Protein 2K54 (pdb70)

CATH classification: 3.10.450.50

Radius of gyration: 14.25 Å; Cα contacts (8 Å, |Δi|>4): 256; chains: 1; bounding box: 27×41×42 Å

Secondary structure (DSSP, 8-state):
--HHHHHHHHHHHHHHHHT-HHHHHHTEEEEEEEEETTTEEEEESHHHHHHHHHHHTT-TT-EEEEEEEEEETTEEEEEEEEE--BTTB--EEEEEEEEEEETTEEEEEEEEEEEEE-GGG--

Sequence (123 aa):
MNSEIELPVQKQLEAYNARDIDAFMAWWADDCQYYAFPATLLAGNAAEIRVRHIERFKEPDLYGELLTRVIVGNVVIDHETVTRNFPEGKGEVDVACIYEVENGRIAKAWFKIGEPRIVSQKSMNSEIELPVQKQLEAYNARDIDAFMAWWADDCQYYAFPATLLAGNAAEIRVRHIERFKEPDLYGELLTRVIVGNVVIDHETVTRNFPEGKGEVDVACIYEVENGRIAKAWFKIGEPRIVSQKSMNSEIELPVQKQLEAYNARDIDAFMAWWADDCQYYAFPATLLAGNAAEIRVRHIERFKEPDLYGELLTRVIVGNVVIDHETVTRNFPEGKGEVDVACIYEVENGRIAKAWFKIGEPRIVSQKSMNSEIELPVQKQLEAYNARDIDAFMAWWADDCQYYAFPATLLAGNAAEIRVRHIERFKEPDLYGELLTRVIVGNVVIDHETVTRNFPEGKGEVDVACIYEVENGRIAKAWFKIGEPRIVSQKSMNSEIELPVQKQLEAYNARDIDAFMAWWADDCQYYAFPATLLAGNAAEIRVRHIERFKEPDLYGELLTRVIVGNVVIDHETVTRNFPEGKGEVDVACIYEVENGRIAKAWFKIGEPRIVSQKSMNSEIELPVQKQLEAYNARDIDAFMAWWADDCQYYAFPATLLAGNAAEIRVRHIERFKEPDLYGELLTRVIVGNVVIDHETVTRNFPEGKGEVDVACIYEVENGRIAKAWFKIGEPRIVSQKSMNSEIELPVQKQLEAYNARDIDAFMAWWADDCQYYAFPATLLAGNAAEIRVRHIERFKEPDLYGELLTRVIVGNVVIDHETVTRNFPEGKGEVDVACIYEVENGRIAKAWFKIGEPRIVSQKSMNSEIELPVQKQLEAYNARDIDAFMAWWADDCQYYAFPATLLAGNAAEIRVRHIERFKEPDLYGELLTRVIVGNVVIDHETVTRNFPEGKGEVDVACIYEVENGRIAKAWFKIGEPRIVSQKSMNSEIELPVQKQLEAYNARDIDAFMAWWADDCQYYAFPATLLAGNAAEIRVRHIERFKEPDLYGELLTRVIVGNVVIDHETVTRNFPEGKGEVDVACIYEVENGRIAKAWFKIGEPRIVSQKSMNSEIELPVQKQLEAYNARDIDAFMAWWADDCQYYAFPATLLAGNAAEIRVRHIERFKEPDLYGELLTRVIVGNVVIDHETVTRNFPEGKGEVDVACIYEVENGRIAKAWFKIGEPRIVSQKSMNSEIELPVQKQLEAYNARDIDAFMAWWADDCQYYAFPATLLAGNAAEIRVRHIERFKEPDLYGELLTRVIVGNVVIDHETVTRNFPEGKGEVDVACIYEVENGRIAKAWFKIGEPRIVSQKSMNSEIELPVQKQLEAYNARDIDAFMAWWADDCQYYAFPATLLAGNAAEIRVRHIERFKEPDLYGELLTRVIVGNVVIDHETVTRNFPEGKGEVDVACIYEVENGRIAKAWFKIGEPRIVSQKSMNSEIELPVQKQLEAYNARDIDAFMAWWADDCQYYAFPATLLAGNAAEIRVRHIERFKEPDLYGELLTRVIVGNVVIDHETVTRNFPEGKGEVDVACIYEVENGRIAKAWFKIGEPRIVSQKSMNSEIELPVQKQLEAYNARDIDAFMAWWADDCQYYAFPATLLAGNAAEIRVRHIERFKEPDLYGELLTRVIVGNVVIDHETVTRNFPEGKGEVDVACIYEVENGRIAKAWFKIGEPRIVSQKSMNSEIELPVQKQLEAYNARDIDAFMAWWADDCQYYAFPATLLAGNAAEIRVRHIERFKEPDLYGELLTRVIVGNVVIDHETVTRNFPEGKGEVDVACIYEVENGRIAKAWFKIGEPRIVSQKSMNSEIELPVQKQLEAYNARDIDAFMAWWADDCQYYAFPATLLAGNAAEIRVRHIERFKEPDLYGELLTRVIVGNVVIDHETVTRNFPEGKGEVDVACIYEVENGRIAKAWFKIGEPRIVSQKSMNSEIELPVQKQLEAYNARDIDAFMAWWADDCQYYAFPATLLAGNAAEIRVRHIERFKEPDLYGELLTRVIVGNVVIDHETVTRNFPEGKGEVDVACIYEVENGRIAKAWFKIGEPRIVSQKSMNSEIELPVQKQLEAYNARDIDAFMAWWADDCQYYAFPATLLAGNAAEIRVRHIERFKEPDLYGELLTRVIVGNVVIDHETVTRNFPEGKGEVDVACIYEVENGRIAKAWFKIGEPRIVSQKSMNSEIELPVQKQLEAYNARDIDAFMAWWADDCQYYAFPATLLAGNAAEIRVRHIERFKEPDLYGELLTRVIVGNVVIDHETVTRNFPEGKGEVDVACIYEVENGRIAKAWFK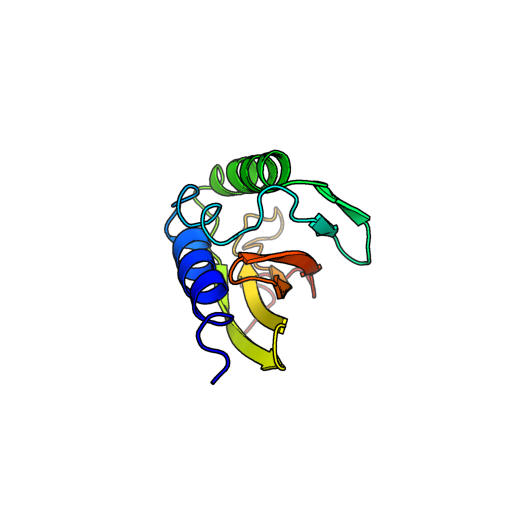IGEPRIVSQKSMNSEIELPVQKQLEAYNARDIDAFMAWWADDCQYYAFPATLLAGNAAEIRVRHIERFKEPDLYGELLTRVIVGNVVIDHETVTRNFPEGKGEVDVACIYEVENGRIAKAWFKIGEPRIVSQKS

Structure (mmCIF, N/CA/C/O backbone):
data_2K54
#
_entry.id   2K54
#
loop_
_atom_site.group_PDB
_atom_site.id
_atom_site.type_symbol
_atom_site.label_atom_id
_atom_site.label_alt_id
_atom_site.label_comp_id
_atom_site.label_asym_id
_atom_site.label_entity_id
_atom_site.label_seq_id
_atom_site.pdbx_PDB_ins_code
_atom_site.Cartn_x
_atom_site.Cartn_y
_atom_site.Cartn_z
_atom_site.occupancy
_atom_site.B_iso_or_equiv
_atom_site.auth_seq_id
_atom_site.auth_comp_id
_atom_site.auth_asym_id
_atom_site.auth_atom_id
_atom_site.pdbx_PDB_model_num
ATOM 1 N N . MET A 1 1 ? 2.436 1.033 -0.711 1.00 0.00 1 MET A N 1
ATOM 2 C CA . MET A 1 1 ? 1.393 0.009 -0.468 1.00 0.00 1 MET A CA 1
ATOM 3 C C . MET A 1 1 ? 1.726 -1.265 -1.244 1.00 0.00 1 MET A C 1
ATOM 4 O O . MET A 1 1 ? 1.885 -1.226 -2.468 1.00 0.00 1 MET A O 1
ATOM 20 N N . ASN A 1 2 ? 1.831 -2.392 -0.522 1.00 0.00 2 ASN A N 1
ATOM 21 C CA . ASN A 1 2 ? 2.075 -3.725 -1.109 1.00 0.00 2 ASN A CA 1
ATOM 22 C C . ASN A 1 2 ? 0.785 -4.553 -0.964 1.00 0.00 2 ASN A C 1
ATOM 23 O O . ASN A 1 2 ? 0.810 -5.738 -0.618 1.00 0.00 2 ASN A O 1
ATOM 34 N N . SER A 1 3 ? -0.341 -3.891 -1.292 1.00 0.00 3 SER A N 1
ATOM 35 C CA . SER A 1 3 ? -1.702 -4.409 -1.095 1.00 0.00 3 SER A CA 1
ATOM 36 C C . SER A 1 3 ? -1.979 -5.633 -1.981 1.00 0.00 3 SER A C 1
ATOM 37 O O . SER A 1 3 ? -2.523 -6.626 -1.511 1.00 0.00 3 SER A O 1
ATOM 45 N N . GLU A 1 4 ? -1.554 -5.549 -3.257 1.00 0.00 4 GLU A N 1
ATOM 46 C CA . GLU A 1 4 ? -1.720 -6.638 -4.252 1.00 0.00 4 GLU A CA 1
ATOM 47 C C . GLU A 1 4 ? -0.837 -7.869 -3.943 1.00 0.00 4 GLU A C 1
ATOM 48 O O . GLU A 1 4 ? -0.931 -8.886 -4.637 1.00 0.00 4 GLU A O 1
ATOM 60 N N . ILE A 1 5 ? 0.041 -7.744 -2.937 1.00 0.00 5 ILE A N 1
ATOM 61 C CA . ILE A 1 5 ? 0.867 -8.854 -2.432 1.00 0.00 5 ILE A CA 1
ATOM 62 C C . ILE A 1 5 ? 0.167 -9.486 -1.207 1.00 0.00 5 ILE A C 1
ATOM 63 O O . ILE A 1 5 ? 0.309 -10.683 -0.936 1.00 0.00 5 ILE A O 1
ATOM 79 N N . GLU A 1 6 ? -0.598 -8.649 -0.477 1.00 0.00 6 GLU A N 1
ATOM 80 C CA . GLU A 1 6 ? -1.393 -9.075 0.691 1.00 0.00 6 GLU A CA 1
ATOM 81 C C . GLU A 1 6 ? -2.691 -9.790 0.261 1.00 0.00 6 GLU A C 1
ATOM 82 O O . GLU A 1 6 ? -3.153 -10.698 0.961 1.00 0.00 6 GLU A O 1
ATOM 94 N N . LEU A 1 7 ? -3.271 -9.367 -0.887 1.00 0.00 7 LEU A N 1
ATOM 95 C CA . LEU A 1 7 ? -4.562 -9.911 -1.391 1.00 0.00 7 LEU A CA 1
ATOM 96 C C . LEU A 1 7 ? -4.504 -11.450 -1.632 1.00 0.00 7 LEU A C 1
ATOM 97 O O . LEU A 1 7 ? -5.411 -12.157 -1.175 1.00 0.00 7 LEU A O 1
ATOM 113 N N . PRO A 1 8 ? -3.462 -12.011 -2.364 1.00 0.00 8 PRO A N 1
ATOM 114 C CA . PRO A 1 8 ? -3.309 -13.478 -2.527 1.00 0.00 8 PRO A CA 1
ATOM 115 C C . PRO A 1 8 ? -3.231 -14.208 -1.181 1.00 0.00 8 PRO A C 1
ATOM 116 O O . PRO A 1 8 ? -4.115 -14.994 -0.842 1.00 0.00 8 PRO A O 1
ATOM 127 N N . VAL A 1 9 ? -2.209 -13.860 -0.401 1.00 0.00 9 VAL A N 1
ATOM 128 C CA . VAL A 1 9 ? -1.812 -14.612 0.800 1.00 0.00 9 VAL A CA 1
ATOM 129 C C . VAL A 1 9 ? -2.901 -14.601 1.905 1.00 0.00 9 VAL A C 1
ATOM 130 O O . VAL A 1 9 ? -3.020 -15.564 2.666 1.00 0.00 9 VAL A O 1
ATOM 143 N N . GLN A 1 10 ? -3.705 -13.515 1.950 1.00 0.00 10 GLN A N 1
ATOM 144 C CA . GLN A 1 10 ? -4.839 -13.376 2.888 1.00 0.00 10 GLN A CA 1
ATOM 145 C C . GLN A 1 10 ? -5.951 -14.368 2.514 1.00 0.00 10 GLN A C 1
ATOM 146 O O . GLN A 1 10 ? -6.354 -15.200 3.335 1.00 0.00 10 GLN A O 1
ATOM 160 N N . LYS A 1 11 ? -6.395 -14.286 1.244 1.00 0.00 11 LYS A N 1
ATOM 161 C CA . LYS A 1 11 ? -7.508 -15.103 0.710 1.00 0.00 11 LYS A CA 1
ATOM 162 C C . LYS A 1 11 ? -7.180 -16.603 0.734 1.00 0.00 11 LYS A C 1
ATOM 163 O O . LYS A 1 11 ? -8.057 -17.429 0.977 1.00 0.00 11 LYS A O 1
ATOM 182 N N . GLN A 1 12 ? -5.904 -16.925 0.497 1.00 0.00 12 GLN A N 1
ATOM 183 C CA . GLN A 1 12 ? -5.412 -18.308 0.438 1.00 0.00 12 GLN A CA 1
ATOM 184 C C . GLN A 1 12 ? -5.310 -18.928 1.840 1.00 0.00 12 GLN A C 1
ATOM 185 O O . GLN A 1 12 ? -5.658 -20.085 2.024 1.00 0.00 12 GLN A O 1
ATOM 199 N N . LEU A 1 13 ? -4.802 -18.148 2.810 1.00 0.00 13 LEU A N 1
ATOM 200 C CA . LEU A 1 13 ? -4.660 -18.600 4.211 1.00 0.00 13 LEU A CA 1
ATOM 201 C C . LEU A 1 13 ? -6.039 -18.958 4.803 1.00 0.00 13 LEU A C 1
ATOM 202 O O . LEU A 1 13 ? -6.199 -20.004 5.451 1.00 0.00 13 LEU A O 1
ATOM 218 N N . GLU A 1 14 ? -7.012 -18.054 4.579 1.00 0.00 14 GLU A N 1
ATOM 219 C CA . GLU A 1 14 ? -8.427 -18.274 4.938 1.00 0.00 14 GLU A CA 1
ATOM 220 C C . GLU A 1 14 ? -8.950 -19.548 4.253 1.00 0.00 14 GLU A C 1
ATOM 221 O O . GLU A 1 14 ? -9.468 -20.433 4.916 1.00 0.00 14 GLU A O 1
ATOM 233 N N . ALA A 1 15 ? -8.711 -19.634 2.933 1.00 0.00 15 ALA A N 1
ATOM 234 C CA . ALA A 1 15 ? -9.156 -20.758 2.076 1.00 0.00 15 ALA A CA 1
ATOM 235 C C . ALA A 1 15 ? -8.495 -22.102 2.478 1.00 0.00 15 ALA A C 1
ATOM 236 O O . ALA A 1 15 ? -9.058 -23.168 2.217 1.00 0.00 15 ALA A O 1
ATOM 243 N N . TYR A 1 16 ? -7.294 -22.028 3.098 1.00 0.00 16 TYR A N 1
ATOM 244 C CA . TYR A 1 16 ? -6.514 -23.215 3.518 1.00 0.00 16 TYR A CA 1
ATOM 245 C C . TYR A 1 16 ? -7.276 -24.016 4.589 1.00 0.00 16 TYR A C 1
ATOM 246 O O . TYR A 1 16 ? -7.355 -25.252 4.525 1.00 0.00 16 TYR A O 1
ATOM 264 N N . ASN A 1 17 ? -7.845 -23.289 5.560 1.00 0.00 17 ASN A N 1
ATOM 265 C CA . ASN A 1 17 ? -8.637 -23.887 6.651 1.00 0.00 17 ASN A CA 1
ATOM 266 C C . ASN A 1 17 ? -10.139 -23.952 6.270 1.00 0.00 17 ASN A C 1
ATOM 267 O O . ASN A 1 17 ? -10.847 -24.858 6.711 1.00 0.00 17 ASN A O 1
ATOM 278 N N . ALA A 1 18 ? -10.592 -23.015 5.405 1.00 0.00 18 ALA A N 1
ATOM 279 C CA . ALA A 1 18 ? -12.017 -22.899 4.977 1.00 0.00 18 ALA A CA 1
ATOM 280 C C . ALA A 1 18 ? -12.372 -23.904 3.864 1.00 0.00 18 ALA A C 1
ATOM 281 O O . ALA A 1 18 ? -13.549 -24.058 3.525 1.00 0.00 18 ALA A O 1
ATOM 288 N N . ARG A 1 19 ? -11.335 -24.564 3.304 1.00 0.00 19 ARG A N 1
ATOM 289 C CA . ARG A 1 19 ? -11.463 -25.664 2.322 1.00 0.00 19 ARG A CA 1
ATOM 290 C C . ARG A 1 19 ? -11.996 -25.167 0.958 1.00 0.00 19 ARG A C 1
ATOM 291 O O . ARG A 1 19 ? -12.864 -25.800 0.338 1.00 0.00 19 ARG A O 1
ATOM 312 N N . ASP A 1 20 ? -11.443 -24.037 0.485 1.00 0.00 20 ASP A N 1
ATOM 313 C CA . ASP A 1 20 ? -11.769 -23.468 -0.838 1.00 0.00 20 ASP A CA 1
ATOM 314 C C . ASP A 1 20 ? -10.514 -23.492 -1.734 1.00 0.00 20 ASP A C 1
ATOM 315 O O . ASP A 1 20 ? -9.717 -22.558 -1.696 1.00 0.00 20 ASP A O 1
ATOM 324 N N . ILE A 1 21 ? -10.357 -24.561 -2.547 1.00 0.00 21 ILE A N 1
ATOM 325 C CA . ILE A 1 21 ? -9.181 -24.730 -3.438 1.00 0.00 21 ILE A CA 1
ATOM 326 C C . ILE A 1 21 ? -9.226 -23.742 -4.620 1.00 0.00 21 ILE A C 1
ATOM 327 O O . ILE A 1 21 ? -8.175 -23.315 -5.100 1.00 0.00 21 ILE A O 1
ATOM 343 N N . ASP A 1 22 ? -10.438 -23.351 -5.061 1.00 0.00 22 ASP A N 1
ATOM 344 C CA . ASP A 1 22 ? -10.607 -22.411 -6.196 1.00 0.00 22 ASP A CA 1
ATOM 345 C C . ASP A 1 22 ? -9.928 -21.047 -5.907 1.00 0.00 22 ASP A C 1
ATOM 346 O O . ASP A 1 22 ? -9.220 -20.518 -6.762 1.00 0.00 22 ASP A O 1
ATOM 355 N N . ALA A 1 23 ? -10.136 -20.511 -4.691 1.00 0.00 23 ALA A N 1
ATOM 356 C CA . ALA A 1 23 ? -9.486 -19.252 -4.239 1.00 0.00 23 ALA A CA 1
ATOM 357 C C . ALA A 1 23 ? -8.040 -19.511 -3.791 1.00 0.00 23 ALA A C 1
ATOM 358 O O . ALA A 1 23 ? -7.160 -18.659 -3.967 1.00 0.00 23 ALA A O 1
ATOM 365 N N . PHE A 1 24 ? -7.810 -20.712 -3.236 1.00 0.00 24 PHE A N 1
ATOM 366 C CA . PHE A 1 24 ? -6.473 -21.176 -2.830 1.00 0.00 24 PHE A CA 1
ATOM 367 C C . PHE A 1 24 ? -5.585 -21.459 -4.071 1.00 0.00 24 PHE A C 1
ATOM 368 O O . PHE A 1 24 ? -4.392 -21.704 -3.933 1.00 0.00 24 PHE A O 1
ATOM 385 N N . MET A 1 25 ? -6.184 -21.461 -5.282 1.00 0.00 25 MET A N 1
ATOM 386 C CA . MET A 1 25 ? -5.445 -21.605 -6.559 1.00 0.00 25 MET A CA 1
ATOM 387 C C . MET A 1 25 ? -5.483 -20.303 -7.374 1.00 0.00 25 MET A C 1
ATOM 388 O O . MET A 1 25 ? -4.536 -20.015 -8.120 1.00 0.00 25 MET A O 1
ATOM 402 N N . ALA A 1 26 ? -6.576 -19.524 -7.206 1.00 0.00 26 ALA A N 1
ATOM 403 C CA . ALA A 1 26 ? -6.870 -18.324 -8.030 1.00 0.00 26 ALA A CA 1
ATOM 404 C C . ALA A 1 26 ? -5.690 -17.354 -8.081 1.00 0.00 26 ALA A C 1
ATOM 405 O O . ALA A 1 26 ? -5.165 -17.037 -9.147 1.00 0.00 26 ALA A O 1
ATOM 412 N N . TRP A 1 27 ? -5.237 -16.978 -6.894 1.00 0.00 27 TRP A N 1
ATOM 413 C CA . TRP A 1 27 ? -4.272 -15.899 -6.699 1.00 0.00 27 TRP A CA 1
ATOM 414 C C . TRP A 1 27 ? -2.813 -16.314 -7.008 1.00 0.00 27 TRP A C 1
ATOM 415 O O . TRP A 1 27 ? -1.888 -15.520 -6.805 1.00 0.00 27 TRP A O 1
ATOM 436 N N . TRP A 1 28 ? -2.618 -17.549 -7.499 1.00 0.00 28 TRP A N 1
ATOM 437 C CA . TRP A 1 28 ? -1.309 -18.047 -7.951 1.00 0.00 28 TRP A CA 1
ATOM 438 C C . TRP A 1 28 ? -1.162 -17.807 -9.463 1.00 0.00 28 TRP A C 1
ATOM 439 O O . TRP A 1 28 ? -2.148 -17.552 -10.168 1.00 0.00 28 TRP A O 1
ATOM 460 N N . ALA A 1 29 ? 0.084 -17.865 -9.940 1.00 0.00 29 ALA A N 1
ATOM 461 C CA . ALA A 1 29 ? 0.402 -17.858 -11.384 1.00 0.00 29 ALA A CA 1
ATOM 462 C C . ALA A 1 29 ? 0.186 -19.261 -11.971 1.00 0.00 29 ALA A C 1
ATOM 463 O O . ALA A 1 29 ? 0.322 -20.257 -11.255 1.00 0.00 29 ALA A O 1
ATOM 470 N N . ASP A 1 30 ? -0.136 -19.337 -13.276 1.00 0.00 30 ASP A N 1
ATOM 471 C CA . ASP A 1 30 ? -0.360 -20.632 -13.968 1.00 0.00 30 ASP A CA 1
ATOM 472 C C . ASP A 1 30 ? 0.946 -21.444 -14.073 1.00 0.00 30 ASP A C 1
ATOM 473 O O . ASP A 1 30 ? 0.921 -22.672 -14.123 1.00 0.00 30 ASP A O 1
ATOM 482 N N . ASP A 1 31 ? 2.086 -20.743 -14.091 1.00 0.00 31 ASP A N 1
ATOM 483 C CA . ASP A 1 31 ? 3.425 -21.361 -14.163 1.00 0.00 31 ASP A CA 1
ATOM 484 C C . ASP A 1 31 ? 4.145 -21.271 -12.798 1.00 0.00 31 ASP A C 1
ATOM 485 O O . ASP A 1 31 ? 5.368 -21.436 -12.735 1.00 0.00 31 ASP A O 1
ATOM 494 N N . CYS A 1 32 ? 3.372 -21.042 -11.708 1.00 0.00 32 CYS A N 1
ATOM 495 C CA . CYS A 1 32 ? 3.929 -20.815 -10.357 1.00 0.00 32 CYS A CA 1
ATOM 496 C C . CYS A 1 32 ? 4.746 -22.018 -9.858 1.00 0.00 32 CYS A C 1
ATOM 497 O O . CYS A 1 32 ? 4.315 -23.164 -9.982 1.00 0.00 32 CYS A O 1
ATOM 505 N N . GLN A 1 33 ? 5.931 -21.735 -9.310 1.00 0.00 33 GLN A N 1
ATOM 506 C CA . GLN A 1 33 ? 6.820 -22.757 -8.747 1.00 0.00 33 GLN A CA 1
ATOM 507 C C . GLN A 1 33 ? 6.458 -22.984 -7.273 1.00 0.00 33 GLN A C 1
ATOM 508 O O . GLN A 1 33 ? 6.003 -22.058 -6.590 1.00 0.00 33 GLN A O 1
ATOM 522 N N . TYR A 1 34 ? 6.660 -24.215 -6.795 1.00 0.00 34 TYR A N 1
ATOM 523 C CA . TYR A 1 34 ? 6.366 -24.598 -5.412 1.00 0.00 34 TYR A CA 1
ATOM 524 C C . TYR A 1 34 ? 7.470 -25.531 -4.911 1.00 0.00 34 TYR A C 1
ATOM 525 O O . TYR A 1 34 ? 7.623 -26.639 -5.427 1.00 0.00 34 TYR A O 1
ATOM 543 N N . TYR A 1 35 ? 8.258 -25.050 -3.939 1.00 0.00 35 TYR A N 1
ATOM 544 C CA . TYR A 1 35 ? 9.360 -25.806 -3.322 1.00 0.00 35 TYR A CA 1
ATOM 545 C C . TYR A 1 35 ? 9.000 -26.224 -1.887 1.00 0.00 35 TYR A C 1
ATOM 546 O O . TYR A 1 35 ? 8.172 -25.588 -1.222 1.00 0.00 35 TYR A O 1
ATOM 564 N N . ALA A 1 36 ? 9.647 -27.307 -1.441 1.00 0.00 36 ALA A N 1
ATOM 565 C CA . ALA A 1 36 ? 9.560 -27.833 -0.072 1.00 0.00 36 ALA A CA 1
ATOM 566 C C . ALA A 1 36 ? 10.919 -27.677 0.619 1.00 0.00 36 ALA A C 1
ATOM 567 O O . ALA A 1 36 ? 11.950 -27.634 -0.064 1.00 0.00 36 ALA A O 1
ATOM 574 N N . PHE A 1 37 ? 10.898 -27.616 1.965 1.00 0.00 37 PHE A N 1
ATOM 575 C CA . PHE A 1 37 ? 12.100 -27.441 2.814 1.00 0.00 37 PHE A CA 1
ATOM 576 C C . PHE A 1 37 ? 13.194 -28.502 2.500 1.00 0.00 37 PHE A C 1
ATOM 577 O O . PHE A 1 37 ? 12.892 -29.697 2.556 1.00 0.00 37 PHE A O 1
ATOM 594 N N . PRO A 1 38 ? 14.479 -28.106 2.177 1.00 0.00 38 PRO A N 1
ATOM 595 C CA . PRO A 1 38 ? 14.924 -26.691 2.008 1.00 0.00 38 PRO A CA 1
ATOM 596 C C . PRO A 1 38 ? 14.491 -26.046 0.650 1.00 0.00 38 PRO A C 1
ATOM 597 O O . PRO A 1 38 ? 13.769 -25.041 0.647 1.00 0.00 38 PRO A O 1
ATOM 608 N N . ALA A 1 39 ? 14.901 -26.646 -0.492 1.00 0.00 39 ALA A N 1
ATOM 609 C CA . ALA A 1 39 ? 14.593 -26.127 -1.842 1.00 0.00 39 ALA A CA 1
ATOM 610 C C . ALA A 1 39 ? 14.388 -27.300 -2.818 1.00 0.00 39 ALA A C 1
ATOM 611 O O . ALA A 1 39 ? 15.294 -27.665 -3.577 1.00 0.00 39 ALA A O 1
ATOM 618 N N . THR A 1 40 ? 13.197 -27.913 -2.761 1.00 0.00 40 THR A N 1
ATOM 619 C CA . THR A 1 40 ? 12.851 -29.096 -3.572 1.00 0.00 40 THR A CA 1
ATOM 620 C C . THR A 1 40 ? 11.555 -28.827 -4.355 1.00 0.00 40 THR A C 1
ATOM 621 O O . THR A 1 40 ? 10.466 -28.807 -3.771 1.00 0.00 40 THR A O 1
ATOM 632 N N . LEU A 1 41 ? 11.690 -28.604 -5.676 1.00 0.00 41 LEU A N 1
ATOM 633 C CA . LEU A 1 41 ? 10.568 -28.232 -6.559 1.00 0.00 41 LEU A CA 1
ATOM 634 C C . LEU A 1 41 ? 9.549 -29.387 -6.673 1.00 0.00 41 LEU A C 1
ATOM 635 O O . LEU A 1 41 ? 9.794 -30.377 -7.366 1.00 0.00 41 LEU A O 1
ATOM 651 N N . LEU A 1 42 ? 8.424 -29.257 -5.947 1.00 0.00 42 LEU A N 1
ATOM 652 C CA . LEU A 1 42 ? 7.306 -30.217 -6.004 1.00 0.00 42 LEU A CA 1
ATOM 653 C C . LEU A 1 42 ? 6.434 -29.958 -7.246 1.00 0.00 42 LEU A C 1
ATOM 654 O O . LEU A 1 42 ? 5.915 -30.902 -7.860 1.00 0.00 42 LEU A O 1
ATOM 670 N N . ALA A 1 43 ? 6.281 -28.670 -7.605 1.00 0.00 43 ALA A N 1
ATOM 671 C CA . ALA A 1 43 ? 5.338 -28.239 -8.656 1.00 0.00 43 ALA A CA 1
ATOM 672 C C . ALA A 1 43 ? 5.919 -27.088 -9.495 1.00 0.00 43 ALA A C 1
ATOM 673 O O . ALA A 1 43 ? 6.235 -26.030 -8.953 1.00 0.00 43 ALA A O 1
ATOM 680 N N . GLY A 1 44 ? 6.037 -27.307 -10.819 1.00 0.00 44 GLY A N 1
ATOM 681 C CA . GLY A 1 44 ? 6.553 -26.303 -11.758 1.00 0.00 44 GLY A CA 1
ATOM 682 C C . GLY A 1 44 ? 5.441 -25.590 -12.533 1.00 0.00 44 GLY A C 1
ATOM 683 O O . GLY A 1 44 ? 5.641 -25.190 -13.688 1.00 0.00 44 GLY A O 1
ATOM 687 N N . ASN A 1 45 ? 4.307 -25.374 -11.842 1.00 0.00 45 ASN A N 1
ATOM 688 C CA . ASN A 1 45 ? 3.029 -24.853 -12.409 1.00 0.00 45 ASN A CA 1
ATOM 689 C C . ASN A 1 45 ? 1.893 -25.018 -11.376 1.00 0.00 45 ASN A C 1
ATOM 690 O O . ASN A 1 45 ? 1.989 -25.849 -10.466 1.00 0.00 45 ASN A O 1
ATOM 701 N N . ALA A 1 46 ? 0.798 -24.256 -11.582 1.00 0.00 46 ALA A N 1
ATOM 702 C CA . ALA A 1 46 ? -0.338 -24.151 -10.638 1.00 0.00 46 ALA A CA 1
ATOM 703 C C . ALA A 1 46 ? -1.103 -25.482 -10.467 1.00 0.00 46 ALA A C 1
ATOM 704 O O . ALA A 1 46 ? -1.540 -25.816 -9.361 1.00 0.00 46 ALA A O 1
ATOM 711 N N . ALA A 1 47 ? -1.235 -26.238 -11.569 1.00 0.00 47 ALA A N 1
ATOM 712 C CA . ALA A 1 47 ? -2.052 -27.468 -11.611 1.00 0.00 47 ALA A CA 1
ATOM 713 C C . ALA A 1 47 ? -1.556 -28.516 -10.610 1.00 0.00 47 ALA A C 1
ATOM 714 O O . ALA A 1 47 ? -2.352 -29.223 -9.997 1.00 0.00 47 ALA A O 1
ATOM 721 N N . GLU A 1 48 ? -0.233 -28.614 -10.469 1.00 0.00 48 GLU A N 1
ATOM 722 C CA . GLU A 1 48 ? 0.402 -29.568 -9.545 1.00 0.00 48 GLU A CA 1
ATOM 723 C C . GLU A 1 48 ? 0.311 -29.068 -8.083 1.00 0.00 48 GLU A C 1
ATOM 724 O O . GLU A 1 48 ? 0.176 -29.872 -7.152 1.00 0.00 48 GLU A O 1
ATOM 736 N N . ILE A 1 49 ? 0.366 -27.724 -7.907 1.00 0.00 49 ILE A N 1
ATOM 737 C CA . ILE A 1 49 ? 0.289 -27.064 -6.580 1.00 0.00 49 ILE A CA 1
ATOM 738 C C . ILE A 1 49 ? -1.055 -27.367 -5.898 1.00 0.00 49 ILE A C 1
ATOM 739 O O . ILE A 1 49 ? -1.088 -27.781 -4.727 1.00 0.00 49 ILE A O 1
ATOM 755 N N . ARG A 1 50 ? -2.158 -27.149 -6.646 1.00 0.00 50 ARG A N 1
ATOM 756 C CA . ARG A 1 50 ? -3.520 -27.338 -6.116 1.00 0.00 50 ARG A CA 1
ATOM 757 C C . ARG A 1 50 ? -3.740 -28.803 -5.705 1.00 0.00 50 ARG A C 1
ATOM 758 O O . ARG A 1 50 ? -4.128 -29.045 -4.574 1.00 0.00 50 ARG A O 1
ATOM 779 N N . VAL A 1 51 ? -3.408 -29.760 -6.610 1.00 0.00 51 VAL A N 1
ATOM 780 C CA . VAL A 1 51 ? -3.637 -31.211 -6.391 1.00 0.00 51 VAL A CA 1
ATOM 781 C C . VAL A 1 51 ? -2.891 -31.695 -5.136 1.00 0.00 51 VAL A C 1
ATOM 782 O O . VAL A 1 51 ? -3.461 -32.419 -4.314 1.00 0.00 51 VAL A O 1
ATOM 795 N N . ARG A 1 52 ? -1.635 -31.228 -4.987 1.00 0.00 52 ARG A N 1
ATOM 796 C CA . ARG A 1 52 ? -0.787 -31.528 -3.816 1.00 0.00 52 ARG A CA 1
ATOM 797 C C . ARG A 1 52 ? -1.503 -31.133 -2.509 1.00 0.00 52 ARG A C 1
ATOM 798 O O . ARG A 1 52 ? -1.497 -31.883 -1.526 1.00 0.00 52 ARG A O 1
ATOM 819 N N . HIS A 1 53 ? -2.128 -29.944 -2.525 1.00 0.00 53 HIS A N 1
ATOM 820 C CA . HIS A 1 53 ? -2.855 -29.406 -1.362 1.00 0.00 53 HIS A CA 1
ATOM 821 C C . HIS A 1 53 ? -4.242 -30.048 -1.190 1.00 0.00 53 HIS A C 1
ATOM 822 O O . HIS A 1 53 ? -4.702 -30.155 -0.073 1.00 0.00 53 HIS A O 1
ATOM 837 N N . ILE A 1 54 ? -4.888 -30.480 -2.288 1.00 0.00 54 ILE A N 1
ATOM 838 C CA . ILE A 1 54 ? -6.223 -31.128 -2.237 1.00 0.00 54 ILE A CA 1
ATOM 839 C C . ILE A 1 54 ? -6.139 -32.425 -1.408 1.00 0.00 54 ILE A C 1
ATOM 840 O O . ILE A 1 54 ? -7.042 -32.737 -0.627 1.00 0.00 54 ILE A O 1
ATOM 856 N N . GLU A 1 55 ? -5.011 -33.137 -1.584 1.00 0.00 55 GLU A N 1
ATOM 857 C CA . GLU A 1 55 ? -4.661 -34.337 -0.799 1.00 0.00 55 GLU A CA 1
ATOM 858 C C . GLU A 1 55 ? -4.589 -34.001 0.707 1.00 0.00 55 GLU A C 1
ATOM 859 O O . GLU A 1 55 ? -5.053 -34.776 1.547 1.00 0.00 55 GLU A O 1
ATOM 871 N N . ARG A 1 56 ? -4.022 -32.822 1.019 1.00 0.00 56 ARG A N 1
ATOM 872 C CA . ARG A 1 56 ? -3.933 -32.309 2.403 1.00 0.00 56 ARG A CA 1
ATOM 873 C C . ARG A 1 56 ? -5.334 -31.891 2.936 1.00 0.00 56 ARG A C 1
ATOM 874 O O . ARG A 1 56 ? -5.620 -32.033 4.128 1.00 0.00 56 ARG A O 1
ATOM 895 N N . PHE A 1 57 ? -6.204 -31.392 2.029 1.00 0.00 57 PHE A N 1
ATOM 896 C CA . PHE A 1 57 ? -7.585 -30.948 2.363 1.00 0.00 57 PHE A CA 1
ATOM 897 C C . PHE A 1 57 ? -8.536 -32.152 2.606 1.00 0.00 57 PHE A C 1
ATOM 898 O O . PHE A 1 57 ? -9.682 -31.953 3.023 1.00 0.00 57 PHE A O 1
ATOM 915 N N . LYS A 1 58 ? -8.074 -33.393 2.318 1.00 0.00 58 LYS A N 1
ATOM 916 C CA . LYS A 1 58 ? -8.839 -34.627 2.627 1.00 0.00 58 LYS A CA 1
ATOM 917 C C . LYS A 1 58 ? -8.880 -34.902 4.139 1.00 0.00 58 LYS A C 1
ATOM 918 O O . LYS A 1 58 ? -9.810 -35.558 4.624 1.00 0.00 58 LYS A O 1
ATOM 937 N N . GLU A 1 59 ? -7.848 -34.424 4.866 1.00 0.00 59 GLU A N 1
ATOM 938 C CA . GLU A 1 59 ? -7.802 -34.505 6.334 1.00 0.00 59 GLU A CA 1
ATOM 939 C C . GLU A 1 59 ? -8.893 -33.597 6.933 1.00 0.00 59 GLU A C 1
ATOM 940 O O . GLU A 1 59 ? -8.849 -32.384 6.724 1.00 0.00 59 GLU A O 1
ATOM 952 N N . PRO A 1 60 ? -9.906 -34.161 7.674 1.00 0.00 60 PRO A N 1
ATOM 953 C CA . PRO A 1 60 ? -10.942 -33.342 8.356 1.00 0.00 60 PRO A CA 1
ATOM 954 C C . PRO A 1 60 ? -10.324 -32.526 9.518 1.00 0.00 60 PRO A C 1
ATOM 955 O O . PRO A 1 60 ? -10.854 -31.489 9.933 1.00 0.00 60 PRO A O 1
ATOM 966 N N . ASP A 1 61 ? -9.169 -33.022 9.991 1.00 0.00 61 ASP A N 1
ATOM 967 C CA . ASP A 1 61 ? -8.383 -32.455 11.093 1.00 0.00 61 ASP A CA 1
ATOM 968 C C . ASP A 1 61 ? -7.413 -31.352 10.623 1.00 0.00 61 ASP A C 1
ATOM 969 O O . ASP A 1 61 ? -6.754 -30.720 11.462 1.00 0.00 61 ASP A O 1
ATOM 978 N N . LEU A 1 62 ? -7.318 -31.129 9.291 1.00 0.00 62 LEU A N 1
ATOM 979 C CA . LEU A 1 62 ? -6.494 -30.040 8.727 1.00 0.00 62 LEU A CA 1
ATOM 980 C C . LEU A 1 62 ? -7.024 -28.673 9.193 1.00 0.00 62 LEU A C 1
ATOM 981 O O . LEU A 1 62 ? -8.181 -28.332 8.930 1.00 0.00 62 LEU A O 1
ATOM 997 N N . TYR A 1 63 ? -6.169 -27.902 9.876 1.00 0.00 63 TYR A N 1
ATOM 998 C CA . TYR A 1 63 ? -6.484 -26.522 10.257 1.00 0.00 63 TYR A CA 1
ATOM 999 C C . TYR A 1 63 ? -5.186 -25.702 10.342 1.00 0.00 63 TYR A C 1
ATOM 1000 O O . TYR A 1 63 ? -4.316 -26.004 11.162 1.00 0.00 63 TYR A O 1
ATOM 1018 N N . GLY A 1 64 ? -5.066 -24.667 9.493 1.00 0.00 64 GLY A N 1
ATOM 1019 C CA . GLY A 1 64 ? -3.939 -23.738 9.559 1.00 0.00 64 GLY A CA 1
ATOM 1020 C C . GLY A 1 64 ? -4.286 -22.551 10.439 1.00 0.00 64 GLY A C 1
ATOM 1021 O O . GLY A 1 64 ? -5.040 -21.668 10.015 1.00 0.00 64 GLY A O 1
ATOM 1025 N N . GLU A 1 65 ? -3.767 -22.554 11.678 1.00 0.00 65 GLU A N 1
ATOM 1026 C CA . GLU A 1 65 ? -3.981 -21.460 12.641 1.00 0.00 65 GLU A CA 1
ATOM 1027 C C . GLU A 1 65 ? -2.805 -20.484 12.573 1.00 0.00 65 GLU A C 1
ATOM 1028 O O . GLU A 1 65 ? -1.716 -20.782 13.081 1.00 0.00 65 GLU A O 1
ATOM 1040 N N . LEU A 1 66 ? -3.025 -19.335 11.914 1.00 0.00 66 LEU A N 1
ATOM 1041 C CA . LEU A 1 66 ? -1.977 -18.329 11.725 1.00 0.00 66 LEU A CA 1
ATOM 1042 C C . LEU A 1 66 ? -1.596 -17.678 13.066 1.00 0.00 66 LEU A C 1
ATOM 1043 O O . LEU A 1 66 ? -2.457 -17.389 13.903 1.00 0.00 66 LEU A O 1
ATOM 1059 N N . LEU A 1 67 ? -0.296 -17.458 13.229 1.00 0.00 67 LEU A N 1
ATOM 1060 C CA . LEU A 1 67 ? 0.300 -16.857 14.426 1.00 0.00 67 LEU A CA 1
ATOM 1061 C C . LEU A 1 67 ? 0.747 -15.437 14.081 1.00 0.00 67 LEU A C 1
ATOM 1062 O O . LEU A 1 67 ? 0.355 -14.454 14.717 1.00 0.00 67 LEU A O 1
ATOM 1078 N N . THR A 1 68 ? 1.537 -15.371 13.005 1.00 0.00 68 THR A N 1
ATOM 1079 C CA . THR A 1 68 ? 2.230 -14.158 12.560 1.00 0.00 68 THR A CA 1
ATOM 1080 C C . THR A 1 68 ? 2.355 -14.164 11.029 1.00 0.00 68 THR A C 1
ATOM 1081 O O . THR A 1 68 ? 2.523 -15.218 10.420 1.00 0.00 68 THR A O 1
ATOM 1092 N N . ARG A 1 69 ? 2.257 -12.973 10.430 1.00 0.00 69 ARG A N 1
ATOM 1093 C CA . ARG A 1 69 ? 2.482 -12.752 9.001 1.00 0.00 69 ARG A CA 1
ATOM 1094 C C . ARG A 1 69 ? 3.235 -11.423 8.819 1.00 0.00 69 ARG A C 1
ATOM 1095 O O . ARG A 1 69 ? 2.846 -10.392 9.386 1.00 0.00 69 ARG A O 1
ATOM 1116 N N . VAL A 1 70 ? 4.342 -11.464 8.066 1.00 0.00 70 VAL A N 1
ATOM 1117 C CA . VAL A 1 70 ? 5.139 -10.268 7.727 1.00 0.00 70 VAL A CA 1
ATOM 1118 C C . VAL A 1 70 ? 5.254 -10.159 6.205 1.00 0.00 70 VAL A C 1
ATOM 1119 O O . VAL A 1 70 ? 5.202 -11.171 5.510 1.00 0.00 70 VAL A O 1
ATOM 1132 N N . ILE A 1 71 ? 5.408 -8.934 5.688 1.00 0.00 71 ILE A N 1
ATOM 1133 C CA . ILE A 1 71 ? 5.504 -8.694 4.237 1.00 0.00 71 ILE A CA 1
ATOM 1134 C C . ILE A 1 71 ? 6.677 -7.743 3.926 1.00 0.00 71 ILE A C 1
ATOM 1135 O O . ILE A 1 71 ? 6.729 -6.606 4.414 1.00 0.00 71 ILE A O 1
ATOM 1151 N N . VAL A 1 72 ? 7.647 -8.257 3.143 1.00 0.00 72 VAL A N 1
ATOM 1152 C CA . VAL A 1 72 ? 8.823 -7.508 2.680 1.00 0.00 72 VAL A CA 1
ATOM 1153 C C . VAL A 1 72 ? 8.709 -7.316 1.152 1.00 0.00 72 VAL A C 1
ATOM 1154 O O . VAL A 1 72 ? 9.061 -8.215 0.377 1.00 0.00 72 VAL A O 1
ATOM 1167 N N . GLY A 1 73 ? 8.172 -6.154 0.742 1.00 0.00 73 GLY A N 1
ATOM 1168 C CA . GLY A 1 73 ? 7.972 -5.828 -0.676 1.00 0.00 73 GLY A CA 1
ATOM 1169 C C . GLY A 1 73 ? 6.996 -6.771 -1.386 1.00 0.00 73 GLY A C 1
ATOM 1170 O O . GLY A 1 73 ? 5.793 -6.767 -1.097 1.00 0.00 73 GLY A O 1
ATOM 1174 N N . ASN A 1 74 ? 7.526 -7.594 -2.308 1.00 0.00 74 ASN A N 1
ATOM 1175 C CA . ASN A 1 74 ? 6.729 -8.548 -3.117 1.00 0.00 74 ASN A CA 1
ATOM 1176 C C . ASN A 1 74 ? 6.680 -9.946 -2.463 1.00 0.00 74 ASN A C 1
ATOM 1177 O O . ASN A 1 74 ? 6.224 -10.908 -3.082 1.00 0.00 74 ASN A O 1
ATOM 1188 N N . VAL A 1 75 ? 7.108 -10.034 -1.201 1.00 0.00 75 VAL A N 1
ATOM 1189 C CA . VAL A 1 75 ? 7.309 -11.315 -0.489 1.00 0.00 75 VAL A CA 1
ATOM 1190 C C . VAL A 1 75 ? 6.515 -11.301 0.828 1.00 0.00 75 VAL A C 1
ATOM 1191 O O . VAL A 1 75 ? 6.544 -10.301 1.540 1.00 0.00 75 VAL A O 1
ATOM 1204 N N . VAL A 1 76 ? 5.783 -12.395 1.139 1.00 0.00 76 VAL A N 1
ATOM 1205 C CA . VAL A 1 76 ? 5.064 -12.541 2.428 1.00 0.00 76 VAL A CA 1
ATOM 1206 C C . VAL A 1 76 ? 5.475 -13.854 3.126 1.00 0.00 76 VAL A C 1
ATOM 1207 O O . VAL A 1 76 ? 5.559 -14.898 2.492 1.00 0.00 76 VAL A O 1
ATOM 1220 N N . ILE A 1 77 ? 5.734 -13.766 4.433 1.00 0.00 77 ILE A N 1
ATOM 1221 C CA . ILE A 1 77 ? 5.916 -14.910 5.337 1.00 0.00 77 ILE A CA 1
ATOM 1222 C C . ILE A 1 77 ? 4.599 -15.127 6.100 1.00 0.00 77 ILE A C 1
ATOM 1223 O O . ILE A 1 77 ? 4.265 -14.325 6.974 1.00 0.00 77 ILE A O 1
ATOM 1239 N N . ASP A 1 78 ? 3.831 -16.161 5.735 1.00 0.00 78 ASP A N 1
ATOM 1240 C CA . ASP A 1 78 ? 2.693 -16.628 6.545 1.00 0.00 78 ASP A CA 1
ATOM 1241 C C . ASP A 1 78 ? 3.178 -17.755 7.453 1.00 0.00 78 ASP A C 1
ATOM 1242 O O . ASP A 1 78 ? 3.447 -18.863 6.993 1.00 0.00 78 ASP A O 1
ATOM 1251 N N . HIS A 1 79 ? 3.324 -17.435 8.743 1.00 0.00 79 HIS A N 1
ATOM 1252 C CA . HIS A 1 79 ? 3.748 -18.381 9.770 1.00 0.00 79 HIS A CA 1
ATOM 1253 C C . HIS A 1 79 ? 2.505 -18.858 10.529 1.00 0.00 79 HIS A C 1
ATOM 1254 O O . HIS A 1 79 ? 1.921 -18.112 11.330 1.00 0.00 79 HIS A O 1
ATOM 1269 N N . GLU A 1 80 ? 2.124 -20.108 10.258 1.00 0.00 80 GLU A N 1
ATOM 1270 C CA . GLU A 1 80 ? 0.924 -20.760 10.804 1.00 0.00 80 GLU A CA 1
ATOM 1271 C C . GLU A 1 80 ? 1.303 -22.088 11.480 1.00 0.00 80 GLU A C 1
ATOM 1272 O O . GLU A 1 80 ? 2.444 -22.541 11.390 1.00 0.00 80 GLU A O 1
ATOM 1284 N N . THR A 1 81 ? 0.341 -22.666 12.209 1.00 0.00 81 THR A N 1
ATOM 1285 C CA . THR A 1 81 ? 0.474 -23.983 12.842 1.00 0.00 81 THR A CA 1
ATOM 1286 C C . THR A 1 81 ? -0.563 -24.926 12.218 1.00 0.00 81 THR A C 1
ATOM 1287 O O . THR A 1 81 ? -1.772 -24.750 12.420 1.00 0.00 81 THR A O 1
ATOM 1298 N N . VAL A 1 82 ? -0.083 -25.896 11.437 1.00 0.00 82 VAL A N 1
ATOM 1299 C CA . VAL A 1 82 ? -0.929 -26.888 10.775 1.00 0.00 82 VAL A CA 1
ATOM 1300 C C . VAL A 1 82 ? -1.296 -28.010 11.758 1.00 0.00 82 VAL A C 1
ATOM 1301 O O . VAL A 1 82 ? -0.461 -28.864 12.069 1.00 0.00 82 VAL A O 1
ATOM 1314 N N . THR A 1 83 ? -2.536 -27.975 12.262 1.00 0.00 83 THR A N 1
ATOM 1315 C CA . THR A 1 83 ? -3.105 -29.082 13.035 1.00 0.00 83 THR A CA 1
ATOM 1316 C C . THR A 1 83 ? -3.273 -30.305 12.114 1.00 0.00 83 THR A C 1
ATOM 1317 O O . THR A 1 83 ? -3.958 -30.228 11.087 1.00 0.00 83 THR A O 1
ATOM 1328 N N . ARG A 1 84 ? -2.578 -31.394 12.467 1.00 0.00 84 ARG A N 1
ATOM 1329 C CA . ARG A 1 84 ? -2.657 -32.694 11.781 1.00 0.00 84 ARG A CA 1
ATOM 1330 C C . ARG A 1 84 ? -3.039 -33.762 12.825 1.00 0.00 84 ARG A C 1
ATOM 1331 O O . ARG A 1 84 ? -3.453 -33.417 13.938 1.00 0.00 84 ARG A O 1
ATOM 1352 N N . ASN A 1 85 ? -2.949 -35.050 12.453 1.00 0.00 85 ASN A N 1
ATOM 1353 C CA . ASN A 1 85 ? -3.068 -36.183 13.401 1.00 0.00 85 ASN A CA 1
ATOM 1354 C C . ASN A 1 85 ? -1.755 -36.982 13.410 1.00 0.00 85 ASN A C 1
ATOM 1355 O O . ASN A 1 85 ? -1.404 -37.632 12.418 1.00 0.00 85 ASN A O 1
ATOM 1366 N N . PHE A 1 86 ? -1.007 -36.881 14.523 1.00 0.00 86 PHE A N 1
ATOM 1367 C CA . PHE A 1 86 ? 0.217 -37.682 14.766 1.00 0.00 86 PHE A CA 1
ATOM 1368 C C . PHE A 1 86 ? -0.083 -38.813 15.772 1.00 0.00 86 PHE A C 1
ATOM 1369 O O . PHE A 1 86 ? -0.908 -38.631 16.671 1.00 0.00 86 PHE A O 1
ATOM 1386 N N . PRO A 1 87 ? 0.586 -40.007 15.644 1.00 0.00 87 PRO A N 1
ATOM 1387 C CA . PRO A 1 87 ? 0.304 -41.188 16.506 1.00 0.00 87 PRO A CA 1
ATOM 1388 C C . PRO A 1 87 ? 0.735 -41.013 17.986 1.00 0.00 87 PRO A C 1
ATOM 1389 O O . PRO A 1 87 ? 0.406 -41.861 18.826 1.00 0.00 87 PRO A O 1
ATOM 1400 N N . GLU A 1 88 ? 1.487 -39.932 18.296 1.00 0.00 88 GLU A N 1
ATOM 1401 C CA . GLU A 1 88 ? 1.846 -39.587 19.694 1.00 0.00 88 GLU A CA 1
ATOM 1402 C C . GLU A 1 88 ? 0.823 -38.610 20.322 1.00 0.00 88 GLU A C 1
ATOM 1403 O O . GLU A 1 88 ? 0.815 -38.439 21.545 1.00 0.00 88 GLU A O 1
ATOM 1415 N N . GLY A 1 89 ? -0.036 -37.962 19.498 1.00 0.00 89 GLY A N 1
ATOM 1416 C CA . GLY A 1 89 ? -1.120 -37.115 20.036 1.00 0.00 89 GLY A CA 1
ATOM 1417 C C . GLY A 1 89 ? -1.738 -36.173 19.008 1.00 0.00 89 GLY A C 1
ATOM 1418 O O . GLY A 1 89 ? -2.265 -36.634 17.995 1.00 0.00 89 GLY A O 1
ATOM 1422 N N . LYS A 1 90 ? -1.688 -34.849 19.296 1.00 0.00 90 LYS A N 1
ATOM 1423 C CA . LYS A 1 90 ? -2.228 -33.784 18.429 1.00 0.00 90 LYS A CA 1
ATOM 1424 C C . LYS A 1 90 ? -1.669 -33.871 16.986 1.00 0.00 90 LYS A C 1
ATOM 1425 O O . LYS A 1 90 ? -2.296 -34.497 16.132 1.00 0.00 90 LYS A O 1
ATOM 1444 N N . GLY A 1 91 ? -0.478 -33.289 16.736 1.00 0.00 91 GLY A N 1
ATOM 1445 C CA . GLY A 1 91 ? 0.113 -33.291 15.396 1.00 0.00 91 GLY A CA 1
ATOM 1446 C C . GLY A 1 91 ? 0.249 -31.907 14.791 1.00 0.00 91 GLY A C 1
ATOM 1447 O O . GLY A 1 91 ? 0.259 -31.760 13.567 1.00 0.00 91 GLY A O 1
ATOM 1451 N N . GLU A 1 92 ? 0.402 -30.891 15.643 1.00 0.00 92 GLU A N 1
ATOM 1452 C CA . GLU A 1 92 ? 0.411 -29.488 15.201 1.00 0.00 92 GLU A CA 1
ATOM 1453 C C . GLU A 1 92 ? 1.855 -29.069 14.862 1.00 0.00 92 GLU A C 1
ATOM 1454 O O . GLU A 1 92 ? 2.758 -29.163 15.701 1.00 0.00 92 GLU A O 1
ATOM 1466 N N . VAL A 1 93 ? 2.091 -28.670 13.592 1.00 0.00 93 VAL A N 1
ATOM 1467 C CA . VAL A 1 93 ? 3.437 -28.330 13.109 1.00 0.00 93 VAL A CA 1
ATOM 1468 C C . VAL A 1 93 ? 3.493 -26.853 12.707 1.00 0.00 93 VAL A C 1
ATOM 1469 O O . VAL A 1 93 ? 2.693 -26.383 11.896 1.00 0.00 93 VAL A O 1
ATOM 1482 N N . ASP A 1 94 ? 4.421 -26.119 13.325 1.00 0.00 94 ASP A N 1
ATOM 1483 C CA . ASP A 1 94 ? 4.590 -24.676 13.099 1.00 0.00 94 ASP A CA 1
ATOM 1484 C C . ASP A 1 94 ? 5.467 -24.462 11.857 1.00 0.00 94 ASP A C 1
ATOM 1485 O O . ASP A 1 94 ? 6.667 -24.705 11.899 1.00 0.00 94 ASP A O 1
ATOM 1494 N N . VAL A 1 95 ? 4.844 -24.006 10.764 1.00 0.00 95 VAL A N 1
ATOM 1495 C CA . VAL A 1 95 ? 5.474 -23.850 9.440 1.00 0.00 95 VAL A CA 1
ATOM 1496 C C . VAL A 1 95 ? 5.557 -22.353 9.085 1.00 0.00 95 VAL A C 1
ATOM 1497 O O . VAL A 1 95 ? 4.736 -21.559 9.544 1.00 0.00 95 VAL A O 1
ATOM 1510 N N . ALA A 1 96 ? 6.583 -21.973 8.314 1.00 0.00 96 ALA A N 1
ATOM 1511 C CA . ALA A 1 96 ? 6.671 -20.654 7.672 1.00 0.00 96 ALA A CA 1
ATOM 1512 C C . ALA A 1 96 ? 6.565 -20.844 6.153 1.00 0.00 96 ALA A C 1
ATOM 1513 O O . ALA A 1 96 ? 7.519 -21.300 5.508 1.00 0.00 96 ALA A O 1
ATOM 1520 N N . CYS A 1 97 ? 5.387 -20.537 5.597 1.00 0.00 97 CYS A N 1
ATOM 1521 C CA . CYS A 1 97 ? 5.136 -20.600 4.158 1.00 0.00 97 CYS A CA 1
ATOM 1522 C C . CYS A 1 97 ? 5.387 -19.209 3.562 1.00 0.00 97 CYS A C 1
ATOM 1523 O O . CYS A 1 97 ? 4.641 -18.262 3.822 1.00 0.00 97 CYS A O 1
ATOM 1531 N N . ILE A 1 98 ? 6.480 -19.101 2.804 1.00 0.00 98 ILE A N 1
ATOM 1532 C CA . ILE A 1 98 ? 6.934 -17.849 2.180 1.00 0.00 98 ILE A CA 1
ATOM 1533 C C . ILE A 1 98 ? 6.500 -17.817 0.702 1.00 0.00 98 ILE A C 1
ATOM 1534 O O . ILE A 1 98 ? 6.639 -18.801 -0.012 1.00 0.00 98 ILE A O 1
ATOM 1550 N N . TYR A 1 99 ? 5.959 -16.675 0.255 1.00 0.00 99 TYR A N 1
ATOM 1551 C CA . TYR A 1 99 ? 5.429 -16.498 -1.110 1.00 0.00 99 TYR A CA 1
ATOM 1552 C C . TYR A 1 99 ? 6.133 -15.323 -1.793 1.00 0.00 99 TYR A C 1
ATOM 1553 O O . TYR A 1 99 ? 6.636 -14.416 -1.131 1.00 0.00 99 TYR A O 1
ATOM 1571 N N . GLU A 1 100 ? 6.140 -15.362 -3.120 1.00 0.00 100 GLU A N 1
ATOM 1572 C CA . GLU A 1 100 ? 6.635 -14.292 -3.986 1.00 0.00 100 GLU A CA 1
ATOM 1573 C C . GLU A 1 100 ? 5.548 -13.992 -5.020 1.00 0.00 100 GLU A C 1
ATOM 1574 O O . GLU A 1 100 ? 5.161 -14.879 -5.779 1.00 0.00 100 GLU A O 1
ATOM 1586 N N . VAL A 1 101 ? 5.052 -12.755 -5.023 1.00 0.00 101 VAL A N 1
ATOM 1587 C CA . VAL A 1 101 ? 3.972 -12.303 -5.902 1.00 0.00 101 VAL A CA 1
ATOM 1588 C C . VAL A 1 101 ? 4.542 -11.376 -6.989 1.00 0.00 101 VAL A C 1
ATOM 1589 O O . VAL A 1 101 ? 5.094 -10.313 -6.680 1.00 0.00 101 VAL A O 1
ATOM 1602 N N . GLU A 1 102 ? 4.414 -11.797 -8.255 1.00 0.00 102 GLU A N 1
ATOM 1603 C CA . GLU A 1 102 ? 4.833 -11.014 -9.426 1.00 0.00 102 GLU A CA 1
ATOM 1604 C C . GLU A 1 102 ? 3.654 -10.904 -10.411 1.00 0.00 102 GLU A C 1
ATOM 1605 O O . GLU A 1 102 ? 2.986 -11.901 -10.698 1.00 0.00 102 GLU A O 1
ATOM 1617 N N . ASN A 1 103 ? 3.415 -9.671 -10.900 1.00 0.00 103 ASN A N 1
ATOM 1618 C CA . ASN A 1 103 ? 2.282 -9.312 -11.789 1.00 0.00 103 ASN A CA 1
ATOM 1619 C C . ASN A 1 103 ? 0.907 -9.560 -11.102 1.00 0.00 103 ASN A C 1
ATOM 1620 O O . ASN A 1 103 ? -0.110 -9.771 -11.776 1.00 0.00 103 ASN A O 1
ATOM 1631 N N . GLY A 1 104 ? 0.884 -9.459 -9.754 1.00 0.00 104 GLY A N 1
ATOM 1632 C CA . GLY A 1 104 ? -0.350 -9.611 -8.961 1.00 0.00 104 GLY A CA 1
ATOM 1633 C C . GLY A 1 104 ? -0.682 -11.057 -8.573 1.00 0.00 104 GLY A C 1
ATOM 1634 O O . GLY A 1 104 ? -1.597 -11.294 -7.775 1.00 0.00 104 GLY A O 1
ATOM 1638 N N . ARG A 1 105 ? 0.078 -12.022 -9.117 1.00 0.00 105 ARG A N 1
ATOM 1639 C CA . ARG A 1 105 ? -0.132 -13.466 -8.876 1.00 0.00 105 ARG A CA 1
ATOM 1640 C C . ARG A 1 105 ? 1.146 -14.039 -8.272 1.00 0.00 105 ARG A C 1
ATOM 1641 O O . ARG A 1 105 ? 2.232 -13.543 -8.565 1.00 0.00 105 ARG A O 1
ATOM 1662 N N . ILE A 1 106 ? 1.022 -15.070 -7.430 1.00 0.00 106 ILE A N 1
ATOM 1663 C CA . ILE A 1 106 ? 2.186 -15.718 -6.820 1.00 0.00 106 ILE A CA 1
ATOM 1664 C C . ILE A 1 106 ? 3.015 -16.423 -7.904 1.00 0.00 106 ILE A C 1
ATOM 1665 O O . ILE A 1 106 ? 2.582 -17.414 -8.479 1.00 0.00 106 ILE A O 1
ATOM 1681 N N . ALA A 1 107 ? 4.199 -15.862 -8.177 1.00 0.00 107 ALA A N 1
ATOM 1682 C CA . ALA A 1 107 ? 5.130 -16.371 -9.187 1.00 0.00 107 ALA A CA 1
ATOM 1683 C C . ALA A 1 107 ? 5.851 -17.624 -8.674 1.00 0.00 107 ALA A C 1
ATOM 1684 O O . ALA A 1 107 ? 6.074 -18.580 -9.430 1.00 0.00 107 ALA A O 1
ATOM 1691 N N . LYS A 1 108 ? 6.194 -17.607 -7.375 1.00 0.00 108 LYS A N 1
ATOM 1692 C CA . LYS A 1 108 ? 6.942 -18.685 -6.701 1.00 0.00 108 LYS A CA 1
ATOM 1693 C C . LYS A 1 108 ? 6.513 -18.750 -5.239 1.00 0.00 108 LYS A C 1
ATOM 1694 O O . LYS A 1 108 ? 6.220 -17.721 -4.642 1.00 0.00 108 LYS A O 1
ATOM 1713 N N . ALA A 1 109 ? 6.502 -19.953 -4.665 1.00 0.00 109 ALA A N 1
ATOM 1714 C CA . ALA A 1 109 ? 6.172 -20.164 -3.255 1.00 0.00 109 ALA A CA 1
ATOM 1715 C C . ALA A 1 109 ? 6.998 -21.320 -2.707 1.00 0.00 109 ALA A C 1
ATOM 1716 O O . ALA A 1 109 ? 7.227 -22.318 -3.385 1.00 0.00 109 ALA A O 1
ATOM 1723 N N . TRP A 1 110 ? 7.465 -21.142 -1.486 1.00 0.00 110 TRP A N 1
ATOM 1724 C CA . TRP A 1 110 ? 8.314 -22.088 -0.766 1.00 0.00 110 TRP A CA 1
ATOM 1725 C C . TRP A 1 110 ? 7.708 -22.259 0.635 1.00 0.00 110 TRP A C 1
ATOM 1726 O O . TRP A 1 110 ? 6.983 -21.371 1.105 1.00 0.00 110 TRP A O 1
ATOM 1747 N N . PHE A 1 111 ? 7.969 -23.381 1.302 1.00 0.00 111 PHE A N 1
ATOM 1748 C CA . PHE A 1 111 ? 7.574 -23.541 2.713 1.00 0.00 111 PHE A CA 1
ATOM 1749 C C . PHE A 1 111 ? 8.658 -24.311 3.463 1.00 0.00 111 PHE A C 1
ATOM 1750 O O . PHE A 1 111 ? 9.311 -25.203 2.897 1.00 0.00 111 PHE A O 1
ATOM 1767 N N . LYS A 1 112 ? 8.853 -23.944 4.733 1.00 0.00 112 LYS A N 1
ATOM 1768 C CA . LYS A 1 112 ? 9.775 -24.624 5.639 1.00 0.00 112 LYS A CA 1
ATOM 1769 C C . LYS A 1 112 ? 9.041 -24.961 6.939 1.00 0.00 112 LYS A C 1
ATOM 1770 O O . LYS A 1 112 ? 8.473 -24.080 7.585 1.00 0.00 112 LYS A O 1
ATOM 1789 N N . ILE A 1 113 ? 9.040 -26.250 7.322 1.00 0.00 113 ILE A N 1
ATOM 1790 C CA . ILE A 1 113 ? 8.370 -26.703 8.547 1.00 0.00 113 ILE A CA 1
ATOM 1791 C C . ILE A 1 113 ? 9.363 -26.597 9.707 1.00 0.00 113 ILE A C 1
ATOM 1792 O O . ILE A 1 113 ? 10.473 -27.147 9.642 1.00 0.00 113 ILE A O 1
ATOM 1808 N N . GLY A 1 114 ? 8.949 -25.855 10.735 1.00 0.00 114 GLY A N 1
ATOM 1809 C CA . GLY A 1 114 ? 9.788 -25.579 11.902 1.00 0.00 114 GLY A CA 1
ATOM 1810 C C . GLY A 1 114 ? 10.096 -26.827 12.718 1.00 0.00 114 GLY A C 1
ATOM 1811 O O . GLY A 1 114 ? 11.252 -27.278 12.764 1.00 0.00 114 GLY A O 1
ATOM 1815 N N . GLU A 1 115 ? 9.053 -27.397 13.343 1.00 0.00 115 GLU A N 1
ATOM 1816 C CA . GLU A 1 115 ? 9.172 -28.619 14.151 1.00 0.00 115 GLU A CA 1
ATOM 1817 C C . GLU A 1 115 ? 7.789 -29.299 14.272 1.00 0.00 115 GLU A C 1
ATOM 1818 O O . GLU A 1 115 ? 6.761 -28.666 13.976 1.00 0.00 115 GLU A O 1
ATOM 1830 N N . PRO A 1 116 ? 7.741 -30.602 14.687 1.00 0.00 116 PRO A N 1
ATOM 1831 C CA . PRO A 1 116 ? 6.494 -31.239 15.173 1.00 0.00 116 PRO A CA 1
ATOM 1832 C C . PRO A 1 116 ? 6.206 -30.918 16.661 1.00 0.00 116 PRO A C 1
ATOM 1833 O O . PRO A 1 116 ? 7.129 -30.919 17.488 1.00 0.00 116 PRO A O 1
ATOM 1844 N N . ARG A 1 117 ? 4.924 -30.616 16.993 1.00 0.00 117 ARG A N 1
ATOM 1845 C CA . ARG A 1 117 ? 4.478 -30.391 18.393 1.00 0.00 117 ARG A CA 1
ATOM 1846 C C . ARG A 1 117 ? 3.185 -31.163 18.716 1.00 0.00 117 ARG A C 1
ATOM 1847 O O . ARG A 1 117 ? 2.409 -31.535 17.826 1.00 0.00 117 ARG A O 1
ATOM 1868 N N . ILE A 1 118 ? 2.974 -31.375 20.032 1.00 0.00 118 ILE A N 1
ATOM 1869 C CA . ILE A 1 118 ? 1.835 -32.123 20.603 1.00 0.00 118 ILE A CA 1
ATOM 1870 C C . ILE A 1 118 ? 1.334 -31.368 21.850 1.00 0.00 118 ILE A C 1
ATOM 1871 O O . ILE A 1 118 ? 2.152 -30.899 22.641 1.00 0.00 118 ILE A O 1
ATOM 1887 N N . VAL A 1 119 ? -0.002 -31.298 22.026 1.00 0.00 119 VAL A N 1
ATOM 1888 C CA . VAL A 1 119 ? -0.658 -30.596 23.169 1.00 0.00 119 VAL A CA 1
ATOM 1889 C C . VAL A 1 119 ? -0.235 -31.195 24.531 1.00 0.00 119 VAL A C 1
ATOM 1890 O O . VAL A 1 119 ? -0.005 -30.458 25.495 1.00 0.00 119 VAL A O 1
ATOM 1903 N N . SER A 1 120 ? -0.106 -32.532 24.583 1.00 0.00 120 SER A N 1
ATOM 1904 C CA . SER A 1 120 ? 0.294 -33.261 25.810 1.00 0.00 120 SER A CA 1
ATOM 1905 C C . SER A 1 120 ? 1.750 -32.940 26.231 1.00 0.00 120 SER A C 1
ATOM 1906 O O . SER A 1 120 ? 2.107 -33.088 27.405 1.00 0.00 120 SER A O 1
ATOM 1914 N N . GLN A 1 121 ? 2.582 -32.504 25.261 1.00 0.00 121 GLN A N 1
ATOM 1915 C CA . GLN A 1 121 ? 4.018 -32.207 25.481 1.00 0.00 121 GLN A CA 1
ATOM 1916 C C . GLN A 1 121 ? 4.291 -30.682 25.433 1.00 0.00 121 GLN A C 1
ATOM 1917 O O . GLN A 1 121 ? 5.448 -30.256 25.484 1.00 0.00 121 GLN A O 1
ATOM 1931 N N . LYS A 1 122 ? 3.212 -29.873 25.360 1.00 0.00 122 LYS A N 1
ATOM 1932 C CA . LYS A 1 122 ? 3.287 -28.402 25.205 1.00 0.00 122 LYS A CA 1
ATOM 1933 C C . LYS A 1 122 ? 2.366 -27.727 26.246 1.00 0.00 122 LYS A C 1
ATOM 1934 O O . LYS A 1 122 ? 1.341 -28.300 26.624 1.00 0.00 122 LYS A O 1
ATOM 1953 N N . SER A 1 123 ? 2.733 -26.517 26.709 1.00 0.00 123 SER A N 1
ATOM 1954 C CA . SER A 1 123 ? 1.876 -25.705 27.594 1.00 0.00 123 SER A CA 1
ATOM 1955 C C . SER A 1 123 ? 0.757 -25.017 26.757 1.00 0.00 123 SER A C 1
ATOM 1956 O O . SER A 1 123 ? -0.438 -25.288 26.992 1.00 0.00 123 SER A O 1
ATOM 1965 N N . MET A 1 1 ? 2.833 0.706 0.666 1.00 0.00 1 MET A N 2
ATOM 1966 C CA . MET A 1 1 ? 2.319 -0.602 1.133 1.00 0.00 1 MET A CA 2
ATOM 1967 C C . MET A 1 1 ? 2.042 -1.504 -0.078 1.00 0.00 1 MET A C 2
ATOM 1968 O O . MET A 1 1 ? 1.289 -1.127 -0.983 1.00 0.00 1 MET A O 2
ATOM 1984 N N . ASN A 1 2 ? 2.667 -2.691 -0.095 1.00 0.00 2 ASN A N 2
ATOM 1985 C CA . ASN A 1 2 ? 2.525 -3.672 -1.186 1.00 0.00 2 ASN A CA 2
ATOM 1986 C C . ASN A 1 2 ? 1.249 -4.507 -0.956 1.00 0.00 2 ASN A C 2
ATOM 1987 O O . ASN A 1 2 ? 1.303 -5.681 -0.566 1.00 0.00 2 ASN A O 2
ATOM 1998 N N . SER A 1 3 ? 0.096 -3.853 -1.182 1.00 0.00 3 SER A N 2
ATOM 1999 C CA . SER A 1 3 ? -1.237 -4.422 -0.924 1.00 0.00 3 SER A CA 2
ATOM 2000 C C . SER A 1 3 ? -1.548 -5.587 -1.878 1.00 0.00 3 SER A C 2
ATOM 2001 O O . SER A 1 3 ? -2.189 -6.556 -1.479 1.00 0.00 3 SER A O 2
ATOM 2009 N N . GLU A 1 4 ? -1.032 -5.499 -3.119 1.00 0.00 4 GLU A N 2
ATOM 2010 C CA . GLU A 1 4 ? -1.193 -6.555 -4.155 1.00 0.00 4 GLU A CA 2
ATOM 2011 C C . GLU A 1 4 ? -0.502 -7.887 -3.755 1.00 0.00 4 GLU A C 2
ATOM 2012 O O . GLU A 1 4 ? -0.685 -8.909 -4.425 1.00 0.00 4 GLU A O 2
ATOM 2024 N N . ILE A 1 5 ? 0.320 -7.848 -2.690 1.00 0.00 5 ILE A N 2
ATOM 2025 C CA . ILE A 1 5 ? 1.010 -9.034 -2.142 1.00 0.00 5 ILE A CA 2
ATOM 2026 C C . ILE A 1 5 ? 0.224 -9.585 -0.934 1.00 0.00 5 ILE A C 2
ATOM 2027 O O . ILE A 1 5 ? 0.201 -10.792 -0.686 1.00 0.00 5 ILE A O 2
ATOM 2043 N N . GLU A 1 6 ? -0.421 -8.670 -0.197 1.00 0.00 6 GLU A N 2
ATOM 2044 C CA . GLU A 1 6 ? -1.268 -9.004 0.962 1.00 0.00 6 GLU A CA 2
ATOM 2045 C C . GLU A 1 6 ? -2.564 -9.729 0.544 1.00 0.00 6 GLU A C 2
ATOM 2046 O O . GLU A 1 6 ? -3.049 -10.597 1.274 1.00 0.00 6 GLU A O 2
ATOM 2058 N N . LEU A 1 7 ? -3.104 -9.368 -0.638 1.00 0.00 7 LEU A N 2
ATOM 2059 C CA . LEU A 1 7 ? -4.418 -9.870 -1.116 1.00 0.00 7 LEU A CA 2
ATOM 2060 C C . LEU A 1 7 ? -4.389 -11.396 -1.419 1.00 0.00 7 LEU A C 2
ATOM 2061 O O . LEU A 1 7 ? -5.283 -12.106 -0.936 1.00 0.00 7 LEU A O 2
ATOM 2077 N N . PRO A 1 8 ? -3.388 -11.945 -2.225 1.00 0.00 8 PRO A N 2
ATOM 2078 C CA . PRO A 1 8 ? -3.273 -13.405 -2.455 1.00 0.00 8 PRO A CA 2
ATOM 2079 C C . PRO A 1 8 ? -3.186 -14.179 -1.131 1.00 0.00 8 PRO A C 2
ATOM 2080 O O . PRO A 1 8 ? -4.002 -15.050 -0.872 1.00 0.00 8 PRO A O 2
ATOM 2091 N N . VAL A 1 9 ? -2.246 -13.751 -0.282 1.00 0.00 9 VAL A N 2
ATOM 2092 C CA . VAL A 1 9 ? -1.939 -14.377 1.021 1.00 0.00 9 VAL A CA 2
ATOM 2093 C C . VAL A 1 9 ? -3.174 -14.424 1.964 1.00 0.00 9 VAL A C 2
ATOM 2094 O O . VAL A 1 9 ? -3.451 -15.458 2.593 1.00 0.00 9 VAL A O 2
ATOM 2107 N N . GLN A 1 10 ? -3.920 -13.308 2.018 1.00 0.00 10 GLN A N 2
ATOM 2108 C CA . GLN A 1 10 ? -5.094 -13.154 2.908 1.00 0.00 10 GLN A CA 2
ATOM 2109 C C . GLN A 1 10 ? -6.237 -14.108 2.505 1.00 0.00 10 GLN A C 2
ATOM 2110 O O . GLN A 1 10 ? -6.690 -14.918 3.319 1.00 0.00 10 GLN A O 2
ATOM 2124 N N . LYS A 1 11 ? -6.664 -14.013 1.237 1.00 0.00 11 LYS A N 2
ATOM 2125 C CA . LYS A 1 11 ? -7.810 -14.786 0.704 1.00 0.00 11 LYS A CA 2
ATOM 2126 C C . LYS A 1 11 ? -7.498 -16.294 0.699 1.00 0.00 11 LYS A C 2
ATOM 2127 O O . LYS A 1 11 ? -8.360 -17.124 0.993 1.00 0.00 11 LYS A O 2
ATOM 2146 N N . GLN A 1 12 ? -6.233 -16.607 0.365 1.00 0.00 12 GLN A N 2
ATOM 2147 C CA . GLN A 1 12 ? -5.710 -17.985 0.265 1.00 0.00 12 GLN A CA 2
ATOM 2148 C C . GLN A 1 12 ? -5.764 -18.707 1.629 1.00 0.00 12 GLN A C 2
ATOM 2149 O O . GLN A 1 12 ? -6.065 -19.902 1.690 1.00 0.00 12 GLN A O 2
ATOM 2163 N N . LEU A 1 13 ? -5.444 -17.957 2.706 1.00 0.00 13 LEU A N 2
ATOM 2164 C CA . LEU A 1 13 ? -5.515 -18.455 4.098 1.00 0.00 13 LEU A CA 2
ATOM 2165 C C . LEU A 1 13 ? -6.946 -18.875 4.401 1.00 0.00 13 LEU A C 2
ATOM 2166 O O . LEU A 1 13 ? -7.194 -19.988 4.883 1.00 0.00 13 LEU A O 2
ATOM 2182 N N . GLU A 1 14 ? -7.882 -17.951 4.147 1.00 0.00 14 GLU A N 2
ATOM 2183 C CA . GLU A 1 14 ? -9.294 -18.155 4.488 1.00 0.00 14 GLU A CA 2
ATOM 2184 C C . GLU A 1 14 ? -9.847 -19.371 3.718 1.00 0.00 14 GLU A C 2
ATOM 2185 O O . GLU A 1 14 ? -10.672 -20.125 4.229 1.00 0.00 14 GLU A O 2
ATOM 2197 N N . ALA A 1 15 ? -9.293 -19.560 2.510 1.00 0.00 15 ALA A N 2
ATOM 2198 C CA . ALA A 1 15 ? -9.636 -20.661 1.592 1.00 0.00 15 ALA A CA 2
ATOM 2199 C C . ALA A 1 15 ? -8.996 -21.994 2.039 1.00 0.00 15 ALA A C 2
ATOM 2200 O O . ALA A 1 15 ? -9.519 -23.070 1.737 1.00 0.00 15 ALA A O 2
ATOM 2207 N N . TYR A 1 16 ? -7.852 -21.898 2.743 1.00 0.00 16 TYR A N 2
ATOM 2208 C CA . TYR A 1 16 ? -7.083 -23.058 3.242 1.00 0.00 16 TYR A CA 2
ATOM 2209 C C . TYR A 1 16 ? -7.906 -23.860 4.267 1.00 0.00 16 TYR A C 2
ATOM 2210 O O . TYR A 1 16 ? -8.010 -25.094 4.180 1.00 0.00 16 TYR A O 2
ATOM 2228 N N . ASN A 1 17 ? -8.507 -23.131 5.220 1.00 0.00 17 ASN A N 2
ATOM 2229 C CA . ASN A 1 17 ? -9.329 -23.727 6.289 1.00 0.00 17 ASN A CA 2
ATOM 2230 C C . ASN A 1 17 ? -10.786 -23.951 5.815 1.00 0.00 17 ASN A C 2
ATOM 2231 O O . ASN A 1 17 ? -11.486 -24.808 6.355 1.00 0.00 17 ASN A O 2
ATOM 2242 N N . ALA A 1 18 ? -11.229 -23.185 4.790 1.00 0.00 18 ALA A N 2
ATOM 2243 C CA . ALA A 1 18 ? -12.594 -23.323 4.197 1.00 0.00 18 ALA A CA 2
ATOM 2244 C C . ALA A 1 18 ? -12.646 -24.396 3.086 1.00 0.00 18 ALA A C 2
ATOM 2245 O O . ALA A 1 18 ? -13.728 -24.693 2.562 1.00 0.00 18 ALA A O 2
ATOM 2252 N N . ARG A 1 19 ? -11.459 -24.934 2.720 1.00 0.00 19 ARG A N 2
ATOM 2253 C CA . ARG A 1 19 ? -11.280 -26.013 1.716 1.00 0.00 19 ARG A CA 2
ATOM 2254 C C . ARG A 1 19 ? -11.528 -25.535 0.259 1.00 0.00 19 ARG A C 2
ATOM 2255 O O . ARG A 1 19 ? -11.610 -26.369 -0.658 1.00 0.00 19 ARG A O 2
ATOM 2276 N N . ASP A 1 20 ? -11.609 -24.205 0.036 1.00 0.00 20 ASP A N 2
ATOM 2277 C CA . ASP A 1 20 ? -11.790 -23.635 -1.315 1.00 0.00 20 ASP A CA 2
ATOM 2278 C C . ASP A 1 20 ? -10.462 -23.691 -2.091 1.00 0.00 20 ASP A C 2
ATOM 2279 O O . ASP A 1 20 ? -9.615 -22.807 -1.950 1.00 0.00 20 ASP A O 2
ATOM 2288 N N . ILE A 1 21 ? -10.286 -24.763 -2.884 1.00 0.00 21 ILE A N 2
ATOM 2289 C CA . ILE A 1 21 ? -9.148 -24.920 -3.807 1.00 0.00 21 ILE A CA 2
ATOM 2290 C C . ILE A 1 21 ? -9.217 -23.883 -4.946 1.00 0.00 21 ILE A C 2
ATOM 2291 O O . ILE A 1 21 ? -8.180 -23.463 -5.456 1.00 0.00 21 ILE A O 2
ATOM 2307 N N . ASP A 1 22 ? -10.444 -23.447 -5.305 1.00 0.00 22 ASP A N 2
ATOM 2308 C CA . ASP A 1 22 ? -10.657 -22.417 -6.345 1.00 0.00 22 ASP A CA 2
ATOM 2309 C C . ASP A 1 22 ? -9.936 -21.105 -5.982 1.00 0.00 22 ASP A C 2
ATOM 2310 O O . ASP A 1 22 ? -9.237 -20.530 -6.814 1.00 0.00 22 ASP A O 2
ATOM 2319 N N . ALA A 1 23 ? -10.100 -20.672 -4.722 1.00 0.00 23 ALA A N 2
ATOM 2320 C CA . ALA A 1 23 ? -9.448 -19.455 -4.188 1.00 0.00 23 ALA A CA 2
ATOM 2321 C C . ALA A 1 23 ? -7.984 -19.736 -3.809 1.00 0.00 23 ALA A C 2
ATOM 2322 O O . ALA A 1 23 ? -7.119 -18.858 -3.921 1.00 0.00 23 ALA A O 2
ATOM 2329 N N . PHE A 1 24 ? -7.714 -20.988 -3.393 1.00 0.00 24 PHE A N 2
ATOM 2330 C CA . PHE A 1 24 ? -6.354 -21.463 -3.067 1.00 0.00 24 PHE A CA 2
ATOM 2331 C C . PHE A 1 24 ? -5.518 -21.652 -4.363 1.00 0.00 24 PHE A C 2
ATOM 2332 O O . PHE A 1 24 ? -4.333 -21.969 -4.300 1.00 0.00 24 PHE A O 2
ATOM 2349 N N . MET A 1 25 ? -6.168 -21.524 -5.542 1.00 0.00 25 MET A N 2
ATOM 2350 C CA . MET A 1 25 ? -5.487 -21.571 -6.860 1.00 0.00 25 MET A CA 2
ATOM 2351 C C . MET A 1 25 ? -5.608 -20.231 -7.624 1.00 0.00 25 MET A C 2
ATOM 2352 O O . MET A 1 25 ? -4.746 -19.911 -8.453 1.00 0.00 25 MET A O 2
ATOM 2366 N N . ALA A 1 26 ? -6.664 -19.453 -7.317 1.00 0.00 26 ALA A N 2
ATOM 2367 C CA . ALA A 1 26 ? -7.038 -18.230 -8.073 1.00 0.00 26 ALA A CA 2
ATOM 2368 C C . ALA A 1 26 ? -5.912 -17.187 -8.128 1.00 0.00 26 ALA A C 2
ATOM 2369 O O . ALA A 1 26 ? -5.674 -16.558 -9.165 1.00 0.00 26 ALA A O 2
ATOM 2376 N N . TRP A 1 27 ? -5.224 -17.026 -6.999 1.00 0.00 27 TRP A N 2
ATOM 2377 C CA . TRP A 1 27 ? -4.210 -15.985 -6.815 1.00 0.00 27 TRP A CA 2
ATOM 2378 C C . TRP A 1 27 ? -2.813 -16.452 -7.229 1.00 0.00 27 TRP A C 2
ATOM 2379 O O . TRP A 1 27 ? -1.860 -15.696 -7.102 1.00 0.00 27 TRP A O 2
ATOM 2400 N N . TRP A 1 28 ? -2.705 -17.690 -7.721 1.00 0.00 28 TRP A N 2
ATOM 2401 C CA . TRP A 1 28 ? -1.424 -18.304 -8.106 1.00 0.00 28 TRP A CA 2
ATOM 2402 C C . TRP A 1 28 ? -1.248 -18.190 -9.628 1.00 0.00 28 TRP A C 2
ATOM 2403 O O . TRP A 1 28 ? -2.208 -18.386 -10.380 1.00 0.00 28 TRP A O 2
ATOM 2424 N N . ALA A 1 29 ? -0.021 -17.867 -10.064 1.00 0.00 29 ALA A N 2
ATOM 2425 C CA . ALA A 1 29 ? 0.321 -17.711 -11.495 1.00 0.00 29 ALA A CA 2
ATOM 2426 C C . ALA A 1 29 ? 0.343 -19.078 -12.216 1.00 0.00 29 ALA A C 2
ATOM 2427 O O . ALA A 1 29 ? 0.470 -20.118 -11.572 1.00 0.00 29 ALA A O 2
ATOM 2434 N N . ASP A 1 30 ? 0.240 -19.051 -13.557 1.00 0.00 30 ASP A N 2
ATOM 2435 C CA . ASP A 1 30 ? 0.200 -20.276 -14.400 1.00 0.00 30 ASP A CA 2
ATOM 2436 C C . ASP A 1 30 ? 1.487 -21.107 -14.251 1.00 0.00 30 ASP A C 2
ATOM 2437 O O . ASP A 1 30 ? 1.447 -22.338 -14.183 1.00 0.00 30 ASP A O 2
ATOM 2446 N N . ASP A 1 31 ? 2.616 -20.396 -14.180 1.00 0.00 31 ASP A N 2
ATOM 2447 C CA . ASP A 1 31 ? 3.964 -20.980 -14.099 1.00 0.00 31 ASP A CA 2
ATOM 2448 C C . ASP A 1 31 ? 4.470 -20.992 -12.644 1.00 0.00 31 ASP A C 2
ATOM 2449 O O . ASP A 1 31 ? 5.685 -21.084 -12.412 1.00 0.00 31 ASP A O 2
ATOM 2458 N N . CYS A 1 32 ? 3.532 -20.892 -11.670 1.00 0.00 32 CYS A N 2
ATOM 2459 C CA . CYS A 1 32 ? 3.862 -20.818 -10.236 1.00 0.00 32 CYS A CA 2
ATOM 2460 C C . CYS A 1 32 ? 4.673 -22.038 -9.776 1.00 0.00 32 CYS A C 2
ATOM 2461 O O . CYS A 1 32 ? 4.187 -23.167 -9.808 1.00 0.00 32 CYS A O 2
ATOM 2469 N N . GLN A 1 33 ? 5.919 -21.786 -9.368 1.00 0.00 33 GLN A N 2
ATOM 2470 C CA . GLN A 1 33 ? 6.805 -22.818 -8.809 1.00 0.00 33 GLN A CA 2
ATOM 2471 C C . GLN A 1 33 ? 6.360 -23.122 -7.370 1.00 0.00 33 GLN A C 2
ATOM 2472 O O . GLN A 1 33 ? 5.759 -22.268 -6.709 1.00 0.00 33 GLN A O 2
ATOM 2486 N N . TYR A 1 34 ? 6.635 -24.338 -6.898 1.00 0.00 34 TYR A N 2
ATOM 2487 C CA . TYR A 1 34 ? 6.265 -24.771 -5.548 1.00 0.00 34 TYR A CA 2
ATOM 2488 C C . TYR A 1 34 ? 7.382 -25.639 -4.986 1.00 0.00 34 TYR A C 2
ATOM 2489 O O . TYR A 1 34 ? 7.702 -26.674 -5.559 1.00 0.00 34 TYR A O 2
ATOM 2507 N N . TYR A 1 35 ? 7.977 -25.182 -3.878 1.00 0.00 35 TYR A N 2
ATOM 2508 C CA . TYR A 1 35 ? 9.056 -25.878 -3.167 1.00 0.00 35 TYR A CA 2
ATOM 2509 C C . TYR A 1 35 ? 8.578 -26.277 -1.768 1.00 0.00 35 TYR A C 2
ATOM 2510 O O . TYR A 1 35 ? 7.693 -25.636 -1.184 1.00 0.00 35 TYR A O 2
ATOM 2528 N N . ALA A 1 36 ? 9.187 -27.345 -1.249 1.00 0.00 36 ALA A N 2
ATOM 2529 C CA . ALA A 1 36 ? 8.912 -27.881 0.088 1.00 0.00 36 ALA A CA 2
ATOM 2530 C C . ALA A 1 36 ? 10.192 -27.911 0.918 1.00 0.00 36 ALA A C 2
ATOM 2531 O O . ALA A 1 36 ? 11.296 -27.848 0.364 1.00 0.00 36 ALA A O 2
ATOM 2538 N N . PHE A 1 37 ? 10.015 -28.001 2.248 1.00 0.00 37 PHE A N 2
ATOM 2539 C CA . PHE A 1 37 ? 11.117 -28.104 3.220 1.00 0.00 37 PHE A CA 2
ATOM 2540 C C . PHE A 1 37 ? 12.007 -29.351 2.918 1.00 0.00 37 PHE A C 2
ATOM 2541 O O . PHE A 1 37 ? 11.462 -30.451 2.769 1.00 0.00 37 PHE A O 2
ATOM 2558 N N . PRO A 1 38 ? 13.381 -29.217 2.815 1.00 0.00 38 PRO A N 2
ATOM 2559 C CA . PRO A 1 38 ? 14.133 -27.933 2.953 1.00 0.00 38 PRO A CA 2
ATOM 2560 C C . PRO A 1 38 ? 14.031 -26.998 1.704 1.00 0.00 38 PRO A C 2
ATOM 2561 O O . PRO A 1 38 ? 13.678 -25.815 1.835 1.00 0.00 38 PRO A O 2
ATOM 2572 N N . ALA A 1 39 ? 14.315 -27.552 0.509 1.00 0.00 39 ALA A N 2
ATOM 2573 C CA . ALA A 1 39 ? 14.277 -26.820 -0.771 1.00 0.00 39 ALA A CA 2
ATOM 2574 C C . ALA A 1 39 ? 14.208 -27.845 -1.916 1.00 0.00 39 ALA A C 2
ATOM 2575 O O . ALA A 1 39 ? 15.242 -28.297 -2.422 1.00 0.00 39 ALA A O 2
ATOM 2582 N N . THR A 1 40 ? 12.977 -28.270 -2.255 1.00 0.00 40 THR A N 2
ATOM 2583 C CA . THR A 1 40 ? 12.724 -29.261 -3.322 1.00 0.00 40 THR A CA 2
ATOM 2584 C C . THR A 1 40 ? 11.452 -28.881 -4.102 1.00 0.00 40 THR A C 2
ATOM 2585 O O . THR A 1 40 ? 10.359 -28.828 -3.525 1.00 0.00 40 THR A O 2
ATOM 2596 N N . LEU A 1 41 ? 11.621 -28.607 -5.405 1.00 0.00 41 LEU A N 2
ATOM 2597 C CA . LEU A 1 41 ? 10.537 -28.208 -6.314 1.00 0.00 41 LEU A CA 2
ATOM 2598 C C . LEU A 1 41 ? 9.581 -29.399 -6.547 1.00 0.00 41 LEU A C 2
ATOM 2599 O O . LEU A 1 41 ? 9.934 -30.360 -7.231 1.00 0.00 41 LEU A O 2
ATOM 2615 N N . LEU A 1 42 ? 8.381 -29.326 -5.941 1.00 0.00 42 LEU A N 2
ATOM 2616 C CA . LEU A 1 42 ? 7.323 -30.328 -6.120 1.00 0.00 42 LEU A CA 2
ATOM 2617 C C . LEU A 1 42 ? 6.520 -30.072 -7.412 1.00 0.00 42 LEU A C 2
ATOM 2618 O O . LEU A 1 42 ? 6.208 -31.014 -8.148 1.00 0.00 42 LEU A O 2
ATOM 2634 N N . ALA A 1 43 ? 6.195 -28.793 -7.677 1.00 0.00 43 ALA A N 2
ATOM 2635 C CA . ALA A 1 43 ? 5.256 -28.410 -8.753 1.00 0.00 43 ALA A CA 2
ATOM 2636 C C . ALA A 1 43 ? 5.725 -27.127 -9.469 1.00 0.00 43 ALA A C 2
ATOM 2637 O O . ALA A 1 43 ? 5.808 -26.075 -8.843 1.00 0.00 43 ALA A O 2
ATOM 2644 N N . GLY A 1 44 ? 6.029 -27.231 -10.781 1.00 0.00 44 GLY A N 2
ATOM 2645 C CA . GLY A 1 44 ? 6.587 -26.109 -11.564 1.00 0.00 44 GLY A CA 2
ATOM 2646 C C . GLY A 1 44 ? 5.540 -25.395 -12.412 1.00 0.00 44 GLY A C 2
ATOM 2647 O O . GLY A 1 44 ? 5.813 -25.009 -13.554 1.00 0.00 44 GLY A O 2
ATOM 2651 N N . ASN A 1 45 ? 4.373 -25.177 -11.797 1.00 0.00 45 ASN A N 2
ATOM 2652 C CA . ASN A 1 45 ? 3.135 -24.663 -12.443 1.00 0.00 45 ASN A CA 2
ATOM 2653 C C . ASN A 1 45 ? 1.955 -24.848 -11.477 1.00 0.00 45 ASN A C 2
ATOM 2654 O O . ASN A 1 45 ? 1.988 -25.733 -10.613 1.00 0.00 45 ASN A O 2
ATOM 2665 N N . ALA A 1 46 ? 0.903 -24.032 -11.668 1.00 0.00 46 ALA A N 2
ATOM 2666 C CA . ALA A 1 46 ? -0.288 -24.008 -10.793 1.00 0.00 46 ALA A CA 2
ATOM 2667 C C . ALA A 1 46 ? -1.072 -25.343 -10.811 1.00 0.00 46 ALA A C 2
ATOM 2668 O O . ALA A 1 46 ? -1.633 -25.743 -9.790 1.00 0.00 46 ALA A O 2
ATOM 2675 N N . ALA A 1 47 ? -1.074 -26.033 -11.969 1.00 0.00 47 ALA A N 2
ATOM 2676 C CA . ALA A 1 47 ? -1.888 -27.258 -12.184 1.00 0.00 47 ALA A CA 2
ATOM 2677 C C . ALA A 1 47 ? -1.531 -28.378 -11.186 1.00 0.00 47 ALA A C 2
ATOM 2678 O O . ALA A 1 47 ? -2.420 -29.004 -10.595 1.00 0.00 47 ALA A O 2
ATOM 2685 N N . GLU A 1 48 ? -0.221 -28.606 -11.001 1.00 0.00 48 GLU A N 2
ATOM 2686 C CA . GLU A 1 48 ? 0.289 -29.674 -10.114 1.00 0.00 48 GLU A CA 2
ATOM 2687 C C . GLU A 1 48 ? 0.110 -29.281 -8.631 1.00 0.00 48 GLU A C 2
ATOM 2688 O O . GLU A 1 48 ? -0.152 -30.138 -7.776 1.00 0.00 48 GLU A O 2
ATOM 2700 N N . ILE A 1 49 ? 0.260 -27.968 -8.355 1.00 0.00 49 ILE A N 2
ATOM 2701 C CA . ILE A 1 49 ? 0.062 -27.374 -7.010 1.00 0.00 49 ILE A CA 2
ATOM 2702 C C . ILE A 1 49 ? -1.363 -27.647 -6.508 1.00 0.00 49 ILE A C 2
ATOM 2703 O O . ILE A 1 49 ? -1.570 -28.025 -5.342 1.00 0.00 49 ILE A O 2
ATOM 2719 N N . ARG A 1 50 ? -2.321 -27.428 -7.419 1.00 0.00 50 ARG A N 2
ATOM 2720 C CA . ARG A 1 50 ? -3.752 -27.636 -7.180 1.00 0.00 50 ARG A CA 2
ATOM 2721 C C . ARG A 1 50 ? -4.009 -29.061 -6.679 1.00 0.00 50 ARG A C 2
ATOM 2722 O O . ARG A 1 50 ? -4.497 -29.249 -5.563 1.00 0.00 50 ARG A O 2
ATOM 2743 N N . VAL A 1 51 ? -3.561 -30.035 -7.494 1.00 0.00 51 VAL A N 2
ATOM 2744 C CA . VAL A 1 51 ? -3.724 -31.483 -7.237 1.00 0.00 51 VAL A CA 2
ATOM 2745 C C . VAL A 1 51 ? -3.162 -31.881 -5.855 1.00 0.00 51 VAL A C 2
ATOM 2746 O O . VAL A 1 51 ? -3.858 -32.511 -5.048 1.00 0.00 51 VAL A O 2
ATOM 2759 N N . ARG A 1 52 ? -1.921 -31.440 -5.590 1.00 0.00 52 ARG A N 2
ATOM 2760 C CA . ARG A 1 52 ? -1.165 -31.811 -4.378 1.00 0.00 52 ARG A CA 2
ATOM 2761 C C . ARG A 1 52 ? -1.880 -31.325 -3.099 1.00 0.00 52 ARG A C 2
ATOM 2762 O O . ARG A 1 52 ? -1.876 -32.010 -2.072 1.00 0.00 52 ARG A O 2
ATOM 2783 N N . HIS A 1 53 ? -2.496 -30.133 -3.179 1.00 0.00 53 HIS A N 2
ATOM 2784 C CA . HIS A 1 53 ? -3.195 -29.521 -2.031 1.00 0.00 53 HIS A CA 2
ATOM 2785 C C . HIS A 1 53 ? -4.566 -30.159 -1.793 1.00 0.00 53 HIS A C 2
ATOM 2786 O O . HIS A 1 53 ? -4.967 -30.289 -0.642 1.00 0.00 53 HIS A O 2
ATOM 2801 N N . ILE A 1 54 ? -5.269 -30.572 -2.870 1.00 0.00 54 ILE A N 2
ATOM 2802 C CA . ILE A 1 54 ? -6.578 -31.265 -2.748 1.00 0.00 54 ILE A CA 2
ATOM 2803 C C . ILE A 1 54 ? -6.425 -32.526 -1.865 1.00 0.00 54 ILE A C 2
ATOM 2804 O O . ILE A 1 54 ? -7.271 -32.813 -1.012 1.00 0.00 54 ILE A O 2
ATOM 2820 N N . GLU A 1 55 ? -5.295 -33.228 -2.075 1.00 0.00 55 GLU A N 2
ATOM 2821 C CA . GLU A 1 55 ? -4.900 -34.419 -1.295 1.00 0.00 55 GLU A CA 2
ATOM 2822 C C . GLU A 1 55 ? -4.810 -34.103 0.215 1.00 0.00 55 GLU A C 2
ATOM 2823 O O . GLU A 1 55 ? -5.278 -34.879 1.045 1.00 0.00 55 GLU A O 2
ATOM 2835 N N . ARG A 1 56 ? -4.219 -32.946 0.553 1.00 0.00 56 ARG A N 2
ATOM 2836 C CA . ARG A 1 56 ? -4.052 -32.519 1.964 1.00 0.00 56 ARG A CA 2
ATOM 2837 C C . ARG A 1 56 ? -5.388 -31.995 2.556 1.00 0.00 56 ARG A C 2
ATOM 2838 O O . ARG A 1 56 ? -5.581 -31.992 3.775 1.00 0.00 56 ARG A O 2
ATOM 2859 N N . PHE A 1 57 ? -6.311 -31.566 1.673 1.00 0.00 57 PHE A N 2
ATOM 2860 C CA . PHE A 1 57 ? -7.634 -31.030 2.068 1.00 0.00 57 PHE A CA 2
ATOM 2861 C C . PHE A 1 57 ? -8.644 -32.162 2.408 1.00 0.00 57 PHE A C 2
ATOM 2862 O O . PHE A 1 57 ? -9.792 -31.875 2.770 1.00 0.00 57 PHE A O 2
ATOM 2879 N N . LYS A 1 58 ? -8.210 -33.439 2.295 1.00 0.00 58 LYS A N 2
ATOM 2880 C CA . LYS A 1 58 ? -9.019 -34.609 2.713 1.00 0.00 58 LYS A CA 2
ATOM 2881 C C . LYS A 1 58 ? -9.079 -34.728 4.251 1.00 0.00 58 LYS A C 2
ATOM 2882 O O . LYS A 1 58 ? -10.070 -35.230 4.801 1.00 0.00 58 LYS A O 2
ATOM 2901 N N . GLU A 1 59 ? -8.002 -34.276 4.931 1.00 0.00 59 GLU A N 2
ATOM 2902 C CA . GLU A 1 59 ? -7.903 -34.305 6.406 1.00 0.00 59 GLU A CA 2
ATOM 2903 C C . GLU A 1 59 ? -8.990 -33.413 7.049 1.00 0.00 59 GLU A C 2
ATOM 2904 O O . GLU A 1 59 ? -9.042 -32.213 6.759 1.00 0.00 59 GLU A O 2
ATOM 2916 N N . PRO A 1 60 ? -9.892 -33.983 7.918 1.00 0.00 60 PRO A N 2
ATOM 2917 C CA . PRO A 1 60 ? -10.846 -33.170 8.718 1.00 0.00 60 PRO A CA 2
ATOM 2918 C C . PRO A 1 60 ? -10.104 -32.387 9.827 1.00 0.00 60 PRO A C 2
ATOM 2919 O O . PRO A 1 60 ? -10.565 -31.343 10.295 1.00 0.00 60 PRO A O 2
ATOM 2930 N N . ASP A 1 61 ? -8.924 -32.918 10.200 1.00 0.00 61 ASP A N 2
ATOM 2931 C CA . ASP A 1 61 ? -8.019 -32.340 11.201 1.00 0.00 61 ASP A CA 2
ATOM 2932 C C . ASP A 1 61 ? -7.189 -31.181 10.610 1.00 0.00 61 ASP A C 2
ATOM 2933 O O . ASP A 1 61 ? -6.504 -30.477 11.360 1.00 0.00 61 ASP A O 2
ATOM 2942 N N . LEU A 1 62 ? -7.234 -31.010 9.262 1.00 0.00 62 LEU A N 2
ATOM 2943 C CA . LEU A 1 62 ? -6.570 -29.883 8.574 1.00 0.00 62 LEU A CA 2
ATOM 2944 C C . LEU A 1 62 ? -7.129 -28.549 9.106 1.00 0.00 62 LEU A C 2
ATOM 2945 O O . LEU A 1 62 ? -8.305 -28.229 8.905 1.00 0.00 62 LEU A O 2
ATOM 2961 N N . TYR A 1 63 ? -6.264 -27.812 9.801 1.00 0.00 63 TYR A N 2
ATOM 2962 C CA . TYR A 1 63 ? -6.604 -26.557 10.472 1.00 0.00 63 TYR A CA 2
ATOM 2963 C C . TYR A 1 63 ? -5.369 -25.658 10.464 1.00 0.00 63 TYR A C 2
ATOM 2964 O O . TYR A 1 63 ? -4.281 -26.113 10.805 1.00 0.00 63 TYR A O 2
ATOM 2982 N N . GLY A 1 64 ? -5.548 -24.405 10.040 1.00 0.00 64 GLY A N 2
ATOM 2983 C CA . GLY A 1 64 ? -4.510 -23.384 10.130 1.00 0.00 64 GLY A CA 2
ATOM 2984 C C . GLY A 1 64 ? -4.888 -22.347 11.168 1.00 0.00 64 GLY A C 2
ATOM 2985 O O . GLY A 1 64 ? -6.011 -21.826 11.132 1.00 0.00 64 GLY A O 2
ATOM 2989 N N . GLU A 1 65 ? -3.987 -22.081 12.123 1.00 0.00 65 GLU A N 2
ATOM 2990 C CA . GLU A 1 65 ? -4.164 -21.008 13.115 1.00 0.00 65 GLU A CA 2
ATOM 2991 C C . GLU A 1 65 ? -2.969 -20.054 13.011 1.00 0.00 65 GLU A C 2
ATOM 2992 O O . GLU A 1 65 ? -1.865 -20.399 13.466 1.00 0.00 65 GLU A O 2
ATOM 3004 N N . LEU A 1 66 ? -3.170 -18.883 12.375 1.00 0.00 66 LEU A N 2
ATOM 3005 C CA . LEU A 1 66 ? -2.078 -17.934 12.128 1.00 0.00 66 LEU A CA 2
ATOM 3006 C C . LEU A 1 66 ? -1.596 -17.284 13.441 1.00 0.00 66 LEU A C 2
ATOM 3007 O O . LEU A 1 66 ? -2.398 -16.899 14.303 1.00 0.00 66 LEU A O 2
ATOM 3023 N N . LEU A 1 67 ? -0.271 -17.167 13.550 1.00 0.00 67 LEU A N 2
ATOM 3024 C CA . LEU A 1 67 ? 0.429 -16.600 14.712 1.00 0.00 67 LEU A CA 2
ATOM 3025 C C . LEU A 1 67 ? 0.942 -15.210 14.331 1.00 0.00 67 LEU A C 2
ATOM 3026 O O . LEU A 1 67 ? 0.710 -14.210 15.026 1.00 0.00 67 LEU A O 2
ATOM 3042 N N . THR A 1 68 ? 1.634 -15.198 13.184 1.00 0.00 68 THR A N 2
ATOM 3043 C CA . THR A 1 68 ? 2.358 -14.037 12.653 1.00 0.00 68 THR A CA 2
ATOM 3044 C C . THR A 1 68 ? 2.382 -14.095 11.110 1.00 0.00 68 THR A C 2
ATOM 3045 O O . THR A 1 68 ? 2.507 -15.178 10.538 1.00 0.00 68 THR A O 2
ATOM 3056 N N . ARG A 1 69 ? 2.239 -12.929 10.449 1.00 0.00 69 ARG A N 2
ATOM 3057 C CA . ARG A 1 69 ? 2.539 -12.767 9.011 1.00 0.00 69 ARG A CA 2
ATOM 3058 C C . ARG A 1 69 ? 3.425 -11.512 8.824 1.00 0.00 69 ARG A C 2
ATOM 3059 O O . ARG A 1 69 ? 3.135 -10.441 9.375 1.00 0.00 69 ARG A O 2
ATOM 3080 N N . VAL A 1 70 ? 4.528 -11.683 8.079 1.00 0.00 70 VAL A N 2
ATOM 3081 C CA . VAL A 1 70 ? 5.520 -10.629 7.784 1.00 0.00 70 VAL A CA 2
ATOM 3082 C C . VAL A 1 70 ? 5.632 -10.411 6.258 1.00 0.00 70 VAL A C 2
ATOM 3083 O O . VAL A 1 70 ? 5.812 -11.363 5.494 1.00 0.00 70 VAL A O 2
ATOM 3096 N N . ILE A 1 71 ? 5.494 -9.146 5.821 1.00 0.00 71 ILE A N 2
ATOM 3097 C CA . ILE A 1 71 ? 5.607 -8.765 4.393 1.00 0.00 71 ILE A CA 2
ATOM 3098 C C . ILE A 1 71 ? 6.981 -8.113 4.136 1.00 0.00 71 ILE A C 2
ATOM 3099 O O . ILE A 1 71 ? 7.349 -7.126 4.788 1.00 0.00 71 ILE A O 2
ATOM 3115 N N . VAL A 1 72 ? 7.762 -8.723 3.226 1.00 0.00 72 VAL A N 2
ATOM 3116 C CA . VAL A 1 72 ? 9.092 -8.237 2.817 1.00 0.00 72 VAL A CA 2
ATOM 3117 C C . VAL A 1 72 ? 9.067 -7.962 1.295 1.00 0.00 72 VAL A C 2
ATOM 3118 O O . VAL A 1 72 ? 9.272 -8.882 0.490 1.00 0.00 72 VAL A O 2
ATOM 3131 N N . GLY A 1 73 ? 8.800 -6.697 0.920 1.00 0.00 73 GLY A N 2
ATOM 3132 C CA . GLY A 1 73 ? 8.704 -6.294 -0.491 1.00 0.00 73 GLY A CA 2
ATOM 3133 C C . GLY A 1 73 ? 7.538 -6.966 -1.218 1.00 0.00 73 GLY A C 2
ATOM 3134 O O . GLY A 1 73 ? 6.377 -6.779 -0.835 1.00 0.00 73 GLY A O 2
ATOM 3138 N N . ASN A 1 74 ? 7.857 -7.768 -2.257 1.00 0.00 74 ASN A N 2
ATOM 3139 C CA . ASN A 1 74 ? 6.851 -8.511 -3.050 1.00 0.00 74 ASN A CA 2
ATOM 3140 C C . ASN A 1 74 ? 6.671 -9.960 -2.533 1.00 0.00 74 ASN A C 2
ATOM 3141 O O . ASN A 1 74 ? 5.980 -10.775 -3.156 1.00 0.00 74 ASN A O 2
ATOM 3152 N N . VAL A 1 75 ? 7.295 -10.257 -1.394 1.00 0.00 75 VAL A N 2
ATOM 3153 C CA . VAL A 1 75 ? 7.286 -11.588 -0.756 1.00 0.00 75 VAL A CA 2
ATOM 3154 C C . VAL A 1 75 ? 6.580 -11.473 0.612 1.00 0.00 75 VAL A C 2
ATOM 3155 O O . VAL A 1 75 ? 6.721 -10.458 1.284 1.00 0.00 75 VAL A O 2
ATOM 3168 N N . VAL A 1 76 ? 5.779 -12.486 0.997 1.00 0.00 76 VAL A N 2
ATOM 3169 C CA . VAL A 1 76 ? 5.212 -12.593 2.363 1.00 0.00 76 VAL A CA 2
ATOM 3170 C C . VAL A 1 76 ? 5.554 -13.964 2.956 1.00 0.00 76 VAL A C 2
ATOM 3171 O O . VAL A 1 76 ? 5.411 -14.984 2.284 1.00 0.00 76 VAL A O 2
ATOM 3184 N N . ILE A 1 77 ? 6.023 -13.969 4.215 1.00 0.00 77 ILE A N 2
ATOM 3185 C CA . ILE A 1 77 ? 6.082 -15.173 5.039 1.00 0.00 77 ILE A CA 2
ATOM 3186 C C . ILE A 1 77 ? 4.890 -15.142 5.995 1.00 0.00 77 ILE A C 2
ATOM 3187 O O . ILE A 1 77 ? 4.805 -14.250 6.836 1.00 0.00 77 ILE A O 2
ATOM 3203 N N . ASP A 1 78 ? 3.961 -16.081 5.857 1.00 0.00 78 ASP A N 2
ATOM 3204 C CA . ASP A 1 78 ? 2.947 -16.321 6.893 1.00 0.00 78 ASP A CA 2
ATOM 3205 C C . ASP A 1 78 ? 3.440 -17.479 7.757 1.00 0.00 78 ASP A C 2
ATOM 3206 O O . ASP A 1 78 ? 4.190 -18.337 7.290 1.00 0.00 78 ASP A O 2
ATOM 3215 N N . HIS A 1 79 ? 3.047 -17.486 9.020 1.00 0.00 79 HIS A N 2
ATOM 3216 C CA . HIS A 1 79 ? 3.486 -18.497 9.977 1.00 0.00 79 HIS A CA 2
ATOM 3217 C C . HIS A 1 79 ? 2.288 -18.916 10.827 1.00 0.00 79 HIS A C 2
ATOM 3218 O O . HIS A 1 79 ? 1.823 -18.147 11.678 1.00 0.00 79 HIS A O 2
ATOM 3233 N N . GLU A 1 80 ? 1.771 -20.130 10.561 1.00 0.00 80 GLU A N 2
ATOM 3234 C CA . GLU A 1 80 ? 0.668 -20.727 11.333 1.00 0.00 80 GLU A CA 2
ATOM 3235 C C . GLU A 1 80 ? 1.165 -21.988 12.046 1.00 0.00 80 GLU A C 2
ATOM 3236 O O . GLU A 1 80 ? 2.177 -22.578 11.653 1.00 0.00 80 GLU A O 2
ATOM 3248 N N . THR A 1 81 ? 0.445 -22.390 13.102 1.00 0.00 81 THR A N 2
ATOM 3249 C CA . THR A 1 81 ? 0.558 -23.736 13.670 1.00 0.00 81 THR A CA 2
ATOM 3250 C C . THR A 1 81 ? -0.584 -24.578 13.075 1.00 0.00 81 THR A C 2
ATOM 3251 O O . THR A 1 81 ? -1.754 -24.407 13.454 1.00 0.00 81 THR A O 2
ATOM 3262 N N . VAL A 1 82 ? -0.249 -25.441 12.097 1.00 0.00 82 VAL A N 2
ATOM 3263 C CA . VAL A 1 82 ? -1.235 -26.247 11.366 1.00 0.00 82 VAL A CA 2
ATOM 3264 C C . VAL A 1 82 ? -1.374 -27.656 11.980 1.00 0.00 82 VAL A C 2
ATOM 3265 O O . VAL A 1 82 ? -0.398 -28.389 12.132 1.00 0.00 82 VAL A O 2
ATOM 3278 N N . THR A 1 83 ? -2.613 -28.012 12.325 1.00 0.00 83 THR A N 2
ATOM 3279 C CA . THR A 1 83 ? -2.948 -29.263 13.013 1.00 0.00 83 THR A CA 2
ATOM 3280 C C . THR A 1 83 ? -2.910 -30.475 12.049 1.00 0.00 83 THR A C 2
ATOM 3281 O O . THR A 1 83 ? -3.577 -30.470 11.007 1.00 0.00 83 THR A O 2
ATOM 3292 N N . ARG A 1 84 ? -2.080 -31.482 12.395 1.00 0.00 84 ARG A N 2
ATOM 3293 C CA . ARG A 1 84 ? -2.015 -32.793 11.708 1.00 0.00 84 ARG A CA 2
ATOM 3294 C C . ARG A 1 84 ? -2.351 -33.917 12.722 1.00 0.00 84 ARG A C 2
ATOM 3295 O O . ARG A 1 84 ? -2.842 -33.635 13.823 1.00 0.00 84 ARG A O 2
ATOM 3316 N N . ASN A 1 85 ? -2.104 -35.187 12.335 1.00 0.00 85 ASN A N 2
ATOM 3317 C CA . ASN A 1 85 ? -2.303 -36.382 13.202 1.00 0.00 85 ASN A CA 2
ATOM 3318 C C . ASN A 1 85 ? -0.984 -37.174 13.299 1.00 0.00 85 ASN A C 2
ATOM 3319 O O . ASN A 1 85 ? -0.579 -37.835 12.336 1.00 0.00 85 ASN A O 2
ATOM 3330 N N . PHE A 1 86 ? -0.302 -37.065 14.456 1.00 0.00 86 PHE A N 2
ATOM 3331 C CA . PHE A 1 86 ? 0.998 -37.739 14.710 1.00 0.00 86 PHE A CA 2
ATOM 3332 C C . PHE A 1 86 ? 0.853 -38.838 15.792 1.00 0.00 86 PHE A C 2
ATOM 3333 O O . PHE A 1 86 ? 0.005 -38.719 16.682 1.00 0.00 86 PHE A O 2
ATOM 3350 N N . PRO A 1 87 ? 1.680 -39.941 15.723 1.00 0.00 87 PRO A N 2
ATOM 3351 C CA . PRO A 1 87 ? 1.705 -41.001 16.768 1.00 0.00 87 PRO A CA 2
ATOM 3352 C C . PRO A 1 87 ? 2.200 -40.499 18.151 1.00 0.00 87 PRO A C 2
ATOM 3353 O O . PRO A 1 87 ? 1.955 -41.155 19.174 1.00 0.00 87 PRO A O 2
ATOM 3364 N N . GLU A 1 88 ? 2.900 -39.344 18.182 1.00 0.00 88 GLU A N 2
ATOM 3365 C CA . GLU A 1 88 ? 3.408 -38.739 19.443 1.00 0.00 88 GLU A CA 2
ATOM 3366 C C . GLU A 1 88 ? 2.361 -37.821 20.120 1.00 0.00 88 GLU A C 2
ATOM 3367 O O . GLU A 1 88 ? 2.609 -37.301 21.217 1.00 0.00 88 GLU A O 2
ATOM 3379 N N . GLY A 1 89 ? 1.200 -37.612 19.470 1.00 0.00 89 GLY A N 2
ATOM 3380 C CA . GLY A 1 89 ? 0.094 -36.858 20.080 1.00 0.00 89 GLY A CA 2
ATOM 3381 C C . GLY A 1 89 ? -0.744 -36.118 19.048 1.00 0.00 89 GLY A C 2
ATOM 3382 O O . GLY A 1 89 ? -1.298 -36.745 18.140 1.00 0.00 89 GLY A O 2
ATOM 3386 N N . LYS A 1 90 ? -0.852 -34.786 19.208 1.00 0.00 90 LYS A N 2
ATOM 3387 C CA . LYS A 1 90 ? -1.574 -33.906 18.285 1.00 0.00 90 LYS A CA 2
ATOM 3388 C C . LYS A 1 90 ? -0.972 -33.961 16.862 1.00 0.00 90 LYS A C 2
ATOM 3389 O O . LYS A 1 90 ? -1.461 -34.715 16.015 1.00 0.00 90 LYS A O 2
ATOM 3408 N N . GLY A 1 91 ? 0.110 -33.201 16.626 1.00 0.00 91 GLY A N 2
ATOM 3409 C CA . GLY A 1 91 ? 0.712 -33.100 15.297 1.00 0.00 91 GLY A CA 2
ATOM 3410 C C . GLY A 1 91 ? 0.627 -31.711 14.709 1.00 0.00 91 GLY A C 2
ATOM 3411 O O . GLY A 1 91 ? 0.675 -31.537 13.491 1.00 0.00 91 GLY A O 2
ATOM 3415 N N . GLU A 1 92 ? 0.567 -30.706 15.579 1.00 0.00 92 GLU A N 2
ATOM 3416 C CA . GLU A 1 92 ? 0.357 -29.317 15.165 1.00 0.00 92 GLU A CA 2
ATOM 3417 C C . GLU A 1 92 ? 1.732 -28.678 14.895 1.00 0.00 92 GLU A C 2
ATOM 3418 O O . GLU A 1 92 ? 2.486 -28.403 15.797 1.00 0.00 92 GLU A O 2
ATOM 3430 N N . VAL A 1 93 ? 2.083 -28.501 13.617 1.00 0.00 93 VAL A N 2
ATOM 3431 C CA . VAL A 1 93 ? 3.438 -28.072 13.221 1.00 0.00 93 VAL A CA 2
ATOM 3432 C C . VAL A 1 93 ? 3.417 -26.602 12.793 1.00 0.00 93 VAL A C 2
ATOM 3433 O O . VAL A 1 93 ? 2.544 -26.178 12.030 1.00 0.00 93 VAL A O 2
ATOM 3446 N N . ASP A 1 94 ? 4.354 -25.813 13.334 1.00 0.00 94 ASP A N 2
ATOM 3447 C CA . ASP A 1 94 ? 4.533 -24.416 12.934 1.00 0.00 94 ASP A CA 2
ATOM 3448 C C . ASP A 1 94 ? 5.296 -24.418 11.602 1.00 0.00 94 ASP A C 2
ATOM 3449 O O . ASP A 1 94 ? 6.297 -25.120 11.466 1.00 0.00 94 ASP A O 2
ATOM 3458 N N . VAL A 1 95 ? 4.776 -23.720 10.584 1.00 0.00 95 VAL A N 2
ATOM 3459 C CA . VAL A 1 95 ? 5.405 -23.669 9.249 1.00 0.00 95 VAL A CA 2
ATOM 3460 C C . VAL A 1 95 ? 5.488 -22.210 8.783 1.00 0.00 95 VAL A C 2
ATOM 3461 O O . VAL A 1 95 ? 4.484 -21.486 8.808 1.00 0.00 95 VAL A O 2
ATOM 3474 N N . ALA A 1 96 ? 6.702 -21.779 8.413 1.00 0.00 96 ALA A N 2
ATOM 3475 C CA . ALA A 1 96 ? 6.944 -20.468 7.798 1.00 0.00 96 ALA A CA 2
ATOM 3476 C C . ALA A 1 96 ? 6.832 -20.613 6.272 1.00 0.00 96 ALA A C 2
ATOM 3477 O O . ALA A 1 96 ? 7.758 -21.095 5.605 1.00 0.00 96 ALA A O 2
ATOM 3484 N N . CYS A 1 97 ? 5.666 -20.231 5.743 1.00 0.00 97 CYS A N 2
ATOM 3485 C CA . CYS A 1 97 ? 5.321 -20.371 4.329 1.00 0.00 97 CYS A CA 2
ATOM 3486 C C . CYS A 1 97 ? 5.646 -19.052 3.605 1.00 0.00 97 CYS A C 2
ATOM 3487 O O . CYS A 1 97 ? 4.978 -18.035 3.806 1.00 0.00 97 CYS A O 2
ATOM 3495 N N . ILE A 1 98 ? 6.706 -19.093 2.781 1.00 0.00 98 ILE A N 2
ATOM 3496 C CA . ILE A 1 98 ? 7.282 -17.917 2.107 1.00 0.00 98 ILE A CA 2
ATOM 3497 C C . ILE A 1 98 ? 6.917 -17.915 0.596 1.00 0.00 98 ILE A C 2
ATOM 3498 O O . ILE A 1 98 ? 7.415 -18.723 -0.188 1.00 0.00 98 ILE A O 2
ATOM 3514 N N . TYR A 1 99 ? 6.000 -17.003 0.215 1.00 0.00 99 TYR A N 2
ATOM 3515 C CA . TYR A 1 99 ? 5.487 -16.860 -1.169 1.00 0.00 99 TYR A CA 2
ATOM 3516 C C . TYR A 1 99 ? 6.118 -15.641 -1.837 1.00 0.00 99 TYR A C 2
ATOM 3517 O O . TYR A 1 99 ? 6.103 -14.554 -1.259 1.00 0.00 99 TYR A O 2
ATOM 3535 N N . GLU A 1 100 ? 6.635 -15.814 -3.061 1.00 0.00 100 GLU A N 2
ATOM 3536 C CA . GLU A 1 100 ? 7.041 -14.688 -3.907 1.00 0.00 100 GLU A CA 2
ATOM 3537 C C . GLU A 1 100 ? 5.903 -14.395 -4.893 1.00 0.00 100 GLU A C 2
ATOM 3538 O O . GLU A 1 100 ? 5.594 -15.206 -5.777 1.00 0.00 100 GLU A O 2
ATOM 3550 N N . VAL A 1 101 ? 5.273 -13.236 -4.704 1.00 0.00 101 VAL A N 2
ATOM 3551 C CA . VAL A 1 101 ? 4.156 -12.765 -5.527 1.00 0.00 101 VAL A CA 2
ATOM 3552 C C . VAL A 1 101 ? 4.682 -11.754 -6.561 1.00 0.00 101 VAL A C 2
ATOM 3553 O O . VAL A 1 101 ? 5.351 -10.783 -6.197 1.00 0.00 101 VAL A O 2
ATOM 3566 N N . GLU A 1 102 ? 4.408 -12.013 -7.851 1.00 0.00 102 GLU A N 2
ATOM 3567 C CA . GLU A 1 102 ? 4.783 -11.117 -8.956 1.00 0.00 102 GLU A CA 2
ATOM 3568 C C . GLU A 1 102 ? 3.536 -10.772 -9.803 1.00 0.00 102 GLU A C 2
ATOM 3569 O O . GLU A 1 102 ? 2.803 -11.668 -10.239 1.00 0.00 102 GLU A O 2
ATOM 3581 N N . ASN A 1 103 ? 3.323 -9.454 -10.009 1.00 0.00 103 ASN A N 2
ATOM 3582 C CA . ASN A 1 103 ? 2.153 -8.870 -10.715 1.00 0.00 103 ASN A CA 2
ATOM 3583 C C . ASN A 1 103 ? 0.813 -9.201 -10.000 1.00 0.00 103 ASN A C 2
ATOM 3584 O O . ASN A 1 103 ? -0.247 -9.254 -10.639 1.00 0.00 103 ASN A O 2
ATOM 3595 N N . GLY A 1 104 ? 0.858 -9.353 -8.662 1.00 0.00 104 GLY A N 2
ATOM 3596 C CA . GLY A 1 104 ? -0.346 -9.634 -7.860 1.00 0.00 104 GLY A CA 2
ATOM 3597 C C . GLY A 1 104 ? -0.742 -11.116 -7.837 1.00 0.00 104 GLY A C 2
ATOM 3598 O O . GLY A 1 104 ? -1.752 -11.489 -7.224 1.00 0.00 104 GLY A O 2
ATOM 3602 N N . ARG A 1 105 ? 0.066 -11.964 -8.504 1.00 0.00 105 ARG A N 2
ATOM 3603 C CA . ARG A 1 105 ? -0.139 -13.422 -8.566 1.00 0.00 105 ARG A CA 2
ATOM 3604 C C . ARG A 1 105 ? 1.129 -14.124 -8.081 1.00 0.00 105 ARG A C 2
ATOM 3605 O O . ARG A 1 105 ? 2.226 -13.732 -8.459 1.00 0.00 105 ARG A O 2
ATOM 3626 N N . ILE A 1 106 ? 0.957 -15.151 -7.249 1.00 0.00 106 ILE A N 2
ATOM 3627 C CA . ILE A 1 106 ? 2.053 -15.927 -6.657 1.00 0.00 106 ILE A CA 2
ATOM 3628 C C . ILE A 1 106 ? 2.858 -16.624 -7.768 1.00 0.00 106 ILE A C 2
ATOM 3629 O O . ILE A 1 106 ? 2.401 -17.603 -8.355 1.00 0.00 106 ILE A O 2
ATOM 3645 N N . ALA A 1 107 ? 4.035 -16.058 -8.084 1.00 0.00 107 ALA A N 2
ATOM 3646 C CA . ALA A 1 107 ? 4.913 -16.561 -9.157 1.00 0.00 107 ALA A CA 2
ATOM 3647 C C . ALA A 1 107 ? 5.697 -17.789 -8.686 1.00 0.00 107 ALA A C 2
ATOM 3648 O O . ALA A 1 107 ? 6.065 -18.658 -9.486 1.00 0.00 107 ALA A O 2
ATOM 3655 N N . LYS A 1 108 ? 5.966 -17.819 -7.375 1.00 0.00 108 LYS A N 2
ATOM 3656 C CA . LYS A 1 108 ? 6.694 -18.903 -6.693 1.00 0.00 108 LYS A CA 2
ATOM 3657 C C . LYS A 1 108 ? 6.145 -19.006 -5.269 1.00 0.00 108 LYS A C 2
ATOM 3658 O O . LYS A 1 108 ? 5.822 -17.987 -4.657 1.00 0.00 108 LYS A O 2
ATOM 3677 N N . ALA A 1 109 ? 6.042 -20.226 -4.746 1.00 0.00 109 ALA A N 2
ATOM 3678 C CA . ALA A 1 109 ? 5.567 -20.480 -3.381 1.00 0.00 109 ALA A CA 2
ATOM 3679 C C . ALA A 1 109 ? 6.454 -21.533 -2.744 1.00 0.00 109 ALA A C 2
ATOM 3680 O O . ALA A 1 109 ? 6.707 -22.576 -3.339 1.00 0.00 109 ALA A O 2
ATOM 3687 N N . TRP A 1 110 ? 6.922 -21.261 -1.532 1.00 0.00 110 TRP A N 2
ATOM 3688 C CA . TRP A 1 110 ? 7.854 -22.132 -0.806 1.00 0.00 110 TRP A CA 2
ATOM 3689 C C . TRP A 1 110 ? 7.345 -22.232 0.638 1.00 0.00 110 TRP A C 2
ATOM 3690 O O . TRP A 1 110 ? 6.663 -21.317 1.112 1.00 0.00 110 TRP A O 2
ATOM 3711 N N . PHE A 1 111 ? 7.643 -23.331 1.337 1.00 0.00 111 PHE A N 2
ATOM 3712 C CA . PHE A 1 111 ? 7.334 -23.442 2.773 1.00 0.00 111 PHE A CA 2
ATOM 3713 C C . PHE A 1 111 ? 8.451 -24.204 3.479 1.00 0.00 111 PHE A C 2
ATOM 3714 O O . PHE A 1 111 ? 9.052 -25.128 2.908 1.00 0.00 111 PHE A O 2
ATOM 3731 N N . LYS A 1 112 ? 8.732 -23.800 4.722 1.00 0.00 112 LYS A N 2
ATOM 3732 C CA . LYS A 1 112 ? 9.751 -24.418 5.570 1.00 0.00 112 LYS A CA 2
ATOM 3733 C C . LYS A 1 112 ? 9.129 -24.703 6.941 1.00 0.00 112 LYS A C 2
ATOM 3734 O O . LYS A 1 112 ? 8.629 -23.783 7.597 1.00 0.00 112 LYS A O 2
ATOM 3753 N N . ILE A 1 113 ? 9.180 -25.972 7.369 1.00 0.00 113 ILE A N 2
ATOM 3754 C CA . ILE A 1 113 ? 8.530 -26.430 8.603 1.00 0.00 113 ILE A CA 2
ATOM 3755 C C . ILE A 1 113 ? 9.495 -26.246 9.780 1.00 0.00 113 ILE A C 2
ATOM 3756 O O . ILE A 1 113 ? 10.651 -26.685 9.720 1.00 0.00 113 ILE A O 2
ATOM 3772 N N . GLY A 1 114 ? 8.999 -25.568 10.820 1.00 0.00 114 GLY A N 2
ATOM 3773 C CA . GLY A 1 114 ? 9.763 -25.329 12.051 1.00 0.00 114 GLY A CA 2
ATOM 3774 C C . GLY A 1 114 ? 10.121 -26.619 12.780 1.00 0.00 114 GLY A C 2
ATOM 3775 O O . GLY A 1 114 ? 11.250 -27.106 12.672 1.00 0.00 114 GLY A O 2
ATOM 3779 N N . GLU A 1 115 ? 9.144 -27.174 13.508 1.00 0.00 115 GLU A N 2
ATOM 3780 C CA . GLU A 1 115 ? 9.281 -28.478 14.183 1.00 0.00 115 GLU A CA 2
ATOM 3781 C C . GLU A 1 115 ? 7.873 -29.055 14.461 1.00 0.00 115 GLU A C 2
ATOM 3782 O O . GLU A 1 115 ? 6.879 -28.312 14.387 1.00 0.00 115 GLU A O 2
ATOM 3794 N N . PRO A 1 116 ? 7.756 -30.383 14.785 1.00 0.00 116 PRO A N 2
ATOM 3795 C CA . PRO A 1 116 ? 6.497 -30.967 15.293 1.00 0.00 116 PRO A CA 2
ATOM 3796 C C . PRO A 1 116 ? 6.184 -30.533 16.747 1.00 0.00 116 PRO A C 2
ATOM 3797 O O . PRO A 1 116 ? 6.957 -30.809 17.678 1.00 0.00 116 PRO A O 2
ATOM 3808 N N . ARG A 1 117 ? 5.049 -29.825 16.924 1.00 0.00 117 ARG A N 2
ATOM 3809 C CA . ARG A 1 117 ? 4.560 -29.407 18.256 1.00 0.00 117 ARG A CA 2
ATOM 3810 C C . ARG A 1 117 ? 3.422 -30.354 18.658 1.00 0.00 117 ARG A C 2
ATOM 3811 O O . ARG A 1 117 ? 2.641 -30.808 17.807 1.00 0.00 117 ARG A O 2
ATOM 3832 N N . ILE A 1 118 ? 3.349 -30.661 19.948 1.00 0.00 118 ILE A N 2
ATOM 3833 C CA . ILE A 1 118 ? 2.255 -31.446 20.543 1.00 0.00 118 ILE A CA 2
ATOM 3834 C C . ILE A 1 118 ? 1.633 -30.583 21.653 1.00 0.00 118 ILE A C 2
ATOM 3835 O O . ILE A 1 118 ? 2.324 -29.725 22.206 1.00 0.00 118 ILE A O 2
ATOM 3851 N N . VAL A 1 119 ? 0.332 -30.786 21.954 1.00 0.00 119 VAL A N 2
ATOM 3852 C CA . VAL A 1 119 ? -0.388 -29.991 22.993 1.00 0.00 119 VAL A CA 2
ATOM 3853 C C . VAL A 1 119 ? 0.282 -30.139 24.384 1.00 0.00 119 VAL A C 2
ATOM 3854 O O . VAL A 1 119 ? 0.211 -29.230 25.216 1.00 0.00 119 VAL A O 2
ATOM 3867 N N . SER A 1 120 ? 0.963 -31.280 24.603 1.00 0.00 120 SER A N 2
ATOM 3868 C CA . SER A 1 120 ? 1.778 -31.521 25.810 1.00 0.00 120 SER A CA 2
ATOM 3869 C C . SER A 1 120 ? 2.970 -30.531 25.874 1.00 0.00 120 SER A C 2
ATOM 3870 O O . SER A 1 120 ? 3.290 -29.986 26.936 1.00 0.00 120 SER A O 2
ATOM 3878 N N . GLN A 1 121 ? 3.596 -30.296 24.702 1.00 0.00 121 GLN A N 2
ATOM 3879 C CA . GLN A 1 121 ? 4.792 -29.436 24.549 1.00 0.00 121 GLN A CA 2
ATOM 3880 C C . GLN A 1 121 ? 4.418 -28.001 24.096 1.00 0.00 121 GLN A C 2
ATOM 3881 O O . GLN A 1 121 ? 5.303 -27.173 23.847 1.00 0.00 121 GLN A O 2
ATOM 3895 N N . LYS A 1 122 ? 3.108 -27.731 23.973 1.00 0.00 122 LYS A N 2
ATOM 3896 C CA . LYS A 1 122 ? 2.573 -26.401 23.615 1.00 0.00 122 LYS A CA 2
ATOM 3897 C C . LYS A 1 122 ? 1.441 -26.063 24.608 1.00 0.00 122 LYS A C 2
ATOM 3898 O O . LYS A 1 122 ? 1.329 -26.710 25.658 1.00 0.00 122 LYS A O 2
ATOM 3917 N N . SER A 1 123 ? 0.639 -25.029 24.304 1.00 0.00 123 SER A N 2
ATOM 3918 C CA . SER A 1 123 ? -0.578 -24.710 25.066 1.00 0.00 123 SER A CA 2
ATOM 3919 C C . SER A 1 123 ? -1.570 -23.972 24.129 1.00 0.00 123 SER A C 2
ATOM 3920 O O . SER A 1 123 ? -1.588 -22.723 24.104 1.00 0.00 123 SER A O 2
ATOM 3929 N N . MET A 1 1 ? 3.964 0.132 -1.373 1.00 0.00 1 MET A N 3
ATOM 3930 C CA . MET A 1 1 ? 3.111 -0.676 -2.273 1.00 0.00 1 MET A CA 3
ATOM 3931 C C . MET A 1 1 ? 3.371 -2.167 -2.009 1.00 0.00 1 MET A C 3
ATOM 3932 O O . MET A 1 1 ? 4.385 -2.714 -2.450 1.00 0.00 1 MET A O 3
ATOM 3948 N N . ASN A 1 2 ? 2.460 -2.805 -1.252 1.00 0.00 2 ASN A N 3
ATOM 3949 C CA . ASN A 1 2 ? 2.575 -4.227 -0.868 1.00 0.00 2 ASN A CA 3
ATOM 3950 C C . ASN A 1 2 ? 1.193 -4.842 -0.561 1.00 0.00 2 ASN A C 3
ATOM 3951 O O . ASN A 1 2 ? 1.105 -6.041 -0.278 1.00 0.00 2 ASN A O 3
ATOM 3962 N N . SER A 1 3 ? 0.120 -4.025 -0.632 1.00 0.00 3 SER A N 3
ATOM 3963 C CA . SER A 1 3 ? -1.264 -4.501 -0.420 1.00 0.00 3 SER A CA 3
ATOM 3964 C C . SER A 1 3 ? -1.640 -5.511 -1.513 1.00 0.00 3 SER A C 3
ATOM 3965 O O . SER A 1 3 ? -2.278 -6.522 -1.236 1.00 0.00 3 SER A O 3
ATOM 3973 N N . GLU A 1 4 ? -1.161 -5.225 -2.741 1.00 0.00 4 GLU A N 3
ATOM 3974 C CA . GLU A 1 4 ? -1.295 -6.106 -3.926 1.00 0.00 4 GLU A CA 3
ATOM 3975 C C . GLU A 1 4 ? -0.724 -7.528 -3.683 1.00 0.00 4 GLU A C 3
ATOM 3976 O O . GLU A 1 4 ? -1.152 -8.494 -4.313 1.00 0.00 4 GLU A O 3
ATOM 3988 N N . ILE A 1 5 ? 0.273 -7.614 -2.786 1.00 0.00 5 ILE A N 3
ATOM 3989 C CA . ILE A 1 5 ? 0.987 -8.859 -2.448 1.00 0.00 5 ILE A CA 3
ATOM 3990 C C . ILE A 1 5 ? 0.271 -9.573 -1.282 1.00 0.00 5 ILE A C 3
ATOM 3991 O O . ILE A 1 5 ? 0.328 -10.802 -1.153 1.00 0.00 5 ILE A O 3
ATOM 4007 N N . GLU A 1 6 ? -0.409 -8.774 -0.441 1.00 0.00 6 GLU A N 3
ATOM 4008 C CA . GLU A 1 6 ? -1.265 -9.284 0.642 1.00 0.00 6 GLU A CA 3
ATOM 4009 C C . GLU A 1 6 ? -2.570 -9.874 0.085 1.00 0.00 6 GLU A C 3
ATOM 4010 O O . GLU A 1 6 ? -3.163 -10.720 0.730 1.00 0.00 6 GLU A O 3
ATOM 4022 N N . LEU A 1 7 ? -2.995 -9.437 -1.118 1.00 0.00 7 LEU A N 3
ATOM 4023 C CA . LEU A 1 7 ? -4.289 -9.864 -1.707 1.00 0.00 7 LEU A CA 3
ATOM 4024 C C . LEU A 1 7 ? -4.316 -11.397 -1.991 1.00 0.00 7 LEU A C 3
ATOM 4025 O O . LEU A 1 7 ? -5.273 -12.051 -1.567 1.00 0.00 7 LEU A O 3
ATOM 4041 N N . PRO A 1 8 ? -3.284 -12.008 -2.701 1.00 0.00 8 PRO A N 3
ATOM 4042 C CA . PRO A 1 8 ? -3.203 -13.473 -2.851 1.00 0.00 8 PRO A CA 3
ATOM 4043 C C . PRO A 1 8 ? -3.198 -14.188 -1.498 1.00 0.00 8 PRO A C 3
ATOM 4044 O O . PRO A 1 8 ? -4.144 -14.907 -1.179 1.00 0.00 8 PRO A O 3
ATOM 4055 N N . VAL A 1 9 ? -2.182 -13.874 -0.687 1.00 0.00 9 VAL A N 3
ATOM 4056 C CA . VAL A 1 9 ? -1.929 -14.507 0.610 1.00 0.00 9 VAL A CA 3
ATOM 4057 C C . VAL A 1 9 ? -3.176 -14.530 1.538 1.00 0.00 9 VAL A C 3
ATOM 4058 O O . VAL A 1 9 ? -3.534 -15.581 2.066 1.00 0.00 9 VAL A O 3
ATOM 4071 N N . GLN A 1 10 ? -3.830 -13.371 1.678 1.00 0.00 10 GLN A N 3
ATOM 4072 C CA . GLN A 1 10 ? -4.999 -13.175 2.575 1.00 0.00 10 GLN A CA 3
ATOM 4073 C C . GLN A 1 10 ? -6.182 -14.054 2.136 1.00 0.00 10 GLN A C 3
ATOM 4074 O O . GLN A 1 10 ? -6.734 -14.807 2.941 1.00 0.00 10 GLN A O 3
ATOM 4088 N N . LYS A 1 11 ? -6.550 -13.958 0.844 1.00 0.00 11 LYS A N 3
ATOM 4089 C CA . LYS A 1 11 ? -7.698 -14.701 0.274 1.00 0.00 11 LYS A CA 3
ATOM 4090 C C . LYS A 1 11 ? -7.466 -16.220 0.336 1.00 0.00 11 LYS A C 3
ATOM 4091 O O . LYS A 1 11 ? -8.389 -16.995 0.600 1.00 0.00 11 LYS A O 3
ATOM 4110 N N . GLN A 1 12 ? -6.210 -16.616 0.113 1.00 0.00 12 GLN A N 3
ATOM 4111 C CA . GLN A 1 12 ? -5.774 -18.015 0.189 1.00 0.00 12 GLN A CA 3
ATOM 4112 C C . GLN A 1 12 ? -5.825 -18.532 1.632 1.00 0.00 12 GLN A C 3
ATOM 4113 O O . GLN A 1 12 ? -6.196 -19.676 1.866 1.00 0.00 12 GLN A O 3
ATOM 4127 N N . LEU A 1 13 ? -5.458 -17.661 2.581 1.00 0.00 13 LEU A N 3
ATOM 4128 C CA . LEU A 1 13 ? -5.364 -18.006 4.008 1.00 0.00 13 LEU A CA 3
ATOM 4129 C C . LEU A 1 13 ? -6.733 -18.416 4.562 1.00 0.00 13 LEU A C 3
ATOM 4130 O O . LEU A 1 13 ? -6.869 -19.480 5.184 1.00 0.00 13 LEU A O 3
ATOM 4146 N N . GLU A 1 14 ? -7.738 -17.551 4.304 1.00 0.00 14 GLU A N 3
ATOM 4147 C CA . GLU A 1 14 ? -9.152 -17.806 4.668 1.00 0.00 14 GLU A CA 3
ATOM 4148 C C . GLU A 1 14 ? -9.604 -19.139 4.060 1.00 0.00 14 GLU A C 3
ATOM 4149 O O . GLU A 1 14 ? -10.146 -20.006 4.747 1.00 0.00 14 GLU A O 3
ATOM 4161 N N . ALA A 1 15 ? -9.281 -19.292 2.768 1.00 0.00 15 ALA A N 3
ATOM 4162 C CA . ALA A 1 15 ? -9.651 -20.455 1.952 1.00 0.00 15 ALA A CA 3
ATOM 4163 C C . ALA A 1 15 ? -8.955 -21.754 2.429 1.00 0.00 15 ALA A C 3
ATOM 4164 O O . ALA A 1 15 ? -9.505 -22.839 2.292 1.00 0.00 15 ALA A O 3
ATOM 4171 N N . TYR A 1 16 ? -7.759 -21.617 3.026 1.00 0.00 16 TYR A N 3
ATOM 4172 C CA . TYR A 1 16 ? -6.923 -22.769 3.442 1.00 0.00 16 TYR A CA 3
ATOM 4173 C C . TYR A 1 16 ? -7.599 -23.538 4.594 1.00 0.00 16 TYR A C 3
ATOM 4174 O O . TYR A 1 16 ? -7.737 -24.767 4.544 1.00 0.00 16 TYR A O 3
ATOM 4192 N N . ASN A 1 17 ? -8.046 -22.783 5.612 1.00 0.00 17 ASN A N 3
ATOM 4193 C CA . ASN A 1 17 ? -8.736 -23.346 6.795 1.00 0.00 17 ASN A CA 3
ATOM 4194 C C . ASN A 1 17 ? -10.244 -23.555 6.518 1.00 0.00 17 ASN A C 3
ATOM 4195 O O . ASN A 1 17 ? -10.927 -24.240 7.283 1.00 0.00 17 ASN A O 3
ATOM 4206 N N . ALA A 1 18 ? -10.756 -22.941 5.429 1.00 0.00 18 ALA A N 3
ATOM 4207 C CA . ALA A 1 18 ? -12.167 -23.098 4.988 1.00 0.00 18 ALA A CA 3
ATOM 4208 C C . ALA A 1 18 ? -12.347 -24.306 4.050 1.00 0.00 18 ALA A C 3
ATOM 4209 O O . ALA A 1 18 ? -13.463 -24.553 3.576 1.00 0.00 18 ALA A O 3
ATOM 4216 N N . ARG A 1 19 ? -11.235 -25.034 3.776 1.00 0.00 19 ARG A N 3
ATOM 4217 C CA . ARG A 1 19 ? -11.206 -26.221 2.882 1.00 0.00 19 ARG A CA 3
ATOM 4218 C C . ARG A 1 19 ? -11.591 -25.856 1.426 1.00 0.00 19 ARG A C 3
ATOM 4219 O O . ARG A 1 19 ? -12.036 -26.705 0.647 1.00 0.00 19 ARG A O 3
ATOM 4240 N N . ASP A 1 20 ? -11.355 -24.592 1.076 1.00 0.00 20 ASP A N 3
ATOM 4241 C CA . ASP A 1 20 ? -11.645 -24.021 -0.243 1.00 0.00 20 ASP A CA 3
ATOM 4242 C C . ASP A 1 20 ? -10.369 -24.049 -1.101 1.00 0.00 20 ASP A C 3
ATOM 4243 O O . ASP A 1 20 ? -9.420 -23.332 -0.800 1.00 0.00 20 ASP A O 3
ATOM 4252 N N . ILE A 1 21 ? -10.342 -24.893 -2.135 1.00 0.00 21 ILE A N 3
ATOM 4253 C CA . ILE A 1 21 ? -9.238 -24.930 -3.119 1.00 0.00 21 ILE A CA 3
ATOM 4254 C C . ILE A 1 21 ? -9.345 -23.761 -4.111 1.00 0.00 21 ILE A C 3
ATOM 4255 O O . ILE A 1 21 ? -8.325 -23.216 -4.537 1.00 0.00 21 ILE A O 3
ATOM 4271 N N . ASP A 1 22 ? -10.588 -23.360 -4.418 1.00 0.00 22 ASP A N 3
ATOM 4272 C CA . ASP A 1 22 ? -10.891 -22.438 -5.531 1.00 0.00 22 ASP A CA 3
ATOM 4273 C C . ASP A 1 22 ? -10.157 -21.088 -5.385 1.00 0.00 22 ASP A C 3
ATOM 4274 O O . ASP A 1 22 ? -9.498 -20.642 -6.317 1.00 0.00 22 ASP A O 3
ATOM 4283 N N . ALA A 1 23 ? -10.247 -20.481 -4.194 1.00 0.00 23 ALA A N 3
ATOM 4284 C CA . ALA A 1 23 ? -9.551 -19.220 -3.848 1.00 0.00 23 ALA A CA 3
ATOM 4285 C C . ALA A 1 23 ? -8.122 -19.484 -3.373 1.00 0.00 23 ALA A C 3
ATOM 4286 O O . ALA A 1 23 ? -7.220 -18.684 -3.658 1.00 0.00 23 ALA A O 3
ATOM 4293 N N . PHE A 1 24 ? -7.916 -20.610 -2.646 1.00 0.00 24 PHE A N 3
ATOM 4294 C CA . PHE A 1 24 ? -6.557 -21.006 -2.198 1.00 0.00 24 PHE A CA 3
ATOM 4295 C C . PHE A 1 24 ? -5.616 -21.300 -3.391 1.00 0.00 24 PHE A C 3
ATOM 4296 O O . PHE A 1 24 ? -4.414 -21.389 -3.206 1.00 0.00 24 PHE A O 3
ATOM 4313 N N . MET A 1 25 ? -6.169 -21.457 -4.613 1.00 0.00 25 MET A N 3
ATOM 4314 C CA . MET A 1 25 ? -5.363 -21.678 -5.836 1.00 0.00 25 MET A CA 3
ATOM 4315 C C . MET A 1 25 ? -5.587 -20.591 -6.906 1.00 0.00 25 MET A C 3
ATOM 4316 O O . MET A 1 25 ? -4.780 -20.482 -7.842 1.00 0.00 25 MET A O 3
ATOM 4330 N N . ALA A 1 26 ? -6.655 -19.778 -6.758 1.00 0.00 26 ALA A N 3
ATOM 4331 C CA . ALA A 1 26 ? -7.018 -18.719 -7.747 1.00 0.00 26 ALA A CA 3
ATOM 4332 C C . ALA A 1 26 ? -5.913 -17.672 -7.909 1.00 0.00 26 ALA A C 3
ATOM 4333 O O . ALA A 1 26 ? -5.659 -17.165 -9.006 1.00 0.00 26 ALA A O 3
ATOM 4340 N N . TRP A 1 27 ? -5.261 -17.370 -6.791 1.00 0.00 27 TRP A N 3
ATOM 4341 C CA . TRP A 1 27 ? -4.309 -16.257 -6.680 1.00 0.00 27 TRP A CA 3
ATOM 4342 C C . TRP A 1 27 ? -2.850 -16.693 -6.933 1.00 0.00 27 TRP A C 3
ATOM 4343 O O . TRP A 1 27 ? -1.912 -15.941 -6.652 1.00 0.00 27 TRP A O 3
ATOM 4364 N N . TRP A 1 28 ? -2.675 -17.896 -7.488 1.00 0.00 28 TRP A N 3
ATOM 4365 C CA . TRP A 1 28 ? -1.360 -18.427 -7.899 1.00 0.00 28 TRP A CA 3
ATOM 4366 C C . TRP A 1 28 ? -1.184 -18.229 -9.409 1.00 0.00 28 TRP A C 3
ATOM 4367 O O . TRP A 1 28 ? -2.173 -18.161 -10.155 1.00 0.00 28 TRP A O 3
ATOM 4388 N N . ALA A 1 29 ? 0.075 -18.109 -9.846 1.00 0.00 29 ALA A N 3
ATOM 4389 C CA . ALA A 1 29 ? 0.416 -18.010 -11.277 1.00 0.00 29 ALA A CA 3
ATOM 4390 C C . ALA A 1 29 ? 0.380 -19.396 -11.928 1.00 0.00 29 ALA A C 3
ATOM 4391 O O . ALA A 1 29 ? 0.572 -20.406 -11.251 1.00 0.00 29 ALA A O 3
ATOM 4398 N N . ASP A 1 30 ? 0.144 -19.427 -13.245 1.00 0.00 30 ASP A N 3
ATOM 4399 C CA . ASP A 1 30 ? 0.139 -20.677 -14.036 1.00 0.00 30 ASP A CA 3
ATOM 4400 C C . ASP A 1 30 ? 1.527 -21.360 -14.011 1.00 0.00 30 ASP A C 3
ATOM 4401 O O . ASP A 1 30 ? 1.624 -22.586 -14.037 1.00 0.00 30 ASP A O 3
ATOM 4410 N N . ASP A 1 31 ? 2.585 -20.537 -13.930 1.00 0.00 31 ASP A N 3
ATOM 4411 C CA . ASP A 1 31 ? 3.990 -21.000 -13.900 1.00 0.00 31 ASP A CA 3
ATOM 4412 C C . ASP A 1 31 ? 4.542 -21.023 -12.462 1.00 0.00 31 ASP A C 3
ATOM 4413 O O . ASP A 1 31 ? 5.767 -21.080 -12.269 1.00 0.00 31 ASP A O 3
ATOM 4422 N N . CYS A 1 32 ? 3.632 -21.003 -11.457 1.00 0.00 32 CYS A N 3
ATOM 4423 C CA . CYS A 1 32 ? 4.026 -20.909 -10.036 1.00 0.00 32 CYS A CA 3
ATOM 4424 C C . CYS A 1 32 ? 4.815 -22.141 -9.589 1.00 0.00 32 CYS A C 3
ATOM 4425 O O . CYS A 1 32 ? 4.301 -23.258 -9.616 1.00 0.00 32 CYS A O 3
ATOM 4433 N N . GLN A 1 33 ? 6.069 -21.923 -9.183 1.00 0.00 33 GLN A N 3
ATOM 4434 C CA . GLN A 1 33 ? 6.915 -22.978 -8.609 1.00 0.00 33 GLN A CA 3
ATOM 4435 C C . GLN A 1 33 ? 6.500 -23.222 -7.149 1.00 0.00 33 GLN A C 3
ATOM 4436 O O . GLN A 1 33 ? 5.942 -22.327 -6.509 1.00 0.00 33 GLN A O 3
ATOM 4450 N N . TYR A 1 34 ? 6.747 -24.431 -6.639 1.00 0.00 34 TYR A N 3
ATOM 4451 C CA . TYR A 1 34 ? 6.429 -24.801 -5.256 1.00 0.00 34 TYR A CA 3
ATOM 4452 C C . TYR A 1 34 ? 7.579 -25.643 -4.702 1.00 0.00 34 TYR A C 3
ATOM 4453 O O . TYR A 1 34 ? 7.783 -26.790 -5.125 1.00 0.00 34 TYR A O 3
ATOM 4471 N N . TYR A 1 35 ? 8.323 -25.057 -3.755 1.00 0.00 35 TYR A N 3
ATOM 4472 C CA . TYR A 1 35 ? 9.484 -25.686 -3.127 1.00 0.00 35 TYR A CA 3
ATOM 4473 C C . TYR A 1 35 ? 9.209 -25.966 -1.644 1.00 0.00 35 TYR A C 3
ATOM 4474 O O . TYR A 1 35 ? 8.603 -25.152 -0.941 1.00 0.00 35 TYR A O 3
ATOM 4492 N N . ALA A 1 36 ? 9.645 -27.144 -1.209 1.00 0.00 36 ALA A N 3
ATOM 4493 C CA . ALA A 1 36 ? 9.751 -27.500 0.206 1.00 0.00 36 ALA A CA 3
ATOM 4494 C C . ALA A 1 36 ? 11.163 -27.156 0.688 1.00 0.00 36 ALA A C 3
ATOM 4495 O O . ALA A 1 36 ? 12.094 -27.111 -0.120 1.00 0.00 36 ALA A O 3
ATOM 4502 N N . PHE A 1 37 ? 11.295 -26.919 1.996 1.00 0.00 37 PHE A N 3
ATOM 4503 C CA . PHE A 1 37 ? 12.577 -26.590 2.658 1.00 0.00 37 PHE A CA 3
ATOM 4504 C C . PHE A 1 37 ? 13.720 -27.595 2.285 1.00 0.00 37 PHE A C 3
ATOM 4505 O O . PHE A 1 37 ? 13.496 -28.811 2.313 1.00 0.00 37 PHE A O 3
ATOM 4522 N N . PRO A 1 38 ? 14.946 -27.119 1.857 1.00 0.00 38 PRO A N 3
ATOM 4523 C CA . PRO A 1 38 ? 15.261 -25.687 1.614 1.00 0.00 38 PRO A CA 3
ATOM 4524 C C . PRO A 1 38 ? 14.744 -25.200 0.231 1.00 0.00 38 PRO A C 3
ATOM 4525 O O . PRO A 1 38 ? 14.278 -24.065 0.096 1.00 0.00 38 PRO A O 3
ATOM 4536 N N . ALA A 1 39 ? 14.820 -26.098 -0.768 1.00 0.00 39 ALA A N 3
ATOM 4537 C CA . ALA A 1 39 ? 14.345 -25.871 -2.134 1.00 0.00 39 ALA A CA 3
ATOM 4538 C C . ALA A 1 39 ? 14.139 -27.243 -2.792 1.00 0.00 39 ALA A C 3
ATOM 4539 O O . ALA A 1 39 ? 15.095 -27.850 -3.283 1.00 0.00 39 ALA A O 3
ATOM 4546 N N . THR A 1 40 ? 12.897 -27.750 -2.737 1.00 0.00 40 THR A N 3
ATOM 4547 C CA . THR A 1 40 ? 12.523 -29.066 -3.286 1.00 0.00 40 THR A CA 3
ATOM 4548 C C . THR A 1 40 ? 11.281 -28.893 -4.161 1.00 0.00 40 THR A C 3
ATOM 4549 O O . THR A 1 40 ? 10.188 -28.739 -3.630 1.00 0.00 40 THR A O 3
ATOM 4560 N N . LEU A 1 41 ? 11.446 -28.879 -5.489 1.00 0.00 41 LEU A N 3
ATOM 4561 C CA . LEU A 1 41 ? 10.328 -28.615 -6.403 1.00 0.00 41 LEU A CA 3
ATOM 4562 C C . LEU A 1 41 ? 9.381 -29.828 -6.459 1.00 0.00 41 LEU A C 3
ATOM 4563 O O . LEU A 1 41 ? 9.682 -30.824 -7.123 1.00 0.00 41 LEU A O 3
ATOM 4579 N N . LEU A 1 42 ? 8.250 -29.742 -5.731 1.00 0.00 42 LEU A N 3
ATOM 4580 C CA . LEU A 1 42 ? 7.189 -30.772 -5.789 1.00 0.00 42 LEU A CA 3
ATOM 4581 C C . LEU A 1 42 ? 6.287 -30.490 -6.991 1.00 0.00 42 LEU A C 3
ATOM 4582 O O . LEU A 1 42 ? 5.759 -31.414 -7.624 1.00 0.00 42 LEU A O 3
ATOM 4598 N N . ALA A 1 43 ? 6.111 -29.185 -7.270 1.00 0.00 43 ALA A N 3
ATOM 4599 C CA . ALA A 1 43 ? 5.172 -28.701 -8.284 1.00 0.00 43 ALA A CA 3
ATOM 4600 C C . ALA A 1 43 ? 5.712 -27.430 -8.968 1.00 0.00 43 ALA A C 3
ATOM 4601 O O . ALA A 1 43 ? 5.889 -26.407 -8.318 1.00 0.00 43 ALA A O 3
ATOM 4608 N N . GLY A 1 44 ? 5.966 -27.511 -10.288 1.00 0.00 44 GLY A N 3
ATOM 4609 C CA . GLY A 1 44 ? 6.575 -26.413 -11.057 1.00 0.00 44 GLY A CA 3
ATOM 4610 C C . GLY A 1 44 ? 5.590 -25.716 -11.980 1.00 0.00 44 GLY A C 3
ATOM 4611 O O . GLY A 1 44 ? 5.922 -25.425 -13.136 1.00 0.00 44 GLY A O 3
ATOM 4615 N N . ASN A 1 45 ? 4.407 -25.399 -11.424 1.00 0.00 45 ASN A N 3
ATOM 4616 C CA . ASN A 1 45 ? 3.207 -24.869 -12.144 1.00 0.00 45 ASN A CA 3
ATOM 4617 C C . ASN A 1 45 ? 1.958 -25.062 -11.260 1.00 0.00 45 ASN A C 3
ATOM 4618 O O . ASN A 1 45 ? 1.914 -25.998 -10.451 1.00 0.00 45 ASN A O 3
ATOM 4629 N N . ALA A 1 46 ? 0.927 -24.217 -11.476 1.00 0.00 46 ALA A N 3
ATOM 4630 C CA . ALA A 1 46 ? -0.307 -24.196 -10.644 1.00 0.00 46 ALA A CA 3
ATOM 4631 C C . ALA A 1 46 ? -1.111 -25.507 -10.724 1.00 0.00 46 ALA A C 3
ATOM 4632 O O . ALA A 1 46 ? -1.838 -25.831 -9.779 1.00 0.00 46 ALA A O 3
ATOM 4639 N N . ALA A 1 47 ? -0.978 -26.248 -11.847 1.00 0.00 47 ALA A N 3
ATOM 4640 C CA . ALA A 1 47 ? -1.726 -27.508 -12.071 1.00 0.00 47 ALA A CA 3
ATOM 4641 C C . ALA A 1 47 ? -1.359 -28.559 -11.017 1.00 0.00 47 ALA A C 3
ATOM 4642 O O . ALA A 1 47 ? -2.235 -29.113 -10.351 1.00 0.00 47 ALA A O 3
ATOM 4649 N N . GLU A 1 48 ? -0.046 -28.785 -10.851 1.00 0.00 48 GLU A N 3
ATOM 4650 C CA . GLU A 1 48 ? 0.479 -29.787 -9.907 1.00 0.00 48 GLU A CA 3
ATOM 4651 C C . GLU A 1 48 ? 0.220 -29.363 -8.445 1.00 0.00 48 GLU A C 3
ATOM 4652 O O . GLU A 1 48 ? -0.012 -30.213 -7.576 1.00 0.00 48 GLU A O 3
ATOM 4664 N N . ILE A 1 49 ? 0.255 -28.041 -8.196 1.00 0.00 49 ILE A N 3
ATOM 4665 C CA . ILE A 1 49 ? 0.031 -27.472 -6.857 1.00 0.00 49 ILE A CA 3
ATOM 4666 C C . ILE A 1 49 ? -1.444 -27.655 -6.438 1.00 0.00 49 ILE A C 3
ATOM 4667 O O . ILE A 1 49 ? -1.725 -28.044 -5.299 1.00 0.00 49 ILE A O 3
ATOM 4683 N N . ARG A 1 50 ? -2.379 -27.398 -7.387 1.00 0.00 50 ARG A N 3
ATOM 4684 C CA . ARG A 1 50 ? -3.825 -27.395 -7.093 1.00 0.00 50 ARG A CA 3
ATOM 4685 C C . ARG A 1 50 ? -4.320 -28.816 -6.808 1.00 0.00 50 ARG A C 3
ATOM 4686 O O . ARG A 1 50 ? -4.994 -29.041 -5.807 1.00 0.00 50 ARG A O 3
ATOM 4707 N N . VAL A 1 51 ? -3.897 -29.780 -7.649 1.00 0.00 51 VAL A N 3
ATOM 4708 C CA . VAL A 1 51 ? -4.381 -31.170 -7.580 1.00 0.00 51 VAL A CA 3
ATOM 4709 C C . VAL A 1 51 ? -3.882 -31.890 -6.312 1.00 0.00 51 VAL A C 3
ATOM 4710 O O . VAL A 1 51 ? -4.608 -32.703 -5.724 1.00 0.00 51 VAL A O 3
ATOM 4723 N N . ARG A 1 52 ? -2.649 -31.558 -5.894 1.00 0.00 52 ARG A N 3
ATOM 4724 C CA . ARG A 1 52 ? -2.035 -32.106 -4.676 1.00 0.00 52 ARG A CA 3
ATOM 4725 C C . ARG A 1 52 ? -2.717 -31.521 -3.421 1.00 0.00 52 ARG A C 3
ATOM 4726 O O . ARG A 1 52 ? -2.965 -32.237 -2.443 1.00 0.00 52 ARG A O 3
ATOM 4747 N N . HIS A 1 53 ? -3.029 -30.208 -3.477 1.00 0.00 53 HIS A N 3
ATOM 4748 C CA . HIS A 1 53 ? -3.714 -29.495 -2.378 1.00 0.00 53 HIS A CA 3
ATOM 4749 C C . HIS A 1 53 ? -5.133 -30.034 -2.154 1.00 0.00 53 HIS A C 3
ATOM 4750 O O . HIS A 1 53 ? -5.593 -30.064 -1.020 1.00 0.00 53 HIS A O 3
ATOM 4765 N N . ILE A 1 54 ? -5.814 -30.473 -3.234 1.00 0.00 54 ILE A N 3
ATOM 4766 C CA . ILE A 1 54 ? -7.155 -31.090 -3.133 1.00 0.00 54 ILE A CA 3
ATOM 4767 C C . ILE A 1 54 ? -7.103 -32.332 -2.213 1.00 0.00 54 ILE A C 3
ATOM 4768 O O . ILE A 1 54 ? -7.910 -32.460 -1.288 1.00 0.00 54 ILE A O 3
ATOM 4784 N N . GLU A 1 55 ? -6.094 -33.190 -2.446 1.00 0.00 55 GLU A N 3
ATOM 4785 C CA . GLU A 1 55 ? -5.870 -34.419 -1.655 1.00 0.00 55 GLU A CA 3
ATOM 4786 C C . GLU A 1 55 ? -5.458 -34.090 -0.201 1.00 0.00 55 GLU A C 3
ATOM 4787 O O . GLU A 1 55 ? -5.819 -34.811 0.734 1.00 0.00 55 GLU A O 3
ATOM 4799 N N . ARG A 1 56 ? -4.722 -32.980 -0.031 1.00 0.00 56 ARG A N 3
ATOM 4800 C CA . ARG A 1 56 ? -4.329 -32.464 1.301 1.00 0.00 56 ARG A CA 3
ATOM 4801 C C . ARG A 1 56 ? -5.564 -31.976 2.091 1.00 0.00 56 ARG A C 3
ATOM 4802 O O . ARG A 1 56 ? -5.637 -32.150 3.308 1.00 0.00 56 ARG A O 3
ATOM 4823 N N . PHE A 1 57 ? -6.544 -31.405 1.381 1.00 0.00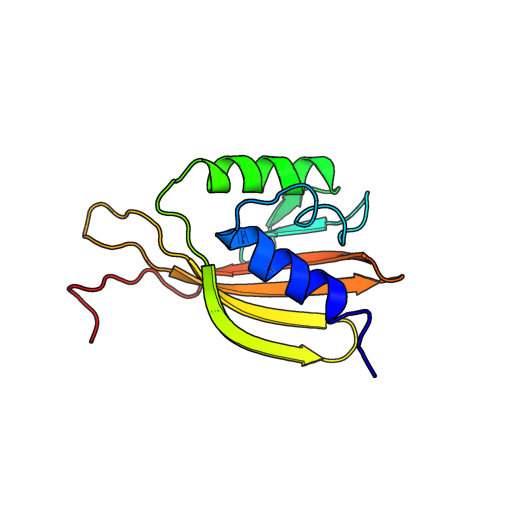 57 PHE A N 3
ATOM 4824 C CA . PHE A 1 57 ? -7.779 -30.859 1.994 1.00 0.00 57 PHE A CA 3
ATOM 4825 C C . PHE A 1 57 ? -8.795 -31.973 2.343 1.00 0.00 57 PHE A C 3
ATOM 4826 O O . PHE A 1 57 ? -9.862 -31.686 2.892 1.00 0.00 57 PHE A O 3
ATOM 4843 N N . LYS A 1 58 ? -8.464 -33.239 2.011 1.00 0.00 58 LYS A N 3
ATOM 4844 C CA . LYS A 1 58 ? -9.249 -34.415 2.443 1.00 0.00 58 LYS A CA 3
ATOM 4845 C C . LYS A 1 58 ? -8.822 -34.869 3.855 1.00 0.00 58 LYS A C 3
ATOM 4846 O O . LYS A 1 58 ? -9.571 -35.590 4.523 1.00 0.00 58 LYS A O 3
ATOM 4865 N N . GLU A 1 59 ? -7.606 -34.449 4.279 1.00 0.00 59 GLU A N 3
ATOM 4866 C CA . GLU A 1 59 ? -7.059 -34.743 5.619 1.00 0.00 59 GLU A CA 3
ATOM 4867 C C . GLU A 1 59 ? -7.976 -34.133 6.705 1.00 0.00 59 GLU A C 3
ATOM 4868 O O . GLU A 1 59 ? -8.073 -32.912 6.787 1.00 0.00 59 GLU A O 3
ATOM 4880 N N . PRO A 1 60 ? -8.662 -34.974 7.547 1.00 0.00 60 PRO A N 3
ATOM 4881 C CA . PRO A 1 60 ? -9.731 -34.503 8.477 1.00 0.00 60 PRO A CA 3
ATOM 4882 C C . PRO A 1 60 ? -9.233 -33.484 9.523 1.00 0.00 60 PRO A C 3
ATOM 4883 O O . PRO A 1 60 ? -9.966 -32.572 9.920 1.00 0.00 60 PRO A O 3
ATOM 4894 N N . ASP A 1 61 ? -7.969 -33.636 9.930 1.00 0.00 61 ASP A N 3
ATOM 4895 C CA . ASP A 1 61 ? -7.355 -32.816 10.989 1.00 0.00 61 ASP A CA 3
ATOM 4896 C C . ASP A 1 61 ? -6.615 -31.591 10.436 1.00 0.00 61 ASP A C 3
ATOM 4897 O O . ASP A 1 61 ? -6.091 -30.806 11.231 1.00 0.00 61 ASP A O 3
ATOM 4906 N N . LEU A 1 62 ? -6.594 -31.408 9.096 1.00 0.00 62 LEU A N 3
ATOM 4907 C CA . LEU A 1 62 ? -5.927 -30.249 8.462 1.00 0.00 62 LEU A CA 3
ATOM 4908 C C . LEU A 1 62 ? -6.587 -28.917 8.888 1.00 0.00 62 LEU A C 3
ATOM 4909 O O . LEU A 1 62 ? -7.777 -28.696 8.644 1.00 0.00 62 LEU A O 3
ATOM 4925 N N . TYR A 1 63 ? -5.806 -28.046 9.537 1.00 0.00 63 TYR A N 3
ATOM 4926 C CA . TYR A 1 63 ? -6.244 -26.694 9.898 1.00 0.00 63 TYR A CA 3
ATOM 4927 C C . TYR A 1 63 ? -5.025 -25.772 9.937 1.00 0.00 63 TYR A C 3
ATOM 4928 O O . TYR A 1 63 ? -4.039 -26.086 10.596 1.00 0.00 63 TYR A O 3
ATOM 4946 N N . GLY A 1 64 ? -5.097 -24.645 9.220 1.00 0.00 64 GLY A N 3
ATOM 4947 C CA . GLY A 1 64 ? -4.030 -23.648 9.230 1.00 0.00 64 GLY A CA 3
ATOM 4948 C C . GLY A 1 64 ? -4.398 -22.461 10.094 1.00 0.00 64 GLY A C 3
ATOM 4949 O O . GLY A 1 64 ? -5.232 -21.641 9.694 1.00 0.00 64 GLY A O 3
ATOM 4953 N N . GLU A 1 65 ? -3.804 -22.390 11.295 1.00 0.00 65 GLU A N 3
ATOM 4954 C CA . GLU A 1 65 ? -3.994 -21.270 12.217 1.00 0.00 65 GLU A CA 3
ATOM 4955 C C . GLU A 1 65 ? -2.827 -20.290 12.078 1.00 0.00 65 GLU A C 3
ATOM 4956 O O . GLU A 1 65 ? -1.741 -20.533 12.612 1.00 0.00 65 GLU A O 3
ATOM 4968 N N . LEU A 1 66 ? -3.051 -19.183 11.347 1.00 0.00 66 LEU A N 3
ATOM 4969 C CA . LEU A 1 66 ? -2.056 -18.111 11.226 1.00 0.00 66 LEU A CA 3
ATOM 4970 C C . LEU A 1 66 ? -2.106 -17.244 12.474 1.00 0.00 66 LEU A C 3
ATOM 4971 O O . LEU A 1 66 ? -3.176 -16.795 12.898 1.00 0.00 66 LEU A O 3
ATOM 4987 N N . LEU A 1 67 ? -0.932 -17.025 13.050 1.00 0.00 67 LEU A N 3
ATOM 4988 C CA . LEU A 1 67 ? -0.763 -16.298 14.308 1.00 0.00 67 LEU A CA 3
ATOM 4989 C C . LEU A 1 67 ? 0.039 -15.002 14.078 1.00 0.00 67 LEU A C 3
ATOM 4990 O O . LEU A 1 67 ? -0.160 -14.012 14.785 1.00 0.00 67 LEU A O 3
ATOM 5006 N N . THR A 1 68 ? 0.936 -15.026 13.070 1.00 0.00 68 THR A N 3
ATOM 5007 C CA . THR A 1 68 ? 1.803 -13.886 12.710 1.00 0.00 68 THR A CA 3
ATOM 5008 C C . THR A 1 68 ? 2.121 -13.936 11.208 1.00 0.00 68 THR A C 3
ATOM 5009 O O . THR A 1 68 ? 2.254 -15.020 10.640 1.00 0.00 68 THR A O 3
ATOM 5020 N N . ARG A 1 69 ? 2.203 -12.756 10.574 1.00 0.00 69 ARG A N 3
ATOM 5021 C CA . ARG A 1 69 ? 2.678 -12.608 9.191 1.00 0.00 69 ARG A CA 3
ATOM 5022 C C . ARG A 1 69 ? 3.485 -11.301 9.066 1.00 0.00 69 ARG A C 3
ATOM 5023 O O . ARG A 1 69 ? 3.109 -10.270 9.646 1.00 0.00 69 ARG A O 3
ATOM 5044 N N . VAL A 1 70 ? 4.625 -11.369 8.359 1.00 0.00 70 VAL A N 3
ATOM 5045 C CA . VAL A 1 70 ? 5.468 -10.202 8.048 1.00 0.00 70 VAL A CA 3
ATOM 5046 C C . VAL A 1 70 ? 5.663 -10.130 6.521 1.00 0.00 70 VAL A C 3
ATOM 5047 O O . VAL A 1 70 ? 5.960 -11.138 5.888 1.00 0.00 70 VAL A O 3
ATOM 5060 N N . ILE A 1 71 ? 5.444 -8.955 5.925 1.00 0.00 71 ILE A N 3
ATOM 5061 C CA . ILE A 1 71 ? 5.557 -8.759 4.464 1.00 0.00 71 ILE A CA 3
ATOM 5062 C C . ILE A 1 71 ? 6.596 -7.663 4.151 1.00 0.00 71 ILE A C 3
ATOM 5063 O O . ILE A 1 71 ? 6.630 -6.614 4.806 1.00 0.00 71 ILE A O 3
ATOM 5079 N N . VAL A 1 72 ? 7.438 -7.940 3.141 1.00 0.00 72 VAL A N 3
ATOM 5080 C CA . VAL A 1 72 ? 8.552 -7.084 2.726 1.00 0.00 72 VAL A CA 3
ATOM 5081 C C . VAL A 1 72 ? 8.688 -7.137 1.178 1.00 0.00 72 VAL A C 3
ATOM 5082 O O . VAL A 1 72 ? 9.043 -8.174 0.599 1.00 0.00 72 VAL A O 3
ATOM 5095 N N . GLY A 1 73 ? 8.347 -6.009 0.523 1.00 0.00 73 GLY A N 3
ATOM 5096 C CA . GLY A 1 73 ? 8.361 -5.902 -0.939 1.00 0.00 73 GLY A CA 3
ATOM 5097 C C . GLY A 1 73 ? 7.254 -6.730 -1.589 1.00 0.00 73 GLY A C 3
ATOM 5098 O O . GLY A 1 73 ? 6.066 -6.518 -1.301 1.00 0.00 73 GLY A O 3
ATOM 5102 N N . ASN A 1 74 ? 7.646 -7.699 -2.439 1.00 0.00 74 ASN A N 3
ATOM 5103 C CA . ASN A 1 74 ? 6.702 -8.615 -3.117 1.00 0.00 74 ASN A CA 3
ATOM 5104 C C . ASN A 1 74 ? 6.800 -10.040 -2.538 1.00 0.00 74 ASN A C 3
ATOM 5105 O O . ASN A 1 74 ? 6.346 -11.009 -3.151 1.00 0.00 74 ASN A O 3
ATOM 5116 N N . VAL A 1 75 ? 7.353 -10.141 -1.319 1.00 0.00 75 VAL A N 3
ATOM 5117 C CA . VAL A 1 75 ? 7.625 -11.424 -0.636 1.00 0.00 75 VAL A CA 3
ATOM 5118 C C . VAL A 1 75 ? 6.999 -11.393 0.771 1.00 0.00 75 VAL A C 3
ATOM 5119 O O . VAL A 1 75 ? 7.152 -10.403 1.489 1.00 0.00 75 VAL A O 3
ATOM 5132 N N . VAL A 1 76 ? 6.289 -12.473 1.157 1.00 0.00 76 VAL A N 3
ATOM 5133 C CA . VAL A 1 76 ? 5.606 -12.567 2.465 1.00 0.00 76 VAL A CA 3
ATOM 5134 C C . VAL A 1 76 ? 6.110 -13.799 3.243 1.00 0.00 76 VAL A C 3
ATOM 5135 O O . VAL A 1 76 ? 6.324 -14.846 2.651 1.00 0.00 76 VAL A O 3
ATOM 5148 N N . ILE A 1 77 ? 6.317 -13.632 4.557 1.00 0.00 77 ILE A N 3
ATOM 5149 C CA . ILE A 1 77 ? 6.530 -14.719 5.523 1.00 0.00 77 ILE A CA 3
ATOM 5150 C C . ILE A 1 77 ? 5.238 -14.881 6.336 1.00 0.00 77 ILE A C 3
ATOM 5151 O O . ILE A 1 77 ? 4.874 -13.979 7.099 1.00 0.00 77 ILE A O 3
ATOM 5167 N N . ASP A 1 78 ? 4.537 -15.993 6.159 1.00 0.00 78 ASP A N 3
ATOM 5168 C CA . ASP A 1 78 ? 3.346 -16.326 6.954 1.00 0.00 78 ASP A CA 3
ATOM 5169 C C . ASP A 1 78 ? 3.707 -17.430 7.931 1.00 0.00 78 ASP A C 3
ATOM 5170 O O . ASP A 1 78 ? 4.079 -18.519 7.517 1.00 0.00 78 ASP A O 3
ATOM 5179 N N . HIS A 1 79 ? 3.638 -17.123 9.228 1.00 0.00 79 HIS A N 3
ATOM 5180 C CA . HIS A 1 79 ? 3.893 -18.097 10.291 1.00 0.00 79 HIS A CA 3
ATOM 5181 C C . HIS A 1 79 ? 2.544 -18.598 10.824 1.00 0.00 79 HIS A C 3
ATOM 5182 O O . HIS A 1 79 ? 1.803 -17.861 11.489 1.00 0.00 79 HIS A O 3
ATOM 5197 N N . GLU A 1 80 ? 2.249 -19.861 10.498 1.00 0.00 80 GLU A N 3
ATOM 5198 C CA . GLU A 1 80 ? 1.004 -20.557 10.862 1.00 0.00 80 GLU A CA 3
ATOM 5199 C C . GLU A 1 80 ? 1.315 -21.912 11.535 1.00 0.00 80 GLU A C 3
ATOM 5200 O O . GLU A 1 80 ? 2.260 -22.610 11.153 1.00 0.00 80 GLU A O 3
ATOM 5212 N N . THR A 1 81 ? 0.530 -22.233 12.576 1.00 0.00 81 THR A N 3
ATOM 5213 C CA . THR A 1 81 ? 0.514 -23.550 13.206 1.00 0.00 81 THR A CA 3
ATOM 5214 C C . THR A 1 81 ? -0.466 -24.464 12.442 1.00 0.00 81 THR A C 3
ATOM 5215 O O . THR A 1 81 ? -1.693 -24.285 12.515 1.00 0.00 81 THR A O 3
ATOM 5226 N N . VAL A 1 82 ? 0.087 -25.407 11.676 1.00 0.00 82 VAL A N 3
ATOM 5227 C CA . VAL A 1 82 ? -0.685 -26.404 10.925 1.00 0.00 82 VAL A CA 3
ATOM 5228 C C . VAL A 1 82 ? -1.073 -27.582 11.837 1.00 0.00 82 VAL A C 3
ATOM 5229 O O . VAL A 1 82 ? -0.229 -28.421 12.172 1.00 0.00 82 VAL A O 3
ATOM 5242 N N . THR A 1 83 ? -2.346 -27.614 12.250 1.00 0.00 83 THR A N 3
ATOM 5243 C CA . THR A 1 83 ? -2.928 -28.755 12.955 1.00 0.00 83 THR A CA 3
ATOM 5244 C C . THR A 1 83 ? -3.036 -29.969 12.015 1.00 0.00 83 THR A C 3
ATOM 5245 O O . THR A 1 83 ? -3.538 -29.842 10.893 1.00 0.00 83 THR A O 3
ATOM 5256 N N . ARG A 1 84 ? -2.505 -31.118 12.465 1.00 0.00 84 ARG A N 3
ATOM 5257 C CA . ARG A 1 84 ? -2.612 -32.411 11.750 1.00 0.00 84 ARG A CA 3
ATOM 5258 C C . ARG A 1 84 ? -2.881 -33.530 12.771 1.00 0.00 84 ARG A C 3
ATOM 5259 O O . ARG A 1 84 ? -3.167 -33.249 13.942 1.00 0.00 84 ARG A O 3
ATOM 5280 N N . ASN A 1 85 ? -2.807 -34.805 12.324 1.00 0.00 85 ASN A N 3
ATOM 5281 C CA . ASN A 1 85 ? -3.020 -35.977 13.201 1.00 0.00 85 ASN A CA 3
ATOM 5282 C C . ASN A 1 85 ? -1.762 -36.858 13.243 1.00 0.00 85 ASN A C 3
ATOM 5283 O O . ASN A 1 85 ? -1.499 -37.620 12.307 1.00 0.00 85 ASN A O 3
ATOM 5294 N N . PHE A 1 86 ? -0.975 -36.723 14.315 1.00 0.00 86 PHE A N 3
ATOM 5295 C CA . PHE A 1 86 ? 0.215 -37.555 14.566 1.00 0.00 86 PHE A CA 3
ATOM 5296 C C . PHE A 1 86 ? -0.130 -38.659 15.584 1.00 0.00 86 PHE A C 3
ATOM 5297 O O . PHE A 1 86 ? -0.887 -38.397 16.517 1.00 0.00 86 PHE A O 3
ATOM 5314 N N . PRO A 1 87 ? 0.419 -39.909 15.429 1.00 0.00 87 PRO A N 3
ATOM 5315 C CA . PRO A 1 87 ? 0.203 -41.013 16.399 1.00 0.00 87 PRO A CA 3
ATOM 5316 C C . PRO A 1 87 ? 0.679 -40.688 17.846 1.00 0.00 87 PRO A C 3
ATOM 5317 O O . PRO A 1 87 ? 0.176 -41.282 18.801 1.00 0.00 87 PRO A O 3
ATOM 5328 N N . GLU A 1 88 ? 1.623 -39.727 17.998 1.00 0.00 88 GLU A N 3
ATOM 5329 C CA . GLU A 1 88 ? 2.203 -39.353 19.322 1.00 0.00 88 GLU A CA 3
ATOM 5330 C C . GLU A 1 88 ? 1.370 -38.288 20.066 1.00 0.00 88 GLU A C 3
ATOM 5331 O O . GLU A 1 88 ? 1.697 -37.946 21.209 1.00 0.00 88 GLU A O 3
ATOM 5343 N N . GLY A 1 89 ? 0.315 -37.757 19.426 1.00 0.00 89 GLY A N 3
ATOM 5344 C CA . GLY A 1 89 ? -0.602 -36.818 20.096 1.00 0.00 89 GLY A CA 3
ATOM 5345 C C . GLY A 1 89 ? -1.432 -36.032 19.099 1.00 0.00 89 GLY A C 3
ATOM 5346 O O . GLY A 1 89 ? -2.000 -36.622 18.186 1.00 0.00 89 GLY A O 3
ATOM 5350 N N . LYS A 1 90 ? -1.538 -34.700 19.305 1.00 0.00 90 LYS A N 3
ATOM 5351 C CA . LYS A 1 90 ? -2.169 -33.780 18.357 1.00 0.00 90 LYS A CA 3
ATOM 5352 C C . LYS A 1 90 ? -1.586 -33.898 16.928 1.00 0.00 90 LYS A C 3
ATOM 5353 O O . LYS A 1 90 ? -2.101 -34.662 16.114 1.00 0.00 90 LYS A O 3
ATOM 5372 N N . GLY A 1 91 ? -0.501 -33.152 16.645 1.00 0.00 91 GLY A N 3
ATOM 5373 C CA . GLY A 1 91 ? 0.079 -33.091 15.304 1.00 0.00 91 GLY A CA 3
ATOM 5374 C C . GLY A 1 91 ? 0.195 -31.679 14.750 1.00 0.00 91 GLY A C 3
ATOM 5375 O O . GLY A 1 91 ? 0.223 -31.492 13.531 1.00 0.00 91 GLY A O 3
ATOM 5379 N N . GLU A 1 92 ? 0.305 -30.680 15.640 1.00 0.00 92 GLU A N 3
ATOM 5380 C CA . GLU A 1 92 ? 0.406 -29.267 15.229 1.00 0.00 92 GLU A CA 3
ATOM 5381 C C . GLU A 1 92 ? 1.877 -28.885 15.027 1.00 0.00 92 GLU A C 3
ATOM 5382 O O . GLU A 1 92 ? 2.664 -28.906 15.970 1.00 0.00 92 GLU A O 3
ATOM 5394 N N . VAL A 1 93 ? 2.236 -28.555 13.779 1.00 0.00 93 VAL A N 3
ATOM 5395 C CA . VAL A 1 93 ? 3.599 -28.151 13.409 1.00 0.00 93 VAL A CA 3
ATOM 5396 C C . VAL A 1 93 ? 3.622 -26.652 13.087 1.00 0.00 93 VAL A C 3
ATOM 5397 O O . VAL A 1 93 ? 2.777 -26.155 12.337 1.00 0.00 93 VAL A O 3
ATOM 5410 N N . ASP A 1 94 ? 4.570 -25.927 13.691 1.00 0.00 94 ASP A N 3
ATOM 5411 C CA . ASP A 1 94 ? 4.744 -24.487 13.454 1.00 0.00 94 ASP A CA 3
ATOM 5412 C C . ASP A 1 94 ? 5.626 -24.277 12.216 1.00 0.00 94 ASP A C 3
ATOM 5413 O O . ASP A 1 94 ? 6.829 -24.532 12.243 1.00 0.00 94 ASP A O 3
ATOM 5422 N N . VAL A 1 95 ? 4.992 -23.808 11.132 1.00 0.00 95 VAL A N 3
ATOM 5423 C CA . VAL A 1 95 ? 5.586 -23.686 9.790 1.00 0.00 95 VAL A CA 3
ATOM 5424 C C . VAL A 1 95 ? 5.707 -22.186 9.427 1.00 0.00 95 VAL A C 3
ATOM 5425 O O . VAL A 1 95 ? 5.101 -21.323 10.083 1.00 0.00 95 VAL A O 3
ATOM 5438 N N . ALA A 1 96 ? 6.540 -21.886 8.423 1.00 0.00 96 ALA A N 3
ATOM 5439 C CA . ALA A 1 96 ? 6.691 -20.555 7.841 1.00 0.00 96 ALA A CA 3
ATOM 5440 C C . ALA A 1 96 ? 6.580 -20.688 6.316 1.00 0.00 96 ALA A C 3
ATOM 5441 O O . ALA A 1 96 ? 7.523 -21.149 5.662 1.00 0.00 96 ALA A O 3
ATOM 5448 N N . CYS A 1 97 ? 5.420 -20.320 5.762 1.00 0.00 97 CYS A N 3
ATOM 5449 C CA . CYS A 1 97 ? 5.166 -20.377 4.321 1.00 0.00 97 CYS A CA 3
ATOM 5450 C C . CYS A 1 97 ? 5.505 -19.016 3.710 1.00 0.00 97 CYS A C 3
ATOM 5451 O O . CYS A 1 97 ? 4.808 -18.023 3.929 1.00 0.00 97 CYS A O 3
ATOM 5459 N N . ILE A 1 98 ? 6.620 -18.994 2.970 1.00 0.00 98 ILE A N 3
ATOM 5460 C CA . ILE A 1 98 ? 7.178 -17.785 2.357 1.00 0.00 98 ILE A CA 3
ATOM 5461 C C . ILE A 1 98 ? 6.849 -17.753 0.849 1.00 0.00 98 ILE A C 3
ATOM 5462 O O . ILE A 1 98 ? 7.343 -18.568 0.068 1.00 0.00 98 ILE A O 3
ATOM 5478 N N . TYR A 1 99 ? 5.977 -16.809 0.461 1.00 0.00 99 TYR A N 3
ATOM 5479 C CA . TYR A 1 99 ? 5.513 -16.649 -0.927 1.00 0.00 99 TYR A CA 3
ATOM 5480 C C . TYR A 1 99 ? 6.265 -15.505 -1.619 1.00 0.00 99 TYR A C 3
ATOM 5481 O O . TYR A 1 99 ? 6.751 -14.582 -0.967 1.00 0.00 99 TYR A O 3
ATOM 5499 N N . GLU A 1 100 ? 6.353 -15.599 -2.946 1.00 0.00 100 GLU A N 3
ATOM 5500 C CA . GLU A 1 100 ? 6.865 -14.555 -3.835 1.00 0.00 100 GLU A CA 3
ATOM 5501 C C . GLU A 1 100 ? 5.800 -14.300 -4.906 1.00 0.00 100 GLU A C 3
ATOM 5502 O O . GLU A 1 100 ? 5.461 -15.202 -5.675 1.00 0.00 100 GLU A O 3
ATOM 5514 N N . VAL A 1 101 ? 5.271 -13.077 -4.931 1.00 0.00 101 VAL A N 3
ATOM 5515 C CA . VAL A 1 101 ? 4.140 -12.682 -5.782 1.00 0.00 101 VAL A CA 3
ATOM 5516 C C . VAL A 1 101 ? 4.621 -11.745 -6.908 1.00 0.00 101 VAL A C 3
ATOM 5517 O O . VAL A 1 101 ? 5.240 -10.712 -6.647 1.00 0.00 101 VAL A O 3
ATOM 5530 N N . GLU A 1 102 ? 4.335 -12.132 -8.157 1.00 0.00 102 GLU A N 3
ATOM 5531 C CA . GLU A 1 102 ? 4.622 -11.329 -9.352 1.00 0.00 102 GLU A CA 3
ATOM 5532 C C . GLU A 1 102 ? 3.364 -11.274 -10.248 1.00 0.00 102 GLU A C 3
ATOM 5533 O O . GLU A 1 102 ? 2.716 -12.304 -10.468 1.00 0.00 102 GLU A O 3
ATOM 5545 N N . ASN A 1 103 ? 3.043 -10.064 -10.758 1.00 0.00 103 ASN A N 3
ATOM 5546 C CA . ASN A 1 103 ? 1.836 -9.785 -11.587 1.00 0.00 103 ASN A CA 3
ATOM 5547 C C . ASN A 1 103 ? 0.513 -10.041 -10.815 1.00 0.00 103 ASN A C 3
ATOM 5548 O O . ASN A 1 103 ? -0.523 -10.351 -11.420 1.00 0.00 103 ASN A O 3
ATOM 5559 N N . GLY A 1 104 ? 0.556 -9.848 -9.477 1.00 0.00 104 GLY A N 3
ATOM 5560 C CA . GLY A 1 104 ? -0.618 -10.053 -8.602 1.00 0.00 104 GLY A CA 3
ATOM 5561 C C . GLY A 1 104 ? -0.960 -11.528 -8.359 1.00 0.00 104 GLY A C 3
ATOM 5562 O O . GLY A 1 104 ? -1.999 -11.851 -7.764 1.00 0.00 104 GLY A O 3
ATOM 5566 N N . ARG A 1 105 ? -0.075 -12.418 -8.823 1.00 0.00 105 ARG A N 3
ATOM 5567 C CA . ARG A 1 105 ? -0.194 -13.879 -8.683 1.00 0.00 105 ARG A CA 3
ATOM 5568 C C . ARG A 1 105 ? 1.101 -14.405 -8.067 1.00 0.00 105 ARG A C 3
ATOM 5569 O O . ARG A 1 105 ? 2.152 -13.831 -8.302 1.00 0.00 105 ARG A O 3
ATOM 5590 N N . ILE A 1 106 ? 1.034 -15.479 -7.276 1.00 0.00 106 ILE A N 3
ATOM 5591 C CA . ILE A 1 106 ? 2.239 -16.078 -6.677 1.00 0.00 106 ILE A CA 3
ATOM 5592 C C . ILE A 1 106 ? 3.089 -16.737 -7.773 1.00 0.00 106 ILE A C 3
ATOM 5593 O O . ILE A 1 106 ? 2.649 -17.689 -8.407 1.00 0.00 106 ILE A O 3
ATOM 5609 N N . ALA A 1 107 ? 4.283 -16.177 -8.007 1.00 0.00 107 ALA A N 3
ATOM 5610 C CA . ALA A 1 107 ? 5.239 -16.679 -9.009 1.00 0.00 107 ALA A CA 3
ATOM 5611 C C . ALA A 1 107 ? 5.987 -17.914 -8.489 1.00 0.00 107 ALA A C 3
ATOM 5612 O O . ALA A 1 107 ? 6.299 -18.831 -9.255 1.00 0.00 107 ALA A O 3
ATOM 5619 N N . LYS A 1 108 ? 6.294 -17.907 -7.180 1.00 0.00 108 LYS A N 3
ATOM 5620 C CA . LYS A 1 108 ? 7.021 -18.997 -6.494 1.00 0.00 108 LYS A CA 3
ATOM 5621 C C . LYS A 1 108 ? 6.572 -19.041 -5.034 1.00 0.00 108 LYS A C 3
ATOM 5622 O O . LYS A 1 108 ? 6.536 -18.011 -4.377 1.00 0.00 108 LYS A O 3
ATOM 5641 N N . ALA A 1 109 ? 6.251 -20.231 -4.532 1.00 0.00 109 ALA A N 3
ATOM 5642 C CA . ALA A 1 109 ? 5.814 -20.431 -3.144 1.00 0.00 109 ALA A CA 3
ATOM 5643 C C . ALA A 1 109 ? 6.713 -21.464 -2.486 1.00 0.00 109 ALA A C 3
ATOM 5644 O O . ALA A 1 109 ? 6.971 -22.524 -3.052 1.00 0.00 109 ALA A O 3
ATOM 5651 N N . TRP A 1 110 ? 7.179 -21.144 -1.285 1.00 0.00 110 TRP A N 3
ATOM 5652 C CA . TRP A 1 110 ? 8.124 -21.966 -0.526 1.00 0.00 110 TRP A CA 3
ATOM 5653 C C . TRP A 1 110 ? 7.563 -22.121 0.892 1.00 0.00 110 TRP A C 3
ATOM 5654 O O . TRP A 1 110 ? 6.805 -21.261 1.347 1.00 0.00 110 TRP A O 3
ATOM 5675 N N . PHE A 1 111 ? 7.896 -23.219 1.581 1.00 0.00 111 PHE A N 3
ATOM 5676 C CA . PHE A 1 111 ? 7.500 -23.403 2.988 1.00 0.00 111 PHE A CA 3
ATOM 5677 C C . PHE A 1 111 ? 8.606 -24.134 3.758 1.00 0.00 111 PHE A C 3
ATOM 5678 O O . PHE A 1 111 ? 9.317 -24.980 3.197 1.00 0.00 111 PHE A O 3
ATOM 5695 N N . LYS A 1 112 ? 8.739 -23.790 5.044 1.00 0.00 112 LYS A N 3
ATOM 5696 C CA . LYS A 1 112 ? 9.689 -24.418 5.965 1.00 0.00 112 LYS A CA 3
ATOM 5697 C C . LYS A 1 112 ? 8.946 -24.849 7.233 1.00 0.00 112 LYS A C 3
ATOM 5698 O O . LYS A 1 112 ? 8.437 -23.999 7.960 1.00 0.00 112 LYS A O 3
ATOM 5717 N N . ILE A 1 113 ? 8.923 -26.158 7.523 1.00 0.00 113 ILE A N 3
ATOM 5718 C CA . ILE A 1 113 ? 8.291 -26.683 8.742 1.00 0.00 113 ILE A CA 3
ATOM 5719 C C . ILE A 1 113 ? 9.322 -26.642 9.867 1.00 0.00 113 ILE A C 3
ATOM 5720 O O . ILE A 1 113 ? 10.478 -27.031 9.670 1.00 0.00 113 ILE A O 3
ATOM 5736 N N . GLY A 1 114 ? 8.900 -26.124 11.027 1.00 0.00 114 GLY A N 3
ATOM 5737 C CA . GLY A 1 114 ? 9.756 -26.078 12.214 1.00 0.00 114 GLY A CA 3
ATOM 5738 C C . GLY A 1 114 ? 10.104 -27.474 12.724 1.00 0.00 114 GLY A C 3
ATOM 5739 O O . GLY A 1 114 ? 11.152 -28.029 12.376 1.00 0.00 114 GLY A O 3
ATOM 5743 N N . GLU A 1 115 ? 9.196 -28.055 13.509 1.00 0.00 115 GLU A N 3
ATOM 5744 C CA . GLU A 1 115 ? 9.324 -29.431 14.020 1.00 0.00 115 GLU A CA 3
ATOM 5745 C C . GLU A 1 115 ? 7.926 -29.970 14.405 1.00 0.00 115 GLU A C 3
ATOM 5746 O O . GLU A 1 115 ? 6.968 -29.183 14.496 1.00 0.00 115 GLU A O 3
ATOM 5758 N N . PRO A 1 116 ? 7.781 -31.315 14.631 1.00 0.00 116 PRO A N 3
ATOM 5759 C CA . PRO A 1 116 ? 6.558 -31.895 15.244 1.00 0.00 116 PRO A CA 3
ATOM 5760 C C . PRO A 1 116 ? 6.349 -31.457 16.717 1.00 0.00 116 PRO A C 3
ATOM 5761 O O . PRO A 1 116 ? 7.125 -31.832 17.611 1.00 0.00 116 PRO A O 3
ATOM 5772 N N . ARG A 1 117 ? 5.313 -30.623 16.947 1.00 0.00 117 ARG A N 3
ATOM 5773 C CA . ARG A 1 117 ? 4.879 -30.203 18.295 1.00 0.00 117 ARG A CA 3
ATOM 5774 C C . ARG A 1 117 ? 3.526 -30.849 18.644 1.00 0.00 117 ARG A C 3
ATOM 5775 O O . ARG A 1 117 ? 2.702 -31.130 17.762 1.00 0.00 117 ARG A O 3
ATOM 5796 N N . ILE A 1 118 ? 3.322 -31.088 19.946 1.00 0.00 118 ILE A N 3
ATOM 5797 C CA . ILE A 1 118 ? 2.080 -31.649 20.506 1.00 0.00 118 ILE A CA 3
ATOM 5798 C C . ILE A 1 118 ? 1.565 -30.678 21.589 1.00 0.00 118 ILE A C 3
ATOM 5799 O O . ILE A 1 118 ? 2.353 -29.911 22.151 1.00 0.00 118 ILE A O 3
ATOM 5815 N N . VAL A 1 119 ? 0.250 -30.688 21.866 1.00 0.00 119 VAL A N 3
ATOM 5816 C CA . VAL A 1 119 ? -0.351 -29.802 22.898 1.00 0.00 119 VAL A CA 3
ATOM 5817 C C . VAL A 1 119 ? 0.067 -30.268 24.307 1.00 0.00 119 VAL A C 3
ATOM 5818 O O . VAL A 1 119 ? 0.541 -29.463 25.112 1.00 0.00 119 VAL A O 3
ATOM 5831 N N . SER A 1 120 ? -0.049 -31.588 24.555 1.00 0.00 120 SER A N 3
ATOM 5832 C CA . SER A 1 120 ? 0.295 -32.206 25.859 1.00 0.00 120 SER A CA 3
ATOM 5833 C C . SER A 1 120 ? 1.822 -32.156 26.135 1.00 0.00 120 SER A C 3
ATOM 5834 O O . SER A 1 120 ? 2.261 -32.367 27.272 1.00 0.00 120 SER A O 3
ATOM 5842 N N . GLN A 1 121 ? 2.612 -31.901 25.067 1.00 0.00 121 GLN A N 3
ATOM 5843 C CA . GLN A 1 121 ? 4.059 -31.610 25.162 1.00 0.00 121 GLN A CA 3
ATOM 5844 C C . GLN A 1 121 ? 4.298 -30.359 26.033 1.00 0.00 121 GLN A C 3
ATOM 5845 O O . GLN A 1 121 ? 5.214 -30.321 26.863 1.00 0.00 121 GLN A O 3
ATOM 5859 N N . LYS A 1 122 ? 3.444 -29.337 25.835 1.00 0.00 122 LYS A N 3
ATOM 5860 C CA . LYS A 1 122 ? 3.421 -28.132 26.681 1.00 0.00 122 LYS A CA 3
ATOM 5861 C C . LYS A 1 122 ? 2.268 -28.275 27.694 1.00 0.00 122 LYS A C 3
ATOM 5862 O O . LYS A 1 122 ? 1.162 -27.765 27.483 1.00 0.00 122 LYS A O 3
ATOM 5881 N N . SER A 1 123 ? 2.545 -29.041 28.763 1.00 0.00 123 SER A N 3
ATOM 5882 C CA . SER A 1 123 ? 1.580 -29.339 29.824 1.00 0.00 123 SER A CA 3
ATOM 5883 C C . SER A 1 123 ? 1.319 -28.065 30.670 1.00 0.00 123 SER A C 3
ATOM 5884 O O . SER A 1 123 ? 0.213 -27.483 30.570 1.00 0.00 123 SER A O 3
ATOM 5893 N N . MET A 1 1 ? 1.168 0.090 0.904 1.00 0.00 1 MET A N 4
ATOM 5894 C CA . MET A 1 1 ? 2.370 -0.779 0.903 1.00 0.00 1 MET A CA 4
ATOM 5895 C C . MET A 1 1 ? 2.001 -2.196 0.425 1.00 0.00 1 MET A C 4
ATOM 5896 O O . MET A 1 1 ? 1.346 -2.949 1.155 1.00 0.00 1 MET A O 4
ATOM 5912 N N . ASN A 1 2 ? 2.383 -2.504 -0.838 1.00 0.00 2 ASN A N 4
ATOM 5913 C CA . ASN A 1 2 ? 2.372 -3.868 -1.412 1.00 0.00 2 ASN A CA 4
ATOM 5914 C C . ASN A 1 2 ? 0.966 -4.510 -1.367 1.00 0.00 2 ASN A C 4
ATOM 5915 O O . ASN A 1 2 ? 0.785 -5.624 -0.865 1.00 0.00 2 ASN A O 4
ATOM 5926 N N . SER A 1 3 ? -0.023 -3.787 -1.923 1.00 0.00 3 SER A N 4
ATOM 5927 C CA . SER A 1 3 ? -1.442 -4.196 -1.914 1.00 0.00 3 SER A CA 4
ATOM 5928 C C . SER A 1 3 ? -1.665 -5.463 -2.758 1.00 0.00 3 SER A C 4
ATOM 5929 O O . SER A 1 3 ? -2.414 -6.357 -2.355 1.00 0.00 3 SER A O 4
ATOM 5937 N N . GLU A 1 4 ? -0.962 -5.543 -3.908 1.00 0.00 4 GLU A N 4
ATOM 5938 C CA . GLU A 1 4 ? -1.060 -6.693 -4.839 1.00 0.00 4 GLU A CA 4
ATOM 5939 C C . GLU A 1 4 ? -0.461 -7.980 -4.227 1.00 0.00 4 GLU A C 4
ATOM 5940 O O . GLU A 1 4 ? -0.633 -9.066 -4.783 1.00 0.00 4 GLU A O 4
ATOM 5952 N N . ILE A 1 5 ? 0.269 -7.828 -3.105 1.00 0.00 5 ILE A N 4
ATOM 5953 C CA . ILE A 1 5 ? 0.898 -8.946 -2.373 1.00 0.00 5 ILE A CA 4
ATOM 5954 C C . ILE A 1 5 ? -0.003 -9.353 -1.185 1.00 0.00 5 ILE A C 4
ATOM 5955 O O . ILE A 1 5 ? -0.162 -10.539 -0.885 1.00 0.00 5 ILE A O 4
ATOM 5971 N N . GLU A 1 6 ? -0.593 -8.335 -0.529 1.00 0.00 6 GLU A N 4
ATOM 5972 C CA . GLU A 1 6 ? -1.537 -8.499 0.605 1.00 0.00 6 GLU A CA 4
ATOM 5973 C C . GLU A 1 6 ? -2.777 -9.333 0.220 1.00 0.00 6 GLU A C 4
ATOM 5974 O O . GLU A 1 6 ? -3.190 -10.225 0.971 1.00 0.00 6 GLU A O 4
ATOM 5986 N N . LEU A 1 7 ? -3.344 -9.026 -0.964 1.00 0.00 7 LEU A N 4
ATOM 5987 C CA . LEU A 1 7 ? -4.637 -9.594 -1.418 1.00 0.00 7 LEU A CA 4
ATOM 5988 C C . LEU A 1 7 ? -4.566 -11.145 -1.581 1.00 0.00 7 LEU A C 4
ATOM 5989 O O . LEU A 1 7 ? -5.336 -11.837 -0.912 1.00 0.00 7 LEU A O 4
ATOM 6005 N N . PRO A 1 8 ? -3.623 -11.730 -2.427 1.00 0.00 8 PRO A N 4
ATOM 6006 C CA . PRO A 1 8 ? -3.534 -13.202 -2.625 1.00 0.00 8 PRO A CA 4
ATOM 6007 C C . PRO A 1 8 ? -3.290 -13.954 -1.306 1.00 0.00 8 PRO A C 4
ATOM 6008 O O . PRO A 1 8 ? -4.023 -14.883 -0.977 1.00 0.00 8 PRO A O 4
ATOM 6019 N N . VAL A 1 9 ? -2.299 -13.464 -0.551 1.00 0.00 9 VAL A N 4
ATOM 6020 C CA . VAL A 1 9 ? -1.818 -14.066 0.695 1.00 0.00 9 VAL A CA 4
ATOM 6021 C C . VAL A 1 9 ? -2.926 -14.180 1.766 1.00 0.00 9 VAL A C 4
ATOM 6022 O O . VAL A 1 9 ? -3.082 -15.239 2.406 1.00 0.00 9 VAL A O 4
ATOM 6035 N N . GLN A 1 10 ? -3.719 -13.114 1.926 1.00 0.00 10 GLN A N 4
ATOM 6036 C CA . GLN A 1 10 ? -4.816 -13.085 2.913 1.00 0.00 10 GLN A CA 4
ATOM 6037 C C . GLN A 1 10 ? -5.942 -14.047 2.460 1.00 0.00 10 GLN A C 4
ATOM 6038 O O . GLN A 1 10 ? -6.427 -14.867 3.246 1.00 0.00 10 GLN A O 4
ATOM 6052 N N . LYS A 1 11 ? -6.300 -13.961 1.164 1.00 0.00 11 LYS A N 4
ATOM 6053 C CA . LYS A 1 11 ? -7.358 -14.792 0.545 1.00 0.00 11 LYS A CA 4
ATOM 6054 C C . LYS A 1 11 ? -7.000 -16.289 0.568 1.00 0.00 11 LYS A C 4
ATOM 6055 O O . LYS A 1 11 ? -7.897 -17.137 0.590 1.00 0.00 11 LYS A O 4
ATOM 6074 N N . GLN A 1 12 ? -5.688 -16.590 0.565 1.00 0.00 12 GLN A N 4
ATOM 6075 C CA . GLN A 1 12 ? -5.177 -17.968 0.675 1.00 0.00 12 GLN A CA 4
ATOM 6076 C C . GLN A 1 12 ? -5.571 -18.571 2.021 1.00 0.00 12 GLN A C 4
ATOM 6077 O O . GLN A 1 12 ? -6.025 -19.708 2.074 1.00 0.00 12 GLN A O 4
ATOM 6091 N N . LEU A 1 13 ? -5.371 -17.784 3.099 1.00 0.00 13 LEU A N 4
ATOM 6092 C CA . LEU A 1 13 ? -5.703 -18.211 4.468 1.00 0.00 13 LEU A CA 4
ATOM 6093 C C . LEU A 1 13 ? -7.190 -18.489 4.557 1.00 0.00 13 LEU A C 4
ATOM 6094 O O . LEU A 1 13 ? -7.599 -19.572 5.004 1.00 0.00 13 LEU A O 4
ATOM 6110 N N . GLU A 1 14 ? -7.984 -17.480 4.148 1.00 0.00 14 GLU A N 4
ATOM 6111 C CA . GLU A 1 14 ? -9.449 -17.549 4.180 1.00 0.00 14 GLU A CA 4
ATOM 6112 C C . GLU A 1 14 ? -9.961 -18.822 3.471 1.00 0.00 14 GLU A C 4
ATOM 6113 O O . GLU A 1 14 ? -10.932 -19.436 3.895 1.00 0.00 14 GLU A O 4
ATOM 6125 N N . ALA A 1 15 ? -9.257 -19.189 2.393 1.00 0.00 15 ALA A N 4
ATOM 6126 C CA . ALA A 1 15 ? -9.557 -20.356 1.560 1.00 0.00 15 ALA A CA 4
ATOM 6127 C C . ALA A 1 15 ? -9.002 -21.662 2.165 1.00 0.00 15 ALA A C 4
ATOM 6128 O O . ALA A 1 15 ? -9.560 -22.735 1.926 1.00 0.00 15 ALA A O 4
ATOM 6135 N N . TYR A 1 16 ? -7.905 -21.564 2.950 1.00 0.00 16 TYR A N 4
ATOM 6136 C CA . TYR A 1 16 ? -7.177 -22.748 3.459 1.00 0.00 16 TYR A CA 4
ATOM 6137 C C . TYR A 1 16 ? -8.027 -23.486 4.508 1.00 0.00 16 TYR A C 4
ATOM 6138 O O . TYR A 1 16 ? -8.216 -24.708 4.426 1.00 0.00 16 TYR A O 4
ATOM 6156 N N . ASN A 1 17 ? -8.566 -22.711 5.467 1.00 0.00 17 ASN A N 4
ATOM 6157 C CA . ASN A 1 17 ? -9.406 -23.244 6.561 1.00 0.00 17 ASN A CA 4
ATOM 6158 C C . ASN A 1 17 ? -10.824 -23.582 6.053 1.00 0.00 17 ASN A C 4
ATOM 6159 O O . ASN A 1 17 ? -11.487 -24.487 6.575 1.00 0.00 17 ASN A O 4
ATOM 6170 N N . ALA A 1 18 ? -11.270 -22.845 5.014 1.00 0.00 18 ALA A N 4
ATOM 6171 C CA . ALA A 1 18 ? -12.623 -22.983 4.436 1.00 0.00 18 ALA A CA 4
ATOM 6172 C C . ALA A 1 18 ? -12.661 -24.013 3.295 1.00 0.00 18 ALA A C 4
ATOM 6173 O O . ALA A 1 18 ? -13.713 -24.212 2.681 1.00 0.00 18 ALA A O 4
ATOM 6180 N N . ARG A 1 19 ? -11.495 -24.638 3.015 1.00 0.00 19 ARG A N 4
ATOM 6181 C CA . ARG A 1 19 ? -11.354 -25.772 2.071 1.00 0.00 19 ARG A CA 4
ATOM 6182 C C . ARG A 1 19 ? -11.613 -25.362 0.594 1.00 0.00 19 ARG A C 4
ATOM 6183 O O . ARG A 1 19 ? -11.825 -26.222 -0.271 1.00 0.00 19 ARG A O 4
ATOM 6204 N N . ASP A 1 20 ? -11.533 -24.047 0.317 1.00 0.00 20 ASP A N 4
ATOM 6205 C CA . ASP A 1 20 ? -11.773 -23.496 -1.025 1.00 0.00 20 ASP A CA 4
ATOM 6206 C C . ASP A 1 20 ? -10.469 -23.478 -1.840 1.00 0.00 20 ASP A C 4
ATOM 6207 O O . ASP A 1 20 ? -9.672 -22.550 -1.728 1.00 0.00 20 ASP A O 4
ATOM 6216 N N . ILE A 1 21 ? -10.254 -24.523 -2.651 1.00 0.00 21 ILE A N 4
ATOM 6217 C CA . ILE A 1 21 ? -9.142 -24.574 -3.619 1.00 0.00 21 ILE A CA 4
ATOM 6218 C C . ILE A 1 21 ? -9.352 -23.533 -4.748 1.00 0.00 21 ILE A C 4
ATOM 6219 O O . ILE A 1 21 ? -8.381 -23.051 -5.332 1.00 0.00 21 ILE A O 4
ATOM 6235 N N . ASP A 1 22 ? -10.630 -23.184 -5.024 1.00 0.00 22 ASP A N 4
ATOM 6236 C CA . ASP A 1 22 ? -11.000 -22.163 -6.037 1.00 0.00 22 ASP A CA 4
ATOM 6237 C C . ASP A 1 22 ? -10.246 -20.835 -5.807 1.00 0.00 22 ASP A C 4
ATOM 6238 O O . ASP A 1 22 ? -9.637 -20.301 -6.733 1.00 0.00 22 ASP A O 4
ATOM 6247 N N . ALA A 1 23 ? -10.247 -20.347 -4.557 1.00 0.00 23 ALA A N 4
ATOM 6248 C CA . ALA A 1 23 ? -9.508 -19.122 -4.171 1.00 0.00 23 ALA A CA 4
ATOM 6249 C C . ALA A 1 23 ? -8.024 -19.431 -3.923 1.00 0.00 23 ALA A C 4
ATOM 6250 O O . ALA A 1 23 ? -7.145 -18.625 -4.248 1.00 0.00 23 ALA A O 4
ATOM 6257 N N . PHE A 1 24 ? -7.763 -20.634 -3.374 1.00 0.00 24 PHE A N 4
ATOM 6258 C CA . PHE A 1 24 ? -6.402 -21.101 -3.035 1.00 0.00 24 PHE A CA 4
ATOM 6259 C C . PHE A 1 24 ? -5.580 -21.418 -4.314 1.00 0.00 24 PHE A C 4
ATOM 6260 O O . PHE A 1 24 ? -4.415 -21.803 -4.220 1.00 0.00 24 PHE A O 4
ATOM 6277 N N . MET A 1 25 ? -6.222 -21.351 -5.501 1.00 0.00 25 MET A N 4
ATOM 6278 C CA . MET A 1 25 ? -5.532 -21.478 -6.802 1.00 0.00 25 MET A CA 4
ATOM 6279 C C . MET A 1 25 ? -5.725 -20.232 -7.697 1.00 0.00 25 MET A C 4
ATOM 6280 O O . MET A 1 25 ? -4.857 -19.935 -8.526 1.00 0.00 25 MET A O 4
ATOM 6294 N N . ALA A 1 26 ? -6.828 -19.483 -7.493 1.00 0.00 26 ALA A N 4
ATOM 6295 C CA . ALA A 1 26 ? -7.190 -18.312 -8.347 1.00 0.00 26 ALA A CA 4
ATOM 6296 C C . ALA A 1 26 ? -6.067 -17.262 -8.437 1.00 0.00 26 ALA A C 4
ATOM 6297 O O . ALA A 1 26 ? -5.753 -16.762 -9.518 1.00 0.00 26 ALA A O 4
ATOM 6304 N N . TRP A 1 27 ? -5.464 -16.959 -7.283 1.00 0.00 27 TRP A N 4
ATOM 6305 C CA . TRP A 1 27 ? -4.476 -15.873 -7.140 1.00 0.00 27 TRP A CA 4
ATOM 6306 C C . TRP A 1 27 ? -3.052 -16.292 -7.561 1.00 0.00 27 TRP A C 4
ATOM 6307 O O . TRP A 1 27 ? -2.134 -15.460 -7.562 1.00 0.00 27 TRP A O 4
ATOM 6328 N N . TRP A 1 28 ? -2.876 -17.569 -7.916 1.00 0.00 28 TRP A N 4
ATOM 6329 C CA . TRP A 1 28 ? -1.562 -18.144 -8.247 1.00 0.00 28 TRP A CA 4
ATOM 6330 C C . TRP A 1 28 ? -1.305 -18.019 -9.753 1.00 0.00 28 TRP A C 4
ATOM 6331 O O . TRP A 1 28 ? -2.246 -18.033 -10.558 1.00 0.00 28 TRP A O 4
ATOM 6352 N N . ALA A 1 29 ? -0.023 -17.880 -10.119 1.00 0.00 29 ALA A N 4
ATOM 6353 C CA . ALA A 1 29 ? 0.415 -17.811 -11.523 1.00 0.00 29 ALA A CA 4
ATOM 6354 C C . ALA A 1 29 ? 0.338 -19.205 -12.168 1.00 0.00 29 ALA A C 4
ATOM 6355 O O . ALA A 1 29 ? 0.475 -20.213 -11.474 1.00 0.00 29 ALA A O 4
ATOM 6362 N N . ASP A 1 30 ? 0.138 -19.257 -13.496 1.00 0.00 30 ASP A N 4
ATOM 6363 C CA . ASP A 1 30 ? 0.080 -20.544 -14.238 1.00 0.00 30 ASP A CA 4
ATOM 6364 C C . ASP A 1 30 ? 1.464 -21.237 -14.252 1.00 0.00 30 ASP A C 4
ATOM 6365 O O . ASP A 1 30 ? 1.564 -22.461 -14.392 1.00 0.00 30 ASP A O 4
ATOM 6374 N N . ASP A 1 31 ? 2.519 -20.425 -14.086 1.00 0.00 31 ASP A N 4
ATOM 6375 C CA . ASP A 1 31 ? 3.921 -20.873 -14.032 1.00 0.00 31 ASP A CA 4
ATOM 6376 C C . ASP A 1 31 ? 4.439 -20.905 -12.578 1.00 0.00 31 ASP A C 4
ATOM 6377 O O . ASP A 1 31 ? 5.661 -20.925 -12.360 1.00 0.00 31 ASP A O 4
ATOM 6386 N N . CYS A 1 32 ? 3.513 -20.919 -11.593 1.00 0.00 32 CYS A N 4
ATOM 6387 C CA . CYS A 1 32 ? 3.875 -20.824 -10.166 1.00 0.00 32 CYS A CA 4
ATOM 6388 C C . CYS A 1 32 ? 4.695 -22.038 -9.700 1.00 0.00 32 CYS A C 4
ATOM 6389 O O . CYS A 1 32 ? 4.259 -23.183 -9.827 1.00 0.00 32 CYS A O 4
ATOM 6397 N N . GLN A 1 33 ? 5.890 -21.764 -9.169 1.00 0.00 33 GLN A N 4
ATOM 6398 C CA . GLN A 1 33 ? 6.778 -22.786 -8.602 1.00 0.00 33 GLN A CA 4
ATOM 6399 C C . GLN A 1 33 ? 6.358 -23.084 -7.157 1.00 0.00 33 GLN A C 4
ATOM 6400 O O . GLN A 1 33 ? 5.751 -22.235 -6.493 1.00 0.00 33 GLN A O 4
ATOM 6414 N N . TYR A 1 34 ? 6.673 -24.292 -6.684 1.00 0.00 34 TYR A N 4
ATOM 6415 C CA . TYR A 1 34 ? 6.340 -24.730 -5.328 1.00 0.00 34 TYR A CA 4
ATOM 6416 C C . TYR A 1 34 ? 7.453 -25.644 -4.815 1.00 0.00 34 TYR A C 4
ATOM 6417 O O . TYR A 1 34 ? 7.753 -26.665 -5.439 1.00 0.00 34 TYR A O 4
ATOM 6435 N N . TYR A 1 35 ? 8.078 -25.241 -3.696 1.00 0.00 35 TYR A N 4
ATOM 6436 C CA . TYR A 1 35 ? 9.177 -25.977 -3.049 1.00 0.00 35 TYR A CA 4
ATOM 6437 C C . TYR A 1 35 ? 8.802 -26.343 -1.605 1.00 0.00 35 TYR A C 4
ATOM 6438 O O . TYR A 1 35 ? 7.981 -25.670 -0.967 1.00 0.00 35 TYR A O 4
ATOM 6456 N N . ALA A 1 36 ? 9.424 -27.423 -1.116 1.00 0.00 36 ALA A N 4
ATOM 6457 C CA . ALA A 1 36 ? 9.254 -27.930 0.253 1.00 0.00 36 ALA A CA 4
ATOM 6458 C C . ALA A 1 36 ? 10.591 -27.944 0.994 1.00 0.00 36 ALA A C 4
ATOM 6459 O O . ALA A 1 36 ? 11.651 -27.926 0.363 1.00 0.00 36 ALA A O 4
ATOM 6466 N N . PHE A 1 37 ? 10.511 -27.976 2.338 1.00 0.00 37 PHE A N 4
ATOM 6467 C CA . PHE A 1 37 ? 11.680 -28.115 3.228 1.00 0.00 37 PHE A CA 4
ATOM 6468 C C . PHE A 1 37 ? 12.395 -29.479 2.977 1.00 0.00 37 PHE A C 4
ATOM 6469 O O . PHE A 1 37 ? 11.716 -30.510 2.951 1.00 0.00 37 PHE A O 4
ATOM 6486 N N . PRO A 1 38 ? 13.766 -29.534 2.784 1.00 0.00 38 PRO A N 4
ATOM 6487 C CA . PRO A 1 38 ? 14.684 -28.353 2.766 1.00 0.00 38 PRO A CA 4
ATOM 6488 C C . PRO A 1 38 ? 14.602 -27.525 1.451 1.00 0.00 38 PRO A C 4
ATOM 6489 O O . PRO A 1 38 ? 14.474 -26.294 1.492 1.00 0.00 38 PRO A O 4
ATOM 6500 N N . ALA A 1 39 ? 14.646 -28.225 0.307 1.00 0.00 39 ALA A N 4
ATOM 6501 C CA . ALA A 1 39 ? 14.604 -27.626 -1.033 1.00 0.00 39 ALA A CA 4
ATOM 6502 C C . ALA A 1 39 ? 14.239 -28.736 -2.028 1.00 0.00 39 ALA A C 4
ATOM 6503 O O . ALA A 1 39 ? 15.110 -29.498 -2.460 1.00 0.00 39 ALA A O 4
ATOM 6510 N N . THR A 1 40 ? 12.937 -28.870 -2.318 1.00 0.00 40 THR A N 4
ATOM 6511 C CA . THR A 1 40 ? 12.420 -29.884 -3.254 1.00 0.00 40 THR A CA 4
ATOM 6512 C C . THR A 1 40 ? 11.283 -29.283 -4.086 1.00 0.00 40 THR A C 4
ATOM 6513 O O . THR A 1 40 ? 10.245 -28.917 -3.530 1.00 0.00 40 THR A O 4
ATOM 6524 N N . LEU A 1 41 ? 11.495 -29.179 -5.410 1.00 0.00 41 LEU A N 4
ATOM 6525 C CA . LEU A 1 41 ? 10.487 -28.648 -6.339 1.00 0.00 41 LEU A CA 4
ATOM 6526 C C . LEU A 1 41 ? 9.345 -29.689 -6.454 1.00 0.00 41 LEU A C 4
ATOM 6527 O O . LEU A 1 41 ? 9.493 -30.710 -7.127 1.00 0.00 41 LEU A O 4
ATOM 6543 N N . LEU A 1 42 ? 8.231 -29.423 -5.751 1.00 0.00 42 LEU A N 4
ATOM 6544 C CA . LEU A 1 42 ? 7.041 -30.285 -5.758 1.00 0.00 42 LEU A CA 4
ATOM 6545 C C . LEU A 1 42 ? 6.186 -30.026 -7.005 1.00 0.00 42 LEU A C 4
ATOM 6546 O O . LEU A 1 42 ? 5.615 -30.963 -7.569 1.00 0.00 42 LEU A O 4
ATOM 6562 N N . ALA A 1 43 ? 6.096 -28.748 -7.416 1.00 0.00 43 ALA A N 4
ATOM 6563 C CA . ALA A 1 43 ? 5.167 -28.320 -8.483 1.00 0.00 43 ALA A CA 4
ATOM 6564 C C . ALA A 1 43 ? 5.745 -27.138 -9.283 1.00 0.00 43 ALA A C 4
ATOM 6565 O O . ALA A 1 43 ? 6.053 -26.098 -8.708 1.00 0.00 43 ALA A O 4
ATOM 6572 N N . GLY A 1 44 ? 5.906 -27.326 -10.610 1.00 0.00 44 GLY A N 4
ATOM 6573 C CA . GLY A 1 44 ? 6.532 -26.328 -11.494 1.00 0.00 44 GLY A CA 4
ATOM 6574 C C . GLY A 1 44 ? 5.529 -25.588 -12.372 1.00 0.00 44 GLY A C 4
ATOM 6575 O O . GLY A 1 44 ? 5.832 -25.266 -13.527 1.00 0.00 44 GLY A O 4
ATOM 6579 N N . ASN A 1 45 ? 4.372 -25.268 -11.771 1.00 0.00 45 ASN A N 4
ATOM 6580 C CA . ASN A 1 45 ? 3.165 -24.704 -12.443 1.00 0.00 45 ASN A CA 4
ATOM 6581 C C . ASN A 1 45 ? 1.957 -24.808 -11.486 1.00 0.00 45 ASN A C 4
ATOM 6582 O O . ASN A 1 45 ? 2.002 -25.564 -10.509 1.00 0.00 45 ASN A O 4
ATOM 6593 N N . ALA A 1 46 ? 0.868 -24.085 -11.819 1.00 0.00 46 ALA A N 4
ATOM 6594 C CA . ALA A 1 46 ? -0.344 -23.982 -10.970 1.00 0.00 46 ALA A CA 4
ATOM 6595 C C . ALA A 1 46 ? -1.100 -25.323 -10.843 1.00 0.00 46 ALA A C 4
ATOM 6596 O O . ALA A 1 46 ? -1.631 -25.631 -9.772 1.00 0.00 46 ALA A O 4
ATOM 6603 N N . ALA A 1 47 ? -1.133 -26.106 -11.941 1.00 0.00 47 ALA A N 4
ATOM 6604 C CA . ALA A 1 47 ? -1.910 -27.372 -12.014 1.00 0.00 47 ALA A CA 4
ATOM 6605 C C . ALA A 1 47 ? -1.480 -28.369 -10.922 1.00 0.00 47 ALA A C 4
ATOM 6606 O O . ALA A 1 47 ? -2.324 -28.935 -10.213 1.00 0.00 47 ALA A O 4
ATOM 6613 N N . GLU A 1 48 ? -0.155 -28.539 -10.781 1.00 0.00 48 GLU A N 4
ATOM 6614 C CA . GLU A 1 48 ? 0.441 -29.508 -9.840 1.00 0.00 48 GLU A CA 4
ATOM 6615 C C . GLU A 1 48 ? 0.301 -29.035 -8.377 1.00 0.00 48 GLU A C 4
ATOM 6616 O O . GLU A 1 48 ? 0.215 -29.857 -7.457 1.00 0.00 48 GLU A O 4
ATOM 6628 N N . ILE A 1 49 ? 0.286 -27.704 -8.180 1.00 0.00 49 ILE A N 4
ATOM 6629 C CA . ILE A 1 49 ? 0.064 -27.088 -6.853 1.00 0.00 49 ILE A CA 4
ATOM 6630 C C . ILE A 1 49 ? -1.376 -27.358 -6.391 1.00 0.00 49 ILE A C 4
ATOM 6631 O O . ILE A 1 49 ? -1.613 -27.731 -5.233 1.00 0.00 49 ILE A O 4
ATOM 6647 N N . ARG A 1 50 ? -2.312 -27.176 -7.334 1.00 0.00 50 ARG A N 4
ATOM 6648 C CA . ARG A 1 50 ? -3.752 -27.322 -7.102 1.00 0.00 50 ARG A CA 4
ATOM 6649 C C . ARG A 1 50 ? -4.079 -28.740 -6.632 1.00 0.00 50 ARG A C 4
ATOM 6650 O O . ARG A 1 50 ? -4.597 -28.917 -5.531 1.00 0.00 50 ARG A O 4
ATOM 6671 N N . VAL A 1 51 ? -3.671 -29.729 -7.449 1.00 0.00 51 VAL A N 4
ATOM 6672 C CA . VAL A 1 51 ? -4.009 -31.153 -7.235 1.00 0.00 51 VAL A CA 4
ATOM 6673 C C . VAL A 1 51 ? -3.457 -31.698 -5.904 1.00 0.00 51 VAL A C 4
ATOM 6674 O O . VAL A 1 51 ? -4.155 -32.416 -5.188 1.00 0.00 51 VAL A O 4
ATOM 6687 N N . ARG A 1 52 ? -2.213 -31.317 -5.579 1.00 0.00 52 ARG A N 4
ATOM 6688 C CA . ARG A 1 52 ? -1.508 -31.808 -4.387 1.00 0.00 52 ARG A CA 4
ATOM 6689 C C . ARG A 1 52 ? -2.104 -31.196 -3.102 1.00 0.00 52 ARG A C 4
ATOM 6690 O O . ARG A 1 52 ? -2.061 -31.809 -2.027 1.00 0.00 52 ARG A O 4
ATOM 6711 N N . HIS A 1 53 ? -2.656 -29.970 -3.222 1.00 0.00 53 HIS A N 4
ATOM 6712 C CA . HIS A 1 53 ? -3.373 -29.311 -2.112 1.00 0.00 53 HIS A CA 4
ATOM 6713 C C . HIS A 1 53 ? -4.789 -29.882 -1.949 1.00 0.00 53 HIS A C 4
ATOM 6714 O O . HIS A 1 53 ? -5.287 -29.916 -0.836 1.00 0.00 53 HIS A O 4
ATOM 6729 N N . ILE A 1 54 ? -5.424 -30.336 -3.051 1.00 0.00 54 ILE A N 4
ATOM 6730 C CA . ILE A 1 54 ? -6.735 -31.028 -2.983 1.00 0.00 54 ILE A CA 4
ATOM 6731 C C . ILE A 1 54 ? -6.601 -32.299 -2.111 1.00 0.00 54 ILE A C 4
ATOM 6732 O O . ILE A 1 54 ? -7.459 -32.575 -1.266 1.00 0.00 54 ILE A O 4
ATOM 6748 N N . GLU A 1 55 ? -5.472 -33.015 -2.301 1.00 0.00 55 GLU A N 4
ATOM 6749 C CA . GLU A 1 55 ? -5.102 -34.204 -1.498 1.00 0.00 55 GLU A CA 4
ATOM 6750 C C . GLU A 1 55 ? -4.918 -33.843 -0.008 1.00 0.00 55 GLU A C 4
ATOM 6751 O O . GLU A 1 55 ? -5.304 -34.605 0.880 1.00 0.00 55 GLU A O 4
ATOM 6763 N N . ARG A 1 56 ? -4.333 -32.662 0.246 1.00 0.00 56 ARG A N 4
ATOM 6764 C CA . ARG A 1 56 ? -4.044 -32.189 1.615 1.00 0.00 56 ARG A CA 4
ATOM 6765 C C . ARG A 1 56 ? -5.316 -31.627 2.291 1.00 0.00 56 ARG A C 4
ATOM 6766 O O . ARG A 1 56 ? -5.412 -31.595 3.517 1.00 0.00 56 ARG A O 4
ATOM 6787 N N . PHE A 1 57 ? -6.296 -31.198 1.473 1.00 0.00 57 PHE A N 4
ATOM 6788 C CA . PHE A 1 57 ? -7.604 -30.703 1.961 1.00 0.00 57 PHE A CA 4
ATOM 6789 C C . PHE A 1 57 ? -8.582 -31.881 2.218 1.00 0.00 57 PHE A C 4
ATOM 6790 O O . PHE A 1 57 ? -9.732 -31.657 2.609 1.00 0.00 57 PHE A O 4
ATOM 6807 N N . LYS A 1 58 ? -8.115 -33.130 1.983 1.00 0.00 58 LYS A N 4
ATOM 6808 C CA . LYS A 1 58 ? -8.853 -34.355 2.370 1.00 0.00 58 LYS A CA 4
ATOM 6809 C C . LYS A 1 58 ? -8.678 -34.675 3.861 1.00 0.00 58 LYS A C 4
ATOM 6810 O O . LYS A 1 58 ? -9.489 -35.420 4.424 1.00 0.00 58 LYS A O 4
ATOM 6829 N N . GLU A 1 59 ? -7.614 -34.121 4.478 1.00 0.00 59 GLU A N 4
ATOM 6830 C CA . GLU A 1 59 ? -7.334 -34.308 5.913 1.00 0.00 59 GLU A CA 4
ATOM 6831 C C . GLU A 1 59 ? -8.463 -33.668 6.755 1.00 0.00 59 GLU A C 4
ATOM 6832 O O . GLU A 1 59 ? -8.605 -32.447 6.740 1.00 0.00 59 GLU A O 4
ATOM 6844 N N . PRO A 1 60 ? -9.294 -34.475 7.497 1.00 0.00 60 PRO A N 4
ATOM 6845 C CA . PRO A 1 60 ? -10.385 -33.925 8.352 1.00 0.00 60 PRO A CA 4
ATOM 6846 C C . PRO A 1 60 ? -9.838 -33.086 9.532 1.00 0.00 60 PRO A C 4
ATOM 6847 O O . PRO A 1 60 ? -10.557 -32.272 10.123 1.00 0.00 60 PRO A O 4
ATOM 6858 N N . ASP A 1 61 ? -8.544 -33.289 9.837 1.00 0.00 61 ASP A N 4
ATOM 6859 C CA . ASP A 1 61 ? -7.835 -32.620 10.941 1.00 0.00 61 ASP A CA 4
ATOM 6860 C C . ASP A 1 61 ? -7.003 -31.424 10.442 1.00 0.00 61 ASP A C 4
ATOM 6861 O O . ASP A 1 61 ? -6.307 -30.788 11.240 1.00 0.00 61 ASP A O 4
ATOM 6870 N N . LEU A 1 62 ? -7.080 -31.123 9.124 1.00 0.00 62 LEU A N 4
ATOM 6871 C CA . LEU A 1 62 ? -6.360 -29.983 8.525 1.00 0.00 62 LEU A CA 4
ATOM 6872 C C . LEU A 1 62 ? -6.919 -28.659 9.069 1.00 0.00 62 LEU A C 4
ATOM 6873 O O . LEU A 1 62 ? -8.094 -28.338 8.844 1.00 0.00 62 LEU A O 4
ATOM 6889 N N . TYR A 1 63 ? -6.075 -27.911 9.785 1.00 0.00 63 TYR A N 4
ATOM 6890 C CA . TYR A 1 63 ? -6.425 -26.595 10.324 1.00 0.00 63 TYR A CA 4
ATOM 6891 C C . TYR A 1 63 ? -5.187 -25.696 10.284 1.00 0.00 63 TYR A C 4
ATOM 6892 O O . TYR A 1 63 ? -4.178 -26.002 10.924 1.00 0.00 63 TYR A O 4
ATOM 6910 N N . GLY A 1 64 ? -5.271 -24.599 9.519 1.00 0.00 64 GLY A N 4
ATOM 6911 C CA . GLY A 1 64 ? -4.203 -23.606 9.459 1.00 0.00 64 GLY A CA 4
ATOM 6912 C C . GLY A 1 64 ? -4.451 -22.499 10.451 1.00 0.00 64 GLY A C 4
ATOM 6913 O O . GLY A 1 64 ? -5.327 -21.650 10.232 1.00 0.00 64 GLY A O 4
ATOM 6917 N N . GLU A 1 65 ? -3.719 -22.527 11.569 1.00 0.00 65 GLU A N 4
ATOM 6918 C CA . GLU A 1 65 ? -3.820 -21.496 12.603 1.00 0.00 65 GLU A CA 4
ATOM 6919 C C . GLU A 1 65 ? -2.713 -20.471 12.382 1.00 0.00 65 GLU A C 4
ATOM 6920 O O . GLU A 1 65 ? -1.566 -20.693 12.787 1.00 0.00 65 GLU A O 4
ATOM 6932 N N . LEU A 1 66 ? -3.047 -19.346 11.731 1.00 0.00 66 LEU A N 4
ATOM 6933 C CA . LEU A 1 66 ? -2.070 -18.284 11.490 1.00 0.00 66 LEU A CA 4
ATOM 6934 C C . LEU A 1 66 ? -2.046 -17.354 12.701 1.00 0.00 66 LEU A C 4
ATOM 6935 O O . LEU A 1 66 ? -3.080 -16.836 13.129 1.00 0.00 66 LEU A O 4
ATOM 6951 N N . LEU A 1 67 ? -0.847 -17.157 13.231 1.00 0.00 67 LEU A N 4
ATOM 6952 C CA . LEU A 1 67 ? -0.608 -16.448 14.491 1.00 0.00 67 LEU A CA 4
ATOM 6953 C C . LEU A 1 67 ? 0.168 -15.144 14.235 1.00 0.00 67 LEU A C 4
ATOM 6954 O O . LEU A 1 67 ? 0.001 -14.158 14.962 1.00 0.00 67 LEU A O 4
ATOM 6970 N N . THR A 1 68 ? 1.005 -15.156 13.179 1.00 0.00 68 THR A N 4
ATOM 6971 C CA . THR A 1 68 ? 1.827 -14.010 12.755 1.00 0.00 68 THR A CA 4
ATOM 6972 C C . THR A 1 68 ? 2.143 -14.146 11.255 1.00 0.00 68 THR A C 4
ATOM 6973 O O . THR A 1 68 ? 2.504 -15.229 10.799 1.00 0.00 68 THR A O 4
ATOM 6984 N N . ARG A 1 69 ? 1.962 -13.049 10.491 1.00 0.00 69 ARG A N 4
ATOM 6985 C CA . ARG A 1 69 ? 2.468 -12.923 9.110 1.00 0.00 69 ARG A CA 4
ATOM 6986 C C . ARG A 1 69 ? 3.175 -11.572 8.951 1.00 0.00 69 ARG A C 4
ATOM 6987 O O . ARG A 1 69 ? 2.673 -10.546 9.422 1.00 0.00 69 ARG A O 4
ATOM 7008 N N . VAL A 1 70 ? 4.367 -11.590 8.315 1.00 0.00 70 VAL A N 4
ATOM 7009 C CA . VAL A 1 70 ? 5.170 -10.378 8.050 1.00 0.00 70 VAL A CA 4
ATOM 7010 C C . VAL A 1 70 ? 5.351 -10.193 6.529 1.00 0.00 70 VAL A C 4
ATOM 7011 O O . VAL A 1 70 ? 5.889 -11.062 5.842 1.00 0.00 70 VAL A O 4
ATOM 7024 N N . ILE A 1 71 ? 4.867 -9.055 6.009 1.00 0.00 71 ILE A N 4
ATOM 7025 C CA . ILE A 1 71 ? 4.999 -8.707 4.579 1.00 0.00 71 ILE A CA 4
ATOM 7026 C C . ILE A 1 71 ? 6.235 -7.811 4.380 1.00 0.00 71 ILE A C 4
ATOM 7027 O O . ILE A 1 71 ? 6.428 -6.815 5.088 1.00 0.00 71 ILE A O 4
ATOM 7043 N N . VAL A 1 72 ? 7.072 -8.202 3.422 1.00 0.00 72 VAL A N 4
ATOM 7044 C CA . VAL A 1 72 ? 8.314 -7.514 3.076 1.00 0.00 72 VAL A CA 4
ATOM 7045 C C . VAL A 1 72 ? 8.481 -7.538 1.538 1.00 0.00 72 VAL A C 4
ATOM 7046 O O . VAL A 1 72 ? 8.926 -8.536 0.943 1.00 0.00 72 VAL A O 4
ATOM 7059 N N . GLY A 1 73 ? 8.055 -6.428 0.903 1.00 0.00 73 GLY A N 4
ATOM 7060 C CA . GLY A 1 73 ? 8.060 -6.293 -0.549 1.00 0.00 73 GLY A CA 4
ATOM 7061 C C . GLY A 1 73 ? 7.087 -7.262 -1.227 1.00 0.00 73 GLY A C 4
ATOM 7062 O O . GLY A 1 73 ? 5.915 -7.349 -0.840 1.00 0.00 73 GLY A O 4
ATOM 7066 N N . ASN A 1 74 ? 7.597 -8.018 -2.211 1.00 0.00 74 ASN A N 4
ATOM 7067 C CA . ASN A 1 74 ? 6.800 -8.981 -3.004 1.00 0.00 74 ASN A CA 4
ATOM 7068 C C . ASN A 1 74 ? 6.646 -10.347 -2.298 1.00 0.00 74 ASN A C 4
ATOM 7069 O O . ASN A 1 74 ? 6.046 -11.268 -2.852 1.00 0.00 74 ASN A O 4
ATOM 7080 N N . VAL A 1 75 ? 7.172 -10.453 -1.072 1.00 0.00 75 VAL A N 4
ATOM 7081 C CA . VAL A 1 75 ? 7.279 -11.729 -0.329 1.00 0.00 75 VAL A CA 4
ATOM 7082 C C . VAL A 1 75 ? 6.630 -11.579 1.060 1.00 0.00 75 VAL A C 4
ATOM 7083 O O . VAL A 1 75 ? 6.853 -10.577 1.732 1.00 0.00 75 VAL A O 4
ATOM 7096 N N . VAL A 1 76 ? 5.816 -12.575 1.477 1.00 0.00 76 VAL A N 4
ATOM 7097 C CA . VAL A 1 76 ? 5.212 -12.611 2.832 1.00 0.00 76 VAL A CA 4
ATOM 7098 C C . VAL A 1 76 ? 5.584 -13.935 3.530 1.00 0.00 76 VAL A C 4
ATOM 7099 O O . VAL A 1 76 ? 5.612 -14.991 2.893 1.00 0.00 76 VAL A O 4
ATOM 7112 N N . ILE A 1 77 ? 5.871 -13.848 4.839 1.00 0.00 77 ILE A N 4
ATOM 7113 C CA . ILE A 1 77 ? 6.103 -15.000 5.721 1.00 0.00 77 ILE A CA 4
ATOM 7114 C C . ILE A 1 77 ? 4.802 -15.260 6.491 1.00 0.00 77 ILE A C 4
ATOM 7115 O O . ILE A 1 77 ? 4.477 -14.510 7.413 1.00 0.00 77 ILE A O 4
ATOM 7131 N N . ASP A 1 78 ? 4.049 -16.285 6.088 1.00 0.00 78 ASP A N 4
ATOM 7132 C CA . ASP A 1 78 ? 2.859 -16.743 6.817 1.00 0.00 78 ASP A CA 4
ATOM 7133 C C . ASP A 1 78 ? 3.280 -17.803 7.820 1.00 0.00 78 ASP A C 4
ATOM 7134 O O . ASP A 1 78 ? 3.549 -18.939 7.449 1.00 0.00 78 ASP A O 4
ATOM 7143 N N . HIS A 1 79 ? 3.332 -17.434 9.099 1.00 0.00 79 HIS A N 4
ATOM 7144 C CA . HIS A 1 79 ? 3.729 -18.366 10.153 1.00 0.00 79 HIS A CA 4
ATOM 7145 C C . HIS A 1 79 ? 2.462 -18.917 10.806 1.00 0.00 79 HIS A C 4
ATOM 7146 O O . HIS A 1 79 ? 1.739 -18.206 11.515 1.00 0.00 79 HIS A O 4
ATOM 7161 N N . GLU A 1 80 ? 2.205 -20.199 10.515 1.00 0.00 80 GLU A N 4
ATOM 7162 C CA . GLU A 1 80 ? 1.053 -20.949 11.015 1.00 0.00 80 GLU A CA 4
ATOM 7163 C C . GLU A 1 80 ? 1.537 -22.120 11.880 1.00 0.00 80 GLU A C 4
ATOM 7164 O O . GLU A 1 80 ? 2.662 -22.610 11.707 1.00 0.00 80 GLU A O 4
ATOM 7176 N N . THR A 1 81 ? 0.697 -22.528 12.833 1.00 0.00 81 THR A N 4
ATOM 7177 C CA . THR A 1 81 ? 0.774 -23.851 13.450 1.00 0.00 81 THR A CA 4
ATOM 7178 C C . THR A 1 81 ? -0.350 -24.695 12.830 1.00 0.00 81 THR A C 4
ATOM 7179 O O . THR A 1 81 ? -1.526 -24.520 13.176 1.00 0.00 81 THR A O 4
ATOM 7190 N N . VAL A 1 82 ? 0.000 -25.578 11.873 1.00 0.00 82 VAL A N 4
ATOM 7191 C CA . VAL A 1 82 ? -0.991 -26.406 11.170 1.00 0.00 82 VAL A CA 4
ATOM 7192 C C . VAL A 1 82 ? -1.168 -27.754 11.888 1.00 0.00 82 VAL A C 4
ATOM 7193 O O . VAL A 1 82 ? -0.190 -28.453 12.185 1.00 0.00 82 VAL A O 4
ATOM 7206 N N . THR A 1 83 ? -2.428 -28.082 12.184 1.00 0.00 83 THR A N 4
ATOM 7207 C CA . THR A 1 83 ? -2.804 -29.321 12.858 1.00 0.00 83 THR A CA 4
ATOM 7208 C C . THR A 1 83 ? -2.723 -30.506 11.875 1.00 0.00 83 THR A C 4
ATOM 7209 O O . THR A 1 83 ? -3.366 -30.495 10.817 1.00 0.00 83 THR A O 4
ATOM 7220 N N . ARG A 1 84 ? -1.878 -31.491 12.218 1.00 0.00 84 ARG A N 4
ATOM 7221 C CA . ARG A 1 84 ? -1.785 -32.791 11.523 1.00 0.00 84 ARG A CA 4
ATOM 7222 C C . ARG A 1 84 ? -1.981 -33.909 12.586 1.00 0.00 84 ARG A C 4
ATOM 7223 O O . ARG A 1 84 ? -2.465 -33.628 13.695 1.00 0.00 84 ARG A O 4
ATOM 7244 N N . ASN A 1 85 ? -1.608 -35.166 12.268 1.00 0.00 85 ASN A N 4
ATOM 7245 C CA . ASN A 1 85 ? -1.761 -36.310 13.208 1.00 0.00 85 ASN A CA 4
ATOM 7246 C C . ASN A 1 85 ? -0.434 -37.074 13.371 1.00 0.00 85 ASN A C 4
ATOM 7247 O O . ASN A 1 85 ? 0.028 -37.736 12.438 1.00 0.00 85 ASN A O 4
ATOM 7258 N N . PHE A 1 86 ? 0.187 -36.942 14.561 1.00 0.00 86 PHE A N 4
ATOM 7259 C CA . PHE A 1 86 ? 1.350 -37.761 14.973 1.00 0.00 86 PHE A CA 4
ATOM 7260 C C . PHE A 1 86 ? 0.881 -38.749 16.066 1.00 0.00 86 PHE A C 4
ATOM 7261 O O . PHE A 1 86 ? 0.046 -38.376 16.900 1.00 0.00 86 PHE A O 4
ATOM 7278 N N . PRO A 1 87 ? 1.428 -40.013 16.111 1.00 0.00 87 PRO A N 4
ATOM 7279 C CA . PRO A 1 87 ? 0.973 -41.058 17.078 1.00 0.00 87 PRO A CA 4
ATOM 7280 C C . PRO A 1 87 ? 1.430 -40.771 18.533 1.00 0.00 87 PRO A C 4
ATOM 7281 O O . PRO A 1 87 ? 1.031 -41.468 19.470 1.00 0.00 87 PRO A O 4
ATOM 7292 N N . GLU A 1 88 ? 2.279 -39.743 18.687 1.00 0.00 88 GLU A N 4
ATOM 7293 C CA . GLU A 1 88 ? 2.823 -39.308 19.988 1.00 0.00 88 GLU A CA 4
ATOM 7294 C C . GLU A 1 88 ? 1.853 -38.355 20.727 1.00 0.00 88 GLU A C 4
ATOM 7295 O O . GLU A 1 88 ? 1.964 -38.179 21.944 1.00 0.00 88 GLU A O 4
ATOM 7307 N N . GLY A 1 89 ? 0.926 -37.725 19.977 1.00 0.00 89 GLY A N 4
ATOM 7308 C CA . GLY A 1 89 ? -0.070 -36.820 20.568 1.00 0.00 89 GLY A CA 4
ATOM 7309 C C . GLY A 1 89 ? -0.909 -36.123 19.504 1.00 0.00 89 GLY A C 4
ATOM 7310 O O . GLY A 1 89 ? -1.520 -36.797 18.675 1.00 0.00 89 GLY A O 4
ATOM 7314 N N . LYS A 1 90 ? -0.945 -34.773 19.544 1.00 0.00 90 LYS A N 4
ATOM 7315 C CA . LYS A 1 90 ? -1.668 -33.934 18.570 1.00 0.00 90 LYS A CA 4
ATOM 7316 C C . LYS A 1 90 ? -1.156 -34.154 17.124 1.00 0.00 90 LYS A C 4
ATOM 7317 O O . LYS A 1 90 ? -1.761 -34.906 16.351 1.00 0.00 90 LYS A O 4
ATOM 7336 N N . GLY A 1 91 ? -0.030 -33.507 16.787 1.00 0.00 91 GLY A N 4
ATOM 7337 C CA . GLY A 1 91 ? 0.537 -33.570 15.445 1.00 0.00 91 GLY A CA 4
ATOM 7338 C C . GLY A 1 91 ? 0.605 -32.218 14.766 1.00 0.00 91 GLY A C 4
ATOM 7339 O O . GLY A 1 91 ? 0.723 -32.140 13.549 1.00 0.00 91 GLY A O 4
ATOM 7343 N N . GLU A 1 92 ? 0.638 -31.154 15.560 1.00 0.00 92 GLU A N 4
ATOM 7344 C CA . GLU A 1 92 ? 0.643 -29.774 15.038 1.00 0.00 92 GLU A CA 4
ATOM 7345 C C . GLU A 1 92 ? 2.098 -29.376 14.778 1.00 0.00 92 GLU A C 4
ATOM 7346 O O . GLU A 1 92 ? 2.995 -29.900 15.425 1.00 0.00 92 GLU A O 4
ATOM 7358 N N . VAL A 1 93 ? 2.352 -28.534 13.761 1.00 0.00 93 VAL A N 4
ATOM 7359 C CA . VAL A 1 93 ? 3.729 -28.114 13.415 1.00 0.00 93 VAL A CA 4
ATOM 7360 C C . VAL A 1 93 ? 3.789 -26.622 13.075 1.00 0.00 93 VAL A C 4
ATOM 7361 O O . VAL A 1 93 ? 2.936 -26.100 12.350 1.00 0.00 93 VAL A O 4
ATOM 7374 N N . ASP A 1 94 ? 4.808 -25.954 13.635 1.00 0.00 94 ASP A N 4
ATOM 7375 C CA . ASP A 1 94 ? 5.146 -24.562 13.312 1.00 0.00 94 ASP A CA 4
ATOM 7376 C C . ASP A 1 94 ? 5.885 -24.518 11.974 1.00 0.00 94 ASP A C 4
ATOM 7377 O O . ASP A 1 94 ? 6.997 -25.019 11.866 1.00 0.00 94 ASP A O 4
ATOM 7386 N N . VAL A 1 95 ? 5.225 -23.959 10.955 1.00 0.00 95 VAL A N 4
ATOM 7387 C CA . VAL A 1 95 ? 5.760 -23.841 9.589 1.00 0.00 95 VAL A CA 4
ATOM 7388 C C . VAL A 1 95 ? 5.717 -22.362 9.161 1.00 0.00 95 VAL A C 4
ATOM 7389 O O . VAL A 1 95 ? 4.811 -21.615 9.566 1.00 0.00 95 VAL A O 4
ATOM 7402 N N . ALA A 1 96 ? 6.725 -21.942 8.380 1.00 0.00 96 ALA A N 4
ATOM 7403 C CA . ALA A 1 96 ? 6.739 -20.630 7.719 1.00 0.00 96 ALA A CA 4
ATOM 7404 C C . ALA A 1 96 ? 6.480 -20.842 6.222 1.00 0.00 96 ALA A C 4
ATOM 7405 O O . ALA A 1 96 ? 7.338 -21.363 5.503 1.00 0.00 96 ALA A O 4
ATOM 7412 N N . CYS A 1 97 ? 5.277 -20.468 5.776 1.00 0.00 97 CYS A N 4
ATOM 7413 C CA . CYS A 1 97 ? 4.876 -20.556 4.378 1.00 0.00 97 CYS A CA 4
ATOM 7414 C C . CYS A 1 97 ? 5.185 -19.203 3.732 1.00 0.00 97 CYS A C 4
ATOM 7415 O O . CYS A 1 97 ? 4.486 -18.214 3.940 1.00 0.00 97 CYS A O 4
ATOM 7423 N N . ILE A 1 98 ? 6.262 -19.191 2.953 1.00 0.00 98 ILE A N 4
ATOM 7424 C CA . ILE A 1 98 ? 6.846 -17.980 2.376 1.00 0.00 98 ILE A CA 4
ATOM 7425 C C . ILE A 1 98 ? 6.518 -17.926 0.871 1.00 0.00 98 ILE A C 4
ATOM 7426 O O . ILE A 1 98 ? 6.994 -18.745 0.085 1.00 0.00 98 ILE A O 4
ATOM 7442 N N . TYR A 1 99 ? 5.641 -16.982 0.495 1.00 0.00 99 TYR A N 4
ATOM 7443 C CA . TYR A 1 99 ? 5.147 -16.831 -0.892 1.00 0.00 99 TYR A CA 4
ATOM 7444 C C . TYR A 1 99 ? 5.823 -15.638 -1.577 1.00 0.00 99 TYR A C 4
ATOM 7445 O O . TYR A 1 99 ? 6.208 -14.675 -0.916 1.00 0.00 99 TYR A O 4
ATOM 7463 N N . GLU A 1 100 ? 5.947 -15.726 -2.908 1.00 0.00 100 GLU A N 4
ATOM 7464 C CA . GLU A 1 100 ? 6.419 -14.633 -3.765 1.00 0.00 100 GLU A CA 4
ATOM 7465 C C . GLU A 1 100 ? 5.329 -14.313 -4.796 1.00 0.00 100 GLU A C 4
ATOM 7466 O O . GLU A 1 100 ? 5.002 -15.150 -5.648 1.00 0.00 100 GLU A O 4
ATOM 7478 N N . VAL A 1 101 ? 4.767 -13.111 -4.690 1.00 0.00 101 VAL A N 4
ATOM 7479 C CA . VAL A 1 101 ? 3.753 -12.597 -5.609 1.00 0.00 101 VAL A CA 4
ATOM 7480 C C . VAL A 1 101 ? 4.414 -11.615 -6.595 1.00 0.00 101 VAL A C 4
ATOM 7481 O O . VAL A 1 101 ? 4.932 -10.574 -6.191 1.00 0.00 101 VAL A O 4
ATOM 7494 N N . GLU A 1 102 ? 4.419 -11.979 -7.880 1.00 0.00 102 GLU A N 4
ATOM 7495 C CA . GLU A 1 102 ? 4.945 -11.147 -8.971 1.00 0.00 102 GLU A CA 4
ATOM 7496 C C . GLU A 1 102 ? 3.798 -10.795 -9.929 1.00 0.00 102 GLU A C 4
ATOM 7497 O O . GLU A 1 102 ? 3.063 -11.690 -10.358 1.00 0.00 102 GLU A O 4
ATOM 7509 N N . ASN A 1 103 ? 3.640 -9.491 -10.238 1.00 0.00 103 ASN A N 4
ATOM 7510 C CA . ASN A 1 103 ? 2.625 -8.982 -11.199 1.00 0.00 103 ASN A CA 4
ATOM 7511 C C . ASN A 1 103 ? 1.178 -9.293 -10.717 1.00 0.00 103 ASN A C 4
ATOM 7512 O O . ASN A 1 103 ? 0.266 -9.508 -11.530 1.00 0.00 103 ASN A O 4
ATOM 7523 N N . GLY A 1 104 ? 0.992 -9.301 -9.381 1.00 0.00 104 GLY A N 4
ATOM 7524 C CA . GLY A 1 104 ? -0.312 -9.576 -8.759 1.00 0.00 104 GLY A CA 4
ATOM 7525 C C . GLY A 1 104 ? -0.728 -11.053 -8.774 1.00 0.00 104 GLY A C 4
ATOM 7526 O O . GLY A 1 104 ? -1.883 -11.381 -8.476 1.00 0.00 104 GLY A O 4
ATOM 7530 N N . ARG A 1 105 ? 0.221 -11.937 -9.118 1.00 0.00 105 ARG A N 4
ATOM 7531 C CA . ARG A 1 105 ? 0.023 -13.402 -9.166 1.00 0.00 105 ARG A CA 4
ATOM 7532 C C . ARG A 1 105 ? 1.193 -14.077 -8.455 1.00 0.00 105 ARG A C 4
ATOM 7533 O O . ARG A 1 105 ? 2.337 -13.689 -8.655 1.00 0.00 105 ARG A O 4
ATOM 7554 N N . ILE A 1 106 ? 0.895 -15.089 -7.635 1.00 0.00 106 ILE A N 4
ATOM 7555 C CA . ILE A 1 106 ? 1.911 -15.835 -6.878 1.00 0.00 106 ILE A CA 4
ATOM 7556 C C . ILE A 1 106 ? 2.792 -16.614 -7.861 1.00 0.00 106 ILE A C 4
ATOM 7557 O O . ILE A 1 106 ? 2.380 -17.640 -8.388 1.00 0.00 106 ILE A O 4
ATOM 7573 N N . ALA A 1 107 ? 3.984 -16.064 -8.143 1.00 0.00 107 ALA A N 4
ATOM 7574 C CA . ALA A 1 107 ? 4.914 -16.622 -9.135 1.00 0.00 107 ALA A CA 4
ATOM 7575 C C . ALA A 1 107 ? 5.664 -17.827 -8.565 1.00 0.00 107 ALA A C 4
ATOM 7576 O O . ALA A 1 107 ? 6.082 -18.717 -9.314 1.00 0.00 107 ALA A O 4
ATOM 7583 N N . LYS A 1 108 ? 5.840 -17.834 -7.235 1.00 0.00 108 LYS A N 4
ATOM 7584 C CA . LYS A 1 108 ? 6.585 -18.878 -6.505 1.00 0.00 108 LYS A CA 4
ATOM 7585 C C . LYS A 1 108 ? 5.986 -19.018 -5.113 1.00 0.00 108 LYS A C 4
ATOM 7586 O O . LYS A 1 108 ? 5.422 -18.064 -4.576 1.00 0.00 108 LYS A O 4
ATOM 7605 N N . ALA A 1 109 ? 6.134 -20.204 -4.531 1.00 0.00 109 ALA A N 4
ATOM 7606 C CA . ALA A 1 109 ? 5.677 -20.502 -3.177 1.00 0.00 109 ALA A CA 4
ATOM 7607 C C . ALA A 1 109 ? 6.610 -21.537 -2.566 1.00 0.00 109 ALA A C 4
ATOM 7608 O O . ALA A 1 109 ? 6.976 -22.513 -3.217 1.00 0.00 109 ALA A O 4
ATOM 7615 N N . TRP A 1 110 ? 7.014 -21.304 -1.323 1.00 0.00 110 TRP A N 4
ATOM 7616 C CA . TRP A 1 110 ? 7.929 -22.180 -0.584 1.00 0.00 110 TRP A CA 4
ATOM 7617 C C . TRP A 1 110 ? 7.365 -22.350 0.833 1.00 0.00 110 TRP A C 4
ATOM 7618 O O . TRP A 1 110 ? 6.608 -21.493 1.302 1.00 0.00 110 TRP A O 4
ATOM 7639 N N . PHE A 1 111 ? 7.699 -23.455 1.510 1.00 0.00 111 PHE A N 4
ATOM 7640 C CA . PHE A 1 111 ? 7.394 -23.612 2.942 1.00 0.00 111 PHE A CA 4
ATOM 7641 C C . PHE A 1 111 ? 8.539 -24.355 3.631 1.00 0.00 111 PHE A C 4
ATOM 7642 O O . PHE A 1 111 ? 9.184 -25.230 3.030 1.00 0.00 111 PHE A O 4
ATOM 7659 N N . LYS A 1 112 ? 8.781 -23.991 4.893 1.00 0.00 112 LYS A N 4
ATOM 7660 C CA . LYS A 1 112 ? 9.814 -24.601 5.737 1.00 0.00 112 LYS A CA 4
ATOM 7661 C C . LYS A 1 112 ? 9.192 -25.010 7.079 1.00 0.00 112 LYS A C 4
ATOM 7662 O O . LYS A 1 112 ? 8.597 -24.178 7.776 1.00 0.00 112 LYS A O 4
ATOM 7681 N N . ILE A 1 113 ? 9.330 -26.295 7.441 1.00 0.00 113 ILE A N 4
ATOM 7682 C CA . ILE A 1 113 ? 8.799 -26.828 8.700 1.00 0.00 113 ILE A CA 4
ATOM 7683 C C . ILE A 1 113 ? 9.866 -26.636 9.782 1.00 0.00 113 ILE A C 4
ATOM 7684 O O . ILE A 1 113 ? 10.996 -27.133 9.666 1.00 0.00 113 ILE A O 4
ATOM 7700 N N . GLY A 1 114 ? 9.485 -25.867 10.800 1.00 0.00 114 GLY A N 4
ATOM 7701 C CA . GLY A 1 114 ? 10.374 -25.520 11.912 1.00 0.00 114 GLY A CA 4
ATOM 7702 C C . GLY A 1 114 ? 10.673 -26.707 12.817 1.00 0.00 114 GLY A C 4
ATOM 7703 O O . GLY A 1 114 ? 11.822 -27.159 12.906 1.00 0.00 114 GLY A O 4
ATOM 7707 N N . GLU A 1 115 ? 9.617 -27.229 13.462 1.00 0.00 115 GLU A N 4
ATOM 7708 C CA . GLU A 1 115 ? 9.733 -28.366 14.393 1.00 0.00 115 GLU A CA 4
ATOM 7709 C C . GLU A 1 115 ? 8.376 -29.092 14.526 1.00 0.00 115 GLU A C 4
ATOM 7710 O O . GLU A 1 115 ? 7.337 -28.557 14.105 1.00 0.00 115 GLU A O 4
ATOM 7722 N N . PRO A 1 116 ? 8.366 -30.330 15.121 1.00 0.00 116 PRO A N 4
ATOM 7723 C CA . PRO A 1 116 ? 7.130 -30.963 15.622 1.00 0.00 116 PRO A CA 4
ATOM 7724 C C . PRO A 1 116 ? 6.653 -30.334 16.957 1.00 0.00 116 PRO A C 4
ATOM 7725 O O . PRO A 1 116 ? 7.442 -30.115 17.885 1.00 0.00 116 PRO A O 4
ATOM 7736 N N . ARG A 1 117 ? 5.355 -30.023 17.018 1.00 0.00 117 ARG A N 4
ATOM 7737 C CA . ARG A 1 117 ? 4.678 -29.510 18.222 1.00 0.00 117 ARG A CA 4
ATOM 7738 C C . ARG A 1 117 ? 3.627 -30.541 18.670 1.00 0.00 117 ARG A C 4
ATOM 7739 O O . ARG A 1 117 ? 2.953 -31.161 17.839 1.00 0.00 117 ARG A O 4
ATOM 7760 N N . ILE A 1 118 ? 3.503 -30.726 19.979 1.00 0.00 118 ILE A N 4
ATOM 7761 C CA . ILE A 1 118 ? 2.413 -31.494 20.615 1.00 0.00 118 ILE A CA 4
ATOM 7762 C C . ILE A 1 118 ? 1.877 -30.626 21.763 1.00 0.00 118 ILE A C 4
ATOM 7763 O O . ILE A 1 118 ? 2.633 -29.829 22.326 1.00 0.00 118 ILE A O 4
ATOM 7779 N N . VAL A 1 119 ? 0.580 -30.755 22.087 1.00 0.00 119 VAL A N 4
ATOM 7780 C CA . VAL A 1 119 ? -0.046 -29.980 23.190 1.00 0.00 119 VAL A CA 4
ATOM 7781 C C . VAL A 1 119 ? 0.641 -30.308 24.541 1.00 0.00 119 VAL A C 4
ATOM 7782 O O . VAL A 1 119 ? 0.928 -29.406 25.341 1.00 0.00 119 VAL A O 4
ATOM 7795 N N . SER A 1 120 ? 0.907 -31.609 24.763 1.00 0.00 120 SER A N 4
ATOM 7796 C CA . SER A 1 120 ? 1.648 -32.094 25.939 1.00 0.00 120 SER A CA 4
ATOM 7797 C C . SER A 1 120 ? 3.160 -31.825 25.753 1.00 0.00 120 SER A C 4
ATOM 7798 O O . SER A 1 120 ? 3.759 -31.052 26.511 1.00 0.00 120 SER A O 4
ATOM 7806 N N . GLN A 1 121 ? 3.762 -32.454 24.717 1.00 0.00 121 GLN A N 4
ATOM 7807 C CA . GLN A 1 121 ? 5.193 -32.272 24.388 1.00 0.00 121 GLN A CA 4
ATOM 7808 C C . GLN A 1 121 ? 5.365 -30.962 23.588 1.00 0.00 121 GLN A C 4
ATOM 7809 O O . GLN A 1 121 ? 5.399 -30.970 22.351 1.00 0.00 121 GLN A O 4
ATOM 7823 N N . LYS A 1 122 ? 5.405 -29.836 24.313 1.00 0.00 122 LYS A N 4
ATOM 7824 C CA . LYS A 1 122 ? 5.472 -28.489 23.729 1.00 0.00 122 LYS A CA 4
ATOM 7825 C C . LYS A 1 122 ? 6.768 -27.795 24.180 1.00 0.00 122 LYS A C 4
ATOM 7826 O O . LYS A 1 122 ? 6.949 -27.527 25.374 1.00 0.00 122 LYS A O 4
ATOM 7845 N N . SER A 1 123 ? 7.674 -27.537 23.223 1.00 0.00 123 SER A N 4
ATOM 7846 C CA . SER A 1 123 ? 8.907 -26.780 23.477 1.00 0.00 123 SER A CA 4
ATOM 7847 C C . SER A 1 123 ? 8.573 -25.270 23.614 1.00 0.00 123 SER A C 4
ATOM 7848 O O . SER A 1 123 ? 8.180 -24.648 22.605 1.00 0.00 123 SER A O 4
ATOM 7857 N N . MET A 1 1 ? 2.592 -0.278 -1.916 1.00 0.00 1 MET A N 5
ATOM 7858 C CA . MET A 1 1 ? 3.132 -1.316 -2.823 1.00 0.00 1 MET A CA 5
ATOM 7859 C C . MET A 1 1 ? 3.449 -2.610 -2.041 1.00 0.00 1 MET A C 5
ATOM 7860 O O . MET A 1 1 ? 4.619 -2.989 -1.872 1.00 0.00 1 MET A O 5
ATOM 7876 N N . ASN A 1 2 ? 2.382 -3.288 -1.560 1.00 0.00 2 ASN A N 5
ATOM 7877 C CA . ASN A 1 2 ? 2.511 -4.543 -0.782 1.00 0.00 2 ASN A CA 5
ATOM 7878 C C . ASN A 1 2 ? 1.147 -5.209 -0.512 1.00 0.00 2 ASN A C 5
ATOM 7879 O O . ASN A 1 2 ? 1.103 -6.408 -0.221 1.00 0.00 2 ASN A O 5
ATOM 7890 N N . SER A 1 3 ? 0.052 -4.418 -0.549 1.00 0.00 3 SER A N 5
ATOM 7891 C CA . SER A 1 3 ? -1.310 -4.915 -0.259 1.00 0.00 3 SER A CA 5
ATOM 7892 C C . SER A 1 3 ? -1.708 -5.984 -1.280 1.00 0.00 3 SER A C 5
ATOM 7893 O O . SER A 1 3 ? -2.217 -7.036 -0.912 1.00 0.00 3 SER A O 5
ATOM 7901 N N . GLU A 1 4 ? -1.407 -5.698 -2.563 1.00 0.00 4 GLU A N 5
ATOM 7902 C CA . GLU A 1 4 ? -1.644 -6.608 -3.707 1.00 0.00 4 GLU A CA 5
ATOM 7903 C C . GLU A 1 4 ? -0.805 -7.903 -3.622 1.00 0.00 4 GLU A C 5
ATOM 7904 O O . GLU A 1 4 ? -1.047 -8.860 -4.366 1.00 0.00 4 GLU A O 5
ATOM 7916 N N . ILE A 1 5 ? 0.212 -7.900 -2.741 1.00 0.00 5 ILE A N 5
ATOM 7917 C CA . ILE A 1 5 ? 1.046 -9.078 -2.446 1.00 0.00 5 ILE A CA 5
ATOM 7918 C C . ILE A 1 5 ? 0.429 -9.883 -1.288 1.00 0.00 5 ILE A C 5
ATOM 7919 O O . ILE A 1 5 ? 0.507 -11.116 -1.253 1.00 0.00 5 ILE A O 5
ATOM 7935 N N . GLU A 1 6 ? -0.195 -9.162 -0.340 1.00 0.00 6 GLU A N 5
ATOM 7936 C CA . GLU A 1 6 ? -0.903 -9.769 0.803 1.00 0.00 6 GLU A CA 5
ATOM 7937 C C . GLU A 1 6 ? -2.350 -10.154 0.438 1.00 0.00 6 GLU A C 5
ATOM 7938 O O . GLU A 1 6 ? -3.003 -10.840 1.223 1.00 0.00 6 GLU A O 5
ATOM 7950 N N . LEU A 1 7 ? -2.854 -9.724 -0.743 1.00 0.00 7 LEU A N 5
ATOM 7951 C CA . LEU A 1 7 ? -4.195 -10.143 -1.213 1.00 0.00 7 LEU A CA 5
ATOM 7952 C C . LEU A 1 7 ? -4.206 -11.668 -1.503 1.00 0.00 7 LEU A C 5
ATOM 7953 O O . LEU A 1 7 ? -5.034 -12.367 -0.925 1.00 0.00 7 LEU A O 5
ATOM 7969 N N . PRO A 1 8 ? -3.275 -12.232 -2.367 1.00 0.00 8 PRO A N 5
ATOM 7970 C CA . PRO A 1 8 ? -3.190 -13.690 -2.572 1.00 0.00 8 PRO A CA 5
ATOM 7971 C C . PRO A 1 8 ? -2.972 -14.461 -1.255 1.00 0.00 8 PRO A C 5
ATOM 7972 O O . PRO A 1 8 ? -3.692 -15.415 -0.962 1.00 0.00 8 PRO A O 5
ATOM 7983 N N . VAL A 1 9 ? -2.024 -13.968 -0.453 1.00 0.00 9 VAL A N 5
ATOM 7984 C CA . VAL A 1 9 ? -1.570 -14.622 0.786 1.00 0.00 9 VAL A CA 5
ATOM 7985 C C . VAL A 1 9 ? -2.679 -14.712 1.874 1.00 0.00 9 VAL A C 5
ATOM 7986 O O . VAL A 1 9 ? -2.886 -15.777 2.470 1.00 0.00 9 VAL A O 5
ATOM 7999 N N . GLN A 1 10 ? -3.406 -13.608 2.105 1.00 0.00 10 GLN A N 5
ATOM 8000 C CA . GLN A 1 10 ? -4.445 -13.548 3.172 1.00 0.00 10 GLN A CA 5
ATOM 8001 C C . GLN A 1 10 ? -5.678 -14.383 2.742 1.00 0.00 10 GLN A C 5
ATOM 8002 O O . GLN A 1 10 ? -6.238 -15.131 3.544 1.00 0.00 10 GLN A O 5
ATOM 8016 N N . LYS A 1 11 ? -6.060 -14.275 1.453 1.00 0.00 11 LYS A N 5
ATOM 8017 C CA . LYS A 1 11 ? -7.196 -15.036 0.884 1.00 0.00 11 LYS A CA 5
ATOM 8018 C C . LYS A 1 11 ? -6.897 -16.551 0.851 1.00 0.00 11 LYS A C 5
ATOM 8019 O O . LYS A 1 11 ? -7.830 -17.363 0.878 1.00 0.00 11 LYS A O 5
ATOM 8038 N N . GLN A 1 12 ? -5.591 -16.921 0.784 1.00 0.00 12 GLN A N 5
ATOM 8039 C CA . GLN A 1 12 ? -5.160 -18.330 0.932 1.00 0.00 12 GLN A CA 5
ATOM 8040 C C . GLN A 1 12 ? -5.562 -18.865 2.310 1.00 0.00 12 GLN A C 5
ATOM 8041 O O . GLN A 1 12 ? -6.056 -19.978 2.413 1.00 0.00 12 GLN A O 5
ATOM 8055 N N . LEU A 1 13 ? -5.290 -18.068 3.368 1.00 0.00 13 LEU A N 5
ATOM 8056 C CA . LEU A 1 13 ? -5.621 -18.442 4.759 1.00 0.00 13 LEU A CA 5
ATOM 8057 C C . LEU A 1 13 ? -7.111 -18.702 4.878 1.00 0.00 13 LEU A C 5
ATOM 8058 O O . LEU A 1 13 ? -7.528 -19.750 5.391 1.00 0.00 13 LEU A O 5
ATOM 8074 N N . GLU A 1 14 ? -7.895 -17.716 4.406 1.00 0.00 14 GLU A N 5
ATOM 8075 C CA . GLU A 1 14 ? -9.364 -17.765 4.468 1.00 0.00 14 GLU A CA 5
ATOM 8076 C C . GLU A 1 14 ? -9.882 -19.054 3.794 1.00 0.00 14 GLU A C 5
ATOM 8077 O O . GLU A 1 14 ? -10.875 -19.645 4.215 1.00 0.00 14 GLU A O 5
ATOM 8089 N N . ALA A 1 15 ? -9.157 -19.455 2.745 1.00 0.00 15 ALA A N 5
ATOM 8090 C CA . ALA A 1 15 ? -9.427 -20.651 1.949 1.00 0.00 15 ALA A CA 5
ATOM 8091 C C . ALA A 1 15 ? -8.861 -21.937 2.591 1.00 0.00 15 ALA A C 5
ATOM 8092 O O . ALA A 1 15 ? -9.398 -23.019 2.370 1.00 0.00 15 ALA A O 5
ATOM 8099 N N . TYR A 1 16 ? -7.778 -21.812 3.389 1.00 0.00 16 TYR A N 5
ATOM 8100 C CA . TYR A 1 16 ? -7.031 -22.978 3.921 1.00 0.00 16 TYR A CA 5
ATOM 8101 C C . TYR A 1 16 ? -7.867 -23.705 4.992 1.00 0.00 16 TYR A C 5
ATOM 8102 O O . TYR A 1 16 ? -7.985 -24.936 4.982 1.00 0.00 16 TYR A O 5
ATOM 8120 N N . ASN A 1 17 ? -8.485 -22.907 5.883 1.00 0.00 17 ASN A N 5
ATOM 8121 C CA . ASN A 1 17 ? -9.350 -23.428 6.962 1.00 0.00 17 ASN A CA 5
ATOM 8122 C C . ASN A 1 17 ? -10.758 -23.784 6.422 1.00 0.00 17 ASN A C 5
ATOM 8123 O O . ASN A 1 17 ? -11.423 -24.679 6.951 1.00 0.00 17 ASN A O 5
ATOM 8134 N N . ALA A 1 18 ? -11.189 -23.078 5.355 1.00 0.00 18 ALA A N 5
ATOM 8135 C CA . ALA A 1 18 ? -12.532 -23.255 4.739 1.00 0.00 18 ALA A CA 5
ATOM 8136 C C . ALA A 1 18 ? -12.501 -24.228 3.536 1.00 0.00 18 ALA A C 5
ATOM 8137 O O . ALA A 1 18 ? -13.513 -24.391 2.842 1.00 0.00 18 ALA A O 5
ATOM 8144 N N . ARG A 1 19 ? -11.322 -24.840 3.293 1.00 0.00 19 ARG A N 5
ATOM 8145 C CA . ARG A 1 19 ? -11.105 -25.901 2.274 1.00 0.00 19 ARG A CA 5
ATOM 8146 C C . ARG A 1 19 ? -11.310 -25.422 0.809 1.00 0.00 19 ARG A C 5
ATOM 8147 O O . ARG A 1 19 ? -11.360 -26.254 -0.108 1.00 0.00 19 ARG A O 5
ATOM 8168 N N . ASP A 1 20 ? -11.382 -24.098 0.584 1.00 0.00 20 ASP A N 5
ATOM 8169 C CA . ASP A 1 20 ? -11.584 -23.534 -0.763 1.00 0.00 20 ASP A CA 5
ATOM 8170 C C . ASP A 1 20 ? -10.285 -23.574 -1.596 1.00 0.00 20 ASP A C 5
ATOM 8171 O O . ASP A 1 20 ? -9.442 -22.683 -1.508 1.00 0.00 20 ASP A O 5
ATOM 8180 N N . ILE A 1 21 ? -10.141 -24.629 -2.404 1.00 0.00 21 ILE A N 5
ATOM 8181 C CA . ILE A 1 21 ? -9.102 -24.708 -3.453 1.00 0.00 21 ILE A CA 5
ATOM 8182 C C . ILE A 1 21 ? -9.340 -23.623 -4.529 1.00 0.00 21 ILE A C 5
ATOM 8183 O O . ILE A 1 21 ? -8.395 -23.186 -5.200 1.00 0.00 21 ILE A O 5
ATOM 8199 N N . ASP A 1 22 ? -10.617 -23.193 -4.664 1.00 0.00 22 ASP A N 5
ATOM 8200 C CA . ASP A 1 22 ? -11.031 -22.107 -5.577 1.00 0.00 22 ASP A CA 5
ATOM 8201 C C . ASP A 1 22 ? -10.153 -20.851 -5.385 1.00 0.00 22 ASP A C 5
ATOM 8202 O O . ASP A 1 22 ? -9.578 -20.354 -6.347 1.00 0.00 22 ASP A O 5
ATOM 8211 N N . ALA A 1 23 ? -10.000 -20.402 -4.125 1.00 0.00 23 ALA A N 5
ATOM 8212 C CA . ALA A 1 23 ? -9.151 -19.238 -3.776 1.00 0.00 23 ALA A CA 5
ATOM 8213 C C . ALA A 1 23 ? -7.679 -19.656 -3.651 1.00 0.00 23 ALA A C 5
ATOM 8214 O O . ALA A 1 23 ? -6.771 -18.931 -4.082 1.00 0.00 23 ALA A O 5
ATOM 8221 N N . PHE A 1 24 ? -7.453 -20.861 -3.095 1.00 0.00 24 PHE A N 5
ATOM 8222 C CA . PHE A 1 24 ? -6.094 -21.398 -2.845 1.00 0.00 24 PHE A CA 5
ATOM 8223 C C . PHE A 1 24 ? -5.340 -21.688 -4.175 1.00 0.00 24 PHE A C 5
ATOM 8224 O O . PHE A 1 24 ? -4.175 -22.087 -4.155 1.00 0.00 24 PHE A O 5
ATOM 8241 N N . MET A 1 25 ? -6.038 -21.556 -5.330 1.00 0.00 25 MET A N 5
ATOM 8242 C CA . MET A 1 25 ? -5.400 -21.618 -6.663 1.00 0.00 25 MET A CA 5
ATOM 8243 C C . MET A 1 25 ? -5.610 -20.320 -7.485 1.00 0.00 25 MET A C 5
ATOM 8244 O O . MET A 1 25 ? -4.738 -19.956 -8.288 1.00 0.00 25 MET A O 5
ATOM 8258 N N . ALA A 1 26 ? -6.751 -19.618 -7.274 1.00 0.00 26 ALA A N 5
ATOM 8259 C CA . ALA A 1 26 ? -7.124 -18.408 -8.076 1.00 0.00 26 ALA A CA 5
ATOM 8260 C C . ALA A 1 26 ? -6.075 -17.293 -7.970 1.00 0.00 26 ALA A C 5
ATOM 8261 O O . ALA A 1 26 ? -5.827 -16.559 -8.926 1.00 0.00 26 ALA A O 5
ATOM 8268 N N . TRP A 1 27 ? -5.474 -17.186 -6.786 1.00 0.00 27 TRP A N 5
ATOM 8269 C CA . TRP A 1 27 ? -4.522 -16.122 -6.448 1.00 0.00 27 TRP A CA 5
ATOM 8270 C C . TRP A 1 27 ? -3.068 -16.481 -6.813 1.00 0.00 27 TRP A C 5
ATOM 8271 O O . TRP A 1 27 ? -2.150 -15.713 -6.523 1.00 0.00 27 TRP A O 5
ATOM 8292 N N . TRP A 1 28 ? -2.873 -17.642 -7.448 1.00 0.00 28 TRP A N 5
ATOM 8293 C CA . TRP A 1 28 ? -1.547 -18.120 -7.891 1.00 0.00 28 TRP A CA 5
ATOM 8294 C C . TRP A 1 28 ? -1.395 -17.911 -9.404 1.00 0.00 28 TRP A C 5
ATOM 8295 O O . TRP A 1 28 ? -2.390 -17.793 -10.125 1.00 0.00 28 TRP A O 5
ATOM 8316 N N . ALA A 1 29 ? -0.142 -17.846 -9.862 1.00 0.00 29 ALA A N 5
ATOM 8317 C CA . ALA A 1 29 ? 0.209 -17.837 -11.294 1.00 0.00 29 ALA A CA 5
ATOM 8318 C C . ALA A 1 29 ? 0.208 -19.275 -11.828 1.00 0.00 29 ALA A C 5
ATOM 8319 O O . ALA A 1 29 ? 0.519 -20.197 -11.078 1.00 0.00 29 ALA A O 5
ATOM 8326 N N . ASP A 1 30 ? -0.131 -19.471 -13.118 1.00 0.00 30 ASP A N 5
ATOM 8327 C CA . ASP A 1 30 ? -0.117 -20.819 -13.753 1.00 0.00 30 ASP A CA 5
ATOM 8328 C C . ASP A 1 30 ? 1.328 -21.373 -13.851 1.00 0.00 30 ASP A C 5
ATOM 8329 O O . ASP A 1 30 ? 1.549 -22.586 -13.885 1.00 0.00 30 ASP A O 5
ATOM 8338 N N . ASP A 1 31 ? 2.291 -20.449 -13.854 1.00 0.00 31 ASP A N 5
ATOM 8339 C CA . ASP A 1 31 ? 3.738 -20.730 -13.934 1.00 0.00 31 ASP A CA 5
ATOM 8340 C C . ASP A 1 31 ? 4.355 -20.992 -12.523 1.00 0.00 31 ASP A C 5
ATOM 8341 O O . ASP A 1 31 ? 5.541 -21.338 -12.413 1.00 0.00 31 ASP A O 5
ATOM 8350 N N . CYS A 1 32 ? 3.519 -20.881 -11.457 1.00 0.00 32 CYS A N 5
ATOM 8351 C CA . CYS A 1 32 ? 3.991 -20.821 -10.052 1.00 0.00 32 CYS A CA 5
ATOM 8352 C C . CYS A 1 32 ? 4.791 -22.056 -9.605 1.00 0.00 32 CYS A C 5
ATOM 8353 O O . CYS A 1 32 ? 4.368 -23.184 -9.801 1.00 0.00 32 CYS A O 5
ATOM 8361 N N . GLN A 1 33 ? 5.936 -21.806 -8.959 1.00 0.00 33 GLN A N 5
ATOM 8362 C CA . GLN A 1 33 ? 6.792 -22.859 -8.387 1.00 0.00 33 GLN A CA 5
ATOM 8363 C C . GLN A 1 33 ? 6.343 -23.178 -6.950 1.00 0.00 33 GLN A C 5
ATOM 8364 O O . GLN A 1 33 ? 5.740 -22.333 -6.293 1.00 0.00 33 GLN A O 5
ATOM 8378 N N . TYR A 1 34 ? 6.632 -24.404 -6.485 1.00 0.00 34 TYR A N 5
ATOM 8379 C CA . TYR A 1 34 ? 6.286 -24.855 -5.125 1.00 0.00 34 TYR A CA 5
ATOM 8380 C C . TYR A 1 34 ? 7.389 -25.793 -4.614 1.00 0.00 34 TYR A C 5
ATOM 8381 O O . TYR A 1 34 ? 7.545 -26.913 -5.119 1.00 0.00 34 TYR A O 5
ATOM 8399 N N . TYR A 1 35 ? 8.161 -25.315 -3.627 1.00 0.00 35 TYR A N 5
ATOM 8400 C CA . TYR A 1 35 ? 9.240 -26.082 -2.982 1.00 0.00 35 TYR A CA 5
ATOM 8401 C C . TYR A 1 35 ? 8.869 -26.424 -1.533 1.00 0.00 35 TYR A C 5
ATOM 8402 O O . TYR A 1 35 ? 8.061 -25.734 -0.893 1.00 0.00 35 TYR A O 5
ATOM 8420 N N . ALA A 1 36 ? 9.482 -27.503 -1.039 1.00 0.00 36 ALA A N 5
ATOM 8421 C CA . ALA A 1 36 ? 9.398 -27.937 0.364 1.00 0.00 36 ALA A CA 5
ATOM 8422 C C . ALA A 1 36 ? 10.781 -27.816 1.015 1.00 0.00 36 ALA A C 5
ATOM 8423 O O . ALA A 1 36 ? 11.786 -27.769 0.302 1.00 0.00 36 ALA A O 5
ATOM 8430 N N . PHE A 1 37 ? 10.815 -27.757 2.360 1.00 0.00 37 PHE A N 5
ATOM 8431 C CA . PHE A 1 37 ? 12.068 -27.707 3.157 1.00 0.00 37 PHE A CA 5
ATOM 8432 C C . PHE A 1 37 ? 13.037 -28.861 2.755 1.00 0.00 37 PHE A C 5
ATOM 8433 O O . PHE A 1 37 ? 12.611 -30.018 2.745 1.00 0.00 37 PHE A O 5
ATOM 8450 N N . PRO A 1 38 ? 14.351 -28.590 2.405 1.00 0.00 38 PRO A N 5
ATOM 8451 C CA . PRO A 1 38 ? 14.971 -27.231 2.337 1.00 0.00 38 PRO A CA 5
ATOM 8452 C C . PRO A 1 38 ? 14.571 -26.424 1.067 1.00 0.00 38 PRO A C 5
ATOM 8453 O O . PRO A 1 38 ? 14.185 -25.253 1.162 1.00 0.00 38 PRO A O 5
ATOM 8464 N N . ALA A 1 39 ? 14.657 -27.082 -0.103 1.00 0.00 39 ALA A N 5
ATOM 8465 C CA . ALA A 1 39 ? 14.330 -26.505 -1.412 1.00 0.00 39 ALA A CA 5
ATOM 8466 C C . ALA A 1 39 ? 14.157 -27.666 -2.402 1.00 0.00 39 ALA A C 5
ATOM 8467 O O . ALA A 1 39 ? 15.086 -28.029 -3.129 1.00 0.00 39 ALA A O 5
ATOM 8474 N N . THR A 1 40 ? 12.982 -28.305 -2.347 1.00 0.00 40 THR A N 5
ATOM 8475 C CA . THR A 1 40 ? 12.653 -29.484 -3.168 1.00 0.00 40 THR A CA 5
ATOM 8476 C C . THR A 1 40 ? 11.385 -29.197 -3.981 1.00 0.00 40 THR A C 5
ATOM 8477 O O . THR A 1 40 ? 10.288 -29.138 -3.413 1.00 0.00 40 THR A O 5
ATOM 8488 N N . LEU A 1 41 ? 11.550 -28.987 -5.302 1.00 0.00 41 LEU A N 5
ATOM 8489 C CA . LEU A 1 41 ? 10.443 -28.627 -6.201 1.00 0.00 41 LEU A CA 5
ATOM 8490 C C . LEU A 1 41 ? 9.454 -29.802 -6.324 1.00 0.00 41 LEU A C 5
ATOM 8491 O O . LEU A 1 41 ? 9.731 -30.798 -7.007 1.00 0.00 41 LEU A O 5
ATOM 8507 N N . LEU A 1 42 ? 8.324 -29.685 -5.610 1.00 0.00 42 LEU A N 5
ATOM 8508 C CA . LEU A 1 42 ? 7.238 -30.674 -5.649 1.00 0.00 42 LEU A CA 5
ATOM 8509 C C . LEU A 1 42 ? 6.348 -30.428 -6.877 1.00 0.00 42 LEU A C 5
ATOM 8510 O O . LEU A 1 42 ? 5.846 -31.374 -7.499 1.00 0.00 42 LEU A O 5
ATOM 8526 N N . ALA A 1 43 ? 6.159 -29.134 -7.198 1.00 0.00 43 ALA A N 5
ATOM 8527 C CA . ALA A 1 43 ? 5.250 -28.690 -8.264 1.00 0.00 43 ALA A CA 5
ATOM 8528 C C . ALA A 1 43 ? 5.814 -27.440 -8.963 1.00 0.00 43 ALA A C 5
ATOM 8529 O O . ALA A 1 43 ? 5.951 -26.388 -8.335 1.00 0.00 43 ALA A O 5
ATOM 8536 N N . GLY A 1 44 ? 6.126 -27.566 -10.267 1.00 0.00 44 GLY A N 5
ATOM 8537 C CA . GLY A 1 44 ? 6.760 -26.489 -11.048 1.00 0.00 44 GLY A CA 5
ATOM 8538 C C . GLY A 1 44 ? 5.785 -25.744 -11.956 1.00 0.00 44 GLY A C 5
ATOM 8539 O O . GLY A 1 44 ? 6.149 -25.362 -13.073 1.00 0.00 44 GLY A O 5
ATOM 8543 N N . ASN A 1 45 ? 4.582 -25.482 -11.417 1.00 0.00 45 ASN A N 5
ATOM 8544 C CA . ASN A 1 45 ? 3.403 -24.893 -12.128 1.00 0.00 45 ASN A CA 5
ATOM 8545 C C . ASN A 1 45 ? 2.138 -25.114 -11.266 1.00 0.00 45 ASN A C 5
ATOM 8546 O O . ASN A 1 45 ? 2.057 -26.104 -10.520 1.00 0.00 45 ASN A O 5
ATOM 8557 N N . ALA A 1 46 ? 1.145 -24.211 -11.411 1.00 0.00 46 ALA A N 5
ATOM 8558 C CA . ALA A 1 46 ? -0.096 -24.201 -10.590 1.00 0.00 46 ALA A CA 5
ATOM 8559 C C . ALA A 1 46 ? -0.942 -25.477 -10.756 1.00 0.00 46 ALA A C 5
ATOM 8560 O O . ALA A 1 46 ? -1.677 -25.853 -9.835 1.00 0.00 46 ALA A O 5
ATOM 8567 N N . ALA A 1 47 ? -0.826 -26.139 -11.922 1.00 0.00 47 ALA A N 5
ATOM 8568 C CA . ALA A 1 47 ? -1.621 -27.344 -12.231 1.00 0.00 47 ALA A CA 5
ATOM 8569 C C . ALA A 1 47 ? -1.289 -28.496 -11.279 1.00 0.00 47 ALA A C 5
ATOM 8570 O O . ALA A 1 47 ? -2.167 -29.260 -10.891 1.00 0.00 47 ALA A O 5
ATOM 8577 N N . GLU A 1 48 ? -0.005 -28.624 -10.936 1.00 0.00 48 GLU A N 5
ATOM 8578 C CA . GLU A 1 48 ? 0.469 -29.652 -9.996 1.00 0.00 48 GLU A CA 5
ATOM 8579 C C . GLU A 1 48 ? 0.163 -29.250 -8.535 1.00 0.00 48 GLU A C 5
ATOM 8580 O O . GLU A 1 48 ? -0.080 -30.109 -7.678 1.00 0.00 48 GLU A O 5
ATOM 8592 N N . ILE A 1 49 ? 0.168 -27.925 -8.283 1.00 0.00 49 ILE A N 5
ATOM 8593 C CA . ILE A 1 49 ? -0.048 -27.343 -6.941 1.00 0.00 49 ILE A CA 5
ATOM 8594 C C . ILE A 1 49 ? -1.502 -27.555 -6.466 1.00 0.00 49 ILE A C 5
ATOM 8595 O O . ILE A 1 49 ? -1.732 -27.872 -5.286 1.00 0.00 49 ILE A O 5
ATOM 8611 N N . ARG A 1 50 ? -2.476 -27.376 -7.390 1.00 0.00 50 ARG A N 5
ATOM 8612 C CA . ARG A 1 50 ? -3.909 -27.584 -7.082 1.00 0.00 50 ARG A CA 5
ATOM 8613 C C . ARG A 1 50 ? -4.159 -29.053 -6.700 1.00 0.00 50 ARG A C 5
ATOM 8614 O O . ARG A 1 50 ? -4.780 -29.307 -5.678 1.00 0.00 50 ARG A O 5
ATOM 8635 N N . VAL A 1 51 ? -3.593 -30.000 -7.491 1.00 0.00 51 VAL A N 5
ATOM 8636 C CA . VAL A 1 51 ? -3.710 -31.465 -7.240 1.00 0.00 51 VAL A CA 5
ATOM 8637 C C . VAL A 1 51 ? -3.233 -31.803 -5.812 1.00 0.00 51 VAL A C 5
ATOM 8638 O O . VAL A 1 51 ? -3.997 -32.336 -5.005 1.00 0.00 51 VAL A O 5
ATOM 8651 N N . ARG A 1 52 ? -1.987 -31.386 -5.525 1.00 0.00 52 ARG A N 5
ATOM 8652 C CA . ARG A 1 52 ? -1.293 -31.611 -4.235 1.00 0.00 52 ARG A CA 5
ATOM 8653 C C . ARG A 1 52 ? -2.147 -31.151 -3.031 1.00 0.00 52 ARG A C 5
ATOM 8654 O O . ARG A 1 52 ? -2.251 -31.854 -2.018 1.00 0.00 52 ARG A O 5
ATOM 8675 N N . HIS A 1 53 ? -2.758 -29.963 -3.172 1.00 0.00 53 HIS A N 5
ATOM 8676 C CA . HIS A 1 53 ? -3.543 -29.334 -2.100 1.00 0.00 53 HIS A CA 5
ATOM 8677 C C . HIS A 1 53 ? -4.947 -29.958 -1.969 1.00 0.00 53 HIS A C 5
ATOM 8678 O O . HIS A 1 53 ? -5.434 -30.072 -0.862 1.00 0.00 53 HIS A O 5
ATOM 8693 N N . ILE A 1 54 ? -5.582 -30.383 -3.085 1.00 0.00 54 ILE A N 5
ATOM 8694 C CA . ILE A 1 54 ? -6.909 -31.057 -3.043 1.00 0.00 54 ILE A CA 5
ATOM 8695 C C . ILE A 1 54 ? -6.800 -32.354 -2.221 1.00 0.00 54 ILE A C 5
ATOM 8696 O O . ILE A 1 54 ? -7.618 -32.612 -1.332 1.00 0.00 54 ILE A O 5
ATOM 8712 N N . GLU A 1 55 ? -5.730 -33.117 -2.498 1.00 0.00 55 GLU A N 5
ATOM 8713 C CA . GLU A 1 55 ? -5.427 -34.390 -1.810 1.00 0.00 55 GLU A CA 5
ATOM 8714 C C . GLU A 1 55 ? -5.148 -34.165 -0.309 1.00 0.00 55 GLU A C 5
ATOM 8715 O O . GLU A 1 55 ? -5.457 -35.019 0.526 1.00 0.00 55 GLU A O 5
ATOM 8727 N N . ARG A 1 56 ? -4.557 -33.005 0.019 1.00 0.00 56 ARG A N 5
ATOM 8728 C CA . ARG A 1 56 ? -4.211 -32.659 1.408 1.00 0.00 56 ARG A CA 5
ATOM 8729 C C . ARG A 1 56 ? -5.376 -31.954 2.140 1.00 0.00 56 ARG A C 5
ATOM 8730 O O . ARG A 1 56 ? -5.374 -31.872 3.367 1.00 0.00 56 ARG A O 5
ATOM 8751 N N . PHE A 1 57 ? -6.369 -31.460 1.385 1.00 0.00 57 PHE A N 5
ATOM 8752 C CA . PHE A 1 57 ? -7.608 -30.882 1.955 1.00 0.00 57 PHE A CA 5
ATOM 8753 C C . PHE A 1 57 ? -8.652 -31.993 2.225 1.00 0.00 57 PHE A C 5
ATOM 8754 O O . PHE A 1 57 ? -9.723 -31.722 2.777 1.00 0.00 57 PHE A O 5
ATOM 8771 N N . LYS A 1 58 ? -8.327 -33.246 1.827 1.00 0.00 58 LYS A N 5
ATOM 8772 C CA . LYS A 1 58 ? -9.115 -34.444 2.193 1.00 0.00 58 LYS A CA 5
ATOM 8773 C C . LYS A 1 58 ? -8.982 -34.772 3.693 1.00 0.00 58 LYS A C 5
ATOM 8774 O O . LYS A 1 58 ? -9.823 -35.497 4.248 1.00 0.00 58 LYS A O 5
ATOM 8793 N N . GLU A 1 59 ? -7.913 -34.250 4.327 1.00 0.00 59 GLU A N 5
ATOM 8794 C CA . GLU A 1 59 ? -7.638 -34.457 5.759 1.00 0.00 59 GLU A CA 5
ATOM 8795 C C . GLU A 1 59 ? -8.730 -33.776 6.620 1.00 0.00 59 GLU A C 5
ATOM 8796 O O . GLU A 1 59 ? -8.922 -32.558 6.506 1.00 0.00 59 GLU A O 5
ATOM 8808 N N . PRO A 1 60 ? -9.482 -34.544 7.474 1.00 0.00 60 PRO A N 5
ATOM 8809 C CA . PRO A 1 60 ? -10.459 -33.951 8.417 1.00 0.00 60 PRO A CA 5
ATOM 8810 C C . PRO A 1 60 ? -9.771 -33.281 9.628 1.00 0.00 60 PRO A C 5
ATOM 8811 O O . PRO A 1 60 ? -10.376 -32.445 10.309 1.00 0.00 60 PRO A O 5
ATOM 8822 N N . ASP A 1 61 ? -8.496 -33.650 9.871 1.00 0.00 61 ASP A N 5
ATOM 8823 C CA . ASP A 1 61 ? -7.694 -33.102 10.978 1.00 0.00 61 ASP A CA 5
ATOM 8824 C C . ASP A 1 61 ? -7.094 -31.735 10.594 1.00 0.00 61 ASP A C 5
ATOM 8825 O O . ASP A 1 61 ? -6.805 -30.926 11.471 1.00 0.00 61 ASP A O 5
ATOM 8834 N N . LEU A 1 62 ? -6.960 -31.481 9.268 1.00 0.00 62 LEU A N 5
ATOM 8835 C CA . LEU A 1 62 ? -6.332 -30.258 8.724 1.00 0.00 62 LEU A CA 5
ATOM 8836 C C . LEU A 1 62 ? -7.015 -28.974 9.247 1.00 0.00 62 LEU A C 5
ATOM 8837 O O . LEU A 1 62 ? -8.244 -28.856 9.211 1.00 0.00 62 LEU A O 5
ATOM 8853 N N . TYR A 1 63 ? -6.204 -28.034 9.749 1.00 0.00 63 TYR A N 5
ATOM 8854 C CA . TYR A 1 63 ? -6.669 -26.712 10.196 1.00 0.00 63 TYR A CA 5
ATOM 8855 C C . TYR A 1 63 ? -5.539 -25.683 10.027 1.00 0.00 63 TYR A C 5
ATOM 8856 O O . TYR A 1 63 ? -4.362 -26.009 10.203 1.00 0.00 63 TYR A O 5
ATOM 8874 N N . GLY A 1 64 ? -5.922 -24.448 9.666 1.00 0.00 64 GLY A N 5
ATOM 8875 C CA . GLY A 1 64 ? -4.989 -23.337 9.515 1.00 0.00 64 GLY A CA 5
ATOM 8876 C C . GLY A 1 64 ? -5.175 -22.294 10.597 1.00 0.00 64 GLY A C 5
ATOM 8877 O O . GLY A 1 64 ? -6.261 -21.715 10.718 1.00 0.00 64 GLY A O 5
ATOM 8881 N N . GLU A 1 65 ? -4.124 -22.070 11.401 1.00 0.00 65 GLU A N 5
ATOM 8882 C CA . GLU A 1 65 ? -4.133 -21.068 12.476 1.00 0.00 65 GLU A CA 5
ATOM 8883 C C . GLU A 1 65 ? -2.932 -20.143 12.292 1.00 0.00 65 GLU A C 5
ATOM 8884 O O . GLU A 1 65 ? -1.820 -20.497 12.672 1.00 0.00 65 GLU A O 5
ATOM 8896 N N . LEU A 1 66 ? -3.156 -18.955 11.713 1.00 0.00 66 LEU A N 5
ATOM 8897 C CA . LEU A 1 66 ? -2.065 -18.014 11.443 1.00 0.00 66 LEU A CA 5
ATOM 8898 C C . LEU A 1 66 ? -1.705 -17.242 12.718 1.00 0.00 66 LEU A C 5
ATOM 8899 O O . LEU A 1 66 ? -2.581 -16.860 13.505 1.00 0.00 66 LEU A O 5
ATOM 8915 N N . LEU A 1 67 ? -0.399 -17.037 12.907 1.00 0.00 67 LEU A N 5
ATOM 8916 C CA . LEU A 1 67 ? 0.173 -16.442 14.129 1.00 0.00 67 LEU A CA 5
ATOM 8917 C C . LEU A 1 67 ? 0.696 -15.038 13.811 1.00 0.00 67 LEU A C 5
ATOM 8918 O O . LEU A 1 67 ? 0.353 -14.052 14.467 1.00 0.00 67 LEU A O 5
ATOM 8934 N N . THR A 1 68 ? 1.521 -14.996 12.756 1.00 0.00 68 THR A N 5
ATOM 8935 C CA . THR A 1 68 ? 2.283 -13.812 12.344 1.00 0.00 68 THR A CA 5
ATOM 8936 C C . THR A 1 68 ? 2.451 -13.803 10.813 1.00 0.00 68 THR A C 5
ATOM 8937 O O . THR A 1 68 ? 2.670 -14.855 10.218 1.00 0.00 68 THR A O 5
ATOM 8948 N N . ARG A 1 69 ? 2.323 -12.619 10.189 1.00 0.00 69 ARG A N 5
ATOM 8949 C CA . ARG A 1 69 ? 2.692 -12.403 8.777 1.00 0.00 69 ARG A CA 5
ATOM 8950 C C . ARG A 1 69 ? 3.561 -11.134 8.655 1.00 0.00 69 ARG A C 5
ATOM 8951 O O . ARG A 1 69 ? 3.140 -10.042 9.052 1.00 0.00 69 ARG A O 5
ATOM 8972 N N . VAL A 1 70 ? 4.805 -11.304 8.153 1.00 0.00 70 VAL A N 5
ATOM 8973 C CA . VAL A 1 70 ? 5.748 -10.200 7.892 1.00 0.00 70 VAL A CA 5
ATOM 8974 C C . VAL A 1 70 ? 6.025 -10.123 6.380 1.00 0.00 70 VAL A C 5
ATOM 8975 O O . VAL A 1 70 ? 6.359 -11.128 5.758 1.00 0.00 70 VAL A O 5
ATOM 8988 N N . ILE A 1 71 ? 5.850 -8.939 5.776 1.00 0.00 71 ILE A N 5
ATOM 8989 C CA . ILE A 1 71 ? 6.021 -8.762 4.314 1.00 0.00 71 ILE A CA 5
ATOM 8990 C C . ILE A 1 71 ? 7.208 -7.828 3.991 1.00 0.00 71 ILE A C 5
ATOM 8991 O O . ILE A 1 71 ? 7.375 -6.767 4.599 1.00 0.00 71 ILE A O 5
ATOM 9007 N N . VAL A 1 72 ? 8.036 -8.285 3.041 1.00 0.00 72 VAL A N 5
ATOM 9008 C CA . VAL A 1 72 ? 9.145 -7.535 2.450 1.00 0.00 72 VAL A CA 5
ATOM 9009 C C . VAL A 1 72 ? 8.854 -7.369 0.942 1.00 0.00 72 VAL A C 5
ATOM 9010 O O . VAL A 1 72 ? 8.978 -8.331 0.190 1.00 0.00 72 VAL A O 5
ATOM 9023 N N . GLY A 1 73 ? 8.415 -6.165 0.527 1.00 0.00 73 GLY A N 5
ATOM 9024 C CA . GLY A 1 73 ? 8.196 -5.848 -0.898 1.00 0.00 73 GLY A CA 5
ATOM 9025 C C . GLY A 1 73 ? 7.150 -6.739 -1.582 1.00 0.00 73 GLY A C 5
ATOM 9026 O O . GLY A 1 73 ? 5.941 -6.556 -1.371 1.00 0.00 73 GLY A O 5
ATOM 9030 N N . ASN A 1 74 ? 7.624 -7.727 -2.386 1.00 0.00 74 ASN A N 5
ATOM 9031 C CA . ASN A 1 74 ? 6.740 -8.645 -3.153 1.00 0.00 74 ASN A CA 5
ATOM 9032 C C . ASN A 1 74 ? 6.801 -10.097 -2.623 1.00 0.00 74 ASN A C 5
ATOM 9033 O O . ASN A 1 74 ? 6.414 -11.035 -3.325 1.00 0.00 74 ASN A O 5
ATOM 9044 N N . VAL A 1 75 ? 7.234 -10.270 -1.365 1.00 0.00 75 VAL A N 5
ATOM 9045 C CA . VAL A 1 75 ? 7.299 -11.598 -0.708 1.00 0.00 75 VAL A CA 5
ATOM 9046 C C . VAL A 1 75 ? 6.745 -11.504 0.728 1.00 0.00 75 VAL A C 5
ATOM 9047 O O . VAL A 1 75 ? 7.053 -10.553 1.451 1.00 0.00 75 VAL A O 5
ATOM 9060 N N . VAL A 1 76 ? 5.897 -12.475 1.127 1.00 0.00 76 VAL A N 5
ATOM 9061 C CA . VAL A 1 76 ? 5.310 -12.533 2.485 1.00 0.00 76 VAL A CA 5
ATOM 9062 C C . VAL A 1 76 ? 5.768 -13.822 3.193 1.00 0.00 76 VAL A C 5
ATOM 9063 O O . VAL A 1 76 ? 5.818 -14.884 2.578 1.00 0.00 76 VAL A O 5
ATOM 9076 N N . ILE A 1 77 ? 6.122 -13.684 4.478 1.00 0.00 77 ILE A N 5
ATOM 9077 C CA . ILE A 1 77 ? 6.282 -14.797 5.413 1.00 0.00 77 ILE A CA 5
ATOM 9078 C C . ILE A 1 77 ? 4.984 -14.859 6.223 1.00 0.00 77 ILE A C 5
ATOM 9079 O O . ILE A 1 77 ? 4.756 -14.016 7.086 1.00 0.00 77 ILE A O 5
ATOM 9095 N N . ASP A 1 78 ? 4.114 -15.802 5.899 1.00 0.00 78 ASP A N 5
ATOM 9096 C CA . ASP A 1 78 ? 2.930 -16.119 6.705 1.00 0.00 78 ASP A CA 5
ATOM 9097 C C . ASP A 1 78 ? 3.234 -17.397 7.490 1.00 0.00 78 ASP A C 5
ATOM 9098 O O . ASP A 1 78 ? 3.305 -18.501 6.944 1.00 0.00 78 ASP A O 5
ATOM 9107 N N . HIS A 1 79 ? 3.473 -17.212 8.790 1.00 0.00 79 HIS A N 5
ATOM 9108 C CA . HIS A 1 79 ? 3.868 -18.272 9.707 1.00 0.00 79 HIS A CA 5
ATOM 9109 C C . HIS A 1 79 ? 2.618 -18.744 10.461 1.00 0.00 79 HIS A C 5
ATOM 9110 O O . HIS A 1 79 ? 2.074 -18.024 11.317 1.00 0.00 79 HIS A O 5
ATOM 9125 N N . GLU A 1 80 ? 2.155 -19.946 10.088 1.00 0.00 80 GLU A N 5
ATOM 9126 C CA . GLU A 1 80 ? 0.978 -20.601 10.669 1.00 0.00 80 GLU A CA 5
ATOM 9127 C C . GLU A 1 80 ? 1.392 -21.720 11.629 1.00 0.00 80 GLU A C 5
ATOM 9128 O O . GLU A 1 80 ? 2.575 -22.011 11.803 1.00 0.00 80 GLU A O 5
ATOM 9140 N N . THR A 1 81 ? 0.384 -22.260 12.310 1.00 0.00 81 THR A N 5
ATOM 9141 C CA . THR A 1 81 ? 0.423 -23.560 12.960 1.00 0.00 81 THR A CA 5
ATOM 9142 C C . THR A 1 81 ? -0.619 -24.438 12.253 1.00 0.00 81 THR A C 5
ATOM 9143 O O . THR A 1 81 ? -1.830 -24.255 12.441 1.00 0.00 81 THR A O 5
ATOM 9154 N N . VAL A 1 82 ? -0.137 -25.334 11.378 1.00 0.00 82 VAL A N 5
ATOM 9155 C CA . VAL A 1 82 ? -0.994 -26.240 10.609 1.00 0.00 82 VAL A CA 5
ATOM 9156 C C . VAL A 1 82 ? -1.235 -27.523 11.408 1.00 0.00 82 VAL A C 5
ATOM 9157 O O . VAL A 1 82 ? -0.308 -28.094 11.980 1.00 0.00 82 VAL A O 5
ATOM 9170 N N . THR A 1 83 ? -2.485 -27.955 11.471 1.00 0.00 83 THR A N 5
ATOM 9171 C CA . THR A 1 83 ? -2.859 -29.183 12.158 1.00 0.00 83 THR A CA 5
ATOM 9172 C C . THR A 1 83 ? -2.750 -30.372 11.186 1.00 0.00 83 THR A C 5
ATOM 9173 O O . THR A 1 83 ? -3.286 -30.319 10.071 1.00 0.00 83 THR A O 5
ATOM 9184 N N . ARG A 1 84 ? -2.033 -31.417 11.616 1.00 0.00 84 ARG A N 5
ATOM 9185 C CA . ARG A 1 84 ? -1.773 -32.620 10.819 1.00 0.00 84 ARG A CA 5
ATOM 9186 C C . ARG A 1 84 ? -1.499 -33.773 11.795 1.00 0.00 84 ARG A C 5
ATOM 9187 O O . ARG A 1 84 ? -0.950 -33.551 12.879 1.00 0.00 84 ARG A O 5
ATOM 9208 N N . ASN A 1 85 ? -1.891 -34.993 11.426 1.00 0.00 85 ASN A N 5
ATOM 9209 C CA . ASN A 1 85 ? -1.952 -36.119 12.373 1.00 0.00 85 ASN A CA 5
ATOM 9210 C C . ASN A 1 85 ? -0.556 -36.725 12.664 1.00 0.00 85 ASN A C 5
ATOM 9211 O O . ASN A 1 85 ? 0.017 -37.425 11.823 1.00 0.00 85 ASN A O 5
ATOM 9222 N N . PHE A 1 86 ? -0.008 -36.401 13.847 1.00 0.00 86 PHE A N 5
ATOM 9223 C CA . PHE A 1 86 ? 1.145 -37.100 14.437 1.00 0.00 86 PHE A CA 5
ATOM 9224 C C . PHE A 1 86 ? 0.604 -38.219 15.352 1.00 0.00 86 PHE A C 5
ATOM 9225 O O . PHE A 1 86 ? -0.221 -37.934 16.223 1.00 0.00 86 PHE A O 5
ATOM 9242 N N . PRO A 1 87 ? 1.066 -39.499 15.180 1.00 0.00 87 PRO A N 5
ATOM 9243 C CA . PRO A 1 87 ? 0.541 -40.672 15.938 1.00 0.00 87 PRO A CA 5
ATOM 9244 C C . PRO A 1 87 ? 0.761 -40.589 17.473 1.00 0.00 87 PRO A C 5
ATOM 9245 O O . PRO A 1 87 ? 0.122 -41.334 18.228 1.00 0.00 87 PRO A O 5
ATOM 9256 N N . GLU A 1 88 ? 1.659 -39.686 17.930 1.00 0.00 88 GLU A N 5
ATOM 9257 C CA . GLU A 1 88 ? 1.977 -39.540 19.374 1.00 0.00 88 GLU A CA 5
ATOM 9258 C C . GLU A 1 88 ? 0.958 -38.636 20.091 1.00 0.00 88 GLU A C 5
ATOM 9259 O O . GLU A 1 88 ? 0.668 -38.849 21.276 1.00 0.00 88 GLU A O 5
ATOM 9271 N N . GLY A 1 89 ? 0.417 -37.642 19.368 1.00 0.00 89 GLY A N 5
ATOM 9272 C CA . GLY A 1 89 ? -0.533 -36.678 19.938 1.00 0.00 89 GLY A CA 5
ATOM 9273 C C . GLY A 1 89 ? -1.401 -36.047 18.866 1.00 0.00 89 GLY A C 5
ATOM 9274 O O . GLY A 1 89 ? -1.919 -36.764 18.004 1.00 0.00 89 GLY A O 5
ATOM 9278 N N . LYS A 1 90 ? -1.605 -34.717 18.939 1.00 0.00 90 LYS A N 5
ATOM 9279 C CA . LYS A 1 90 ? -2.269 -33.957 17.877 1.00 0.00 90 LYS A CA 5
ATOM 9280 C C . LYS A 1 90 ? -1.342 -33.821 16.650 1.00 0.00 90 LYS A C 5
ATOM 9281 O O . LYS A 1 90 ? -1.496 -34.578 15.687 1.00 0.00 90 LYS A O 5
ATOM 9300 N N . GLY A 1 91 ? -0.372 -32.889 16.685 1.00 0.00 91 GLY A N 5
ATOM 9301 C CA . GLY A 1 91 ? 0.572 -32.735 15.569 1.00 0.00 91 GLY A CA 5
ATOM 9302 C C . GLY A 1 91 ? 0.456 -31.408 14.853 1.00 0.00 91 GLY A C 5
ATOM 9303 O O . GLY A 1 91 ? 0.748 -31.307 13.655 1.00 0.00 91 GLY A O 5
ATOM 9307 N N . GLU A 1 92 ? 0.063 -30.381 15.591 1.00 0.00 92 GLU A N 5
ATOM 9308 C CA . GLU A 1 92 ? -0.214 -29.054 15.035 1.00 0.00 92 GLU A CA 5
ATOM 9309 C C . GLU A 1 92 ? 1.106 -28.242 15.038 1.00 0.00 92 GLU A C 5
ATOM 9310 O O . GLU A 1 92 ? 1.516 -27.663 16.030 1.00 0.00 92 GLU A O 5
ATOM 9322 N N . VAL A 1 93 ? 1.779 -28.198 13.872 1.00 0.00 93 VAL A N 5
ATOM 9323 C CA . VAL A 1 93 ? 3.182 -27.742 13.776 1.00 0.00 93 VAL A CA 5
ATOM 9324 C C . VAL A 1 93 ? 3.265 -26.338 13.185 1.00 0.00 93 VAL A C 5
ATOM 9325 O O . VAL A 1 93 ? 2.471 -25.975 12.314 1.00 0.00 93 VAL A O 5
ATOM 9338 N N . ASP A 1 94 ? 4.242 -25.560 13.662 1.00 0.00 94 ASP A N 5
ATOM 9339 C CA . ASP A 1 94 ? 4.503 -24.217 13.152 1.00 0.00 94 ASP A CA 5
ATOM 9340 C C . ASP A 1 94 ? 5.268 -24.341 11.818 1.00 0.00 94 ASP A C 5
ATOM 9341 O O . ASP A 1 94 ? 6.190 -25.151 11.705 1.00 0.00 94 ASP A O 5
ATOM 9350 N N . VAL A 1 95 ? 4.822 -23.604 10.790 1.00 0.00 95 VAL A N 5
ATOM 9351 C CA . VAL A 1 95 ? 5.407 -23.642 9.441 1.00 0.00 95 VAL A CA 5
ATOM 9352 C C . VAL A 1 95 ? 5.536 -22.205 8.920 1.00 0.00 95 VAL A C 5
ATOM 9353 O O . VAL A 1 95 ? 4.551 -21.459 8.915 1.00 0.00 95 VAL A O 5
ATOM 9366 N N . ALA A 1 96 ? 6.754 -21.811 8.529 1.00 0.00 96 ALA A N 5
ATOM 9367 C CA . ALA A 1 96 ? 6.998 -20.544 7.831 1.00 0.00 96 ALA A CA 5
ATOM 9368 C C . ALA A 1 96 ? 6.741 -20.736 6.327 1.00 0.00 96 ALA A C 5
ATOM 9369 O O . ALA A 1 96 ? 7.579 -21.308 5.616 1.00 0.00 96 ALA A O 5
ATOM 9376 N N . CYS A 1 97 ? 5.563 -20.297 5.866 1.00 0.00 97 CYS A N 5
ATOM 9377 C CA . CYS A 1 97 ? 5.185 -20.353 4.453 1.00 0.00 97 CYS A CA 5
ATOM 9378 C C . CYS A 1 97 ? 5.545 -19.006 3.816 1.00 0.00 97 CYS A C 5
ATOM 9379 O O . CYS A 1 97 ? 5.132 -17.957 4.302 1.00 0.00 97 CYS A O 5
ATOM 9387 N N . ILE A 1 98 ? 6.372 -19.050 2.770 1.00 0.00 98 ILE A N 5
ATOM 9388 C CA . ILE A 1 98 ? 6.943 -17.859 2.125 1.00 0.00 98 ILE A CA 5
ATOM 9389 C C . ILE A 1 98 ? 6.595 -17.861 0.620 1.00 0.00 98 ILE A C 5
ATOM 9390 O O . ILE A 1 98 ? 6.994 -18.761 -0.122 1.00 0.00 98 ILE A O 5
ATOM 9406 N N . TYR A 1 99 ? 5.799 -16.861 0.189 1.00 0.00 99 TYR A N 5
ATOM 9407 C CA . TYR A 1 99 ? 5.298 -16.746 -1.199 1.00 0.00 99 TYR A CA 5
ATOM 9408 C C . TYR A 1 99 ? 5.835 -15.478 -1.855 1.00 0.00 99 TYR A C 5
ATOM 9409 O O . TYR A 1 99 ? 5.679 -14.384 -1.306 1.00 0.00 99 TYR A O 5
ATOM 9427 N N . GLU A 1 100 ? 6.449 -15.627 -3.036 1.00 0.00 100 GLU A N 5
ATOM 9428 C CA . GLU A 1 100 ? 6.881 -14.498 -3.861 1.00 0.00 100 GLU A CA 5
ATOM 9429 C C . GLU A 1 100 ? 5.824 -14.262 -4.944 1.00 0.00 100 GLU A C 5
ATOM 9430 O O . GLU A 1 100 ? 5.634 -15.085 -5.853 1.00 0.00 100 GLU A O 5
ATOM 9442 N N . VAL A 1 101 ? 5.131 -13.138 -4.809 1.00 0.00 101 VAL A N 5
ATOM 9443 C CA . VAL A 1 101 ? 4.000 -12.754 -5.647 1.00 0.00 101 VAL A CA 5
ATOM 9444 C C . VAL A 1 101 ? 4.465 -11.777 -6.743 1.00 0.00 101 VAL A C 5
ATOM 9445 O O . VAL A 1 101 ? 5.161 -10.792 -6.462 1.00 0.00 101 VAL A O 5
ATOM 9458 N N . GLU A 1 102 ? 4.083 -12.077 -7.987 1.00 0.00 102 GLU A N 5
ATOM 9459 C CA . GLU A 1 102 ? 4.364 -11.242 -9.161 1.00 0.00 102 GLU A CA 5
ATOM 9460 C C . GLU A 1 102 ? 3.050 -11.006 -9.948 1.00 0.00 102 GLU A C 5
ATOM 9461 O O . GLU A 1 102 ? 2.371 -11.970 -10.322 1.00 0.00 102 GLU A O 5
ATOM 9473 N N . ASN A 1 103 ? 2.709 -9.715 -10.174 1.00 0.00 103 ASN A N 5
ATOM 9474 C CA . ASN A 1 103 ? 1.469 -9.270 -10.876 1.00 0.00 103 ASN A CA 5
ATOM 9475 C C . ASN A 1 103 ? 0.181 -9.690 -10.125 1.00 0.00 103 ASN A C 5
ATOM 9476 O O . ASN A 1 103 ? -0.839 -10.018 -10.748 1.00 0.00 103 ASN A O 5
ATOM 9487 N N . GLY A 1 104 ? 0.225 -9.644 -8.777 1.00 0.00 104 GLY A N 5
ATOM 9488 C CA . GLY A 1 104 ? -0.934 -10.002 -7.931 1.00 0.00 104 GLY A CA 5
ATOM 9489 C C . GLY A 1 104 ? -1.224 -11.506 -7.880 1.00 0.00 104 GLY A C 5
ATOM 9490 O O . GLY A 1 104 ? -2.218 -11.941 -7.284 1.00 0.00 104 GLY A O 5
ATOM 9494 N N . ARG A 1 105 ? -0.339 -12.294 -8.507 1.00 0.00 105 ARG A N 5
ATOM 9495 C CA . ARG A 1 105 ? -0.426 -13.757 -8.573 1.00 0.00 105 ARG A CA 5
ATOM 9496 C C . ARG A 1 105 ? 0.861 -14.341 -7.989 1.00 0.00 105 ARG A C 5
ATOM 9497 O O . ARG A 1 105 ? 1.939 -13.860 -8.308 1.00 0.00 105 ARG A O 5
ATOM 9518 N N . ILE A 1 106 ? 0.744 -15.364 -7.142 1.00 0.00 106 ILE A N 5
ATOM 9519 C CA . ILE A 1 106 ? 1.907 -16.042 -6.540 1.00 0.00 106 ILE A CA 5
ATOM 9520 C C . ILE A 1 106 ? 2.706 -16.747 -7.640 1.00 0.00 106 ILE A C 5
ATOM 9521 O O . ILE A 1 106 ? 2.252 -17.746 -8.178 1.00 0.00 106 ILE A O 5
ATOM 9537 N N . ALA A 1 107 ? 3.861 -16.178 -8.003 1.00 0.00 107 ALA A N 5
ATOM 9538 C CA . ALA A 1 107 ? 4.709 -16.712 -9.089 1.00 0.00 107 ALA A CA 5
ATOM 9539 C C . ALA A 1 107 ? 5.664 -17.790 -8.567 1.00 0.00 107 ALA A C 5
ATOM 9540 O O . ALA A 1 107 ? 6.135 -18.632 -9.335 1.00 0.00 107 ALA A O 5
ATOM 9547 N N . LYS A 1 108 ? 5.954 -17.754 -7.258 1.00 0.00 108 LYS A N 5
ATOM 9548 C CA . LYS A 1 108 ? 6.813 -18.745 -6.579 1.00 0.00 108 LYS A CA 5
ATOM 9549 C C . LYS A 1 108 ? 6.330 -18.949 -5.147 1.00 0.00 108 LYS A C 5
ATOM 9550 O O . LYS A 1 108 ? 5.825 -18.018 -4.516 1.00 0.00 108 LYS A O 5
ATOM 9569 N N . ALA A 1 109 ? 6.532 -20.166 -4.637 1.00 0.00 109 ALA A N 5
ATOM 9570 C CA . ALA A 1 109 ? 6.068 -20.579 -3.315 1.00 0.00 109 ALA A CA 5
ATOM 9571 C C . ALA A 1 109 ? 7.075 -21.551 -2.715 1.00 0.00 109 ALA A C 5
ATOM 9572 O O . ALA A 1 109 ? 7.613 -22.415 -3.413 1.00 0.00 109 ALA A O 5
ATOM 9579 N N . TRP A 1 110 ? 7.354 -21.363 -1.431 1.00 0.00 110 TRP A N 5
ATOM 9580 C CA . TRP A 1 110 ? 8.221 -22.232 -0.638 1.00 0.00 110 TRP A CA 5
ATOM 9581 C C . TRP A 1 110 ? 7.555 -22.391 0.734 1.00 0.00 110 TRP A C 5
ATOM 9582 O O . TRP A 1 110 ? 6.803 -21.507 1.159 1.00 0.00 110 TRP A O 5
ATOM 9603 N N . PHE A 1 111 ? 7.802 -23.507 1.423 1.00 0.00 111 PHE A N 5
ATOM 9604 C CA . PHE A 1 111 ? 7.407 -23.645 2.832 1.00 0.00 111 PHE A CA 5
ATOM 9605 C C . PHE A 1 111 ? 8.492 -24.421 3.582 1.00 0.00 111 PHE A C 5
ATOM 9606 O O . PHE A 1 111 ? 9.045 -25.404 3.064 1.00 0.00 111 PHE A O 5
ATOM 9623 N N . LYS A 1 112 ? 8.816 -23.943 4.786 1.00 0.00 112 LYS A N 5
ATOM 9624 C CA . LYS A 1 112 ? 9.732 -24.612 5.708 1.00 0.00 112 LYS A CA 5
ATOM 9625 C C . LYS A 1 112 ? 9.026 -24.782 7.049 1.00 0.00 112 LYS A C 5
ATOM 9626 O O . LYS A 1 112 ? 8.492 -23.810 7.593 1.00 0.00 112 LYS A O 5
ATOM 9645 N N . ILE A 1 113 ? 9.044 -26.002 7.591 1.00 0.00 113 ILE A N 5
ATOM 9646 C CA . ILE A 1 113 ? 8.399 -26.307 8.870 1.00 0.00 113 ILE A CA 5
ATOM 9647 C C . ILE A 1 113 ? 9.399 -26.041 9.994 1.00 0.00 113 ILE A C 5
ATOM 9648 O O . ILE A 1 113 ? 10.563 -26.453 9.899 1.00 0.00 113 ILE A O 5
ATOM 9664 N N . GLY A 1 114 ? 8.940 -25.316 11.023 1.00 0.00 114 GLY A N 5
ATOM 9665 C CA . GLY A 1 114 ? 9.762 -24.998 12.192 1.00 0.00 114 GLY A CA 5
ATOM 9666 C C . GLY A 1 114 ? 10.265 -26.250 12.906 1.00 0.00 114 GLY A C 5
ATOM 9667 O O . GLY A 1 114 ? 11.433 -26.629 12.754 1.00 0.00 114 GLY A O 5
ATOM 9671 N N . GLU A 1 115 ? 9.366 -26.916 13.649 1.00 0.00 115 GLU A N 5
ATOM 9672 C CA . GLU A 1 115 ? 9.662 -28.202 14.307 1.00 0.00 115 GLU A CA 5
ATOM 9673 C C . GLU A 1 115 ? 8.330 -28.941 14.612 1.00 0.00 115 GLU A C 5
ATOM 9674 O O . GLU A 1 115 ? 7.260 -28.320 14.522 1.00 0.00 115 GLU A O 5
ATOM 9686 N N . PRO A 1 116 ? 8.363 -30.274 14.965 1.00 0.00 116 PRO A N 5
ATOM 9687 C CA . PRO A 1 116 ? 7.152 -31.006 15.415 1.00 0.00 116 PRO A CA 5
ATOM 9688 C C . PRO A 1 116 ? 6.604 -30.465 16.761 1.00 0.00 116 PRO A C 5
ATOM 9689 O O . PRO A 1 116 ? 7.367 -30.174 17.692 1.00 0.00 116 PRO A O 5
ATOM 9700 N N . ARG A 1 117 ? 5.270 -30.334 16.842 1.00 0.00 117 ARG A N 5
ATOM 9701 C CA . ARG A 1 117 ? 4.562 -29.733 17.990 1.00 0.00 117 ARG A CA 5
ATOM 9702 C C . ARG A 1 117 ? 3.348 -30.615 18.352 1.00 0.00 117 ARG A C 5
ATOM 9703 O O . ARG A 1 117 ? 2.649 -31.104 17.460 1.00 0.00 117 ARG A O 5
ATOM 9724 N N . ILE A 1 118 ? 3.110 -30.809 19.656 1.00 0.00 118 ILE A N 5
ATOM 9725 C CA . ILE A 1 118 ? 1.913 -31.506 20.188 1.00 0.00 118 ILE A CA 5
ATOM 9726 C C . ILE A 1 118 ? 1.237 -30.582 21.225 1.00 0.00 118 ILE A C 5
ATOM 9727 O O . ILE A 1 118 ? 1.935 -29.860 21.941 1.00 0.00 118 ILE A O 5
ATOM 9743 N N . VAL A 1 119 ? -0.113 -30.578 21.288 1.00 0.00 119 VAL A N 5
ATOM 9744 C CA . VAL A 1 119 ? -0.863 -29.777 22.301 1.00 0.00 119 VAL A CA 5
ATOM 9745 C C . VAL A 1 119 ? -0.425 -30.163 23.738 1.00 0.00 119 VAL A C 5
ATOM 9746 O O . VAL A 1 119 ? -0.181 -29.299 24.589 1.00 0.00 119 VAL A O 5
ATOM 9759 N N . SER A 1 120 ? -0.305 -31.478 23.968 1.00 0.00 120 SER A N 5
ATOM 9760 C CA . SER A 1 120 ? 0.085 -32.062 25.267 1.00 0.00 120 SER A CA 5
ATOM 9761 C C . SER A 1 120 ? 1.624 -32.198 25.432 1.00 0.00 120 SER A C 5
ATOM 9762 O O . SER A 1 120 ? 2.091 -32.832 26.389 1.00 0.00 120 SER A O 5
ATOM 9770 N N . GLN A 1 121 ? 2.408 -31.596 24.506 1.00 0.00 121 GLN A N 5
ATOM 9771 C CA . GLN A 1 121 ? 3.896 -31.571 24.587 1.00 0.00 121 GLN A CA 5
ATOM 9772 C C . GLN A 1 121 ? 4.343 -30.741 25.814 1.00 0.00 121 GLN A C 5
ATOM 9773 O O . GLN A 1 121 ? 5.290 -31.106 26.525 1.00 0.00 121 GLN A O 5
ATOM 9787 N N . LYS A 1 122 ? 3.636 -29.623 26.039 1.00 0.00 122 LYS A N 5
ATOM 9788 C CA . LYS A 1 122 ? 3.766 -28.784 27.250 1.00 0.00 122 LYS A CA 5
ATOM 9789 C C . LYS A 1 122 ? 2.530 -28.993 28.152 1.00 0.00 122 LYS A C 5
ATOM 9790 O O . LYS A 1 122 ? 1.457 -29.382 27.672 1.00 0.00 122 LYS A O 5
ATOM 9809 N N . SER A 1 123 ? 2.695 -28.759 29.464 1.00 0.00 123 SER A N 5
ATOM 9810 C CA . SER A 1 123 ? 1.582 -28.698 30.428 1.00 0.00 123 SER A CA 5
ATOM 9811 C C . SER A 1 123 ? 1.872 -27.550 31.432 1.00 0.00 123 SER A C 5
ATOM 9812 O O . SER A 1 123 ? 2.370 -27.817 32.548 1.00 0.00 123 SER A O 5
ATOM 9821 N N . MET A 1 1 ? 1.715 0.334 0.951 1.00 0.00 1 MET A N 6
ATOM 9822 C CA . MET A 1 1 ? 1.892 0.386 -0.523 1.00 0.00 1 MET A CA 6
ATOM 9823 C C . MET A 1 1 ? 2.172 -1.011 -1.123 1.00 0.00 1 MET A C 6
ATOM 9824 O O . MET A 1 1 ? 2.423 -1.131 -2.330 1.00 0.00 1 MET A O 6
ATOM 9840 N N . ASN A 1 2 ? 2.102 -2.071 -0.278 1.00 0.00 2 ASN A N 6
ATOM 9841 C CA . ASN A 1 2 ? 2.262 -3.483 -0.712 1.00 0.00 2 ASN A CA 6
ATOM 9842 C C . ASN A 1 2 ? 0.951 -4.262 -0.447 1.00 0.00 2 ASN A C 6
ATOM 9843 O O . ASN A 1 2 ? 0.961 -5.454 -0.113 1.00 0.00 2 ASN A O 6
ATOM 9854 N N . SER A 1 3 ? -0.177 -3.560 -0.653 1.00 0.00 3 SER A N 6
ATOM 9855 C CA . SER A 1 3 ? -1.536 -4.079 -0.394 1.00 0.00 3 SER A CA 6
ATOM 9856 C C . SER A 1 3 ? -1.875 -5.284 -1.293 1.00 0.00 3 SER A C 6
ATOM 9857 O O . SER A 1 3 ? -2.420 -6.289 -0.817 1.00 0.00 3 SER A O 6
ATOM 9865 N N . GLU A 1 4 ? -1.498 -5.184 -2.585 1.00 0.00 4 GLU A N 6
ATOM 9866 C CA . GLU A 1 4 ? -1.795 -6.218 -3.604 1.00 0.00 4 GLU A CA 6
ATOM 9867 C C . GLU A 1 4 ? -0.999 -7.513 -3.373 1.00 0.00 4 GLU A C 6
ATOM 9868 O O . GLU A 1 4 ? -1.293 -8.539 -3.989 1.00 0.00 4 GLU A O 6
ATOM 9880 N N . ILE A 1 5 ? 0.023 -7.445 -2.507 1.00 0.00 5 ILE A N 6
ATOM 9881 C CA . ILE A 1 5 ? 0.873 -8.602 -2.179 1.00 0.00 5 ILE A CA 6
ATOM 9882 C C . ILE A 1 5 ? 0.221 -9.434 -1.062 1.00 0.00 5 ILE A C 6
ATOM 9883 O O . ILE A 1 5 ? 0.364 -10.651 -1.036 1.00 0.00 5 ILE A O 6
ATOM 9899 N N . GLU A 1 6 ? -0.514 -8.767 -0.154 1.00 0.00 6 GLU A N 6
ATOM 9900 C CA . GLU A 1 6 ? -1.264 -9.450 0.931 1.00 0.00 6 GLU A CA 6
ATOM 9901 C C . GLU A 1 6 ? -2.683 -9.870 0.494 1.00 0.00 6 GLU A C 6
ATOM 9902 O O . GLU A 1 6 ? -3.356 -10.602 1.233 1.00 0.00 6 GLU A O 6
ATOM 9914 N N . LEU A 1 7 ? -3.137 -9.404 -0.687 1.00 0.00 7 LEU A N 6
ATOM 9915 C CA . LEU A 1 7 ? -4.436 -9.827 -1.254 1.00 0.00 7 LEU A CA 6
ATOM 9916 C C . LEU A 1 7 ? -4.463 -11.359 -1.520 1.00 0.00 7 LEU A C 6
ATOM 9917 O O . LEU A 1 7 ? -5.413 -12.012 -1.085 1.00 0.00 7 LEU A O 6
ATOM 9933 N N . PRO A 1 8 ? -3.439 -11.979 -2.225 1.00 0.00 8 PRO A N 6
ATOM 9934 C CA . PRO A 1 8 ? -3.363 -13.449 -2.334 1.00 0.00 8 PRO A CA 6
ATOM 9935 C C . PRO A 1 8 ? -3.264 -14.108 -0.946 1.00 0.00 8 PRO A C 6
ATOM 9936 O O . PRO A 1 8 ? -4.078 -14.960 -0.617 1.00 0.00 8 PRO A O 6
ATOM 9947 N N . VAL A 1 9 ? -2.309 -13.616 -0.133 1.00 0.00 9 VAL A N 6
ATOM 9948 C CA . VAL A 1 9 ? -1.948 -14.190 1.197 1.00 0.00 9 VAL A CA 6
ATOM 9949 C C . VAL A 1 9 ? -3.171 -14.415 2.109 1.00 0.00 9 VAL A C 6
ATOM 9950 O O . VAL A 1 9 ? -3.398 -15.527 2.620 1.00 0.00 9 VAL A O 6
ATOM 9963 N N . GLN A 1 10 ? -3.950 -13.347 2.282 1.00 0.00 10 GLN A N 6
ATOM 9964 C CA . GLN A 1 10 ? -5.137 -13.339 3.152 1.00 0.00 10 GLN A CA 6
ATOM 9965 C C . GLN A 1 10 ? -6.191 -14.355 2.662 1.00 0.00 10 GLN A C 6
ATOM 9966 O O . GLN A 1 10 ? -6.692 -15.166 3.447 1.00 0.00 10 GLN A O 6
ATOM 9980 N N . LYS A 1 11 ? -6.468 -14.328 1.349 1.00 0.00 11 LYS A N 6
ATOM 9981 C CA . LYS A 1 11 ? -7.508 -15.174 0.722 1.00 0.00 11 LYS A CA 6
ATOM 9982 C C . LYS A 1 11 ? -7.090 -16.657 0.677 1.00 0.00 11 LYS A C 6
ATOM 9983 O O . LYS A 1 11 ? -7.947 -17.540 0.722 1.00 0.00 11 LYS A O 6
ATOM 10002 N N . GLN A 1 12 ? -5.768 -16.903 0.592 1.00 0.00 12 GLN A N 6
ATOM 10003 C CA . GLN A 1 12 ? -5.186 -18.261 0.622 1.00 0.00 12 GLN A CA 6
ATOM 10004 C C . GLN A 1 12 ? -5.499 -18.929 1.963 1.00 0.00 12 GLN A C 6
ATOM 10005 O O . GLN A 1 12 ? -5.958 -20.064 2.008 1.00 0.00 12 GLN A O 6
ATOM 10019 N N . LEU A 1 13 ? -5.218 -18.179 3.041 1.00 0.00 13 LEU A N 6
ATOM 10020 C CA . LEU A 1 13 ? -5.401 -18.621 4.434 1.00 0.00 13 LEU A CA 6
ATOM 10021 C C . LEU A 1 13 ? -6.859 -19.031 4.708 1.00 0.00 13 LEU A C 6
ATOM 10022 O O . LEU A 1 13 ? -7.121 -20.128 5.225 1.00 0.00 13 LEU A O 6
ATOM 10038 N N . GLU A 1 14 ? -7.788 -18.126 4.364 1.00 0.00 14 GLU A N 6
ATOM 10039 C CA . GLU A 1 14 ? -9.236 -18.349 4.550 1.00 0.00 14 GLU A CA 6
ATOM 10040 C C . GLU A 1 14 ? -9.686 -19.608 3.789 1.00 0.00 14 GLU A C 6
ATOM 10041 O O . GLU A 1 14 ? -10.423 -20.439 4.317 1.00 0.00 14 GLU A O 6
ATOM 10053 N N . ALA A 1 15 ? -9.156 -19.745 2.568 1.00 0.00 15 ALA A N 6
ATOM 10054 C CA . ALA A 1 15 ? -9.442 -20.868 1.666 1.00 0.00 15 ALA A CA 6
ATOM 10055 C C . ALA A 1 15 ? -8.798 -22.187 2.151 1.00 0.00 15 ALA A C 6
ATOM 10056 O O . ALA A 1 15 ? -9.315 -23.274 1.878 1.00 0.00 15 ALA A O 6
ATOM 10063 N N . TYR A 1 16 ? -7.673 -22.064 2.880 1.00 0.00 16 TYR A N 6
ATOM 10064 C CA . TYR A 1 16 ? -6.857 -23.209 3.341 1.00 0.00 16 TYR A CA 6
ATOM 10065 C C . TYR A 1 16 ? -7.621 -24.025 4.403 1.00 0.00 16 TYR A C 6
ATOM 10066 O O . TYR A 1 16 ? -7.614 -25.264 4.383 1.00 0.00 16 TYR A O 6
ATOM 10084 N N . ASN A 1 17 ? -8.295 -23.302 5.311 1.00 0.00 17 ASN A N 6
ATOM 10085 C CA . ASN A 1 17 ? -9.115 -23.909 6.380 1.00 0.00 17 ASN A CA 6
ATOM 10086 C C . ASN A 1 17 ? -10.517 -24.257 5.857 1.00 0.00 17 ASN A C 6
ATOM 10087 O O . ASN A 1 17 ? -11.137 -25.220 6.315 1.00 0.00 17 ASN A O 6
ATOM 10098 N N . ALA A 1 18 ? -10.994 -23.479 4.865 1.00 0.00 18 ALA A N 6
ATOM 10099 C CA . ALA A 1 18 ? -12.367 -23.616 4.315 1.00 0.00 18 ALA A CA 6
ATOM 10100 C C . ALA A 1 18 ? -12.437 -24.624 3.148 1.00 0.00 18 ALA A C 6
ATOM 10101 O O . ALA A 1 18 ? -13.497 -24.799 2.535 1.00 0.00 18 ALA A O 6
ATOM 10108 N N . ARG A 1 19 ? -11.283 -25.254 2.845 1.00 0.00 19 ARG A N 6
ATOM 10109 C CA . ARG A 1 19 ? -11.133 -26.309 1.817 1.00 0.00 19 ARG A CA 6
ATOM 10110 C C . ARG A 1 19 ? -11.282 -25.781 0.369 1.00 0.00 19 ARG A C 6
ATOM 10111 O O . ARG A 1 19 ? -11.269 -26.576 -0.584 1.00 0.00 19 ARG A O 6
ATOM 10132 N N . ASP A 1 20 ? -11.355 -24.448 0.205 1.00 0.00 20 ASP A N 6
ATOM 10133 C CA . ASP A 1 20 ? -11.480 -23.819 -1.116 1.00 0.00 20 ASP A CA 6
ATOM 10134 C C . ASP A 1 20 ? -10.125 -23.812 -1.835 1.00 0.00 20 ASP A C 6
ATOM 10135 O O . ASP A 1 20 ? -9.305 -22.922 -1.637 1.00 0.00 20 ASP A O 6
ATOM 10144 N N . ILE A 1 21 ? -9.902 -24.829 -2.665 1.00 0.00 21 ILE A N 6
ATOM 10145 C CA . ILE A 1 21 ? -8.790 -24.856 -3.622 1.00 0.00 21 ILE A CA 6
ATOM 10146 C C . ILE A 1 21 ? -9.017 -23.782 -4.718 1.00 0.00 21 ILE A C 6
ATOM 10147 O O . ILE A 1 21 ? -8.062 -23.289 -5.318 1.00 0.00 21 ILE A O 6
ATOM 10163 N N . ASP A 1 22 ? -10.298 -23.404 -4.916 1.00 0.00 22 ASP A N 6
ATOM 10164 C CA . ASP A 1 22 ? -10.714 -22.356 -5.873 1.00 0.00 22 ASP A CA 6
ATOM 10165 C C . ASP A 1 22 ? -9.978 -21.021 -5.632 1.00 0.00 22 ASP A C 6
ATOM 10166 O O . ASP A 1 22 ? -9.393 -20.467 -6.558 1.00 0.00 22 ASP A O 6
ATOM 10175 N N . ALA A 1 23 ? -9.982 -20.548 -4.375 1.00 0.00 23 ALA A N 6
ATOM 10176 C CA . ALA A 1 23 ? -9.269 -19.308 -3.980 1.00 0.00 23 ALA A CA 6
ATOM 10177 C C . ALA A 1 23 ? -7.787 -19.600 -3.723 1.00 0.00 23 ALA A C 6
ATOM 10178 O O . ALA A 1 23 ? -6.909 -18.813 -4.089 1.00 0.00 23 ALA A O 6
ATOM 10185 N N . PHE A 1 24 ? -7.516 -20.782 -3.138 1.00 0.00 24 PHE A N 6
ATOM 10186 C CA . PHE A 1 24 ? -6.147 -21.227 -2.809 1.00 0.00 24 PHE A CA 6
ATOM 10187 C C . PHE A 1 24 ? -5.300 -21.461 -4.089 1.00 0.00 24 PHE A C 6
ATOM 10188 O O . PHE A 1 24 ? -4.107 -21.747 -4.003 1.00 0.00 24 PHE A O 6
ATOM 10205 N N . MET A 1 25 ? -5.935 -21.394 -5.279 1.00 0.00 25 MET A N 6
ATOM 10206 C CA . MET A 1 25 ? -5.219 -21.436 -6.570 1.00 0.00 25 MET A CA 6
ATOM 10207 C C . MET A 1 25 ? -5.418 -20.142 -7.391 1.00 0.00 25 MET A C 6
ATOM 10208 O O . MET A 1 25 ? -4.517 -19.749 -8.144 1.00 0.00 25 MET A O 6
ATOM 10222 N N . ALA A 1 26 ? -6.589 -19.482 -7.241 1.00 0.00 26 ALA A N 6
ATOM 10223 C CA . ALA A 1 26 ? -6.956 -18.285 -8.048 1.00 0.00 26 ALA A CA 6
ATOM 10224 C C . ALA A 1 26 ? -5.961 -17.129 -7.864 1.00 0.00 26 ALA A C 6
ATOM 10225 O O . ALA A 1 26 ? -5.732 -16.334 -8.778 1.00 0.00 26 ALA A O 6
ATOM 10232 N N . TRP A 1 27 ? -5.375 -17.058 -6.666 1.00 0.00 27 TRP A N 6
ATOM 10233 C CA . TRP A 1 27 ? -4.460 -15.984 -6.274 1.00 0.00 27 TRP A CA 6
ATOM 10234 C C . TRP A 1 27 ? -2.977 -16.334 -6.546 1.00 0.00 27 TRP A C 6
ATOM 10235 O O . TRP A 1 27 ? -2.065 -15.602 -6.131 1.00 0.00 27 TRP A O 6
ATOM 10256 N N . TRP A 1 28 ? -2.752 -17.441 -7.261 1.00 0.00 28 TRP A N 6
ATOM 10257 C CA . TRP A 1 28 ? -1.413 -17.903 -7.677 1.00 0.00 28 TRP A CA 6
ATOM 10258 C C . TRP A 1 28 ? -1.280 -17.739 -9.207 1.00 0.00 28 TRP A C 6
ATOM 10259 O O . TRP A 1 28 ? -2.284 -17.548 -9.907 1.00 0.00 28 TRP A O 6
ATOM 10280 N N . ALA A 1 29 ? -0.037 -17.805 -9.719 1.00 0.00 29 ALA A N 6
ATOM 10281 C CA . ALA A 1 29 ? 0.236 -17.753 -11.173 1.00 0.00 29 ALA A CA 6
ATOM 10282 C C . ALA A 1 29 ? 0.051 -19.145 -11.796 1.00 0.00 29 ALA A C 6
ATOM 10283 O O . ALA A 1 29 ? 0.216 -20.151 -11.108 1.00 0.00 29 ALA A O 6
ATOM 10290 N N . ASP A 1 30 ? -0.274 -19.191 -13.101 1.00 0.00 30 ASP A N 6
ATOM 10291 C CA . ASP A 1 30 ? -0.466 -20.464 -13.842 1.00 0.00 30 ASP A CA 6
ATOM 10292 C C . ASP A 1 30 ? 0.853 -21.270 -13.932 1.00 0.00 30 ASP A C 6
ATOM 10293 O O . ASP A 1 30 ? 0.839 -22.500 -14.011 1.00 0.00 30 ASP A O 6
ATOM 10302 N N . ASP A 1 31 ? 1.987 -20.552 -13.898 1.00 0.00 31 ASP A N 6
ATOM 10303 C CA . ASP A 1 31 ? 3.340 -21.145 -13.954 1.00 0.00 31 ASP A CA 6
ATOM 10304 C C . ASP A 1 31 ? 4.018 -21.097 -12.559 1.00 0.00 31 ASP A C 6
ATOM 10305 O O . ASP A 1 31 ? 5.247 -21.190 -12.444 1.00 0.00 31 ASP A O 6
ATOM 10314 N N . CYS A 1 32 ? 3.202 -20.959 -11.490 1.00 0.00 32 CYS A N 6
ATOM 10315 C CA . CYS A 1 32 ? 3.715 -20.861 -10.110 1.00 0.00 32 CYS A CA 6
ATOM 10316 C C . CYS A 1 32 ? 4.568 -22.089 -9.733 1.00 0.00 32 CYS A C 6
ATOM 10317 O O . CYS A 1 32 ? 4.067 -23.214 -9.677 1.00 0.00 32 CYS A O 6
ATOM 10325 N N . GLN A 1 33 ? 5.872 -21.852 -9.535 1.00 0.00 33 GLN A N 6
ATOM 10326 C CA . GLN A 1 33 ? 6.819 -22.873 -9.065 1.00 0.00 33 GLN A CA 6
ATOM 10327 C C . GLN A 1 33 ? 6.571 -23.115 -7.566 1.00 0.00 33 GLN A C 6
ATOM 10328 O O . GLN A 1 33 ? 6.111 -22.210 -6.863 1.00 0.00 33 GLN A O 6
ATOM 10342 N N . TYR A 1 34 ? 6.861 -24.328 -7.088 1.00 0.00 34 TYR A N 6
ATOM 10343 C CA . TYR A 1 34 ? 6.557 -24.727 -5.707 1.00 0.00 34 TYR A CA 6
ATOM 10344 C C . TYR A 1 34 ? 7.645 -25.672 -5.186 1.00 0.00 34 TYR A C 6
ATOM 10345 O O . TYR A 1 34 ? 7.820 -26.766 -5.714 1.00 0.00 34 TYR A O 6
ATOM 10363 N N . TYR A 1 35 ? 8.372 -25.212 -4.157 1.00 0.00 35 TYR A N 6
ATOM 10364 C CA . TYR A 1 35 ? 9.477 -25.938 -3.516 1.00 0.00 35 TYR A CA 6
ATOM 10365 C C . TYR A 1 35 ? 9.130 -26.281 -2.066 1.00 0.00 35 TYR A C 6
ATOM 10366 O O . TYR A 1 35 ? 8.289 -25.627 -1.435 1.00 0.00 35 TYR A O 6
ATOM 10384 N N . ALA A 1 36 ? 9.800 -27.321 -1.563 1.00 0.00 36 ALA A N 6
ATOM 10385 C CA . ALA A 1 36 ? 9.741 -27.741 -0.157 1.00 0.00 36 ALA A CA 6
ATOM 10386 C C . ALA A 1 36 ? 11.147 -27.673 0.459 1.00 0.00 36 ALA A C 6
ATOM 10387 O O . ALA A 1 36 ? 12.145 -27.761 -0.266 1.00 0.00 36 ALA A O 6
ATOM 10394 N N . PHE A 1 37 ? 11.207 -27.515 1.796 1.00 0.00 37 PHE A N 6
ATOM 10395 C CA . PHE A 1 37 ? 12.474 -27.394 2.553 1.00 0.00 37 PHE A CA 6
ATOM 10396 C C . PHE A 1 37 ? 13.320 -28.697 2.460 1.00 0.00 37 PHE A C 6
ATOM 10397 O O . PHE A 1 37 ? 12.768 -29.777 2.687 1.00 0.00 37 PHE A O 6
ATOM 10414 N N . PRO A 1 38 ? 14.670 -28.641 2.153 1.00 0.00 38 PRO A N 6
ATOM 10415 C CA . PRO A 1 38 ? 15.432 -27.392 1.849 1.00 0.00 38 PRO A CA 6
ATOM 10416 C C . PRO A 1 38 ? 15.092 -26.765 0.465 1.00 0.00 38 PRO A C 6
ATOM 10417 O O . PRO A 1 38 ? 14.664 -25.603 0.403 1.00 0.00 38 PRO A O 6
ATOM 10428 N N . ALA A 1 39 ? 15.247 -27.539 -0.625 1.00 0.00 39 ALA A N 6
ATOM 10429 C CA . ALA A 1 39 ? 14.956 -27.068 -1.991 1.00 0.00 39 ALA A CA 6
ATOM 10430 C C . ALA A 1 39 ? 14.609 -28.266 -2.888 1.00 0.00 39 ALA A C 6
ATOM 10431 O O . ALA A 1 39 ? 15.503 -28.932 -3.424 1.00 0.00 39 ALA A O 6
ATOM 10438 N N . THR A 1 40 ? 13.305 -28.568 -2.989 1.00 0.00 40 THR A N 6
ATOM 10439 C CA . THR A 1 40 ? 12.777 -29.608 -3.887 1.00 0.00 40 THR A CA 6
ATOM 10440 C C . THR A 1 40 ? 11.533 -29.079 -4.606 1.00 0.00 40 THR A C 6
ATOM 10441 O O . THR A 1 40 ? 10.488 -28.899 -3.971 1.00 0.00 40 THR A O 6
ATOM 10452 N N . LEU A 1 41 ? 11.658 -28.820 -5.919 1.00 0.00 41 LEU A N 6
ATOM 10453 C CA . LEU A 1 41 ? 10.534 -28.373 -6.750 1.00 0.00 41 LEU A CA 6
ATOM 10454 C C . LEU A 1 41 ? 9.538 -29.543 -6.897 1.00 0.00 41 LEU A C 6
ATOM 10455 O O . LEU A 1 41 ? 9.789 -30.503 -7.631 1.00 0.00 41 LEU A O 6
ATOM 10471 N N . LEU A 1 42 ? 8.433 -29.458 -6.140 1.00 0.00 42 LEU A N 6
ATOM 10472 C CA . LEU A 1 42 ? 7.348 -30.442 -6.161 1.00 0.00 42 LEU A CA 6
ATOM 10473 C C . LEU A 1 42 ? 6.455 -30.212 -7.391 1.00 0.00 42 LEU A C 6
ATOM 10474 O O . LEU A 1 42 ? 6.106 -31.151 -8.113 1.00 0.00 42 LEU A O 6
ATOM 10490 N N . ALA A 1 43 ? 6.111 -28.933 -7.616 1.00 0.00 43 ALA A N 6
ATOM 10491 C CA . ALA A 1 43 ? 5.129 -28.524 -8.634 1.00 0.00 43 ALA A CA 6
ATOM 10492 C C . ALA A 1 43 ? 5.652 -27.318 -9.432 1.00 0.00 43 ALA A C 6
ATOM 10493 O O . ALA A 1 43 ? 6.015 -26.302 -8.844 1.00 0.00 43 ALA A O 6
ATOM 10500 N N . GLY A 1 44 ? 5.700 -27.449 -10.774 1.00 0.00 44 GLY A N 6
ATOM 10501 C CA . GLY A 1 44 ? 6.283 -26.419 -11.655 1.00 0.00 44 GLY A CA 6
ATOM 10502 C C . GLY A 1 44 ? 5.237 -25.613 -12.412 1.00 0.00 44 GLY A C 6
ATOM 10503 O O . GLY A 1 44 ? 5.482 -25.182 -13.541 1.00 0.00 44 GLY A O 6
ATOM 10507 N N . ASN A 1 45 ? 4.115 -25.361 -11.734 1.00 0.00 45 ASN A N 6
ATOM 10508 C CA . ASN A 1 45 ? 2.888 -24.748 -12.297 1.00 0.00 45 ASN A CA 6
ATOM 10509 C C . ASN A 1 45 ? 1.746 -24.910 -11.283 1.00 0.00 45 ASN A C 6
ATOM 10510 O O . ASN A 1 45 ? 1.791 -25.806 -10.429 1.00 0.00 45 ASN A O 6
ATOM 10521 N N . ALA A 1 46 ? 0.718 -24.052 -11.418 1.00 0.00 46 ALA A N 6
ATOM 10522 C CA . ALA A 1 46 ? -0.434 -23.998 -10.495 1.00 0.00 46 ALA A CA 6
ATOM 10523 C C . ALA A 1 46 ? -1.180 -25.347 -10.400 1.00 0.00 46 ALA A C 6
ATOM 10524 O O . ALA A 1 46 ? -1.501 -25.810 -9.303 1.00 0.00 46 ALA A O 6
ATOM 10531 N N . ALA A 1 47 ? -1.397 -25.988 -11.556 1.00 0.00 47 ALA A N 6
ATOM 10532 C CA . ALA A 1 47 ? -2.258 -27.183 -11.662 1.00 0.00 47 ALA A CA 6
ATOM 10533 C C . ALA A 1 47 ? -1.716 -28.363 -10.833 1.00 0.00 47 ALA A C 6
ATOM 10534 O O . ALA A 1 47 ? -2.494 -29.134 -10.267 1.00 0.00 47 ALA A O 6
ATOM 10541 N N . GLU A 1 48 ? -0.379 -28.472 -10.748 1.00 0.00 48 GLU A N 6
ATOM 10542 C CA . GLU A 1 48 ? 0.290 -29.501 -9.926 1.00 0.00 48 GLU A CA 6
ATOM 10543 C C . GLU A 1 48 ? 0.253 -29.139 -8.419 1.00 0.00 48 GLU A C 6
ATOM 10544 O O . GLU A 1 48 ? 0.208 -30.034 -7.567 1.00 0.00 48 GLU A O 6
ATOM 10556 N N . ILE A 1 49 ? 0.274 -27.823 -8.104 1.00 0.00 49 ILE A N 6
ATOM 10557 C CA . ILE A 1 49 ? 0.218 -27.323 -6.707 1.00 0.00 49 ILE A CA 6
ATOM 10558 C C . ILE A 1 49 ? -1.136 -27.679 -6.067 1.00 0.00 49 ILE A C 6
ATOM 10559 O O . ILE A 1 49 ? -1.183 -28.266 -4.975 1.00 0.00 49 ILE A O 6
ATOM 10575 N N . ARG A 1 50 ? -2.222 -27.319 -6.774 1.00 0.00 50 ARG A N 6
ATOM 10576 C CA . ARG A 1 50 ? -3.590 -27.442 -6.252 1.00 0.00 50 ARG A CA 6
ATOM 10577 C C . ARG A 1 50 ? -3.977 -28.905 -6.014 1.00 0.00 50 ARG A C 6
ATOM 10578 O O . ARG A 1 50 ? -4.520 -29.206 -4.964 1.00 0.00 50 ARG A O 6
ATOM 10599 N N . VAL A 1 51 ? -3.642 -29.809 -6.964 1.00 0.00 51 VAL A N 6
ATOM 10600 C CA . VAL A 1 51 ? -4.024 -31.241 -6.870 1.00 0.00 51 VAL A CA 6
ATOM 10601 C C . VAL A 1 51 ? -3.318 -31.942 -5.697 1.00 0.00 51 VAL A C 6
ATOM 10602 O O . VAL A 1 51 ? -3.885 -32.842 -5.068 1.00 0.00 51 VAL A O 6
ATOM 10615 N N . ARG A 1 52 ? -2.085 -31.503 -5.414 1.00 0.00 52 ARG A N 6
ATOM 10616 C CA . ARG A 1 52 ? -1.285 -32.021 -4.297 1.00 0.00 52 ARG A CA 6
ATOM 10617 C C . ARG A 1 52 ? -1.861 -31.532 -2.957 1.00 0.00 52 ARG A C 6
ATOM 10618 O O . ARG A 1 52 ? -1.855 -32.263 -1.960 1.00 0.00 52 ARG A O 6
ATOM 10639 N N . HIS A 1 53 ? -2.375 -30.286 -2.954 1.00 0.00 53 HIS A N 6
ATOM 10640 C CA . HIS A 1 53 ? -3.036 -29.706 -1.772 1.00 0.00 53 HIS A CA 6
ATOM 10641 C C . HIS A 1 53 ? -4.444 -30.285 -1.576 1.00 0.00 53 HIS A C 6
ATOM 10642 O O . HIS A 1 53 ? -4.881 -30.378 -0.447 1.00 0.00 53 HIS A O 6
ATOM 10657 N N . ILE A 1 54 ? -5.133 -30.696 -2.668 1.00 0.00 54 ILE A N 6
ATOM 10658 C CA . ILE A 1 54 ? -6.476 -31.322 -2.586 1.00 0.00 54 ILE A CA 6
ATOM 10659 C C . ILE A 1 54 ? -6.430 -32.546 -1.651 1.00 0.00 54 ILE A C 6
ATOM 10660 O O . ILE A 1 54 ? -7.294 -32.708 -0.795 1.00 0.00 54 ILE A O 6
ATOM 10676 N N . GLU A 1 55 ? -5.363 -33.343 -1.800 1.00 0.00 55 GLU A N 6
ATOM 10677 C CA . GLU A 1 55 ? -5.107 -34.545 -0.975 1.00 0.00 55 GLU A CA 6
ATOM 10678 C C . GLU A 1 55 ? -4.983 -34.182 0.527 1.00 0.00 55 GLU A C 6
ATOM 10679 O O . GLU A 1 55 ? -5.499 -34.892 1.398 1.00 0.00 55 GLU A O 6
ATOM 10691 N N . ARG A 1 56 ? -4.313 -33.050 0.801 1.00 0.00 56 ARG A N 6
ATOM 10692 C CA . ARG A 1 56 ? -4.143 -32.506 2.167 1.00 0.00 56 ARG A CA 6
ATOM 10693 C C . ARG A 1 56 ? -5.464 -31.890 2.690 1.00 0.00 56 ARG A C 6
ATOM 10694 O O . ARG A 1 56 ? -5.723 -31.878 3.895 1.00 0.00 56 ARG A O 6
ATOM 10715 N N . PHE A 1 57 ? -6.293 -31.400 1.761 1.00 0.00 57 PHE A N 6
ATOM 10716 C CA . PHE A 1 57 ? -7.608 -30.802 2.066 1.00 0.00 57 PHE A CA 6
ATOM 10717 C C . PHE A 1 57 ? -8.691 -31.901 2.245 1.00 0.00 57 PHE A C 6
ATOM 10718 O O . PHE A 1 57 ? -9.811 -31.598 2.657 1.00 0.00 57 PHE A O 6
ATOM 10735 N N . LYS A 1 58 ? -8.353 -33.177 1.922 1.00 0.00 58 LYS A N 6
ATOM 10736 C CA . LYS A 1 58 ? -9.278 -34.317 2.113 1.00 0.00 58 LYS A CA 6
ATOM 10737 C C . LYS A 1 58 ? -9.351 -34.737 3.586 1.00 0.00 58 LYS A C 6
ATOM 10738 O O . LYS A 1 58 ? -10.415 -35.155 4.058 1.00 0.00 58 LYS A O 6
ATOM 10757 N N . GLU A 1 59 ? -8.228 -34.621 4.305 1.00 0.00 59 GLU A N 6
ATOM 10758 C CA . GLU A 1 59 ? -8.160 -35.005 5.717 1.00 0.00 59 GLU A CA 6
ATOM 10759 C C . GLU A 1 59 ? -8.672 -33.825 6.587 1.00 0.00 59 GLU A C 6
ATOM 10760 O O . GLU A 1 59 ? -8.108 -32.725 6.553 1.00 0.00 59 GLU A O 6
ATOM 10772 N N . PRO A 1 60 ? -9.786 -34.040 7.363 1.00 0.00 60 PRO A N 6
ATOM 10773 C CA . PRO A 1 60 ? -10.562 -32.942 8.009 1.00 0.00 60 PRO A CA 6
ATOM 10774 C C . PRO A 1 60 ? -9.865 -32.310 9.233 1.00 0.00 60 PRO A C 6
ATOM 10775 O O . PRO A 1 60 ? -10.305 -31.270 9.741 1.00 0.00 60 PRO A O 6
ATOM 10786 N N . ASP A 1 61 ? -8.768 -32.935 9.673 1.00 0.00 61 ASP A N 6
ATOM 10787 C CA . ASP A 1 61 ? -7.966 -32.471 10.817 1.00 0.00 61 ASP A CA 6
ATOM 10788 C C . ASP A 1 61 ? -7.061 -31.286 10.417 1.00 0.00 61 ASP A C 6
ATOM 10789 O O . ASP A 1 61 ? -6.475 -30.631 11.286 1.00 0.00 61 ASP A O 6
ATOM 10798 N N . LEU A 1 62 ? -6.926 -31.058 9.094 1.00 0.00 62 LEU A N 6
ATOM 10799 C CA . LEU A 1 62 ? -6.188 -29.915 8.547 1.00 0.00 62 LEU A CA 6
ATOM 10800 C C . LEU A 1 62 ? -6.792 -28.587 9.051 1.00 0.00 62 LEU A C 6
ATOM 10801 O O . LEU A 1 62 ? -7.916 -28.236 8.694 1.00 0.00 62 LEU A O 6
ATOM 10817 N N . TYR A 1 63 ? -6.047 -27.868 9.894 1.00 0.00 63 TYR A N 6
ATOM 10818 C CA . TYR A 1 63 ? -6.457 -26.547 10.375 1.00 0.00 63 TYR A CA 6
ATOM 10819 C C . TYR A 1 63 ? -5.206 -25.714 10.649 1.00 0.00 63 TYR A C 6
ATOM 10820 O O . TYR A 1 63 ? -4.439 -26.041 11.551 1.00 0.00 63 TYR A O 6
ATOM 10838 N N . GLY A 1 64 ? -5.033 -24.629 9.883 1.00 0.00 64 GLY A N 6
ATOM 10839 C CA . GLY A 1 64 ? -3.921 -23.704 10.067 1.00 0.00 64 GLY A CA 6
ATOM 10840 C C . GLY A 1 64 ? -4.387 -22.434 10.747 1.00 0.00 64 GLY A C 6
ATOM 10841 O O . GLY A 1 64 ? -5.002 -21.568 10.105 1.00 0.00 64 GLY A O 6
ATOM 10845 N N . GLU A 1 65 ? -4.111 -22.328 12.056 1.00 0.00 65 GLU A N 6
ATOM 10846 C CA . GLU A 1 65 ? -4.401 -21.119 12.830 1.00 0.00 65 GLU A CA 6
ATOM 10847 C C . GLU A 1 65 ? -3.236 -20.145 12.650 1.00 0.00 65 GLU A C 6
ATOM 10848 O O . GLU A 1 65 ? -2.162 -20.325 13.247 1.00 0.00 65 GLU A O 6
ATOM 10860 N N . LEU A 1 66 ? -3.443 -19.142 11.784 1.00 0.00 66 LEU A N 6
ATOM 10861 C CA . LEU A 1 66 ? -2.408 -18.166 11.438 1.00 0.00 66 LEU A CA 6
ATOM 10862 C C . LEU A 1 66 ? -2.407 -17.058 12.476 1.00 0.00 66 LEU A C 6
ATOM 10863 O O . LEU A 1 66 ? -3.443 -16.456 12.779 1.00 0.00 66 LEU A O 6
ATOM 10879 N N . LEU A 1 67 ? -1.222 -16.809 12.997 1.00 0.00 67 LEU A N 6
ATOM 10880 C CA . LEU A 1 67 ? -0.996 -15.985 14.183 1.00 0.00 67 LEU A CA 6
ATOM 10881 C C . LEU A 1 67 ? -0.165 -14.740 13.834 1.00 0.00 67 LEU A C 6
ATOM 10882 O O . LEU A 1 67 ? -0.351 -13.674 14.430 1.00 0.00 67 LEU A O 6
ATOM 10898 N N . THR A 1 68 ? 0.750 -14.886 12.856 1.00 0.00 68 THR A N 6
ATOM 10899 C CA . THR A 1 68 ? 1.638 -13.806 12.387 1.00 0.00 68 THR A CA 6
ATOM 10900 C C . THR A 1 68 ? 1.929 -13.993 10.884 1.00 0.00 68 THR A C 6
ATOM 10901 O O . THR A 1 68 ? 2.122 -15.121 10.431 1.00 0.00 68 THR A O 6
ATOM 10912 N N . ARG A 1 69 ? 1.925 -12.885 10.117 1.00 0.00 69 ARG A N 6
ATOM 10913 C CA . ARG A 1 69 ? 2.452 -12.859 8.738 1.00 0.00 69 ARG A CA 6
ATOM 10914 C C . ARG A 1 69 ? 3.355 -11.614 8.579 1.00 0.00 69 ARG A C 6
ATOM 10915 O O . ARG A 1 69 ? 2.977 -10.500 8.975 1.00 0.00 69 ARG A O 6
ATOM 10936 N N . VAL A 1 70 ? 4.573 -11.830 8.062 1.00 0.00 70 VAL A N 6
ATOM 10937 C CA . VAL A 1 70 ? 5.540 -10.760 7.777 1.00 0.00 70 VAL A CA 6
ATOM 10938 C C . VAL A 1 70 ? 5.642 -10.548 6.255 1.00 0.00 70 VAL A C 6
ATOM 10939 O O . VAL A 1 70 ? 5.811 -11.502 5.488 1.00 0.00 70 VAL A O 6
ATOM 10952 N N . ILE A 1 71 ? 5.515 -9.290 5.819 1.00 0.00 71 ILE A N 6
ATOM 10953 C CA . ILE A 1 71 ? 5.589 -8.928 4.393 1.00 0.00 71 ILE A CA 6
ATOM 10954 C C . ILE A 1 71 ? 6.845 -8.080 4.126 1.00 0.00 71 ILE A C 6
ATOM 10955 O O . ILE A 1 71 ? 7.056 -7.037 4.752 1.00 0.00 71 ILE A O 6
ATOM 10971 N N . VAL A 1 72 ? 7.682 -8.571 3.205 1.00 0.00 72 VAL A N 6
ATOM 10972 C CA . VAL A 1 72 ? 8.879 -7.882 2.720 1.00 0.00 72 VAL A CA 6
ATOM 10973 C C . VAL A 1 72 ? 8.648 -7.525 1.238 1.00 0.00 72 VAL A C 6
ATOM 10974 O O . VAL A 1 72 ? 8.873 -8.359 0.357 1.00 0.00 72 VAL A O 6
ATOM 10987 N N . GLY A 1 73 ? 8.164 -6.299 0.984 1.00 0.00 73 GLY A N 6
ATOM 10988 C CA . GLY A 1 73 ? 7.866 -5.834 -0.377 1.00 0.00 73 GLY A CA 6
ATOM 10989 C C . GLY A 1 73 ? 6.876 -6.732 -1.132 1.00 0.00 73 GLY A C 6
ATOM 10990 O O . GLY A 1 73 ? 5.706 -6.829 -0.745 1.00 0.00 73 GLY A O 6
ATOM 10994 N N . ASN A 1 74 ? 7.367 -7.424 -2.188 1.00 0.00 74 ASN A N 6
ATOM 10995 C CA . ASN A 1 74 ? 6.530 -8.278 -3.067 1.00 0.00 74 ASN A CA 6
ATOM 10996 C C . ASN A 1 74 ? 6.630 -9.777 -2.697 1.00 0.00 74 ASN A C 6
ATOM 10997 O O . ASN A 1 74 ? 6.212 -10.639 -3.469 1.00 0.00 74 ASN A O 6
ATOM 11008 N N . VAL A 1 75 ? 7.149 -10.073 -1.500 1.00 0.00 75 VAL A N 6
ATOM 11009 C CA . VAL A 1 75 ? 7.293 -11.460 -0.993 1.00 0.00 75 VAL A CA 6
ATOM 11010 C C . VAL A 1 75 ? 6.817 -11.516 0.469 1.00 0.00 75 VAL A C 6
ATOM 11011 O O . VAL A 1 75 ? 7.148 -10.632 1.262 1.00 0.00 75 VAL A O 6
ATOM 11024 N N . VAL A 1 76 ? 5.996 -12.529 0.819 1.00 0.00 76 VAL A N 6
ATOM 11025 C CA . VAL A 1 76 ? 5.429 -12.673 2.177 1.00 0.00 76 VAL A CA 6
ATOM 11026 C C . VAL A 1 76 ? 5.801 -14.037 2.782 1.00 0.00 76 VAL A C 6
ATOM 11027 O O . VAL A 1 76 ? 5.756 -15.059 2.096 1.00 0.00 76 VAL A O 6
ATOM 11040 N N . ILE A 1 77 ? 6.203 -14.017 4.065 1.00 0.00 77 ILE A N 6
ATOM 11041 C CA . ILE A 1 77 ? 6.272 -15.211 4.911 1.00 0.00 77 ILE A CA 6
ATOM 11042 C C . ILE A 1 77 ? 5.063 -15.186 5.846 1.00 0.00 77 ILE A C 6
ATOM 11043 O O . ILE A 1 77 ? 4.898 -14.233 6.602 1.00 0.00 77 ILE A O 6
ATOM 11059 N N . ASP A 1 78 ? 4.213 -16.201 5.771 1.00 0.00 78 ASP A N 6
ATOM 11060 C CA . ASP A 1 78 ? 3.153 -16.413 6.772 1.00 0.00 78 ASP A CA 6
ATOM 11061 C C . ASP A 1 78 ? 3.632 -17.444 7.797 1.00 0.00 78 ASP A C 6
ATOM 11062 O O . ASP A 1 78 ? 4.506 -18.269 7.503 1.00 0.00 78 ASP A O 6
ATOM 11071 N N . HIS A 1 79 ? 3.064 -17.381 9.002 1.00 0.00 79 HIS A N 6
ATOM 11072 C CA . HIS A 1 79 ? 3.396 -18.300 10.088 1.00 0.00 79 HIS A CA 6
ATOM 11073 C C . HIS A 1 79 ? 2.100 -18.716 10.783 1.00 0.00 79 HIS A C 6
ATOM 11074 O O . HIS A 1 79 ? 1.449 -17.910 11.471 1.00 0.00 79 HIS A O 6
ATOM 11089 N N . GLU A 1 80 ? 1.731 -19.969 10.557 1.00 0.00 80 GLU A N 6
ATOM 11090 C CA . GLU A 1 80 ? 0.550 -20.615 11.132 1.00 0.00 80 GLU A CA 6
ATOM 11091 C C . GLU A 1 80 ? 0.972 -21.863 11.911 1.00 0.00 80 GLU A C 6
ATOM 11092 O O . GLU A 1 80 ? 2.135 -22.283 11.870 1.00 0.00 80 GLU A O 6
ATOM 11104 N N . THR A 1 81 ? 0.022 -22.402 12.671 1.00 0.00 81 THR A N 6
ATOM 11105 C CA . THR A 1 81 ? 0.136 -23.716 13.306 1.00 0.00 81 THR A CA 6
ATOM 11106 C C . THR A 1 81 ? -0.930 -24.656 12.714 1.00 0.00 81 THR A C 6
ATOM 11107 O O . THR A 1 81 ? -2.128 -24.500 12.994 1.00 0.00 81 THR A O 6
ATOM 11118 N N . VAL A 1 82 ? -0.492 -25.595 11.852 1.00 0.00 82 VAL A N 6
ATOM 11119 C CA . VAL A 1 82 ? -1.371 -26.632 11.289 1.00 0.00 82 VAL A CA 6
ATOM 11120 C C . VAL A 1 82 ? -1.455 -27.843 12.221 1.00 0.00 82 VAL A C 6
ATOM 11121 O O . VAL A 1 82 ? -0.435 -28.420 12.614 1.00 0.00 82 VAL A O 6
ATOM 11134 N N . THR A 1 83 ? -2.694 -28.203 12.579 1.00 0.00 83 THR A N 6
ATOM 11135 C CA . THR A 1 83 ? -2.986 -29.441 13.290 1.00 0.00 83 THR A CA 6
ATOM 11136 C C . THR A 1 83 ? -2.813 -30.615 12.316 1.00 0.00 83 THR A C 6
ATOM 11137 O O . THR A 1 83 ? -3.494 -30.678 11.280 1.00 0.00 83 THR A O 6
ATOM 11148 N N . ARG A 1 84 ? -1.862 -31.502 12.627 1.00 0.00 84 ARG A N 6
ATOM 11149 C CA . ARG A 1 84 ? -1.605 -32.725 11.857 1.00 0.00 84 ARG A CA 6
ATOM 11150 C C . ARG A 1 84 ? -1.678 -33.892 12.847 1.00 0.00 84 ARG A C 6
ATOM 11151 O O . ARG A 1 84 ? -0.912 -33.921 13.799 1.00 0.00 84 ARG A O 6
ATOM 11172 N N . ASN A 1 85 ? -2.581 -34.855 12.621 1.00 0.00 85 ASN A N 6
ATOM 11173 C CA . ASN A 1 85 ? -2.839 -35.942 13.590 1.00 0.00 85 ASN A CA 6
ATOM 11174 C C . ASN A 1 85 ? -1.701 -36.963 13.582 1.00 0.00 85 ASN A C 6
ATOM 11175 O O . ASN A 1 85 ? -1.707 -37.918 12.806 1.00 0.00 85 ASN A O 6
ATOM 11186 N N . PHE A 1 86 ? -0.701 -36.697 14.432 1.00 0.00 86 PHE A N 6
ATOM 11187 C CA . PHE A 1 86 ? 0.441 -37.583 14.645 1.00 0.00 86 PHE A CA 6
ATOM 11188 C C . PHE A 1 86 ? 0.055 -38.690 15.654 1.00 0.00 86 PHE A C 6
ATOM 11189 O O . PHE A 1 86 ? -0.713 -38.423 16.583 1.00 0.00 86 PHE A O 6
ATOM 11206 N N . PRO A 1 87 ? 0.581 -39.947 15.488 1.00 0.00 87 PRO A N 6
ATOM 11207 C CA . PRO A 1 87 ? 0.227 -41.104 16.366 1.00 0.00 87 PRO A CA 6
ATOM 11208 C C . PRO A 1 87 ? 0.567 -40.883 17.864 1.00 0.00 87 PRO A C 6
ATOM 11209 O O . PRO A 1 87 ? 0.001 -41.555 18.739 1.00 0.00 87 PRO A O 6
ATOM 11220 N N . GLU A 1 88 ? 1.477 -39.935 18.147 1.00 0.00 88 GLU A N 6
ATOM 11221 C CA . GLU A 1 88 ? 1.927 -39.631 19.525 1.00 0.00 88 GLU A CA 6
ATOM 11222 C C . GLU A 1 88 ? 0.956 -38.692 20.270 1.00 0.00 88 GLU A C 6
ATOM 11223 O O . GLU A 1 88 ? 0.896 -38.733 21.506 1.00 0.00 88 GLU A O 6
ATOM 11235 N N . GLY A 1 89 ? 0.211 -37.839 19.535 1.00 0.00 89 GLY A N 6
ATOM 11236 C CA . GLY A 1 89 ? -0.720 -36.899 20.176 1.00 0.00 89 GLY A CA 6
ATOM 11237 C C . GLY A 1 89 ? -1.357 -35.913 19.212 1.00 0.00 89 GLY A C 6
ATOM 11238 O O . GLY A 1 89 ? -1.837 -36.314 18.148 1.00 0.00 89 GLY A O 6
ATOM 11242 N N . LYS A 1 90 ? -1.389 -34.621 19.614 1.00 0.00 90 LYS A N 6
ATOM 11243 C CA . LYS A 1 90 ? -1.937 -33.520 18.810 1.00 0.00 90 LYS A CA 6
ATOM 11244 C C . LYS A 1 90 ? -1.259 -33.445 17.429 1.00 0.00 90 LYS A C 6
ATOM 11245 O O . LYS A 1 90 ? -1.882 -33.770 16.412 1.00 0.00 90 LYS A O 6
ATOM 11264 N N . GLY A 1 91 ? 0.013 -33.017 17.411 1.00 0.00 91 GLY A N 6
ATOM 11265 C CA . GLY A 1 91 ? 0.794 -32.992 16.181 1.00 0.00 91 GLY A CA 6
ATOM 11266 C C . GLY A 1 91 ? 0.753 -31.650 15.479 1.00 0.00 91 GLY A C 6
ATOM 11267 O O . GLY A 1 91 ? 0.821 -31.577 14.245 1.00 0.00 91 GLY A O 6
ATOM 11271 N N . GLU A 1 92 ? 0.651 -30.583 16.273 1.00 0.00 92 GLU A N 6
ATOM 11272 C CA . GLU A 1 92 ? 0.463 -29.228 15.748 1.00 0.00 92 GLU A CA 6
ATOM 11273 C C . GLU A 1 92 ? 1.844 -28.613 15.439 1.00 0.00 92 GLU A C 6
ATOM 11274 O O . GLU A 1 92 ? 2.640 -28.318 16.337 1.00 0.00 92 GLU A O 6
ATOM 11286 N N . VAL A 1 93 ? 2.149 -28.490 14.141 1.00 0.00 93 VAL A N 6
ATOM 11287 C CA . VAL A 1 93 ? 3.449 -27.990 13.676 1.00 0.00 93 VAL A CA 6
ATOM 11288 C C . VAL A 1 93 ? 3.286 -26.562 13.149 1.00 0.00 93 VAL A C 6
ATOM 11289 O O . VAL A 1 93 ? 2.239 -26.214 12.589 1.00 0.00 93 VAL A O 6
ATOM 11302 N N . ASP A 1 94 ? 4.299 -25.735 13.386 1.00 0.00 94 ASP A N 6
ATOM 11303 C CA . ASP A 1 94 ? 4.371 -24.383 12.829 1.00 0.00 94 ASP A CA 6
ATOM 11304 C C . ASP A 1 94 ? 5.126 -24.459 11.497 1.00 0.00 94 ASP A C 6
ATOM 11305 O O . ASP A 1 94 ? 6.045 -25.265 11.365 1.00 0.00 94 ASP A O 6
ATOM 11314 N N . VAL A 1 95 ? 4.704 -23.676 10.491 1.00 0.00 95 VAL A N 6
ATOM 11315 C CA . VAL A 1 95 ? 5.386 -23.605 9.176 1.00 0.00 95 VAL A CA 6
ATOM 11316 C C . VAL A 1 95 ? 5.609 -22.114 8.821 1.00 0.00 95 VAL A C 6
ATOM 11317 O O . VAL A 1 95 ? 4.859 -21.245 9.272 1.00 0.00 95 VAL A O 6
ATOM 11330 N N . ALA A 1 96 ? 6.685 -21.822 8.076 1.00 0.00 96 ALA A N 6
ATOM 11331 C CA . ALA A 1 96 ? 6.942 -20.496 7.501 1.00 0.00 96 ALA A CA 6
ATOM 11332 C C . ALA A 1 96 ? 6.956 -20.631 5.976 1.00 0.00 96 ALA A C 6
ATOM 11333 O O . ALA A 1 96 ? 7.937 -21.128 5.396 1.00 0.00 96 ALA A O 6
ATOM 11340 N N . CYS A 1 97 ? 5.850 -20.233 5.332 1.00 0.00 97 CYS A N 6
ATOM 11341 C CA . CYS A 1 97 ? 5.678 -20.373 3.883 1.00 0.00 97 CYS A CA 6
ATOM 11342 C C . CYS A 1 97 ? 6.014 -19.036 3.210 1.00 0.00 97 CYS A C 6
ATOM 11343 O O . CYS A 1 97 ? 5.279 -18.053 3.330 1.00 0.00 97 CYS A O 6
ATOM 11351 N N . ILE A 1 98 ? 7.163 -19.015 2.526 1.00 0.00 98 ILE A N 6
ATOM 11352 C CA . ILE A 1 98 ? 7.682 -17.836 1.831 1.00 0.00 98 ILE A CA 6
ATOM 11353 C C . ILE A 1 98 ? 7.336 -17.942 0.336 1.00 0.00 98 ILE A C 6
ATOM 11354 O O . ILE A 1 98 ? 7.818 -18.830 -0.355 1.00 0.00 98 ILE A O 6
ATOM 11370 N N . TYR A 1 99 ? 6.456 -17.062 -0.153 1.00 0.00 99 TYR A N 6
ATOM 11371 C CA . TYR A 1 99 ? 6.053 -17.038 -1.575 1.00 0.00 99 TYR A CA 6
ATOM 11372 C C . TYR A 1 99 ? 6.200 -15.628 -2.163 1.00 0.00 99 TYR A C 6
ATOM 11373 O O . TYR A 1 99 ? 5.864 -14.627 -1.518 1.00 0.00 99 TYR A O 6
ATOM 11391 N N . GLU A 1 100 ? 6.710 -15.577 -3.400 1.00 0.00 100 GLU A N 6
ATOM 11392 C CA . GLU A 1 100 ? 7.018 -14.339 -4.115 1.00 0.00 100 GLU A CA 6
ATOM 11393 C C . GLU A 1 100 ? 5.874 -14.009 -5.080 1.00 0.00 100 GLU A C 6
ATOM 11394 O O . GLU A 1 100 ? 5.613 -14.744 -6.046 1.00 0.00 100 GLU A O 6
ATOM 11406 N N . VAL A 1 101 ? 5.194 -12.912 -4.769 1.00 0.00 101 VAL A N 6
ATOM 11407 C CA . VAL A 1 101 ? 4.085 -12.370 -5.547 1.00 0.00 101 VAL A CA 6
ATOM 11408 C C . VAL A 1 101 ? 4.619 -11.398 -6.623 1.00 0.00 101 VAL A C 6
ATOM 11409 O O . VAL A 1 101 ? 5.212 -10.363 -6.300 1.00 0.00 101 VAL A O 6
ATOM 11422 N N . GLU A 1 102 ? 4.417 -11.758 -7.901 1.00 0.00 102 GLU A N 6
ATOM 11423 C CA . GLU A 1 102 ? 4.801 -10.936 -9.063 1.00 0.00 102 GLU A CA 6
ATOM 11424 C C . GLU A 1 102 ? 3.563 -10.695 -9.956 1.00 0.00 102 GLU A C 6
ATOM 11425 O O . GLU A 1 102 ? 2.868 -11.647 -10.329 1.00 0.00 102 GLU A O 6
ATOM 11437 N N . ASN A 1 103 ? 3.310 -9.409 -10.288 1.00 0.00 103 ASN A N 6
ATOM 11438 C CA . ASN A 1 103 ? 2.107 -8.945 -11.029 1.00 0.00 103 ASN A CA 6
ATOM 11439 C C . ASN A 1 103 ? 0.797 -9.300 -10.282 1.00 0.00 103 ASN A C 6
ATOM 11440 O O . ASN A 1 103 ? -0.263 -9.487 -10.892 1.00 0.00 103 ASN A O 6
ATOM 11451 N N . GLY A 1 104 ? 0.884 -9.331 -8.941 1.00 0.00 104 GLY A N 6
ATOM 11452 C CA . GLY A 1 104 ? -0.258 -9.661 -8.076 1.00 0.00 104 GLY A CA 6
ATOM 11453 C C . GLY A 1 104 ? -0.414 -11.161 -7.806 1.00 0.00 104 GLY A C 6
ATOM 11454 O O . GLY A 1 104 ? -0.996 -11.551 -6.795 1.00 0.00 104 GLY A O 6
ATOM 11458 N N . ARG A 1 105 ? 0.188 -11.994 -8.668 1.00 0.00 105 ARG A N 6
ATOM 11459 C CA . ARG A 1 105 ? 0.024 -13.461 -8.660 1.00 0.00 105 ARG A CA 6
ATOM 11460 C C . ARG A 1 105 ? 1.307 -14.098 -8.127 1.00 0.00 105 ARG A C 6
ATOM 11461 O O . ARG A 1 105 ? 2.393 -13.644 -8.466 1.00 0.00 105 ARG A O 6
ATOM 11482 N N . ILE A 1 106 ? 1.186 -15.152 -7.312 1.00 0.00 106 ILE A N 6
ATOM 11483 C CA . ILE A 1 106 ? 2.359 -15.863 -6.777 1.00 0.00 106 ILE A CA 6
ATOM 11484 C C . ILE A 1 106 ? 3.105 -16.585 -7.914 1.00 0.00 106 ILE A C 6
ATOM 11485 O O . ILE A 1 106 ? 2.623 -17.584 -8.435 1.00 0.00 106 ILE A O 6
ATOM 11501 N N . ALA A 1 107 ? 4.269 -16.039 -8.306 1.00 0.00 107 ALA A N 6
ATOM 11502 C CA . ALA A 1 107 ? 5.087 -16.581 -9.407 1.00 0.00 107 ALA A CA 6
ATOM 11503 C C . ALA A 1 107 ? 5.902 -17.802 -8.947 1.00 0.00 107 ALA A C 6
ATOM 11504 O O . ALA A 1 107 ? 6.144 -18.734 -9.724 1.00 0.00 107 ALA A O 6
ATOM 11511 N N . LYS A 1 108 ? 6.329 -17.767 -7.677 1.00 0.00 108 LYS A N 6
ATOM 11512 C CA . LYS A 1 108 ? 7.130 -18.833 -7.044 1.00 0.00 108 LYS A CA 6
ATOM 11513 C C . LYS A 1 108 ? 6.707 -18.960 -5.581 1.00 0.00 108 LYS A C 6
ATOM 11514 O O . LYS A 1 108 ? 6.367 -17.964 -4.948 1.00 0.00 108 LYS A O 6
ATOM 11533 N N . ALA A 1 109 ? 6.754 -20.184 -5.050 1.00 0.00 109 ALA A N 6
ATOM 11534 C CA . ALA A 1 109 ? 6.326 -20.494 -3.681 1.00 0.00 109 ALA A CA 6
ATOM 11535 C C . ALA A 1 109 ? 7.297 -21.494 -3.057 1.00 0.00 109 ALA A C 6
ATOM 11536 O O . ALA A 1 109 ? 7.741 -22.423 -3.721 1.00 0.00 109 ALA A O 6
ATOM 11543 N N . TRP A 1 110 ? 7.642 -21.265 -1.790 1.00 0.00 110 TRP A N 6
ATOM 11544 C CA . TRP A 1 110 ? 8.595 -22.085 -1.016 1.00 0.00 110 TRP A CA 6
ATOM 11545 C C . TRP A 1 110 ? 8.028 -22.210 0.417 1.00 0.00 110 TRP A C 6
ATOM 11546 O O . TRP A 1 110 ? 7.338 -21.295 0.877 1.00 0.00 110 TRP A O 6
ATOM 11567 N N . PHE A 1 111 ? 8.273 -23.328 1.121 1.00 0.00 111 PHE A N 6
ATOM 11568 C CA . PHE A 1 111 ? 7.852 -23.450 2.540 1.00 0.00 111 PHE A CA 6
ATOM 11569 C C . PHE A 1 111 ? 8.873 -24.255 3.351 1.00 0.00 111 PHE A C 6
ATOM 11570 O O . PHE A 1 111 ? 9.514 -25.174 2.820 1.00 0.00 111 PHE A O 6
ATOM 11587 N N . LYS A 1 112 ? 9.018 -23.895 4.640 1.00 0.00 112 LYS A N 6
ATOM 11588 C CA . LYS A 1 112 ? 9.836 -24.648 5.603 1.00 0.00 112 LYS A CA 6
ATOM 11589 C C . LYS A 1 112 ? 8.995 -24.972 6.847 1.00 0.00 112 LYS A C 6
ATOM 11590 O O . LYS A 1 112 ? 8.393 -24.079 7.438 1.00 0.00 112 LYS A O 6
ATOM 11609 N N . ILE A 1 113 ? 8.957 -26.255 7.247 1.00 0.00 113 ILE A N 6
ATOM 11610 C CA . ILE A 1 113 ? 8.199 -26.693 8.433 1.00 0.00 113 ILE A CA 6
ATOM 11611 C C . ILE A 1 113 ? 9.117 -26.599 9.660 1.00 0.00 113 ILE A C 6
ATOM 11612 O O . ILE A 1 113 ? 10.206 -27.187 9.679 1.00 0.00 113 ILE A O 6
ATOM 11628 N N . GLY A 1 114 ? 8.665 -25.806 10.639 1.00 0.00 114 GLY A N 6
ATOM 11629 C CA . GLY A 1 114 ? 9.432 -25.487 11.847 1.00 0.00 114 GLY A CA 6
ATOM 11630 C C . GLY A 1 114 ? 9.743 -26.691 12.737 1.00 0.00 114 GLY A C 6
ATOM 11631 O O . GLY A 1 114 ? 10.737 -27.398 12.506 1.00 0.00 114 GLY A O 6
ATOM 11635 N N . GLU A 1 115 ? 8.895 -26.927 13.750 1.00 0.00 115 GLU A N 6
ATOM 11636 C CA . GLU A 1 115 ? 9.095 -28.009 14.726 1.00 0.00 115 GLU A CA 6
ATOM 11637 C C . GLU A 1 115 ? 7.759 -28.758 14.940 1.00 0.00 115 GLU A C 6
ATOM 11638 O O . GLU A 1 115 ? 6.683 -28.186 14.710 1.00 0.00 115 GLU A O 6
ATOM 11650 N N . PRO A 1 116 ? 7.801 -30.053 15.367 1.00 0.00 116 PRO A N 6
ATOM 11651 C CA . PRO A 1 116 ? 6.593 -30.819 15.720 1.00 0.00 116 PRO A CA 6
ATOM 11652 C C . PRO A 1 116 ? 6.199 -30.692 17.210 1.00 0.00 116 PRO A C 6
ATOM 11653 O O . PRO A 1 116 ? 6.933 -31.139 18.104 1.00 0.00 116 PRO A O 6
ATOM 11664 N N . ARG A 1 117 ? 5.030 -30.077 17.481 1.00 0.00 117 ARG A N 6
ATOM 11665 C CA . ARG A 1 117 ? 4.588 -29.795 18.864 1.00 0.00 117 ARG A CA 6
ATOM 11666 C C . ARG A 1 117 ? 3.368 -30.647 19.239 1.00 0.00 117 ARG A C 6
ATOM 11667 O O . ARG A 1 117 ? 2.572 -31.044 18.382 1.00 0.00 117 ARG A O 6
ATOM 11688 N N . ILE A 1 118 ? 3.233 -30.897 20.545 1.00 0.00 118 ILE A N 6
ATOM 11689 C CA . ILE A 1 118 ? 2.141 -31.691 21.136 1.00 0.00 118 ILE A CA 6
ATOM 11690 C C . ILE A 1 118 ? 1.550 -30.891 22.325 1.00 0.00 118 ILE A C 6
ATOM 11691 O O . ILE A 1 118 ? 2.227 -30.022 22.886 1.00 0.00 118 ILE A O 6
ATOM 11707 N N . VAL A 1 119 ? 0.283 -31.166 22.683 1.00 0.00 119 VAL A N 6
ATOM 11708 C CA . VAL A 1 119 ? -0.357 -30.573 23.886 1.00 0.00 119 VAL A CA 6
ATOM 11709 C C . VAL A 1 119 ? 0.261 -31.163 25.178 1.00 0.00 119 VAL A C 6
ATOM 11710 O O . VAL A 1 119 ? 0.572 -30.428 26.119 1.00 0.00 119 VAL A O 6
ATOM 11723 N N . SER A 1 120 ? 0.455 -32.492 25.194 1.00 0.00 120 SER A N 6
ATOM 11724 C CA . SER A 1 120 ? 1.093 -33.210 26.325 1.00 0.00 120 SER A CA 6
ATOM 11725 C C . SER A 1 120 ? 2.626 -32.944 26.398 1.00 0.00 120 SER A C 6
ATOM 11726 O O . SER A 1 120 ? 3.285 -33.355 27.359 1.00 0.00 120 SER A O 6
ATOM 11734 N N . GLN A 1 121 ? 3.181 -32.264 25.370 1.00 0.00 121 GLN A N 6
ATOM 11735 C CA . GLN A 1 121 ? 4.589 -31.793 25.359 1.00 0.00 121 GLN A CA 6
ATOM 11736 C C . GLN A 1 121 ? 4.788 -30.672 26.403 1.00 0.00 121 GLN A C 6
ATOM 11737 O O . GLN A 1 121 ? 5.865 -30.551 27.011 1.00 0.00 121 GLN A O 6
ATOM 11751 N N . LYS A 1 122 ? 3.734 -29.858 26.584 1.00 0.00 122 LYS A N 6
ATOM 11752 C CA . LYS A 1 122 ? 3.665 -28.807 27.620 1.00 0.00 122 LYS A CA 6
ATOM 11753 C C . LYS A 1 122 ? 2.677 -29.248 28.729 1.00 0.00 122 LYS A C 6
ATOM 11754 O O . LYS A 1 122 ? 2.197 -30.391 28.722 1.00 0.00 122 LYS A O 6
ATOM 11773 N N . SER A 1 123 ? 2.372 -28.334 29.671 1.00 0.00 123 SER A N 6
ATOM 11774 C CA . SER A 1 123 ? 1.353 -28.558 30.711 1.00 0.00 123 SER A CA 6
ATOM 11775 C C . SER A 1 123 ? 0.878 -27.182 31.258 1.00 0.00 123 SER A C 6
ATOM 11776 O O . SER A 1 123 ? -0.140 -26.653 30.759 1.00 0.00 123 SER A O 6
ATOM 11785 N N . MET A 1 1 ? 0.628 0.069 -1.247 1.00 0.00 1 MET A N 7
ATOM 11786 C CA . MET A 1 1 ? 2.070 -0.062 -1.598 1.00 0.00 1 MET A CA 7
ATOM 11787 C C . MET A 1 1 ? 2.440 -1.544 -1.820 1.00 0.00 1 MET A C 7
ATOM 11788 O O . MET A 1 1 ? 3.207 -1.866 -2.731 1.00 0.00 1 MET A O 7
ATOM 11804 N N . ASN A 1 2 ? 1.870 -2.436 -0.984 1.00 0.00 2 ASN A N 7
ATOM 11805 C CA . ASN A 1 2 ? 2.093 -3.897 -1.050 1.00 0.00 2 ASN A CA 7
ATOM 11806 C C . ASN A 1 2 ? 0.737 -4.619 -0.929 1.00 0.00 2 ASN A C 7
ATOM 11807 O O . ASN A 1 2 ? 0.674 -5.788 -0.536 1.00 0.00 2 ASN A O 7
ATOM 11818 N N . SER A 1 3 ? -0.341 -3.905 -1.319 1.00 0.00 3 SER A N 7
ATOM 11819 C CA . SER A 1 3 ? -1.730 -4.373 -1.184 1.00 0.00 3 SER A CA 7
ATOM 11820 C C . SER A 1 3 ? -1.955 -5.658 -2.006 1.00 0.00 3 SER A C 7
ATOM 11821 O O . SER A 1 3 ? -2.434 -6.656 -1.479 1.00 0.00 3 SER A O 7
ATOM 11829 N N . GLU A 1 4 ? -1.519 -5.624 -3.285 1.00 0.00 4 GLU A N 7
ATOM 11830 C CA . GLU A 1 4 ? -1.647 -6.764 -4.238 1.00 0.00 4 GLU A CA 7
ATOM 11831 C C . GLU A 1 4 ? -0.773 -7.980 -3.848 1.00 0.00 4 GLU A C 7
ATOM 11832 O O . GLU A 1 4 ? -0.847 -9.031 -4.495 1.00 0.00 4 GLU A O 7
ATOM 11844 N N . ILE A 1 5 ? 0.086 -7.813 -2.830 1.00 0.00 5 ILE A N 7
ATOM 11845 C CA . ILE A 1 5 ? 0.922 -8.900 -2.277 1.00 0.00 5 ILE A CA 7
ATOM 11846 C C . ILE A 1 5 ? 0.209 -9.541 -1.068 1.00 0.00 5 ILE A C 7
ATOM 11847 O O . ILE A 1 5 ? 0.356 -10.739 -0.795 1.00 0.00 5 ILE A O 7
ATOM 11863 N N . GLU A 1 6 ? -0.569 -8.714 -0.352 1.00 0.00 6 GLU A N 7
ATOM 11864 C CA . GLU A 1 6 ? -1.343 -9.144 0.823 1.00 0.00 6 GLU A CA 7
ATOM 11865 C C . GLU A 1 6 ? -2.660 -9.818 0.407 1.00 0.00 6 GLU A C 7
ATOM 11866 O O . GLU A 1 6 ? -3.106 -10.746 1.075 1.00 0.00 6 GLU A O 7
ATOM 11878 N N . LEU A 1 7 ? -3.253 -9.361 -0.721 1.00 0.00 7 LEU A N 7
ATOM 11879 C CA . LEU A 1 7 ? -4.553 -9.878 -1.211 1.00 0.00 7 LEU A CA 7
ATOM 11880 C C . LEU A 1 7 ? -4.514 -11.418 -1.475 1.00 0.00 7 LEU A C 7
ATOM 11881 O O . LEU A 1 7 ? -5.428 -12.113 -1.027 1.00 0.00 7 LEU A O 7
ATOM 11897 N N . PRO A 1 8 ? -3.469 -11.985 -2.196 1.00 0.00 8 PRO A N 7
ATOM 11898 C CA . PRO A 1 8 ? -3.314 -13.447 -2.325 1.00 0.00 8 PRO A CA 7
ATOM 11899 C C . PRO A 1 8 ? -3.236 -14.149 -0.962 1.00 0.00 8 PRO A C 7
ATOM 11900 O O . PRO A 1 8 ? -4.156 -14.884 -0.592 1.00 0.00 8 PRO A O 7
ATOM 11911 N N . VAL A 1 9 ? -2.189 -13.826 -0.186 1.00 0.00 9 VAL A N 7
ATOM 11912 C CA . VAL A 1 9 ? -1.828 -14.582 1.031 1.00 0.00 9 VAL A CA 7
ATOM 11913 C C . VAL A 1 9 ? -2.936 -14.542 2.113 1.00 0.00 9 VAL A C 7
ATOM 11914 O O . VAL A 1 9 ? -3.069 -15.473 2.911 1.00 0.00 9 VAL A O 7
ATOM 11927 N N . GLN A 1 10 ? -3.744 -13.464 2.097 1.00 0.00 10 GLN A N 7
ATOM 11928 C CA . GLN A 1 10 ? -4.859 -13.271 3.040 1.00 0.00 10 GLN A CA 7
ATOM 11929 C C . GLN A 1 10 ? -6.018 -14.223 2.678 1.00 0.00 10 GLN A C 7
ATOM 11930 O O . GLN A 1 10 ? -6.434 -15.040 3.502 1.00 0.00 10 GLN A O 7
ATOM 11944 N N . LYS A 1 11 ? -6.486 -14.144 1.414 1.00 0.00 11 LYS A N 7
ATOM 11945 C CA . LYS A 1 11 ? -7.673 -14.903 0.942 1.00 0.00 11 LYS A CA 7
ATOM 11946 C C . LYS A 1 11 ? -7.389 -16.417 0.877 1.00 0.00 11 LYS A C 7
ATOM 11947 O O . LYS A 1 11 ? -8.296 -17.234 1.060 1.00 0.00 11 LYS A O 7
ATOM 11966 N N . GLN A 1 12 ? -6.120 -16.761 0.626 1.00 0.00 12 GLN A N 7
ATOM 11967 C CA . GLN A 1 12 ? -5.651 -18.157 0.529 1.00 0.00 12 GLN A CA 7
ATOM 11968 C C . GLN A 1 12 ? -5.554 -18.812 1.904 1.00 0.00 12 GLN A C 7
ATOM 11969 O O . GLN A 1 12 ? -5.816 -20.003 2.033 1.00 0.00 12 GLN A O 7
ATOM 11983 N N . LEU A 1 13 ? -5.139 -18.037 2.919 1.00 0.00 13 LEU A N 7
ATOM 11984 C CA . LEU A 1 13 ? -5.097 -18.517 4.310 1.00 0.00 13 LEU A CA 7
ATOM 11985 C C . LEU A 1 13 ? -6.499 -18.904 4.737 1.00 0.00 13 LEU A C 7
ATOM 11986 O O . LEU A 1 13 ? -6.713 -19.993 5.295 1.00 0.00 13 LEU A O 7
ATOM 12002 N N . GLU A 1 14 ? -7.442 -17.987 4.470 1.00 0.00 14 GLU A N 7
ATOM 12003 C CA . GLU A 1 14 ? -8.846 -18.190 4.806 1.00 0.00 14 GLU A CA 7
ATOM 12004 C C . GLU A 1 14 ? -9.354 -19.468 4.118 1.00 0.00 14 GLU A C 7
ATOM 12005 O O . GLU A 1 14 ? -9.967 -20.325 4.743 1.00 0.00 14 GLU A O 7
ATOM 12017 N N . ALA A 1 15 ? -8.989 -19.578 2.831 1.00 0.00 15 ALA A N 7
ATOM 12018 C CA . ALA A 1 15 ? -9.321 -20.707 1.953 1.00 0.00 15 ALA A CA 7
ATOM 12019 C C . ALA A 1 15 ? -8.630 -22.021 2.383 1.00 0.00 15 ALA A C 7
ATOM 12020 O O . ALA A 1 15 ? -9.120 -23.104 2.051 1.00 0.00 15 ALA A O 7
ATOM 12027 N N . TYR A 1 16 ? -7.478 -21.920 3.102 1.00 0.00 16 TYR A N 7
ATOM 12028 C CA . TYR A 1 16 ? -6.684 -23.105 3.509 1.00 0.00 16 TYR A CA 7
ATOM 12029 C C . TYR A 1 16 ? -7.465 -23.944 4.547 1.00 0.00 16 TYR A C 7
ATOM 12030 O O . TYR A 1 16 ? -7.483 -25.180 4.478 1.00 0.00 16 TYR A O 7
ATOM 12048 N N . ASN A 1 17 ? -8.132 -23.243 5.483 1.00 0.00 17 ASN A N 7
ATOM 12049 C CA . ASN A 1 17 ? -8.979 -23.872 6.526 1.00 0.00 17 ASN A CA 7
ATOM 12050 C C . ASN A 1 17 ? -10.450 -23.983 6.052 1.00 0.00 17 ASN A C 7
ATOM 12051 O O . ASN A 1 17 ? -11.187 -24.862 6.510 1.00 0.00 17 ASN A O 7
ATOM 12062 N N . ALA A 1 18 ? -10.861 -23.090 5.122 1.00 0.00 18 ALA A N 7
ATOM 12063 C CA . ALA A 1 18 ? -12.236 -23.076 4.546 1.00 0.00 18 ALA A CA 7
ATOM 12064 C C . ALA A 1 18 ? -12.384 -24.083 3.395 1.00 0.00 18 ALA A C 7
ATOM 12065 O O . ALA A 1 18 ? -13.484 -24.256 2.854 1.00 0.00 18 ALA A O 7
ATOM 12072 N N . ARG A 1 19 ? -11.251 -24.700 3.009 1.00 0.00 19 ARG A N 7
ATOM 12073 C CA . ARG A 1 19 ? -11.180 -25.829 2.055 1.00 0.00 19 ARG A CA 7
ATOM 12074 C C . ARG A 1 19 ? -11.525 -25.415 0.604 1.00 0.00 19 ARG A C 7
ATOM 12075 O O . ARG A 1 19 ? -11.731 -26.281 -0.263 1.00 0.00 19 ARG A O 7
ATOM 12096 N N . ASP A 1 20 ? -11.532 -24.096 0.339 1.00 0.00 20 ASP A N 7
ATOM 12097 C CA . ASP A 1 20 ? -11.789 -23.553 -1.002 1.00 0.00 20 ASP A CA 7
ATOM 12098 C C . ASP A 1 20 ? -10.488 -23.558 -1.819 1.00 0.00 20 ASP A C 7
ATOM 12099 O O . ASP A 1 20 ? -9.676 -22.644 -1.704 1.00 0.00 20 ASP A O 7
ATOM 12108 N N . ILE A 1 21 ? -10.295 -24.620 -2.619 1.00 0.00 21 ILE A N 7
ATOM 12109 C CA . ILE A 1 21 ? -9.167 -24.730 -3.569 1.00 0.00 21 ILE A CA 7
ATOM 12110 C C . ILE A 1 21 ? -9.279 -23.647 -4.668 1.00 0.00 21 ILE A C 7
ATOM 12111 O O . ILE A 1 21 ? -8.260 -23.178 -5.177 1.00 0.00 21 ILE A O 7
ATOM 12127 N N . ASP A 1 22 ? -10.530 -23.243 -4.995 1.00 0.00 22 ASP A N 7
ATOM 12128 C CA . ASP A 1 22 ? -10.797 -22.162 -5.973 1.00 0.00 22 ASP A CA 7
ATOM 12129 C C . ASP A 1 22 ? -10.079 -20.857 -5.578 1.00 0.00 22 ASP A C 7
ATOM 12130 O O . ASP A 1 22 ? -9.407 -20.249 -6.405 1.00 0.00 22 ASP A O 7
ATOM 12139 N N . ALA A 1 23 ? -10.192 -20.466 -4.297 1.00 0.00 23 ALA A N 7
ATOM 12140 C CA . ALA A 1 23 ? -9.535 -19.251 -3.755 1.00 0.00 23 ALA A CA 7
ATOM 12141 C C . ALA A 1 23 ? -8.068 -19.524 -3.384 1.00 0.00 23 ALA A C 7
ATOM 12142 O O . ALA A 1 23 ? -7.208 -18.645 -3.528 1.00 0.00 23 ALA A O 7
ATOM 12149 N N . PHE A 1 24 ? -7.789 -20.762 -2.937 1.00 0.00 24 PHE A N 7
ATOM 12150 C CA . PHE A 1 24 ? -6.429 -21.193 -2.549 1.00 0.00 24 PHE A CA 7
ATOM 12151 C C . PHE A 1 24 ? -5.533 -21.383 -3.800 1.00 0.00 24 PHE A C 7
ATOM 12152 O O . PHE A 1 24 ? -4.337 -21.634 -3.671 1.00 0.00 24 PHE A O 7
ATOM 12169 N N . MET A 1 25 ? -6.135 -21.320 -5.006 1.00 0.00 25 MET A N 7
ATOM 12170 C CA . MET A 1 25 ? -5.384 -21.339 -6.282 1.00 0.00 25 MET A CA 7
ATOM 12171 C C . MET A 1 25 ? -5.644 -20.074 -7.135 1.00 0.00 25 MET A C 7
ATOM 12172 O O . MET A 1 25 ? -4.850 -19.769 -8.028 1.00 0.00 25 MET A O 7
ATOM 12186 N N . ALA A 1 26 ? -6.710 -19.311 -6.811 1.00 0.00 26 ALA A N 7
ATOM 12187 C CA . ALA A 1 26 ? -7.150 -18.126 -7.610 1.00 0.00 26 ALA A CA 7
ATOM 12188 C C . ALA A 1 26 ? -6.007 -17.132 -7.868 1.00 0.00 26 ALA A C 7
ATOM 12189 O O . ALA A 1 26 ? -5.718 -16.763 -9.010 1.00 0.00 26 ALA A O 7
ATOM 12196 N N . TRP A 1 27 ? -5.329 -16.778 -6.783 1.00 0.00 27 TRP A N 7
ATOM 12197 C CA . TRP A 1 27 ? -4.363 -15.674 -6.750 1.00 0.00 27 TRP A CA 7
ATOM 12198 C C . TRP A 1 27 ? -2.937 -16.107 -7.161 1.00 0.00 27 TRP A C 7
ATOM 12199 O O . TRP A 1 27 ? -1.998 -15.312 -7.060 1.00 0.00 27 TRP A O 7
ATOM 12220 N N . TRP A 1 28 ? -2.784 -17.357 -7.624 1.00 0.00 28 TRP A N 7
ATOM 12221 C CA . TRP A 1 28 ? -1.481 -17.914 -8.052 1.00 0.00 28 TRP A CA 7
ATOM 12222 C C . TRP A 1 28 ? -1.316 -17.725 -9.567 1.00 0.00 28 TRP A C 7
ATOM 12223 O O . TRP A 1 28 ? -2.301 -17.691 -10.306 1.00 0.00 28 TRP A O 7
ATOM 12244 N N . ALA A 1 29 ? -0.064 -17.575 -10.016 1.00 0.00 29 ALA A N 7
ATOM 12245 C CA . ALA A 1 29 ? 0.285 -17.573 -11.453 1.00 0.00 29 ALA A CA 7
ATOM 12246 C C . ALA A 1 29 ? 0.245 -19.012 -12.007 1.00 0.00 29 ALA A C 7
ATOM 12247 O O . ALA A 1 29 ? 0.478 -19.960 -11.261 1.00 0.00 29 ALA A O 7
ATOM 12254 N N . ASP A 1 30 ? -0.035 -19.164 -13.313 1.00 0.00 30 ASP A N 7
ATOM 12255 C CA . ASP A 1 30 ? -0.116 -20.497 -13.973 1.00 0.00 30 ASP A CA 7
ATOM 12256 C C . ASP A 1 30 ? 1.252 -21.216 -13.953 1.00 0.00 30 ASP A C 7
ATOM 12257 O O . ASP A 1 30 ? 1.316 -22.446 -13.910 1.00 0.00 30 ASP A O 7
ATOM 12266 N N . ASP A 1 31 ? 2.333 -20.421 -13.968 1.00 0.00 31 ASP A N 7
ATOM 12267 C CA . ASP A 1 31 ? 3.724 -20.923 -13.959 1.00 0.00 31 ASP A CA 7
ATOM 12268 C C . ASP A 1 31 ? 4.312 -20.925 -12.533 1.00 0.00 31 ASP A C 7
ATOM 12269 O O . ASP A 1 31 ? 5.540 -20.948 -12.372 1.00 0.00 31 ASP A O 7
ATOM 12278 N N . CYS A 1 32 ? 3.432 -20.905 -11.503 1.00 0.00 32 CYS A N 7
ATOM 12279 C CA . CYS A 1 32 ? 3.862 -20.799 -10.095 1.00 0.00 32 CYS A CA 7
ATOM 12280 C C . CYS A 1 32 ? 4.732 -21.990 -9.666 1.00 0.00 32 CYS A C 7
ATOM 12281 O O . CYS A 1 32 ? 4.270 -23.132 -9.638 1.00 0.00 32 CYS A O 7
ATOM 12289 N N . GLN A 1 33 ? 5.997 -21.701 -9.338 1.00 0.00 33 GLN A N 7
ATOM 12290 C CA . GLN A 1 33 ? 6.932 -22.694 -8.799 1.00 0.00 33 GLN A CA 7
ATOM 12291 C C . GLN A 1 33 ? 6.534 -23.050 -7.361 1.00 0.00 33 GLN A C 7
ATOM 12292 O O . GLN A 1 33 ? 5.974 -22.216 -6.646 1.00 0.00 33 GLN A O 7
ATOM 12306 N N . TYR A 1 34 ? 6.800 -24.294 -6.959 1.00 0.00 34 TYR A N 7
ATOM 12307 C CA . TYR A 1 34 ? 6.486 -24.778 -5.615 1.00 0.00 34 TYR A CA 7
ATOM 12308 C C . TYR A 1 34 ? 7.611 -25.689 -5.148 1.00 0.00 34 TYR A C 7
ATOM 12309 O O . TYR A 1 34 ? 7.888 -26.712 -5.780 1.00 0.00 34 TYR A O 7
ATOM 12327 N N . TYR A 1 35 ? 8.274 -25.285 -4.060 1.00 0.00 35 TYR A N 7
ATOM 12328 C CA . TYR A 1 35 ? 9.372 -26.044 -3.446 1.00 0.00 35 TYR A CA 7
ATOM 12329 C C . TYR A 1 35 ? 8.991 -26.461 -2.020 1.00 0.00 35 TYR A C 7
ATOM 12330 O O . TYR A 1 35 ? 8.232 -25.766 -1.326 1.00 0.00 35 TYR A O 7
ATOM 12348 N N . ALA A 1 36 ? 9.528 -27.612 -1.619 1.00 0.00 36 ALA A N 7
ATOM 12349 C CA . ALA A 1 36 ? 9.451 -28.130 -0.248 1.00 0.00 36 ALA A CA 7
ATOM 12350 C C . ALA A 1 36 ? 10.797 -27.896 0.438 1.00 0.00 36 ALA A C 7
ATOM 12351 O O . ALA A 1 36 ? 11.818 -27.828 -0.244 1.00 0.00 36 ALA A O 7
ATOM 12358 N N . PHE A 1 37 ? 10.794 -27.779 1.773 1.00 0.00 37 PHE A N 7
ATOM 12359 C CA . PHE A 1 37 ? 12.028 -27.604 2.567 1.00 0.00 37 PHE A CA 7
ATOM 12360 C C . PHE A 1 37 ? 13.029 -28.765 2.299 1.00 0.00 37 PHE A C 7
ATOM 12361 O O . PHE A 1 37 ? 12.628 -29.932 2.398 1.00 0.00 37 PHE A O 7
ATOM 12378 N N . PRO A 1 38 ? 14.345 -28.497 1.964 1.00 0.00 38 PRO A N 7
ATOM 12379 C CA . PRO A 1 38 ? 14.958 -27.138 1.832 1.00 0.00 38 PRO A CA 7
ATOM 12380 C C . PRO A 1 38 ? 14.460 -26.355 0.596 1.00 0.00 38 PRO A C 7
ATOM 12381 O O . PRO A 1 38 ? 13.864 -25.275 0.725 1.00 0.00 38 PRO A O 7
ATOM 12392 N N . ALA A 1 39 ? 14.704 -26.927 -0.595 1.00 0.00 39 ALA A N 7
ATOM 12393 C CA . ALA A 1 39 ? 14.241 -26.375 -1.871 1.00 0.00 39 ALA A CA 7
ATOM 12394 C C . ALA A 1 39 ? 14.208 -27.498 -2.919 1.00 0.00 39 ALA A C 7
ATOM 12395 O O . ALA A 1 39 ? 15.089 -27.607 -3.777 1.00 0.00 39 ALA A O 7
ATOM 12402 N N . THR A 1 40 ? 13.205 -28.372 -2.785 1.00 0.00 40 THR A N 7
ATOM 12403 C CA . THR A 1 40 ? 12.930 -29.463 -3.729 1.00 0.00 40 THR A CA 7
ATOM 12404 C C . THR A 1 40 ? 11.697 -29.099 -4.569 1.00 0.00 40 THR A C 7
ATOM 12405 O O . THR A 1 40 ? 10.588 -29.026 -4.030 1.00 0.00 40 THR A O 7
ATOM 12416 N N . LEU A 1 41 ? 11.909 -28.853 -5.874 1.00 0.00 41 LEU A N 7
ATOM 12417 C CA . LEU A 1 41 ? 10.846 -28.412 -6.795 1.00 0.00 41 LEU A CA 7
ATOM 12418 C C . LEU A 1 41 ? 9.807 -29.549 -6.962 1.00 0.00 41 LEU A C 7
ATOM 12419 O O . LEU A 1 41 ? 10.059 -30.542 -7.657 1.00 0.00 41 LEU A O 7
ATOM 12435 N N . LEU A 1 42 ? 8.657 -29.395 -6.284 1.00 0.00 42 LEU A N 7
ATOM 12436 C CA . LEU A 1 42 ? 7.530 -30.332 -6.370 1.00 0.00 42 LEU A CA 7
ATOM 12437 C C . LEU A 1 42 ? 6.667 -30.031 -7.609 1.00 0.00 42 LEU A C 7
ATOM 12438 O O . LEU A 1 42 ? 6.258 -30.946 -8.323 1.00 0.00 42 LEU A O 7
ATOM 12454 N N . ALA A 1 43 ? 6.399 -28.734 -7.851 1.00 0.00 43 ALA A N 7
ATOM 12455 C CA . ALA A 1 43 ? 5.441 -28.294 -8.889 1.00 0.00 43 ALA A CA 7
ATOM 12456 C C . ALA A 1 43 ? 5.966 -27.061 -9.638 1.00 0.00 43 ALA A C 7
ATOM 12457 O O . ALA A 1 43 ? 6.148 -26.006 -9.035 1.00 0.00 43 ALA A O 7
ATOM 12464 N N . GLY A 1 44 ? 6.213 -27.206 -10.957 1.00 0.00 44 GLY A N 7
ATOM 12465 C CA . GLY A 1 44 ? 6.774 -26.119 -11.793 1.00 0.00 44 GLY A CA 7
ATOM 12466 C C . GLY A 1 44 ? 5.704 -25.268 -12.461 1.00 0.00 44 GLY A C 7
ATOM 12467 O O . GLY A 1 44 ? 5.930 -24.701 -13.539 1.00 0.00 44 GLY A O 7
ATOM 12471 N N . ASN A 1 45 ? 4.571 -25.121 -11.757 1.00 0.00 45 ASN A N 7
ATOM 12472 C CA . ASN A 1 45 ? 3.292 -24.615 -12.302 1.00 0.00 45 ASN A CA 7
ATOM 12473 C C . ASN A 1 45 ? 2.167 -24.836 -11.273 1.00 0.00 45 ASN A C 7
ATOM 12474 O O . ASN A 1 45 ? 2.232 -25.772 -10.464 1.00 0.00 45 ASN A O 7
ATOM 12485 N N . ALA A 1 46 ? 1.128 -23.987 -11.345 1.00 0.00 46 ALA A N 7
ATOM 12486 C CA . ALA A 1 46 ? -0.013 -23.990 -10.401 1.00 0.00 46 ALA A CA 7
ATOM 12487 C C . ALA A 1 46 ? -0.898 -25.250 -10.531 1.00 0.00 46 ALA A C 7
ATOM 12488 O O . ALA A 1 46 ? -1.579 -25.630 -9.566 1.00 0.00 46 ALA A O 7
ATOM 12495 N N . ALA A 1 47 ? -0.876 -25.886 -11.725 1.00 0.00 47 ALA A N 7
ATOM 12496 C CA . ALA A 1 47 ? -1.685 -27.094 -12.025 1.00 0.00 47 ALA A CA 7
ATOM 12497 C C . ALA A 1 47 ? -1.413 -28.231 -11.036 1.00 0.00 47 ALA A C 7
ATOM 12498 O O . ALA A 1 47 ? -2.341 -28.854 -10.512 1.00 0.00 47 ALA A O 7
ATOM 12505 N N . GLU A 1 48 ? -0.121 -28.494 -10.801 1.00 0.00 48 GLU A N 7
ATOM 12506 C CA . GLU A 1 48 ? 0.314 -29.563 -9.897 1.00 0.00 48 GLU A CA 7
ATOM 12507 C C . GLU A 1 48 ? 0.088 -29.154 -8.431 1.00 0.00 48 GLU A C 7
ATOM 12508 O O . GLU A 1 48 ? -0.190 -30.006 -7.596 1.00 0.00 48 GLU A O 7
ATOM 12520 N N . ILE A 1 49 ? 0.191 -27.836 -8.145 1.00 0.00 49 ILE A N 7
ATOM 12521 C CA . ILE A 1 49 ? 0.038 -27.290 -6.776 1.00 0.00 49 ILE A CA 7
ATOM 12522 C C . ILE A 1 49 ? -1.398 -27.507 -6.245 1.00 0.00 49 ILE A C 7
ATOM 12523 O O . ILE A 1 49 ? -1.579 -27.990 -5.121 1.00 0.00 49 ILE A O 7
ATOM 12539 N N . ARG A 1 50 ? -2.404 -27.137 -7.069 1.00 0.00 50 ARG A N 7
ATOM 12540 C CA . ARG A 1 50 ? -3.834 -27.220 -6.682 1.00 0.00 50 ARG A CA 7
ATOM 12541 C C . ARG A 1 50 ? -4.242 -28.678 -6.417 1.00 0.00 50 ARG A C 7
ATOM 12542 O O . ARG A 1 50 ? -4.769 -28.978 -5.351 1.00 0.00 50 ARG A O 7
ATOM 12563 N N . VAL A 1 51 ? -3.899 -29.577 -7.363 1.00 0.00 51 VAL A N 7
ATOM 12564 C CA . VAL A 1 51 ? -4.248 -31.013 -7.298 1.00 0.00 51 VAL A CA 7
ATOM 12565 C C . VAL A 1 51 ? -3.578 -31.703 -6.084 1.00 0.00 51 VAL A C 7
ATOM 12566 O O . VAL A 1 51 ? -4.222 -32.471 -5.355 1.00 0.00 51 VAL A O 7
ATOM 12579 N N . ARG A 1 52 ? -2.298 -31.366 -5.859 1.00 0.00 52 ARG A N 7
ATOM 12580 C CA . ARG A 1 52 ? -1.485 -31.927 -4.755 1.00 0.00 52 ARG A CA 7
ATOM 12581 C C . ARG A 1 52 ? -2.000 -31.435 -3.389 1.00 0.00 52 ARG A C 7
ATOM 12582 O O . ARG A 1 52 ? -1.908 -32.147 -2.385 1.00 0.00 52 ARG A O 7
ATOM 12603 N N . HIS A 1 53 ? -2.547 -30.201 -3.365 1.00 0.00 53 HIS A N 7
ATOM 12604 C CA . HIS A 1 53 ? -3.152 -29.624 -2.153 1.00 0.00 53 HIS A CA 7
ATOM 12605 C C . HIS A 1 53 ? -4.550 -30.189 -1.894 1.00 0.00 53 HIS A C 7
ATOM 12606 O O . HIS A 1 53 ? -4.943 -30.268 -0.747 1.00 0.00 53 HIS A O 7
ATOM 12621 N N . ILE A 1 54 ? -5.290 -30.597 -2.947 1.00 0.00 54 ILE A N 7
ATOM 12622 C CA . ILE A 1 54 ? -6.604 -31.265 -2.776 1.00 0.00 54 ILE A CA 7
ATOM 12623 C C . ILE A 1 54 ? -6.434 -32.538 -1.918 1.00 0.00 54 ILE A C 7
ATOM 12624 O O . ILE A 1 54 ? -7.248 -32.818 -1.033 1.00 0.00 54 ILE A O 7
ATOM 12640 N N . GLU A 1 55 ? -5.317 -33.242 -2.164 1.00 0.00 55 GLU A N 7
ATOM 12641 C CA . GLU A 1 55 ? -4.906 -34.443 -1.408 1.00 0.00 55 GLU A CA 7
ATOM 12642 C C . GLU A 1 55 ? -4.601 -34.101 0.076 1.00 0.00 55 GLU A C 7
ATOM 12643 O O . GLU A 1 55 ? -4.873 -34.899 0.979 1.00 0.00 55 GLU A O 7
ATOM 12655 N N . ARG A 1 56 ? -4.052 -32.894 0.301 1.00 0.00 56 ARG A N 7
ATOM 12656 C CA . ARG A 1 56 ? -3.767 -32.372 1.662 1.00 0.00 56 ARG A CA 7
ATOM 12657 C C . ARG A 1 56 ? -5.060 -31.837 2.332 1.00 0.00 56 ARG A C 7
ATOM 12658 O O . ARG A 1 56 ? -5.155 -31.791 3.556 1.00 0.00 56 ARG A O 7
ATOM 12679 N N . PHE A 1 57 ? -6.048 -31.445 1.515 1.00 0.00 57 PHE A N 7
ATOM 12680 C CA . PHE A 1 57 ? -7.368 -30.974 1.999 1.00 0.00 57 PHE A CA 7
ATOM 12681 C C . PHE A 1 57 ? -8.303 -32.173 2.286 1.00 0.00 57 PHE A C 7
ATOM 12682 O O . PHE A 1 57 ? -9.422 -31.986 2.767 1.00 0.00 57 PHE A O 7
ATOM 12699 N N . LYS A 1 58 ? -7.842 -33.405 1.963 1.00 0.00 58 LYS A N 7
ATOM 12700 C CA . LYS A 1 58 ? -8.517 -34.653 2.376 1.00 0.00 58 LYS A CA 7
ATOM 12701 C C . LYS A 1 58 ? -8.228 -35.002 3.847 1.00 0.00 58 LYS A C 7
ATOM 12702 O O . LYS A 1 58 ? -8.849 -35.923 4.398 1.00 0.00 58 LYS A O 7
ATOM 12721 N N . GLU A 1 59 ? -7.275 -34.280 4.466 1.00 0.00 59 GLU A N 7
ATOM 12722 C CA . GLU A 1 59 ? -7.027 -34.349 5.918 1.00 0.00 59 GLU A CA 7
ATOM 12723 C C . GLU A 1 59 ? -8.192 -33.646 6.653 1.00 0.00 59 GLU A C 7
ATOM 12724 O O . GLU A 1 59 ? -8.316 -32.424 6.534 1.00 0.00 59 GLU A O 7
ATOM 12736 N N . PRO A 1 60 ? -9.081 -34.380 7.406 1.00 0.00 60 PRO A N 7
ATOM 12737 C CA . PRO A 1 60 ? -10.210 -33.748 8.145 1.00 0.00 60 PRO A CA 7
ATOM 12738 C C . PRO A 1 60 ? -9.719 -32.772 9.241 1.00 0.00 60 PRO A C 7
ATOM 12739 O O . PRO A 1 60 ? -10.390 -31.786 9.555 1.00 0.00 60 PRO A O 7
ATOM 12750 N N . ASP A 1 61 ? -8.512 -33.044 9.772 1.00 0.00 61 ASP A N 7
ATOM 12751 C CA . ASP A 1 61 ? -7.901 -32.263 10.865 1.00 0.00 61 ASP A CA 7
ATOM 12752 C C . ASP A 1 61 ? -7.001 -31.128 10.333 1.00 0.00 61 ASP A C 7
ATOM 12753 O O . ASP A 1 61 ? -6.349 -30.447 11.129 1.00 0.00 61 ASP A O 7
ATOM 12762 N N . LEU A 1 62 ? -6.966 -30.930 8.992 1.00 0.00 62 LEU A N 7
ATOM 12763 C CA . LEU A 1 62 ? -6.173 -29.850 8.377 1.00 0.00 62 LEU A CA 7
ATOM 12764 C C . LEU A 1 62 ? -6.722 -28.476 8.806 1.00 0.00 62 LEU A C 7
ATOM 12765 O O . LEU A 1 62 ? -7.834 -28.090 8.421 1.00 0.00 62 LEU A O 7
ATOM 12781 N N . TYR A 1 63 ? -5.933 -27.756 9.603 1.00 0.00 63 TYR A N 7
ATOM 12782 C CA . TYR A 1 63 ? -6.278 -26.411 10.065 1.00 0.00 63 TYR A CA 7
ATOM 12783 C C . TYR A 1 63 ? -4.984 -25.610 10.228 1.00 0.00 63 TYR A C 7
ATOM 12784 O O . TYR A 1 63 ? -4.142 -25.958 11.057 1.00 0.00 63 TYR A O 7
ATOM 12802 N N . GLY A 1 64 ? -4.828 -24.544 9.430 1.00 0.00 64 GLY A N 7
ATOM 12803 C CA . GLY A 1 64 ? -3.692 -23.641 9.572 1.00 0.00 64 GLY A CA 7
ATOM 12804 C C . GLY A 1 64 ? -4.064 -22.474 10.459 1.00 0.00 64 GLY A C 7
ATOM 12805 O O . GLY A 1 64 ? -4.757 -21.550 10.010 1.00 0.00 64 GLY A O 7
ATOM 12809 N N . GLU A 1 65 ? -3.637 -22.527 11.730 1.00 0.00 65 GLU A N 7
ATOM 12810 C CA . GLU A 1 65 ? -3.837 -21.427 12.677 1.00 0.00 65 GLU A CA 7
ATOM 12811 C C . GLU A 1 65 ? -2.746 -20.383 12.436 1.00 0.00 65 GLU A C 7
ATOM 12812 O O . GLU A 1 65 ? -1.605 -20.563 12.884 1.00 0.00 65 GLU A O 7
ATOM 12824 N N . LEU A 1 66 ? -3.083 -19.304 11.711 1.00 0.00 66 LEU A N 7
ATOM 12825 C CA . LEU A 1 66 ? -2.123 -18.226 11.465 1.00 0.00 66 LEU A CA 7
ATOM 12826 C C . LEU A 1 66 ? -1.997 -17.386 12.734 1.00 0.00 66 LEU A C 7
ATOM 12827 O O . LEU A 1 66 ? -3.001 -16.930 13.296 1.00 0.00 66 LEU A O 7
ATOM 12843 N N . LEU A 1 67 ? -0.765 -17.219 13.181 1.00 0.00 67 LEU A N 7
ATOM 12844 C CA . LEU A 1 67 ? -0.429 -16.481 14.410 1.00 0.00 67 LEU A CA 7
ATOM 12845 C C . LEU A 1 67 ? 0.335 -15.197 14.049 1.00 0.00 67 LEU A C 7
ATOM 12846 O O . LEU A 1 67 ? 0.179 -14.163 14.701 1.00 0.00 67 LEU A O 7
ATOM 12862 N N . THR A 1 68 ? 1.147 -15.282 12.978 1.00 0.00 68 THR A N 7
ATOM 12863 C CA . THR A 1 68 ? 2.022 -14.197 12.513 1.00 0.00 68 THR A CA 7
ATOM 12864 C C . THR A 1 68 ? 2.252 -14.353 11.001 1.00 0.00 68 THR A C 7
ATOM 12865 O O . THR A 1 68 ? 2.399 -15.477 10.523 1.00 0.00 68 THR A O 7
ATOM 12876 N N . ARG A 1 69 ? 2.253 -13.234 10.256 1.00 0.00 69 ARG A N 7
ATOM 12877 C CA . ARG A 1 69 ? 2.807 -13.196 8.895 1.00 0.00 69 ARG A CA 7
ATOM 12878 C C . ARG A 1 69 ? 3.521 -11.863 8.658 1.00 0.00 69 ARG A C 7
ATOM 12879 O O . ARG A 1 69 ? 2.949 -10.787 8.881 1.00 0.00 69 ARG A O 7
ATOM 12900 N N . VAL A 1 70 ? 4.801 -11.953 8.242 1.00 0.00 70 VAL A N 7
ATOM 12901 C CA . VAL A 1 70 ? 5.664 -10.785 8.022 1.00 0.00 70 VAL A CA 7
ATOM 12902 C C . VAL A 1 70 ? 5.861 -10.554 6.510 1.00 0.00 70 VAL A C 7
ATOM 12903 O O . VAL A 1 70 ? 6.345 -11.426 5.784 1.00 0.00 70 VAL A O 7
ATOM 12916 N N . ILE A 1 71 ? 5.428 -9.381 6.033 1.00 0.00 71 ILE A N 7
ATOM 12917 C CA . ILE A 1 71 ? 5.577 -8.992 4.621 1.00 0.00 71 ILE A CA 7
ATOM 12918 C C . ILE A 1 71 ? 6.841 -8.126 4.442 1.00 0.00 71 ILE A C 7
ATOM 12919 O O . ILE A 1 71 ? 7.202 -7.325 5.315 1.00 0.00 71 ILE A O 7
ATOM 12935 N N . VAL A 1 72 ? 7.501 -8.331 3.308 1.00 0.00 72 VAL A N 7
ATOM 12936 C CA . VAL A 1 72 ? 8.735 -7.659 2.919 1.00 0.00 72 VAL A CA 7
ATOM 12937 C C . VAL A 1 72 ? 8.737 -7.527 1.376 1.00 0.00 72 VAL A C 7
ATOM 12938 O O . VAL A 1 72 ? 9.018 -8.491 0.650 1.00 0.00 72 VAL A O 7
ATOM 12951 N N . GLY A 1 73 ? 8.325 -6.335 0.893 1.00 0.00 73 GLY A N 7
ATOM 12952 C CA . GLY A 1 73 ? 8.247 -6.040 -0.541 1.00 0.00 73 GLY A CA 7
ATOM 12953 C C . GLY A 1 73 ? 7.148 -6.834 -1.247 1.00 0.00 73 GLY A C 7
ATOM 12954 O O . GLY A 1 73 ? 5.961 -6.677 -0.924 1.00 0.00 73 GLY A O 7
ATOM 12958 N N . ASN A 1 74 ? 7.549 -7.714 -2.192 1.00 0.00 74 ASN A N 7
ATOM 12959 C CA . ASN A 1 74 ? 6.604 -8.549 -2.974 1.00 0.00 74 ASN A CA 7
ATOM 12960 C C . ASN A 1 74 ? 6.552 -10.001 -2.445 1.00 0.00 74 ASN A C 7
ATOM 12961 O O . ASN A 1 74 ? 6.056 -10.902 -3.124 1.00 0.00 74 ASN A O 7
ATOM 12972 N N . VAL A 1 75 ? 7.012 -10.197 -1.201 1.00 0.00 75 VAL A N 7
ATOM 12973 C CA . VAL A 1 75 ? 7.160 -11.532 -0.568 1.00 0.00 75 VAL A CA 7
ATOM 12974 C C . VAL A 1 75 ? 6.538 -11.504 0.847 1.00 0.00 75 VAL A C 7
ATOM 12975 O O . VAL A 1 75 ? 6.745 -10.542 1.577 1.00 0.00 75 VAL A O 7
ATOM 12988 N N . VAL A 1 76 ? 5.764 -12.550 1.222 1.00 0.00 76 VAL A N 7
ATOM 12989 C CA . VAL A 1 76 ? 5.186 -12.689 2.584 1.00 0.00 76 VAL A CA 7
ATOM 12990 C C . VAL A 1 76 ? 5.588 -14.053 3.193 1.00 0.00 76 VAL A C 7
ATOM 12991 O O . VAL A 1 76 ? 5.554 -15.070 2.501 1.00 0.00 76 VAL A O 7
ATOM 13004 N N . ILE A 1 77 ? 5.969 -14.043 4.484 1.00 0.00 77 ILE A N 7
ATOM 13005 C CA . ILE A 1 77 ? 6.177 -15.247 5.305 1.00 0.00 77 ILE A CA 7
ATOM 13006 C C . ILE A 1 77 ? 4.906 -15.469 6.136 1.00 0.00 77 ILE A C 7
ATOM 13007 O O . ILE A 1 77 ? 4.677 -14.740 7.094 1.00 0.00 77 ILE A O 7
ATOM 13023 N N . ASP A 1 78 ? 4.069 -16.440 5.752 1.00 0.00 78 ASP A N 7
ATOM 13024 C CA . ASP A 1 78 ? 2.888 -16.841 6.542 1.00 0.00 78 ASP A CA 7
ATOM 13025 C C . ASP A 1 78 ? 3.301 -17.929 7.533 1.00 0.00 78 ASP A C 7
ATOM 13026 O O . ASP A 1 78 ? 3.574 -19.049 7.131 1.00 0.00 78 ASP A O 7
ATOM 13035 N N . HIS A 1 79 ? 3.364 -17.589 8.834 1.00 0.00 79 HIS A N 7
ATOM 13036 C CA . HIS A 1 79 ? 3.663 -18.566 9.890 1.00 0.00 79 HIS A CA 7
ATOM 13037 C C . HIS A 1 79 ? 2.334 -19.007 10.516 1.00 0.00 79 HIS A C 7
ATOM 13038 O O . HIS A 1 79 ? 1.693 -18.255 11.264 1.00 0.00 79 HIS A O 7
ATOM 13053 N N . GLU A 1 80 ? 1.957 -20.249 10.194 1.00 0.00 80 GLU A N 7
ATOM 13054 C CA . GLU A 1 80 ? 0.731 -20.898 10.659 1.00 0.00 80 GLU A CA 7
ATOM 13055 C C . GLU A 1 80 ? 1.077 -22.269 11.278 1.00 0.00 80 GLU A C 7
ATOM 13056 O O . GLU A 1 80 ? 1.891 -23.027 10.736 1.00 0.00 80 GLU A O 7
ATOM 13068 N N . THR A 1 81 ? 0.495 -22.539 12.455 1.00 0.00 81 THR A N 7
ATOM 13069 C CA . THR A 1 81 ? 0.571 -23.840 13.105 1.00 0.00 81 THR A CA 7
ATOM 13070 C C . THR A 1 81 ? -0.458 -24.782 12.452 1.00 0.00 81 THR A C 7
ATOM 13071 O O . THR A 1 81 ? -1.672 -24.663 12.671 1.00 0.00 81 THR A O 7
ATOM 13082 N N . VAL A 1 82 ? 0.053 -25.685 11.613 1.00 0.00 82 VAL A N 7
ATOM 13083 C CA . VAL A 1 82 ? -0.745 -26.678 10.897 1.00 0.00 82 VAL A CA 7
ATOM 13084 C C . VAL A 1 82 ? -1.063 -27.871 11.810 1.00 0.00 82 VAL A C 7
ATOM 13085 O O . VAL A 1 82 ? -0.163 -28.587 12.250 1.00 0.00 82 VAL A O 7
ATOM 13098 N N . THR A 1 83 ? -2.357 -28.059 12.083 1.00 0.00 83 THR A N 7
ATOM 13099 C CA . THR A 1 83 ? -2.862 -29.202 12.832 1.00 0.00 83 THR A CA 7
ATOM 13100 C C . THR A 1 83 ? -2.745 -30.478 11.962 1.00 0.00 83 THR A C 7
ATOM 13101 O O . THR A 1 83 ? -3.308 -30.542 10.859 1.00 0.00 83 THR A O 7
ATOM 13112 N N . ARG A 1 84 ? -1.951 -31.447 12.448 1.00 0.00 84 ARG A N 7
ATOM 13113 C CA . ARG A 1 84 ? -1.803 -32.794 11.845 1.00 0.00 84 ARG A CA 7
ATOM 13114 C C . ARG A 1 84 ? -2.263 -33.831 12.890 1.00 0.00 84 ARG A C 7
ATOM 13115 O O . ARG A 1 84 ? -2.819 -33.464 13.936 1.00 0.00 84 ARG A O 7
ATOM 13136 N N . ASN A 1 85 ? -2.039 -35.124 12.610 1.00 0.00 85 ASN A N 7
ATOM 13137 C CA . ASN A 1 85 ? -2.320 -36.214 13.567 1.00 0.00 85 ASN A CA 7
ATOM 13138 C C . ASN A 1 85 ? -1.047 -37.013 13.827 1.00 0.00 85 ASN A C 7
ATOM 13139 O O . ASN A 1 85 ? -0.524 -37.665 12.917 1.00 0.00 85 ASN A O 7
ATOM 13150 N N . PHE A 1 86 ? -0.531 -36.928 15.060 1.00 0.00 86 PHE A N 7
ATOM 13151 C CA . PHE A 1 86 ? 0.616 -37.723 15.530 1.00 0.00 86 PHE A CA 7
ATOM 13152 C C . PHE A 1 86 ? 0.126 -38.698 16.629 1.00 0.00 86 PHE A C 7
ATOM 13153 O O . PHE A 1 86 ? -0.672 -38.293 17.481 1.00 0.00 86 PHE A O 7
ATOM 13170 N N . PRO A 1 87 ? 0.580 -40.003 16.623 1.00 0.00 87 PRO A N 7
ATOM 13171 C CA . PRO A 1 87 ? 0.134 -41.030 17.614 1.00 0.00 87 PRO A CA 7
ATOM 13172 C C . PRO A 1 87 ? 0.449 -40.670 19.096 1.00 0.00 87 PRO A C 7
ATOM 13173 O O . PRO A 1 87 ? -0.159 -41.237 20.015 1.00 0.00 87 PRO A O 7
ATOM 13184 N N . GLU A 1 88 ? 1.393 -39.733 19.315 1.00 0.00 88 GLU A N 7
ATOM 13185 C CA . GLU A 1 88 ? 1.769 -39.263 20.675 1.00 0.00 88 GLU A CA 7
ATOM 13186 C C . GLU A 1 88 ? 0.759 -38.241 21.242 1.00 0.00 88 GLU A C 7
ATOM 13187 O O . GLU A 1 88 ? 0.634 -38.121 22.462 1.00 0.00 88 GLU A O 7
ATOM 13199 N N . GLY A 1 89 ? 0.043 -37.511 20.363 1.00 0.00 89 GLY A N 7
ATOM 13200 C CA . GLY A 1 89 ? -0.984 -36.558 20.816 1.00 0.00 89 GLY A CA 7
ATOM 13201 C C . GLY A 1 89 ? -1.628 -35.792 19.670 1.00 0.00 89 GLY A C 7
ATOM 13202 O O . GLY A 1 89 ? -2.267 -36.399 18.817 1.00 0.00 89 GLY A O 7
ATOM 13206 N N . LYS A 1 90 ? -1.465 -34.452 19.655 1.00 0.00 90 LYS A N 7
ATOM 13207 C CA . LYS A 1 90 ? -2.037 -33.576 18.619 1.00 0.00 90 LYS A CA 7
ATOM 13208 C C . LYS A 1 90 ? -1.360 -33.789 17.247 1.00 0.00 90 LYS A C 7
ATOM 13209 O O . LYS A 1 90 ? -1.849 -34.568 16.429 1.00 0.00 90 LYS A O 7
ATOM 13228 N N . GLY A 1 91 ? -0.217 -33.119 17.027 1.00 0.00 91 GLY A N 7
ATOM 13229 C CA . GLY A 1 91 ? 0.460 -33.106 15.729 1.00 0.00 91 GLY A CA 7
ATOM 13230 C C . GLY A 1 91 ? 0.520 -31.713 15.132 1.00 0.00 91 GLY A C 7
ATOM 13231 O O . GLY A 1 91 ? 0.661 -31.558 13.921 1.00 0.00 91 GLY A O 7
ATOM 13235 N N . GLU A 1 92 ? 0.498 -30.683 15.988 1.00 0.00 92 GLU A N 7
ATOM 13236 C CA . GLU A 1 92 ? 0.388 -29.291 15.530 1.00 0.00 92 GLU A CA 7
ATOM 13237 C C . GLU A 1 92 ? 1.801 -28.747 15.273 1.00 0.00 92 GLU A C 7
ATOM 13238 O O . GLU A 1 92 ? 2.565 -28.462 16.191 1.00 0.00 92 GLU A O 7
ATOM 13250 N N . VAL A 1 93 ? 2.159 -28.652 13.988 1.00 0.00 93 VAL A N 7
ATOM 13251 C CA . VAL A 1 93 ? 3.515 -28.307 13.569 1.00 0.00 93 VAL A CA 7
ATOM 13252 C C . VAL A 1 93 ? 3.550 -26.849 13.099 1.00 0.00 93 VAL A C 7
ATOM 13253 O O . VAL A 1 93 ? 2.638 -26.387 12.412 1.00 0.00 93 VAL A O 7
ATOM 13266 N N . ASP A 1 94 ? 4.591 -26.114 13.514 1.00 0.00 94 ASP A N 7
ATOM 13267 C CA . ASP A 1 94 ? 4.818 -24.748 13.029 1.00 0.00 94 ASP A CA 7
ATOM 13268 C C . ASP A 1 94 ? 5.372 -24.829 11.616 1.00 0.00 94 ASP A C 7
ATOM 13269 O O . ASP A 1 94 ? 6.241 -25.656 11.351 1.00 0.00 94 ASP A O 7
ATOM 13278 N N . VAL A 1 95 ? 4.816 -24.024 10.705 1.00 0.00 95 VAL A N 7
ATOM 13279 C CA . VAL A 1 95 ? 5.297 -23.905 9.320 1.00 0.00 95 VAL A CA 7
ATOM 13280 C C . VAL A 1 95 ? 5.399 -22.407 8.976 1.00 0.00 95 VAL A C 7
ATOM 13281 O O . VAL A 1 95 ? 4.650 -21.595 9.525 1.00 0.00 95 VAL A O 7
ATOM 13294 N N . ALA A 1 96 ? 6.370 -22.043 8.133 1.00 0.00 96 ALA A N 7
ATOM 13295 C CA . ALA A 1 96 ? 6.442 -20.731 7.490 1.00 0.00 96 ALA A CA 7
ATOM 13296 C C . ALA A 1 96 ? 6.350 -20.941 5.975 1.00 0.00 96 ALA A C 7
ATOM 13297 O O . ALA A 1 96 ? 7.315 -21.396 5.342 1.00 0.00 96 ALA A O 7
ATOM 13304 N N . CYS A 1 97 ? 5.176 -20.664 5.409 1.00 0.00 97 CYS A N 7
ATOM 13305 C CA . CYS A 1 97 ? 4.918 -20.762 3.979 1.00 0.00 97 CYS A CA 7
ATOM 13306 C C . CYS A 1 97 ? 5.152 -19.384 3.355 1.00 0.00 97 CYS A C 7
ATOM 13307 O O . CYS A 1 97 ? 4.392 -18.444 3.581 1.00 0.00 97 CYS A O 7
ATOM 13315 N N . ILE A 1 98 ? 6.246 -19.282 2.602 1.00 0.00 98 ILE A N 7
ATOM 13316 C CA . ILE A 1 98 ? 6.748 -18.031 2.028 1.00 0.00 98 ILE A CA 7
ATOM 13317 C C . ILE A 1 98 ? 6.385 -17.942 0.529 1.00 0.00 98 ILE A C 7
ATOM 13318 O O . ILE A 1 98 ? 6.879 -18.721 -0.294 1.00 0.00 98 ILE A O 7
ATOM 13334 N N . TYR A 1 99 ? 5.488 -16.998 0.202 1.00 0.00 99 TYR A N 7
ATOM 13335 C CA . TYR A 1 99 ? 4.988 -16.778 -1.167 1.00 0.00 99 TYR A CA 7
ATOM 13336 C C . TYR A 1 99 ? 5.660 -15.541 -1.775 1.00 0.00 99 TYR A C 7
ATOM 13337 O O . TYR A 1 99 ? 5.689 -14.479 -1.145 1.00 0.00 99 TYR A O 7
ATOM 13355 N N . GLU A 1 100 ? 6.198 -15.684 -2.992 1.00 0.00 100 GLU A N 7
ATOM 13356 C CA . GLU A 1 100 ? 6.653 -14.551 -3.803 1.00 0.00 100 GLU A CA 7
ATOM 13357 C C . GLU A 1 100 ? 5.583 -14.221 -4.855 1.00 0.00 100 GLU A C 7
ATOM 13358 O O . GLU A 1 100 ? 5.322 -15.009 -5.779 1.00 0.00 100 GLU A O 7
ATOM 13370 N N . VAL A 1 101 ? 4.963 -13.055 -4.677 1.00 0.00 101 VAL A N 7
ATOM 13371 C CA . VAL A 1 101 ? 3.918 -12.529 -5.557 1.00 0.00 101 VAL A CA 7
ATOM 13372 C C . VAL A 1 101 ? 4.553 -11.591 -6.602 1.00 0.00 101 VAL A C 7
ATOM 13373 O O . VAL A 1 101 ? 5.083 -10.532 -6.257 1.00 0.00 101 VAL A O 7
ATOM 13386 N N . GLU A 1 102 ? 4.505 -11.998 -7.876 1.00 0.00 102 GLU A N 7
ATOM 13387 C CA . GLU A 1 102 ? 5.029 -11.215 -9.012 1.00 0.00 102 GLU A CA 7
ATOM 13388 C C . GLU A 1 102 ? 3.888 -10.941 -10.006 1.00 0.00 102 GLU A C 7
ATOM 13389 O O . GLU A 1 102 ? 3.129 -11.852 -10.344 1.00 0.00 102 GLU A O 7
ATOM 13401 N N . ASN A 1 103 ? 3.774 -9.674 -10.460 1.00 0.00 103 ASN A N 7
ATOM 13402 C CA . ASN A 1 103 ? 2.729 -9.218 -11.416 1.00 0.00 103 ASN A CA 7
ATOM 13403 C C . ASN A 1 103 ? 1.300 -9.376 -10.820 1.00 0.00 103 ASN A C 7
ATOM 13404 O O . ASN A 1 103 ? 0.316 -9.560 -11.551 1.00 0.00 103 ASN A O 7
ATOM 13415 N N . GLY A 1 104 ? 1.210 -9.254 -9.477 1.00 0.00 104 GLY A N 7
ATOM 13416 C CA . GLY A 1 104 ? -0.066 -9.351 -8.748 1.00 0.00 104 GLY A CA 7
ATOM 13417 C C . GLY A 1 104 ? -0.475 -10.784 -8.380 1.00 0.00 104 GLY A C 7
ATOM 13418 O O . GLY A 1 104 ? -1.430 -10.985 -7.626 1.00 0.00 104 GLY A O 7
ATOM 13422 N N . ARG A 1 105 ? 0.272 -11.788 -8.875 1.00 0.00 105 ARG A N 7
ATOM 13423 C CA . ARG A 1 105 ? -0.064 -13.225 -8.720 1.00 0.00 105 ARG A CA 7
ATOM 13424 C C . ARG A 1 105 ? 1.173 -13.984 -8.218 1.00 0.00 105 ARG A C 7
ATOM 13425 O O . ARG A 1 105 ? 2.293 -13.619 -8.552 1.00 0.00 105 ARG A O 7
ATOM 13446 N N . ILE A 1 106 ? 0.962 -15.036 -7.417 1.00 0.00 106 ILE A N 7
ATOM 13447 C CA . ILE A 1 106 ? 2.058 -15.817 -6.817 1.00 0.00 106 ILE A CA 7
ATOM 13448 C C . ILE A 1 106 ? 2.825 -16.595 -7.898 1.00 0.00 106 ILE A C 7
ATOM 13449 O O . ILE A 1 106 ? 2.346 -17.604 -8.400 1.00 0.00 106 ILE A O 7
ATOM 13465 N N . ALA A 1 107 ? 4.004 -16.076 -8.273 1.00 0.00 107 ALA A N 7
ATOM 13466 C CA . ALA A 1 107 ? 4.872 -16.695 -9.297 1.00 0.00 107 ALA A CA 7
ATOM 13467 C C . ALA A 1 107 ? 5.701 -17.840 -8.700 1.00 0.00 107 ALA A C 7
ATOM 13468 O O . ALA A 1 107 ? 6.178 -18.718 -9.428 1.00 0.00 107 ALA A O 7
ATOM 13475 N N . LYS A 1 108 ? 5.888 -17.805 -7.369 1.00 0.00 108 LYS A N 7
ATOM 13476 C CA . LYS A 1 108 ? 6.670 -18.807 -6.613 1.00 0.00 108 LYS A CA 7
ATOM 13477 C C . LYS A 1 108 ? 6.081 -18.933 -5.208 1.00 0.00 108 LYS A C 7
ATOM 13478 O O . LYS A 1 108 ? 5.677 -17.930 -4.624 1.00 0.00 108 LYS A O 7
ATOM 13497 N N . ALA A 1 109 ? 6.064 -20.150 -4.667 1.00 0.00 109 ALA A N 7
ATOM 13498 C CA . ALA A 1 109 ? 5.619 -20.416 -3.295 1.00 0.00 109 ALA A CA 7
ATOM 13499 C C . ALA A 1 109 ? 6.430 -21.572 -2.728 1.00 0.00 109 ALA A C 7
ATOM 13500 O O . ALA A 1 109 ? 6.626 -22.588 -3.387 1.00 0.00 109 ALA A O 7
ATOM 13507 N N . TRP A 1 110 ? 6.899 -21.400 -1.502 1.00 0.00 110 TRP A N 7
ATOM 13508 C CA . TRP A 1 110 ? 7.782 -22.346 -0.822 1.00 0.00 110 TRP A CA 7
ATOM 13509 C C . TRP A 1 110 ? 7.220 -22.562 0.588 1.00 0.00 110 TRP A C 7
ATOM 13510 O O . TRP A 1 110 ? 6.590 -21.655 1.134 1.00 0.00 110 TRP A O 7
ATOM 13531 N N . PHE A 1 111 ? 7.415 -23.750 1.172 1.00 0.00 111 PHE A N 7
ATOM 13532 C CA . PHE A 1 111 ? 7.011 -24.001 2.569 1.00 0.00 111 PHE A CA 7
ATOM 13533 C C . PHE A 1 111 ? 8.156 -24.704 3.301 1.00 0.00 111 PHE A C 7
ATOM 13534 O O . PHE A 1 111 ? 8.904 -25.494 2.698 1.00 0.00 111 PHE A O 7
ATOM 13551 N N . LYS A 1 112 ? 8.286 -24.401 4.590 1.00 0.00 112 LYS A N 7
ATOM 13552 C CA . LYS A 1 112 ? 9.305 -24.992 5.460 1.00 0.00 112 LYS A CA 7
ATOM 13553 C C . LYS A 1 112 ? 8.712 -25.167 6.862 1.00 0.00 112 LYS A C 7
ATOM 13554 O O . LYS A 1 112 ? 8.134 -24.229 7.410 1.00 0.00 112 LYS A O 7
ATOM 13573 N N . ILE A 1 113 ? 8.835 -26.368 7.443 1.00 0.00 113 ILE A N 7
ATOM 13574 C CA . ILE A 1 113 ? 8.245 -26.672 8.756 1.00 0.00 113 ILE A CA 7
ATOM 13575 C C . ILE A 1 113 ? 9.254 -26.336 9.859 1.00 0.00 113 ILE A C 7
ATOM 13576 O O . ILE A 1 113 ? 10.378 -26.853 9.867 1.00 0.00 113 ILE A O 7
ATOM 13592 N N . GLY A 1 114 ? 8.832 -25.419 10.747 1.00 0.00 114 GLY A N 7
ATOM 13593 C CA . GLY A 1 114 ? 9.616 -24.997 11.911 1.00 0.00 114 GLY A CA 7
ATOM 13594 C C . GLY A 1 114 ? 9.961 -26.146 12.858 1.00 0.00 114 GLY A C 7
ATOM 13595 O O . GLY A 1 114 ? 11.127 -26.537 12.956 1.00 0.00 114 GLY A O 7
ATOM 13599 N N . GLU A 1 115 ? 8.943 -26.698 13.544 1.00 0.00 115 GLU A N 7
ATOM 13600 C CA . GLU A 1 115 ? 9.118 -27.858 14.434 1.00 0.00 115 GLU A CA 7
ATOM 13601 C C . GLU A 1 115 ? 7.756 -28.556 14.637 1.00 0.00 115 GLU A C 7
ATOM 13602 O O . GLU A 1 115 ? 6.715 -27.957 14.344 1.00 0.00 115 GLU A O 7
ATOM 13614 N N . PRO A 1 116 ? 7.735 -29.824 15.137 1.00 0.00 116 PRO A N 7
ATOM 13615 C CA . PRO A 1 116 ? 6.499 -30.437 15.657 1.00 0.00 116 PRO A CA 7
ATOM 13616 C C . PRO A 1 116 ? 6.186 -29.971 17.090 1.00 0.00 116 PRO A C 7
ATOM 13617 O O . PRO A 1 116 ? 7.102 -29.725 17.885 1.00 0.00 116 PRO A O 7
ATOM 13628 N N . ARG A 1 117 ? 4.889 -29.822 17.408 1.00 0.00 117 ARG A N 7
ATOM 13629 C CA . ARG A 1 117 ? 4.420 -29.604 18.789 1.00 0.00 117 ARG A CA 7
ATOM 13630 C C . ARG A 1 117 ? 3.237 -30.532 19.113 1.00 0.00 117 ARG A C 7
ATOM 13631 O O . ARG A 1 117 ? 2.389 -30.822 18.258 1.00 0.00 117 ARG A O 7
ATOM 13652 N N . ILE A 1 118 ? 3.218 -31.015 20.363 1.00 0.00 118 ILE A N 7
ATOM 13653 C CA . ILE A 1 118 ? 2.172 -31.889 20.904 1.00 0.00 118 ILE A CA 7
ATOM 13654 C C . ILE A 1 118 ? 1.674 -31.278 22.219 1.00 0.00 118 ILE A C 7
ATOM 13655 O O . ILE A 1 118 ? 2.475 -31.027 23.128 1.00 0.00 118 ILE A O 7
ATOM 13671 N N . VAL A 1 119 ? 0.353 -31.049 22.310 1.00 0.00 119 VAL A N 7
ATOM 13672 C CA . VAL A 1 119 ? -0.280 -30.475 23.523 1.00 0.00 119 VAL A CA 7
ATOM 13673 C C . VAL A 1 119 ? -0.220 -31.496 24.681 1.00 0.00 119 VAL A C 7
ATOM 13674 O O . VAL A 1 119 ? -0.056 -31.127 25.841 1.00 0.00 119 VAL A O 7
ATOM 13687 N N . SER A 1 120 ? -0.323 -32.785 24.313 1.00 0.00 120 SER A N 7
ATOM 13688 C CA . SER A 1 120 ? -0.312 -33.924 25.253 1.00 0.00 120 SER A CA 7
ATOM 13689 C C . SER A 1 120 ? 1.104 -34.208 25.826 1.00 0.00 120 SER A C 7
ATOM 13690 O O . SER A 1 120 ? 1.233 -34.877 26.858 1.00 0.00 120 SER A O 7
ATOM 13698 N N . GLN A 1 121 ? 2.157 -33.699 25.134 1.00 0.00 121 GLN A N 7
ATOM 13699 C CA . GLN A 1 121 ? 3.579 -33.876 25.547 1.00 0.00 121 GLN A CA 7
ATOM 13700 C C . GLN A 1 121 ? 3.885 -33.011 26.789 1.00 0.00 121 GLN A C 7
ATOM 13701 O O . GLN A 1 121 ? 4.820 -33.287 27.551 1.00 0.00 121 GLN A O 7
ATOM 13715 N N . LYS A 1 122 ? 3.076 -31.960 26.967 1.00 0.00 122 LYS A N 7
ATOM 13716 C CA . LYS A 1 122 ? 3.101 -31.079 28.138 1.00 0.00 122 LYS A CA 7
ATOM 13717 C C . LYS A 1 122 ? 1.834 -31.337 28.972 1.00 0.00 122 LYS A C 7
ATOM 13718 O O . LYS A 1 122 ? 0.734 -31.428 28.424 1.00 0.00 122 LYS A O 7
ATOM 13737 N N . SER A 1 123 ? 1.992 -31.453 30.297 1.00 0.00 123 SER A N 7
ATOM 13738 C CA . SER A 1 123 ? 0.870 -31.690 31.221 1.00 0.00 123 SER A CA 7
ATOM 13739 C C . SER A 1 123 ? 1.099 -30.865 32.512 1.00 0.00 123 SER A C 7
ATOM 13740 O O . SER A 1 123 ? 2.003 -31.222 33.304 1.00 0.00 123 SER A O 7
ATOM 13749 N N . MET A 1 1 ? 2.093 -1.515 -5.107 1.00 0.00 1 MET A N 8
ATOM 13750 C CA . MET A 1 1 ? 2.433 -0.889 -3.805 1.00 0.00 1 MET A CA 8
ATOM 13751 C C . MET A 1 1 ? 2.932 -1.968 -2.818 1.00 0.00 1 MET A C 8
ATOM 13752 O O . MET A 1 1 ? 4.133 -2.059 -2.540 1.00 0.00 1 MET A O 8
ATOM 13768 N N . ASN A 1 2 ? 1.984 -2.795 -2.344 1.00 0.00 2 ASN A N 8
ATOM 13769 C CA . ASN A 1 2 ? 2.200 -3.906 -1.377 1.00 0.00 2 ASN A CA 8
ATOM 13770 C C . ASN A 1 2 ? 0.846 -4.580 -1.052 1.00 0.00 2 ASN A C 8
ATOM 13771 O O . ASN A 1 2 ? 0.804 -5.712 -0.563 1.00 0.00 2 ASN A O 8
ATOM 13782 N N . SER A 1 3 ? -0.253 -3.852 -1.321 1.00 0.00 3 SER A N 8
ATOM 13783 C CA . SER A 1 3 ? -1.624 -4.304 -1.060 1.00 0.00 3 SER A CA 8
ATOM 13784 C C . SER A 1 3 ? -1.978 -5.555 -1.895 1.00 0.00 3 SER A C 8
ATOM 13785 O O . SER A 1 3 ? -2.539 -6.515 -1.365 1.00 0.00 3 SER A O 8
ATOM 13793 N N . GLU A 1 4 ? -1.591 -5.539 -3.190 1.00 0.00 4 GLU A N 8
ATOM 13794 C CA . GLU A 1 4 ? -1.798 -6.677 -4.125 1.00 0.00 4 GLU A CA 8
ATOM 13795 C C . GLU A 1 4 ? -0.861 -7.866 -3.825 1.00 0.00 4 GLU A C 8
ATOM 13796 O O . GLU A 1 4 ? -0.913 -8.889 -4.518 1.00 0.00 4 GLU A O 8
ATOM 13808 N N . ILE A 1 5 ? 0.018 -7.702 -2.828 1.00 0.00 5 ILE A N 8
ATOM 13809 C CA . ILE A 1 5 ? 0.905 -8.766 -2.334 1.00 0.00 5 ILE A CA 8
ATOM 13810 C C . ILE A 1 5 ? 0.249 -9.453 -1.128 1.00 0.00 5 ILE A C 8
ATOM 13811 O O . ILE A 1 5 ? 0.412 -10.660 -0.902 1.00 0.00 5 ILE A O 8
ATOM 13827 N N . GLU A 1 6 ? -0.506 -8.656 -0.365 1.00 0.00 6 GLU A N 8
ATOM 13828 C CA . GLU A 1 6 ? -1.254 -9.128 0.805 1.00 0.00 6 GLU A CA 8
ATOM 13829 C C . GLU A 1 6 ? -2.569 -9.809 0.383 1.00 0.00 6 GLU A C 8
ATOM 13830 O O . GLU A 1 6 ? -3.008 -10.741 1.047 1.00 0.00 6 GLU A O 8
ATOM 13842 N N . LEU A 1 7 ? -3.183 -9.343 -0.734 1.00 0.00 7 LEU A N 8
ATOM 13843 C CA . LEU A 1 7 ? -4.479 -9.885 -1.217 1.00 0.00 7 LEU A CA 8
ATOM 13844 C C . LEU A 1 7 ? -4.420 -11.422 -1.498 1.00 0.00 7 LEU A C 8
ATOM 13845 O O . LEU A 1 7 ? -5.306 -12.132 -1.022 1.00 0.00 7 LEU A O 8
ATOM 13861 N N . PRO A 1 8 ? -3.399 -11.966 -2.263 1.00 0.00 8 PRO A N 8
ATOM 13862 C CA . PRO A 1 8 ? -3.252 -13.426 -2.459 1.00 0.00 8 PRO A CA 8
ATOM 13863 C C . PRO A 1 8 ? -3.197 -14.171 -1.126 1.00 0.00 8 PRO A C 8
ATOM 13864 O O . PRO A 1 8 ? -4.111 -14.932 -0.800 1.00 0.00 8 PRO A O 8
ATOM 13875 N N . VAL A 1 9 ? -2.177 -13.857 -0.330 1.00 0.00 9 VAL A N 8
ATOM 13876 C CA . VAL A 1 9 ? -1.873 -14.600 0.901 1.00 0.00 9 VAL A CA 8
ATOM 13877 C C . VAL A 1 9 ? -3.003 -14.487 1.964 1.00 0.00 9 VAL A C 8
ATOM 13878 O O . VAL A 1 9 ? -3.132 -15.359 2.822 1.00 0.00 9 VAL A O 8
ATOM 13891 N N . GLN A 1 10 ? -3.830 -13.424 1.865 1.00 0.00 10 GLN A N 8
ATOM 13892 C CA . GLN A 1 10 ? -4.971 -13.189 2.775 1.00 0.00 10 GLN A CA 8
ATOM 13893 C C . GLN A 1 10 ? -6.098 -14.188 2.458 1.00 0.00 10 GLN A C 8
ATOM 13894 O O . GLN A 1 10 ? -6.524 -14.948 3.333 1.00 0.00 10 GLN A O 8
ATOM 13908 N N . LYS A 1 11 ? -6.537 -14.197 1.184 1.00 0.00 11 LYS A N 8
ATOM 13909 C CA . LYS A 1 11 ? -7.710 -14.989 0.735 1.00 0.00 11 LYS A CA 8
ATOM 13910 C C . LYS A 1 11 ? -7.395 -16.496 0.748 1.00 0.00 11 LYS A C 8
ATOM 13911 O O . LYS A 1 11 ? -8.250 -17.312 1.083 1.00 0.00 11 LYS A O 8
ATOM 13930 N N . GLN A 1 12 ? -6.151 -16.820 0.375 1.00 0.00 12 GLN A N 8
ATOM 13931 C CA . GLN A 1 12 ? -5.634 -18.197 0.339 1.00 0.00 12 GLN A CA 8
ATOM 13932 C C . GLN A 1 12 ? -5.566 -18.796 1.746 1.00 0.00 12 GLN A C 8
ATOM 13933 O O . GLN A 1 12 ? -5.847 -19.975 1.926 1.00 0.00 12 GLN A O 8
ATOM 13947 N N . LEU A 1 13 ? -5.163 -17.964 2.718 1.00 0.00 13 LEU A N 8
ATOM 13948 C CA . LEU A 1 13 ? -5.076 -18.353 4.135 1.00 0.00 13 LEU A CA 8
ATOM 13949 C C . LEU A 1 13 ? -6.444 -18.835 4.634 1.00 0.00 13 LEU A C 8
ATOM 13950 O O . LEU A 1 13 ? -6.554 -19.924 5.213 1.00 0.00 13 LEU A O 8
ATOM 13966 N N . GLU A 1 14 ? -7.472 -17.998 4.376 1.00 0.00 14 GLU A N 8
ATOM 13967 C CA . GLU A 1 14 ? -8.879 -18.308 4.707 1.00 0.00 14 GLU A CA 8
ATOM 13968 C C . GLU A 1 14 ? -9.280 -19.625 4.042 1.00 0.00 14 GLU A C 8
ATOM 13969 O O . GLU A 1 14 ? -9.697 -20.557 4.705 1.00 0.00 14 GLU A O 8
ATOM 13981 N N . ALA A 1 15 ? -9.035 -19.682 2.727 1.00 0.00 15 ALA A N 8
ATOM 13982 C CA . ALA A 1 15 ? -9.392 -20.810 1.856 1.00 0.00 15 ALA A CA 8
ATOM 13983 C C . ALA A 1 15 ? -8.695 -22.124 2.286 1.00 0.00 15 ALA A C 8
ATOM 13984 O O . ALA A 1 15 ? -9.229 -23.213 2.078 1.00 0.00 15 ALA A O 8
ATOM 13991 N N . TYR A 1 16 ? -7.515 -21.989 2.919 1.00 0.00 16 TYR A N 8
ATOM 13992 C CA . TYR A 1 16 ? -6.682 -23.126 3.350 1.00 0.00 16 TYR A CA 8
ATOM 13993 C C . TYR A 1 16 ? -7.335 -23.865 4.539 1.00 0.00 16 TYR A C 8
ATOM 13994 O O . TYR A 1 16 ? -7.322 -25.102 4.593 1.00 0.00 16 TYR A O 8
ATOM 14012 N N . ASN A 1 17 ? -7.925 -23.092 5.475 1.00 0.00 17 ASN A N 8
ATOM 14013 C CA . ASN A 1 17 ? -8.633 -23.649 6.653 1.00 0.00 17 ASN A CA 8
ATOM 14014 C C . ASN A 1 17 ? -10.149 -23.792 6.378 1.00 0.00 17 ASN A C 8
ATOM 14015 O O . ASN A 1 17 ? -10.839 -24.521 7.089 1.00 0.00 17 ASN A O 8
ATOM 14026 N N . ALA A 1 18 ? -10.655 -23.093 5.345 1.00 0.00 18 ALA A N 8
ATOM 14027 C CA . ALA A 1 18 ? -12.095 -23.101 4.981 1.00 0.00 18 ALA A CA 8
ATOM 14028 C C . ALA A 1 18 ? -12.414 -24.175 3.925 1.00 0.00 18 ALA A C 8
ATOM 14029 O O . ALA A 1 18 ? -13.583 -24.348 3.556 1.00 0.00 18 ALA A O 8
ATOM 14036 N N . ARG A 1 19 ? -11.355 -24.876 3.445 1.00 0.00 19 ARG A N 8
ATOM 14037 C CA . ARG A 1 19 ? -11.453 -26.028 2.515 1.00 0.00 19 ARG A CA 8
ATOM 14038 C C . ARG A 1 19 ? -11.878 -25.599 1.085 1.00 0.00 19 ARG A C 8
ATOM 14039 O O . ARG A 1 19 ? -12.452 -26.394 0.327 1.00 0.00 19 ARG A O 8
ATOM 14060 N N . ASP A 1 20 ? -11.535 -24.359 0.710 1.00 0.00 20 ASP A N 8
ATOM 14061 C CA . ASP A 1 20 ? -11.760 -23.827 -0.646 1.00 0.00 20 ASP A CA 8
ATOM 14062 C C . ASP A 1 20 ? -10.446 -23.870 -1.457 1.00 0.00 20 ASP A C 8
ATOM 14063 O O . ASP A 1 20 ? -9.500 -23.165 -1.126 1.00 0.00 20 ASP A O 8
ATOM 14072 N N . ILE A 1 21 ? -10.383 -24.716 -2.506 1.00 0.00 21 ILE A N 8
ATOM 14073 C CA . ILE A 1 21 ? -9.236 -24.740 -3.451 1.00 0.00 21 ILE A CA 8
ATOM 14074 C C . ILE A 1 21 ? -9.332 -23.560 -4.441 1.00 0.00 21 ILE A C 8
ATOM 14075 O O . ILE A 1 21 ? -8.300 -23.030 -4.863 1.00 0.00 21 ILE A O 8
ATOM 14091 N N . ASP A 1 22 ? -10.577 -23.138 -4.779 1.00 0.00 22 ASP A N 8
ATOM 14092 C CA . ASP A 1 22 ? -10.821 -22.059 -5.774 1.00 0.00 22 ASP A CA 8
ATOM 14093 C C . ASP A 1 22 ? -10.077 -20.760 -5.407 1.00 0.00 22 ASP A C 8
ATOM 14094 O O . ASP A 1 22 ? -9.371 -20.208 -6.240 1.00 0.00 22 ASP A O 8
ATOM 14103 N N . ALA A 1 23 ? -10.194 -20.320 -4.145 1.00 0.00 23 ALA A N 8
ATOM 14104 C CA . ALA A 1 23 ? -9.513 -19.093 -3.658 1.00 0.00 23 ALA A CA 8
ATOM 14105 C C . ALA A 1 23 ? -8.049 -19.376 -3.292 1.00 0.00 23 ALA A C 8
ATOM 14106 O O . ALA A 1 23 ? -7.189 -18.494 -3.415 1.00 0.00 23 ALA A O 8
ATOM 14113 N N . PHE A 1 24 ? -7.773 -20.622 -2.863 1.00 0.00 24 PHE A N 8
ATOM 14114 C CA . PHE A 1 24 ? -6.408 -21.080 -2.540 1.00 0.00 24 PHE A CA 8
ATOM 14115 C C . PHE A 1 24 ? -5.568 -21.286 -3.830 1.00 0.00 24 PHE A C 8
ATOM 14116 O O . PHE A 1 24 ? -4.380 -21.584 -3.746 1.00 0.00 24 PHE A O 8
ATOM 14133 N N . MET A 1 25 ? -6.205 -21.198 -5.019 1.00 0.00 25 MET A N 8
ATOM 14134 C CA . MET A 1 25 ? -5.498 -21.239 -6.322 1.00 0.00 25 MET A CA 8
ATOM 14135 C C . MET A 1 25 ? -5.759 -19.973 -7.182 1.00 0.00 25 MET A C 8
ATOM 14136 O O . MET A 1 25 ? -4.995 -19.685 -8.109 1.00 0.00 25 MET A O 8
ATOM 14150 N N . ALA A 1 26 ? -6.792 -19.188 -6.826 1.00 0.00 26 ALA A N 8
ATOM 14151 C CA . ALA A 1 26 ? -7.246 -18.011 -7.627 1.00 0.00 26 ALA A CA 8
ATOM 14152 C C . ALA A 1 26 ? -6.143 -16.956 -7.830 1.00 0.00 26 ALA A C 8
ATOM 14153 O O . ALA A 1 26 ? -6.081 -16.297 -8.869 1.00 0.00 26 ALA A O 8
ATOM 14160 N N . TRP A 1 27 ? -5.270 -16.829 -6.829 1.00 0.00 27 TRP A N 8
ATOM 14161 C CA . TRP A 1 27 ? -4.284 -15.744 -6.748 1.00 0.00 27 TRP A CA 8
ATOM 14162 C C . TRP A 1 27 ? -2.854 -16.197 -7.111 1.00 0.00 27 TRP A C 8
ATOM 14163 O O . TRP A 1 27 ? -1.894 -15.437 -6.920 1.00 0.00 27 TRP A O 8
ATOM 14184 N N . TRP A 1 28 ? -2.713 -17.419 -7.636 1.00 0.00 28 TRP A N 8
ATOM 14185 C CA . TRP A 1 28 ? -1.402 -17.974 -8.037 1.00 0.00 28 TRP A CA 8
ATOM 14186 C C . TRP A 1 28 ? -1.168 -17.744 -9.538 1.00 0.00 28 TRP A C 8
ATOM 14187 O O . TRP A 1 28 ? -2.123 -17.623 -10.314 1.00 0.00 28 TRP A O 8
ATOM 14208 N N . ALA A 1 29 ? 0.113 -17.668 -9.924 1.00 0.00 29 ALA A N 8
ATOM 14209 C CA . ALA A 1 29 ? 0.532 -17.593 -11.340 1.00 0.00 29 ALA A CA 8
ATOM 14210 C C . ALA A 1 29 ? 0.508 -18.995 -11.969 1.00 0.00 29 ALA A C 8
ATOM 14211 O O . ALA A 1 29 ? 0.714 -19.986 -11.272 1.00 0.00 29 ALA A O 8
ATOM 14218 N N . ASP A 1 30 ? 0.271 -19.062 -13.291 1.00 0.00 30 ASP A N 8
ATOM 14219 C CA . ASP A 1 30 ? 0.149 -20.342 -14.038 1.00 0.00 30 ASP A CA 8
ATOM 14220 C C . ASP A 1 30 ? 1.445 -21.183 -13.984 1.00 0.00 30 ASP A C 8
ATOM 14221 O O . ASP A 1 30 ? 1.393 -22.415 -13.991 1.00 0.00 30 ASP A O 8
ATOM 14230 N N . ASP A 1 31 ? 2.595 -20.504 -13.904 1.00 0.00 31 ASP A N 8
ATOM 14231 C CA . ASP A 1 31 ? 3.925 -21.151 -13.895 1.00 0.00 31 ASP A CA 8
ATOM 14232 C C . ASP A 1 31 ? 4.516 -21.195 -12.474 1.00 0.00 31 ASP A C 8
ATOM 14233 O O . ASP A 1 31 ? 5.734 -21.366 -12.316 1.00 0.00 31 ASP A O 8
ATOM 14242 N N . CYS A 1 32 ? 3.644 -21.052 -11.446 1.00 0.00 32 CYS A N 8
ATOM 14243 C CA . CYS A 1 32 ? 4.076 -20.946 -10.043 1.00 0.00 32 CYS A CA 8
ATOM 14244 C C . CYS A 1 32 ? 4.847 -22.189 -9.577 1.00 0.00 32 CYS A C 8
ATOM 14245 O O . CYS A 1 32 ? 4.320 -23.302 -9.580 1.00 0.00 32 CYS A O 8
ATOM 14253 N N . GLN A 1 33 ? 6.101 -21.971 -9.181 1.00 0.00 33 GLN A N 8
ATOM 14254 C CA . GLN A 1 33 ? 6.969 -23.015 -8.630 1.00 0.00 33 GLN A CA 8
ATOM 14255 C C . GLN A 1 33 ? 6.635 -23.217 -7.145 1.00 0.00 33 GLN A C 8
ATOM 14256 O O . GLN A 1 33 ? 6.295 -22.259 -6.451 1.00 0.00 33 GLN A O 8
ATOM 14270 N N . TYR A 1 34 ? 6.709 -24.466 -6.676 1.00 0.00 34 TYR A N 8
ATOM 14271 C CA . TYR A 1 34 ? 6.314 -24.840 -5.309 1.00 0.00 34 TYR A CA 8
ATOM 14272 C C . TYR A 1 34 ? 7.382 -25.759 -4.710 1.00 0.00 34 TYR A C 8
ATOM 14273 O O . TYR A 1 34 ? 7.592 -26.880 -5.198 1.00 0.00 34 TYR A O 8
ATOM 14291 N N . TYR A 1 35 ? 8.070 -25.255 -3.676 1.00 0.00 35 TYR A N 8
ATOM 14292 C CA . TYR A 1 35 ? 9.141 -25.973 -2.978 1.00 0.00 35 TYR A CA 8
ATOM 14293 C C . TYR A 1 35 ? 8.773 -26.255 -1.521 1.00 0.00 35 TYR A C 8
ATOM 14294 O O . TYR A 1 35 ? 7.949 -25.564 -0.913 1.00 0.00 35 TYR A O 8
ATOM 14312 N N . ALA A 1 36 ? 9.408 -27.302 -1.000 1.00 0.00 36 ALA A N 8
ATOM 14313 C CA . ALA A 1 36 ? 9.417 -27.652 0.415 1.00 0.00 36 ALA A CA 8
ATOM 14314 C C . ALA A 1 36 ? 10.861 -27.587 0.928 1.00 0.00 36 ALA A C 8
ATOM 14315 O O . ALA A 1 36 ? 11.813 -27.616 0.133 1.00 0.00 36 ALA A O 8
ATOM 14322 N N . PHE A 1 37 ? 11.003 -27.469 2.250 1.00 0.00 37 PHE A N 8
ATOM 14323 C CA . PHE A 1 37 ? 12.306 -27.467 2.943 1.00 0.00 37 PHE A CA 8
ATOM 14324 C C . PHE A 1 37 ? 13.149 -28.738 2.604 1.00 0.00 37 PHE A C 8
ATOM 14325 O O . PHE A 1 37 ? 12.591 -29.845 2.551 1.00 0.00 37 PHE A O 8
ATOM 14342 N N . PRO A 1 38 ? 14.495 -28.616 2.330 1.00 0.00 38 PRO A N 8
ATOM 14343 C CA . PRO A 1 38 ? 15.214 -27.324 2.169 1.00 0.00 38 PRO A CA 8
ATOM 14344 C C . PRO A 1 38 ? 14.965 -26.667 0.779 1.00 0.00 38 PRO A C 8
ATOM 14345 O O . PRO A 1 38 ? 14.760 -25.452 0.687 1.00 0.00 38 PRO A O 8
ATOM 14356 N N . ALA A 1 39 ? 14.942 -27.496 -0.279 1.00 0.00 39 ALA A N 8
ATOM 14357 C CA . ALA A 1 39 ? 14.815 -27.041 -1.676 1.00 0.00 39 ALA A CA 8
ATOM 14358 C C . ALA A 1 39 ? 14.393 -28.226 -2.562 1.00 0.00 39 ALA A C 8
ATOM 14359 O O . ALA A 1 39 ? 15.173 -28.734 -3.374 1.00 0.00 39 ALA A O 8
ATOM 14366 N N . THR A 1 40 ? 13.164 -28.708 -2.331 1.00 0.00 40 THR A N 8
ATOM 14367 C CA . THR A 1 40 ? 12.557 -29.796 -3.116 1.00 0.00 40 THR A CA 8
ATOM 14368 C C . THR A 1 40 ? 11.463 -29.216 -4.015 1.00 0.00 40 THR A C 8
ATOM 14369 O O . THR A 1 40 ? 10.512 -28.648 -3.500 1.00 0.00 40 THR A O 8
ATOM 14380 N N . LEU A 1 41 ? 11.599 -29.354 -5.340 1.00 0.00 41 LEU A N 8
ATOM 14381 C CA . LEU A 1 41 ? 10.590 -28.856 -6.291 1.00 0.00 41 LEU A CA 8
ATOM 14382 C C . LEU A 1 41 ? 9.464 -29.912 -6.397 1.00 0.00 41 LEU A C 8
ATOM 14383 O O . LEU A 1 41 ? 9.643 -30.947 -7.047 1.00 0.00 41 LEU A O 8
ATOM 14399 N N . LEU A 1 42 ? 8.318 -29.654 -5.731 1.00 0.00 42 LEU A N 8
ATOM 14400 C CA . LEU A 1 42 ? 7.131 -30.534 -5.806 1.00 0.00 42 LEU A CA 8
ATOM 14401 C C . LEU A 1 42 ? 6.329 -30.238 -7.083 1.00 0.00 42 LEU A C 8
ATOM 14402 O O . LEU A 1 42 ? 5.915 -31.167 -7.785 1.00 0.00 42 LEU A O 8
ATOM 14418 N N . ALA A 1 43 ? 6.115 -28.946 -7.380 1.00 0.00 43 ALA A N 8
ATOM 14419 C CA . ALA A 1 43 ? 5.199 -28.529 -8.473 1.00 0.00 43 ALA A CA 8
ATOM 14420 C C . ALA A 1 43 ? 5.739 -27.307 -9.239 1.00 0.00 43 ALA A C 8
ATOM 14421 O O . ALA A 1 43 ? 5.944 -26.251 -8.651 1.00 0.00 43 ALA A O 8
ATOM 14428 N N . GLY A 1 44 ? 5.963 -27.475 -10.562 1.00 0.00 44 GLY A N 8
ATOM 14429 C CA . GLY A 1 44 ? 6.586 -26.437 -11.409 1.00 0.00 44 GLY A CA 8
ATOM 14430 C C . GLY A 1 44 ? 5.580 -25.577 -12.176 1.00 0.00 44 GLY A C 8
ATOM 14431 O O . GLY A 1 44 ? 5.907 -25.026 -13.240 1.00 0.00 44 GLY A O 8
ATOM 14435 N N . ASN A 1 45 ? 4.379 -25.444 -11.591 1.00 0.00 45 ASN A N 8
ATOM 14436 C CA . ASN A 1 45 ? 3.204 -24.770 -12.193 1.00 0.00 45 ASN A CA 8
ATOM 14437 C C . ASN A 1 45 ? 1.983 -24.906 -11.254 1.00 0.00 45 ASN A C 8
ATOM 14438 O O . ASN A 1 45 ? 1.914 -25.843 -10.447 1.00 0.00 45 ASN A O 8
ATOM 14449 N N . ALA A 1 46 ? 1.009 -23.986 -11.420 1.00 0.00 46 ALA A N 8
ATOM 14450 C CA . ALA A 1 46 ? -0.186 -23.859 -10.546 1.00 0.00 46 ALA A CA 8
ATOM 14451 C C . ALA A 1 46 ? -1.068 -25.125 -10.527 1.00 0.00 46 ALA A C 8
ATOM 14452 O O . ALA A 1 46 ? -1.696 -25.434 -9.499 1.00 0.00 46 ALA A O 8
ATOM 14459 N N . ALA A 1 47 ? -1.106 -25.846 -11.663 1.00 0.00 47 ALA A N 8
ATOM 14460 C CA . ALA A 1 47 ? -1.959 -27.039 -11.829 1.00 0.00 47 ALA A CA 8
ATOM 14461 C C . ALA A 1 47 ? -1.595 -28.125 -10.809 1.00 0.00 47 ALA A C 8
ATOM 14462 O O . ALA A 1 47 ? -2.445 -28.592 -10.060 1.00 0.00 47 ALA A O 8
ATOM 14469 N N . GLU A 1 48 ? -0.301 -28.460 -10.748 1.00 0.00 48 GLU A N 8
ATOM 14470 C CA . GLU A 1 48 ? 0.205 -29.546 -9.884 1.00 0.00 48 GLU A CA 8
ATOM 14471 C C . GLU A 1 48 ? 0.099 -29.155 -8.391 1.00 0.00 48 GLU A C 8
ATOM 14472 O O . GLU A 1 48 ? -0.074 -30.026 -7.524 1.00 0.00 48 GLU A O 8
ATOM 14484 N N . ILE A 1 49 ? 0.183 -27.831 -8.113 1.00 0.00 49 ILE A N 8
ATOM 14485 C CA . ILE A 1 49 ? 0.060 -27.279 -6.749 1.00 0.00 49 ILE A CA 8
ATOM 14486 C C . ILE A 1 49 ? -1.346 -27.549 -6.186 1.00 0.00 49 ILE A C 8
ATOM 14487 O O . ILE A 1 49 ? -1.482 -28.101 -5.085 1.00 0.00 49 ILE A O 8
ATOM 14503 N N . ARG A 1 50 ? -2.383 -27.169 -6.963 1.00 0.00 50 ARG A N 8
ATOM 14504 C CA . ARG A 1 50 ? -3.781 -27.278 -6.510 1.00 0.00 50 ARG A CA 8
ATOM 14505 C C . ARG A 1 50 ? -4.190 -28.753 -6.364 1.00 0.00 50 ARG A C 8
ATOM 14506 O O . ARG A 1 50 ? -4.843 -29.091 -5.391 1.00 0.00 50 ARG A O 8
ATOM 14527 N N . VAL A 1 51 ? -3.729 -29.622 -7.299 1.00 0.00 51 VAL A N 8
ATOM 14528 C CA . VAL A 1 51 ? -4.069 -31.076 -7.311 1.00 0.00 51 VAL A CA 8
ATOM 14529 C C . VAL A 1 51 ? -3.617 -31.776 -6.012 1.00 0.00 51 VAL A C 8
ATOM 14530 O O . VAL A 1 51 ? -4.406 -32.473 -5.362 1.00 0.00 51 VAL A O 8
ATOM 14543 N N . ARG A 1 52 ? -2.351 -31.547 -5.632 1.00 0.00 52 ARG A N 8
ATOM 14544 C CA . ARG A 1 52 ? -1.746 -32.194 -4.449 1.00 0.00 52 ARG A CA 8
ATOM 14545 C C . ARG A 1 52 ? -2.383 -31.660 -3.147 1.00 0.00 52 ARG A C 8
ATOM 14546 O O . ARG A 1 52 ? -2.459 -32.371 -2.137 1.00 0.00 52 ARG A O 8
ATOM 14567 N N . HIS A 1 53 ? -2.841 -30.397 -3.192 1.00 0.00 53 HIS A N 8
ATOM 14568 C CA . HIS A 1 53 ? -3.557 -29.765 -2.072 1.00 0.00 53 HIS A CA 8
ATOM 14569 C C . HIS A 1 53 ? -5.024 -30.237 -2.001 1.00 0.00 53 HIS A C 8
ATOM 14570 O O . HIS A 1 53 ? -5.565 -30.295 -0.910 1.00 0.00 53 HIS A O 8
ATOM 14585 N N . ILE A 1 54 ? -5.651 -30.592 -3.154 1.00 0.00 54 ILE A N 8
ATOM 14586 C CA . ILE A 1 54 ? -7.047 -31.115 -3.185 1.00 0.00 54 ILE A CA 8
ATOM 14587 C C . ILE A 1 54 ? -7.160 -32.340 -2.260 1.00 0.00 54 ILE A C 8
ATOM 14588 O O . ILE A 1 54 ? -8.057 -32.408 -1.420 1.00 0.00 54 ILE A O 8
ATOM 14604 N N . GLU A 1 55 ? -6.180 -33.249 -2.400 1.00 0.00 55 GLU A N 8
ATOM 14605 C CA . GLU A 1 55 ? -6.057 -34.476 -1.582 1.00 0.00 55 GLU A CA 8
ATOM 14606 C C . GLU A 1 55 ? -5.999 -34.145 -0.072 1.00 0.00 55 GLU A C 8
ATOM 14607 O O . GLU A 1 55 ? -6.661 -34.794 0.746 1.00 0.00 55 GLU A O 8
ATOM 14619 N N . ARG A 1 56 ? -5.231 -33.098 0.267 1.00 0.00 56 ARG A N 8
ATOM 14620 C CA . ARG A 1 56 ? -5.061 -32.629 1.661 1.00 0.00 56 ARG A CA 8
ATOM 14621 C C . ARG A 1 56 ? -6.363 -31.971 2.185 1.00 0.00 56 ARG A C 8
ATOM 14622 O O . ARG A 1 56 ? -6.680 -32.061 3.376 1.00 0.00 56 ARG A O 8
ATOM 14643 N N . PHE A 1 57 ? -7.121 -31.342 1.274 1.00 0.00 57 PHE A N 8
ATOM 14644 C CA . PHE A 1 57 ? -8.424 -30.716 1.587 1.00 0.00 57 PHE A CA 8
ATOM 14645 C C . PHE A 1 57 ? -9.529 -31.794 1.754 1.00 0.00 57 PHE A C 8
ATOM 14646 O O . PHE A 1 57 ? -10.606 -31.500 2.283 1.00 0.00 57 PHE A O 8
ATOM 14663 N N . LYS A 1 58 ? -9.247 -33.041 1.314 1.00 0.00 58 LYS A N 8
ATOM 14664 C CA . LYS A 1 58 ? -10.116 -34.215 1.578 1.00 0.00 58 LYS A CA 8
ATOM 14665 C C . LYS A 1 58 ? -9.697 -34.954 2.875 1.00 0.00 58 LYS A C 8
ATOM 14666 O O . LYS A 1 58 ? -10.368 -35.909 3.288 1.00 0.00 58 LYS A O 8
ATOM 14685 N N . GLU A 1 59 ? -8.588 -34.521 3.503 1.00 0.00 59 GLU A N 8
ATOM 14686 C CA . GLU A 1 59 ? -8.025 -35.190 4.696 1.00 0.00 59 GLU A CA 8
ATOM 14687 C C . GLU A 1 59 ? -8.326 -34.348 5.968 1.00 0.00 59 GLU A C 8
ATOM 14688 O O . GLU A 1 59 ? -7.925 -33.182 6.041 1.00 0.00 59 GLU A O 8
ATOM 14700 N N . PRO A 1 60 ? -9.028 -34.940 6.995 1.00 0.00 60 PRO A N 8
ATOM 14701 C CA . PRO A 1 60 ? -9.667 -34.175 8.113 1.00 0.00 60 PRO A CA 8
ATOM 14702 C C . PRO A 1 60 ? -8.679 -33.476 9.083 1.00 0.00 60 PRO A C 8
ATOM 14703 O O . PRO A 1 60 ? -9.079 -32.542 9.793 1.00 0.00 60 PRO A O 8
ATOM 14714 N N . ASP A 1 61 ? -7.402 -33.910 9.100 1.00 0.00 61 ASP A N 8
ATOM 14715 C CA . ASP A 1 61 ? -6.390 -33.387 10.056 1.00 0.00 61 ASP A CA 8
ATOM 14716 C C . ASP A 1 61 ? -5.968 -31.952 9.694 1.00 0.00 61 ASP A C 8
ATOM 14717 O O . ASP A 1 61 ? -5.523 -31.199 10.568 1.00 0.00 61 ASP A O 8
ATOM 14726 N N . LEU A 1 62 ? -6.127 -31.596 8.402 1.00 0.00 62 LEU A N 8
ATOM 14727 C CA . LEU A 1 62 ? -5.769 -30.271 7.871 1.00 0.00 62 LEU A CA 8
ATOM 14728 C C . LEU A 1 62 ? -6.479 -29.123 8.626 1.00 0.00 62 LEU A C 8
ATOM 14729 O O . LEU A 1 62 ? -7.712 -29.062 8.688 1.00 0.00 62 LEU A O 8
ATOM 14745 N N . TYR A 1 63 ? -5.660 -28.241 9.204 1.00 0.00 63 TYR A N 8
ATOM 14746 C CA . TYR A 1 63 ? -6.100 -26.991 9.830 1.00 0.00 63 TYR A CA 8
ATOM 14747 C C . TYR A 1 63 ? -4.948 -25.981 9.732 1.00 0.00 63 TYR A C 8
ATOM 14748 O O . TYR A 1 63 ? -3.789 -26.376 9.827 1.00 0.00 63 TYR A O 8
ATOM 14766 N N . GLY A 1 64 ? -5.269 -24.691 9.534 1.00 0.00 64 GLY A N 8
ATOM 14767 C CA . GLY A 1 64 ? -4.254 -23.633 9.444 1.00 0.00 64 GLY A CA 8
ATOM 14768 C C . GLY A 1 64 ? -4.579 -22.472 10.374 1.00 0.00 64 GLY A C 8
ATOM 14769 O O . GLY A 1 64 ? -5.503 -21.703 10.094 1.00 0.00 64 GLY A O 8
ATOM 14773 N N . GLU A 1 65 ? -3.842 -22.371 11.499 1.00 0.00 65 GLU A N 8
ATOM 14774 C CA . GLU A 1 65 ? -3.955 -21.249 12.454 1.00 0.00 65 GLU A CA 8
ATOM 14775 C C . GLU A 1 65 ? -2.799 -20.267 12.230 1.00 0.00 65 GLU A C 8
ATOM 14776 O O . GLU A 1 65 ? -1.660 -20.577 12.574 1.00 0.00 65 GLU A O 8
ATOM 14788 N N . LEU A 1 66 ? -3.080 -19.089 11.649 1.00 0.00 66 LEU A N 8
ATOM 14789 C CA . LEU A 1 66 ? -2.050 -18.052 11.478 1.00 0.00 66 LEU A CA 8
ATOM 14790 C C . LEU A 1 66 ? -1.834 -17.317 12.806 1.00 0.00 66 LEU A C 8
ATOM 14791 O O . LEU A 1 66 ? -2.795 -16.900 13.452 1.00 0.00 66 LEU A O 8
ATOM 14807 N N . LEU A 1 67 ? -0.573 -17.163 13.199 1.00 0.00 67 LEU A N 8
ATOM 14808 C CA . LEU A 1 67 ? -0.188 -16.487 14.456 1.00 0.00 67 LEU A CA 8
ATOM 14809 C C . LEU A 1 67 ? 0.531 -15.161 14.148 1.00 0.00 67 LEU A C 8
ATOM 14810 O O . LEU A 1 67 ? 0.484 -14.223 14.950 1.00 0.00 67 LEU A O 8
ATOM 14826 N N . THR A 1 68 ? 1.207 -15.112 12.978 1.00 0.00 68 THR A N 8
ATOM 14827 C CA . THR A 1 68 ? 1.944 -13.925 12.490 1.00 0.00 68 THR A CA 8
ATOM 14828 C C . THR A 1 68 ? 2.094 -14.013 10.961 1.00 0.00 68 THR A C 8
ATOM 14829 O O . THR A 1 68 ? 2.260 -15.107 10.427 1.00 0.00 68 THR A O 8
ATOM 14840 N N . ARG A 1 69 ? 2.019 -12.868 10.259 1.00 0.00 69 ARG A N 8
ATOM 14841 C CA . ARG A 1 69 ? 2.520 -12.763 8.877 1.00 0.00 69 ARG A CA 8
ATOM 14842 C C . ARG A 1 69 ? 3.178 -11.394 8.651 1.00 0.00 69 ARG A C 8
ATOM 14843 O O . ARG A 1 69 ? 2.698 -10.362 9.140 1.00 0.00 69 ARG A O 8
ATOM 14864 N N . VAL A 1 70 ? 4.301 -11.425 7.922 1.00 0.00 70 VAL A N 8
ATOM 14865 C CA . VAL A 1 70 ? 5.159 -10.263 7.652 1.00 0.00 70 VAL A CA 8
ATOM 14866 C C . VAL A 1 70 ? 5.324 -10.087 6.135 1.00 0.00 70 VAL A C 8
ATOM 14867 O O . VAL A 1 70 ? 5.397 -11.074 5.401 1.00 0.00 70 VAL A O 8
ATOM 14880 N N . ILE A 1 71 ? 5.380 -8.832 5.661 1.00 0.00 71 ILE A N 8
ATOM 14881 C CA . ILE A 1 71 ? 5.535 -8.535 4.220 1.00 0.00 71 ILE A CA 8
ATOM 14882 C C . ILE A 1 71 ? 6.874 -7.814 3.952 1.00 0.00 71 ILE A C 8
ATOM 14883 O O . ILE A 1 71 ? 7.260 -6.887 4.673 1.00 0.00 71 ILE A O 8
ATOM 14899 N N . VAL A 1 72 ? 7.577 -8.290 2.909 1.00 0.00 72 VAL A N 8
ATOM 14900 C CA . VAL A 1 72 ? 8.842 -7.733 2.413 1.00 0.00 72 VAL A CA 8
ATOM 14901 C C . VAL A 1 72 ? 8.677 -7.458 0.904 1.00 0.00 72 VAL A C 8
ATOM 14902 O O . VAL A 1 72 ? 8.820 -8.377 0.081 1.00 0.00 72 VAL A O 8
ATOM 14915 N N . GLY A 1 73 ? 8.332 -6.204 0.565 1.00 0.00 73 GLY A N 8
ATOM 14916 C CA . GLY A 1 73 ? 8.172 -5.771 -0.826 1.00 0.00 73 GLY A CA 8
ATOM 14917 C C . GLY A 1 73 ? 7.076 -6.531 -1.576 1.00 0.00 73 GLY A C 8
ATOM 14918 O O . GLY A 1 73 ? 5.879 -6.276 -1.370 1.00 0.00 73 GLY A O 8
ATOM 14922 N N . ASN A 1 74 ? 7.494 -7.483 -2.438 1.00 0.00 74 ASN A N 8
ATOM 14923 C CA . ASN A 1 74 ? 6.577 -8.278 -3.286 1.00 0.00 74 ASN A CA 8
ATOM 14924 C C . ASN A 1 74 ? 6.446 -9.726 -2.769 1.00 0.00 74 ASN A C 8
ATOM 14925 O O . ASN A 1 74 ? 5.967 -10.608 -3.482 1.00 0.00 74 ASN A O 8
ATOM 14936 N N . VAL A 1 75 ? 6.827 -9.946 -1.503 1.00 0.00 75 VAL A N 8
ATOM 14937 C CA . VAL A 1 75 ? 6.872 -11.288 -0.872 1.00 0.00 75 VAL A CA 8
ATOM 14938 C C . VAL A 1 75 ? 6.203 -11.214 0.523 1.00 0.00 75 VAL A C 8
ATOM 14939 O O . VAL A 1 75 ? 6.361 -10.216 1.211 1.00 0.00 75 VAL A O 8
ATOM 14952 N N . VAL A 1 76 ? 5.425 -12.245 0.921 1.00 0.00 76 VAL A N 8
ATOM 14953 C CA . VAL A 1 76 ? 4.870 -12.349 2.300 1.00 0.00 76 VAL A CA 8
ATOM 14954 C C . VAL A 1 76 ? 5.254 -13.711 2.921 1.00 0.00 76 VAL A C 8
ATOM 14955 O O . VAL A 1 76 ? 5.210 -14.735 2.242 1.00 0.00 76 VAL A O 8
ATOM 14968 N N . ILE A 1 77 ? 5.647 -13.697 4.208 1.00 0.00 77 ILE A N 8
ATOM 14969 C CA . ILE A 1 77 ? 5.782 -14.906 5.032 1.00 0.00 77 ILE A CA 8
ATOM 14970 C C . ILE A 1 77 ? 4.539 -15.037 5.911 1.00 0.00 77 ILE A C 8
ATOM 14971 O O . ILE A 1 77 ? 4.334 -14.220 6.807 1.00 0.00 77 ILE A O 8
ATOM 14987 N N . ASP A 1 78 ? 3.700 -16.032 5.618 1.00 0.00 78 ASP A N 8
ATOM 14988 C CA . ASP A 1 78 ? 2.621 -16.456 6.516 1.00 0.00 78 ASP A CA 8
ATOM 14989 C C . ASP A 1 78 ? 3.184 -17.516 7.463 1.00 0.00 78 ASP A C 8
ATOM 14990 O O . ASP A 1 78 ? 3.488 -18.632 7.048 1.00 0.00 78 ASP A O 8
ATOM 14999 N N . HIS A 1 79 ? 3.365 -17.138 8.735 1.00 0.00 79 HIS A N 8
ATOM 15000 C CA . HIS A 1 79 ? 3.842 -18.053 9.776 1.00 0.00 79 HIS A CA 8
ATOM 15001 C C . HIS A 1 79 ? 2.625 -18.553 10.557 1.00 0.00 79 HIS A C 8
ATOM 15002 O O . HIS A 1 79 ? 1.990 -17.802 11.308 1.00 0.00 79 HIS A O 8
ATOM 15017 N N . GLU A 1 80 ? 2.310 -19.829 10.341 1.00 0.00 80 GLU A N 8
ATOM 15018 C CA . GLU A 1 80 ? 1.141 -20.504 10.912 1.00 0.00 80 GLU A CA 8
ATOM 15019 C C . GLU A 1 80 ? 1.566 -21.770 11.678 1.00 0.00 80 GLU A C 8
ATOM 15020 O O . GLU A 1 80 ? 2.707 -22.220 11.581 1.00 0.00 80 GLU A O 8
ATOM 15032 N N . THR A 1 81 ? 0.650 -22.263 12.507 1.00 0.00 81 THR A N 8
ATOM 15033 C CA . THR A 1 81 ? 0.705 -23.596 13.098 1.00 0.00 81 THR A CA 8
ATOM 15034 C C . THR A 1 81 ? -0.374 -24.473 12.433 1.00 0.00 81 THR A C 8
ATOM 15035 O O . THR A 1 81 ? -1.574 -24.271 12.671 1.00 0.00 81 THR A O 8
ATOM 15046 N N . VAL A 1 82 ? 0.047 -25.404 11.557 1.00 0.00 82 VAL A N 8
ATOM 15047 C CA . VAL A 1 82 ? -0.872 -26.361 10.917 1.00 0.00 82 VAL A CA 8
ATOM 15048 C C . VAL A 1 82 ? -0.999 -27.641 11.745 1.00 0.00 82 VAL A C 8
ATOM 15049 O O . VAL A 1 82 ? -0.001 -28.194 12.198 1.00 0.00 82 VAL A O 8
ATOM 15062 N N . THR A 1 83 ? -2.237 -28.103 11.936 1.00 0.00 83 THR A N 8
ATOM 15063 C CA . THR A 1 83 ? -2.512 -29.369 12.614 1.00 0.00 83 THR A CA 8
ATOM 15064 C C . THR A 1 83 ? -2.220 -30.550 11.665 1.00 0.00 83 THR A C 8
ATOM 15065 O O . THR A 1 83 ? -2.686 -30.568 10.519 1.00 0.00 83 THR A O 8
ATOM 15076 N N . ARG A 1 84 ? -1.410 -31.502 12.148 1.00 0.00 84 ARG A N 8
ATOM 15077 C CA . ARG A 1 84 ? -1.121 -32.760 11.459 1.00 0.00 84 ARG A CA 8
ATOM 15078 C C . ARG A 1 84 ? -1.423 -33.899 12.444 1.00 0.00 84 ARG A C 8
ATOM 15079 O O . ARG A 1 84 ? -1.510 -33.664 13.653 1.00 0.00 84 ARG A O 8
ATOM 15100 N N . ASN A 1 85 ? -1.599 -35.124 11.942 1.00 0.00 85 ASN A N 8
ATOM 15101 C CA . ASN A 1 85 ? -1.943 -36.266 12.804 1.00 0.00 85 ASN A CA 8
ATOM 15102 C C . ASN A 1 85 ? -0.679 -36.983 13.319 1.00 0.00 85 ASN A C 8
ATOM 15103 O O . ASN A 1 85 ? -0.064 -37.779 12.599 1.00 0.00 85 ASN A O 8
ATOM 15114 N N . PHE A 1 86 ? -0.288 -36.673 14.564 1.00 0.00 86 PHE A N 8
ATOM 15115 C CA . PHE A 1 86 ? 0.794 -37.373 15.274 1.00 0.00 86 PHE A CA 8
ATOM 15116 C C . PHE A 1 86 ? 0.166 -38.333 16.308 1.00 0.00 86 PHE A C 8
ATOM 15117 O O . PHE A 1 86 ? -0.637 -37.888 17.130 1.00 0.00 86 PHE A O 8
ATOM 15134 N N . PRO A 1 87 ? 0.508 -39.666 16.275 1.00 0.00 87 PRO A N 8
ATOM 15135 C CA . PRO A 1 87 ? -0.051 -40.675 17.224 1.00 0.00 87 PRO A CA 8
ATOM 15136 C C . PRO A 1 87 ? 0.341 -40.428 18.708 1.00 0.00 87 PRO A C 8
ATOM 15137 O O . PRO A 1 87 ? -0.283 -40.991 19.616 1.00 0.00 87 PRO A O 8
ATOM 15148 N N . GLU A 1 88 ? 1.369 -39.587 18.943 1.00 0.00 88 GLU A N 8
ATOM 15149 C CA . GLU A 1 88 ? 1.877 -39.293 20.311 1.00 0.00 88 GLU A CA 8
ATOM 15150 C C . GLU A 1 88 ? 1.074 -38.160 20.989 1.00 0.00 88 GLU A C 8
ATOM 15151 O O . GLU A 1 88 ? 1.268 -37.888 22.182 1.00 0.00 88 GLU A O 8
ATOM 15163 N N . GLY A 1 89 ? 0.193 -37.488 20.222 1.00 0.00 89 GLY A N 8
ATOM 15164 C CA . GLY A 1 89 ? -0.736 -36.497 20.782 1.00 0.00 89 GLY A CA 8
ATOM 15165 C C . GLY A 1 89 ? -1.567 -35.829 19.697 1.00 0.00 89 GLY A C 8
ATOM 15166 O O . GLY A 1 89 ? -2.223 -36.525 18.919 1.00 0.00 89 GLY A O 8
ATOM 15170 N N . LYS A 1 90 ? -1.573 -34.482 19.665 1.00 0.00 90 LYS A N 8
ATOM 15171 C CA . LYS A 1 90 ? -2.213 -33.712 18.597 1.00 0.00 90 LYS A CA 8
ATOM 15172 C C . LYS A 1 90 ? -1.359 -33.726 17.305 1.00 0.00 90 LYS A C 8
ATOM 15173 O O . LYS A 1 90 ? -1.608 -34.554 16.419 1.00 0.00 90 LYS A O 8
ATOM 15192 N N . GLY A 1 91 ? -0.346 -32.834 17.201 1.00 0.00 91 GLY A N 8
ATOM 15193 C CA . GLY A 1 91 ? 0.523 -32.794 16.018 1.00 0.00 91 GLY A CA 8
ATOM 15194 C C . GLY A 1 91 ? 0.525 -31.465 15.287 1.00 0.00 91 GLY A C 8
ATOM 15195 O O . GLY A 1 91 ? 0.776 -31.407 14.078 1.00 0.00 91 GLY A O 8
ATOM 15199 N N . GLU A 1 92 ? 0.291 -30.392 16.030 1.00 0.00 92 GLU A N 8
ATOM 15200 C CA . GLU A 1 92 ? 0.100 -29.047 15.472 1.00 0.00 92 GLU A CA 8
ATOM 15201 C C . GLU A 1 92 ? 1.470 -28.315 15.364 1.00 0.00 92 GLU A C 8
ATOM 15202 O O . GLU A 1 92 ? 1.969 -27.721 16.314 1.00 0.00 92 GLU A O 8
ATOM 15214 N N . VAL A 1 93 ? 2.048 -28.315 14.151 1.00 0.00 93 VAL A N 8
ATOM 15215 C CA . VAL A 1 93 ? 3.459 -27.948 13.928 1.00 0.00 93 VAL A CA 8
ATOM 15216 C C . VAL A 1 93 ? 3.587 -26.520 13.352 1.00 0.00 93 VAL A C 8
ATOM 15217 O O . VAL A 1 93 ? 2.800 -26.106 12.493 1.00 0.00 93 VAL A O 8
ATOM 15230 N N . ASP A 1 94 ? 4.572 -25.761 13.884 1.00 0.00 94 ASP A N 8
ATOM 15231 C CA . ASP A 1 94 ? 4.842 -24.370 13.468 1.00 0.00 94 ASP A CA 8
ATOM 15232 C C . ASP A 1 94 ? 5.636 -24.368 12.151 1.00 0.00 94 ASP A C 8
ATOM 15233 O O . ASP A 1 94 ? 6.759 -24.859 12.115 1.00 0.00 94 ASP A O 8
ATOM 15242 N N . VAL A 1 95 ? 5.023 -23.849 11.081 1.00 0.00 95 VAL A N 8
ATOM 15243 C CA . VAL A 1 95 ? 5.612 -23.747 9.731 1.00 0.00 95 VAL A CA 8
ATOM 15244 C C . VAL A 1 95 ? 5.683 -22.253 9.318 1.00 0.00 95 VAL A C 8
ATOM 15245 O O . VAL A 1 95 ? 4.949 -21.419 9.860 1.00 0.00 95 VAL A O 8
ATOM 15258 N N . ALA A 1 96 ? 6.597 -21.918 8.392 1.00 0.00 96 ALA A N 8
ATOM 15259 C CA . ALA A 1 96 ? 6.670 -20.586 7.767 1.00 0.00 96 ALA A CA 8
ATOM 15260 C C . ALA A 1 96 ? 6.584 -20.749 6.242 1.00 0.00 96 ALA A C 8
ATOM 15261 O O . ALA A 1 96 ? 7.534 -21.228 5.607 1.00 0.00 96 ALA A O 8
ATOM 15268 N N . CYS A 1 97 ? 5.423 -20.392 5.669 1.00 0.00 97 CYS A N 8
ATOM 15269 C CA . CYS A 1 97 ? 5.182 -20.477 4.226 1.00 0.00 97 CYS A CA 8
ATOM 15270 C C . CYS A 1 97 ? 5.423 -19.095 3.588 1.00 0.00 97 CYS A C 8
ATOM 15271 O O . CYS A 1 97 ? 4.665 -18.145 3.806 1.00 0.00 97 CYS A O 8
ATOM 15279 N N . ILE A 1 98 ? 6.523 -19.002 2.828 1.00 0.00 98 ILE A N 8
ATOM 15280 C CA . ILE A 1 98 ? 6.976 -17.767 2.172 1.00 0.00 98 ILE A CA 8
ATOM 15281 C C . ILE A 1 98 ? 6.569 -17.792 0.680 1.00 0.00 98 ILE A C 8
ATOM 15282 O O . ILE A 1 98 ? 7.015 -18.648 -0.077 1.00 0.00 98 ILE A O 8
ATOM 15298 N N . TYR A 1 99 ? 5.675 -16.869 0.285 1.00 0.00 99 TYR A N 8
ATOM 15299 C CA . TYR A 1 99 ? 5.180 -16.746 -1.102 1.00 0.00 99 TYR A CA 8
ATOM 15300 C C . TYR A 1 99 ? 5.775 -15.493 -1.754 1.00 0.00 99 TYR A C 8
ATOM 15301 O O . TYR A 1 99 ? 5.727 -14.414 -1.164 1.00 0.00 99 TYR A O 8
ATOM 15319 N N . GLU A 1 100 ? 6.293 -15.638 -2.977 1.00 0.00 100 GLU A N 8
ATOM 15320 C CA . GLU A 1 100 ? 6.707 -14.503 -3.807 1.00 0.00 100 GLU A CA 8
ATOM 15321 C C . GLU A 1 100 ? 5.589 -14.186 -4.807 1.00 0.00 100 GLU A C 8
ATOM 15322 O O . GLU A 1 100 ? 5.291 -14.984 -5.703 1.00 0.00 100 GLU A O 8
ATOM 15334 N N . VAL A 1 101 ? 4.980 -13.017 -4.616 1.00 0.00 101 VAL A N 8
ATOM 15335 C CA . VAL A 1 101 ? 3.919 -12.498 -5.479 1.00 0.00 101 VAL A CA 8
ATOM 15336 C C . VAL A 1 101 ? 4.537 -11.560 -6.533 1.00 0.00 101 VAL A C 8
ATOM 15337 O O . VAL A 1 101 ? 5.078 -10.505 -6.195 1.00 0.00 101 VAL A O 8
ATOM 15350 N N . GLU A 1 102 ? 4.472 -11.967 -7.804 1.00 0.00 102 GLU A N 8
ATOM 15351 C CA . GLU A 1 102 ? 4.926 -11.158 -8.950 1.00 0.00 102 GLU A CA 8
ATOM 15352 C C . GLU A 1 102 ? 3.739 -10.900 -9.901 1.00 0.00 102 GLU A C 8
ATOM 15353 O O . GLU A 1 102 ? 3.050 -11.845 -10.303 1.00 0.00 102 GLU A O 8
ATOM 15365 N N . ASN A 1 103 ? 3.512 -9.610 -10.246 1.00 0.00 103 ASN A N 8
ATOM 15366 C CA . ASN A 1 103 ? 2.423 -9.162 -11.160 1.00 0.00 103 ASN A CA 8
ATOM 15367 C C . ASN A 1 103 ? 1.015 -9.448 -10.568 1.00 0.00 103 ASN A C 8
ATOM 15368 O O . ASN A 1 103 ? 0.044 -9.666 -11.306 1.00 0.00 103 ASN A O 8
ATOM 15379 N N . GLY A 1 104 ? 0.922 -9.401 -9.222 1.00 0.00 104 GLY A N 8
ATOM 15380 C CA . GLY A 1 104 ? -0.333 -9.635 -8.490 1.00 0.00 104 GLY A CA 8
ATOM 15381 C C . GLY A 1 104 ? -0.687 -11.118 -8.331 1.00 0.00 104 GLY A C 8
ATOM 15382 O O . GLY A 1 104 ? -1.766 -11.458 -7.825 1.00 0.00 104 GLY A O 8
ATOM 15386 N N . ARG A 1 105 ? 0.240 -11.994 -8.748 1.00 0.00 105 ARG A N 8
ATOM 15387 C CA . ARG A 1 105 ? 0.059 -13.459 -8.766 1.00 0.00 105 ARG A CA 8
ATOM 15388 C C . ARG A 1 105 ? 1.308 -14.122 -8.177 1.00 0.00 105 ARG A C 8
ATOM 15389 O O . ARG A 1 105 ? 2.414 -13.689 -8.460 1.00 0.00 105 ARG A O 8
ATOM 15410 N N . ILE A 1 106 ? 1.131 -15.170 -7.367 1.00 0.00 106 ILE A N 8
ATOM 15411 C CA . ILE A 1 106 ? 2.258 -15.885 -6.742 1.00 0.00 106 ILE A CA 8
ATOM 15412 C C . ILE A 1 106 ? 3.072 -16.639 -7.811 1.00 0.00 106 ILE A C 8
ATOM 15413 O O . ILE A 1 106 ? 2.622 -17.649 -8.340 1.00 0.00 106 ILE A O 8
ATOM 15429 N N . ALA A 1 107 ? 4.258 -16.089 -8.148 1.00 0.00 107 ALA A N 8
ATOM 15430 C CA . ALA A 1 107 ? 5.154 -16.645 -9.180 1.00 0.00 107 ALA A CA 8
ATOM 15431 C C . ALA A 1 107 ? 5.940 -17.847 -8.642 1.00 0.00 107 ALA A C 8
ATOM 15432 O O . ALA A 1 107 ? 6.306 -18.751 -9.402 1.00 0.00 107 ALA A O 8
ATOM 15439 N N . LYS A 1 108 ? 6.211 -17.826 -7.326 1.00 0.00 108 LYS A N 8
ATOM 15440 C CA . LYS A 1 108 ? 6.909 -18.912 -6.613 1.00 0.00 108 LYS A CA 8
ATOM 15441 C C . LYS A 1 108 ? 6.408 -18.965 -5.168 1.00 0.00 108 LYS A C 8
ATOM 15442 O O . LYS A 1 108 ? 6.015 -17.944 -4.610 1.00 0.00 108 LYS A O 8
ATOM 15461 N N . ALA A 1 109 ? 6.464 -20.154 -4.569 1.00 0.00 109 ALA A N 8
ATOM 15462 C CA . ALA A 1 109 ? 6.032 -20.397 -3.191 1.00 0.00 109 ALA A CA 8
ATOM 15463 C C . ALA A 1 109 ? 6.929 -21.470 -2.575 1.00 0.00 109 ALA A C 8
ATOM 15464 O O . ALA A 1 109 ? 7.267 -22.454 -3.228 1.00 0.00 109 ALA A O 8
ATOM 15471 N N . TRP A 1 110 ? 7.325 -21.245 -1.327 1.00 0.00 110 TRP A N 8
ATOM 15472 C CA . TRP A 1 110 ? 8.215 -22.129 -0.564 1.00 0.00 110 TRP A CA 8
ATOM 15473 C C . TRP A 1 110 ? 7.619 -22.272 0.846 1.00 0.00 110 TRP A C 8
ATOM 15474 O O . TRP A 1 110 ? 6.927 -21.358 1.312 1.00 0.00 110 TRP A O 8
ATOM 15495 N N . PHE A 1 111 ? 7.851 -23.406 1.519 1.00 0.00 111 PHE A N 8
ATOM 15496 C CA . PHE A 1 111 ? 7.483 -23.549 2.943 1.00 0.00 111 PHE A CA 8
ATOM 15497 C C . PHE A 1 111 ? 8.550 -24.363 3.671 1.00 0.00 111 PHE A C 8
ATOM 15498 O O . PHE A 1 111 ? 9.166 -25.272 3.089 1.00 0.00 111 PHE A O 8
ATOM 15515 N N . LYS A 1 112 ? 8.768 -24.022 4.943 1.00 0.00 112 LYS A N 8
ATOM 15516 C CA . LYS A 1 112 ? 9.693 -24.740 5.820 1.00 0.00 112 LYS A CA 8
ATOM 15517 C C . LYS A 1 112 ? 8.999 -25.051 7.154 1.00 0.00 112 LYS A C 8
ATOM 15518 O O . LYS A 1 112 ? 8.486 -24.146 7.820 1.00 0.00 112 LYS A O 8
ATOM 15537 N N . ILE A 1 113 ? 8.985 -26.340 7.547 1.00 0.00 113 ILE A N 8
ATOM 15538 C CA . ILE A 1 113 ? 8.377 -26.775 8.813 1.00 0.00 113 ILE A CA 8
ATOM 15539 C C . ILE A 1 113 ? 9.446 -26.656 9.900 1.00 0.00 113 ILE A C 8
ATOM 15540 O O . ILE A 1 113 ? 10.543 -27.207 9.763 1.00 0.00 113 ILE A O 8
ATOM 15556 N N . GLY A 1 114 ? 9.108 -25.895 10.944 1.00 0.00 114 GLY A N 8
ATOM 15557 C CA . GLY A 1 114 ? 10.018 -25.611 12.056 1.00 0.00 114 GLY A CA 8
ATOM 15558 C C . GLY A 1 114 ? 10.456 -26.864 12.809 1.00 0.00 114 GLY A C 8
ATOM 15559 O O . GLY A 1 114 ? 11.634 -27.241 12.765 1.00 0.00 114 GLY A O 8
ATOM 15563 N N . GLU A 1 115 ? 9.489 -27.518 13.476 1.00 0.00 115 GLU A N 8
ATOM 15564 C CA . GLU A 1 115 ? 9.738 -28.746 14.257 1.00 0.00 115 GLU A CA 8
ATOM 15565 C C . GLU A 1 115 ? 8.402 -29.509 14.451 1.00 0.00 115 GLU A C 8
ATOM 15566 O O . GLU A 1 115 ? 7.333 -28.947 14.174 1.00 0.00 115 GLU A O 8
ATOM 15578 N N . PRO A 1 116 ? 8.436 -30.797 14.922 1.00 0.00 116 PRO A N 8
ATOM 15579 C CA . PRO A 1 116 ? 7.227 -31.495 15.428 1.00 0.00 116 PRO A CA 8
ATOM 15580 C C . PRO A 1 116 ? 6.748 -30.931 16.793 1.00 0.00 116 PRO A C 8
ATOM 15581 O O . PRO A 1 116 ? 7.562 -30.626 17.672 1.00 0.00 116 PRO A O 8
ATOM 15592 N N . ARG A 1 117 ? 5.421 -30.774 16.949 1.00 0.00 117 ARG A N 8
ATOM 15593 C CA . ARG A 1 117 ? 4.797 -30.168 18.151 1.00 0.00 117 ARG A CA 8
ATOM 15594 C C . ARG A 1 117 ? 3.575 -30.987 18.619 1.00 0.00 117 ARG A C 8
ATOM 15595 O O . ARG A 1 117 ? 2.842 -31.533 17.798 1.00 0.00 117 ARG A O 8
ATOM 15616 N N . ILE A 1 118 ? 3.361 -31.020 19.950 1.00 0.00 118 ILE A N 8
ATOM 15617 C CA . ILE A 1 118 ? 2.203 -31.673 20.606 1.00 0.00 118 ILE A CA 8
ATOM 15618 C C . ILE A 1 118 ? 1.679 -30.738 21.714 1.00 0.00 118 ILE A C 8
ATOM 15619 O O . ILE A 1 118 ? 2.484 -30.249 22.505 1.00 0.00 118 ILE A O 8
ATOM 15635 N N . VAL A 1 119 ? 0.338 -30.518 21.767 1.00 0.00 119 VAL A N 8
ATOM 15636 C CA . VAL A 1 119 ? -0.320 -29.612 22.769 1.00 0.00 119 VAL A CA 8
ATOM 15637 C C . VAL A 1 119 ? 0.079 -29.968 24.219 1.00 0.00 119 VAL A C 8
ATOM 15638 O O . VAL A 1 119 ? 0.403 -29.081 25.017 1.00 0.00 119 VAL A O 8
ATOM 15651 N N . SER A 1 120 ? 0.072 -31.280 24.525 1.00 0.00 120 SER A N 8
ATOM 15652 C CA . SER A 1 120 ? 0.389 -31.813 25.874 1.00 0.00 120 SER A CA 8
ATOM 15653 C C . SER A 1 120 ? 1.834 -31.460 26.306 1.00 0.00 120 SER A C 8
ATOM 15654 O O . SER A 1 120 ? 2.137 -31.414 27.504 1.00 0.00 120 SER A O 8
ATOM 15662 N N . GLN A 1 121 ? 2.712 -31.199 25.316 1.00 0.00 121 GLN A N 8
ATOM 15663 C CA . GLN A 1 121 ? 4.145 -30.922 25.533 1.00 0.00 121 GLN A CA 8
ATOM 15664 C C . GLN A 1 121 ? 4.512 -29.481 25.101 1.00 0.00 121 GLN A C 8
ATOM 15665 O O . GLN A 1 121 ? 5.684 -29.096 25.163 1.00 0.00 121 GLN A O 8
ATOM 15679 N N . LYS A 1 122 ? 3.506 -28.679 24.693 1.00 0.00 122 LYS A N 8
ATOM 15680 C CA . LYS A 1 122 ? 3.720 -27.310 24.155 1.00 0.00 122 LYS A CA 8
ATOM 15681 C C . LYS A 1 122 ? 3.258 -26.249 25.173 1.00 0.00 122 LYS A C 8
ATOM 15682 O O . LYS A 1 122 ? 2.461 -26.547 26.075 1.00 0.00 122 LYS A O 8
ATOM 15701 N N . SER A 1 123 ? 3.783 -25.019 25.024 1.00 0.00 123 SER A N 8
ATOM 15702 C CA . SER A 1 123 ? 3.467 -23.882 25.896 1.00 0.00 123 SER A CA 8
ATOM 15703 C C . SER A 1 123 ? 3.704 -22.570 25.109 1.00 0.00 123 SER A C 8
ATOM 15704 O O . SER A 1 123 ? 2.719 -21.908 24.714 1.00 0.00 123 SER A O 8
ATOM 15713 N N . MET A 1 1 ? 1.157 0.465 0.536 1.00 0.00 1 MET A N 9
ATOM 15714 C CA . MET A 1 1 ? 2.415 0.220 -0.214 1.00 0.00 1 MET A CA 9
ATOM 15715 C C . MET A 1 1 ? 2.299 -1.049 -1.077 1.00 0.00 1 MET A C 9
ATOM 15716 O O . MET A 1 1 ? 2.366 -0.980 -2.310 1.00 0.00 1 MET A O 9
ATOM 15732 N N . ASN A 1 2 ? 2.144 -2.221 -0.423 1.00 0.00 2 ASN A N 9
ATOM 15733 C CA . ASN A 1 2 ? 2.072 -3.530 -1.117 1.00 0.00 2 ASN A CA 9
ATOM 15734 C C . ASN A 1 2 ? 0.777 -4.264 -0.737 1.00 0.00 2 ASN A C 9
ATOM 15735 O O . ASN A 1 2 ? 0.758 -5.147 0.128 1.00 0.00 2 ASN A O 9
ATOM 15746 N N . SER A 1 3 ? -0.313 -3.825 -1.365 1.00 0.00 3 SER A N 9
ATOM 15747 C CA . SER A 1 3 ? -1.649 -4.412 -1.198 1.00 0.00 3 SER A CA 9
ATOM 15748 C C . SER A 1 3 ? -1.756 -5.741 -1.962 1.00 0.00 3 SER A C 9
ATOM 15749 O O . SER A 1 3 ? -2.160 -6.760 -1.399 1.00 0.00 3 SER A O 9
ATOM 15757 N N . GLU A 1 4 ? -1.337 -5.709 -3.240 1.00 0.00 4 GLU A N 9
ATOM 15758 C CA . GLU A 1 4 ? -1.437 -6.854 -4.179 1.00 0.00 4 GLU A CA 9
ATOM 15759 C C . GLU A 1 4 ? -0.553 -8.048 -3.782 1.00 0.00 4 GLU A C 9
ATOM 15760 O O . GLU A 1 4 ? -0.679 -9.123 -4.368 1.00 0.00 4 GLU A O 9
ATOM 15772 N N . ILE A 1 5 ? 0.369 -7.834 -2.839 1.00 0.00 5 ILE A N 9
ATOM 15773 C CA . ILE A 1 5 ? 1.231 -8.902 -2.307 1.00 0.00 5 ILE A CA 9
ATOM 15774 C C . ILE A 1 5 ? 0.516 -9.609 -1.137 1.00 0.00 5 ILE A C 9
ATOM 15775 O O . ILE A 1 5 ? 0.647 -10.824 -0.953 1.00 0.00 5 ILE A O 9
ATOM 15791 N N . GLU A 1 6 ? -0.265 -8.831 -0.367 1.00 0.00 6 GLU A N 9
ATOM 15792 C CA . GLU A 1 6 ? -1.034 -9.347 0.784 1.00 0.00 6 GLU A CA 9
ATOM 15793 C C . GLU A 1 6 ? -2.388 -9.936 0.370 1.00 0.00 6 GLU A C 9
ATOM 15794 O O . GLU A 1 6 ? -2.943 -10.754 1.111 1.00 0.00 6 GLU A O 9
ATOM 15806 N N . LEU A 1 7 ? -2.912 -9.526 -0.800 1.00 0.00 7 LEU A N 9
ATOM 15807 C CA . LEU A 1 7 ? -4.179 -10.072 -1.330 1.00 0.00 7 LEU A CA 9
ATOM 15808 C C . LEU A 1 7 ? -4.104 -11.626 -1.522 1.00 0.00 7 LEU A C 9
ATOM 15809 O O . LEU A 1 7 ? -4.947 -12.327 -0.962 1.00 0.00 7 LEU A O 9
ATOM 15825 N N . PRO A 1 8 ? -3.088 -12.202 -2.271 1.00 0.00 8 PRO A N 9
ATOM 15826 C CA . PRO A 1 8 ? -2.969 -13.672 -2.443 1.00 0.00 8 PRO A CA 9
ATOM 15827 C C . PRO A 1 8 ? -2.737 -14.418 -1.115 1.00 0.00 8 PRO A C 9
ATOM 15828 O O . PRO A 1 8 ? -3.459 -15.364 -0.806 1.00 0.00 8 PRO A O 9
ATOM 15839 N N . VAL A 1 9 ? -1.761 -13.946 -0.322 1.00 0.00 9 VAL A N 9
ATOM 15840 C CA . VAL A 1 9 ? -1.265 -14.680 0.866 1.00 0.00 9 VAL A CA 9
ATOM 15841 C C . VAL A 1 9 ? -2.329 -14.783 1.983 1.00 0.00 9 VAL A C 9
ATOM 15842 O O . VAL A 1 9 ? -2.459 -15.830 2.633 1.00 0.00 9 VAL A O 9
ATOM 15855 N N . GLN A 1 10 ? -3.108 -13.703 2.160 1.00 0.00 10 GLN A N 9
ATOM 15856 C CA . GLN A 1 10 ? -4.166 -13.625 3.180 1.00 0.00 10 GLN A CA 9
ATOM 15857 C C . GLN A 1 10 ? -5.360 -14.506 2.768 1.00 0.00 10 GLN A C 9
ATOM 15858 O O . GLN A 1 10 ? -5.918 -15.241 3.590 1.00 0.00 10 GLN A O 9
ATOM 15872 N N . LYS A 1 11 ? -5.734 -14.425 1.475 1.00 0.00 11 LYS A N 9
ATOM 15873 C CA . LYS A 1 11 ? -6.893 -15.162 0.914 1.00 0.00 11 LYS A CA 9
ATOM 15874 C C . LYS A 1 11 ? -6.646 -16.676 0.868 1.00 0.00 11 LYS A C 9
ATOM 15875 O O . LYS A 1 11 ? -7.600 -17.456 0.959 1.00 0.00 11 LYS A O 9
ATOM 15894 N N . GLN A 1 12 ? -5.368 -17.068 0.716 1.00 0.00 12 GLN A N 9
ATOM 15895 C CA . GLN A 1 12 ? -4.952 -18.478 0.809 1.00 0.00 12 GLN A CA 9
ATOM 15896 C C . GLN A 1 12 ? -5.307 -19.047 2.185 1.00 0.00 12 GLN A C 9
ATOM 15897 O O . GLN A 1 12 ? -5.863 -20.133 2.284 1.00 0.00 12 GLN A O 9
ATOM 15911 N N . LEU A 1 13 ? -4.950 -18.287 3.234 1.00 0.00 13 LEU A N 9
ATOM 15912 C CA . LEU A 1 13 ? -5.218 -18.666 4.629 1.00 0.00 13 LEU A CA 9
ATOM 15913 C C . LEU A 1 13 ? -6.719 -18.832 4.848 1.00 0.00 13 LEU A C 9
ATOM 15914 O O . LEU A 1 13 ? -7.159 -19.867 5.377 1.00 0.00 13 LEU A O 9
ATOM 15930 N N . GLU A 1 14 ? -7.491 -17.801 4.451 1.00 0.00 14 GLU A N 9
ATOM 15931 C CA . GLU A 1 14 ? -8.946 -17.792 4.653 1.00 0.00 14 GLU A CA 9
ATOM 15932 C C . GLU A 1 14 ? -9.611 -18.993 3.935 1.00 0.00 14 GLU A C 9
ATOM 15933 O O . GLU A 1 14 ? -10.674 -19.459 4.339 1.00 0.00 14 GLU A O 9
ATOM 15945 N N . ALA A 1 15 ? -8.954 -19.461 2.863 1.00 0.00 15 ALA A N 9
ATOM 15946 C CA . ALA A 1 15 ? -9.353 -20.649 2.100 1.00 0.00 15 ALA A CA 9
ATOM 15947 C C . ALA A 1 15 ? -8.845 -21.960 2.747 1.00 0.00 15 ALA A C 9
ATOM 15948 O O . ALA A 1 15 ? -9.516 -22.989 2.668 1.00 0.00 15 ALA A O 9
ATOM 15955 N N . TYR A 1 16 ? -7.665 -21.913 3.408 1.00 0.00 16 TYR A N 9
ATOM 15956 C CA . TYR A 1 16 ? -6.954 -23.126 3.896 1.00 0.00 16 TYR A CA 9
ATOM 15957 C C . TYR A 1 16 ? -7.693 -23.737 5.103 1.00 0.00 16 TYR A C 9
ATOM 15958 O O . TYR A 1 16 ? -7.827 -24.963 5.214 1.00 0.00 16 TYR A O 9
ATOM 15976 N N . ASN A 1 17 ? -8.195 -22.849 5.984 1.00 0.00 17 ASN A N 9
ATOM 15977 C CA . ASN A 1 17 ? -8.979 -23.228 7.184 1.00 0.00 17 ASN A CA 9
ATOM 15978 C C . ASN A 1 17 ? -10.487 -23.355 6.869 1.00 0.00 17 ASN A C 9
ATOM 15979 O O . ASN A 1 17 ? -11.292 -23.626 7.764 1.00 0.00 17 ASN A O 9
ATOM 15990 N N . ALA A 1 18 ? -10.855 -23.134 5.593 1.00 0.00 18 ALA A N 9
ATOM 15991 C CA . ALA A 1 18 ? -12.253 -23.222 5.106 1.00 0.00 18 ALA A CA 9
ATOM 15992 C C . ALA A 1 18 ? -12.390 -24.284 3.991 1.00 0.00 18 ALA A C 9
ATOM 15993 O O . ALA A 1 18 ? -13.471 -24.446 3.416 1.00 0.00 18 ALA A O 9
ATOM 16000 N N . ARG A 1 19 ? -11.270 -24.986 3.696 1.00 0.00 19 ARG A N 9
ATOM 16001 C CA . ARG A 1 19 ? -11.202 -26.131 2.748 1.00 0.00 19 ARG A CA 9
ATOM 16002 C C . ARG A 1 19 ? -11.377 -25.721 1.261 1.00 0.00 19 ARG A C 9
ATOM 16003 O O . ARG A 1 19 ? -11.475 -26.593 0.382 1.00 0.00 19 ARG A O 9
ATOM 16024 N N . ASP A 1 20 ? -11.368 -24.412 0.981 1.00 0.00 20 ASP A N 9
ATOM 16025 C CA . ASP A 1 20 ? -11.523 -23.888 -0.383 1.00 0.00 20 ASP A CA 9
ATOM 16026 C C . ASP A 1 20 ? -10.186 -23.947 -1.151 1.00 0.00 20 ASP A C 9
ATOM 16027 O O . ASP A 1 20 ? -9.201 -23.324 -0.761 1.00 0.00 20 ASP A O 9
ATOM 16036 N N . ILE A 1 21 ? -10.168 -24.740 -2.230 1.00 0.00 21 ILE A N 9
ATOM 16037 C CA . ILE A 1 21 ? -9.058 -24.792 -3.199 1.00 0.00 21 ILE A CA 9
ATOM 16038 C C . ILE A 1 21 ? -9.193 -23.644 -4.221 1.00 0.00 21 ILE A C 9
ATOM 16039 O O . ILE A 1 21 ? -8.194 -23.177 -4.773 1.00 0.00 21 ILE A O 9
ATOM 16055 N N . ASP A 1 22 ? -10.441 -23.176 -4.423 1.00 0.00 22 ASP A N 9
ATOM 16056 C CA . ASP A 1 22 ? -10.785 -22.140 -5.420 1.00 0.00 22 ASP A CA 9
ATOM 16057 C C . ASP A 1 22 ? -9.946 -20.858 -5.238 1.00 0.00 22 ASP A C 9
ATOM 16058 O O . ASP A 1 22 ? -9.343 -20.383 -6.194 1.00 0.00 22 ASP A O 9
ATOM 16067 N N . ALA A 1 23 ? -9.868 -20.353 -3.999 1.00 0.00 23 ALA A N 9
ATOM 16068 C CA . ALA A 1 23 ? -9.033 -19.172 -3.659 1.00 0.00 23 ALA A CA 9
ATOM 16069 C C . ALA A 1 23 ? -7.562 -19.576 -3.509 1.00 0.00 23 ALA A C 9
ATOM 16070 O O . ALA A 1 23 ? -6.654 -18.831 -3.904 1.00 0.00 23 ALA A O 9
ATOM 16077 N N . PHE A 1 24 ? -7.347 -20.794 -2.977 1.00 0.00 24 PHE A N 9
ATOM 16078 C CA . PHE A 1 24 ? -6.004 -21.334 -2.694 1.00 0.00 24 PHE A CA 9
ATOM 16079 C C . PHE A 1 24 ? -5.241 -21.658 -4.008 1.00 0.00 24 PHE A C 9
ATOM 16080 O O . PHE A 1 24 ? -4.069 -22.037 -3.974 1.00 0.00 24 PHE A O 9
ATOM 16097 N N . MET A 1 25 ? -5.940 -21.575 -5.159 1.00 0.00 25 MET A N 9
ATOM 16098 C CA . MET A 1 25 ? -5.326 -21.709 -6.496 1.00 0.00 25 MET A CA 9
ATOM 16099 C C . MET A 1 25 ? -5.521 -20.443 -7.364 1.00 0.00 25 MET A C 9
ATOM 16100 O O . MET A 1 25 ? -4.661 -20.138 -8.206 1.00 0.00 25 MET A O 9
ATOM 16114 N N . ALA A 1 26 ? -6.619 -19.690 -7.132 1.00 0.00 26 ALA A N 9
ATOM 16115 C CA . ALA A 1 26 ? -6.964 -18.485 -7.940 1.00 0.00 26 ALA A CA 9
ATOM 16116 C C . ALA A 1 26 ? -5.820 -17.460 -7.966 1.00 0.00 26 ALA A C 9
ATOM 16117 O O . ALA A 1 26 ? -5.400 -16.999 -9.031 1.00 0.00 26 ALA A O 9
ATOM 16124 N N . TRP A 1 27 ? -5.280 -17.181 -6.781 1.00 0.00 27 TRP A N 9
ATOM 16125 C CA . TRP A 1 27 ? -4.317 -16.093 -6.556 1.00 0.00 27 TRP A CA 9
ATOM 16126 C C . TRP A 1 27 ? -2.873 -16.439 -6.984 1.00 0.00 27 TRP A C 9
ATOM 16127 O O . TRP A 1 27 ? -1.964 -15.616 -6.815 1.00 0.00 27 TRP A O 9
ATOM 16148 N N . TRP A 1 28 ? -2.668 -17.642 -7.528 1.00 0.00 28 TRP A N 9
ATOM 16149 C CA . TRP A 1 28 ? -1.347 -18.113 -7.979 1.00 0.00 28 TRP A CA 9
ATOM 16150 C C . TRP A 1 28 ? -1.177 -17.844 -9.481 1.00 0.00 28 TRP A C 9
ATOM 16151 O O . TRP A 1 28 ? -2.144 -17.501 -10.176 1.00 0.00 28 TRP A O 9
ATOM 16172 N N . ALA A 1 29 ? 0.062 -18.000 -9.967 1.00 0.00 29 ALA A N 9
ATOM 16173 C CA . ALA A 1 29 ? 0.383 -17.964 -11.404 1.00 0.00 29 ALA A CA 9
ATOM 16174 C C . ALA A 1 29 ? 0.211 -19.366 -11.998 1.00 0.00 29 ALA A C 9
ATOM 16175 O O . ALA A 1 29 ? 0.444 -20.358 -11.304 1.00 0.00 29 ALA A O 9
ATOM 16182 N N . ASP A 1 30 ? -0.183 -19.437 -13.282 1.00 0.00 30 ASP A N 9
ATOM 16183 C CA . ASP A 1 30 ? -0.400 -20.726 -14.003 1.00 0.00 30 ASP A CA 9
ATOM 16184 C C . ASP A 1 30 ? 0.907 -21.557 -14.099 1.00 0.00 30 ASP A C 9
ATOM 16185 O O . ASP A 1 30 ? 0.879 -22.791 -14.191 1.00 0.00 30 ASP A O 9
ATOM 16194 N N . ASP A 1 31 ? 2.041 -20.848 -14.051 1.00 0.00 31 ASP A N 9
ATOM 16195 C CA . ASP A 1 31 ? 3.396 -21.414 -14.164 1.00 0.00 31 ASP A CA 9
ATOM 16196 C C . ASP A 1 31 ? 4.145 -21.360 -12.810 1.00 0.00 31 ASP A C 9
ATOM 16197 O O . ASP A 1 31 ? 5.373 -21.485 -12.785 1.00 0.00 31 ASP A O 9
ATOM 16206 N N . CYS A 1 32 ? 3.399 -21.207 -11.692 1.00 0.00 32 CYS A N 9
ATOM 16207 C CA . CYS A 1 32 ? 3.990 -20.999 -10.346 1.00 0.00 32 CYS A CA 9
ATOM 16208 C C . CYS A 1 32 ? 4.884 -22.177 -9.899 1.00 0.00 32 CYS A C 9
ATOM 16209 O O . CYS A 1 32 ? 4.506 -23.344 -10.034 1.00 0.00 32 CYS A O 9
ATOM 16217 N N . GLN A 1 33 ? 6.072 -21.845 -9.370 1.00 0.00 33 GLN A N 9
ATOM 16218 C CA . GLN A 1 33 ? 7.070 -22.832 -8.927 1.00 0.00 33 GLN A CA 9
ATOM 16219 C C . GLN A 1 33 ? 6.925 -23.084 -7.416 1.00 0.00 33 GLN A C 9
ATOM 16220 O O . GLN A 1 33 ? 7.311 -22.239 -6.601 1.00 0.00 33 GLN A O 9
ATOM 16234 N N . TYR A 1 34 ? 6.361 -24.245 -7.060 1.00 0.00 34 TYR A N 9
ATOM 16235 C CA . TYR A 1 34 ? 6.119 -24.638 -5.666 1.00 0.00 34 TYR A CA 9
ATOM 16236 C C . TYR A 1 34 ? 7.284 -25.495 -5.145 1.00 0.00 34 TYR A C 9
ATOM 16237 O O . TYR A 1 34 ? 7.484 -26.627 -5.599 1.00 0.00 34 TYR A O 9
ATOM 16255 N N . TYR A 1 35 ? 8.050 -24.928 -4.204 1.00 0.00 35 TYR A N 9
ATOM 16256 C CA . TYR A 1 35 ? 9.141 -25.616 -3.499 1.00 0.00 35 TYR A CA 9
ATOM 16257 C C . TYR A 1 35 ? 8.704 -25.966 -2.065 1.00 0.00 35 TYR A C 9
ATOM 16258 O O . TYR A 1 35 ? 8.024 -25.181 -1.398 1.00 0.00 35 TYR A O 9
ATOM 16276 N N . ALA A 1 36 ? 9.094 -27.166 -1.618 1.00 0.00 36 ALA A N 9
ATOM 16277 C CA . ALA A 1 36 ? 8.863 -27.655 -0.249 1.00 0.00 36 ALA A CA 9
ATOM 16278 C C . ALA A 1 36 ? 10.169 -27.669 0.536 1.00 0.00 36 ALA A C 9
ATOM 16279 O O . ALA A 1 36 ? 11.236 -27.663 -0.066 1.00 0.00 36 ALA A O 9
ATOM 16286 N N . PHE A 1 37 ? 10.055 -27.717 1.875 1.00 0.00 37 PHE A N 9
ATOM 16287 C CA . PHE A 1 37 ? 11.209 -27.744 2.801 1.00 0.00 37 PHE A CA 9
ATOM 16288 C C . PHE A 1 37 ? 12.254 -28.842 2.406 1.00 0.00 37 PHE A C 9
ATOM 16289 O O . PHE A 1 37 ? 11.868 -29.999 2.201 1.00 0.00 37 PHE A O 9
ATOM 16306 N N . PRO A 1 38 ? 13.588 -28.499 2.253 1.00 0.00 38 PRO A N 9
ATOM 16307 C CA . PRO A 1 38 ? 14.126 -27.106 2.313 1.00 0.00 38 PRO A CA 9
ATOM 16308 C C . PRO A 1 38 ? 13.802 -26.259 1.045 1.00 0.00 38 PRO A C 9
ATOM 16309 O O . PRO A 1 38 ? 13.279 -25.144 1.163 1.00 0.00 38 PRO A O 9
ATOM 16320 N N . ALA A 1 39 ? 14.090 -26.811 -0.154 1.00 0.00 39 ALA A N 9
ATOM 16321 C CA . ALA A 1 39 ? 13.755 -26.176 -1.446 1.00 0.00 39 ALA A CA 9
ATOM 16322 C C . ALA A 1 39 ? 13.715 -27.261 -2.539 1.00 0.00 39 ALA A C 9
ATOM 16323 O O . ALA A 1 39 ? 14.677 -27.451 -3.290 1.00 0.00 39 ALA A O 9
ATOM 16330 N N . THR A 1 40 ? 12.598 -28.006 -2.576 1.00 0.00 40 THR A N 9
ATOM 16331 C CA . THR A 1 40 ? 12.381 -29.119 -3.514 1.00 0.00 40 THR A CA 9
ATOM 16332 C C . THR A 1 40 ? 11.188 -28.792 -4.418 1.00 0.00 40 THR A C 9
ATOM 16333 O O . THR A 1 40 ? 10.058 -28.702 -3.922 1.00 0.00 40 THR A O 9
ATOM 16344 N N . LEU A 1 41 ? 11.431 -28.612 -5.730 1.00 0.00 41 LEU A N 9
ATOM 16345 C CA . LEU A 1 41 ? 10.361 -28.279 -6.685 1.00 0.00 41 LEU A CA 9
ATOM 16346 C C . LEU A 1 41 ? 9.390 -29.469 -6.813 1.00 0.00 41 LEU A C 9
ATOM 16347 O O . LEU A 1 41 ? 9.699 -30.472 -7.464 1.00 0.00 41 LEU A O 9
ATOM 16363 N N . LEU A 1 42 ? 8.235 -29.358 -6.134 1.00 0.00 42 LEU A N 9
ATOM 16364 C CA . LEU A 1 42 ? 7.157 -30.351 -6.211 1.00 0.00 42 LEU A CA 9
ATOM 16365 C C . LEU A 1 42 ? 6.343 -30.140 -7.492 1.00 0.00 42 LEU A C 9
ATOM 16366 O O . LEU A 1 42 ? 5.910 -31.102 -8.137 1.00 0.00 42 LEU A O 9
ATOM 16382 N N . ALA A 1 43 ? 6.176 -28.865 -7.859 1.00 0.00 43 ALA A N 9
ATOM 16383 C CA . ALA A 1 43 ? 5.266 -28.460 -8.923 1.00 0.00 43 ALA A CA 9
ATOM 16384 C C . ALA A 1 43 ? 5.864 -27.308 -9.734 1.00 0.00 43 ALA A C 9
ATOM 16385 O O . ALA A 1 43 ? 6.060 -26.217 -9.200 1.00 0.00 43 ALA A O 9
ATOM 16392 N N . GLY A 1 44 ? 6.129 -27.556 -11.028 1.00 0.00 44 GLY A N 9
ATOM 16393 C CA . GLY A 1 44 ? 6.689 -26.538 -11.929 1.00 0.00 44 GLY A CA 9
ATOM 16394 C C . GLY A 1 44 ? 5.609 -25.732 -12.657 1.00 0.00 44 GLY A C 9
ATOM 16395 O O . GLY A 1 44 ? 5.837 -25.252 -13.770 1.00 0.00 44 GLY A O 9
ATOM 16399 N N . ASN A 1 45 ? 4.474 -25.522 -11.965 1.00 0.00 45 ASN A N 9
ATOM 16400 C CA . ASN A 1 45 ? 3.200 -25.015 -12.541 1.00 0.00 45 ASN A CA 9
ATOM 16401 C C . ASN A 1 45 ? 2.054 -25.212 -11.529 1.00 0.00 45 ASN A C 9
ATOM 16402 O O . ASN A 1 45 ? 2.123 -26.101 -10.675 1.00 0.00 45 ASN A O 9
ATOM 16413 N N . ALA A 1 46 ? 0.978 -24.424 -11.699 1.00 0.00 46 ALA A N 9
ATOM 16414 C CA . ALA A 1 46 ? -0.186 -24.395 -10.785 1.00 0.00 46 ALA A CA 9
ATOM 16415 C C . ALA A 1 46 ? -1.050 -25.672 -10.862 1.00 0.00 46 ALA A C 9
ATOM 16416 O O . ALA A 1 46 ? -1.748 -25.999 -9.894 1.00 0.00 46 ALA A O 9
ATOM 16423 N N . ALA A 1 47 ? -1.009 -26.374 -12.012 1.00 0.00 47 ALA A N 9
ATOM 16424 C CA . ALA A 1 47 ? -1.802 -27.610 -12.230 1.00 0.00 47 ALA A CA 9
ATOM 16425 C C . ALA A 1 47 ? -1.421 -28.699 -11.223 1.00 0.00 47 ALA A C 9
ATOM 16426 O O . ALA A 1 47 ? -2.285 -29.388 -10.682 1.00 0.00 47 ALA A O 9
ATOM 16433 N N . GLU A 1 48 ? -0.108 -28.834 -10.988 1.00 0.00 48 GLU A N 9
ATOM 16434 C CA . GLU A 1 48 ? 0.433 -29.803 -10.029 1.00 0.00 48 GLU A CA 9
ATOM 16435 C C . GLU A 1 48 ? 0.212 -29.315 -8.579 1.00 0.00 48 GLU A C 9
ATOM 16436 O O . GLU A 1 48 ? 0.011 -30.127 -7.678 1.00 0.00 48 GLU A O 9
ATOM 16448 N N . ILE A 1 49 ? 0.239 -27.979 -8.378 1.00 0.00 49 ILE A N 9
ATOM 16449 C CA . ILE A 1 49 ? 0.061 -27.354 -7.043 1.00 0.00 49 ILE A CA 9
ATOM 16450 C C . ILE A 1 49 ? -1.358 -27.608 -6.501 1.00 0.00 49 ILE A C 9
ATOM 16451 O O . ILE A 1 49 ? -1.520 -27.988 -5.332 1.00 0.00 49 ILE A O 9
ATOM 16467 N N . ARG A 1 50 ? -2.371 -27.399 -7.367 1.00 0.00 50 ARG A N 9
ATOM 16468 C CA . ARG A 1 50 ? -3.787 -27.486 -6.970 1.00 0.00 50 ARG A CA 9
ATOM 16469 C C . ARG A 1 50 ? -4.143 -28.916 -6.548 1.00 0.00 50 ARG A C 9
ATOM 16470 O O . ARG A 1 50 ? -4.615 -29.119 -5.434 1.00 0.00 50 ARG A O 9
ATOM 16491 N N . VAL A 1 51 ? -3.815 -29.903 -7.408 1.00 0.00 51 VAL A N 9
ATOM 16492 C CA . VAL A 1 51 ? -4.180 -31.320 -7.185 1.00 0.00 51 VAL A CA 9
ATOM 16493 C C . VAL A 1 51 ? -3.469 -31.907 -5.952 1.00 0.00 51 VAL A C 9
ATOM 16494 O O . VAL A 1 51 ? -4.052 -32.704 -5.214 1.00 0.00 51 VAL A O 9
ATOM 16507 N N . ARG A 1 52 ? -2.225 -31.461 -5.735 1.00 0.00 52 ARG A N 9
ATOM 16508 C CA . ARG A 1 52 ? -1.378 -31.908 -4.621 1.00 0.00 52 ARG A CA 9
ATOM 16509 C C . ARG A 1 52 ? -1.902 -31.343 -3.284 1.00 0.00 52 ARG A C 9
ATOM 16510 O O . ARG A 1 52 ? -1.846 -32.013 -2.250 1.00 0.00 52 ARG A O 9
ATOM 16531 N N . HIS A 1 53 ? -2.442 -30.107 -3.323 1.00 0.00 53 HIS A N 9
ATOM 16532 C CA . HIS A 1 53 ? -3.068 -29.473 -2.142 1.00 0.00 53 HIS A CA 9
ATOM 16533 C C . HIS A 1 53 ? -4.447 -30.071 -1.844 1.00 0.00 53 HIS A C 9
ATOM 16534 O O . HIS A 1 53 ? -4.817 -30.157 -0.686 1.00 0.00 53 HIS A O 9
ATOM 16549 N N . ILE A 1 54 ? -5.190 -30.496 -2.882 1.00 0.00 54 ILE A N 9
ATOM 16550 C CA . ILE A 1 54 ? -6.490 -31.187 -2.706 1.00 0.00 54 ILE A CA 9
ATOM 16551 C C . ILE A 1 54 ? -6.300 -32.465 -1.852 1.00 0.00 54 ILE A C 9
ATOM 16552 O O . ILE A 1 54 ? -7.129 -32.777 -0.992 1.00 0.00 54 ILE A O 9
ATOM 16568 N N . GLU A 1 55 ? -5.163 -33.153 -2.077 1.00 0.00 55 GLU A N 9
ATOM 16569 C CA . GLU A 1 55 ? -4.758 -34.344 -1.299 1.00 0.00 55 GLU A CA 9
ATOM 16570 C C . GLU A 1 55 ? -4.450 -33.985 0.171 1.00 0.00 55 GLU A C 9
ATOM 16571 O O . GLU A 1 55 ? -4.716 -34.778 1.082 1.00 0.00 55 GLU A O 9
ATOM 16583 N N . ARG A 1 56 ? -3.893 -32.785 0.388 1.00 0.00 56 ARG A N 9
ATOM 16584 C CA . ARG A 1 56 ? -3.612 -32.263 1.745 1.00 0.00 56 ARG A CA 9
ATOM 16585 C C . ARG A 1 56 ? -4.927 -31.800 2.422 1.00 0.00 56 ARG A C 9
ATOM 16586 O O . ARG A 1 56 ? -5.037 -31.814 3.648 1.00 0.00 56 ARG A O 9
ATOM 16607 N N . PHE A 1 57 ? -5.928 -31.424 1.603 1.00 0.00 57 PHE A N 9
ATOM 16608 C CA . PHE A 1 57 ? -7.260 -30.996 2.082 1.00 0.00 57 PHE A CA 9
ATOM 16609 C C . PHE A 1 57 ? -8.185 -32.217 2.348 1.00 0.00 57 PHE A C 9
ATOM 16610 O O . PHE A 1 57 ? -9.310 -32.045 2.828 1.00 0.00 57 PHE A O 9
ATOM 16627 N N . LYS A 1 58 ? -7.705 -33.444 2.030 1.00 0.00 58 LYS A N 9
ATOM 16628 C CA . LYS A 1 58 ? -8.378 -34.701 2.444 1.00 0.00 58 LYS A CA 9
ATOM 16629 C C . LYS A 1 58 ? -8.190 -34.961 3.954 1.00 0.00 58 LYS A C 9
ATOM 16630 O O . LYS A 1 58 ? -9.006 -35.657 4.571 1.00 0.00 58 LYS A O 9
ATOM 16649 N N . GLU A 1 59 ? -7.088 -34.409 4.521 1.00 0.00 59 GLU A N 9
ATOM 16650 C CA . GLU A 1 59 ? -6.748 -34.548 5.956 1.00 0.00 59 GLU A CA 9
ATOM 16651 C C . GLU A 1 59 ? -7.898 -34.017 6.846 1.00 0.00 59 GLU A C 9
ATOM 16652 O O . GLU A 1 59 ? -8.194 -32.830 6.794 1.00 0.00 59 GLU A O 9
ATOM 16664 N N . PRO A 1 60 ? -8.555 -34.883 7.682 1.00 0.00 60 PRO A N 9
ATOM 16665 C CA . PRO A 1 60 ? -9.732 -34.467 8.494 1.00 0.00 60 PRO A CA 9
ATOM 16666 C C . PRO A 1 60 ? -9.363 -33.446 9.597 1.00 0.00 60 PRO A C 9
ATOM 16667 O O . PRO A 1 60 ? -10.194 -32.626 9.998 1.00 0.00 60 PRO A O 9
ATOM 16678 N N . ASP A 1 61 ? -8.099 -33.493 10.044 1.00 0.00 61 ASP A N 9
ATOM 16679 C CA . ASP A 1 61 ? -7.572 -32.637 11.127 1.00 0.00 61 ASP A CA 9
ATOM 16680 C C . ASP A 1 61 ? -6.892 -31.367 10.565 1.00 0.00 61 ASP A C 9
ATOM 16681 O O . ASP A 1 61 ? -6.360 -30.567 11.343 1.00 0.00 61 ASP A O 9
ATOM 16690 N N . LEU A 1 62 ? -6.912 -31.192 9.220 1.00 0.00 62 LEU A N 9
ATOM 16691 C CA . LEU A 1 62 ? -6.227 -30.068 8.545 1.00 0.00 62 LEU A CA 9
ATOM 16692 C C . LEU A 1 62 ? -6.806 -28.714 8.989 1.00 0.00 62 LEU A C 9
ATOM 16693 O O . LEU A 1 62 ? -7.972 -28.405 8.701 1.00 0.00 62 LEU A O 9
ATOM 16709 N N . TYR A 1 63 ? -5.980 -27.926 9.679 1.00 0.00 63 TYR A N 9
ATOM 16710 C CA . TYR A 1 63 ? -6.331 -26.577 10.120 1.00 0.00 63 TYR A CA 9
ATOM 16711 C C . TYR A 1 63 ? -5.053 -25.733 10.219 1.00 0.00 63 TYR A C 9
ATOM 16712 O O . TYR A 1 63 ? -4.193 -26.006 11.051 1.00 0.00 63 TYR A O 9
ATOM 16730 N N . GLY A 1 64 ? -4.953 -24.691 9.384 1.00 0.00 64 GLY A N 9
ATOM 16731 C CA . GLY A 1 64 ? -3.843 -23.742 9.453 1.00 0.00 64 GLY A CA 9
ATOM 16732 C C . GLY A 1 64 ? -4.237 -22.529 10.265 1.00 0.00 64 GLY A C 9
ATOM 16733 O O . GLY A 1 64 ? -5.031 -21.705 9.796 1.00 0.00 64 GLY A O 9
ATOM 16737 N N . GLU A 1 65 ? -3.739 -22.442 11.505 1.00 0.00 65 GLU A N 9
ATOM 16738 C CA . GLU A 1 65 ? -3.994 -21.288 12.375 1.00 0.00 65 GLU A CA 9
ATOM 16739 C C . GLU A 1 65 ? -2.886 -20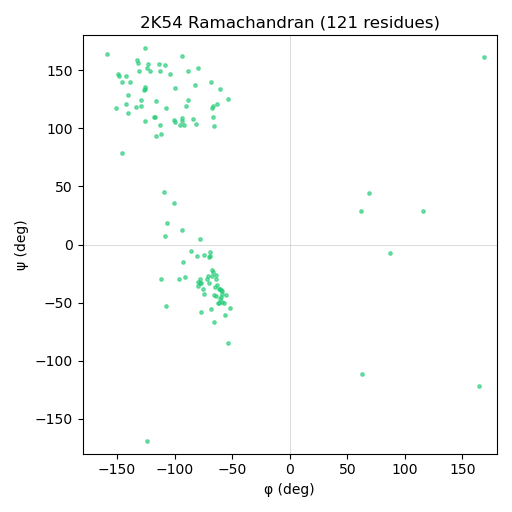.256 12.191 1.00 0.00 65 GLU A C 9
ATOM 16740 O O . GLU A 1 65 ? -1.777 -20.426 12.716 1.00 0.00 65 GLU A O 9
ATOM 16752 N N . LEU A 1 66 ? -3.176 -19.192 11.425 1.00 0.00 66 LEU A N 9
ATOM 16753 C CA . LEU A 1 66 ? -2.226 -18.100 11.224 1.00 0.00 66 LEU A CA 9
ATOM 16754 C C . LEU A 1 66 ? -2.259 -17.188 12.446 1.00 0.00 66 LEU A C 9
ATOM 16755 O O . LEU A 1 66 ? -3.311 -16.675 12.841 1.00 0.00 66 LEU A O 9
ATOM 16771 N N . LEU A 1 67 ? -1.082 -17.003 13.012 1.00 0.00 67 LEU A N 9
ATOM 16772 C CA . LEU A 1 67 ? -0.871 -16.301 14.280 1.00 0.00 67 LEU A CA 9
ATOM 16773 C C . LEU A 1 67 ? -0.071 -15.013 14.033 1.00 0.00 67 LEU A C 9
ATOM 16774 O O . LEU A 1 67 ? -0.257 -14.013 14.726 1.00 0.00 67 LEU A O 9
ATOM 16790 N N . THR A 1 68 ? 0.827 -15.065 13.034 1.00 0.00 68 THR A N 9
ATOM 16791 C CA . THR A 1 68 ? 1.666 -13.933 12.612 1.00 0.00 68 THR A CA 9
ATOM 16792 C C . THR A 1 68 ? 1.932 -14.057 11.104 1.00 0.00 68 THR A C 9
ATOM 16793 O O . THR A 1 68 ? 2.214 -15.150 10.625 1.00 0.00 68 THR A O 9
ATOM 16804 N N . ARG A 1 69 ? 1.804 -12.952 10.355 1.00 0.00 69 ARG A N 9
ATOM 16805 C CA . ARG A 1 69 ? 2.306 -12.866 8.973 1.00 0.00 69 ARG A CA 9
ATOM 16806 C C . ARG A 1 69 ? 2.977 -11.499 8.775 1.00 0.00 69 ARG A C 9
ATOM 16807 O O . ARG A 1 69 ? 2.448 -10.459 9.197 1.00 0.00 69 ARG A O 9
ATOM 16828 N N . VAL A 1 70 ? 4.173 -11.531 8.173 1.00 0.00 70 VAL A N 9
ATOM 16829 C CA . VAL A 1 70 ? 5.057 -10.371 8.019 1.00 0.00 70 VAL A CA 9
ATOM 16830 C C . VAL A 1 70 ? 5.336 -10.136 6.528 1.00 0.00 70 VAL A C 9
ATOM 16831 O O . VAL A 1 70 ? 5.719 -11.061 5.808 1.00 0.00 70 VAL A O 9
ATOM 16844 N N . ILE A 1 71 ? 5.121 -8.904 6.058 1.00 0.00 71 ILE A N 9
ATOM 16845 C CA . ILE A 1 71 ? 5.380 -8.541 4.647 1.00 0.00 71 ILE A CA 9
ATOM 16846 C C . ILE A 1 71 ? 6.614 -7.630 4.539 1.00 0.00 71 ILE A C 9
ATOM 16847 O O . ILE A 1 71 ? 6.732 -6.623 5.247 1.00 0.00 71 ILE A O 9
ATOM 16863 N N . VAL A 1 72 ? 7.535 -8.023 3.653 1.00 0.00 72 VAL A N 9
ATOM 16864 C CA . VAL A 1 72 ? 8.717 -7.246 3.282 1.00 0.00 72 VAL A CA 9
ATOM 16865 C C . VAL A 1 72 ? 8.689 -7.056 1.743 1.00 0.00 72 VAL A C 9
ATOM 16866 O O . VAL A 1 72 ? 9.096 -7.939 0.972 1.00 0.00 72 VAL A O 9
ATOM 16879 N N . GLY A 1 73 ? 8.123 -5.901 1.327 1.00 0.00 73 GLY A N 9
ATOM 16880 C CA . GLY A 1 73 ? 7.969 -5.533 -0.084 1.00 0.00 73 GLY A CA 9
ATOM 16881 C C . GLY A 1 73 ? 7.113 -6.520 -0.893 1.00 0.00 73 GLY A C 9
ATOM 16882 O O . GLY A 1 73 ? 5.907 -6.651 -0.657 1.00 0.00 73 GLY A O 9
ATOM 16886 N N . ASN A 1 74 ? 7.777 -7.246 -1.807 1.00 0.00 74 ASN A N 9
ATOM 16887 C CA . ASN A 1 74 ? 7.133 -8.135 -2.809 1.00 0.00 74 ASN A CA 9
ATOM 16888 C C . ASN A 1 74 ? 6.912 -9.569 -2.251 1.00 0.00 74 ASN A C 9
ATOM 16889 O O . ASN A 1 74 ? 6.335 -10.440 -2.923 1.00 0.00 74 ASN A O 9
ATOM 16900 N N . VAL A 1 75 ? 7.340 -9.792 -1.003 1.00 0.00 75 VAL A N 9
ATOM 16901 C CA . VAL A 1 75 ? 7.371 -11.124 -0.364 1.00 0.00 75 VAL A CA 9
ATOM 16902 C C . VAL A 1 75 ? 6.668 -11.061 1.012 1.00 0.00 75 VAL A C 9
ATOM 16903 O O . VAL A 1 75 ? 6.809 -10.074 1.734 1.00 0.00 75 VAL A O 9
ATOM 16916 N N . VAL A 1 76 ? 5.888 -12.112 1.354 1.00 0.00 76 VAL A N 9
ATOM 16917 C CA . VAL A 1 76 ? 5.273 -12.269 2.695 1.00 0.00 76 VAL A CA 9
ATOM 16918 C C . VAL A 1 76 ? 5.669 -13.640 3.287 1.00 0.00 76 VAL A C 9
ATOM 16919 O O . VAL A 1 76 ? 5.634 -14.651 2.577 1.00 0.00 76 VAL A O 9
ATOM 16932 N N . ILE A 1 77 ? 6.069 -13.658 4.577 1.00 0.00 77 ILE A N 9
ATOM 16933 C CA . ILE A 1 77 ? 6.181 -14.894 5.369 1.00 0.00 77 ILE A CA 9
ATOM 16934 C C . ILE A 1 77 ? 4.925 -15.013 6.241 1.00 0.00 77 ILE A C 9
ATOM 16935 O O . ILE A 1 77 ? 4.733 -14.247 7.190 1.00 0.00 77 ILE A O 9
ATOM 16951 N N . ASP A 1 78 ? 4.059 -15.943 5.858 1.00 0.00 78 ASP A N 9
ATOM 16952 C CA . ASP A 1 78 ? 2.873 -16.326 6.624 1.00 0.00 78 ASP A CA 9
ATOM 16953 C C . ASP A 1 78 ? 3.269 -17.440 7.594 1.00 0.00 78 ASP A C 9
ATOM 16954 O O . ASP A 1 78 ? 3.574 -18.551 7.172 1.00 0.00 78 ASP A O 9
ATOM 16963 N N . HIS A 1 79 ? 3.308 -17.116 8.893 1.00 0.00 79 HIS A N 9
ATOM 16964 C CA . HIS A 1 79 ? 3.639 -18.084 9.945 1.00 0.00 79 HIS A CA 9
ATOM 16965 C C . HIS A 1 79 ? 2.334 -18.585 10.572 1.00 0.00 79 HIS A C 9
ATOM 16966 O O . HIS A 1 79 ? 1.622 -17.853 11.279 1.00 0.00 79 HIS A O 9
ATOM 16981 N N . GLU A 1 80 ? 2.046 -19.847 10.280 1.00 0.00 80 GLU A N 9
ATOM 16982 C CA . GLU A 1 80 ? 0.856 -20.564 10.727 1.00 0.00 80 GLU A CA 9
ATOM 16983 C C . GLU A 1 80 ? 1.271 -21.902 11.357 1.00 0.00 80 GLU A C 9
ATOM 16984 O O . GLU A 1 80 ? 2.389 -22.389 11.145 1.00 0.00 80 GLU A O 9
ATOM 16996 N N . THR A 1 81 ? 0.378 -22.452 12.174 1.00 0.00 81 THR A N 9
ATOM 16997 C CA . THR A 1 81 ? 0.521 -23.793 12.742 1.00 0.00 81 THR A CA 9
ATOM 16998 C C . THR A 1 81 ? -0.479 -24.741 12.055 1.00 0.00 81 THR A C 9
ATOM 16999 O O . THR A 1 81 ? -1.696 -24.605 12.240 1.00 0.00 81 THR A O 9
ATOM 17010 N N . VAL A 1 82 ? 0.044 -25.671 11.237 1.00 0.00 82 VAL A N 9
ATOM 17011 C CA . VAL A 1 82 ? -0.765 -26.685 10.547 1.00 0.00 82 VAL A CA 9
ATOM 17012 C C . VAL A 1 82 ? -1.067 -27.861 11.494 1.00 0.00 82 VAL A C 9
ATOM 17013 O O . VAL A 1 82 ? -0.202 -28.695 11.766 1.00 0.00 82 VAL A O 9
ATOM 17026 N N . THR A 1 83 ? -2.299 -27.885 12.001 1.00 0.00 83 THR A N 9
ATOM 17027 C CA . THR A 1 83 ? -2.836 -28.997 12.785 1.00 0.00 83 THR A CA 9
ATOM 17028 C C . THR A 1 83 ? -2.984 -30.251 11.899 1.00 0.00 83 THR A C 9
ATOM 17029 O O . THR A 1 83 ? -3.528 -30.179 10.788 1.00 0.00 83 THR A O 9
ATOM 17040 N N . ARG A 1 84 ? -2.447 -31.380 12.391 1.00 0.00 84 ARG A N 9
ATOM 17041 C CA . ARG A 1 84 ? -2.462 -32.681 11.702 1.00 0.00 84 ARG A CA 9
ATOM 17042 C C . ARG A 1 84 ? -2.896 -33.750 12.730 1.00 0.00 84 ARG A C 9
ATOM 17043 O O . ARG A 1 84 ? -3.458 -33.407 13.784 1.00 0.00 84 ARG A O 9
ATOM 17064 N N . ASN A 1 85 ? -2.641 -35.041 12.440 1.00 0.00 85 ASN A N 9
ATOM 17065 C CA . ASN A 1 85 ? -3.020 -36.138 13.347 1.00 0.00 85 ASN A CA 9
ATOM 17066 C C . ASN A 1 85 ? -1.825 -37.073 13.583 1.00 0.00 85 ASN A C 9
ATOM 17067 O O . ASN A 1 85 ? -1.657 -38.076 12.884 1.00 0.00 85 ASN A O 9
ATOM 17078 N N . PHE A 1 86 ? -0.953 -36.700 14.529 1.00 0.00 86 PHE A N 9
ATOM 17079 C CA . PHE A 1 86 ? 0.134 -37.583 14.992 1.00 0.00 86 PHE A CA 9
ATOM 17080 C C . PHE A 1 86 ? -0.393 -38.417 16.178 1.00 0.00 86 PHE A C 9
ATOM 17081 O O . PHE A 1 86 ? -1.069 -37.869 17.055 1.00 0.00 86 PHE A O 9
ATOM 17098 N N . PRO A 1 87 ? -0.073 -39.752 16.242 1.00 0.00 87 PRO A N 9
ATOM 17099 C CA . PRO A 1 87 ? -0.507 -40.636 17.365 1.00 0.00 87 PRO A CA 9
ATOM 17100 C C . PRO A 1 87 ? 0.253 -40.354 18.689 1.00 0.00 87 PRO A C 9
ATOM 17101 O O . PRO A 1 87 ? 0.122 -41.106 19.660 1.00 0.00 87 PRO A O 9
ATOM 17112 N N . GLU A 1 88 ? 1.052 -39.270 18.699 1.00 0.00 88 GLU A N 9
ATOM 17113 C CA . GLU A 1 88 ? 1.667 -38.710 19.913 1.00 0.00 88 GLU A CA 9
ATOM 17114 C C . GLU A 1 88 ? 0.603 -37.917 20.706 1.00 0.00 88 GLU A C 9
ATOM 17115 O O . GLU A 1 88 ? 0.651 -37.852 21.940 1.00 0.00 88 GLU A O 9
ATOM 17127 N N . GLY A 1 89 ? -0.339 -37.303 19.962 1.00 0.00 89 GLY A N 9
ATOM 17128 C CA . GLY A 1 89 ? -1.477 -36.601 20.550 1.00 0.00 89 GLY A CA 9
ATOM 17129 C C . GLY A 1 89 ? -2.238 -35.805 19.502 1.00 0.00 89 GLY A C 9
ATOM 17130 O O . GLY A 1 89 ? -3.075 -36.360 18.780 1.00 0.00 89 GLY A O 9
ATOM 17134 N N . LYS A 1 90 ? -1.948 -34.496 19.426 1.00 0.00 90 LYS A N 9
ATOM 17135 C CA . LYS A 1 90 ? -2.511 -33.597 18.424 1.00 0.00 90 LYS A CA 9
ATOM 17136 C C . LYS A 1 90 ? -1.812 -33.805 17.067 1.00 0.00 90 LYS A C 9
ATOM 17137 O O . LYS A 1 90 ? -2.308 -34.554 16.220 1.00 0.00 90 LYS A O 9
ATOM 17156 N N . GLY A 1 91 ? -0.642 -33.180 16.874 1.00 0.00 91 GLY A N 9
ATOM 17157 C CA . GLY A 1 91 ? 0.104 -33.333 15.627 1.00 0.00 91 GLY A CA 9
ATOM 17158 C C . GLY A 1 91 ? 0.276 -32.045 14.855 1.00 0.00 91 GLY A C 9
ATOM 17159 O O . GLY A 1 91 ? 0.458 -32.070 13.635 1.00 0.00 91 GLY A O 9
ATOM 17163 N N . GLU A 1 92 ? 0.299 -30.921 15.571 1.00 0.00 92 GLU A N 9
ATOM 17164 C CA . GLU A 1 92 ? 0.332 -29.593 14.955 1.00 0.00 92 GLU A CA 9
ATOM 17165 C C . GLU A 1 92 ? 1.795 -29.194 14.707 1.00 0.00 92 GLU A C 9
ATOM 17166 O O . GLU A 1 92 ? 2.668 -29.529 15.497 1.00 0.00 92 GLU A O 9
ATOM 17178 N N . VAL A 1 93 ? 2.079 -28.540 13.561 1.00 0.00 93 VAL A N 9
ATOM 17179 C CA . VAL A 1 93 ? 3.458 -28.175 13.184 1.00 0.00 93 VAL A CA 9
ATOM 17180 C C . VAL A 1 93 ? 3.555 -26.673 12.848 1.00 0.00 93 VAL A C 9
ATOM 17181 O O . VAL A 1 93 ? 2.747 -26.145 12.078 1.00 0.00 93 VAL A O 9
ATOM 17194 N N . ASP A 1 94 ? 4.533 -25.986 13.467 1.00 0.00 94 ASP A N 9
ATOM 17195 C CA . ASP A 1 94 ? 4.819 -24.564 13.188 1.00 0.00 94 ASP A CA 9
ATOM 17196 C C . ASP A 1 94 ? 5.591 -24.441 11.868 1.00 0.00 94 ASP A C 9
ATOM 17197 O O . ASP A 1 94 ? 6.743 -24.846 11.798 1.00 0.00 94 ASP A O 9
ATOM 17206 N N . VAL A 1 95 ? 4.939 -23.894 10.838 1.00 0.00 95 VAL A N 9
ATOM 17207 C CA . VAL A 1 95 ? 5.506 -23.715 9.486 1.00 0.00 95 VAL A CA 9
ATOM 17208 C C . VAL A 1 95 ? 5.641 -22.198 9.196 1.00 0.00 95 VAL A C 9
ATOM 17209 O O . VAL A 1 95 ? 4.967 -21.374 9.827 1.00 0.00 95 VAL A O 9
ATOM 17222 N N . ALA A 1 96 ? 6.548 -21.842 8.273 1.00 0.00 96 ALA A N 9
ATOM 17223 C CA . ALA A 1 96 ? 6.720 -20.466 7.782 1.00 0.00 96 ALA A CA 9
ATOM 17224 C C . ALA A 1 96 ? 6.717 -20.494 6.245 1.00 0.00 96 ALA A C 9
ATOM 17225 O O . ALA A 1 96 ? 7.704 -20.907 5.617 1.00 0.00 96 ALA A O 9
ATOM 17232 N N . CYS A 1 97 ? 5.590 -20.085 5.657 1.00 0.00 97 CYS A N 9
ATOM 17233 C CA . CYS A 1 97 ? 5.345 -20.143 4.211 1.00 0.00 97 CYS A CA 9
ATOM 17234 C C . CYS A 1 97 ? 5.667 -18.783 3.569 1.00 0.00 97 CYS A C 9
ATOM 17235 O O . CYS A 1 97 ? 4.981 -17.792 3.809 1.00 0.00 97 CYS A O 9
ATOM 17243 N N . ILE A 1 98 ? 6.731 -18.764 2.760 1.00 0.00 98 ILE A N 9
ATOM 17244 C CA . ILE A 1 98 ? 7.268 -17.556 2.114 1.00 0.00 98 ILE A CA 9
ATOM 17245 C C . ILE A 1 98 ? 6.860 -17.524 0.616 1.00 0.00 98 ILE A C 9
ATOM 17246 O O . ILE A 1 98 ? 7.309 -18.350 -0.188 1.00 0.00 98 ILE A O 9
ATOM 17262 N N . TYR A 1 99 ? 5.972 -16.577 0.254 1.00 0.00 99 TYR A N 9
ATOM 17263 C CA . TYR A 1 99 ? 5.451 -16.440 -1.125 1.00 0.00 99 TYR A CA 9
ATOM 17264 C C . TYR A 1 99 ? 6.079 -15.234 -1.829 1.00 0.00 99 TYR A C 9
ATOM 17265 O O . TYR A 1 99 ? 6.163 -14.142 -1.256 1.00 0.00 99 TYR A O 9
ATOM 17283 N N . GLU A 1 100 ? 6.515 -15.459 -3.069 1.00 0.00 100 GLU A N 9
ATOM 17284 C CA . GLU A 1 100 ? 6.947 -14.408 -3.993 1.00 0.00 100 GLU A CA 9
ATOM 17285 C C . GLU A 1 100 ? 5.799 -14.123 -4.979 1.00 0.00 100 GLU A C 9
ATOM 17286 O O . GLU A 1 100 ? 5.360 -15.023 -5.715 1.00 0.00 100 GLU A O 9
ATOM 17298 N N . VAL A 1 101 ? 5.317 -12.876 -4.975 1.00 0.00 101 VAL A N 9
ATOM 17299 C CA . VAL A 1 101 ? 4.139 -12.446 -5.746 1.00 0.00 101 VAL A CA 9
ATOM 17300 C C . VAL A 1 101 ? 4.558 -11.512 -6.897 1.00 0.00 101 VAL A C 9
ATOM 17301 O O . VAL A 1 101 ? 5.048 -10.413 -6.652 1.00 0.00 101 VAL A O 9
ATOM 17314 N N . GLU A 1 102 ? 4.352 -11.951 -8.151 1.00 0.00 102 GLU A N 9
ATOM 17315 C CA . GLU A 1 102 ? 4.646 -11.141 -9.347 1.00 0.00 102 GLU A CA 9
ATOM 17316 C C . GLU A 1 102 ? 3.348 -10.903 -10.150 1.00 0.00 102 GLU A C 9
ATOM 17317 O O . GLU A 1 102 ? 2.643 -11.860 -10.488 1.00 0.00 102 GLU A O 9
ATOM 17329 N N . ASN A 1 103 ? 3.052 -9.615 -10.434 1.00 0.00 103 ASN A N 9
ATOM 17330 C CA . ASN A 1 103 ? 1.825 -9.159 -11.152 1.00 0.00 103 ASN A CA 9
ATOM 17331 C C . ASN A 1 103 ? 0.526 -9.526 -10.384 1.00 0.00 103 ASN A C 9
ATOM 17332 O O . ASN A 1 103 ? -0.537 -9.710 -10.992 1.00 0.00 103 ASN A O 9
ATOM 17343 N N . GLY A 1 104 ? 0.620 -9.581 -9.038 1.00 0.00 104 GLY A N 9
ATOM 17344 C CA . GLY A 1 104 ? -0.525 -9.907 -8.170 1.00 0.00 104 GLY A CA 9
ATOM 17345 C C . GLY A 1 104 ? -0.818 -11.410 -8.071 1.00 0.00 104 GLY A C 9
ATOM 17346 O O . GLY A 1 104 ? -1.742 -11.833 -7.363 1.00 0.00 104 GLY A O 9
ATOM 17350 N N . ARG A 1 105 ? -0.009 -12.211 -8.773 1.00 0.00 105 ARG A N 9
ATOM 17351 C CA . ARG A 1 105 ? -0.135 -13.672 -8.828 1.00 0.00 105 ARG A CA 9
ATOM 17352 C C . ARG A 1 105 ? 1.139 -14.256 -8.230 1.00 0.00 105 ARG A C 9
ATOM 17353 O O . ARG A 1 105 ? 2.226 -13.749 -8.500 1.00 0.00 105 ARG A O 9
ATOM 17374 N N . ILE A 1 106 ? 1.013 -15.305 -7.421 1.00 0.00 106 ILE A N 9
ATOM 17375 C CA . ILE A 1 106 ? 2.174 -15.957 -6.803 1.00 0.00 106 ILE A CA 9
ATOM 17376 C C . ILE A 1 106 ? 2.989 -16.662 -7.891 1.00 0.00 106 ILE A C 9
ATOM 17377 O O . ILE A 1 106 ? 2.560 -17.684 -8.424 1.00 0.00 106 ILE A O 9
ATOM 17393 N N . ALA A 1 107 ? 4.140 -16.075 -8.238 1.00 0.00 107 ALA A N 9
ATOM 17394 C CA . ALA A 1 107 ? 5.012 -16.588 -9.304 1.00 0.00 107 ALA A CA 9
ATOM 17395 C C . ALA A 1 107 ? 5.828 -17.785 -8.807 1.00 0.00 107 ALA A C 9
ATOM 17396 O O . ALA A 1 107 ? 6.136 -18.705 -9.575 1.00 0.00 107 ALA A O 9
ATOM 17403 N N . LYS A 1 108 ? 6.161 -17.759 -7.506 1.00 0.00 108 LYS A N 9
ATOM 17404 C CA . LYS A 1 108 ? 6.945 -18.808 -6.835 1.00 0.00 108 LYS A CA 9
ATOM 17405 C C . LYS A 1 108 ? 6.507 -18.856 -5.370 1.00 0.00 108 LYS A C 9
ATOM 17406 O O . LYS A 1 108 ? 6.367 -17.809 -4.740 1.00 0.00 108 LYS A O 9
ATOM 17425 N N . ALA A 1 109 ? 6.274 -20.059 -4.839 1.00 0.00 109 ALA A N 9
ATOM 17426 C CA . ALA A 1 109 ? 5.883 -20.249 -3.432 1.00 0.00 109 ALA A CA 9
ATOM 17427 C C . ALA A 1 109 ? 6.766 -21.312 -2.800 1.00 0.00 109 ALA A C 9
ATOM 17428 O O . ALA A 1 109 ? 6.953 -22.383 -3.367 1.00 0.00 109 ALA A O 9
ATOM 17435 N N . TRP A 1 110 ? 7.289 -21.005 -1.616 1.00 0.00 110 TRP A N 9
ATOM 17436 C CA . TRP A 1 110 ? 8.209 -21.876 -0.875 1.00 0.00 110 TRP A CA 9
ATOM 17437 C C . TRP A 1 110 ? 7.703 -21.944 0.574 1.00 0.00 110 TRP A C 9
ATOM 17438 O O . TRP A 1 110 ? 7.096 -20.982 1.056 1.00 0.00 110 TRP A O 9
ATOM 17459 N N . PHE A 1 111 ? 7.912 -23.069 1.266 1.00 0.00 111 PHE A N 9
ATOM 17460 C CA . PHE A 1 111 ? 7.583 -23.170 2.703 1.00 0.00 111 PHE A CA 9
ATOM 17461 C C . PHE A 1 111 ? 8.634 -24.011 3.422 1.00 0.00 111 PHE A C 9
ATOM 17462 O O . PHE A 1 111 ? 9.199 -24.949 2.841 1.00 0.00 111 PHE A O 9
ATOM 17479 N N . LYS A 1 112 ? 8.901 -23.659 4.688 1.00 0.00 112 LYS A N 9
ATOM 17480 C CA . LYS A 1 112 ? 9.778 -24.436 5.568 1.00 0.00 112 LYS A CA 9
ATOM 17481 C C . LYS A 1 112 ? 8.983 -24.865 6.811 1.00 0.00 112 LYS A C 9
ATOM 17482 O O . LYS A 1 112 ? 8.353 -24.031 7.466 1.00 0.00 112 LYS A O 9
ATOM 17501 N N . ILE A 1 113 ? 8.997 -26.172 7.126 1.00 0.00 113 ILE A N 9
ATOM 17502 C CA . ILE A 1 113 ? 8.343 -26.702 8.332 1.00 0.00 113 ILE A CA 9
ATOM 17503 C C . ILE A 1 113 ? 9.362 -26.671 9.478 1.00 0.00 113 ILE A C 9
ATOM 17504 O O . ILE A 1 113 ? 10.477 -27.197 9.349 1.00 0.00 113 ILE A O 9
ATOM 17520 N N . GLY A 1 114 ? 8.959 -26.011 10.568 1.00 0.00 114 GLY A N 9
ATOM 17521 C CA . GLY A 1 114 ? 9.808 -25.817 11.746 1.00 0.00 114 GLY A CA 9
ATOM 17522 C C . GLY A 1 114 ? 10.167 -27.127 12.442 1.00 0.00 114 GLY A C 9
ATOM 17523 O O . GLY A 1 114 ? 11.304 -27.604 12.331 1.00 0.00 114 GLY A O 9
ATOM 17527 N N . GLU A 1 115 ? 9.182 -27.707 13.148 1.00 0.00 115 GLU A N 9
ATOM 17528 C CA . GLU A 1 115 ? 9.338 -29.005 13.836 1.00 0.00 115 GLU A CA 9
ATOM 17529 C C . GLU A 1 115 ? 7.943 -29.612 14.127 1.00 0.00 115 GLU A C 9
ATOM 17530 O O . GLU A 1 115 ? 6.926 -28.924 13.938 1.00 0.00 115 GLU A O 9
ATOM 17542 N N . PRO A 1 116 ? 7.858 -30.908 14.580 1.00 0.00 116 PRO A N 9
ATOM 17543 C CA . PRO A 1 116 ? 6.617 -31.457 15.175 1.00 0.00 116 PRO A CA 9
ATOM 17544 C C . PRO A 1 116 ? 6.362 -30.914 16.604 1.00 0.00 116 PRO A C 9
ATOM 17545 O O . PRO A 1 116 ? 7.224 -31.017 17.488 1.00 0.00 116 PRO A O 9
ATOM 17556 N N . ARG A 1 117 ? 5.181 -30.307 16.799 1.00 0.00 117 ARG A N 9
ATOM 17557 C CA . ARG A 1 117 ? 4.699 -29.833 18.109 1.00 0.00 117 ARG A CA 9
ATOM 17558 C C . ARG A 1 117 ? 3.530 -30.718 18.569 1.00 0.00 117 ARG A C 9
ATOM 17559 O O . ARG A 1 117 ? 2.782 -31.244 17.738 1.00 0.00 117 ARG A O 9
ATOM 17580 N N . ILE A 1 118 ? 3.412 -30.905 19.898 1.00 0.00 118 ILE A N 9
ATOM 17581 C CA . ILE A 1 118 ? 2.344 -31.708 20.535 1.00 0.00 118 ILE A CA 9
ATOM 17582 C C . ILE A 1 118 ? 1.872 -30.962 21.799 1.00 0.00 118 ILE A C 9
ATOM 17583 O O . ILE A 1 118 ? 2.696 -30.609 22.654 1.00 0.00 118 ILE A O 9
ATOM 17599 N N . VAL A 1 119 ? 0.543 -30.751 21.907 1.00 0.00 119 VAL A N 9
ATOM 17600 C CA . VAL A 1 119 ? -0.083 -29.973 23.011 1.00 0.00 119 VAL A CA 9
ATOM 17601 C C . VAL A 1 119 ? 0.119 -30.661 24.384 1.00 0.00 119 VAL A C 9
ATOM 17602 O O . VAL A 1 119 ? 0.210 -29.993 25.418 1.00 0.00 119 VAL A O 9
ATOM 17615 N N . SER A 1 120 ? 0.198 -32.003 24.377 1.00 0.00 120 SER A N 9
ATOM 17616 C CA . SER A 1 120 ? 0.385 -32.805 25.603 1.00 0.00 120 SER A CA 9
ATOM 17617 C C . SER A 1 120 ? 1.796 -32.576 26.195 1.00 0.00 120 SER A C 9
ATOM 17618 O O . SER A 1 120 ? 1.988 -32.626 27.416 1.00 0.00 120 SER A O 9
ATOM 17626 N N . GLN A 1 121 ? 2.768 -32.312 25.303 1.00 0.00 121 GLN A N 9
ATOM 17627 C CA . GLN A 1 121 ? 4.173 -32.045 25.664 1.00 0.00 121 GLN A CA 9
ATOM 17628 C C . GLN A 1 121 ? 4.359 -30.570 26.089 1.00 0.00 121 GLN A C 9
ATOM 17629 O O . GLN A 1 121 ? 5.132 -30.267 27.001 1.00 0.00 121 GLN A O 9
ATOM 17643 N N . LYS A 1 122 ? 3.638 -29.665 25.413 1.00 0.00 122 LYS A N 9
ATOM 17644 C CA . LYS A 1 122 ? 3.730 -28.209 25.644 1.00 0.00 122 LYS A CA 9
ATOM 17645 C C . LYS A 1 122 ? 2.574 -27.773 26.568 1.00 0.00 122 LYS A C 9
ATOM 17646 O O . LYS A 1 122 ? 1.426 -27.669 26.121 1.00 0.00 122 LYS A O 9
ATOM 17665 N N . SER A 1 123 ? 2.879 -27.529 27.854 1.00 0.00 123 SER A N 9
ATOM 17666 C CA . SER A 1 123 ? 1.880 -27.148 28.869 1.00 0.00 123 SER A CA 9
ATOM 17667 C C . SER A 1 123 ? 2.377 -25.898 29.640 1.00 0.00 123 SER A C 9
ATOM 17668 O O . SER A 1 123 ? 3.096 -26.044 30.658 1.00 0.00 123 SER A O 9
ATOM 17677 N N . MET A 1 1 ? 2.997 1.026 -0.592 1.00 0.00 1 MET A N 10
ATOM 17678 C CA . MET A 1 1 ? 2.052 0.108 0.086 1.00 0.00 1 MET A CA 10
ATOM 17679 C C . MET A 1 1 ? 1.910 -1.174 -0.744 1.00 0.00 1 MET A C 10
ATOM 17680 O O . MET A 1 1 ? 1.590 -1.105 -1.934 1.00 0.00 1 MET A O 10
ATOM 17696 N N . ASN A 1 2 ? 2.149 -2.341 -0.123 1.00 0.00 2 ASN A N 10
ATOM 17697 C CA . ASN A 1 2 ? 2.142 -3.640 -0.828 1.00 0.00 2 ASN A CA 10
ATOM 17698 C C . ASN A 1 2 ? 0.925 -4.482 -0.406 1.00 0.00 2 ASN A C 10
ATOM 17699 O O . ASN A 1 2 ? 1.036 -5.674 -0.112 1.00 0.00 2 ASN A O 10
ATOM 17710 N N . SER A 1 3 ? -0.257 -3.845 -0.445 1.00 0.00 3 SER A N 10
ATOM 17711 C CA . SER A 1 3 ? -1.547 -4.495 -0.113 1.00 0.00 3 SER A CA 10
ATOM 17712 C C . SER A 1 3 ? -1.908 -5.556 -1.166 1.00 0.00 3 SER A C 10
ATOM 17713 O O . SER A 1 3 ? -2.495 -6.586 -0.838 1.00 0.00 3 SER A O 10
ATOM 17721 N N . GLU A 1 4 ? -1.508 -5.284 -2.423 1.00 0.00 4 GLU A N 10
ATOM 17722 C CA . GLU A 1 4 ? -1.663 -6.211 -3.575 1.00 0.00 4 GLU A CA 10
ATOM 17723 C C . GLU A 1 4 ? -0.892 -7.537 -3.378 1.00 0.00 4 GLU A C 10
ATOM 17724 O O . GLU A 1 4 ? -1.166 -8.521 -4.066 1.00 0.00 4 GLU A O 10
ATOM 17736 N N . ILE A 1 5 ? 0.105 -7.520 -2.475 1.00 0.00 5 ILE A N 10
ATOM 17737 C CA . ILE A 1 5 ? 0.923 -8.694 -2.132 1.00 0.00 5 ILE A CA 10
ATOM 17738 C C . ILE A 1 5 ? 0.286 -9.431 -0.931 1.00 0.00 5 ILE A C 10
ATOM 17739 O O . ILE A 1 5 ? 0.418 -10.655 -0.787 1.00 0.00 5 ILE A O 10
ATOM 17755 N N . GLU A 1 6 ? -0.415 -8.657 -0.084 1.00 0.00 6 GLU A N 10
ATOM 17756 C CA . GLU A 1 6 ? -1.181 -9.193 1.052 1.00 0.00 6 GLU A CA 10
ATOM 17757 C C . GLU A 1 6 ? -2.483 -9.863 0.572 1.00 0.00 6 GLU A C 10
ATOM 17758 O O . GLU A 1 6 ? -2.975 -10.778 1.233 1.00 0.00 6 GLU A O 10
ATOM 17770 N N . LEU A 1 7 ? -3.023 -9.409 -0.586 1.00 0.00 7 LEU A N 10
ATOM 17771 C CA . LEU A 1 7 ? -4.281 -9.952 -1.142 1.00 0.00 7 LEU A CA 10
ATOM 17772 C C . LEU A 1 7 ? -4.177 -11.483 -1.442 1.00 0.00 7 LEU A C 10
ATOM 17773 O O . LEU A 1 7 ? -4.984 -12.230 -0.899 1.00 0.00 7 LEU A O 10
ATOM 17789 N N . PRO A 1 8 ? -3.175 -11.992 -2.261 1.00 0.00 8 PRO A N 10
ATOM 17790 C CA . PRO A 1 8 ? -3.049 -13.439 -2.543 1.00 0.00 8 PRO A CA 10
ATOM 17791 C C . PRO A 1 8 ? -2.906 -14.279 -1.266 1.00 0.00 8 PRO A C 10
ATOM 17792 O O . PRO A 1 8 ? -3.743 -15.137 -0.991 1.00 0.00 8 PRO A O 10
ATOM 17803 N N . VAL A 1 9 ? -1.901 -13.938 -0.452 1.00 0.00 9 VAL A N 10
ATOM 17804 C CA . VAL A 1 9 ? -1.507 -14.743 0.716 1.00 0.00 9 VAL A CA 10
ATOM 17805 C C . VAL A 1 9 ? -2.633 -14.837 1.779 1.00 0.00 9 VAL A C 10
ATOM 17806 O O . VAL A 1 9 ? -2.809 -15.886 2.413 1.00 0.00 9 VAL A O 10
ATOM 17819 N N . GLN A 1 10 ? -3.408 -13.741 1.941 1.00 0.00 10 GLN A N 10
ATOM 17820 C CA . GLN A 1 10 ? -4.547 -13.689 2.878 1.00 0.00 10 GLN A CA 10
ATOM 17821 C C . GLN A 1 10 ? -5.731 -14.502 2.328 1.00 0.00 10 GLN A C 10
ATOM 17822 O O . GLN A 1 10 ? -6.235 -15.391 3.012 1.00 0.00 10 GLN A O 10
ATOM 17836 N N . LYS A 1 11 ? -6.136 -14.225 1.071 1.00 0.00 11 LYS A N 10
ATOM 17837 C CA . LYS A 1 11 ? -7.320 -14.875 0.449 1.00 0.00 11 LYS A CA 10
ATOM 17838 C C . LYS A 1 11 ? -7.137 -16.394 0.309 1.00 0.00 11 LYS A C 10
ATOM 17839 O O . LYS A 1 11 ? -8.116 -17.144 0.323 1.00 0.00 11 LYS A O 10
ATOM 17858 N N . GLN A 1 12 ? -5.881 -16.818 0.179 1.00 0.00 12 GLN A N 10
ATOM 17859 C CA . GLN A 1 12 ? -5.496 -18.231 0.146 1.00 0.00 12 GLN A CA 10
ATOM 17860 C C . GLN A 1 12 ? -5.549 -18.860 1.547 1.00 0.00 12 GLN A C 10
ATOM 17861 O O . GLN A 1 12 ? -6.022 -19.983 1.690 1.00 0.00 12 GLN A O 10
ATOM 17875 N N . LEU A 1 13 ? -5.041 -18.144 2.564 1.00 0.00 13 LEU A N 10
ATOM 17876 C CA . LEU A 1 13 ? -5.009 -18.637 3.962 1.00 0.00 13 LEU A CA 10
ATOM 17877 C C . LEU A 1 13 ? -6.425 -18.869 4.474 1.00 0.00 13 LEU A C 10
ATOM 17878 O O . LEU A 1 13 ? -6.745 -19.947 4.996 1.00 0.00 13 LEU A O 10
ATOM 17894 N N . GLU A 1 14 ? -7.264 -17.835 4.329 1.00 0.00 14 GLU A N 10
ATOM 17895 C CA . GLU A 1 14 ? -8.649 -17.861 4.809 1.00 0.00 14 GLU A CA 10
ATOM 17896 C C . GLU A 1 14 ? -9.449 -18.943 4.055 1.00 0.00 14 GLU A C 10
ATOM 17897 O O . GLU A 1 14 ? -10.440 -19.452 4.566 1.00 0.00 14 GLU A O 10
ATOM 17909 N N . ALA A 1 15 ? -8.989 -19.252 2.827 1.00 0.00 15 ALA A N 10
ATOM 17910 C CA . ALA A 1 15 ? -9.502 -20.358 2.001 1.00 0.00 15 ALA A CA 10
ATOM 17911 C C . ALA A 1 15 ? -8.902 -21.725 2.416 1.00 0.00 15 ALA A C 10
ATOM 17912 O O . ALA A 1 15 ? -9.547 -22.755 2.227 1.00 0.00 15 ALA A O 10
ATOM 17919 N N . TYR A 1 16 ? -7.672 -21.726 2.985 1.00 0.00 16 TYR A N 10
ATOM 17920 C CA . TYR A 1 16 ? -6.944 -22.973 3.338 1.00 0.00 16 TYR A CA 10
ATOM 17921 C C . TYR A 1 16 ? -7.681 -23.706 4.475 1.00 0.00 16 TYR A C 10
ATOM 17922 O O . TYR A 1 16 ? -7.939 -24.916 4.399 1.00 0.00 16 TYR A O 10
ATOM 17940 N N . ASN A 1 17 ? -8.037 -22.928 5.507 1.00 0.00 17 ASN A N 10
ATOM 17941 C CA . ASN A 1 17 ? -8.823 -23.402 6.665 1.00 0.00 17 ASN A CA 10
ATOM 17942 C C . ASN A 1 17 ? -10.327 -23.528 6.327 1.00 0.00 17 ASN A C 10
ATOM 17943 O O . ASN A 1 17 ? -11.088 -24.139 7.084 1.00 0.00 17 ASN A O 10
ATOM 17954 N N . ALA A 1 18 ? -10.749 -22.927 5.197 1.00 0.00 18 ALA A N 10
ATOM 17955 C CA . ALA A 1 18 ? -12.158 -22.968 4.724 1.00 0.00 18 ALA A CA 10
ATOM 17956 C C . ALA A 1 18 ? -12.381 -24.058 3.664 1.00 0.00 18 ALA A C 10
ATOM 17957 O O . ALA A 1 18 ? -13.518 -24.258 3.213 1.00 0.00 18 ALA A O 10
ATOM 17964 N N . ARG A 1 19 ? -11.286 -24.759 3.284 1.00 0.00 19 ARG A N 10
ATOM 17965 C CA . ARG A 1 19 ? -11.297 -25.894 2.329 1.00 0.00 19 ARG A CA 10
ATOM 17966 C C . ARG A 1 19 ? -11.651 -25.460 0.882 1.00 0.00 19 ARG A C 10
ATOM 17967 O O . ARG A 1 19 ? -12.132 -26.270 0.079 1.00 0.00 19 ARG A O 10
ATOM 17988 N N . ASP A 1 20 ? -11.385 -24.189 0.550 1.00 0.00 20 ASP A N 10
ATOM 17989 C CA . ASP A 1 20 ? -11.525 -23.663 -0.823 1.00 0.00 20 ASP A CA 10
ATOM 17990 C C . ASP A 1 20 ? -10.186 -23.771 -1.566 1.00 0.00 20 ASP A C 10
ATOM 17991 O O . ASP A 1 20 ? -9.296 -22.950 -1.351 1.00 0.00 20 ASP A O 10
ATOM 18000 N N . ILE A 1 21 ? -10.044 -24.804 -2.410 1.00 0.00 21 ILE A N 10
ATOM 18001 C CA . ILE A 1 21 ? -8.898 -24.933 -3.344 1.00 0.00 21 ILE A CA 10
ATOM 18002 C C . ILE A 1 21 ? -8.990 -23.885 -4.471 1.00 0.00 21 ILE A C 10
ATOM 18003 O O . ILE A 1 21 ? -7.961 -23.416 -4.953 1.00 0.00 21 ILE A O 10
ATOM 18019 N N . ASP A 1 22 ? -10.224 -23.507 -4.859 1.00 0.00 22 ASP A N 10
ATOM 18020 C CA . ASP A 1 22 ? -10.465 -22.543 -5.960 1.00 0.00 22 ASP A CA 10
ATOM 18021 C C . ASP A 1 22 ? -9.850 -21.166 -5.655 1.00 0.00 22 ASP A C 10
ATOM 18022 O O . ASP A 1 22 ? -9.193 -20.579 -6.516 1.00 0.00 22 ASP A O 10
ATOM 18031 N N . ALA A 1 23 ? -10.051 -20.672 -4.419 1.00 0.00 23 ALA A N 10
ATOM 18032 C CA . ALA A 1 23 ? -9.443 -19.403 -3.943 1.00 0.00 23 ALA A CA 10
ATOM 18033 C C . ALA A 1 23 ? -7.975 -19.613 -3.542 1.00 0.00 23 ALA A C 10
ATOM 18034 O O . ALA A 1 23 ? -7.142 -18.710 -3.693 1.00 0.00 23 ALA A O 10
ATOM 18041 N N . PHE A 1 24 ? -7.664 -20.830 -3.062 1.00 0.00 24 PHE A N 10
ATOM 18042 C CA . PHE A 1 24 ? -6.281 -21.245 -2.756 1.00 0.00 24 PHE A CA 10
ATOM 18043 C C . PHE A 1 24 ? -5.476 -21.493 -4.062 1.00 0.00 24 PHE A C 10
ATOM 18044 O O . PHE A 1 24 ? -4.306 -21.832 -4.009 1.00 0.00 24 PHE A O 10
ATOM 18061 N N . MET A 1 25 ? -6.149 -21.425 -5.231 1.00 0.00 25 MET A N 10
ATOM 18062 C CA . MET A 1 25 ? -5.483 -21.475 -6.557 1.00 0.00 25 MET A CA 10
ATOM 18063 C C . MET A 1 25 ? -5.596 -20.136 -7.318 1.00 0.00 25 MET A C 10
ATOM 18064 O O . MET A 1 25 ? -4.686 -19.780 -8.079 1.00 0.00 25 MET A O 10
ATOM 18078 N N . ALA A 1 26 ? -6.695 -19.393 -7.082 1.00 0.00 26 ALA A N 10
ATOM 18079 C CA . ALA A 1 26 ? -7.082 -18.201 -7.887 1.00 0.00 26 ALA A CA 10
ATOM 18080 C C . ALA A 1 26 ? -6.002 -17.104 -7.919 1.00 0.00 26 ALA A C 10
ATOM 18081 O O . ALA A 1 26 ? -5.859 -16.393 -8.914 1.00 0.00 26 ALA A O 10
ATOM 18088 N N . TRP A 1 27 ? -5.253 -16.978 -6.819 1.00 0.00 27 TRP A N 10
ATOM 18089 C CA . TRP A 1 27 ? -4.265 -15.901 -6.628 1.00 0.00 27 TRP A CA 10
ATOM 18090 C C . TRP A 1 27 ? -2.822 -16.330 -6.953 1.00 0.00 27 TRP A C 10
ATOM 18091 O O . TRP A 1 27 ? -1.873 -15.579 -6.703 1.00 0.00 27 TRP A O 10
ATOM 18112 N N . TRP A 1 28 ? -2.659 -17.531 -7.508 1.00 0.00 28 TRP A N 10
ATOM 18113 C CA . TRP A 1 28 ? -1.346 -18.042 -7.948 1.00 0.00 28 TRP A CA 10
ATOM 18114 C C . TRP A 1 28 ? -1.133 -17.747 -9.430 1.00 0.00 28 TRP A C 10
ATOM 18115 O O . TRP A 1 28 ? -2.092 -17.536 -10.187 1.00 0.00 28 TRP A O 10
ATOM 18136 N N . ALA A 1 29 ? 0.140 -17.723 -9.831 1.00 0.00 29 ALA A N 10
ATOM 18137 C CA . ALA A 1 29 ? 0.531 -17.681 -11.248 1.00 0.00 29 ALA A CA 10
ATOM 18138 C C . ALA A 1 29 ? 0.361 -19.076 -11.863 1.00 0.00 29 ALA A C 10
ATOM 18139 O O . ALA A 1 29 ? 0.535 -20.084 -11.175 1.00 0.00 29 ALA A O 10
ATOM 18146 N N . ASP A 1 30 ? 0.034 -19.123 -13.157 1.00 0.00 30 ASP A N 10
ATOM 18147 C CA . ASP A 1 30 ? -0.164 -20.389 -13.896 1.00 0.00 30 ASP A CA 10
ATOM 18148 C C . ASP A 1 30 ? 1.169 -21.165 -14.052 1.00 0.00 30 ASP A C 10
ATOM 18149 O O . ASP A 1 30 ? 1.182 -22.391 -14.196 1.00 0.00 30 ASP A O 10
ATOM 18158 N N . ASP A 1 31 ? 2.284 -20.426 -13.992 1.00 0.00 31 ASP A N 10
ATOM 18159 C CA . ASP A 1 31 ? 3.653 -20.973 -14.100 1.00 0.00 31 ASP A CA 10
ATOM 18160 C C . ASP A 1 31 ? 4.360 -20.982 -12.731 1.00 0.00 31 ASP A C 10
ATOM 18161 O O . ASP A 1 31 ? 5.591 -21.109 -12.667 1.00 0.00 31 ASP A O 10
ATOM 18170 N N . CYS A 1 32 ? 3.569 -20.882 -11.639 1.00 0.00 32 CYS A N 10
ATOM 18171 C CA . CYS A 1 32 ? 4.113 -20.755 -10.273 1.00 0.00 32 CYS A CA 10
ATOM 18172 C C . CYS A 1 32 ? 4.890 -22.005 -9.833 1.00 0.00 32 CYS A C 10
ATOM 18173 O O . CYS A 1 32 ? 4.475 -23.134 -10.094 1.00 0.00 32 CYS A O 10
ATOM 18181 N N . GLN A 1 33 ? 6.019 -21.774 -9.159 1.00 0.00 33 GLN A N 10
ATOM 18182 C CA . GLN A 1 33 ? 6.880 -22.834 -8.623 1.00 0.00 33 GLN A CA 10
ATOM 18183 C C . GLN A 1 33 ? 6.562 -23.026 -7.141 1.00 0.00 33 GLN A C 10
ATOM 18184 O O . GLN A 1 33 ? 6.411 -22.048 -6.412 1.00 0.00 33 GLN A O 10
ATOM 18198 N N . TYR A 1 34 ? 6.470 -24.283 -6.709 1.00 0.00 34 TYR A N 10
ATOM 18199 C CA . TYR A 1 34 ? 6.131 -24.635 -5.328 1.00 0.00 34 TYR A CA 10
ATOM 18200 C C . TYR A 1 34 ? 7.149 -25.661 -4.826 1.00 0.00 34 TYR A C 10
ATOM 18201 O O . TYR A 1 34 ? 7.181 -26.796 -5.307 1.00 0.00 34 TYR A O 10
ATOM 18219 N N . TYR A 1 35 ? 7.996 -25.233 -3.877 1.00 0.00 35 TYR A N 10
ATOM 18220 C CA . TYR A 1 35 ? 9.009 -26.090 -3.244 1.00 0.00 35 TYR A CA 10
ATOM 18221 C C . TYR A 1 35 ? 8.632 -26.381 -1.788 1.00 0.00 35 TYR A C 10
ATOM 18222 O O . TYR A 1 35 ? 7.962 -25.580 -1.124 1.00 0.00 35 TYR A O 10
ATOM 18240 N N . ALA A 1 36 ? 9.093 -27.541 -1.322 1.00 0.00 36 ALA A N 10
ATOM 18241 C CA . ALA A 1 36 ? 8.961 -27.988 0.063 1.00 0.00 36 ALA A CA 10
ATOM 18242 C C . ALA A 1 36 ? 10.336 -28.025 0.723 1.00 0.00 36 ALA A C 10
ATOM 18243 O O . ALA A 1 36 ? 11.358 -28.105 0.029 1.00 0.00 36 ALA A O 10
ATOM 18250 N N . PHE A 1 37 ? 10.344 -27.974 2.066 1.00 0.00 37 PHE A N 10
ATOM 18251 C CA . PHE A 1 37 ? 11.569 -28.104 2.874 1.00 0.00 37 PHE A CA 10
ATOM 18252 C C . PHE A 1 37 ? 12.231 -29.494 2.634 1.00 0.00 37 PHE A C 10
ATOM 18253 O O . PHE A 1 37 ? 11.529 -30.510 2.710 1.00 0.00 37 PHE A O 10
ATOM 18270 N N . PRO A 1 38 ? 13.582 -29.580 2.349 1.00 0.00 38 PRO A N 10
ATOM 18271 C CA . PRO A 1 38 ? 14.503 -28.416 2.212 1.00 0.00 38 PRO A CA 10
ATOM 18272 C C . PRO A 1 38 ? 14.368 -27.670 0.849 1.00 0.00 38 PRO A C 10
ATOM 18273 O O . PRO A 1 38 ? 14.073 -26.468 0.831 1.00 0.00 38 PRO A O 10
ATOM 18284 N N . ALA A 1 39 ? 14.553 -28.384 -0.278 1.00 0.00 39 ALA A N 10
ATOM 18285 C CA . ALA A 1 39 ? 14.409 -27.811 -1.627 1.00 0.00 39 ALA A CA 10
ATOM 18286 C C . ALA A 1 39 ? 13.925 -28.907 -2.591 1.00 0.00 39 ALA A C 10
ATOM 18287 O O . ALA A 1 39 ? 14.724 -29.546 -3.283 1.00 0.00 39 ALA A O 10
ATOM 18294 N N . THR A 1 40 ? 12.607 -29.151 -2.578 1.00 0.00 40 THR A N 10
ATOM 18295 C CA . THR A 1 40 ? 11.964 -30.187 -3.404 1.00 0.00 40 THR A CA 10
ATOM 18296 C C . THR A 1 40 ? 10.780 -29.585 -4.168 1.00 0.00 40 THR A C 10
ATOM 18297 O O . THR A 1 40 ? 9.757 -29.262 -3.560 1.00 0.00 40 THR A O 10
ATOM 18308 N N . LEU A 1 41 ? 10.940 -29.422 -5.490 1.00 0.00 41 LEU A N 10
ATOM 18309 C CA . LEU A 1 41 ? 9.880 -28.892 -6.353 1.00 0.00 41 LEU A CA 10
ATOM 18310 C C . LEU A 1 41 ? 8.702 -29.875 -6.394 1.00 0.00 41 LEU A C 10
ATOM 18311 O O . LEU A 1 41 ? 8.776 -30.917 -7.052 1.00 0.00 41 LEU A O 10
ATOM 18327 N N . LEU A 1 42 ? 7.639 -29.550 -5.646 1.00 0.00 42 LEU A N 10
ATOM 18328 C CA . LEU A 1 42 ? 6.394 -30.325 -5.654 1.00 0.00 42 LEU A CA 10
ATOM 18329 C C . LEU A 1 42 ? 5.559 -29.986 -6.890 1.00 0.00 42 LEU A C 10
ATOM 18330 O O . LEU A 1 42 ? 4.753 -30.804 -7.332 1.00 0.00 42 LEU A O 10
ATOM 18346 N N . ALA A 1 43 ? 5.753 -28.766 -7.434 1.00 0.00 43 ALA A N 10
ATOM 18347 C CA . ALA A 1 43 ? 4.922 -28.262 -8.537 1.00 0.00 43 ALA A CA 10
ATOM 18348 C C . ALA A 1 43 ? 5.624 -27.161 -9.349 1.00 0.00 43 ALA A C 10
ATOM 18349 O O . ALA A 1 43 ? 5.903 -26.090 -8.827 1.00 0.00 43 ALA A O 10
ATOM 18356 N N . GLY A 1 44 ? 5.872 -27.437 -10.643 1.00 0.00 44 GLY A N 10
ATOM 18357 C CA . GLY A 1 44 ? 6.523 -26.488 -11.561 1.00 0.00 44 GLY A CA 10
ATOM 18358 C C . GLY A 1 44 ? 5.527 -25.716 -12.423 1.00 0.00 44 GLY A C 10
ATOM 18359 O O . GLY A 1 44 ? 5.844 -25.348 -13.562 1.00 0.00 44 GLY A O 10
ATOM 18363 N N . ASN A 1 45 ? 4.368 -25.408 -11.820 1.00 0.00 45 ASN A N 10
ATOM 18364 C CA . ASN A 1 45 ? 3.164 -24.817 -12.471 1.00 0.00 45 ASN A CA 10
ATOM 18365 C C . ASN A 1 45 ? 1.959 -25.004 -11.528 1.00 0.00 45 ASN A C 10
ATOM 18366 O O . ASN A 1 45 ? 1.972 -25.896 -10.665 1.00 0.00 45 ASN A O 10
ATOM 18377 N N . ALA A 1 46 ? 0.904 -24.198 -11.740 1.00 0.00 46 ALA A N 10
ATOM 18378 C CA . ALA A 1 46 ? -0.258 -24.116 -10.825 1.00 0.00 46 ALA A CA 10
ATOM 18379 C C . ALA A 1 46 ? -1.128 -25.392 -10.836 1.00 0.00 46 ALA A C 10
ATOM 18380 O O . ALA A 1 46 ? -1.790 -25.695 -9.833 1.00 0.00 46 ALA A O 10
ATOM 18387 N N . ALA A 1 47 ? -1.109 -26.143 -11.957 1.00 0.00 47 ALA A N 10
ATOM 18388 C CA . ALA A 1 47 ? -1.911 -27.380 -12.112 1.00 0.00 47 ALA A CA 10
ATOM 18389 C C . ALA A 1 47 ? -1.486 -28.437 -11.091 1.00 0.00 47 ALA A C 10
ATOM 18390 O O . ALA A 1 47 ? -2.319 -29.132 -10.502 1.00 0.00 47 ALA A O 10
ATOM 18397 N N . GLU A 1 48 ? -0.169 -28.547 -10.901 1.00 0.00 48 GLU A N 10
ATOM 18398 C CA . GLU A 1 48 ? 0.429 -29.481 -9.944 1.00 0.00 48 GLU A CA 10
ATOM 18399 C C . GLU A 1 48 ? 0.280 -28.958 -8.494 1.00 0.00 48 GLU A C 10
ATOM 18400 O O . GLU A 1 48 ? 0.216 -29.754 -7.554 1.00 0.00 48 GLU A O 10
ATOM 18412 N N . ILE A 1 49 ? 0.237 -27.610 -8.328 1.00 0.00 49 ILE A N 10
ATOM 18413 C CA . ILE A 1 49 ? 0.059 -26.965 -7.001 1.00 0.00 49 ILE A CA 10
ATOM 18414 C C . ILE A 1 49 ? -1.316 -27.314 -6.409 1.00 0.00 49 ILE A C 10
ATOM 18415 O O . ILE A 1 49 ? -1.399 -27.776 -5.261 1.00 0.00 49 ILE A O 10
ATOM 18431 N N . ARG A 1 50 ? -2.380 -27.110 -7.219 1.00 0.00 50 ARG A N 10
ATOM 18432 C CA . ARG A 1 50 ? -3.769 -27.325 -6.773 1.00 0.00 50 ARG A CA 10
ATOM 18433 C C . ARG A 1 50 ? -3.984 -28.787 -6.355 1.00 0.00 50 ARG A C 10
ATOM 18434 O O . ARG A 1 50 ? -4.376 -29.032 -5.220 1.00 0.00 50 ARG A O 10
ATOM 18455 N N . VAL A 1 51 ? -3.607 -29.748 -7.236 1.00 0.00 51 VAL A N 10
ATOM 18456 C CA . VAL A 1 51 ? -3.876 -31.189 -7.014 1.00 0.00 51 VAL A CA 10
ATOM 18457 C C . VAL A 1 51 ? -3.141 -31.737 -5.779 1.00 0.00 51 VAL A C 10
ATOM 18458 O O . VAL A 1 51 ? -3.710 -32.526 -5.020 1.00 0.00 51 VAL A O 10
ATOM 18471 N N . ARG A 1 52 ? -1.898 -31.264 -5.573 1.00 0.00 52 ARG A N 10
ATOM 18472 C CA . ARG A 1 52 ? -1.059 -31.658 -4.428 1.00 0.00 52 ARG A CA 10
ATOM 18473 C C . ARG A 1 52 ? -1.732 -31.245 -3.101 1.00 0.00 52 ARG A C 10
ATOM 18474 O O . ARG A 1 52 ? -1.682 -31.975 -2.105 1.00 0.00 52 ARG A O 10
ATOM 18495 N N . HIS A 1 53 ? -2.369 -30.061 -3.122 1.00 0.00 53 HIS A N 10
ATOM 18496 C CA . HIS A 1 53 ? -3.095 -29.519 -1.963 1.00 0.00 53 HIS A CA 10
ATOM 18497 C C . HIS A 1 53 ? -4.473 -30.175 -1.785 1.00 0.00 53 HIS A C 10
ATOM 18498 O O . HIS A 1 53 ? -4.891 -30.370 -0.654 1.00 0.00 53 HIS A O 10
ATOM 18513 N N . ILE A 1 54 ? -5.153 -30.538 -2.899 1.00 0.00 54 ILE A N 10
ATOM 18514 C CA . ILE A 1 54 ? -6.480 -31.206 -2.858 1.00 0.00 54 ILE A CA 10
ATOM 18515 C C . ILE A 1 54 ? -6.398 -32.506 -2.021 1.00 0.00 54 ILE A C 10
ATOM 18516 O O . ILE A 1 54 ? -7.287 -32.792 -1.208 1.00 0.00 54 ILE A O 10
ATOM 18532 N N . GLU A 1 55 ? -5.278 -33.230 -2.200 1.00 0.00 55 GLU A N 10
ATOM 18533 C CA . GLU A 1 55 ? -4.957 -34.459 -1.448 1.00 0.00 55 GLU A CA 10
ATOM 18534 C C . GLU A 1 55 ? -4.850 -34.185 0.071 1.00 0.00 55 GLU A C 10
ATOM 18535 O O . GLU A 1 55 ? -5.328 -34.975 0.888 1.00 0.00 55 GLU A O 10
ATOM 18547 N N . ARG A 1 56 ? -4.227 -33.054 0.432 1.00 0.00 56 ARG A N 10
ATOM 18548 C CA . ARG A 1 56 ? -4.089 -32.641 1.852 1.00 0.00 56 ARG A CA 10
ATOM 18549 C C . ARG A 1 56 ? -5.433 -32.125 2.424 1.00 0.00 56 ARG A C 10
ATOM 18550 O O . ARG A 1 56 ? -5.707 -32.292 3.621 1.00 0.00 56 ARG A O 10
ATOM 18571 N N . PHE A 1 57 ? -6.286 -31.555 1.560 1.00 0.00 57 PHE A N 10
ATOM 18572 C CA . PHE A 1 57 ? -7.614 -31.033 1.962 1.00 0.00 57 PHE A CA 10
ATOM 18573 C C . PHE A 1 57 ? -8.619 -32.183 2.246 1.00 0.00 57 PHE A C 10
ATOM 18574 O O . PHE A 1 57 ? -9.749 -31.924 2.678 1.00 0.00 57 PHE A O 10
ATOM 18591 N N . LYS A 1 58 ? -8.206 -33.447 2.005 1.00 0.00 58 LYS A N 10
ATOM 18592 C CA . LYS A 1 58 ? -9.001 -34.638 2.376 1.00 0.00 58 LYS A CA 10
ATOM 18593 C C . LYS A 1 58 ? -8.948 -34.886 3.895 1.00 0.00 58 LYS A C 10
ATOM 18594 O O . LYS A 1 58 ? -9.946 -35.313 4.490 1.00 0.00 58 LYS A O 10
ATOM 18613 N N . GLU A 1 59 ? -7.773 -34.613 4.507 1.00 0.00 59 GLU A N 10
ATOM 18614 C CA . GLU A 1 59 ? -7.545 -34.799 5.958 1.00 0.00 59 GLU A CA 10
ATOM 18615 C C . GLU A 1 59 ? -8.547 -33.957 6.788 1.00 0.00 59 GLU A C 10
ATOM 18616 O O . GLU A 1 59 ? -8.517 -32.729 6.710 1.00 0.00 59 GLU A O 10
ATOM 18628 N N . PRO A 1 60 ? -9.461 -34.598 7.592 1.00 0.00 60 PRO A N 10
ATOM 18629 C CA . PRO A 1 60 ? -10.463 -33.863 8.402 1.00 0.00 60 PRO A CA 10
ATOM 18630 C C . PRO A 1 60 ? -9.822 -33.093 9.579 1.00 0.00 60 PRO A C 10
ATOM 18631 O O . PRO A 1 60 ? -10.367 -32.091 10.043 1.00 0.00 60 PRO A O 10
ATOM 18642 N N . ASP A 1 61 ? -8.646 -33.574 10.025 1.00 0.00 61 ASP A N 10
ATOM 18643 C CA . ASP A 1 61 ? -7.856 -32.945 11.105 1.00 0.00 61 ASP A CA 10
ATOM 18644 C C . ASP A 1 61 ? -7.046 -31.739 10.590 1.00 0.00 61 ASP A C 10
ATOM 18645 O O . ASP A 1 61 ? -6.447 -31.022 11.397 1.00 0.00 61 ASP A O 10
ATOM 18654 N N . LEU A 1 62 ? -7.029 -31.524 9.252 1.00 0.00 62 LEU A N 10
ATOM 18655 C CA . LEU A 1 62 ? -6.347 -30.370 8.646 1.00 0.00 62 LEU A CA 10
ATOM 18656 C C . LEU A 1 62 ? -7.015 -29.059 9.083 1.00 0.00 62 LEU A C 10
ATOM 18657 O O . LEU A 1 62 ? -8.211 -28.855 8.854 1.00 0.00 62 LEU A O 10
ATOM 18673 N N . TYR A 1 63 ? -6.235 -28.192 9.729 1.00 0.00 63 TYR A N 10
ATOM 18674 C CA . TYR A 1 63 ? -6.644 -26.816 10.012 1.00 0.00 63 TYR A CA 10
ATOM 18675 C C . TYR A 1 63 ? -5.388 -25.942 10.071 1.00 0.00 63 TYR A C 10
ATOM 18676 O O . TYR A 1 63 ? -4.543 -26.132 10.951 1.00 0.00 63 TYR A O 10
ATOM 18694 N N . GLY A 1 64 ? -5.276 -24.992 9.130 1.00 0.00 64 GLY A N 10
ATOM 18695 C CA . GLY A 1 64 ? -4.167 -24.043 9.114 1.00 0.00 64 GLY A CA 10
ATOM 18696 C C . GLY A 1 64 ? -4.584 -22.738 9.749 1.00 0.00 64 GLY A C 10
ATOM 18697 O O . GLY A 1 64 ? -5.313 -21.952 9.132 1.00 0.00 64 GLY A O 10
ATOM 18701 N N . GLU A 1 65 ? -4.146 -22.523 10.999 1.00 0.00 65 GLU A N 10
ATOM 18702 C CA . GLU A 1 65 ? -4.455 -21.309 11.763 1.00 0.00 65 GLU A CA 10
ATOM 18703 C C . GLU A 1 65 ? -3.249 -20.373 11.716 1.00 0.00 65 GLU A C 10
ATOM 18704 O O . GLU A 1 65 ? -2.208 -20.678 12.309 1.00 0.00 65 GLU A O 10
ATOM 18716 N N . LEU A 1 66 ? -3.386 -19.250 10.990 1.00 0.00 66 LEU A N 10
ATOM 18717 C CA . LEU A 1 66 ? -2.322 -18.251 10.890 1.00 0.00 66 LEU A CA 10
ATOM 18718 C C . LEU A 1 66 ? -2.097 -17.585 12.249 1.00 0.00 66 LEU A C 10
ATOM 18719 O O . LEU A 1 66 ? -3.049 -17.295 12.986 1.00 0.00 66 LEU A O 10
ATOM 18735 N N . LEU A 1 67 ? -0.829 -17.351 12.557 1.00 0.00 67 LEU A N 10
ATOM 18736 C CA . LEU A 1 67 ? -0.386 -16.780 13.833 1.00 0.00 67 LEU A CA 10
ATOM 18737 C C . LEU A 1 67 ? 0.054 -15.341 13.578 1.00 0.00 67 LEU A C 10
ATOM 18738 O O . LEU A 1 67 ? -0.376 -14.392 14.235 1.00 0.00 67 LEU A O 10
ATOM 18754 N N . THR A 1 68 ? 0.924 -15.231 12.567 1.00 0.00 68 THR A N 10
ATOM 18755 C CA . THR A 1 68 ? 1.625 -14.004 12.193 1.00 0.00 68 THR A CA 10
ATOM 18756 C C . THR A 1 68 ? 1.998 -14.074 10.704 1.00 0.00 68 THR A C 10
ATOM 18757 O O . THR A 1 68 ? 2.368 -15.138 10.215 1.00 0.00 68 THR A O 10
ATOM 18768 N N . ARG A 1 69 ? 1.884 -12.942 9.995 1.00 0.00 69 ARG A N 10
ATOM 18769 C CA . ARG A 1 69 ? 2.421 -12.795 8.637 1.00 0.00 69 ARG A CA 10
ATOM 18770 C C . ARG A 1 69 ? 3.148 -11.445 8.518 1.00 0.00 69 ARG A C 10
ATOM 18771 O O . ARG A 1 69 ? 2.571 -10.385 8.793 1.00 0.00 69 ARG A O 10
ATOM 18792 N N . VAL A 1 70 ? 4.443 -11.499 8.163 1.00 0.00 70 VAL A N 10
ATOM 18793 C CA . VAL A 1 70 ? 5.288 -10.302 7.982 1.00 0.00 70 VAL A CA 10
ATOM 18794 C C . VAL A 1 70 ? 5.556 -10.108 6.482 1.00 0.00 70 VAL A C 10
ATOM 18795 O O . VAL A 1 70 ? 5.823 -11.074 5.774 1.00 0.00 70 VAL A O 10
ATOM 18808 N N . ILE A 1 71 ? 5.456 -8.870 5.987 1.00 0.00 71 ILE A N 10
ATOM 18809 C CA . ILE A 1 71 ? 5.601 -8.574 4.546 1.00 0.00 71 ILE A CA 10
ATOM 18810 C C . ILE A 1 71 ? 6.763 -7.588 4.304 1.00 0.00 71 ILE A C 10
ATOM 18811 O O . ILE A 1 71 ? 6.859 -6.538 4.950 1.00 0.00 71 ILE A O 10
ATOM 18827 N N . VAL A 1 72 ? 7.641 -7.965 3.361 1.00 0.00 72 VAL A N 10
ATOM 18828 C CA . VAL A 1 72 ? 8.803 -7.180 2.937 1.00 0.00 72 VAL A CA 10
ATOM 18829 C C . VAL A 1 72 ? 8.793 -7.088 1.386 1.00 0.00 72 VAL A C 10
ATOM 18830 O O . VAL A 1 72 ? 9.157 -8.041 0.679 1.00 0.00 72 VAL A O 10
ATOM 18843 N N . GLY A 1 73 ? 8.299 -5.940 0.876 1.00 0.00 73 GLY A N 10
ATOM 18844 C CA . GLY A 1 73 ? 8.173 -5.699 -0.566 1.00 0.00 73 GLY A CA 10
ATOM 18845 C C . GLY A 1 73 ? 7.121 -6.596 -1.222 1.00 0.00 73 GLY A C 10
ATOM 18846 O O . GLY A 1 73 ? 5.975 -6.648 -0.759 1.00 0.00 73 GLY A O 10
ATOM 18850 N N . ASN A 1 74 ? 7.523 -7.332 -2.276 1.00 0.00 74 ASN A N 10
ATOM 18851 C CA . ASN A 1 74 ? 6.626 -8.243 -3.020 1.00 0.00 74 ASN A CA 10
ATOM 18852 C C . ASN A 1 74 ? 6.660 -9.677 -2.449 1.00 0.00 74 ASN A C 10
ATOM 18853 O O . ASN A 1 74 ? 6.209 -10.624 -3.097 1.00 0.00 74 ASN A O 10
ATOM 18864 N N . VAL A 1 75 ? 7.152 -9.815 -1.209 1.00 0.00 75 VAL A N 10
ATOM 18865 C CA . VAL A 1 75 ? 7.353 -11.115 -0.536 1.00 0.00 75 VAL A CA 10
ATOM 18866 C C . VAL A 1 75 ? 6.666 -11.100 0.846 1.00 0.00 75 VAL A C 10
ATOM 18867 O O . VAL A 1 75 ? 6.781 -10.115 1.574 1.00 0.00 75 VAL A O 10
ATOM 18880 N N . VAL A 1 76 ? 5.943 -12.191 1.200 1.00 0.00 76 VAL A N 10
ATOM 18881 C CA . VAL A 1 76 ? 5.317 -12.347 2.536 1.00 0.00 76 VAL A CA 10
ATOM 18882 C C . VAL A 1 76 ? 5.777 -13.674 3.177 1.00 0.00 76 VAL A C 10
ATOM 18883 O O . VAL A 1 76 ? 5.908 -14.690 2.493 1.00 0.00 76 VAL A O 10
ATOM 18896 N N . ILE A 1 77 ? 6.044 -13.621 4.485 1.00 0.00 77 ILE A N 10
ATOM 18897 C CA . ILE A 1 77 ? 6.234 -14.786 5.351 1.00 0.00 77 ILE A CA 10
ATOM 18898 C C . ILE A 1 77 ? 4.908 -15.024 6.083 1.00 0.00 77 ILE A C 10
ATOM 18899 O O . ILE A 1 77 ? 4.557 -14.259 6.984 1.00 0.00 77 ILE A O 10
ATOM 18915 N N . ASP A 1 78 ? 4.157 -16.035 5.661 1.00 0.00 78 ASP A N 10
ATOM 18916 C CA . ASP A 1 78 ? 2.940 -16.469 6.356 1.00 0.00 78 ASP A CA 10
ATOM 18917 C C . ASP A 1 78 ? 3.302 -17.610 7.296 1.00 0.00 78 ASP A C 10
ATOM 18918 O O . ASP A 1 78 ? 3.572 -18.730 6.856 1.00 0.00 78 ASP A O 10
ATOM 18927 N N . HIS A 1 79 ? 3.351 -17.299 8.594 1.00 0.00 79 HIS A N 10
ATOM 18928 C CA . HIS A 1 79 ? 3.666 -18.270 9.636 1.00 0.00 79 HIS A CA 10
ATOM 18929 C C . HIS A 1 79 ? 2.352 -18.718 10.283 1.00 0.00 79 HIS A C 10
ATOM 18930 O O . HIS A 1 79 ? 1.727 -17.965 11.044 1.00 0.00 79 HIS A O 10
ATOM 18945 N N . GLU A 1 80 ? 1.947 -19.944 9.947 1.00 0.00 80 GLU A N 10
ATOM 18946 C CA . GLU A 1 80 ? 0.705 -20.589 10.420 1.00 0.00 80 GLU A CA 10
ATOM 18947 C C . GLU A 1 80 ? 1.040 -21.893 11.152 1.00 0.00 80 GLU A C 10
ATOM 18948 O O . GLU A 1 80 ? 2.192 -22.315 11.191 1.00 0.00 80 GLU A O 10
ATOM 18960 N N . THR A 1 81 ? 0.025 -22.478 11.786 1.00 0.00 81 THR A N 10
ATOM 18961 C CA . THR A 1 81 ? 0.101 -23.801 12.399 1.00 0.00 81 THR A CA 10
ATOM 18962 C C . THR A 1 81 ? -0.903 -24.727 11.708 1.00 0.00 81 THR A C 10
ATOM 18963 O O . THR A 1 81 ? -2.117 -24.575 11.897 1.00 0.00 81 THR A O 10
ATOM 18974 N N . VAL A 1 82 ? -0.400 -25.651 10.874 1.00 0.00 82 VAL A N 10
ATOM 18975 C CA . VAL A 1 82 ? -1.223 -26.720 10.302 1.00 0.00 82 VAL A CA 10
ATOM 18976 C C . VAL A 1 82 ? -1.344 -27.860 11.317 1.00 0.00 82 VAL A C 10
ATOM 18977 O O . VAL A 1 82 ? -0.342 -28.382 11.832 1.00 0.00 82 VAL A O 10
ATOM 18990 N N . THR A 1 83 ? -2.587 -28.202 11.636 1.00 0.00 83 THR A N 10
ATOM 18991 C CA . THR A 1 83 ? -2.894 -29.300 12.533 1.00 0.00 83 THR A CA 10
ATOM 18992 C C . THR A 1 83 ? -2.866 -30.610 11.734 1.00 0.00 83 THR A C 10
ATOM 18993 O O . THR A 1 83 ? -3.592 -30.761 10.743 1.00 0.00 83 THR A O 10
ATOM 19004 N N . ARG A 1 84 ? -1.970 -31.512 12.141 1.00 0.00 84 ARG A N 10
ATOM 19005 C CA . ARG A 1 84 ? -1.827 -32.849 11.561 1.00 0.00 84 ARG A CA 10
ATOM 19006 C C . ARG A 1 84 ? -2.099 -33.857 12.687 1.00 0.00 84 ARG A C 10
ATOM 19007 O O . ARG A 1 84 ? -2.722 -33.488 13.691 1.00 0.00 84 ARG A O 10
ATOM 19028 N N . ASN A 1 85 ? -1.666 -35.118 12.543 1.00 0.00 85 ASN A N 10
ATOM 19029 C CA . ASN A 1 85 ? -1.958 -36.156 13.549 1.00 0.00 85 ASN A CA 10
ATOM 19030 C C . ASN A 1 85 ? -0.727 -37.049 13.767 1.00 0.00 85 ASN A C 10
ATOM 19031 O O . ASN A 1 85 ? -0.320 -37.784 12.861 1.00 0.00 85 ASN A O 10
ATOM 19042 N N . PHE A 1 86 ? -0.115 -36.946 14.964 1.00 0.00 86 PHE A N 10
ATOM 19043 C CA . PHE A 1 86 ? 1.107 -37.701 15.332 1.00 0.00 86 PHE A CA 10
ATOM 19044 C C . PHE A 1 86 ? 0.767 -38.785 16.381 1.00 0.00 86 PHE A C 10
ATOM 19045 O O . PHE A 1 86 ? -0.181 -38.610 17.153 1.00 0.00 86 PHE A O 10
ATOM 19062 N N . PRO A 1 87 ? 1.531 -39.931 16.427 1.00 0.00 87 PRO A N 10
ATOM 19063 C CA . PRO A 1 87 ? 1.358 -40.969 17.478 1.00 0.00 87 PRO A CA 10
ATOM 19064 C C . PRO A 1 87 ? 1.574 -40.440 18.919 1.00 0.00 87 PRO A C 10
ATOM 19065 O O . PRO A 1 87 ? 0.967 -40.953 19.867 1.00 0.00 87 PRO A O 10
ATOM 19076 N N . GLU A 1 88 ? 2.420 -39.401 19.075 1.00 0.00 88 GLU A N 10
ATOM 19077 C CA . GLU A 1 88 ? 2.775 -38.847 20.407 1.00 0.00 88 GLU A CA 10
ATOM 19078 C C . GLU A 1 88 ? 1.796 -37.742 20.872 1.00 0.00 88 GLU A C 10
ATOM 19079 O O . GLU A 1 88 ? 2.002 -37.148 21.937 1.00 0.00 88 GLU A O 10
ATOM 19091 N N . GLY A 1 89 ? 0.739 -37.454 20.081 1.00 0.00 89 GLY A N 10
ATOM 19092 C CA . GLY A 1 89 ? -0.318 -36.520 20.513 1.00 0.00 89 GLY A CA 10
ATOM 19093 C C . GLY A 1 89 ? -0.955 -35.760 19.360 1.00 0.00 89 GLY A C 10
ATOM 19094 O O . GLY A 1 89 ? -1.070 -36.307 18.265 1.00 0.00 89 GLY A O 10
ATOM 19098 N N . LYS A 1 90 ? -1.359 -34.486 19.633 1.00 0.00 90 LYS A N 10
ATOM 19099 C CA . LYS A 1 90 ? -2.024 -33.572 18.671 1.00 0.00 90 LYS A CA 10
ATOM 19100 C C . LYS A 1 90 ? -1.444 -33.672 17.240 1.00 0.00 90 LYS A C 10
ATOM 19101 O O . LYS A 1 90 ? -2.077 -34.244 16.352 1.00 0.00 90 LYS A O 10
ATOM 19120 N N . GLY A 1 91 ? -0.232 -33.138 17.048 1.00 0.00 91 GLY A N 10
ATOM 19121 C CA . GLY A 1 91 ? 0.483 -33.232 15.777 1.00 0.00 91 GLY A CA 10
ATOM 19122 C C . GLY A 1 91 ? 0.461 -31.956 14.966 1.00 0.00 91 GLY A C 10
ATOM 19123 O O . GLY A 1 91 ? 0.637 -31.991 13.746 1.00 0.00 91 GLY A O 10
ATOM 19127 N N . GLU A 1 92 ? 0.305 -30.819 15.645 1.00 0.00 92 GLU A N 10
ATOM 19128 C CA . GLU A 1 92 ? 0.218 -29.510 14.983 1.00 0.00 92 GLU A CA 10
ATOM 19129 C C . GLU A 1 92 ? 1.618 -28.885 14.911 1.00 0.00 92 GLU A C 10
ATOM 19130 O O . GLU A 1 92 ? 2.346 -28.846 15.906 1.00 0.00 92 GLU A O 10
ATOM 19142 N N . VAL A 1 93 ? 2.013 -28.441 13.712 1.00 0.00 93 VAL A N 10
ATOM 19143 C CA . VAL A 1 93 ? 3.349 -27.878 13.479 1.00 0.00 93 VAL A CA 10
ATOM 19144 C C . VAL A 1 93 ? 3.223 -26.465 12.913 1.00 0.00 93 VAL A C 10
ATOM 19145 O O . VAL A 1 93 ? 2.297 -26.167 12.149 1.00 0.00 93 VAL A O 10
ATOM 19158 N N . ASP A 1 94 ? 4.148 -25.599 13.325 1.00 0.00 94 ASP A N 10
ATOM 19159 C CA . ASP A 1 94 ? 4.257 -24.236 12.807 1.00 0.00 94 ASP A CA 10
ATOM 19160 C C . ASP A 1 94 ? 5.110 -24.270 11.536 1.00 0.00 94 ASP A C 10
ATOM 19161 O O . ASP A 1 94 ? 6.222 -24.777 11.548 1.00 0.00 94 ASP A O 10
ATOM 19170 N N . VAL A 1 95 ? 4.558 -23.788 10.429 1.00 0.00 95 VAL A N 10
ATOM 19171 C CA . VAL A 1 95 ? 5.248 -23.723 9.137 1.00 0.00 95 VAL A CA 10
ATOM 19172 C C . VAL A 1 95 ? 5.450 -22.238 8.778 1.00 0.00 95 VAL A C 10
ATOM 19173 O O . VAL A 1 95 ? 4.617 -21.393 9.123 1.00 0.00 95 VAL A O 10
ATOM 19186 N N . ALA A 1 96 ? 6.600 -21.914 8.177 1.00 0.00 96 ALA A N 10
ATOM 19187 C CA . ALA A 1 96 ? 6.874 -20.592 7.617 1.00 0.00 96 ALA A CA 10
ATOM 19188 C C . ALA A 1 96 ? 6.803 -20.701 6.087 1.00 0.00 96 ALA A C 10
ATOM 19189 O O . ALA A 1 96 ? 7.764 -21.152 5.447 1.00 0.00 96 ALA A O 10
ATOM 19196 N N . CYS A 1 97 ? 5.650 -20.333 5.512 1.00 0.00 97 CYS A N 10
ATOM 19197 C CA . CYS A 1 97 ? 5.426 -20.362 4.061 1.00 0.00 97 CYS A CA 10
ATOM 19198 C C . CYS A 1 97 ? 5.751 -18.985 3.473 1.00 0.00 97 CYS A C 10
ATOM 19199 O O . CYS A 1 97 ? 5.031 -18.015 3.694 1.00 0.00 97 CYS A O 10
ATOM 19207 N N . ILE A 1 98 ? 6.872 -18.921 2.745 1.00 0.00 98 ILE A N 10
ATOM 19208 C CA . ILE A 1 98 ? 7.372 -17.692 2.119 1.00 0.00 98 ILE A CA 10
ATOM 19209 C C . ILE A 1 98 ? 6.938 -17.671 0.635 1.00 0.00 98 ILE A C 10
ATOM 19210 O O . ILE A 1 98 ? 7.319 -18.537 -0.158 1.00 0.00 98 ILE A O 10
ATOM 19226 N N . TYR A 1 99 ? 6.097 -16.689 0.285 1.00 0.00 99 TYR A N 10
ATOM 19227 C CA . TYR A 1 99 ? 5.580 -16.505 -1.081 1.00 0.00 99 TYR A CA 10
ATOM 19228 C C . TYR A 1 99 ? 6.243 -15.289 -1.723 1.00 0.00 99 TYR A C 10
ATOM 19229 O O . TYR A 1 99 ? 6.366 -14.237 -1.093 1.00 0.00 99 TYR A O 10
ATOM 19247 N N . GLU A 1 100 ? 6.684 -15.461 -2.966 1.00 0.00 100 GLU A N 10
ATOM 19248 C CA . GLU A 1 100 ? 7.120 -14.370 -3.833 1.00 0.00 100 GLU A CA 10
ATOM 19249 C C . GLU A 1 100 ? 6.009 -14.086 -4.855 1.00 0.00 100 GLU A C 10
ATOM 19250 O O . GLU A 1 100 ? 5.693 -14.930 -5.707 1.00 0.00 100 GLU A O 10
ATOM 19262 N N . VAL A 1 101 ? 5.413 -12.902 -4.731 1.00 0.00 101 VAL A N 10
ATOM 19263 C CA . VAL A 1 101 ? 4.281 -12.458 -5.553 1.00 0.00 101 VAL A CA 10
ATOM 19264 C C . VAL A 1 101 ? 4.776 -11.525 -6.672 1.00 0.00 101 VAL A C 10
ATOM 19265 O O . VAL A 1 101 ? 5.592 -10.628 -6.436 1.00 0.00 101 VAL A O 10
ATOM 19278 N N . GLU A 1 102 ? 4.270 -11.752 -7.887 1.00 0.00 102 GLU A N 10
ATOM 19279 C CA . GLU A 1 102 ? 4.575 -10.941 -9.062 1.00 0.00 102 GLU A CA 10
ATOM 19280 C C . GLU A 1 102 ? 3.272 -10.595 -9.813 1.00 0.00 102 GLU A C 10
ATOM 19281 O O . GLU A 1 102 ? 2.546 -11.498 -10.247 1.00 0.00 102 GLU A O 10
ATOM 19293 N N . ASN A 1 103 ? 2.984 -9.278 -9.922 1.00 0.00 103 ASN A N 10
ATOM 19294 C CA . ASN A 1 103 ? 1.769 -8.723 -10.578 1.00 0.00 103 ASN A CA 10
ATOM 19295 C C . ASN A 1 103 ? 0.458 -9.189 -9.886 1.00 0.00 103 ASN A C 10
ATOM 19296 O O . ASN A 1 103 ? -0.602 -9.273 -10.520 1.00 0.00 103 ASN A O 10
ATOM 19307 N N . GLY A 1 104 ? 0.541 -9.427 -8.558 1.00 0.00 104 GLY A N 10
ATOM 19308 C CA . GLY A 1 104 ? -0.616 -9.851 -7.746 1.00 0.00 104 GLY A CA 10
ATOM 19309 C C . GLY A 1 104 ? -0.825 -11.363 -7.711 1.00 0.00 104 GLY A C 10
ATOM 19310 O O . GLY A 1 104 ? -1.678 -11.867 -6.968 1.00 0.00 104 GLY A O 10
ATOM 19314 N N . ARG A 1 105 ? -0.037 -12.086 -8.515 1.00 0.00 105 ARG A N 10
ATOM 19315 C CA . ARG A 1 105 ? -0.095 -13.549 -8.621 1.00 0.00 105 ARG A CA 10
ATOM 19316 C C . ARG A 1 105 ? 1.208 -14.123 -8.082 1.00 0.00 105 ARG A C 10
ATOM 19317 O O . ARG A 1 105 ? 2.271 -13.658 -8.457 1.00 0.00 105 ARG A O 10
ATOM 19338 N N . ILE A 1 106 ? 1.120 -15.151 -7.238 1.00 0.00 106 ILE A N 10
ATOM 19339 C CA . ILE A 1 106 ? 2.310 -15.784 -6.645 1.00 0.00 106 ILE A CA 10
ATOM 19340 C C . ILE A 1 106 ? 3.108 -16.503 -7.736 1.00 0.00 106 ILE A C 10
ATOM 19341 O O . ILE A 1 106 ? 2.664 -17.518 -8.257 1.00 0.00 106 ILE A O 10
ATOM 19357 N N . ALA A 1 107 ? 4.266 -15.926 -8.098 1.00 0.00 107 ALA A N 10
ATOM 19358 C CA . ALA A 1 107 ? 5.133 -16.445 -9.172 1.00 0.00 107 ALA A CA 10
ATOM 19359 C C . ALA A 1 107 ? 5.957 -17.639 -8.683 1.00 0.00 107 ALA A C 10
ATOM 19360 O O . ALA A 1 107 ? 6.265 -18.552 -9.452 1.00 0.00 107 ALA A O 10
ATOM 19367 N N . LYS A 1 108 ? 6.305 -17.615 -7.389 1.00 0.00 108 LYS A N 10
ATOM 19368 C CA . LYS A 1 108 ? 7.107 -18.660 -6.731 1.00 0.00 108 LYS A CA 10
ATOM 19369 C C . LYS A 1 108 ? 6.703 -18.738 -5.259 1.00 0.00 108 LYS A C 10
ATOM 19370 O O . LYS A 1 108 ? 6.289 -17.738 -4.673 1.00 0.00 108 LYS A O 10
ATOM 19389 N N . ALA A 1 109 ? 6.865 -19.922 -4.667 1.00 0.00 109 ALA A N 10
ATOM 19390 C CA . ALA A 1 109 ? 6.422 -20.204 -3.299 1.00 0.00 109 ALA A CA 10
ATOM 19391 C C . ALA A 1 109 ? 7.252 -21.350 -2.741 1.00 0.00 109 ALA A C 10
ATOM 19392 O O . ALA A 1 109 ? 7.515 -22.338 -3.427 1.00 0.00 109 ALA A O 10
ATOM 19399 N N . TRP A 1 110 ? 7.689 -21.178 -1.503 1.00 0.00 110 TRP A N 10
ATOM 19400 C CA . TRP A 1 110 ? 8.490 -22.152 -0.771 1.00 0.00 110 TRP A CA 10
ATOM 19401 C C . TRP A 1 110 ? 7.924 -22.217 0.644 1.00 0.00 110 TRP A C 10
ATOM 19402 O O . TRP A 1 110 ? 7.355 -21.229 1.125 1.00 0.00 110 TRP A O 10
ATOM 19423 N N . PHE A 1 111 ? 8.059 -23.362 1.315 1.00 0.00 111 PHE A N 10
ATOM 19424 C CA . PHE A 1 111 ? 7.687 -23.460 2.731 1.00 0.00 111 PHE A CA 10
ATOM 19425 C C . PHE A 1 111 ? 8.708 -24.298 3.489 1.00 0.00 111 PHE A C 10
ATOM 19426 O O . PHE A 1 111 ? 9.273 -25.260 2.954 1.00 0.00 111 PHE A O 10
ATOM 19443 N N . LYS A 1 112 ? 8.938 -23.899 4.735 1.00 0.00 112 LYS A N 10
ATOM 19444 C CA . LYS A 1 112 ? 9.759 -24.631 5.688 1.00 0.00 112 LYS A CA 10
ATOM 19445 C C . LYS A 1 112 ? 8.858 -25.046 6.843 1.00 0.00 112 LYS A C 10
ATOM 19446 O O . LYS A 1 112 ? 8.235 -24.187 7.464 1.00 0.00 112 LYS A O 10
ATOM 19465 N N . ILE A 1 113 ? 8.825 -26.342 7.163 1.00 0.00 113 ILE A N 10
ATOM 19466 C CA . ILE A 1 113 ? 8.074 -26.837 8.317 1.00 0.00 113 ILE A CA 10
ATOM 19467 C C . ILE A 1 113 ? 8.987 -26.729 9.533 1.00 0.00 113 ILE A C 10
ATOM 19468 O O . ILE A 1 113 ? 10.138 -27.179 9.509 1.00 0.00 113 ILE A O 10
ATOM 19484 N N . GLY A 1 114 ? 8.474 -26.047 10.550 1.00 0.00 114 GLY A N 10
ATOM 19485 C CA . GLY A 1 114 ? 9.207 -25.757 11.776 1.00 0.00 114 GLY A CA 10
ATOM 19486 C C . GLY A 1 114 ? 9.198 -26.916 12.760 1.00 0.00 114 GLY A C 10
ATOM 19487 O O . GLY A 1 114 ? 9.452 -28.068 12.386 1.00 0.00 114 GLY A O 10
ATOM 19491 N N . GLU A 1 115 ? 8.894 -26.605 14.018 1.00 0.00 115 GLU A N 10
ATOM 19492 C CA . GLU A 1 115 ? 9.039 -27.523 15.127 1.00 0.00 115 GLU A CA 10
ATOM 19493 C C . GLU A 1 115 ? 7.806 -28.463 15.248 1.00 0.00 115 GLU A C 10
ATOM 19494 O O . GLU A 1 115 ? 6.655 -28.007 15.153 1.00 0.00 115 GLU A O 10
ATOM 19506 N N . PRO A 1 116 ? 8.048 -29.800 15.443 1.00 0.00 116 PRO A N 10
ATOM 19507 C CA . PRO A 1 116 ? 6.976 -30.799 15.650 1.00 0.00 116 PRO A CA 10
ATOM 19508 C C . PRO A 1 116 ? 6.362 -30.684 17.064 1.00 0.00 116 PRO A C 10
ATOM 19509 O O . PRO A 1 116 ? 6.867 -31.264 18.034 1.00 0.00 116 PRO A O 10
ATOM 19520 N N . ARG A 1 117 ? 5.268 -29.905 17.168 1.00 0.00 117 ARG A N 10
ATOM 19521 C CA . ARG A 1 117 ? 4.693 -29.507 18.463 1.00 0.00 117 ARG A CA 10
ATOM 19522 C C . ARG A 1 117 ? 3.477 -30.367 18.817 1.00 0.00 117 ARG A C 10
ATOM 19523 O O . ARG A 1 117 ? 2.665 -30.727 17.954 1.00 0.00 117 ARG A O 10
ATOM 19544 N N . ILE A 1 118 ? 3.379 -30.692 20.109 1.00 0.00 118 ILE A N 10
ATOM 19545 C CA . ILE A 1 118 ? 2.312 -31.516 20.677 1.00 0.00 118 ILE A CA 10
ATOM 19546 C C . ILE A 1 118 ? 1.693 -30.770 21.864 1.00 0.00 118 ILE A C 10
ATOM 19547 O O . ILE A 1 118 ? 2.398 -30.370 22.786 1.00 0.00 118 ILE A O 10
ATOM 19563 N N . VAL A 1 119 ? 0.369 -30.580 21.809 1.00 0.00 119 VAL A N 10
ATOM 19564 C CA . VAL A 1 119 ? -0.417 -29.935 22.886 1.00 0.00 119 VAL A CA 10
ATOM 19565 C C . VAL A 1 119 ? -0.670 -30.938 24.040 1.00 0.00 119 VAL A C 10
ATOM 19566 O O . VAL A 1 119 ? -0.834 -30.548 25.197 1.00 0.00 119 VAL A O 10
ATOM 19579 N N . SER A 1 120 ? -0.603 -32.237 23.703 1.00 0.00 120 SER A N 10
ATOM 19580 C CA . SER A 1 120 ? -0.917 -33.365 24.612 1.00 0.00 120 SER A CA 10
ATOM 19581 C C . SER A 1 120 ? 0.236 -33.679 25.611 1.00 0.00 120 SER A C 10
ATOM 19582 O O . SER A 1 120 ? 0.287 -34.781 26.173 1.00 0.00 120 SER A O 10
ATOM 19590 N N . GLN A 1 121 ? 1.162 -32.723 25.817 1.00 0.00 121 GLN A N 10
ATOM 19591 C CA . GLN A 1 121 ? 2.304 -32.877 26.747 1.00 0.00 121 GLN A CA 10
ATOM 19592 C C . GLN A 1 121 ? 1.995 -32.218 28.103 1.00 0.00 121 GLN A C 10
ATOM 19593 O O . GLN A 1 121 ? 1.147 -31.322 28.182 1.00 0.00 121 GLN A O 10
ATOM 19607 N N . LYS A 1 122 ? 2.690 -32.676 29.165 1.00 0.00 122 LYS A N 10
ATOM 19608 C CA . LYS A 1 122 ? 2.499 -32.174 30.547 1.00 0.00 122 LYS A CA 10
ATOM 19609 C C . LYS A 1 122 ? 3.865 -32.007 31.250 1.00 0.00 122 LYS A C 10
ATOM 19610 O O . LYS A 1 122 ? 4.830 -32.713 30.926 1.00 0.00 122 LYS A O 10
ATOM 19629 N N . SER A 1 123 ? 3.929 -31.073 32.210 1.00 0.00 123 SER A N 10
ATOM 19630 C CA . SER A 1 123 ? 5.130 -30.815 33.012 1.00 0.00 123 SER A CA 10
ATOM 19631 C C . SER A 1 123 ? 4.713 -30.056 34.294 1.00 0.00 123 SER A C 10
ATOM 19632 O O . SER A 1 123 ? 4.378 -28.853 34.203 1.00 0.00 123 SER A O 10
ATOM 19641 N N . MET A 1 1 ? -0.712 0.191 -0.406 1.00 0.00 1 MET A N 11
ATOM 19642 C CA . MET A 1 1 ? 0.567 -0.123 0.271 1.00 0.00 1 MET A CA 11
ATOM 19643 C C . MET A 1 1 ? 0.674 -1.643 0.469 1.00 0.00 1 MET A C 11
ATOM 19644 O O . MET A 1 1 ? 0.011 -2.204 1.347 1.00 0.00 1 MET A O 11
ATOM 19660 N N . ASN A 1 2 ? 1.472 -2.297 -0.411 1.00 0.00 2 ASN A N 11
ATOM 19661 C CA . ASN A 1 2 ? 1.705 -3.768 -0.426 1.00 0.00 2 ASN A CA 11
ATOM 19662 C C . ASN A 1 2 ? 0.393 -4.547 -0.668 1.00 0.00 2 ASN A C 11
ATOM 19663 O O . ASN A 1 2 ? 0.348 -5.760 -0.481 1.00 0.00 2 ASN A O 11
ATOM 19674 N N . SER A 1 3 ? -0.644 -3.830 -1.147 1.00 0.00 3 SER A N 11
ATOM 19675 C CA . SER A 1 3 ? -2.030 -4.322 -1.230 1.00 0.00 3 SER A CA 11
ATOM 19676 C C . SER A 1 3 ? -2.152 -5.482 -2.226 1.00 0.00 3 SER A C 11
ATOM 19677 O O . SER A 1 3 ? -2.786 -6.489 -1.936 1.00 0.00 3 SER A O 11
ATOM 19685 N N . GLU A 1 4 ? -1.479 -5.330 -3.376 1.00 0.00 4 GLU A N 11
ATOM 19686 C CA . GLU A 1 4 ? -1.421 -6.355 -4.445 1.00 0.00 4 GLU A CA 11
ATOM 19687 C C . GLU A 1 4 ? -0.718 -7.661 -3.986 1.00 0.00 4 GLU A C 11
ATOM 19688 O O . GLU A 1 4 ? -0.865 -8.706 -4.626 1.00 0.00 4 GLU A O 11
ATOM 19700 N N . ILE A 1 5 ? 0.068 -7.567 -2.899 1.00 0.00 5 ILE A N 11
ATOM 19701 C CA . ILE A 1 5 ? 0.801 -8.707 -2.301 1.00 0.00 5 ILE A CA 11
ATOM 19702 C C . ILE A 1 5 ? -0.025 -9.301 -1.132 1.00 0.00 5 ILE A C 11
ATOM 19703 O O . ILE A 1 5 ? 0.044 -10.502 -0.841 1.00 0.00 5 ILE A O 11
ATOM 19719 N N . GLU A 1 6 ? -0.814 -8.425 -0.485 1.00 0.00 6 GLU A N 11
ATOM 19720 C CA . GLU A 1 6 ? -1.732 -8.787 0.609 1.00 0.00 6 GLU A CA 11
ATOM 19721 C C . GLU A 1 6 ? -2.936 -9.579 0.084 1.00 0.00 6 GLU A C 11
ATOM 19722 O O . GLU A 1 6 ? -3.389 -10.511 0.746 1.00 0.00 6 GLU A O 11
ATOM 19734 N N . LEU A 1 7 ? -3.422 -9.210 -1.119 1.00 0.00 7 LEU A N 11
ATOM 19735 C CA . LEU A 1 7 ? -4.635 -9.812 -1.716 1.00 0.00 7 LEU A CA 11
ATOM 19736 C C . LEU A 1 7 ? -4.501 -11.352 -1.883 1.00 0.00 7 LEU A C 11
ATOM 19737 O O . LEU A 1 7 ? -5.371 -12.064 -1.383 1.00 0.00 7 LEU A O 11
ATOM 19753 N N . PRO A 1 8 ? -3.411 -11.910 -2.545 1.00 0.00 8 PRO A N 11
ATOM 19754 C CA . PRO A 1 8 ? -3.236 -13.368 -2.650 1.00 0.00 8 PRO A CA 11
ATOM 19755 C C . PRO A 1 8 ? -3.198 -14.051 -1.273 1.00 0.00 8 PRO A C 11
ATOM 19756 O O . PRO A 1 8 ? -4.094 -14.828 -0.946 1.00 0.00 8 PRO A O 11
ATOM 19767 N N . VAL A 1 9 ? -2.227 -13.656 -0.445 1.00 0.00 9 VAL A N 11
ATOM 19768 C CA . VAL A 1 9 ? -1.907 -14.348 0.819 1.00 0.00 9 VAL A CA 11
ATOM 19769 C C . VAL A 1 9 ? -3.077 -14.331 1.831 1.00 0.00 9 VAL A C 11
ATOM 19770 O O . VAL A 1 9 ? -3.228 -15.265 2.632 1.00 0.00 9 VAL A O 11
ATOM 19783 N N . GLN A 1 10 ? -3.908 -13.269 1.768 1.00 0.00 10 GLN A N 11
ATOM 19784 C CA . GLN A 1 10 ? -5.067 -13.110 2.657 1.00 0.00 10 GLN A CA 11
ATOM 19785 C C . GLN A 1 10 ? -6.188 -14.080 2.254 1.00 0.00 10 GLN A C 11
ATOM 19786 O O . GLN A 1 10 ? -6.619 -14.897 3.066 1.00 0.00 10 GLN A O 11
ATOM 19800 N N . LYS A 1 11 ? -6.609 -14.002 0.970 1.00 0.00 11 LYS A N 11
ATOM 19801 C CA . LYS A 1 11 ? -7.755 -14.787 0.437 1.00 0.00 11 LYS A CA 11
ATOM 19802 C C . LYS A 1 11 ? -7.463 -16.292 0.491 1.00 0.00 11 LYS A C 11
ATOM 19803 O O . LYS A 1 11 ? -8.357 -17.103 0.750 1.00 0.00 11 LYS A O 11
ATOM 19822 N N . GLN A 1 12 ? -6.188 -16.630 0.239 1.00 0.00 12 GLN A N 11
ATOM 19823 C CA . GLN A 1 12 ? -5.676 -18.003 0.306 1.00 0.00 12 GLN A CA 11
ATOM 19824 C C . GLN A 1 12 ? -5.800 -18.570 1.723 1.00 0.00 12 GLN A C 11
ATOM 19825 O O . GLN A 1 12 ? -6.261 -19.694 1.881 1.00 0.00 12 GLN A O 11
ATOM 19839 N N . LEU A 1 13 ? -5.403 -17.782 2.744 1.00 0.00 13 LEU A N 11
ATOM 19840 C CA . LEU A 1 13 ? -5.538 -18.196 4.161 1.00 0.00 13 LEU A CA 11
ATOM 19841 C C . LEU A 1 13 ? -7.003 -18.459 4.478 1.00 0.00 13 LEU A C 11
ATOM 19842 O O . LEU A 1 13 ? -7.344 -19.503 5.048 1.00 0.00 13 LEU A O 11
ATOM 19858 N N . GLU A 1 14 ? -7.851 -17.493 4.088 1.00 0.00 14 GLU A N 11
ATOM 19859 C CA . GLU A 1 14 ? -9.284 -17.542 4.369 1.00 0.00 14 GLU A CA 11
ATOM 19860 C C . GLU A 1 14 ? -9.909 -18.815 3.765 1.00 0.00 14 GLU A C 11
ATOM 19861 O O . GLU A 1 14 ? -10.842 -19.387 4.320 1.00 0.00 14 GLU A O 11
ATOM 19873 N N . ALA A 1 15 ? -9.355 -19.222 2.615 1.00 0.00 15 ALA A N 11
ATOM 19874 C CA . ALA A 1 15 ? -9.745 -20.431 1.887 1.00 0.00 15 ALA A CA 11
ATOM 19875 C C . ALA A 1 15 ? -9.066 -21.702 2.448 1.00 0.00 15 ALA A C 11
ATOM 19876 O O . ALA A 1 15 ? -9.608 -22.799 2.304 1.00 0.00 15 ALA A O 11
ATOM 19883 N N . TYR A 1 16 ? -7.878 -21.547 3.086 1.00 0.00 16 TYR A N 11
ATOM 19884 C CA . TYR A 1 16 ? -7.072 -22.689 3.579 1.00 0.00 16 TYR A CA 11
ATOM 19885 C C . TYR A 1 16 ? -7.781 -23.356 4.773 1.00 0.00 16 TYR A C 11
ATOM 19886 O O . TYR A 1 16 ? -7.879 -24.589 4.844 1.00 0.00 16 TYR A O 11
ATOM 19904 N N . ASN A 1 17 ? -8.288 -22.512 5.696 1.00 0.00 17 ASN A N 11
ATOM 19905 C CA . ASN A 1 17 ? -9.091 -22.967 6.854 1.00 0.00 17 ASN A CA 11
ATOM 19906 C C . ASN A 1 17 ? -10.535 -23.320 6.431 1.00 0.00 17 ASN A C 11
ATOM 19907 O O . ASN A 1 17 ? -11.216 -24.083 7.121 1.00 0.00 17 ASN A O 11
ATOM 19918 N N . ALA A 1 18 ? -10.991 -22.754 5.301 1.00 0.00 18 ALA A N 11
ATOM 19919 C CA . ALA A 1 18 ? -12.355 -22.987 4.767 1.00 0.00 18 ALA A CA 11
ATOM 19920 C C . ALA A 1 18 ? -12.402 -24.177 3.791 1.00 0.00 18 ALA A C 11
ATOM 19921 O O . ALA A 1 18 ? -13.475 -24.496 3.261 1.00 0.00 18 ALA A O 11
ATOM 19928 N N . ARG A 1 19 ? -11.227 -24.810 3.554 1.00 0.00 19 ARG A N 11
ATOM 19929 C CA . ARG A 1 19 ? -11.066 -26.018 2.705 1.00 0.00 19 ARG A CA 11
ATOM 19930 C C . ARG A 1 19 ? -11.300 -25.743 1.192 1.00 0.00 19 ARG A C 11
ATOM 19931 O O . ARG A 1 19 ? -11.297 -26.684 0.387 1.00 0.00 19 ARG A O 11
ATOM 19952 N N . ASP A 1 20 ? -11.454 -24.461 0.811 1.00 0.00 20 ASP A N 11
ATOM 19953 C CA . ASP A 1 20 ? -11.645 -24.052 -0.595 1.00 0.00 20 ASP A CA 11
ATOM 19954 C C . ASP A 1 20 ? -10.299 -24.047 -1.334 1.00 0.00 20 ASP A C 11
ATOM 19955 O O . ASP A 1 20 ? -9.533 -23.093 -1.212 1.00 0.00 20 ASP A O 11
ATOM 19964 N N . ILE A 1 21 ? -10.018 -25.124 -2.083 1.00 0.00 21 ILE A N 11
ATOM 19965 C CA . ILE A 1 21 ? -8.845 -25.196 -2.986 1.00 0.00 21 ILE A CA 11
ATOM 19966 C C . ILE A 1 21 ? -8.947 -24.142 -4.095 1.00 0.00 21 ILE A C 11
ATOM 19967 O O . ILE A 1 21 ? -7.940 -23.554 -4.475 1.00 0.00 21 ILE A O 11
ATOM 19983 N N . ASP A 1 22 ? -10.178 -23.894 -4.566 1.00 0.00 22 ASP A N 11
ATOM 19984 C CA . ASP A 1 22 ? -10.447 -23.008 -5.711 1.00 0.00 22 ASP A CA 11
ATOM 19985 C C . ASP A 1 22 ? -9.891 -21.586 -5.467 1.00 0.00 22 ASP A C 11
ATOM 19986 O O . ASP A 1 22 ? -9.165 -21.050 -6.304 1.00 0.00 22 ASP A O 11
ATOM 19995 N N . ALA A 1 23 ? -10.204 -21.016 -4.289 1.00 0.00 23 ALA A N 11
ATOM 19996 C CA . ALA A 1 23 ? -9.727 -19.667 -3.887 1.00 0.00 23 ALA A CA 11
ATOM 19997 C C . ALA A 1 23 ? -8.316 -19.711 -3.299 1.00 0.00 23 ALA A C 11
ATOM 19998 O O . ALA A 1 23 ? -7.551 -18.745 -3.445 1.00 0.00 23 ALA A O 11
ATOM 20005 N N . PHE A 1 24 ? -7.965 -20.836 -2.644 1.00 0.00 24 PHE A N 11
ATOM 20006 C CA . PHE A 1 24 ? -6.601 -21.050 -2.130 1.00 0.00 24 PHE A CA 11
ATOM 20007 C C . PHE A 1 24 ? -5.595 -21.161 -3.290 1.00 0.00 24 PHE A C 11
ATOM 20008 O O . PHE A 1 24 ? -4.414 -20.964 -3.086 1.00 0.00 24 PHE A O 11
ATOM 20025 N N . MET A 1 25 ? -6.088 -21.480 -4.500 1.00 0.00 25 MET A N 11
ATOM 20026 C CA . MET A 1 25 ? -5.252 -21.652 -5.707 1.00 0.00 25 MET A CA 11
ATOM 20027 C C . MET A 1 25 ? -5.642 -20.671 -6.826 1.00 0.00 25 MET A C 11
ATOM 20028 O O . MET A 1 25 ? -5.094 -20.746 -7.935 1.00 0.00 25 MET A O 11
ATOM 20042 N N . ALA A 1 26 ? -6.563 -19.740 -6.518 1.00 0.00 26 ALA A N 11
ATOM 20043 C CA . ALA A 1 26 ? -7.002 -18.697 -7.467 1.00 0.00 26 ALA A CA 11
ATOM 20044 C C . ALA A 1 26 ? -5.885 -17.669 -7.687 1.00 0.00 26 ALA A C 11
ATOM 20045 O O . ALA A 1 26 ? -5.525 -17.352 -8.814 1.00 0.00 26 ALA A O 11
ATOM 20052 N N . TRP A 1 27 ? -5.307 -17.215 -6.574 1.00 0.00 27 TRP A N 11
ATOM 20053 C CA . TRP A 1 27 ? -4.373 -16.074 -6.536 1.00 0.00 27 TRP A CA 11
ATOM 20054 C C . TRP A 1 27 ? -2.907 -16.475 -6.799 1.00 0.00 27 TRP A C 11
ATOM 20055 O O . TRP A 1 27 ? -1.989 -15.657 -6.635 1.00 0.00 27 TRP A O 11
ATOM 20076 N N . TRP A 1 28 ? -2.702 -17.724 -7.208 1.00 0.00 28 TRP A N 11
ATOM 20077 C CA . TRP A 1 28 ? -1.391 -18.231 -7.640 1.00 0.00 28 TRP A CA 11
ATOM 20078 C C . TRP A 1 28 ? -1.233 -17.990 -9.144 1.00 0.00 28 TRP A C 11
ATOM 20079 O O . TRP A 1 28 ? -2.228 -17.823 -9.862 1.00 0.00 28 TRP A O 11
ATOM 20100 N N . ALA A 1 29 ? 0.019 -17.935 -9.606 1.00 0.00 29 ALA A N 11
ATOM 20101 C CA . ALA A 1 29 ? 0.331 -17.846 -11.042 1.00 0.00 29 ALA A CA 11
ATOM 20102 C C . ALA A 1 29 ? 0.149 -19.217 -11.695 1.00 0.00 29 ALA A C 11
ATOM 20103 O O . ALA A 1 29 ? 0.350 -20.248 -11.046 1.00 0.00 29 ALA A O 11
ATOM 20110 N N . ASP A 1 30 ? -0.218 -19.224 -12.983 1.00 0.00 30 ASP A N 11
ATOM 20111 C CA . ASP A 1 30 ? -0.387 -20.470 -13.759 1.00 0.00 30 ASP A CA 11
ATOM 20112 C C . ASP A 1 30 ? 0.967 -21.195 -13.927 1.00 0.00 30 ASP A C 11
ATOM 20113 O O . ASP A 1 30 ? 1.017 -22.416 -14.052 1.00 0.00 30 ASP A O 11
ATOM 20122 N N . ASP A 1 31 ? 2.052 -20.410 -13.903 1.00 0.00 31 ASP A N 11
ATOM 20123 C CA . ASP A 1 31 ? 3.440 -20.894 -14.040 1.00 0.00 31 ASP A CA 11
ATOM 20124 C C . ASP A 1 31 ? 4.149 -20.929 -12.676 1.00 0.00 31 ASP A C 11
ATOM 20125 O O . ASP A 1 31 ? 5.386 -20.968 -12.627 1.00 0.00 31 ASP A O 11
ATOM 20134 N N . CYS A 1 32 ? 3.361 -20.929 -11.573 1.00 0.00 32 CYS A N 11
ATOM 20135 C CA . CYS A 1 32 ? 3.914 -20.831 -10.210 1.00 0.00 32 CYS A CA 11
ATOM 20136 C C . CYS A 1 32 ? 4.797 -22.037 -9.865 1.00 0.00 32 CYS A C 11
ATOM 20137 O O . CYS A 1 32 ? 4.363 -23.186 -9.947 1.00 0.00 32 CYS A O 11
ATOM 20145 N N . GLN A 1 33 ? 6.044 -21.749 -9.493 1.00 0.00 33 GLN A N 11
ATOM 20146 C CA . GLN A 1 33 ? 7.014 -22.753 -9.050 1.00 0.00 33 GLN A CA 11
ATOM 20147 C C . GLN A 1 33 ? 6.808 -22.987 -7.550 1.00 0.00 33 GLN A C 11
ATOM 20148 O O . GLN A 1 33 ? 6.548 -22.037 -6.809 1.00 0.00 33 GLN A O 11
ATOM 20162 N N . TYR A 1 34 ? 6.908 -24.242 -7.116 1.00 0.00 34 TYR A N 11
ATOM 20163 C CA . TYR A 1 34 ? 6.581 -24.646 -5.742 1.00 0.00 34 TYR A CA 11
ATOM 20164 C C . TYR A 1 34 ? 7.703 -25.530 -5.208 1.00 0.00 34 TYR A C 11
ATOM 20165 O O . TYR A 1 34 ? 7.879 -26.664 -5.661 1.00 0.00 34 TYR A O 11
ATOM 20183 N N . TYR A 1 35 ? 8.459 -24.991 -4.253 1.00 0.00 35 TYR A N 11
ATOM 20184 C CA . TYR A 1 35 ? 9.579 -25.669 -3.608 1.00 0.00 35 TYR A CA 11
ATOM 20185 C C . TYR A 1 35 ? 9.256 -25.992 -2.151 1.00 0.00 35 TYR A C 11
ATOM 20186 O O . TYR A 1 35 ? 8.414 -25.347 -1.513 1.00 0.00 35 TYR A O 11
ATOM 20204 N N . ALA A 1 36 ? 9.957 -27.006 -1.655 1.00 0.00 36 ALA A N 11
ATOM 20205 C CA . ALA A 1 36 ? 9.990 -27.384 -0.248 1.00 0.00 36 ALA A CA 11
ATOM 20206 C C . ALA A 1 36 ? 11.449 -27.416 0.217 1.00 0.00 36 ALA A C 11
ATOM 20207 O O . ALA A 1 36 ? 12.370 -27.483 -0.607 1.00 0.00 36 ALA A O 11
ATOM 20214 N N . PHE A 1 37 ? 11.629 -27.339 1.535 1.00 0.00 37 PHE A N 11
ATOM 20215 C CA . PHE A 1 37 ? 12.936 -27.443 2.211 1.00 0.00 37 PHE A CA 11
ATOM 20216 C C . PHE A 1 37 ? 13.736 -28.706 1.756 1.00 0.00 37 PHE A C 11
ATOM 20217 O O . PHE A 1 37 ? 13.159 -29.798 1.691 1.00 0.00 37 PHE A O 11
ATOM 20234 N N . PRO A 1 38 ? 15.064 -28.590 1.404 1.00 0.00 38 PRO A N 11
ATOM 20235 C CA . PRO A 1 38 ? 15.824 -27.312 1.373 1.00 0.00 38 PRO A CA 11
ATOM 20236 C C . PRO A 1 38 ? 15.531 -26.437 0.119 1.00 0.00 38 PRO A C 11
ATOM 20237 O O . PRO A 1 38 ? 15.395 -25.214 0.242 1.00 0.00 38 PRO A O 11
ATOM 20248 N N . ALA A 1 39 ? 15.429 -27.075 -1.072 1.00 0.00 39 ALA A N 11
ATOM 20249 C CA . ALA A 1 39 ? 15.203 -26.367 -2.357 1.00 0.00 39 ALA A CA 11
ATOM 20250 C C . ALA A 1 39 ? 14.764 -27.357 -3.463 1.00 0.00 39 ALA A C 11
ATOM 20251 O O . ALA A 1 39 ? 15.396 -27.452 -4.525 1.00 0.00 39 ALA A O 11
ATOM 20258 N N . THR A 1 40 ? 13.670 -28.084 -3.209 1.00 0.00 40 THR A N 11
ATOM 20259 C CA . THR A 1 40 ? 13.149 -29.123 -4.118 1.00 0.00 40 THR A CA 11
ATOM 20260 C C . THR A 1 40 ? 11.843 -28.653 -4.766 1.00 0.00 40 THR A C 11
ATOM 20261 O O . THR A 1 40 ? 10.858 -28.470 -4.065 1.00 0.00 40 THR A O 11
ATOM 20272 N N . LEU A 1 41 ? 11.845 -28.449 -6.092 1.00 0.00 41 LEU A N 11
ATOM 20273 C CA . LEU A 1 41 ? 10.635 -28.086 -6.850 1.00 0.00 41 LEU A CA 11
ATOM 20274 C C . LEU A 1 41 ? 9.760 -29.336 -7.035 1.00 0.00 41 LEU A C 11
ATOM 20275 O O . LEU A 1 41 ? 10.131 -30.252 -7.771 1.00 0.00 41 LEU A O 11
ATOM 20291 N N . LEU A 1 42 ? 8.611 -29.372 -6.338 1.00 0.00 42 LEU A N 11
ATOM 20292 C CA . LEU A 1 42 ? 7.610 -30.445 -6.485 1.00 0.00 42 LEU A CA 11
ATOM 20293 C C . LEU A 1 42 ? 6.709 -30.148 -7.687 1.00 0.00 42 LEU A C 11
ATOM 20294 O O . LEU A 1 42 ? 6.419 -31.032 -8.500 1.00 0.00 42 LEU A O 11
ATOM 20310 N N . ALA A 1 43 ? 6.281 -28.885 -7.782 1.00 0.00 43 ALA A N 11
ATOM 20311 C CA . ALA A 1 43 ? 5.264 -28.445 -8.752 1.00 0.00 43 ALA A CA 11
ATOM 20312 C C . ALA A 1 43 ? 5.725 -27.173 -9.486 1.00 0.00 43 ALA A C 11
ATOM 20313 O O . ALA A 1 43 ? 6.024 -26.173 -8.849 1.00 0.00 43 ALA A O 11
ATOM 20320 N N . GLY A 1 44 ? 5.798 -27.231 -10.829 1.00 0.00 44 GLY A N 11
ATOM 20321 C CA . GLY A 1 44 ? 6.321 -26.117 -11.647 1.00 0.00 44 GLY A CA 11
ATOM 20322 C C . GLY A 1 44 ? 5.250 -25.459 -12.498 1.00 0.00 44 GLY A C 11
ATOM 20323 O O . GLY A 1 44 ? 5.479 -25.169 -13.681 1.00 0.00 44 GLY A O 11
ATOM 20327 N N . ASN A 1 45 ? 4.115 -25.183 -11.843 1.00 0.00 45 ASN A N 11
ATOM 20328 C CA . ASN A 1 45 ? 2.843 -24.702 -12.447 1.00 0.00 45 ASN A CA 11
ATOM 20329 C C . ASN A 1 45 ? 1.706 -24.940 -11.435 1.00 0.00 45 ASN A C 11
ATOM 20330 O O . ASN A 1 45 ? 1.776 -25.886 -10.636 1.00 0.00 45 ASN A O 11
ATOM 20341 N N . ALA A 1 46 ? 0.647 -24.111 -11.512 1.00 0.00 46 ALA A N 11
ATOM 20342 C CA . ALA A 1 46 ? -0.480 -24.119 -10.544 1.00 0.00 46 ALA A CA 11
ATOM 20343 C C . ALA A 1 46 ? -1.275 -25.443 -10.547 1.00 0.00 46 ALA A C 11
ATOM 20344 O O . ALA A 1 46 ? -1.890 -25.786 -9.531 1.00 0.00 46 ALA A O 11
ATOM 20351 N N . ALA A 1 47 ? -1.248 -26.175 -11.683 1.00 0.00 47 ALA A N 11
ATOM 20352 C CA . ALA A 1 47 ? -2.012 -27.432 -11.849 1.00 0.00 47 ALA A CA 11
ATOM 20353 C C . ALA A 1 47 ? -1.525 -28.512 -10.879 1.00 0.00 47 ALA A C 11
ATOM 20354 O O . ALA A 1 47 ? -2.326 -29.201 -10.255 1.00 0.00 47 ALA A O 11
ATOM 20361 N N . GLU A 1 48 ? -0.200 -28.643 -10.760 1.00 0.00 48 GLU A N 11
ATOM 20362 C CA . GLU A 1 48 ? 0.418 -29.641 -9.873 1.00 0.00 48 GLU A CA 11
ATOM 20363 C C . GLU A 1 48 ? 0.323 -29.198 -8.394 1.00 0.00 48 GLU A C 11
ATOM 20364 O O . GLU A 1 48 ? 0.169 -30.038 -7.495 1.00 0.00 48 GLU A O 11
ATOM 20376 N N . ILE A 1 49 ? 0.397 -27.866 -8.163 1.00 0.00 49 ILE A N 11
ATOM 20377 C CA . ILE A 1 49 ? 0.337 -27.276 -6.806 1.00 0.00 49 ILE A CA 11
ATOM 20378 C C . ILE A 1 49 ? -1.048 -27.512 -6.173 1.00 0.00 49 ILE A C 11
ATOM 20379 O O . ILE A 1 49 ? -1.146 -27.866 -4.988 1.00 0.00 49 ILE A O 11
ATOM 20395 N N . ARG A 1 50 ? -2.114 -27.322 -6.985 1.00 0.00 50 ARG A N 11
ATOM 2039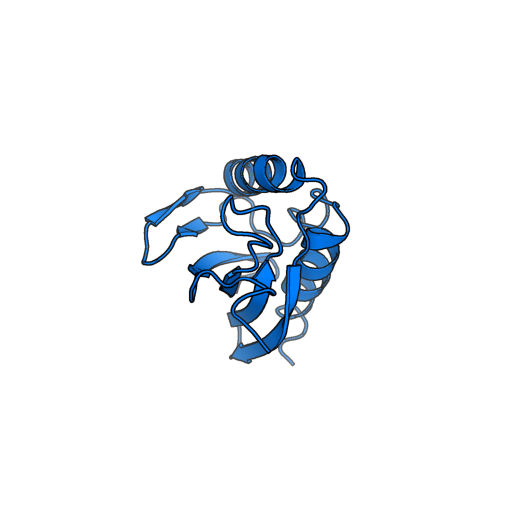6 C CA . ARG A 1 50 ? -3.500 -27.453 -6.507 1.00 0.00 50 ARG A CA 11
ATOM 20397 C C . ARG A 1 50 ? -3.811 -28.901 -6.120 1.00 0.00 50 ARG A C 11
ATOM 20398 O O . ARG A 1 50 ? -4.389 -29.124 -5.069 1.00 0.00 50 ARG A O 11
ATOM 20419 N N . VAL A 1 51 ? -3.362 -29.870 -6.953 1.00 0.00 51 VAL A N 11
ATOM 20420 C CA . VAL A 1 51 ? -3.553 -31.319 -6.695 1.00 0.00 51 VAL A CA 11
ATOM 20421 C C . VAL A 1 51 ? -2.866 -31.729 -5.383 1.00 0.00 51 VAL A C 11
ATOM 20422 O O . VAL A 1 51 ? -3.462 -32.413 -4.545 1.00 0.00 51 VAL A O 11
ATOM 20435 N N . ARG A 1 52 ? -1.629 -31.236 -5.207 1.00 0.00 52 ARG A N 11
ATOM 20436 C CA . ARG A 1 52 ? -0.792 -31.547 -4.036 1.00 0.00 52 ARG A CA 11
ATOM 20437 C C . ARG A 1 52 ? -1.433 -31.021 -2.738 1.00 0.00 52 ARG A C 11
ATOM 20438 O O . ARG A 1 52 ? -1.328 -31.648 -1.674 1.00 0.00 52 ARG A O 11
ATOM 20459 N N . HIS A 1 53 ? -2.110 -29.865 -2.854 1.00 0.00 53 HIS A N 11
ATOM 20460 C CA . HIS A 1 53 ? -2.843 -29.251 -1.740 1.00 0.00 53 HIS A CA 11
ATOM 20461 C C . HIS A 1 53 ? -4.183 -29.971 -1.496 1.00 0.00 53 HIS A C 11
ATOM 20462 O O . HIS A 1 53 ? -4.572 -30.117 -0.347 1.00 0.00 53 HIS A O 11
ATOM 20477 N N . ILE A 1 54 ? -4.859 -30.449 -2.574 1.00 0.00 54 ILE A N 11
ATOM 20478 C CA . ILE A 1 54 ? -6.136 -31.207 -2.465 1.00 0.00 54 ILE A CA 11
ATOM 20479 C C . ILE A 1 54 ? -5.952 -32.423 -1.544 1.00 0.00 54 ILE A C 11
ATOM 20480 O O . ILE A 1 54 ? -6.774 -32.659 -0.657 1.00 0.00 54 ILE A O 11
ATOM 20496 N N . GLU A 1 55 ? -4.824 -33.132 -1.744 1.00 0.00 55 GLU A N 11
ATOM 20497 C CA . GLU A 1 55 ? -4.435 -34.308 -0.941 1.00 0.00 55 GLU A CA 11
ATOM 20498 C C . GLU A 1 55 ? -4.400 -33.968 0.570 1.00 0.00 55 GLU A C 11
ATOM 20499 O O . GLU A 1 55 ? -4.909 -34.726 1.403 1.00 0.00 55 GLU A O 11
ATOM 20511 N N . ARG A 1 56 ? -3.832 -32.791 0.893 1.00 0.00 56 ARG A N 11
ATOM 20512 C CA . ARG A 1 56 ? -3.752 -32.281 2.283 1.00 0.00 56 ARG A CA 11
ATOM 20513 C C . ARG A 1 56 ? -5.138 -31.806 2.799 1.00 0.00 56 ARG A C 11
ATOM 20514 O O . ARG A 1 56 ? -5.423 -31.911 3.987 1.00 0.00 56 ARG A O 11
ATOM 20535 N N . PHE A 1 57 ? -6.001 -31.313 1.902 1.00 0.00 57 PHE A N 11
ATOM 20536 C CA . PHE A 1 57 ? -7.358 -30.827 2.274 1.00 0.00 57 PHE A CA 11
ATOM 20537 C C . PHE A 1 57 ? -8.346 -32.002 2.488 1.00 0.00 57 PHE A C 11
ATOM 20538 O O . PHE A 1 57 ? -9.489 -31.782 2.894 1.00 0.00 57 PHE A O 11
ATOM 20555 N N . LYS A 1 58 ? -7.903 -33.240 2.183 1.00 0.00 58 LYS A N 11
ATOM 20556 C CA . LYS A 1 58 ? -8.655 -34.475 2.509 1.00 0.00 58 LYS A CA 11
ATOM 20557 C C . LYS A 1 58 ? -8.329 -34.981 3.926 1.00 0.00 58 LYS A C 11
ATOM 20558 O O . LYS A 1 58 ? -9.018 -35.870 4.444 1.00 0.00 58 LYS A O 11
ATOM 20577 N N . GLU A 1 59 ? -7.264 -34.421 4.529 1.00 0.00 59 GLU A N 11
ATOM 20578 C CA . GLU A 1 59 ? -6.898 -34.665 5.934 1.00 0.00 59 GLU A CA 11
ATOM 20579 C C . GLU A 1 59 ? -7.990 -34.061 6.848 1.00 0.00 59 GLU A C 11
ATOM 20580 O O . GLU A 1 59 ? -8.165 -32.839 6.852 1.00 0.00 59 GLU A O 11
ATOM 20592 N N . PRO A 1 60 ? -8.752 -34.900 7.626 1.00 0.00 60 PRO A N 11
ATOM 20593 C CA . PRO A 1 60 ? -9.945 -34.432 8.378 1.00 0.00 60 PRO A CA 11
ATOM 20594 C C . PRO A 1 60 ? -9.596 -33.471 9.531 1.00 0.00 60 PRO A C 11
ATOM 20595 O O . PRO A 1 60 ? -10.397 -32.606 9.892 1.00 0.00 60 PRO A O 11
ATOM 20606 N N . ASP A 1 61 ? -8.381 -33.609 10.069 1.00 0.00 61 ASP A N 11
ATOM 20607 C CA . ASP A 1 61 ? -7.904 -32.807 11.209 1.00 0.00 61 ASP A CA 11
ATOM 20608 C C . ASP A 1 61 ? -7.225 -31.506 10.771 1.00 0.00 61 ASP A C 11
ATOM 20609 O O . ASP A 1 61 ? -6.902 -30.689 11.638 1.00 0.00 61 ASP A O 11
ATOM 20618 N N . LEU A 1 62 ? -7.020 -31.310 9.445 1.00 0.00 62 LEU A N 11
ATOM 20619 C CA . LEU A 1 62 ? -6.367 -30.094 8.917 1.00 0.00 62 LEU A CA 11
ATOM 20620 C C . LEU A 1 62 ? -7.110 -28.815 9.356 1.00 0.00 62 LEU A C 11
ATOM 20621 O O . LEU A 1 62 ? -8.310 -28.664 9.097 1.00 0.00 62 LEU A O 11
ATOM 20637 N N . TYR A 1 63 ? -6.384 -27.926 10.043 1.00 0.00 63 TYR A N 11
ATOM 20638 C CA . TYR A 1 63 ? -6.849 -26.574 10.360 1.00 0.00 63 TYR A CA 11
ATOM 20639 C C . TYR A 1 63 ? -5.641 -25.635 10.425 1.00 0.00 63 TYR A C 11
ATOM 20640 O O . TYR A 1 63 ? -4.752 -25.826 11.256 1.00 0.00 63 TYR A O 11
ATOM 20658 N N . GLY A 1 64 ? -5.635 -24.615 9.556 1.00 0.00 64 GLY A N 11
ATOM 20659 C CA . GLY A 1 64 ? -4.564 -23.623 9.520 1.00 0.00 64 GLY A CA 11
ATOM 20660 C C . GLY A 1 64 ? -4.832 -22.456 10.452 1.00 0.00 64 GLY A C 11
ATOM 20661 O O . GLY A 1 64 ? -5.692 -21.615 10.154 1.00 0.00 64 GLY A O 11
ATOM 20665 N N . GLU A 1 65 ? -4.125 -22.417 11.598 1.00 0.00 65 GLU A N 11
ATOM 20666 C CA . GLU A 1 65 ? -4.174 -21.278 12.526 1.00 0.00 65 GLU A CA 11
ATOM 20667 C C . GLU A 1 65 ? -2.908 -20.431 12.342 1.00 0.00 65 GLU A C 11
ATOM 20668 O O . GLU A 1 65 ? -1.835 -20.800 12.824 1.00 0.00 65 GLU A O 11
ATOM 20680 N N . LEU A 1 66 ? -3.038 -19.304 11.631 1.00 0.00 66 LEU A N 11
ATOM 20681 C CA . LEU A 1 66 ? -1.928 -18.381 11.394 1.00 0.00 66 LEU A CA 11
ATOM 20682 C C . LEU A 1 66 ? -1.796 -17.443 12.598 1.00 0.00 66 LEU A C 11
ATOM 20683 O O . LEU A 1 66 ? -2.778 -16.849 13.053 1.00 0.00 66 LEU A O 11
ATOM 20699 N N . LEU A 1 67 ? -0.564 -17.320 13.083 1.00 0.00 67 LEU A N 11
ATOM 20700 C CA . LEU A 1 67 ? -0.228 -16.577 14.310 1.00 0.00 67 LEU A CA 11
ATOM 20701 C C . LEU A 1 67 ? 0.665 -15.364 13.997 1.00 0.00 67 LEU A C 11
ATOM 20702 O O . LEU A 1 67 ? 0.606 -14.348 14.691 1.00 0.00 67 LEU A O 11
ATOM 20718 N N . THR A 1 68 ? 1.493 -15.483 12.945 1.00 0.00 68 THR A N 11
ATOM 20719 C CA . THR A 1 68 ? 2.415 -14.419 12.515 1.00 0.00 68 THR A CA 11
ATOM 20720 C C . THR A 1 68 ? 2.615 -14.503 10.996 1.00 0.00 68 THR A C 11
ATOM 20721 O O . THR A 1 68 ? 2.867 -15.580 10.479 1.00 0.00 68 THR A O 11
ATOM 20732 N N . ARG A 1 69 ? 2.476 -13.373 10.288 1.00 0.00 69 ARG A N 11
ATOM 20733 C CA . ARG A 1 69 ? 2.818 -13.274 8.859 1.00 0.00 69 ARG A CA 11
ATOM 20734 C C . ARG A 1 69 ? 3.548 -11.945 8.615 1.00 0.00 69 ARG A C 11
ATOM 20735 O O . ARG A 1 69 ? 3.005 -10.862 8.860 1.00 0.00 69 ARG A O 11
ATOM 20756 N N . VAL A 1 70 ? 4.805 -12.045 8.172 1.00 0.00 70 VAL A N 11
ATOM 20757 C CA . VAL A 1 70 ? 5.693 -10.896 7.974 1.00 0.00 70 VAL A CA 11
ATOM 20758 C C . VAL A 1 70 ? 5.832 -10.604 6.465 1.00 0.00 70 VAL A C 11
ATOM 20759 O O . VAL A 1 70 ? 6.303 -11.435 5.688 1.00 0.00 70 VAL A O 11
ATOM 20772 N N . ILE A 1 71 ? 5.353 -9.429 6.043 1.00 0.00 71 ILE A N 11
ATOM 20773 C CA . ILE A 1 71 ? 5.406 -9.001 4.631 1.00 0.00 71 ILE A CA 11
ATOM 20774 C C . ILE A 1 71 ? 6.476 -7.912 4.452 1.00 0.00 71 ILE A C 11
ATOM 20775 O O . ILE A 1 71 ? 6.466 -6.889 5.144 1.00 0.00 71 ILE A O 11
ATOM 20791 N N . VAL A 1 72 ? 7.421 -8.179 3.536 1.00 0.00 72 VAL A N 11
ATOM 20792 C CA . VAL A 1 72 ? 8.487 -7.254 3.152 1.00 0.00 72 VAL A CA 11
ATOM 20793 C C . VAL A 1 72 ? 8.318 -6.952 1.656 1.00 0.00 72 VAL A C 11
ATOM 20794 O O . VAL A 1 72 ? 8.734 -7.754 0.808 1.00 0.00 72 VAL A O 11
ATOM 20807 N N . GLY A 1 73 ? 7.639 -5.834 1.353 1.00 0.00 73 GLY A N 11
ATOM 20808 C CA . GLY A 1 73 ? 7.449 -5.374 -0.022 1.00 0.00 73 GLY A CA 11
ATOM 20809 C C . GLY A 1 73 ? 6.599 -6.318 -0.877 1.00 0.00 73 GLY A C 11
ATOM 20810 O O . GLY A 1 73 ? 5.369 -6.266 -0.837 1.00 0.00 73 GLY A O 11
ATOM 20814 N N . ASN A 1 74 ? 7.286 -7.198 -1.624 1.00 0.00 74 ASN A N 11
ATOM 20815 C CA . ASN A 1 74 ? 6.680 -8.081 -2.650 1.00 0.00 74 ASN A CA 11
ATOM 20816 C C . ASN A 1 74 ? 6.655 -9.566 -2.182 1.00 0.00 74 ASN A C 11
ATOM 20817 O O . ASN A 1 74 ? 6.204 -10.466 -2.905 1.00 0.00 74 ASN A O 11
ATOM 20828 N N . VAL A 1 75 ? 7.086 -9.794 -0.933 1.00 0.00 75 VAL A N 11
ATOM 20829 C CA . VAL A 1 75 ? 7.276 -11.140 -0.343 1.00 0.00 75 VAL A CA 11
ATOM 20830 C C . VAL A 1 75 ? 6.533 -11.225 0.998 1.00 0.00 75 VAL A C 11
ATOM 20831 O O . VAL A 1 75 ? 6.554 -10.273 1.771 1.00 0.00 75 VAL A O 11
ATOM 20844 N N . VAL A 1 76 ? 5.863 -12.364 1.258 1.00 0.00 76 VAL A N 11
ATOM 20845 C CA . VAL A 1 76 ? 5.213 -12.651 2.556 1.00 0.00 76 VAL A CA 11
ATOM 20846 C C . VAL A 1 76 ? 5.719 -14.000 3.093 1.00 0.00 76 VAL A C 11
ATOM 20847 O O . VAL A 1 76 ? 5.690 -14.994 2.373 1.00 0.00 76 VAL A O 11
ATOM 20860 N N . ILE A 1 77 ? 6.199 -14.017 4.343 1.00 0.00 77 ILE A N 11
ATOM 20861 C CA . ILE A 1 77 ? 6.387 -15.253 5.106 1.00 0.00 77 ILE A CA 11
ATOM 20862 C C . ILE A 1 77 ? 5.190 -15.411 6.040 1.00 0.00 77 ILE A C 11
ATOM 20863 O O . ILE A 1 77 ? 5.049 -14.667 7.010 1.00 0.00 77 ILE A O 11
ATOM 20879 N N . ASP A 1 78 ? 4.305 -16.348 5.706 1.00 0.00 78 ASP A N 11
ATOM 20880 C CA . ASP A 1 78 ? 3.194 -16.738 6.578 1.00 0.00 78 ASP A CA 11
ATOM 20881 C C . ASP A 1 78 ? 3.674 -17.883 7.483 1.00 0.00 78 ASP A C 11
ATOM 20882 O O . ASP A 1 78 ? 4.330 -18.825 7.026 1.00 0.00 78 ASP A O 11
ATOM 20891 N N . HIS A 1 79 ? 3.392 -17.755 8.780 1.00 0.00 79 HIS A N 11
ATOM 20892 C CA . HIS A 1 79 ? 3.797 -18.721 9.802 1.00 0.00 79 HIS A CA 11
ATOM 20893 C C . HIS A 1 79 ? 2.559 -19.097 10.614 1.00 0.00 79 HIS A C 11
ATOM 20894 O O . HIS A 1 79 ? 1.994 -18.279 11.356 1.00 0.00 79 HIS A O 11
ATOM 20909 N N . GLU A 1 80 ? 2.142 -20.338 10.423 1.00 0.00 80 GLU A N 11
ATOM 20910 C CA . GLU A 1 80 ? 0.957 -20.937 11.037 1.00 0.00 80 GLU A CA 11
ATOM 20911 C C . GLU A 1 80 ? 1.381 -22.137 11.890 1.00 0.00 80 GLU A C 11
ATOM 20912 O O . GLU A 1 80 ? 2.557 -22.513 11.919 1.00 0.00 80 GLU A O 11
ATOM 20924 N N . THR A 1 81 ? 0.430 -22.660 12.649 1.00 0.00 81 THR A N 11
ATOM 20925 C CA . THR A 1 81 ? 0.522 -23.972 13.276 1.00 0.00 81 THR A CA 11
ATOM 20926 C C . THR A 1 81 ? -0.723 -24.760 12.855 1.00 0.00 81 THR A C 11
ATOM 20927 O O . THR A 1 81 ? -1.835 -24.493 13.336 1.00 0.00 81 THR A O 11
ATOM 20938 N N . VAL A 1 82 ? -0.533 -25.679 11.891 1.00 0.00 82 VAL A N 11
ATOM 20939 C CA . VAL A 1 82 ? -1.620 -26.492 11.341 1.00 0.00 82 VAL A CA 11
ATOM 20940 C C . VAL A 1 82 ? -1.878 -27.719 12.216 1.00 0.00 82 VAL A C 11
ATOM 20941 O O . VAL A 1 82 ? -0.969 -28.507 12.505 1.00 0.00 82 VAL A O 11
ATOM 20954 N N . THR A 1 83 ? -3.134 -27.844 12.650 1.00 0.00 83 THR A N 11
ATOM 20955 C CA . THR A 1 83 ? -3.636 -29.024 13.329 1.00 0.00 83 THR A CA 11
ATOM 20956 C C . THR A 1 83 ? -3.638 -30.204 12.344 1.00 0.00 83 THR A C 11
ATOM 20957 O O . THR A 1 83 ? -4.173 -30.093 11.243 1.00 0.00 83 THR A O 11
ATOM 20968 N N . ARG A 1 84 ? -2.955 -31.289 12.726 1.00 0.00 84 ARG A N 11
ATOM 20969 C CA . ARG A 1 84 ? -2.948 -32.562 11.989 1.00 0.00 84 ARG A CA 11
ATOM 20970 C C . ARG A 1 84 ? -3.260 -33.662 13.012 1.00 0.00 84 ARG A C 11
ATOM 20971 O O . ARG A 1 84 ? -3.611 -33.342 14.151 1.00 0.00 84 ARG A O 11
ATOM 20992 N N . ASN A 1 85 ? -3.129 -34.949 12.645 1.00 0.00 85 ASN A N 11
ATOM 20993 C CA . ASN A 1 85 ? -3.472 -36.055 13.567 1.00 0.00 85 ASN A CA 11
ATOM 20994 C C . ASN A 1 85 ? -2.298 -37.029 13.718 1.00 0.00 85 ASN A C 11
ATOM 20995 O O . ASN A 1 85 ? -2.082 -37.898 12.867 1.00 0.00 85 ASN A O 11
ATOM 21006 N N . PHE A 1 86 ? -1.521 -36.846 14.792 1.00 0.00 86 PHE A N 11
ATOM 21007 C CA . PHE A 1 86 ? -0.400 -37.725 15.158 1.00 0.00 86 PHE A CA 11
ATOM 21008 C C . PHE A 1 86 ? -0.855 -38.674 16.283 1.00 0.00 86 PHE A C 11
ATOM 21009 O O . PHE A 1 86 ? -1.571 -38.238 17.184 1.00 0.00 86 PHE A O 11
ATOM 21026 N N . PRO A 1 87 ? -0.444 -39.984 16.259 1.00 0.00 87 PRO A N 11
ATOM 21027 C CA . PRO A 1 87 ? -0.848 -40.973 17.297 1.00 0.00 87 PRO A CA 11
ATOM 21028 C C . PRO A 1 87 ? -0.306 -40.645 18.713 1.00 0.00 87 PRO A C 11
ATOM 21029 O O . PRO A 1 87 ? -0.825 -41.158 19.707 1.00 0.00 87 PRO A O 11
ATOM 21040 N N . GLU A 1 88 ? 0.725 -39.775 18.792 1.00 0.00 88 GLU A N 11
ATOM 21041 C CA . GLU A 1 88 ? 1.330 -39.355 20.082 1.00 0.00 88 GLU A CA 11
ATOM 21042 C C . GLU A 1 88 ? 0.543 -38.200 20.745 1.00 0.00 88 GLU A C 11
ATOM 21043 O O . GLU A 1 88 ? 0.830 -37.843 21.893 1.00 0.00 88 GLU A O 11
ATOM 21055 N N . GLY A 1 89 ? -0.428 -37.609 20.018 1.00 0.00 89 GLY A N 11
ATOM 21056 C CA . GLY A 1 89 ? -1.335 -36.615 20.607 1.00 0.00 89 GLY A CA 11
ATOM 21057 C C . GLY A 1 89 ? -2.089 -35.817 19.552 1.00 0.00 89 GLY A C 11
ATOM 21058 O O . GLY A 1 89 ? -2.833 -36.392 18.761 1.00 0.00 89 GLY A O 11
ATOM 21062 N N . LYS A 1 90 ? -1.909 -34.480 19.560 1.00 0.00 90 LYS A N 11
ATOM 21063 C CA . LYS A 1 90 ? -2.519 -33.568 18.587 1.00 0.00 90 LYS A CA 11
ATOM 21064 C C . LYS A 1 90 ? -1.951 -33.796 17.173 1.00 0.00 90 LYS A C 11
ATOM 21065 O O . LYS A 1 90 ? -2.537 -34.535 16.387 1.00 0.00 90 LYS A O 11
ATOM 21084 N N . GLY A 1 91 ? -0.788 -33.186 16.880 1.00 0.00 91 GLY A N 11
ATOM 21085 C CA . GLY A 1 91 ? -0.198 -33.209 15.541 1.00 0.00 91 GLY A CA 11
ATOM 21086 C C . GLY A 1 91 ? -0.041 -31.822 14.951 1.00 0.00 91 GLY A C 11
ATOM 21087 O O . GLY A 1 91 ? 0.007 -31.668 13.732 1.00 0.00 91 GLY A O 11
ATOM 21091 N N . GLU A 1 92 ? 0.099 -30.812 15.814 1.00 0.00 92 GLU A N 11
ATOM 21092 C CA . GLU A 1 92 ? 0.108 -29.403 15.387 1.00 0.00 92 GLU A CA 11
ATOM 21093 C C . GLU A 1 92 ? 1.553 -28.975 15.060 1.00 0.00 92 GLU A C 11
ATOM 21094 O O . GLU A 1 92 ? 2.407 -28.881 15.933 1.00 0.00 92 GLU A O 11
ATOM 21106 N N . VAL A 1 93 ? 1.836 -28.785 13.761 1.00 0.00 93 VAL A N 11
ATOM 21107 C CA . VAL A 1 93 ? 3.194 -28.462 13.275 1.00 0.00 93 VAL A CA 11
ATOM 21108 C C . VAL A 1 93 ? 3.221 -27.031 12.714 1.00 0.00 93 VAL A C 11
ATOM 21109 O O . VAL A 1 93 ? 2.240 -26.583 12.109 1.00 0.00 93 VAL A O 11
ATOM 21122 N N . ASP A 1 94 ? 4.328 -26.308 12.949 1.00 0.00 94 ASP A N 11
ATOM 21123 C CA . ASP A 1 94 ? 4.505 -24.935 12.439 1.00 0.00 94 ASP A CA 11
ATOM 21124 C C . ASP A 1 94 ? 5.317 -24.970 11.134 1.00 0.00 94 ASP A C 11
ATOM 21125 O O . ASP A 1 94 ? 6.185 -25.830 10.977 1.00 0.00 94 ASP A O 11
ATOM 21134 N N . VAL A 1 95 ? 4.995 -24.074 10.177 1.00 0.00 95 VAL A N 11
ATOM 21135 C CA . VAL A 1 95 ? 5.705 -23.969 8.877 1.00 0.00 95 VAL A CA 11
ATOM 21136 C C . VAL A 1 95 ? 5.942 -22.474 8.546 1.00 0.00 95 VAL A C 11
ATOM 21137 O O . VAL A 1 95 ? 5.057 -21.643 8.754 1.00 0.00 95 VAL A O 11
ATOM 21150 N N . ALA A 1 96 ? 7.150 -22.138 8.066 1.00 0.00 96 ALA A N 11
ATOM 21151 C CA . ALA A 1 96 ? 7.467 -20.807 7.527 1.00 0.00 96 ALA A CA 11
ATOM 21152 C C . ALA A 1 96 ? 7.421 -20.865 5.989 1.00 0.00 96 ALA A C 11
ATOM 21153 O O . ALA A 1 96 ? 8.369 -21.343 5.344 1.00 0.00 96 ALA A O 11
ATOM 21160 N N . CYS A 1 97 ? 6.294 -20.424 5.411 1.00 0.00 97 CYS A N 11
ATOM 21161 C CA . CYS A 1 97 ? 6.070 -20.426 3.956 1.00 0.00 97 CYS A CA 11
ATOM 21162 C C . CYS A 1 97 ? 6.363 -19.031 3.387 1.00 0.00 97 CYS A C 11
ATOM 21163 O O . CYS A 1 97 ? 5.673 -18.070 3.704 1.00 0.00 97 CYS A O 11
ATOM 21171 N N . ILE A 1 98 ? 7.424 -18.930 2.582 1.00 0.00 98 ILE A N 11
ATOM 21172 C CA . ILE A 1 98 ? 7.814 -17.684 1.901 1.00 0.00 98 ILE A CA 11
ATOM 21173 C C . ILE A 1 98 ? 7.282 -17.686 0.451 1.00 0.00 98 ILE A C 11
ATOM 21174 O O . ILE A 1 98 ? 7.716 -18.480 -0.386 1.00 0.00 98 ILE A O 11
ATOM 21190 N N . TYR A 1 99 ? 6.302 -16.816 0.177 1.00 0.00 99 TYR A N 11
ATOM 21191 C CA . TYR A 1 99 ? 5.760 -16.603 -1.176 1.00 0.00 99 TYR A CA 11
ATOM 21192 C C . TYR A 1 99 ? 6.407 -15.363 -1.807 1.00 0.00 99 TYR A C 11
ATOM 21193 O O . TYR A 1 99 ? 6.844 -14.447 -1.097 1.00 0.00 99 TYR A O 11
ATOM 21211 N N . GLU A 1 100 ? 6.430 -15.340 -3.141 1.00 0.00 100 GLU A N 11
ATOM 21212 C CA . GLU A 1 100 ? 6.859 -14.189 -3.936 1.00 0.00 100 GLU A CA 11
ATOM 21213 C C . GLU A 1 100 ? 5.825 -13.950 -5.040 1.00 0.00 100 GLU A C 11
ATOM 21214 O O . GLU A 1 100 ? 5.570 -14.832 -5.877 1.00 0.00 100 GLU A O 11
ATOM 21226 N N . VAL A 1 101 ? 5.221 -12.761 -5.011 1.00 0.00 101 VAL A N 11
ATOM 21227 C CA . VAL A 1 101 ? 4.127 -12.376 -5.911 1.00 0.00 101 VAL A CA 11
ATOM 21228 C C . VAL A 1 101 ? 4.684 -11.622 -7.137 1.00 0.00 101 VAL A C 11
ATOM 21229 O O . VAL A 1 101 ? 5.615 -10.838 -7.025 1.00 0.00 101 VAL A O 11
ATOM 21242 N N . GLU A 1 102 ? 4.127 -11.904 -8.310 1.00 0.00 102 GLU A N 11
ATOM 21243 C CA . GLU A 1 102 ? 4.480 -11.238 -9.567 1.00 0.00 102 GLU A CA 11
ATOM 21244 C C . GLU A 1 102 ? 3.190 -10.981 -10.347 1.00 0.00 102 GLU A C 11
ATOM 21245 O O . GLU A 1 102 ? 2.437 -11.927 -10.613 1.00 0.00 102 GLU A O 11
ATOM 21257 N N . ASN A 1 103 ? 2.930 -9.700 -10.691 1.00 0.00 103 ASN A N 11
ATOM 21258 C CA . ASN A 1 103 ? 1.757 -9.291 -11.503 1.00 0.00 103 ASN A CA 11
ATOM 21259 C C . ASN A 1 103 ? 0.430 -9.622 -10.767 1.00 0.00 103 ASN A C 11
ATOM 21260 O O . ASN A 1 103 ? -0.600 -9.888 -11.396 1.00 0.00 103 ASN A O 11
ATOM 21271 N N . GLY A 1 104 ? 0.475 -9.574 -9.419 1.00 0.00 104 GLY A N 11
ATOM 21272 C CA . GLY A 1 104 ? -0.695 -9.842 -8.571 1.00 0.00 104 GLY A CA 11
ATOM 21273 C C . GLY A 1 104 ? -0.905 -11.324 -8.242 1.00 0.00 104 GLY A C 11
ATOM 21274 O O . GLY A 1 104 ? -1.782 -11.664 -7.440 1.00 0.00 104 GLY A O 11
ATOM 21278 N N . ARG A 1 105 ? -0.088 -12.207 -8.849 1.00 0.00 105 ARG A N 11
ATOM 21279 C CA . ARG A 1 105 ? -0.219 -13.676 -8.716 1.00 0.00 105 ARG A CA 11
ATOM 21280 C C . ARG A 1 105 ? 1.111 -14.274 -8.239 1.00 0.00 105 ARG A C 11
ATOM 21281 O O . ARG A 1 105 ? 2.152 -13.933 -8.780 1.00 0.00 105 ARG A O 11
ATOM 21302 N N . ILE A 1 106 ? 1.064 -15.186 -7.253 1.00 0.00 106 ILE A N 11
ATOM 21303 C CA . ILE A 1 106 ? 2.278 -15.815 -6.681 1.00 0.00 106 ILE A CA 11
ATOM 21304 C C . ILE A 1 106 ? 3.006 -16.646 -7.751 1.00 0.00 106 ILE A C 11
ATOM 21305 O O . ILE A 1 106 ? 2.551 -17.725 -8.107 1.00 0.00 106 ILE A O 11
ATOM 21321 N N . ALA A 1 107 ? 4.115 -16.099 -8.277 1.00 0.00 107 ALA A N 11
ATOM 21322 C CA . ALA A 1 107 ? 4.887 -16.728 -9.367 1.00 0.00 107 ALA A CA 11
ATOM 21323 C C . ALA A 1 107 ? 5.827 -17.812 -8.837 1.00 0.00 107 ALA A C 11
ATOM 21324 O O . ALA A 1 107 ? 6.212 -18.720 -9.581 1.00 0.00 107 ALA A O 11
ATOM 21331 N N . LYS A 1 108 ? 6.211 -17.697 -7.554 1.00 0.00 108 LYS A N 11
ATOM 21332 C CA . LYS A 1 108 ? 7.141 -18.634 -6.893 1.00 0.00 108 LYS A CA 11
ATOM 21333 C C . LYS A 1 108 ? 6.798 -18.726 -5.407 1.00 0.00 108 LYS A C 11
ATOM 21334 O O . LYS A 1 108 ? 6.493 -17.716 -4.774 1.00 0.00 108 LYS A O 11
ATOM 21353 N N . ALA A 1 109 ? 6.867 -19.942 -4.868 1.00 0.00 109 ALA A N 11
ATOM 21354 C CA . ALA A 1 109 ? 6.563 -20.237 -3.464 1.00 0.00 109 ALA A CA 11
ATOM 21355 C C . ALA A 1 109 ? 7.561 -21.272 -2.952 1.00 0.00 109 ALA A C 11
ATOM 21356 O O . ALA A 1 109 ? 7.908 -22.206 -3.668 1.00 0.00 109 ALA A O 11
ATOM 21363 N N . TRP A 1 110 ? 8.039 -21.067 -1.726 1.00 0.00 110 TRP A N 11
ATOM 21364 C CA . TRP A 1 110 ? 9.020 -21.935 -1.053 1.00 0.00 110 TRP A CA 11
ATOM 21365 C C . TRP A 1 110 ? 8.535 -22.105 0.396 1.00 0.00 110 TRP A C 11
ATOM 21366 O O . TRP A 1 110 ? 7.992 -21.156 0.956 1.00 0.00 110 TRP A O 11
ATOM 21387 N N . PHE A 1 111 ? 8.692 -23.292 1.004 1.00 0.00 111 PHE A N 11
ATOM 21388 C CA . PHE A 1 111 ? 8.280 -23.490 2.414 1.00 0.00 111 PHE A CA 11
ATOM 21389 C C . PHE A 1 111 ? 9.260 -24.404 3.155 1.00 0.00 111 PHE A C 11
ATOM 21390 O O . PHE A 1 111 ? 9.847 -25.315 2.563 1.00 0.00 111 PHE A O 11
ATOM 21407 N N . LYS A 1 112 ? 9.426 -24.132 4.455 1.00 0.00 112 LYS A N 11
ATOM 21408 C CA . LYS A 1 112 ? 10.206 -24.970 5.372 1.00 0.00 112 LYS A CA 11
ATOM 21409 C C . LYS A 1 112 ? 9.385 -25.214 6.636 1.00 0.00 112 LYS A C 11
ATOM 21410 O O . LYS A 1 112 ? 8.896 -24.260 7.240 1.00 0.00 112 LYS A O 11
ATOM 21429 N N . ILE A 1 113 ? 9.274 -26.483 7.057 1.00 0.00 113 ILE A N 11
ATOM 21430 C CA . ILE A 1 113 ? 8.498 -26.857 8.244 1.00 0.00 113 ILE A CA 11
ATOM 21431 C C . ILE A 1 113 ? 9.404 -26.760 9.477 1.00 0.00 113 ILE A C 11
ATOM 21432 O O . ILE A 1 113 ? 10.517 -27.308 9.491 1.00 0.00 113 ILE A O 11
ATOM 21448 N N . GLY A 1 114 ? 8.918 -26.014 10.477 1.00 0.00 114 GLY A N 11
ATOM 21449 C CA . GLY A 1 114 ? 9.625 -25.801 11.734 1.00 0.00 114 GLY A CA 11
ATOM 21450 C C . GLY A 1 114 ? 9.845 -27.080 12.526 1.00 0.00 114 GLY A C 11
ATOM 21451 O O . GLY A 1 114 ? 10.942 -27.654 12.483 1.00 0.00 114 GLY A O 11
ATOM 21455 N N . GLU A 1 115 ? 8.810 -27.533 13.248 1.00 0.00 115 GLU A N 11
ATOM 21456 C CA . GLU A 1 115 ? 8.888 -28.747 14.070 1.00 0.00 115 GLU A CA 11
ATOM 21457 C C . GLU A 1 115 ? 7.469 -29.291 14.325 1.00 0.00 115 GLU A C 11
ATOM 21458 O O . GLU A 1 115 ? 6.482 -28.567 14.108 1.00 0.00 115 GLU A O 11
ATOM 21470 N N . PRO A 1 116 ? 7.333 -30.575 14.770 1.00 0.00 116 PRO A N 11
ATOM 21471 C CA . PRO A 1 116 ? 6.066 -31.082 15.312 1.00 0.00 116 PRO A CA 11
ATOM 21472 C C . PRO A 1 116 ? 5.856 -30.688 16.789 1.00 0.00 116 PRO A C 11
ATOM 21473 O O . PRO A 1 116 ? 6.805 -30.663 17.584 1.00 0.00 116 PRO A O 11
ATOM 21484 N N . ARG A 1 117 ? 4.604 -30.361 17.135 1.00 0.00 117 ARG A N 11
ATOM 21485 C CA . ARG A 1 117 ? 4.183 -30.068 18.517 1.00 0.00 117 ARG A CA 11
ATOM 21486 C C . ARG A 1 117 ? 2.894 -30.828 18.854 1.00 0.00 117 ARG A C 11
ATOM 21487 O O . ARG A 1 117 ? 2.130 -31.234 17.965 1.00 0.00 117 ARG A O 11
ATOM 21508 N N . ILE A 1 118 ? 2.679 -31.020 20.160 1.00 0.00 118 ILE A N 11
ATOM 21509 C CA . ILE A 1 118 ? 1.524 -31.735 20.727 1.00 0.00 118 ILE A CA 11
ATOM 21510 C C . ILE A 1 118 ? 0.963 -30.883 21.885 1.00 0.00 118 ILE A C 11
ATOM 21511 O O . ILE A 1 118 ? 1.738 -30.233 22.593 1.00 0.00 118 ILE A O 11
ATOM 21527 N N . VAL A 1 119 ? -0.374 -30.882 22.065 1.00 0.00 119 VAL A N 11
ATOM 21528 C CA . VAL A 1 119 ? -1.045 -30.118 23.156 1.00 0.00 119 VAL A CA 11
ATOM 21529 C C . VAL A 1 119 ? -0.645 -30.669 24.541 1.00 0.00 119 VAL A C 11
ATOM 21530 O O . VAL A 1 119 ? -0.363 -29.900 25.469 1.00 0.00 119 VAL A O 11
ATOM 21543 N N . SER A 1 120 ? -0.618 -32.009 24.649 1.00 0.00 120 SER A N 11
ATOM 21544 C CA . SER A 1 120 ? -0.212 -32.718 25.876 1.00 0.00 120 SER A CA 11
ATOM 21545 C C . SER A 1 120 ? 1.274 -32.438 26.208 1.00 0.00 120 SER A C 11
ATOM 21546 O O . SER A 1 120 ? 1.662 -32.435 27.377 1.00 0.00 120 SER A O 11
ATOM 21554 N N . GLN A 1 121 ? 2.090 -32.200 25.160 1.00 0.00 121 GLN A N 11
ATOM 21555 C CA . GLN A 1 121 ? 3.516 -31.839 25.300 1.00 0.00 121 GLN A CA 11
ATOM 21556 C C . GLN A 1 121 ? 3.620 -30.401 25.855 1.00 0.00 121 GLN A C 11
ATOM 21557 O O . GLN A 1 121 ? 3.733 -29.424 25.100 1.00 0.00 121 GLN A O 11
ATOM 21571 N N . LYS A 1 122 ? 3.515 -30.301 27.192 1.00 0.00 122 LYS A N 11
ATOM 21572 C CA . LYS A 1 122 ? 3.385 -29.030 27.914 1.00 0.00 122 LYS A CA 11
ATOM 21573 C C . LYS A 1 122 ? 3.618 -29.264 29.418 1.00 0.00 122 LYS A C 11
ATOM 21574 O O . LYS A 1 122 ? 3.152 -30.272 29.964 1.00 0.00 122 LYS A O 11
ATOM 21593 N N . SER A 1 123 ? 4.336 -28.333 30.075 1.00 0.00 123 SER A N 11
ATOM 21594 C CA . SER A 1 123 ? 4.592 -28.367 31.527 1.00 0.00 123 SER A CA 11
ATOM 21595 C C . SER A 1 123 ? 4.758 -26.922 32.062 1.00 0.00 123 SER A C 11
ATOM 21596 O O . SER A 1 123 ? 3.929 -26.476 32.889 1.00 0.00 123 SER A O 11
ATOM 21605 N N . MET A 1 1 ? 0.392 0.148 -0.469 1.00 0.00 1 MET A N 12
ATOM 21606 C CA . MET A 1 1 ? 1.374 -0.228 0.576 1.00 0.00 1 MET A CA 12
ATOM 21607 C C . MET A 1 1 ? 2.128 -1.488 0.115 1.00 0.00 1 MET A C 12
ATOM 21608 O O . MET A 1 1 ? 3.263 -1.404 -0.366 1.00 0.00 1 MET A O 12
ATOM 21624 N N . ASN A 1 2 ? 1.468 -2.653 0.249 1.00 0.00 2 ASN A N 12
ATOM 21625 C CA . ASN A 1 2 ? 1.946 -3.952 -0.273 1.00 0.00 2 ASN A CA 12
ATOM 21626 C C . ASN A 1 2 ? 0.721 -4.754 -0.752 1.00 0.00 2 ASN A C 12
ATOM 21627 O O . ASN A 1 2 ? 0.771 -5.978 -0.829 1.00 0.00 2 ASN A O 12
ATOM 21638 N N . SER A 1 3 ? -0.348 -4.017 -1.118 1.00 0.00 3 SER A N 12
ATOM 21639 C CA . SER A 1 3 ? -1.726 -4.531 -1.275 1.00 0.00 3 SER A CA 12
ATOM 21640 C C . SER A 1 3 ? -1.831 -5.763 -2.191 1.00 0.00 3 SER A C 12
ATOM 21641 O O . SER A 1 3 ? -2.350 -6.792 -1.782 1.00 0.00 3 SER A O 12
ATOM 21649 N N . GLU A 1 4 ? -1.292 -5.654 -3.409 1.00 0.00 4 GLU A N 12
ATOM 21650 C CA . GLU A 1 4 ? -1.361 -6.738 -4.427 1.00 0.00 4 GLU A CA 12
ATOM 21651 C C . GLU A 1 4 ? -0.527 -7.979 -4.032 1.00 0.00 4 GLU A C 12
ATOM 21652 O O . GLU A 1 4 ? -0.627 -9.030 -4.676 1.00 0.00 4 GLU A O 12
ATOM 21664 N N . ILE A 1 5 ? 0.317 -7.834 -2.999 1.00 0.00 5 ILE A N 12
ATOM 21665 C CA . ILE A 1 5 ? 1.115 -8.936 -2.424 1.00 0.00 5 ILE A CA 12
ATOM 21666 C C . ILE A 1 5 ? 0.410 -9.497 -1.153 1.00 0.00 5 ILE A C 12
ATOM 21667 O O . ILE A 1 5 ? 0.528 -10.684 -0.827 1.00 0.00 5 ILE A O 12
ATOM 21683 N N . GLU A 1 6 ? -0.324 -8.605 -0.447 1.00 0.00 6 GLU A N 12
ATOM 21684 C CA . GLU A 1 6 ? -1.153 -8.957 0.735 1.00 0.00 6 GLU A CA 12
ATOM 21685 C C . GLU A 1 6 ? -2.394 -9.763 0.307 1.00 0.00 6 GLU A C 12
ATOM 21686 O O . GLU A 1 6 ? -2.810 -10.689 0.992 1.00 0.00 6 GLU A O 12
ATOM 21698 N N . LEU A 1 7 ? -2.925 -9.398 -0.862 1.00 0.00 7 LEU A N 12
ATOM 21699 C CA . LEU A 1 7 ? -4.237 -9.842 -1.378 1.00 0.00 7 LEU A CA 12
ATOM 21700 C C . LEU A 1 7 ? -4.275 -11.362 -1.678 1.00 0.00 7 LEU A C 12
ATOM 21701 O O . LEU A 1 7 ? -5.255 -12.008 -1.290 1.00 0.00 7 LEU A O 12
ATOM 21717 N N . PRO A 1 8 ? -3.245 -11.972 -2.385 1.00 0.00 8 PRO A N 12
ATOM 21718 C CA . PRO A 1 8 ? -3.168 -13.439 -2.526 1.00 0.00 8 PRO A CA 12
ATOM 21719 C C . PRO A 1 8 ? -3.185 -14.134 -1.161 1.00 0.00 8 PRO A C 12
ATOM 21720 O O . PRO A 1 8 ? -4.116 -14.873 -0.845 1.00 0.00 8 PRO A O 12
ATOM 21731 N N . VAL A 1 9 ? -2.209 -13.765 -0.333 1.00 0.00 9 VAL A N 12
ATOM 21732 C CA . VAL A 1 9 ? -1.937 -14.395 0.966 1.00 0.00 9 VAL A CA 12
ATOM 21733 C C . VAL A 1 9 ? -3.150 -14.306 1.933 1.00 0.00 9 VAL A C 12
ATOM 21734 O O . VAL A 1 9 ? -3.421 -15.239 2.702 1.00 0.00 9 VAL A O 12
ATOM 21747 N N . GLN A 1 10 ? -3.905 -13.202 1.824 1.00 0.00 10 GLN A N 12
ATOM 21748 C CA . GLN A 1 10 ? -5.092 -12.938 2.665 1.00 0.00 10 GLN A CA 12
ATOM 21749 C C . GLN A 1 10 ? -6.232 -13.909 2.301 1.00 0.00 10 GLN A C 12
ATOM 21750 O O . GLN A 1 10 ? -6.716 -14.655 3.158 1.00 0.00 10 GLN A O 12
ATOM 21764 N N . LYS A 1 11 ? -6.613 -13.913 1.011 1.00 0.00 11 LYS A N 12
ATOM 21765 C CA . LYS A 1 11 ? -7.769 -14.689 0.504 1.00 0.00 11 LYS A CA 12
ATOM 21766 C C . LYS A 1 11 ? -7.520 -16.206 0.613 1.00 0.00 11 LYS A C 12
ATOM 21767 O O . LYS A 1 11 ? -8.439 -16.985 0.887 1.00 0.00 11 LYS A O 12
ATOM 21786 N N . GLN A 1 12 ? -6.253 -16.588 0.400 1.00 0.00 12 GLN A N 12
ATOM 21787 C CA . GLN A 1 12 ? -5.790 -17.980 0.484 1.00 0.00 12 GLN A CA 12
ATOM 21788 C C . GLN A 1 12 ? -5.910 -18.530 1.910 1.00 0.00 12 GLN A C 12
ATOM 21789 O O . GLN A 1 12 ? -6.262 -19.691 2.093 1.00 0.00 12 GLN A O 12
ATOM 21803 N N . LEU A 1 13 ? -5.595 -17.681 2.904 1.00 0.00 13 LEU A N 12
ATOM 21804 C CA . LEU A 1 13 ? -5.647 -18.058 4.329 1.00 0.00 13 LEU A CA 12
ATOM 21805 C C . LEU A 1 13 ? -7.056 -18.503 4.718 1.00 0.00 13 LEU A C 12
ATOM 21806 O O . LEU A 1 13 ? -7.253 -19.594 5.277 1.00 0.00 13 LEU A O 12
ATOM 21822 N N . GLU A 1 14 ? -8.017 -17.626 4.395 1.00 0.00 14 GLU A N 12
ATOM 21823 C CA . GLU A 1 14 ? -9.453 -17.860 4.613 1.00 0.00 14 GLU A CA 12
ATOM 21824 C C . GLU A 1 14 ? -9.877 -19.170 3.943 1.00 0.00 14 GLU A C 12
ATOM 21825 O O . GLU A 1 14 ? -10.493 -20.025 4.572 1.00 0.00 14 GLU A O 12
ATOM 21837 N N . ALA A 1 15 ? -9.440 -19.328 2.686 1.00 0.00 15 ALA A N 12
ATOM 21838 C CA . ALA A 1 15 ? -9.748 -20.491 1.841 1.00 0.00 15 ALA A CA 12
ATOM 21839 C C . ALA A 1 15 ? -9.126 -21.797 2.390 1.00 0.00 15 ALA A C 12
ATOM 21840 O O . ALA A 1 15 ? -9.693 -22.875 2.219 1.00 0.00 15 ALA A O 12
ATOM 21847 N N . TYR A 1 16 ? -7.968 -21.681 3.071 1.00 0.00 16 TYR A N 12
ATOM 21848 C CA . TYR A 1 16 ? -7.200 -22.844 3.564 1.00 0.00 16 TYR A CA 12
ATOM 21849 C C . TYR A 1 16 ? -7.965 -23.553 4.701 1.00 0.00 16 TYR A C 12
ATOM 21850 O O . TYR A 1 16 ? -8.152 -24.776 4.667 1.00 0.00 16 TYR A O 12
ATOM 21868 N N . ASN A 1 17 ? -8.438 -22.757 5.681 1.00 0.00 17 ASN A N 12
ATOM 21869 C CA . ASN A 1 17 ? -9.197 -23.279 6.839 1.00 0.00 17 ASN A CA 12
ATOM 21870 C C . ASN A 1 17 ? -10.687 -23.490 6.479 1.00 0.00 17 ASN A C 12
ATOM 21871 O O . ASN A 1 17 ? -11.391 -24.238 7.163 1.00 0.00 17 ASN A O 12
ATOM 21882 N N . ALA A 1 18 ? -11.159 -22.822 5.400 1.00 0.00 18 ALA A N 12
ATOM 21883 C CA . ALA A 1 18 ? -12.552 -22.960 4.896 1.00 0.00 18 ALA A CA 12
ATOM 21884 C C . ALA A 1 18 ? -12.693 -24.117 3.893 1.00 0.00 18 ALA A C 12
ATOM 21885 O O . ALA A 1 18 ? -13.803 -24.393 3.416 1.00 0.00 18 ALA A O 12
ATOM 21892 N N . ARG A 1 19 ? -11.547 -24.767 3.571 1.00 0.00 19 ARG A N 12
ATOM 21893 C CA . ARG A 1 19 ? -11.468 -25.954 2.685 1.00 0.00 19 ARG A CA 12
ATOM 21894 C C . ARG A 1 19 ? -11.811 -25.607 1.205 1.00 0.00 19 ARG A C 12
ATOM 21895 O O . ARG A 1 19 ? -12.134 -26.492 0.401 1.00 0.00 19 ARG A O 12
ATOM 21916 N N . ASP A 1 20 ? -11.686 -24.319 0.855 1.00 0.00 20 ASP A N 12
ATOM 21917 C CA . ASP A 1 20 ? -11.856 -23.820 -0.522 1.00 0.00 20 ASP A CA 12
ATOM 21918 C C . ASP A 1 20 ? -10.515 -23.840 -1.271 1.00 0.00 20 ASP A C 12
ATOM 21919 O O . ASP A 1 20 ? -9.537 -23.250 -0.817 1.00 0.00 20 ASP A O 12
ATOM 21928 N N . ILE A 1 21 ? -10.486 -24.543 -2.412 1.00 0.00 21 ILE A N 12
ATOM 21929 C CA . ILE A 1 21 ? -9.310 -24.596 -3.308 1.00 0.00 21 ILE A CA 12
ATOM 21930 C C . ILE A 1 21 ? -9.336 -23.425 -4.314 1.00 0.00 21 ILE A C 12
ATOM 21931 O O . ILE A 1 21 ? -8.281 -22.951 -4.724 1.00 0.00 21 ILE A O 12
ATOM 21947 N N . ASP A 1 22 ? -10.544 -22.936 -4.658 1.00 0.00 22 ASP A N 12
ATOM 21948 C CA . ASP A 1 22 ? -10.745 -21.959 -5.755 1.00 0.00 22 ASP A CA 12
ATOM 21949 C C . ASP A 1 22 ? -9.961 -20.654 -5.516 1.00 0.00 22 ASP A C 12
ATOM 21950 O O . ASP A 1 22 ? -9.253 -20.185 -6.408 1.00 0.00 22 ASP A O 12
ATOM 21959 N N . ALA A 1 23 ? -10.061 -20.106 -4.295 1.00 0.00 23 ALA A N 12
ATOM 21960 C CA . ALA A 1 23 ? -9.308 -18.890 -3.887 1.00 0.00 23 ALA A CA 12
ATOM 21961 C C . ALA A 1 23 ? -7.859 -19.247 -3.521 1.00 0.00 23 ALA A C 12
ATOM 21962 O O . ALA A 1 23 ? -6.930 -18.465 -3.758 1.00 0.00 23 ALA A O 12
ATOM 21969 N N . PHE A 1 24 ? -7.683 -20.464 -2.977 1.00 0.00 24 PHE A N 12
ATOM 21970 C CA . PHE A 1 24 ? -6.366 -20.995 -2.572 1.00 0.00 24 PHE A CA 12
ATOM 21971 C C . PHE A 1 24 ? -5.514 -21.384 -3.813 1.00 0.00 24 PHE A C 12
ATOM 21972 O O . PHE A 1 24 ? -4.358 -21.778 -3.675 1.00 0.00 24 PHE A O 12
ATOM 21989 N N . MET A 1 25 ? -6.124 -21.332 -5.020 1.00 0.00 25 MET A N 12
ATOM 21990 C CA . MET A 1 25 ? -5.422 -21.593 -6.298 1.00 0.00 25 MET A CA 12
ATOM 21991 C C . MET A 1 25 ? -5.411 -20.351 -7.211 1.00 0.00 25 MET A C 12
ATOM 21992 O O . MET A 1 25 ? -4.437 -20.134 -7.949 1.00 0.00 25 MET A O 12
ATOM 22006 N N . ALA A 1 26 ? -6.494 -19.549 -7.156 1.00 0.00 26 ALA A N 12
ATOM 22007 C CA . ALA A 1 26 ? -6.714 -18.408 -8.084 1.00 0.00 26 ALA A CA 12
ATOM 22008 C C . ALA A 1 26 ? -5.558 -17.402 -8.044 1.00 0.00 26 ALA A C 12
ATOM 22009 O O . ALA A 1 26 ? -4.998 -17.037 -9.077 1.00 0.00 26 ALA A O 12
ATOM 22016 N N . TRP A 1 27 ? -5.176 -17.022 -6.823 1.00 0.00 27 TRP A N 12
ATOM 22017 C CA . TRP A 1 27 ? -4.183 -15.970 -6.569 1.00 0.00 27 TRP A CA 12
ATOM 22018 C C . TRP A 1 27 ? -2.731 -16.432 -6.812 1.00 0.00 27 TRP A C 12
ATOM 22019 O O . TRP A 1 27 ? -1.792 -15.650 -6.627 1.00 0.00 27 TRP A O 12
ATOM 22040 N N . TRP A 1 28 ? -2.562 -17.698 -7.198 1.00 0.00 28 TRP A N 12
ATOM 22041 C CA . TRP A 1 28 ? -1.265 -18.259 -7.601 1.00 0.00 28 TRP A CA 12
ATOM 22042 C C . TRP A 1 28 ? -1.122 -18.103 -9.120 1.00 0.00 28 TRP A C 12
ATOM 22043 O O . TRP A 1 28 ? -2.123 -18.086 -9.849 1.00 0.00 28 TRP A O 12
ATOM 22064 N N . ALA A 1 29 ? 0.119 -17.947 -9.587 1.00 0.00 29 ALA A N 12
ATOM 22065 C CA . ALA A 1 29 ? 0.430 -17.863 -11.024 1.00 0.00 29 ALA A CA 12
ATOM 22066 C C . ALA A 1 29 ? 0.349 -19.251 -11.678 1.00 0.00 29 ALA A C 12
ATOM 22067 O O . ALA A 1 29 ? 0.531 -20.271 -11.010 1.00 0.00 29 ALA A O 12
ATOM 22074 N N . ASP A 1 30 ? 0.096 -19.268 -12.997 1.00 0.00 30 ASP A N 12
ATOM 22075 C CA . ASP A 1 30 ? 0.020 -20.512 -13.798 1.00 0.00 30 ASP A CA 12
ATOM 22076 C C . ASP A 1 30 ? 1.394 -21.225 -13.866 1.00 0.00 30 ASP A C 12
ATOM 22077 O O . ASP A 1 30 ? 1.464 -22.438 -14.057 1.00 0.00 30 ASP A O 12
ATOM 22086 N N . ASP A 1 31 ? 2.472 -20.444 -13.687 1.00 0.00 31 ASP A N 12
ATOM 22087 C CA . ASP A 1 31 ? 3.871 -20.926 -13.738 1.00 0.00 31 ASP A CA 12
ATOM 22088 C C . ASP A 1 31 ? 4.466 -21.026 -12.300 1.00 0.00 31 ASP A C 12
ATOM 22089 O O . ASP A 1 31 ? 5.688 -21.081 -12.125 1.00 0.00 31 ASP A O 12
ATOM 22098 N N . CYS A 1 32 ? 3.579 -21.071 -11.272 1.00 0.00 32 CYS A N 12
ATOM 22099 C CA . CYS A 1 32 ? 3.995 -21.030 -9.852 1.00 0.00 32 CYS A CA 12
ATOM 22100 C C . CYS A 1 32 ? 4.911 -22.214 -9.474 1.00 0.00 32 CYS A C 12
ATOM 22101 O O . CYS A 1 32 ? 4.493 -23.378 -9.495 1.00 0.00 32 CYS A O 12
ATOM 22109 N N . GLN A 1 33 ? 6.168 -21.884 -9.131 1.00 0.00 33 GLN A N 12
ATOM 22110 C CA . GLN A 1 33 ? 7.212 -22.864 -8.806 1.00 0.00 33 GLN A CA 12
ATOM 22111 C C . GLN A 1 33 ? 7.238 -23.125 -7.294 1.00 0.00 33 GLN A C 12
ATOM 22112 O O . GLN A 1 33 ? 7.750 -22.318 -6.510 1.00 0.00 33 GLN A O 12
ATOM 22126 N N . TYR A 1 34 ? 6.669 -24.272 -6.924 1.00 0.00 34 TYR A N 12
ATOM 22127 C CA . TYR A 1 34 ? 6.438 -24.692 -5.545 1.00 0.00 34 TYR A CA 12
ATOM 22128 C C . TYR A 1 34 ? 7.567 -25.627 -5.077 1.00 0.00 34 TYR A C 12
ATOM 22129 O O . TYR A 1 34 ? 7.701 -26.761 -5.567 1.00 0.00 34 TYR A O 12
ATOM 22147 N N . TYR A 1 35 ? 8.380 -25.117 -4.138 1.00 0.00 35 TYR A N 12
ATOM 22148 C CA . TYR A 1 35 ? 9.461 -25.859 -3.483 1.00 0.00 35 TYR A CA 12
ATOM 22149 C C . TYR A 1 35 ? 9.124 -26.112 -2.010 1.00 0.00 35 TYR A C 12
ATOM 22150 O O . TYR A 1 35 ? 8.326 -25.395 -1.397 1.00 0.00 35 TYR A O 12
ATOM 22168 N N . ALA A 1 36 ? 9.743 -27.165 -1.474 1.00 0.00 36 ALA A N 12
ATOM 22169 C CA . ALA A 1 36 ? 9.741 -27.481 -0.047 1.00 0.00 36 ALA A CA 12
ATOM 22170 C C . ALA A 1 36 ? 11.168 -27.357 0.500 1.00 0.00 36 ALA A C 12
ATOM 22171 O O . ALA A 1 36 ? 12.135 -27.447 -0.265 1.00 0.00 36 ALA A O 12
ATOM 22178 N N . PHE A 1 37 ? 11.269 -27.143 1.816 1.00 0.00 37 PHE A N 12
ATOM 22179 C CA . PHE A 1 37 ? 12.549 -27.020 2.546 1.00 0.00 37 PHE A CA 12
ATOM 22180 C C . PHE A 1 37 ? 13.473 -28.264 2.335 1.00 0.00 37 PHE A C 12
ATOM 22181 O O . PHE A 1 37 ? 12.983 -29.399 2.392 1.00 0.00 37 PHE A O 12
ATOM 22198 N N . PRO A 1 38 ? 14.814 -28.092 2.051 1.00 0.00 38 PRO A N 12
ATOM 22199 C CA . PRO A 1 38 ? 15.456 -26.783 1.740 1.00 0.00 38 PRO A CA 12
ATOM 22200 C C . PRO A 1 38 ? 15.117 -26.263 0.313 1.00 0.00 38 PRO A C 12
ATOM 22201 O O . PRO A 1 38 ? 14.839 -25.071 0.123 1.00 0.00 38 PRO A O 12
ATOM 22212 N N . ALA A 1 39 ? 15.107 -27.187 -0.668 1.00 0.00 39 ALA A N 12
ATOM 22213 C CA . ALA A 1 39 ? 14.884 -26.875 -2.092 1.00 0.00 39 ALA A CA 12
ATOM 22214 C C . ALA A 1 39 ? 14.523 -28.172 -2.837 1.00 0.00 39 ALA A C 12
ATOM 22215 O O . ALA A 1 39 ? 15.409 -28.939 -3.238 1.00 0.00 39 ALA A O 12
ATOM 22222 N N . THR A 1 40 ? 13.213 -28.449 -2.946 1.00 0.00 40 THR A N 12
ATOM 22223 C CA . THR A 1 40 ? 12.680 -29.610 -3.683 1.00 0.00 40 THR A CA 12
ATOM 22224 C C . THR A 1 40 ? 11.442 -29.174 -4.462 1.00 0.00 40 THR A C 12
ATOM 22225 O O . THR A 1 40 ? 10.464 -28.753 -3.857 1.00 0.00 40 THR A O 12
ATOM 22236 N N . LEU A 1 41 ? 11.499 -29.262 -5.792 1.00 0.00 41 LEU A N 12
ATOM 22237 C CA . LEU A 1 41 ? 10.414 -28.806 -6.676 1.00 0.00 41 LEU A CA 12
ATOM 22238 C C . LEU A 1 41 ? 9.330 -29.913 -6.751 1.00 0.00 41 LEU A C 12
ATOM 22239 O O . LEU A 1 41 ? 9.534 -30.934 -7.417 1.00 0.00 41 LEU A O 12
ATOM 22255 N N . LEU A 1 42 ? 8.195 -29.725 -6.029 1.00 0.00 42 LEU A N 12
ATOM 22256 C CA . LEU A 1 42 ? 7.059 -30.687 -6.059 1.00 0.00 42 LEU A CA 12
ATOM 22257 C C . LEU A 1 42 ? 6.067 -30.324 -7.173 1.00 0.00 42 LEU A C 12
ATOM 22258 O O . LEU A 1 42 ? 5.386 -31.211 -7.703 1.00 0.00 42 LEU A O 12
ATOM 22274 N N . ALA A 1 43 ? 5.964 -29.024 -7.511 1.00 0.00 43 ALA A N 12
ATOM 22275 C CA . ALA A 1 43 ? 4.970 -28.545 -8.500 1.00 0.00 43 ALA A CA 12
ATOM 22276 C C . ALA A 1 43 ? 5.507 -27.348 -9.307 1.00 0.00 43 ALA A C 12
ATOM 22277 O O . ALA A 1 43 ? 5.758 -26.292 -8.745 1.00 0.00 43 ALA A O 12
ATOM 22284 N N . GLY A 1 44 ? 5.666 -27.529 -10.632 1.00 0.00 44 GLY A N 12
ATOM 22285 C CA . GLY A 1 44 ? 6.268 -26.513 -11.521 1.00 0.00 44 GLY A CA 12
ATOM 22286 C C . GLY A 1 44 ? 5.243 -25.706 -12.294 1.00 0.00 44 GLY A C 12
ATOM 22287 O O . GLY A 1 44 ? 5.498 -25.312 -13.440 1.00 0.00 44 GLY A O 12
ATOM 22291 N N . ASN A 1 45 ? 4.112 -25.430 -11.624 1.00 0.00 45 ASN A N 12
ATOM 22292 C CA . ASN A 1 45 ? 2.899 -24.804 -12.204 1.00 0.00 45 ASN A CA 12
ATOM 22293 C C . ASN A 1 45 ? 1.738 -24.909 -11.199 1.00 0.00 45 ASN A C 12
ATOM 22294 O O . ASN A 1 45 ? 1.782 -25.737 -10.279 1.00 0.00 45 ASN A O 12
ATOM 22305 N N . ALA A 1 46 ? 0.687 -24.096 -11.423 1.00 0.00 46 ALA A N 12
ATOM 22306 C CA . ALA A 1 46 ? -0.500 -24.016 -10.540 1.00 0.00 46 ALA A CA 12
ATOM 22307 C C . ALA A 1 46 ? -1.294 -25.339 -10.492 1.00 0.00 46 ALA A C 12
ATOM 22308 O O . ALA A 1 46 ? -1.809 -25.710 -9.437 1.00 0.00 46 ALA A O 12
ATOM 22315 N N . ALA A 1 47 ? -1.355 -26.057 -11.631 1.00 0.00 47 ALA A N 12
ATOM 22316 C CA . ALA A 1 47 ? -2.190 -27.277 -11.779 1.00 0.00 47 ALA A CA 12
ATOM 22317 C C . ALA A 1 47 ? -1.789 -28.366 -10.772 1.00 0.00 47 ALA A C 12
ATOM 22318 O O . ALA A 1 47 ? -2.644 -28.959 -10.108 1.00 0.00 47 ALA A O 12
ATOM 22325 N N . GLU A 1 48 ? -0.470 -28.586 -10.651 1.00 0.00 48 GLU A N 12
ATOM 22326 C CA . GLU A 1 48 ? 0.099 -29.615 -9.758 1.00 0.00 48 GLU A CA 12
ATOM 22327 C C . GLU A 1 48 ? -0.050 -29.197 -8.278 1.00 0.00 48 GLU A C 12
ATOM 22328 O O . GLU A 1 48 ? -0.215 -30.048 -7.398 1.00 0.00 48 GLU A O 12
ATOM 22340 N N . ILE A 1 49 ? -0.001 -27.870 -8.029 1.00 0.00 49 ILE A N 12
ATOM 22341 C CA . ILE A 1 49 ? -0.224 -27.279 -6.687 1.00 0.00 49 ILE A CA 12
ATOM 22342 C C . ILE A 1 49 ? -1.680 -27.509 -6.243 1.00 0.00 49 ILE A C 12
ATOM 22343 O O . ILE A 1 49 ? -1.940 -27.796 -5.065 1.00 0.00 49 ILE A O 12
ATOM 22359 N N . ARG A 1 50 ? -2.609 -27.392 -7.213 1.00 0.00 50 ARG A N 12
ATOM 22360 C CA . ARG A 1 50 ? -4.049 -27.550 -6.974 1.00 0.00 50 ARG A CA 12
ATOM 22361 C C . ARG A 1 50 ? -4.347 -28.964 -6.485 1.00 0.00 50 ARG A C 12
ATOM 22362 O O . ARG A 1 50 ? -4.850 -29.134 -5.375 1.00 0.00 50 ARG A O 12
ATOM 22383 N N . VAL A 1 51 ? -3.938 -29.952 -7.311 1.00 0.00 51 VAL A N 12
ATOM 22384 C CA . VAL A 1 51 ? -4.165 -31.392 -7.053 1.00 0.00 51 VAL A CA 12
ATOM 22385 C C . VAL A 1 51 ? -3.603 -31.797 -5.681 1.00 0.00 51 VAL A C 12
ATOM 22386 O O . VAL A 1 51 ? -4.300 -32.403 -4.864 1.00 0.00 51 VAL A O 12
ATOM 22399 N N . ARG A 1 52 ? -2.350 -31.381 -5.439 1.00 0.00 52 ARG A N 12
ATOM 22400 C CA . ARG A 1 52 ? -1.600 -31.728 -4.224 1.00 0.00 52 ARG A CA 12
ATOM 22401 C C . ARG A 1 52 ? -2.305 -31.196 -2.958 1.00 0.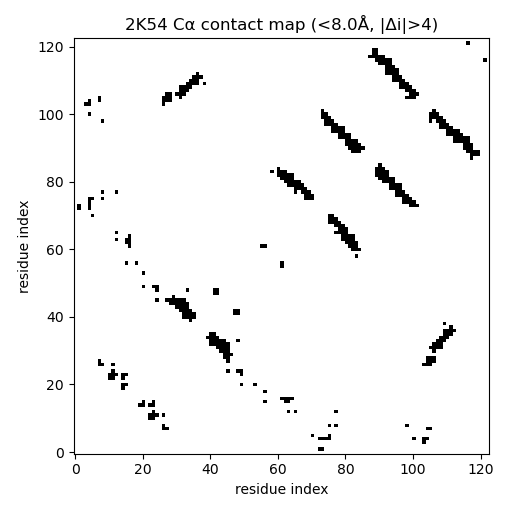00 52 ARG A C 12
ATOM 22402 O O . ARG A 1 52 ? -2.315 -31.854 -1.911 1.00 0.00 52 ARG A O 12
ATOM 22423 N N . HIS A 1 53 ? -2.889 -29.988 -3.071 1.00 0.00 53 HIS A N 12
ATOM 22424 C CA . HIS A 1 53 ? -3.647 -29.360 -1.976 1.00 0.00 53 HIS A CA 12
ATOM 22425 C C . HIS A 1 53 ? -5.067 -29.943 -1.844 1.00 0.00 53 HIS A C 12
ATOM 22426 O O . HIS A 1 53 ? -5.603 -29.947 -0.748 1.00 0.00 53 HIS A O 12
ATOM 22441 N N . ILE A 1 54 ? -5.674 -30.441 -2.946 1.00 0.00 54 ILE A N 12
ATOM 22442 C CA . ILE A 1 54 ? -6.990 -31.126 -2.886 1.00 0.00 54 ILE A CA 12
ATOM 22443 C C . ILE A 1 54 ? -6.864 -32.383 -1.999 1.00 0.00 54 ILE A C 12
ATOM 22444 O O . ILE A 1 54 ? -7.692 -32.622 -1.113 1.00 0.00 54 ILE A O 12
ATOM 22460 N N . GLU A 1 55 ? -5.768 -33.127 -2.223 1.00 0.00 55 GLU A N 12
ATOM 22461 C CA . GLU A 1 55 ? -5.413 -34.334 -1.449 1.00 0.00 55 GLU A CA 12
ATOM 22462 C C . GLU A 1 55 ? -5.099 -33.975 0.026 1.00 0.00 55 GLU A C 12
ATOM 22463 O O . GLU A 1 55 ? -5.404 -34.742 0.944 1.00 0.00 55 GLU A O 12
ATOM 22475 N N . ARG A 1 56 ? -4.503 -32.787 0.227 1.00 0.00 56 ARG A N 12
ATOM 22476 C CA . ARG A 1 56 ? -4.186 -32.256 1.573 1.00 0.00 56 ARG A CA 12
ATOM 22477 C C . ARG A 1 56 ? -5.477 -31.834 2.321 1.00 0.00 56 ARG A C 12
ATOM 22478 O O . ARG A 1 56 ? -5.543 -31.916 3.549 1.00 0.00 56 ARG A O 12
ATOM 22499 N N . PHE A 1 57 ? -6.500 -31.401 1.564 1.00 0.00 57 PHE A N 12
ATOM 22500 C CA . PHE A 1 57 ? -7.809 -30.987 2.129 1.00 0.00 57 PHE A CA 12
ATOM 22501 C C . PHE A 1 57 ? -8.693 -32.217 2.463 1.00 0.00 57 PHE A C 12
ATOM 22502 O O . PHE A 1 57 ? -9.776 -32.061 3.031 1.00 0.00 57 PHE A O 12
ATOM 22519 N N . LYS A 1 58 ? -8.232 -33.434 2.101 1.00 0.00 58 LYS A N 12
ATOM 22520 C CA . LYS A 1 58 ? -8.892 -34.699 2.508 1.00 0.00 58 LYS A CA 12
ATOM 22521 C C . LYS A 1 58 ? -8.467 -35.130 3.932 1.00 0.00 58 LYS A C 12
ATOM 22522 O O . LYS A 1 58 ? -9.035 -36.082 4.489 1.00 0.00 58 LYS A O 12
ATOM 22541 N N . GLU A 1 59 ? -7.466 -34.436 4.508 1.00 0.00 59 GLU A N 12
ATOM 22542 C CA . GLU A 1 59 ? -7.050 -34.639 5.911 1.00 0.00 59 GLU A CA 12
ATOM 22543 C C . GLU A 1 59 ? -8.148 -34.103 6.859 1.00 0.00 59 GLU A C 12
ATOM 22544 O O . GLU A 1 59 ? -8.448 -32.906 6.821 1.00 0.00 59 GLU A O 12
ATOM 22556 N N . PRO A 1 60 ? -8.773 -34.967 7.727 1.00 0.00 60 PRO A N 12
ATOM 22557 C CA . PRO A 1 60 ? -9.892 -34.538 8.608 1.00 0.00 60 PRO A CA 12
ATOM 22558 C C . PRO A 1 60 ? -9.429 -33.602 9.752 1.00 0.00 60 PRO A C 12
ATOM 22559 O O . PRO A 1 60 ? -10.225 -32.827 10.296 1.00 0.00 60 PRO A O 12
ATOM 22570 N N . ASP A 1 61 ? -8.130 -33.676 10.083 1.00 0.00 61 ASP A N 12
ATOM 22571 C CA . ASP A 1 61 ? -7.505 -32.854 11.137 1.00 0.00 61 ASP A CA 12
ATOM 22572 C C . ASP A 1 61 ? -6.915 -31.552 10.569 1.00 0.00 61 ASP A C 12
ATOM 22573 O O . ASP A 1 61 ? -6.489 -30.708 11.351 1.00 0.00 61 ASP A O 12
ATOM 22582 N N . LEU A 1 62 ? -6.902 -31.387 9.219 1.00 0.00 62 LEU A N 12
ATOM 22583 C CA . LEU A 1 62 ? -6.271 -30.216 8.568 1.00 0.00 62 LEU A CA 12
ATOM 22584 C C . LEU A 1 62 ? -6.899 -28.895 9.061 1.00 0.00 62 LEU A C 12
ATOM 22585 O O . LEU A 1 62 ? -8.059 -28.600 8.771 1.00 0.00 62 LEU A O 12
ATOM 22601 N N . TYR A 1 63 ? -6.113 -28.115 9.799 1.00 0.00 63 TYR A N 12
ATOM 22602 C CA . TYR A 1 63 ? -6.533 -26.814 10.325 1.00 0.00 63 TYR A CA 12
ATOM 22603 C C . TYR A 1 63 ? -5.313 -25.893 10.396 1.00 0.00 63 TYR A C 12
ATOM 22604 O O . TYR A 1 63 ? -4.354 -26.175 11.117 1.00 0.00 63 TYR A O 12
ATOM 22622 N N . GLY A 1 64 ? -5.354 -24.805 9.630 1.00 0.00 64 GLY A N 12
ATOM 22623 C CA . GLY A 1 64 ? -4.353 -23.755 9.717 1.00 0.00 64 GLY A CA 12
ATOM 22624 C C . GLY A 1 64 ? -4.744 -22.736 10.766 1.00 0.00 64 GLY A C 12
ATOM 22625 O O . GLY A 1 64 ? -5.874 -22.227 10.736 1.00 0.00 64 GLY A O 12
ATOM 22629 N N . GLU A 1 65 ? -3.842 -22.457 11.712 1.00 0.00 65 GLU A N 12
ATOM 22630 C CA . GLU A 1 65 ? -4.051 -21.425 12.738 1.00 0.00 65 GLU A CA 12
ATOM 22631 C C . GLU A 1 65 ? -2.950 -20.380 12.589 1.00 0.00 65 GLU A C 12
ATOM 22632 O O . GLU A 1 65 ? -1.823 -20.610 13.021 1.00 0.00 65 GLU A O 12
ATOM 22644 N N . LEU A 1 66 ? -3.274 -19.243 11.957 1.00 0.00 66 LEU A N 12
ATOM 22645 C CA . LEU A 1 66 ? -2.298 -18.178 11.701 1.00 0.00 66 LEU A CA 12
ATOM 22646 C C . LEU A 1 66 ? -2.310 -17.181 12.857 1.00 0.00 66 LEU A C 12
ATOM 22647 O O . LEU A 1 66 ? -3.336 -16.552 13.147 1.00 0.00 66 LEU A O 12
ATOM 22663 N N . LEU A 1 67 ? -1.159 -17.078 13.528 1.00 0.00 67 LEU A N 12
ATOM 22664 C CA . LEU A 1 67 ? -0.910 -16.108 14.609 1.00 0.00 67 LEU A CA 12
ATOM 22665 C C . LEU A 1 67 ? -0.145 -14.888 14.044 1.00 0.00 67 LEU A C 12
ATOM 22666 O O . LEU A 1 67 ? -0.507 -13.730 14.294 1.00 0.00 67 LEU A O 12
ATOM 22682 N N . THR A 1 68 ? 0.906 -15.172 13.265 1.00 0.00 68 THR A N 12
ATOM 22683 C CA . THR A 1 68 ? 1.794 -14.146 12.686 1.00 0.00 68 THR A CA 12
ATOM 22684 C C . THR A 1 68 ? 1.831 -14.228 11.144 1.00 0.00 68 THR A C 12
ATOM 22685 O O . THR A 1 68 ? 1.839 -15.318 10.578 1.00 0.00 68 THR A O 12
ATOM 22696 N N . ARG A 1 69 ? 1.826 -13.055 10.486 1.00 0.00 69 ARG A N 12
ATOM 22697 C CA . ARG A 1 69 ? 2.287 -12.902 9.095 1.00 0.00 69 ARG A CA 12
ATOM 22698 C C . ARG A 1 69 ? 2.989 -11.537 8.937 1.00 0.00 69 ARG A C 12
ATOM 22699 O O . ARG A 1 69 ? 2.430 -10.492 9.293 1.00 0.00 69 ARG A O 12
ATOM 22720 N N . VAL A 1 70 ? 4.237 -11.568 8.447 1.00 0.00 70 VAL A N 12
ATOM 22721 C CA . VAL A 1 70 ? 5.028 -10.364 8.127 1.00 0.00 70 VAL A CA 12
ATOM 22722 C C . VAL A 1 70 ? 5.189 -10.265 6.597 1.00 0.00 70 VAL A C 12
ATOM 22723 O O . VAL A 1 70 ? 5.154 -11.291 5.902 1.00 0.00 70 VAL A O 12
ATOM 22736 N N . ILE A 1 71 ? 5.349 -9.044 6.075 1.00 0.00 71 ILE A N 12
ATOM 22737 C CA . ILE A 1 71 ? 5.464 -8.809 4.623 1.00 0.00 71 ILE A CA 12
ATOM 22738 C C . ILE A 1 71 ? 6.555 -7.759 4.322 1.00 0.00 71 ILE A C 12
ATOM 22739 O O . ILE A 1 71 ? 6.764 -6.827 5.107 1.00 0.00 71 ILE A O 12
ATOM 22755 N N . VAL A 1 72 ? 7.260 -7.951 3.196 1.00 0.00 72 VAL A N 12
ATOM 22756 C CA . VAL A 1 72 ? 8.369 -7.096 2.755 1.00 0.00 72 VAL A CA 12
ATOM 22757 C C . VAL A 1 72 ? 8.422 -7.094 1.207 1.00 0.00 72 VAL A C 12
ATOM 22758 O O . VAL A 1 72 ? 8.868 -8.062 0.587 1.00 0.00 72 VAL A O 12
ATOM 22771 N N . GLY A 1 73 ? 7.907 -6.011 0.595 1.00 0.00 73 GLY A N 12
ATOM 22772 C CA . GLY A 1 73 ? 7.910 -5.865 -0.863 1.00 0.00 73 GLY A CA 12
ATOM 22773 C C . GLY A 1 73 ? 7.001 -6.876 -1.552 1.00 0.00 73 GLY A C 12
ATOM 22774 O O . GLY A 1 73 ? 5.807 -6.954 -1.229 1.00 0.00 73 GLY A O 12
ATOM 22778 N N . ASN A 1 74 ? 7.569 -7.679 -2.484 1.00 0.00 74 ASN A N 12
ATOM 22779 C CA . ASN A 1 74 ? 6.795 -8.674 -3.269 1.00 0.00 74 ASN A CA 12
ATOM 22780 C C . ASN A 1 74 ? 6.928 -10.093 -2.682 1.00 0.00 74 ASN A C 12
ATOM 22781 O O . ASN A 1 74 ? 6.633 -11.076 -3.358 1.00 0.00 74 ASN A O 12
ATOM 22792 N N . VAL A 1 75 ? 7.336 -10.193 -1.409 1.00 0.00 75 VAL A N 12
ATOM 22793 C CA . VAL A 1 75 ? 7.481 -11.489 -0.705 1.00 0.00 75 VAL A CA 12
ATOM 22794 C C . VAL A 1 75 ? 6.877 -11.412 0.716 1.00 0.00 75 VAL A C 12
ATOM 22795 O O . VAL A 1 75 ? 7.019 -10.395 1.404 1.00 0.00 75 VAL A O 12
ATOM 22808 N N . VAL A 1 76 ? 6.176 -12.493 1.128 1.00 0.00 76 VAL A N 12
ATOM 22809 C CA . VAL A 1 76 ? 5.479 -12.581 2.429 1.00 0.00 76 VAL A CA 12
ATOM 22810 C C . VAL A 1 76 ? 5.956 -13.824 3.204 1.00 0.00 76 VAL A C 12
ATOM 22811 O O . VAL A 1 76 ? 6.206 -14.867 2.602 1.00 0.00 76 VAL A O 12
ATOM 22824 N N . ILE A 1 77 ? 6.096 -13.682 4.530 1.00 0.00 77 ILE A N 12
ATOM 22825 C CA . ILE A 1 77 ? 6.232 -14.803 5.470 1.00 0.00 77 ILE A CA 12
ATOM 22826 C C . ILE A 1 77 ? 4.907 -14.919 6.253 1.00 0.00 77 ILE A C 12
ATOM 22827 O O . ILE A 1 77 ? 4.625 -14.081 7.111 1.00 0.00 77 ILE A O 12
ATOM 22843 N N . ASP A 1 78 ? 4.073 -15.913 5.922 1.00 0.00 78 ASP A N 12
ATOM 22844 C CA . ASP A 1 78 ? 2.882 -16.254 6.723 1.00 0.00 78 ASP A CA 12
ATOM 22845 C C . ASP A 1 78 ? 3.206 -17.482 7.584 1.00 0.00 78 ASP A C 12
ATOM 22846 O O . ASP A 1 78 ? 3.497 -18.564 7.075 1.00 0.00 78 ASP A O 12
ATOM 22855 N N . HIS A 1 79 ? 3.227 -17.275 8.910 1.00 0.00 79 HIS A N 12
ATOM 22856 C CA . HIS A 1 79 ? 3.565 -18.320 9.884 1.00 0.00 79 HIS A CA 12
ATOM 22857 C C . HIS A 1 79 ? 2.296 -18.790 10.606 1.00 0.00 79 HIS A C 12
ATOM 22858 O O . HIS A 1 79 ? 1.681 -18.034 11.369 1.00 0.00 79 HIS A O 12
ATOM 22873 N N . GLU A 1 80 ? 1.908 -20.036 10.339 1.00 0.00 80 GLU A N 12
ATOM 22874 C CA . GLU A 1 80 ? 0.826 -20.711 11.058 1.00 0.00 80 GLU A CA 12
ATOM 22875 C C . GLU A 1 80 ? 1.398 -21.804 11.974 1.00 0.00 80 GLU A C 12
ATOM 22876 O O . GLU A 1 80 ? 2.587 -22.148 11.901 1.00 0.00 80 GLU A O 12
ATOM 22888 N N . THR A 1 81 ? 0.548 -22.294 12.876 1.00 0.00 81 THR A N 12
ATOM 22889 C CA . THR A 1 81 ? 0.664 -23.646 13.412 1.00 0.00 81 THR A CA 12
ATOM 22890 C C . THR A 1 81 ? -0.362 -24.499 12.640 1.00 0.00 81 THR A C 12
ATOM 22891 O O . THR A 1 81 ? -1.570 -24.413 12.898 1.00 0.00 81 THR A O 12
ATOM 22902 N N . VAL A 1 82 ? 0.119 -25.268 11.644 1.00 0.00 82 VAL A N 12
ATOM 22903 C CA . VAL A 1 82 ? -0.753 -26.108 10.802 1.00 0.00 82 VAL A CA 12
ATOM 22904 C C . VAL A 1 82 ? -0.958 -27.464 11.469 1.00 0.00 82 VAL A C 12
ATOM 22905 O O . VAL A 1 82 ? -0.020 -28.050 12.008 1.00 0.00 82 VAL A O 12
ATOM 22918 N N . THR A 1 83 ? -2.184 -27.965 11.423 1.00 0.00 83 THR A N 12
ATOM 22919 C CA . THR A 1 83 ? -2.562 -29.176 12.134 1.00 0.00 83 THR A CA 12
ATOM 22920 C C . THR A 1 83 ? -2.480 -30.400 11.204 1.00 0.00 83 THR A C 12
ATOM 22921 O O . THR A 1 83 ? -3.134 -30.449 10.153 1.00 0.00 83 THR A O 12
ATOM 22932 N N . ARG A 1 84 ? -1.630 -31.359 11.599 1.00 0.00 84 ARG A N 12
ATOM 22933 C CA . ARG A 1 84 ? -1.467 -32.653 10.926 1.00 0.00 84 ARG A CA 12
ATOM 22934 C C . ARG A 1 84 ? -2.017 -33.740 11.868 1.00 0.00 84 ARG A C 12
ATOM 22935 O O . ARG A 1 84 ? -2.763 -33.427 12.808 1.00 0.00 84 ARG A O 12
ATOM 22956 N N . ASN A 1 85 ? -1.661 -35.014 11.629 1.00 0.00 85 ASN A N 12
ATOM 22957 C CA . ASN A 1 85 ? -1.996 -36.105 12.559 1.00 0.00 85 ASN A CA 12
ATOM 22958 C C . ASN A 1 85 ? -0.763 -36.982 12.825 1.00 0.00 85 ASN A C 12
ATOM 22959 O O . ASN A 1 85 ? -0.285 -37.679 11.930 1.00 0.00 85 ASN A O 12
ATOM 22970 N N . PHE A 1 86 ? -0.233 -36.898 14.056 1.00 0.00 86 PHE A N 12
ATOM 22971 C CA . PHE A 1 86 ? 0.873 -37.747 14.550 1.00 0.00 86 PHE A CA 12
ATOM 22972 C C . PHE A 1 86 ? 0.293 -38.805 15.519 1.00 0.00 86 PHE A C 12
ATOM 22973 O O . PHE A 1 86 ? -0.625 -38.489 16.275 1.00 0.00 86 PHE A O 12
ATOM 22990 N N . PRO A 1 87 ? 0.822 -40.073 15.526 1.00 0.00 87 PRO A N 12
ATOM 22991 C CA . PRO A 1 87 ? 0.334 -41.141 16.438 1.00 0.00 87 PRO A CA 12
ATOM 22992 C C . PRO A 1 87 ? 0.719 -40.916 17.925 1.00 0.00 87 PRO A C 12
ATOM 22993 O O . PRO A 1 87 ? 0.232 -41.638 18.802 1.00 0.00 87 PRO A O 12
ATOM 23004 N N . GLU A 1 88 ? 1.602 -39.927 18.197 1.00 0.00 88 GLU A N 12
ATOM 23005 C CA . GLU A 1 88 ? 1.972 -39.537 19.583 1.00 0.00 88 GLU A CA 12
ATOM 23006 C C . GLU A 1 88 ? 0.981 -38.517 20.183 1.00 0.00 88 GLU A C 12
ATOM 23007 O O . GLU A 1 88 ? 1.006 -38.284 21.398 1.00 0.00 88 GLU A O 12
ATOM 23019 N N . GLY A 1 89 ? 0.113 -37.917 19.343 1.00 0.00 89 GLY A N 12
ATOM 23020 C CA . GLY A 1 89 ? -0.862 -36.931 19.827 1.00 0.00 89 GLY A CA 12
ATOM 23021 C C . GLY A 1 89 ? -1.689 -36.318 18.711 1.00 0.00 89 GLY A C 12
ATOM 23022 O O . GLY A 1 89 ? -2.291 -37.042 17.920 1.00 0.00 89 GLY A O 12
ATOM 23026 N N . LYS A 1 90 ? -1.767 -34.972 18.686 1.00 0.00 90 LYS A N 12
ATOM 23027 C CA . LYS A 1 90 ? -2.426 -34.231 17.619 1.00 0.00 90 LYS A CA 12
ATOM 23028 C C . LYS A 1 90 ? -1.557 -34.217 16.365 1.00 0.00 90 LYS A C 12
ATOM 23029 O O . LYS A 1 90 ? -1.882 -34.888 15.396 1.00 0.00 90 LYS A O 12
ATOM 23048 N N . GLY A 1 91 ? -0.458 -33.449 16.393 1.00 0.00 91 GLY A N 12
ATOM 23049 C CA . GLY A 1 91 ? 0.470 -33.378 15.259 1.00 0.00 91 GLY A CA 12
ATOM 23050 C C . GLY A 1 91 ? 0.549 -32.008 14.622 1.00 0.00 91 GLY A C 12
ATOM 23051 O O . GLY A 1 91 ? 0.917 -31.882 13.452 1.00 0.00 91 GLY A O 12
ATOM 23055 N N . GLU A 1 92 ? 0.270 -30.970 15.413 1.00 0.00 92 GLU A N 12
ATOM 23056 C CA . GLU A 1 92 ? 0.190 -29.588 14.914 1.00 0.00 92 GLU A CA 12
ATOM 23057 C C . GLU A 1 92 ? 1.586 -28.943 15.021 1.00 0.00 92 GLU A C 12
ATOM 23058 O O . GLU A 1 92 ? 2.201 -28.946 16.078 1.00 0.00 92 GLU A O 12
ATOM 23070 N N . VAL A 1 93 ? 2.121 -28.468 13.880 1.00 0.00 93 VAL A N 12
ATOM 23071 C CA . VAL A 1 93 ? 3.522 -28.035 13.760 1.00 0.00 93 VAL A CA 12
ATOM 23072 C C . VAL A 1 93 ? 3.599 -26.580 13.265 1.00 0.00 93 VAL A C 12
ATOM 23073 O O . VAL A 1 93 ? 2.779 -26.149 12.443 1.00 0.00 93 VAL A O 12
ATOM 23086 N N . ASP A 1 94 ? 4.585 -25.826 13.783 1.00 0.00 94 ASP A N 12
ATOM 23087 C CA . ASP A 1 94 ? 4.786 -24.407 13.430 1.00 0.00 94 ASP A CA 12
ATOM 23088 C C . ASP A 1 94 ? 5.503 -24.308 12.073 1.00 0.00 94 ASP A C 12
ATOM 23089 O O . ASP A 1 94 ? 6.683 -24.611 11.990 1.00 0.00 94 ASP A O 12
ATOM 23098 N N . VAL A 1 95 ? 4.785 -23.882 11.018 1.00 0.00 95 VAL A N 12
ATOM 23099 C CA . VAL A 1 95 ? 5.316 -23.803 9.635 1.00 0.00 95 VAL A CA 12
ATOM 23100 C C . VAL A 1 95 ? 5.171 -22.371 9.095 1.00 0.00 95 VAL A C 12
ATOM 23101 O O . VAL A 1 95 ? 4.154 -21.715 9.335 1.00 0.00 95 VAL A O 12
ATOM 23114 N N . ALA A 1 96 ? 6.205 -21.892 8.390 1.00 0.00 96 ALA A N 12
ATOM 23115 C CA . ALA A 1 96 ? 6.210 -20.569 7.756 1.00 0.00 96 ALA A CA 12
ATOM 23116 C C . ALA A 1 96 ? 6.332 -20.733 6.236 1.00 0.00 96 ALA A C 12
ATOM 23117 O O . ALA A 1 96 ? 7.328 -21.277 5.748 1.00 0.00 96 ALA A O 12
ATOM 23124 N N . CYS A 1 97 ? 5.315 -20.277 5.494 1.00 0.00 97 CYS A N 12
ATOM 23125 C CA . CYS A 1 97 ? 5.326 -20.285 4.033 1.00 0.00 97 CYS A CA 12
ATOM 23126 C C . CYS A 1 97 ? 5.825 -18.923 3.541 1.00 0.00 97 CYS A C 12
ATOM 23127 O O . CYS A 1 97 ? 5.298 -17.879 3.930 1.00 0.00 97 CYS A O 12
ATOM 23135 N N . ILE A 1 98 ? 6.894 -18.953 2.737 1.00 0.00 98 ILE A N 12
ATOM 23136 C CA . ILE A 1 98 ? 7.461 -17.761 2.105 1.00 0.00 98 ILE A CA 12
ATOM 23137 C C . ILE A 1 98 ? 7.077 -17.743 0.606 1.00 0.00 98 ILE A C 12
ATOM 23138 O O . ILE A 1 98 ? 7.604 -18.515 -0.204 1.00 0.00 98 ILE A O 12
ATOM 23154 N N . TYR A 1 99 ? 6.119 -16.865 0.258 1.00 0.00 99 TYR A N 12
ATOM 23155 C CA . TYR A 1 99 ? 5.610 -16.714 -1.120 1.00 0.00 99 TYR A CA 12
ATOM 23156 C C . TYR A 1 99 ? 6.274 -15.508 -1.795 1.00 0.00 99 TYR A C 12
ATOM 23157 O O . TYR A 1 99 ? 6.264 -14.416 -1.234 1.00 0.00 99 TYR A O 12
ATOM 23175 N N . GLU A 1 100 ? 6.846 -15.714 -2.992 1.00 0.00 100 GLU A N 12
ATOM 23176 C CA . GLU A 1 100 ? 7.291 -14.618 -3.868 1.00 0.00 100 GLU A CA 12
ATOM 23177 C C . GLU A 1 100 ? 6.229 -14.394 -4.969 1.00 0.00 100 GLU A C 12
ATOM 23178 O O . GLU A 1 100 ? 5.996 -15.253 -5.831 1.00 0.00 100 GLU A O 12
ATOM 23190 N N . VAL A 1 101 ? 5.590 -13.229 -4.898 1.00 0.00 101 VAL A N 12
ATOM 23191 C CA . VAL A 1 101 ? 4.479 -12.821 -5.766 1.00 0.00 101 VAL A CA 12
ATOM 23192 C C . VAL A 1 101 ? 4.995 -11.939 -6.929 1.00 0.00 101 VAL A C 12
ATOM 23193 O O . VAL A 1 101 ? 5.681 -10.935 -6.702 1.00 0.00 101 VAL A O 12
ATOM 23206 N N . GLU A 1 102 ? 4.665 -12.337 -8.171 1.00 0.00 102 GLU A N 12
ATOM 23207 C CA . GLU A 1 102 ? 4.963 -11.565 -9.395 1.00 0.00 102 GLU A CA 12
ATOM 23208 C C . GLU A 1 102 ? 3.702 -11.502 -10.290 1.00 0.00 102 GLU A C 12
ATOM 23209 O O . GLU A 1 102 ? 3.006 -12.508 -10.445 1.00 0.00 102 GLU A O 12
ATOM 23221 N N . ASN A 1 103 ? 3.445 -10.316 -10.896 1.00 0.00 103 ASN A N 12
ATOM 23222 C CA . ASN A 1 103 ? 2.213 -10.013 -11.688 1.00 0.00 103 ASN A CA 12
ATOM 23223 C C . ASN A 1 103 ? 0.935 -10.078 -10.807 1.00 0.00 103 ASN A C 12
ATOM 23224 O O . ASN A 1 103 ? -0.168 -10.347 -11.306 1.00 0.00 103 ASN A O 12
ATOM 23235 N N . GLY A 1 104 ? 1.101 -9.771 -9.504 1.00 0.00 104 GLY A N 12
ATOM 23236 C CA . GLY A 1 104 ? 0.004 -9.845 -8.525 1.00 0.00 104 GLY A CA 12
ATOM 23237 C C . GLY A 1 104 ? -0.438 -11.280 -8.192 1.00 0.00 104 GLY A C 12
ATOM 23238 O O . GLY A 1 104 ? -1.445 -11.483 -7.503 1.00 0.00 104 GLY A O 12
ATOM 23242 N N . ARG A 1 105 ? 0.328 -12.275 -8.684 1.00 0.00 105 ARG A N 12
ATOM 23243 C CA . ARG A 1 105 ? 0.050 -13.718 -8.511 1.00 0.00 105 ARG A CA 12
ATOM 23244 C C . ARG A 1 105 ? 1.319 -14.395 -7.968 1.00 0.00 105 ARG A C 12
ATOM 23245 O O . ARG A 1 105 ? 2.415 -13.988 -8.321 1.00 0.00 105 ARG A O 12
ATOM 23266 N N . ILE A 1 106 ? 1.181 -15.412 -7.110 1.00 0.00 106 ILE A N 12
ATOM 23267 C CA . ILE A 1 106 ? 2.346 -16.120 -6.536 1.00 0.00 106 ILE A CA 12
ATOM 23268 C C . ILE A 1 106 ? 3.045 -16.944 -7.628 1.00 0.00 106 ILE A C 12
ATOM 23269 O O . ILE A 1 106 ? 2.570 -18.013 -7.994 1.00 0.00 106 ILE A O 12
ATOM 23285 N N . ALA A 1 107 ? 4.154 -16.413 -8.166 1.00 0.00 107 ALA A N 12
ATOM 23286 C CA . ALA A 1 107 ? 4.897 -17.061 -9.269 1.00 0.00 107 ALA A CA 12
ATOM 23287 C C . ALA A 1 107 ? 5.941 -18.058 -8.740 1.00 0.00 107 ALA A C 12
ATOM 23288 O O . ALA A 1 107 ? 6.441 -18.894 -9.499 1.00 0.00 107 ALA A O 12
ATOM 23295 N N . LYS A 1 108 ? 6.250 -17.966 -7.435 1.00 0.00 108 LYS A N 12
ATOM 23296 C CA . LYS A 1 108 ? 7.146 -18.905 -6.732 1.00 0.00 108 LYS A CA 12
ATOM 23297 C C . LYS A 1 108 ? 6.673 -19.016 -5.283 1.00 0.00 108 LYS A C 12
ATOM 23298 O O . LYS A 1 108 ? 6.461 -17.998 -4.631 1.00 0.00 108 LYS A O 12
ATOM 23317 N N . ALA A 1 109 ? 6.499 -20.247 -4.790 1.00 0.00 109 ALA A N 12
ATOM 23318 C CA . ALA A 1 109 ? 6.081 -20.507 -3.403 1.00 0.00 109 ALA A CA 12
ATOM 23319 C C . ALA A 1 109 ? 7.045 -21.499 -2.764 1.00 0.00 109 ALA A C 12
ATOM 23320 O O . ALA A 1 109 ? 7.364 -22.520 -3.358 1.00 0.00 109 ALA A O 12
ATOM 23327 N N . TRP A 1 110 ? 7.497 -21.190 -1.545 1.00 0.00 110 TRP A N 12
ATOM 23328 C CA . TRP A 1 110 ? 8.429 -22.034 -0.776 1.00 0.00 110 TRP A CA 12
ATOM 23329 C C . TRP A 1 110 ? 7.881 -22.131 0.666 1.00 0.00 110 TRP A C 12
ATOM 23330 O O . TRP A 1 110 ? 7.160 -21.228 1.100 1.00 0.00 110 TRP A O 12
ATOM 23351 N N . PHE A 1 111 ? 8.176 -23.222 1.401 1.00 0.00 111 PHE A N 12
ATOM 23352 C CA . PHE A 1 111 ? 7.765 -23.336 2.822 1.00 0.00 111 PHE A CA 12
ATOM 23353 C C . PHE A 1 111 ? 8.833 -24.062 3.654 1.00 0.00 111 PHE A C 12
ATOM 23354 O O . PHE A 1 111 ? 9.550 -24.935 3.146 1.00 0.00 111 PHE A O 12
ATOM 23371 N N . LYS A 1 112 ? 8.920 -23.671 4.935 1.00 0.00 112 LYS A N 12
ATOM 23372 C CA . LYS A 1 112 ? 9.810 -24.282 5.931 1.00 0.00 112 LYS A CA 12
ATOM 23373 C C . LYS A 1 112 ? 8.980 -24.765 7.137 1.00 0.00 112 LYS A C 12
ATOM 23374 O O . LYS A 1 112 ? 8.159 -24.010 7.671 1.00 0.00 112 LYS A O 12
ATOM 23393 N N . ILE A 1 113 ? 9.175 -26.027 7.552 1.00 0.00 113 ILE A N 12
ATOM 23394 C CA . ILE A 1 113 ? 8.583 -26.562 8.792 1.00 0.00 113 ILE A CA 12
ATOM 23395 C C . ILE A 1 113 ? 9.569 -26.314 9.938 1.00 0.00 113 ILE A C 12
ATOM 23396 O O . ILE A 1 113 ? 10.754 -26.644 9.833 1.00 0.00 113 ILE A O 12
ATOM 23412 N N . GLY A 1 114 ? 9.059 -25.698 11.007 1.00 0.00 114 GLY A N 12
ATOM 23413 C CA . GLY A 1 114 ? 9.864 -25.310 12.169 1.00 0.00 114 GLY A CA 12
ATOM 23414 C C . GLY A 1 114 ? 10.231 -26.488 13.068 1.00 0.00 114 GLY A C 12
ATOM 23415 O O . GLY A 1 114 ? 11.375 -26.964 13.051 1.00 0.00 114 GLY A O 12
ATOM 23419 N N . GLU A 1 115 ? 9.238 -26.982 13.832 1.00 0.00 115 GLU A N 12
ATOM 23420 C CA . GLU A 1 115 ? 9.443 -28.054 14.827 1.00 0.00 115 GLU A CA 12
ATOM 23421 C C . GLU A 1 115 ? 8.126 -28.857 15.002 1.00 0.00 115 GLU A C 12
ATOM 23422 O O . GLU A 1 115 ? 7.073 -28.402 14.537 1.00 0.00 115 GLU A O 12
ATOM 23434 N N . PRO A 1 116 ? 8.156 -30.052 15.676 1.00 0.00 116 PRO A N 12
ATOM 23435 C CA . PRO A 1 116 ? 6.926 -30.758 16.093 1.00 0.00 116 PRO A CA 12
ATOM 23436 C C . PRO A 1 116 ? 6.360 -30.244 17.444 1.00 0.00 116 PRO A C 12
ATOM 23437 O O . PRO A 1 116 ? 7.113 -29.975 18.386 1.00 0.00 116 PRO A O 12
ATOM 23448 N N . ARG A 1 117 ? 5.024 -30.090 17.507 1.00 0.00 117 ARG A N 12
ATOM 23449 C CA . ARG A 1 117 ? 4.287 -29.744 18.747 1.00 0.00 117 ARG A CA 12
ATOM 23450 C C . ARG A 1 117 ? 3.093 -30.713 18.914 1.00 0.00 117 ARG A C 12
ATOM 23451 O O . ARG A 1 117 ? 2.544 -31.211 17.921 1.00 0.00 117 ARG A O 12
ATOM 23472 N N . ILE A 1 118 ? 2.716 -30.987 20.176 1.00 0.00 118 ILE A N 12
ATOM 23473 C CA . ILE A 1 118 ? 1.563 -31.851 20.529 1.00 0.00 118 ILE A CA 12
ATOM 23474 C C . ILE A 1 118 ? 0.703 -31.119 21.584 1.00 0.00 118 ILE A C 12
ATOM 23475 O O . ILE A 1 118 ? 1.247 -30.594 22.564 1.00 0.00 118 ILE A O 12
ATOM 23491 N N . VAL A 1 119 ? -0.631 -31.067 21.363 1.00 0.00 119 VAL A N 12
ATOM 23492 C CA . VAL A 1 119 ? -1.580 -30.350 22.261 1.00 0.00 119 VAL A CA 12
ATOM 23493 C C . VAL A 1 119 ? -1.633 -30.996 23.670 1.00 0.00 119 VAL A C 12
ATOM 23494 O O . VAL A 1 119 ? -1.726 -30.297 24.684 1.00 0.00 119 VAL A O 12
ATOM 23507 N N . SER A 1 120 ? -1.562 -32.334 23.714 1.00 0.00 120 SER A N 12
ATOM 23508 C CA . SER A 1 120 ? -1.654 -33.109 24.972 1.00 0.00 120 SER A CA 12
ATOM 23509 C C . SER A 1 120 ? -0.345 -33.032 25.778 1.00 0.00 120 SER A C 12
ATOM 23510 O O . SER A 1 120 ? -0.335 -33.318 26.980 1.00 0.00 120 SER A O 12
ATOM 23518 N N . GLN A 1 121 ? 0.753 -32.653 25.098 1.00 0.00 121 GLN A N 12
ATOM 23519 C CA . GLN A 1 121 ? 2.061 -32.424 25.728 1.00 0.00 121 GLN A CA 12
ATOM 23520 C C . GLN A 1 121 ? 1.966 -31.196 26.657 1.00 0.00 121 GLN A C 12
ATOM 23521 O O . GLN A 1 121 ? 1.992 -30.049 26.196 1.00 0.00 121 GLN A O 12
ATOM 23535 N N . LYS A 1 122 ? 1.796 -31.446 27.963 1.00 0.00 122 LYS A N 12
ATOM 23536 C CA . LYS A 1 122 ? 1.590 -30.383 28.959 1.00 0.00 122 LYS A CA 12
ATOM 23537 C C . LYS A 1 122 ? 2.189 -30.809 30.308 1.00 0.00 122 LYS A C 12
ATOM 23538 O O . LYS A 1 122 ? 1.718 -31.767 30.932 1.00 0.00 122 LYS A O 12
ATOM 23557 N N . SER A 1 123 ? 3.252 -30.102 30.727 1.00 0.00 123 SER A N 12
ATOM 23558 C CA . SER A 1 123 ? 3.907 -30.324 32.019 1.00 0.00 123 SER A CA 12
ATOM 23559 C C . SER A 1 123 ? 3.253 -29.389 33.075 1.00 0.00 123 SER A C 12
ATOM 23560 O O . SER A 1 123 ? 2.281 -29.816 33.745 1.00 0.00 123 SER A O 12
ATOM 23569 N N . MET A 1 1 ? -1.110 -0.175 1.327 1.00 0.00 1 MET A N 13
ATOM 23570 C CA . MET A 1 1 ? 0.256 -0.250 1.885 1.00 0.00 1 MET A CA 13
ATOM 23571 C C . MET A 1 1 ? 0.727 -1.711 1.796 1.00 0.00 1 MET A C 13
ATOM 23572 O O . MET A 1 1 ? 0.402 -2.515 2.674 1.00 0.00 1 MET A O 13
ATOM 23588 N N . ASN A 1 2 ? 1.400 -2.060 0.664 1.00 0.00 2 ASN A N 13
ATOM 23589 C CA . ASN A 1 2 ? 1.862 -3.451 0.347 1.00 0.00 2 ASN A CA 13
ATOM 23590 C C . ASN A 1 2 ? 0.671 -4.453 0.258 1.00 0.00 2 ASN A C 13
ATOM 23591 O O . ASN A 1 2 ? 0.866 -5.667 0.188 1.00 0.00 2 ASN A O 13
ATOM 23602 N N . SER A 1 3 ? -0.554 -3.905 0.174 1.00 0.00 3 SER A N 13
ATOM 23603 C CA . SER A 1 3 ? -1.806 -4.653 0.337 1.00 0.00 3 SER A CA 13
ATOM 23604 C C . SER A 1 3 ? -2.147 -5.502 -0.895 1.00 0.00 3 SER A C 13
ATOM 23605 O O . SER A 1 3 ? -2.915 -6.450 -0.776 1.00 0.00 3 SER A O 13
ATOM 23613 N N . GLU A 1 4 ? -1.567 -5.172 -2.072 1.00 0.00 4 GLU A N 13
ATOM 23614 C CA . GLU A 1 4 ? -1.744 -5.984 -3.307 1.00 0.00 4 GLU A CA 13
ATOM 23615 C C . GLU A 1 4 ? -0.961 -7.304 -3.226 1.00 0.00 4 GLU A C 13
ATOM 23616 O O . GLU A 1 4 ? -1.231 -8.242 -3.982 1.00 0.00 4 GLU A O 13
ATOM 23628 N N . ILE A 1 5 ? 0.032 -7.343 -2.329 1.00 0.00 5 ILE A N 13
ATOM 23629 C CA . ILE A 1 5 ? 0.799 -8.557 -2.016 1.00 0.00 5 ILE A CA 13
ATOM 23630 C C . ILE A 1 5 ? 0.086 -9.318 -0.884 1.00 0.00 5 ILE A C 13
ATOM 23631 O O . ILE A 1 5 ? 0.185 -10.543 -0.774 1.00 0.00 5 ILE A O 13
ATOM 23647 N N . GLU A 1 6 ? -0.650 -8.562 -0.052 1.00 0.00 6 GLU A N 13
ATOM 23648 C CA . GLU A 1 6 ? -1.513 -9.131 0.996 1.00 0.00 6 GLU A CA 13
ATOM 23649 C C . GLU A 1 6 ? -2.843 -9.662 0.414 1.00 0.00 6 GLU A C 13
ATOM 23650 O O . GLU A 1 6 ? -3.496 -10.462 1.069 1.00 0.00 6 GLU A O 13
ATOM 23662 N N . LEU A 1 7 ? -3.247 -9.209 -0.802 1.00 0.00 7 LEU A N 13
ATOM 23663 C CA . LEU A 1 7 ? -4.505 -9.677 -1.446 1.00 0.00 7 LEU A CA 13
ATOM 23664 C C . LEU A 1 7 ? -4.478 -11.208 -1.717 1.00 0.00 7 LEU A C 13
ATOM 23665 O O . LEU A 1 7 ? -5.432 -11.892 -1.345 1.00 0.00 7 LEU A O 13
ATOM 23681 N N . PRO A 1 8 ? -3.402 -11.794 -2.376 1.00 0.00 8 PRO A N 13
ATOM 23682 C CA . PRO A 1 8 ? -3.282 -13.265 -2.519 1.00 0.00 8 PRO A CA 13
ATOM 23683 C C . PRO A 1 8 ? -3.248 -13.969 -1.151 1.00 0.00 8 PRO A C 13
ATOM 23684 O O . PRO A 1 8 ? -4.101 -14.799 -0.854 1.00 0.00 8 PRO A O 13
ATOM 23695 N N . VAL A 1 9 ? -2.298 -13.535 -0.325 1.00 0.00 9 VAL A N 13
ATOM 23696 C CA . VAL A 1 9 ? -1.951 -14.134 0.978 1.00 0.00 9 VAL A CA 13
ATOM 23697 C C . VAL A 1 9 ? -3.159 -14.270 1.939 1.00 0.00 9 VAL A C 13
ATOM 23698 O O . VAL A 1 9 ? -3.396 -15.342 2.523 1.00 0.00 9 VAL A O 13
ATOM 23711 N N . GLN A 1 10 ? -3.915 -13.179 2.063 1.00 0.00 10 GLN A N 13
ATOM 23712 C CA . GLN A 1 10 ? -5.091 -13.091 2.947 1.00 0.00 10 GLN A CA 13
ATOM 23713 C C . GLN A 1 10 ? -6.167 -14.109 2.507 1.00 0.00 10 GLN A C 13
ATOM 23714 O O . GLN A 1 10 ? -6.697 -14.868 3.336 1.00 0.00 10 GLN A O 13
ATOM 23728 N N . LYS A 1 11 ? -6.444 -14.130 1.192 1.00 0.00 11 LYS A N 13
ATOM 23729 C CA . LYS A 1 11 ? -7.461 -15.019 0.587 1.00 0.00 11 LYS A CA 13
ATOM 23730 C C . LYS A 1 11 ? -7.031 -16.494 0.645 1.00 0.00 11 LYS A C 13
ATOM 23731 O O . LYS A 1 11 ? -7.874 -17.369 0.821 1.00 0.00 11 LYS A O 13
ATOM 23750 N N . GLN A 1 12 ? -5.712 -16.741 0.497 1.00 0.00 12 GLN A N 13
ATOM 23751 C CA . GLN A 1 12 ? -5.127 -18.097 0.540 1.00 0.00 12 GLN A CA 13
ATOM 23752 C C . GLN A 1 12 ? -5.374 -18.758 1.895 1.00 0.00 12 GLN A C 13
ATOM 23753 O O . GLN A 1 12 ? -5.853 -19.885 1.952 1.00 0.00 12 GLN A O 13
ATOM 23767 N N . LEU A 1 13 ? -5.016 -18.037 2.975 1.00 0.00 13 LEU A N 13
ATOM 23768 C CA . LEU A 1 13 ? -5.158 -18.537 4.350 1.00 0.00 13 LEU A CA 13
ATOM 23769 C C . LEU A 1 13 ? -6.616 -18.849 4.627 1.00 0.00 13 LEU A C 13
ATOM 23770 O O . LEU A 1 13 ? -6.941 -19.930 5.130 1.00 0.00 13 LEU A O 13
ATOM 23786 N N . GLU A 1 14 ? -7.484 -17.885 4.302 1.00 0.00 14 GLU A N 13
ATOM 23787 C CA . GLU A 1 14 ? -8.919 -18.026 4.535 1.00 0.00 14 GLU A CA 13
ATOM 23788 C C . GLU A 1 14 ? -9.487 -19.233 3.768 1.00 0.00 14 GLU A C 13
ATOM 23789 O O . GLU A 1 14 ? -10.361 -19.933 4.268 1.00 0.00 14 GLU A O 13
ATOM 23801 N N . ALA A 1 15 ? -8.928 -19.473 2.579 1.00 0.00 15 ALA A N 13
ATOM 23802 C CA . ALA A 1 15 ? -9.259 -20.625 1.733 1.00 0.00 15 ALA A CA 13
ATOM 23803 C C . ALA A 1 15 ? -8.648 -21.933 2.295 1.00 0.00 15 ALA A C 13
ATOM 23804 O O . ALA A 1 15 ? -9.204 -23.015 2.104 1.00 0.00 15 ALA A O 13
ATOM 23811 N N . TYR A 1 16 ? -7.517 -21.805 3.021 1.00 0.00 16 TYR A N 13
ATOM 23812 C CA . TYR A 1 16 ? -6.743 -22.958 3.532 1.00 0.00 16 TYR A CA 13
ATOM 23813 C C . TYR A 1 16 ? -7.521 -23.665 4.659 1.00 0.00 16 TYR A C 13
ATOM 23814 O O . TYR A 1 16 ? -7.592 -24.901 4.701 1.00 0.00 16 TYR A O 13
ATOM 23832 N N . ASN A 1 17 ? -8.122 -22.857 5.555 1.00 0.00 17 ASN A N 13
ATOM 23833 C CA . ASN A 1 17 ? -8.966 -23.368 6.662 1.00 0.00 17 ASN A CA 13
ATOM 23834 C C . ASN A 1 17 ? -10.407 -23.673 6.181 1.00 0.00 17 ASN A C 13
ATOM 23835 O O . ASN A 1 17 ? -11.077 -24.551 6.739 1.00 0.00 17 ASN A O 13
ATOM 23846 N N . ALA A 1 18 ? -10.881 -22.952 5.138 1.00 0.00 18 ALA A N 13
ATOM 23847 C CA . ALA A 1 18 ? -12.273 -23.089 4.626 1.00 0.00 18 ALA A CA 13
ATOM 23848 C C . ALA A 1 18 ? -12.380 -24.108 3.476 1.00 0.00 18 ALA A C 13
ATOM 23849 O O . ALA A 1 18 ? -13.423 -24.186 2.814 1.00 0.00 18 ALA A O 13
ATOM 23856 N N . ARG A 1 19 ? -11.296 -24.890 3.257 1.00 0.00 19 ARG A N 13
ATOM 23857 C CA . ARG A 1 19 ? -11.266 -26.035 2.312 1.00 0.00 19 ARG A CA 13
ATOM 23858 C C . ARG A 1 19 ? -11.483 -25.592 0.836 1.00 0.00 19 ARG A C 13
ATOM 23859 O O . ARG A 1 19 ? -11.815 -26.415 -0.028 1.00 0.00 19 ARG A O 13
ATOM 23880 N N . ASP A 1 20 ? -11.236 -24.302 0.558 1.00 0.00 20 ASP A N 13
ATOM 23881 C CA . ASP A 1 20 ? -11.418 -23.709 -0.775 1.00 0.00 20 ASP A CA 13
ATOM 23882 C C . ASP A 1 20 ? -10.097 -23.807 -1.564 1.00 0.00 20 ASP A C 13
ATOM 23883 O O . ASP A 1 20 ? -9.178 -23.035 -1.315 1.00 0.00 20 ASP A O 13
ATOM 23892 N N . ILE A 1 21 ? -9.985 -24.785 -2.469 1.00 0.00 21 ILE A N 13
ATOM 23893 C CA . ILE A 1 21 ? -8.821 -24.891 -3.378 1.00 0.00 21 ILE A CA 13
ATOM 23894 C C . ILE A 1 21 ? -8.891 -23.827 -4.490 1.00 0.00 21 ILE A C 13
ATOM 23895 O O . ILE A 1 21 ? -7.856 -23.357 -4.956 1.00 0.00 21 ILE A O 13
ATOM 23911 N N . ASP A 1 22 ? -10.114 -23.422 -4.857 1.00 0.00 22 ASP A N 13
ATOM 23912 C CA . ASP A 1 22 ? -10.367 -22.528 -6.009 1.00 0.00 22 ASP A CA 13
ATOM 23913 C C . ASP A 1 22 ? -9.706 -21.153 -5.793 1.00 0.00 22 ASP A C 13
ATOM 23914 O O . ASP A 1 22 ? -9.048 -20.635 -6.688 1.00 0.00 22 ASP A O 13
ATOM 23923 N N . ALA A 1 23 ? -9.876 -20.600 -4.580 1.00 0.00 23 ALA A N 13
ATOM 23924 C CA . ALA A 1 23 ? -9.271 -19.312 -4.170 1.00 0.00 23 ALA A CA 13
ATOM 23925 C C . ALA A 1 23 ? -7.812 -19.512 -3.752 1.00 0.00 23 ALA A C 13
ATOM 23926 O O . ALA A 1 23 ? -6.953 -18.664 -4.024 1.00 0.00 23 ALA A O 13
ATOM 23933 N N . PHE A 1 24 ? -7.536 -20.666 -3.107 1.00 0.00 24 PHE A N 13
ATOM 23934 C CA . PHE A 1 24 ? -6.155 -21.081 -2.765 1.00 0.00 24 PHE A CA 13
ATOM 23935 C C . PHE A 1 24 ? -5.311 -21.347 -4.048 1.00 0.00 24 PHE A C 13
ATOM 23936 O O . PHE A 1 24 ? -4.110 -21.586 -3.960 1.00 0.00 24 PHE A O 13
ATOM 23953 N N . MET A 1 25 ? -5.965 -21.351 -5.231 1.00 0.00 25 MET A N 13
ATOM 23954 C CA . MET A 1 25 ? -5.287 -21.461 -6.537 1.00 0.00 25 MET A CA 13
ATOM 23955 C C . MET A 1 25 ? -5.404 -20.156 -7.358 1.00 0.00 25 MET A C 13
ATOM 23956 O O . MET A 1 25 ? -4.490 -19.820 -8.118 1.00 0.00 25 MET A O 13
ATOM 23970 N N . ALA A 1 26 ? -6.522 -19.421 -7.181 1.00 0.00 26 ALA A N 13
ATOM 23971 C CA . ALA A 1 26 ? -6.891 -18.251 -8.033 1.00 0.00 26 ALA A CA 13
ATOM 23972 C C . ALA A 1 26 ? -5.833 -17.131 -8.022 1.00 0.00 26 ALA A C 13
ATOM 23973 O O . ALA A 1 26 ? -5.678 -16.401 -9.005 1.00 0.00 26 ALA A O 13
ATOM 23980 N N . TRP A 1 27 ? -5.101 -17.029 -6.908 1.00 0.00 27 TRP A N 13
ATOM 23981 C CA . TRP A 1 27 ? -4.118 -15.960 -6.669 1.00 0.00 27 TRP A CA 13
ATOM 23982 C C . TRP A 1 27 ? -2.681 -16.386 -7.009 1.00 0.00 27 TRP A C 13
ATOM 23983 O O . TRP A 1 27 ? -1.719 -15.694 -6.655 1.00 0.00 27 TRP A O 13
ATOM 24004 N N . TRP A 1 28 ? -2.551 -17.506 -7.720 1.00 0.00 28 TRP A N 13
ATOM 24005 C CA . TRP A 1 28 ? -1.259 -18.061 -8.142 1.00 0.00 28 TRP A CA 13
ATOM 24006 C C . TRP A 1 28 ? -1.149 -17.966 -9.673 1.00 0.00 28 TRP A C 13
ATOM 24007 O O . TRP A 1 28 ? -2.161 -18.047 -10.381 1.00 0.00 28 TRP A O 13
ATOM 24028 N N . ALA A 1 29 ? 0.081 -17.773 -10.164 1.00 0.00 29 ALA A N 13
ATOM 24029 C CA . ALA A 1 29 ? 0.385 -17.755 -11.604 1.00 0.00 29 ALA A CA 13
ATOM 24030 C C . ALA A 1 29 ? 0.303 -19.172 -12.189 1.00 0.00 29 ALA A C 13
ATOM 24031 O O . ALA A 1 29 ? 0.535 -20.150 -11.474 1.00 0.00 29 ALA A O 13
ATOM 24038 N N . ASP A 1 30 ? -0.003 -19.272 -13.494 1.00 0.00 30 ASP A N 13
ATOM 24039 C CA . ASP A 1 30 ? -0.136 -20.570 -14.202 1.00 0.00 30 ASP A CA 13
ATOM 24040 C C . ASP A 1 30 ? 1.202 -21.359 -14.208 1.00 0.00 30 ASP A C 13
ATOM 24041 O O . ASP A 1 30 ? 1.206 -22.595 -14.226 1.00 0.00 30 ASP A O 13
ATOM 24050 N N . ASP A 1 31 ? 2.323 -20.619 -14.146 1.00 0.00 31 ASP A N 13
ATOM 24051 C CA . ASP A 1 31 ? 3.691 -21.177 -14.213 1.00 0.00 31 ASP A CA 13
ATOM 24052 C C . ASP A 1 31 ? 4.339 -21.264 -12.796 1.00 0.00 31 ASP A C 13
ATOM 24053 O O . ASP A 1 31 ? 5.535 -21.560 -12.667 1.00 0.00 31 ASP A O 13
ATOM 24062 N N . CYS A 1 32 ? 3.511 -21.081 -11.736 1.00 0.00 32 CYS A N 13
ATOM 24063 C CA . CYS A 1 32 ? 3.988 -20.910 -10.339 1.00 0.00 32 CYS A CA 13
ATOM 24064 C C . CYS A 1 32 ? 4.805 -22.106 -9.818 1.00 0.00 32 CYS A C 13
ATOM 24065 O O . CYS A 1 32 ? 4.336 -23.235 -9.822 1.00 0.00 32 CYS A O 13
ATOM 24073 N N . GLN A 1 33 ? 6.016 -21.822 -9.331 1.00 0.00 33 GLN A N 13
ATOM 24074 C CA . GLN A 1 33 ? 6.906 -22.824 -8.732 1.00 0.00 33 GLN A CA 13
ATOM 24075 C C . GLN A 1 33 ? 6.487 -23.079 -7.273 1.00 0.00 33 GLN A C 13
ATOM 24076 O O . GLN A 1 33 ? 5.947 -22.183 -6.613 1.00 0.00 33 GLN A O 13
ATOM 24090 N N . TYR A 1 34 ? 6.731 -24.300 -6.786 1.00 0.00 34 TYR A N 13
ATOM 24091 C CA . TYR A 1 34 ? 6.380 -24.709 -5.421 1.00 0.00 34 TYR A CA 13
ATOM 24092 C C . TYR A 1 34 ? 7.421 -25.704 -4.908 1.00 0.00 34 TYR A C 13
ATOM 24093 O O . TYR A 1 34 ? 7.546 -26.815 -5.441 1.00 0.00 34 TYR A O 13
ATOM 24111 N N . TYR A 1 35 ? 8.190 -25.272 -3.897 1.00 0.00 35 TYR A N 13
ATOM 24112 C CA . TYR A 1 35 ? 9.248 -26.070 -3.274 1.00 0.00 35 TYR A CA 13
ATOM 24113 C C . TYR A 1 35 ? 8.911 -26.402 -1.818 1.00 0.00 35 TYR A C 13
ATOM 24114 O O . TYR A 1 35 ? 8.206 -25.656 -1.129 1.00 0.00 35 TYR A O 13
ATOM 24132 N N . ALA A 1 36 ? 9.434 -27.546 -1.391 1.00 0.00 36 ALA A N 13
ATOM 24133 C CA . ALA A 1 36 ? 9.534 -27.948 0.012 1.00 0.00 36 ALA A CA 13
ATOM 24134 C C . ALA A 1 36 ? 10.959 -27.653 0.497 1.00 0.00 36 ALA A C 13
ATOM 24135 O O . ALA A 1 36 ? 11.874 -27.508 -0.328 1.00 0.00 36 ALA A O 13
ATOM 24142 N N . PHE A 1 37 ? 11.139 -27.547 1.822 1.00 0.00 37 PHE A N 13
ATOM 24143 C CA . PHE A 1 37 ? 12.476 -27.410 2.437 1.00 0.00 37 PHE A CA 13
ATOM 24144 C C . PHE A 1 37 ? 13.373 -28.631 2.059 1.00 0.00 37 PHE A C 13
ATOM 24145 O O . PHE A 1 37 ? 12.885 -29.762 2.078 1.00 0.00 37 PHE A O 13
ATOM 24162 N N . PRO A 1 38 ? 14.691 -28.443 1.692 1.00 0.00 38 PRO A N 13
ATOM 24163 C CA . PRO A 1 38 ? 15.339 -27.121 1.454 1.00 0.00 38 PRO A CA 13
ATOM 24164 C C . PRO A 1 38 ? 14.894 -26.473 0.120 1.00 0.00 38 PRO A C 13
ATOM 24165 O O . PRO A 1 38 ? 14.380 -25.347 0.107 1.00 0.00 38 PRO A O 13
ATOM 24176 N N . ALA A 1 39 ? 15.080 -27.211 -0.990 1.00 0.00 39 ALA A N 13
ATOM 241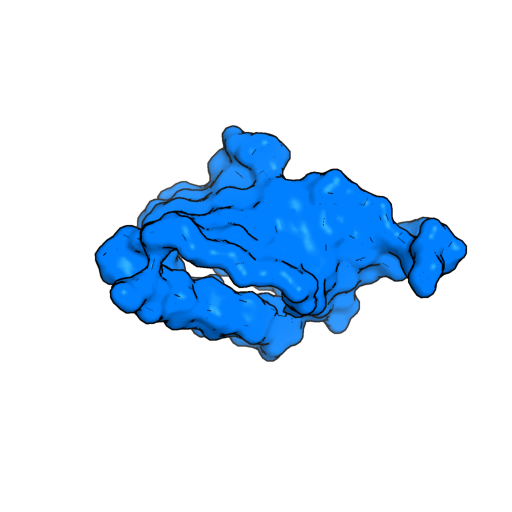77 C CA . ALA A 1 39 ? 14.691 -26.761 -2.340 1.00 0.00 39 ALA A CA 13
ATOM 24178 C C . ALA A 1 39 ? 14.283 -27.970 -3.196 1.00 0.00 39 ALA A C 13
ATOM 24179 O O . ALA A 1 39 ? 14.878 -28.256 -4.245 1.00 0.00 39 ALA A O 13
ATOM 24186 N N . THR A 1 40 ? 13.266 -28.697 -2.718 1.00 0.00 40 THR A N 13
ATOM 24187 C CA . THR A 1 40 ? 12.691 -29.841 -3.437 1.00 0.00 40 THR A CA 13
ATOM 24188 C C . THR A 1 40 ? 11.462 -29.378 -4.233 1.00 0.00 40 THR A C 13
ATOM 24189 O O . THR A 1 40 ? 10.406 -29.123 -3.645 1.00 0.00 40 THR A O 13
ATOM 24200 N N . LEU A 1 41 ? 11.619 -29.233 -5.559 1.00 0.00 41 LEU A N 13
ATOM 24201 C CA . LEU A 1 41 ? 10.543 -28.766 -6.444 1.00 0.00 41 LEU A CA 13
ATOM 24202 C C . LEU A 1 41 ? 9.433 -29.837 -6.499 1.00 0.00 41 LEU A C 13
ATOM 24203 O O . LEU A 1 41 ? 9.598 -30.886 -7.130 1.00 0.00 41 LEU A O 13
ATOM 24219 N N . LEU A 1 42 ? 8.325 -29.563 -5.792 1.00 0.00 42 LEU A N 13
ATOM 24220 C CA . LEU A 1 42 ? 7.149 -30.438 -5.768 1.00 0.00 42 LEU A CA 13
ATOM 24221 C C . LEU A 1 42 ? 6.272 -30.181 -7.005 1.00 0.00 42 LEU A C 13
ATOM 24222 O O . LEU A 1 42 ? 5.838 -31.120 -7.678 1.00 0.00 42 LEU A O 13
ATOM 24238 N N . ALA A 1 43 ? 6.041 -28.889 -7.306 1.00 0.00 43 ALA A N 13
ATOM 24239 C CA . ALA A 1 43 ? 5.088 -28.466 -8.353 1.00 0.00 43 ALA A CA 13
ATOM 24240 C C . ALA A 1 43 ? 5.608 -27.222 -9.104 1.00 0.00 43 ALA A C 13
ATOM 24241 O O . ALA A 1 43 ? 5.773 -26.167 -8.505 1.00 0.00 43 ALA A O 13
ATOM 24248 N N . GLY A 1 44 ? 5.860 -27.366 -10.424 1.00 0.00 44 GLY A N 13
ATOM 24249 C CA . GLY A 1 44 ? 6.501 -26.312 -11.238 1.00 0.00 44 GLY A CA 13
ATOM 24250 C C . GLY A 1 44 ? 5.523 -25.540 -12.112 1.00 0.00 44 GLY A C 13
ATOM 24251 O O . GLY A 1 44 ? 5.878 -25.100 -13.208 1.00 0.00 44 GLY A O 13
ATOM 24255 N N . ASN A 1 45 ? 4.332 -25.313 -11.558 1.00 0.00 45 ASN A N 13
ATOM 24256 C CA . ASN A 1 45 ? 3.147 -24.743 -12.249 1.00 0.00 45 ASN A CA 13
ATOM 24257 C C . ASN A 1 45 ? 1.915 -24.907 -11.347 1.00 0.00 45 ASN A C 13
ATOM 24258 O O . ASN A 1 45 ? 1.875 -25.814 -10.505 1.00 0.00 45 ASN A O 13
ATOM 24269 N N . ALA A 1 46 ? 0.902 -24.043 -11.569 1.00 0.00 46 ALA A N 13
ATOM 24270 C CA . ALA A 1 46 ? -0.315 -23.967 -10.729 1.00 0.00 46 ALA A CA 13
ATOM 24271 C C . ALA A 1 46 ? -1.094 -25.300 -10.681 1.00 0.00 46 ALA A C 13
ATOM 24272 O O . ALA A 1 46 ? -1.627 -25.664 -9.638 1.00 0.00 46 ALA A O 13
ATOM 24279 N N . ALA A 1 47 ? -1.116 -26.027 -11.812 1.00 0.00 47 ALA A N 13
ATOM 24280 C CA . ALA A 1 47 ? -1.932 -27.253 -11.969 1.00 0.00 47 ALA A CA 13
ATOM 24281 C C . ALA A 1 47 ? -1.554 -28.335 -10.942 1.00 0.00 47 ALA A C 13
ATOM 24282 O O . ALA A 1 47 ? -2.425 -28.980 -10.347 1.00 0.00 47 ALA A O 13
ATOM 24289 N N . GLU A 1 48 ? -0.239 -28.510 -10.744 1.00 0.00 48 GLU A N 13
ATOM 24290 C CA . GLU A 1 48 ? 0.306 -29.521 -9.821 1.00 0.00 48 GLU A CA 13
ATOM 24291 C C . GLU A 1 48 ? 0.159 -29.065 -8.352 1.00 0.00 48 GLU A C 13
ATOM 24292 O O . GLU A 1 48 ? -0.029 -29.890 -7.450 1.00 0.00 48 GLU A O 13
ATOM 24304 N N . ILE A 1 49 ? 0.246 -27.734 -8.137 1.00 0.00 49 ILE A N 13
ATOM 24305 C CA . ILE A 1 49 ? 0.049 -27.108 -6.809 1.00 0.00 49 ILE A CA 13
ATOM 24306 C C . ILE A 1 49 ? -1.396 -27.345 -6.324 1.00 0.00 49 ILE A C 13
ATOM 24307 O O . ILE A 1 49 ? -1.622 -27.680 -5.152 1.00 0.00 49 ILE A O 13
ATOM 24323 N N . ARG A 1 50 ? -2.341 -27.180 -7.264 1.00 0.00 50 ARG A N 13
ATOM 24324 C CA . ARG A 1 50 ? -3.787 -27.349 -7.044 1.00 0.00 50 ARG A CA 13
ATOM 24325 C C . ARG A 1 50 ? -4.095 -28.743 -6.488 1.00 0.00 50 ARG A C 13
ATOM 24326 O O . ARG A 1 50 ? -4.575 -28.878 -5.359 1.00 0.00 50 ARG A O 13
ATOM 24347 N N . VAL A 1 51 ? -3.693 -29.759 -7.265 1.00 0.00 51 VAL A N 13
ATOM 24348 C CA . VAL A 1 51 ? -4.101 -31.158 -7.047 1.00 0.00 51 VAL A CA 13
ATOM 24349 C C . VAL A 1 51 ? -3.448 -31.784 -5.805 1.00 0.00 51 VAL A C 13
ATOM 24350 O O . VAL A 1 51 ? -4.080 -32.590 -5.112 1.00 0.00 51 VAL A O 13
ATOM 24363 N N . ARG A 1 52 ? -2.189 -31.410 -5.531 1.00 0.00 52 ARG A N 13
ATOM 24364 C CA . ARG A 1 52 ? -1.441 -31.914 -4.366 1.00 0.00 52 ARG A CA 13
ATOM 24365 C C . ARG A 1 52 ? -1.997 -31.299 -3.065 1.00 0.00 52 ARG A C 13
ATOM 24366 O O . ARG A 1 52 ? -2.024 -31.953 -2.016 1.00 0.00 52 ARG A O 13
ATOM 24387 N N . HIS A 1 53 ? -2.453 -30.030 -3.147 1.00 0.00 53 HIS A N 13
ATOM 24388 C CA . HIS A 1 53 ? -3.090 -29.343 -2.005 1.00 0.00 53 HIS A CA 13
ATOM 24389 C C . HIS A 1 53 ? -4.514 -29.859 -1.760 1.00 0.00 53 HIS A C 13
ATOM 24390 O O . HIS A 1 53 ? -4.983 -29.778 -0.634 1.00 0.00 53 HIS A O 13
ATOM 24405 N N . ILE A 1 54 ? -5.203 -30.368 -2.805 1.00 0.00 54 ILE A N 13
ATOM 24406 C CA . ILE A 1 54 ? -6.527 -31.015 -2.628 1.00 0.00 54 ILE A CA 13
ATOM 24407 C C . ILE A 1 54 ? -6.410 -32.180 -1.626 1.00 0.00 54 ILE A C 13
ATOM 24408 O O . ILE A 1 54 ? -7.236 -32.308 -0.732 1.00 0.00 54 ILE A O 13
ATOM 24424 N N . GLU A 1 55 ? -5.327 -32.967 -1.769 1.00 0.00 55 GLU A N 13
ATOM 24425 C CA . GLU A 1 55 ? -5.019 -34.112 -0.880 1.00 0.00 55 GLU A CA 13
ATOM 24426 C C . GLU A 1 55 ? -4.824 -33.647 0.581 1.00 0.00 55 GLU A C 13
ATOM 24427 O O . GLU A 1 55 ? -5.242 -34.331 1.522 1.00 0.00 55 GLU A O 13
ATOM 24439 N N . ARG A 1 56 ? -4.200 -32.461 0.742 1.00 0.00 56 ARG A N 13
ATOM 24440 C CA . ARG A 1 56 ? -4.022 -31.802 2.054 1.00 0.00 56 ARG A CA 13
ATOM 24441 C C . ARG A 1 56 ? -5.397 -31.407 2.640 1.00 0.00 56 ARG A C 13
ATOM 24442 O O . ARG A 1 56 ? -5.638 -31.534 3.844 1.00 0.00 56 ARG A O 13
ATOM 24463 N N . PHE A 1 57 ? -6.289 -30.937 1.749 1.00 0.00 57 PHE A N 13
ATOM 24464 C CA . PHE A 1 57 ? -7.642 -30.469 2.102 1.00 0.00 57 PHE A CA 13
ATOM 24465 C C . PHE A 1 57 ? -8.642 -31.640 2.262 1.00 0.00 57 PHE A C 13
ATOM 24466 O O . PHE A 1 57 ? -9.830 -31.406 2.524 1.00 0.00 57 PHE A O 13
ATOM 24483 N N . LYS A 1 58 ? -8.165 -32.895 2.105 1.00 0.00 58 LYS A N 13
ATOM 24484 C CA . LYS A 1 58 ? -8.976 -34.101 2.381 1.00 0.00 58 LYS A CA 13
ATOM 24485 C C . LYS A 1 58 ? -8.709 -34.640 3.807 1.00 0.00 58 LYS A C 13
ATOM 24486 O O . LYS A 1 58 ? -9.491 -35.457 4.310 1.00 0.00 58 LYS A O 13
ATOM 24505 N N . GLU A 1 59 ? -7.596 -34.193 4.448 1.00 0.00 59 GLU A N 13
ATOM 24506 C CA . GLU A 1 59 ? -7.260 -34.602 5.832 1.00 0.00 59 GLU A CA 13
ATOM 24507 C C . GLU A 1 59 ? -8.249 -33.954 6.829 1.00 0.00 59 GLU A C 13
ATOM 24508 O O . GLU A 1 59 ? -8.347 -32.727 6.861 1.00 0.00 59 GLU A O 13
ATOM 24520 N N . PRO A 1 60 ? -8.990 -34.755 7.672 1.00 0.00 60 PRO A N 13
ATOM 24521 C CA . PRO A 1 60 ? -9.963 -34.200 8.660 1.00 0.00 60 PRO A CA 13
ATOM 24522 C C . PRO A 1 60 ? -9.275 -33.316 9.734 1.00 0.00 60 PRO A C 13
ATOM 24523 O O . PRO A 1 60 ? -9.893 -32.407 10.301 1.00 0.00 60 PRO A O 13
ATOM 24534 N N . ASP A 1 61 ? -7.981 -33.595 9.976 1.00 0.00 61 ASP A N 13
ATOM 24535 C CA . ASP A 1 61 ? -7.166 -32.901 10.992 1.00 0.00 61 ASP A CA 13
ATOM 24536 C C . ASP A 1 61 ? -6.531 -31.607 10.443 1.00 0.00 61 ASP A C 13
ATOM 24537 O O . ASP A 1 61 ? -5.904 -30.873 11.211 1.00 0.00 61 ASP A O 13
ATOM 24546 N N . LEU A 1 62 ? -6.682 -31.333 9.120 1.00 0.00 62 LEU A N 13
ATOM 24547 C CA . LEU A 1 62 ? -6.211 -30.060 8.522 1.00 0.00 62 LEU A CA 13
ATOM 24548 C C . LEU A 1 62 ? -6.872 -28.857 9.220 1.00 0.00 62 LEU A C 13
ATOM 24549 O O . LEU A 1 62 ? -8.093 -28.665 9.139 1.00 0.00 62 LEU A O 13
ATOM 24565 N N . TYR A 1 63 ? -6.038 -28.070 9.901 1.00 0.00 63 TYR A N 13
ATOM 24566 C CA . TYR A 1 63 ? -6.418 -26.773 10.445 1.00 0.00 63 TYR A CA 13
ATOM 24567 C C . TYR A 1 63 ? -5.183 -25.865 10.401 1.00 0.00 63 TYR A C 13
ATOM 24568 O O . TYR A 1 63 ? -4.176 -26.160 11.055 1.00 0.00 63 TYR A O 13
ATOM 24586 N N . GLY A 1 64 ? -5.259 -24.774 9.628 1.00 0.00 64 GLY A N 13
ATOM 24587 C CA . GLY A 1 64 ? -4.167 -23.807 9.529 1.00 0.00 64 GLY A CA 13
ATOM 24588 C C . GLY A 1 64 ? -4.515 -22.517 10.241 1.00 0.00 64 GLY A C 13
ATOM 24589 O O . GLY A 1 64 ? -5.303 -21.713 9.725 1.00 0.00 64 GLY A O 13
ATOM 24593 N N . GLU A 1 65 ? -3.961 -22.334 11.448 1.00 0.00 65 GLU A N 13
ATOM 24594 C CA . GLU A 1 65 ? -4.097 -21.085 12.202 1.00 0.00 65 GLU A CA 13
ATOM 24595 C C . GLU A 1 65 ? -2.856 -20.230 11.964 1.00 0.00 65 GLU A C 13
ATOM 24596 O O . GLU A 1 65 ? -1.795 -20.516 12.514 1.00 0.00 65 GLU A O 13
ATOM 24608 N N . LEU A 1 66 ? -2.981 -19.208 11.114 1.00 0.00 66 LEU A N 13
ATOM 24609 C CA . LEU A 1 66 ? -1.930 -18.203 10.936 1.00 0.00 66 LEU A CA 13
ATOM 24610 C C . LEU A 1 66 ? -1.959 -17.291 12.172 1.00 0.00 66 LEU A C 13
ATOM 24611 O O . LEU A 1 66 ? -2.955 -16.604 12.412 1.00 0.00 66 LEU A O 13
ATOM 24627 N N . LEU A 1 67 ? -0.868 -17.313 12.953 1.00 0.00 67 LEU A N 13
ATOM 24628 C CA . LEU A 1 67 ? -0.750 -16.548 14.212 1.00 0.00 67 LEU A CA 13
ATOM 24629 C C . LEU A 1 67 ? 0.091 -15.276 13.999 1.00 0.00 67 LEU A C 13
ATOM 24630 O O . LEU A 1 67 ? -0.114 -14.262 14.673 1.00 0.00 67 LEU A O 13
ATOM 24646 N N . THR A 1 68 ? 1.034 -15.355 13.049 1.00 0.00 68 THR A N 13
ATOM 24647 C CA . THR A 1 68 ? 1.954 -14.256 12.713 1.00 0.00 68 THR A CA 13
ATOM 24648 C C . THR A 1 68 ? 2.349 -14.336 11.232 1.00 0.00 68 THR A C 13
ATOM 24649 O O . THR A 1 68 ? 2.667 -15.419 10.736 1.00 0.00 68 THR A O 13
ATOM 24660 N N . ARG A 1 69 ? 2.291 -13.191 10.528 1.00 0.00 69 ARG A N 13
ATOM 24661 C CA . ARG A 1 69 ? 2.834 -13.055 9.168 1.00 0.00 69 ARG A CA 13
ATOM 24662 C C . ARG A 1 69 ? 3.530 -11.694 9.024 1.00 0.00 69 ARG A C 13
ATOM 24663 O O . ARG A 1 69 ? 3.056 -10.680 9.557 1.00 0.00 69 ARG A O 13
ATOM 24684 N N . VAL A 1 70 ? 4.680 -11.693 8.333 1.00 0.00 70 VAL A N 13
ATOM 24685 C CA . VAL A 1 70 ? 5.497 -10.491 8.098 1.00 0.00 70 VAL A CA 13
ATOM 24686 C C . VAL A 1 70 ? 5.664 -10.273 6.585 1.00 0.00 70 VAL A C 13
ATOM 24687 O O . VAL A 1 70 ? 6.088 -11.174 5.861 1.00 0.00 70 VAL A O 13
ATOM 24700 N N . ILE A 1 71 ? 5.307 -9.072 6.108 1.00 0.00 71 ILE A N 13
ATOM 24701 C CA . ILE A 1 71 ? 5.373 -8.732 4.672 1.00 0.00 71 ILE A CA 13
ATOM 24702 C C . ILE A 1 71 ? 6.524 -7.748 4.398 1.00 0.00 71 ILE A C 13
ATOM 24703 O O . ILE A 1 71 ? 6.732 -6.785 5.148 1.00 0.00 71 ILE A O 13
ATOM 24719 N N . VAL A 1 72 ? 7.268 -8.031 3.321 1.00 0.00 72 VAL A N 13
ATOM 24720 C CA . VAL A 1 72 ? 8.447 -7.272 2.897 1.00 0.00 72 VAL A CA 13
ATOM 24721 C C . VAL A 1 72 ? 8.463 -7.210 1.349 1.00 0.00 72 VAL A C 13
ATOM 24722 O O . VAL A 1 72 ? 8.875 -8.157 0.672 1.00 0.00 72 VAL A O 13
ATOM 24735 N N . GLY A 1 73 ? 7.937 -6.098 0.805 1.00 0.00 73 GLY A N 13
ATOM 24736 C CA . GLY A 1 73 ? 7.849 -5.890 -0.643 1.00 0.00 73 GLY A CA 13
ATOM 24737 C C . GLY A 1 73 ? 6.867 -6.851 -1.317 1.00 0.00 73 GLY A C 13
ATOM 24738 O O . GLY A 1 73 ? 5.703 -6.938 -0.905 1.00 0.00 73 GLY A O 13
ATOM 24742 N N . ASN A 1 74 ? 7.353 -7.600 -2.333 1.00 0.00 74 ASN A N 13
ATOM 24743 C CA . ASN A 1 74 ? 6.511 -8.512 -3.143 1.00 0.00 74 ASN A CA 13
ATOM 24744 C C . ASN A 1 74 ? 6.411 -9.931 -2.529 1.00 0.00 74 ASN A C 13
ATOM 24745 O O . ASN A 1 74 ? 5.834 -10.823 -3.147 1.00 0.00 74 ASN A O 13
ATOM 24756 N N . VAL A 1 75 ? 6.938 -10.122 -1.311 1.00 0.00 75 VAL A N 13
ATOM 24757 C CA . VAL A 1 75 ? 7.001 -11.448 -0.660 1.00 0.00 75 VAL A CA 13
ATOM 24758 C C . VAL A 1 75 ? 6.539 -11.363 0.815 1.00 0.00 75 VAL A C 13
ATOM 24759 O O . VAL A 1 75 ? 6.799 -10.366 1.497 1.00 0.00 75 VAL A O 13
ATOM 24772 N N . VAL A 1 76 ? 5.823 -12.413 1.290 1.00 0.00 76 VAL A N 13
ATOM 24773 C CA . VAL A 1 76 ? 5.347 -12.520 2.687 1.00 0.00 76 VAL A CA 13
ATOM 24774 C C . VAL A 1 76 ? 5.838 -13.850 3.306 1.00 0.00 76 VAL A C 13
ATOM 24775 O O . VAL A 1 76 ? 5.891 -14.874 2.620 1.00 0.00 76 VAL A O 13
ATOM 24788 N N . ILE A 1 77 ? 6.214 -13.801 4.599 1.00 0.00 77 ILE A N 13
ATOM 24789 C CA . ILE A 1 77 ? 6.473 -14.985 5.441 1.00 0.00 77 ILE A CA 13
ATOM 24790 C C . ILE A 1 77 ? 5.216 -15.227 6.288 1.00 0.00 77 ILE A C 13
ATOM 24791 O O . ILE A 1 77 ? 4.935 -14.467 7.223 1.00 0.00 77 ILE A O 13
ATOM 24807 N N . ASP A 1 78 ? 4.452 -16.257 5.929 1.00 0.00 78 ASP A N 13
ATOM 24808 C CA . ASP A 1 78 ? 3.219 -16.634 6.630 1.00 0.00 78 ASP A CA 13
ATOM 24809 C C . ASP A 1 78 ? 3.501 -17.787 7.575 1.00 0.00 78 ASP A C 13
ATOM 24810 O O . ASP A 1 78 ? 3.667 -18.920 7.137 1.00 0.00 78 ASP A O 13
ATOM 24819 N N . HIS A 1 79 ? 3.557 -17.500 8.879 1.00 0.00 79 HIS A N 13
ATOM 24820 C CA . HIS A 1 79 ? 3.861 -18.517 9.882 1.00 0.00 79 HIS A CA 13
ATOM 24821 C C . HIS A 1 79 ? 2.542 -18.995 10.500 1.00 0.00 79 HIS A C 13
ATOM 24822 O O . HIS A 1 79 ? 1.909 -18.296 11.307 1.00 0.00 79 HIS A O 13
ATOM 24837 N N . GLU A 1 80 ? 2.136 -20.198 10.078 1.00 0.00 80 GLU A N 13
ATOM 24838 C CA . GLU A 1 80 ? 0.939 -20.885 10.562 1.00 0.00 80 GLU A CA 13
ATOM 24839 C C . GLU A 1 80 ? 1.344 -21.969 11.561 1.00 0.00 80 GLU A C 13
ATOM 24840 O O . GLU A 1 80 ? 2.518 -22.330 11.654 1.00 0.00 80 GLU A O 13
ATOM 24852 N N . THR A 1 81 ? 0.367 -22.450 12.324 1.00 0.00 81 THR A N 13
ATOM 24853 C CA . THR A 1 81 ? 0.435 -23.747 12.983 1.00 0.00 81 THR A CA 13
ATOM 24854 C C . THR A 1 81 ? -0.490 -24.700 12.211 1.00 0.00 81 THR A C 13
ATOM 24855 O O . THR A 1 81 ? -1.726 -24.638 12.319 1.00 0.00 81 THR A O 13
ATOM 24866 N N . VAL A 1 82 ? 0.142 -25.536 11.389 1.00 0.00 82 VAL A N 13
ATOM 24867 C CA . VAL A 1 82 ? -0.514 -26.520 10.532 1.00 0.00 82 VAL A CA 13
ATOM 24868 C C . VAL A 1 82 ? -0.760 -27.821 11.316 1.00 0.00 82 VAL A C 13
ATOM 24869 O O . VAL A 1 82 ? 0.158 -28.602 11.550 1.00 0.00 82 VAL A O 13
ATOM 24882 N N . THR A 1 83 ? -2.012 -28.029 11.726 1.00 0.00 83 THR A N 13
ATOM 24883 C CA . THR A 1 83 ? -2.431 -29.209 12.493 1.00 0.00 83 THR A CA 13
ATOM 24884 C C . THR A 1 83 ? -2.425 -30.479 11.615 1.00 0.00 83 THR A C 13
ATOM 24885 O O . THR A 1 83 ? -3.018 -30.494 10.536 1.00 0.00 83 THR A O 13
ATOM 24896 N N . ARG A 1 84 ? -1.730 -31.524 12.099 1.00 0.00 84 ARG A N 13
ATOM 24897 C CA . ARG A 1 84 ? -1.642 -32.846 11.454 1.00 0.00 84 ARG A CA 13
ATOM 24898 C C . ARG A 1 84 ? -2.276 -33.860 12.424 1.00 0.00 84 ARG A C 13
ATOM 24899 O O . ARG A 1 84 ? -3.029 -33.468 13.337 1.00 0.00 84 ARG A O 13
ATOM 24920 N N . ASN A 1 85 ? -1.982 -35.158 12.247 1.00 0.00 85 ASN A N 13
ATOM 24921 C CA . ASN A 1 85 ? -2.397 -36.188 13.214 1.00 0.00 85 ASN A CA 13
ATOM 24922 C C . ASN A 1 85 ? -1.202 -37.094 13.557 1.00 0.00 85 ASN A C 13
ATOM 24923 O O . ASN A 1 85 ? -0.789 -37.928 12.750 1.00 0.00 85 ASN A O 13
ATOM 24934 N N . PHE A 1 86 ? -0.624 -36.879 14.752 1.00 0.00 86 PHE A N 13
ATOM 24935 C CA . PHE A 1 86 ? 0.517 -37.667 15.270 1.00 0.00 86 PHE A CA 13
ATOM 24936 C C . PHE A 1 86 ? 0.034 -38.581 16.422 1.00 0.00 86 PHE A C 13
ATOM 24937 O O . PHE A 1 86 ? -0.700 -38.112 17.292 1.00 0.00 86 PHE A O 13
ATOM 24954 N N . PRO A 1 87 ? 0.440 -39.901 16.458 1.00 0.00 87 PRO A N 13
ATOM 24955 C CA . PRO A 1 87 ? -0.031 -40.882 17.489 1.00 0.00 87 PRO A CA 13
ATOM 24956 C C . PRO A 1 87 ? 0.391 -40.535 18.944 1.00 0.00 87 PRO A C 13
ATOM 24957 O O . PRO A 1 87 ? -0.096 -41.160 19.893 1.00 0.00 87 PRO A O 13
ATOM 24968 N N . GLU A 1 88 ? 1.302 -39.553 19.111 1.00 0.00 88 GLU A N 13
ATOM 24969 C CA . GLU A 1 88 ? 1.717 -39.056 20.446 1.00 0.00 88 GLU A CA 13
ATOM 24970 C C . GLU A 1 88 ? 0.678 -38.070 21.027 1.00 0.00 88 GLU A C 13
ATOM 24971 O O . GLU A 1 88 ? 0.552 -37.956 22.254 1.00 0.00 88 GLU A O 13
ATOM 24983 N N . GLY A 1 89 ? -0.057 -37.360 20.145 1.00 0.00 89 GLY A N 13
ATOM 24984 C CA . GLY A 1 89 ? -1.128 -36.462 20.588 1.00 0.00 89 GLY A CA 13
ATOM 24985 C C . GLY A 1 89 ? -1.818 -35.746 19.431 1.00 0.00 89 GLY A C 13
ATOM 24986 O O . GLY A 1 89 ? -2.466 -36.392 18.605 1.00 0.00 89 GLY A O 13
ATOM 24990 N N . LYS A 1 90 ? -1.687 -34.406 19.393 1.00 0.00 90 LYS A N 13
ATOM 24991 C CA . LYS A 1 90 ? -2.255 -33.553 18.343 1.00 0.00 90 LYS A CA 13
ATOM 24992 C C . LYS A 1 90 ? -1.525 -33.753 16.997 1.00 0.00 90 LYS A C 13
ATOM 24993 O O . LYS A 1 90 ? -1.994 -34.505 16.139 1.00 0.00 90 LYS A O 13
ATOM 25012 N N . GLY A 1 91 ? -0.360 -33.097 16.844 1.00 0.00 91 GLY A N 13
ATOM 25013 C CA . GLY A 1 91 ? 0.418 -33.165 15.611 1.00 0.00 91 GLY A CA 13
ATOM 25014 C C . GLY A 1 91 ? 0.541 -31.829 14.908 1.00 0.00 91 GLY A C 13
ATOM 25015 O O . GLY A 1 91 ? 0.785 -31.777 13.707 1.00 0.00 91 GLY A O 13
ATOM 25019 N N . GLU A 1 92 ? 0.452 -30.732 15.665 1.00 0.00 92 GLU A N 13
ATOM 25020 C CA . GLU A 1 92 ? 0.384 -29.383 15.083 1.00 0.00 92 GLU A CA 13
ATOM 25021 C C . GLU A 1 92 ? 1.808 -28.822 14.892 1.00 0.00 92 GLU A C 13
ATOM 25022 O O . GLU A 1 92 ? 2.551 -28.630 15.845 1.00 0.00 92 GLU A O 13
ATOM 25034 N N . VAL A 1 93 ? 2.201 -28.616 13.626 1.00 0.00 93 VAL A N 13
ATOM 25035 C CA . VAL A 1 93 ? 3.568 -28.212 13.263 1.00 0.00 93 VAL A CA 13
ATOM 25036 C C . VAL A 1 93 ? 3.557 -26.772 12.736 1.00 0.00 93 VAL A C 13
ATOM 25037 O O . VAL A 1 93 ? 2.777 -26.429 11.841 1.00 0.00 93 VAL A O 13
ATOM 25050 N N . ASP A 1 94 ? 4.393 -25.910 13.330 1.00 0.00 94 ASP A N 13
ATOM 25051 C CA . ASP A 1 94 ? 4.458 -24.486 12.963 1.00 0.00 94 ASP A CA 13
ATOM 25052 C C . ASP A 1 94 ? 5.288 -24.326 11.669 1.00 0.00 94 ASP A C 13
ATOM 25053 O O . ASP A 1 94 ? 6.493 -24.531 11.663 1.00 0.00 94 ASP A O 13
ATOM 25062 N N . VAL A 1 95 ? 4.617 -23.988 10.556 1.00 0.00 95 VAL A N 13
ATOM 25063 C CA . VAL A 1 95 ? 5.239 -23.944 9.213 1.00 0.00 95 VAL A CA 13
ATOM 25064 C C . VAL A 1 95 ? 5.292 -22.498 8.699 1.00 0.00 95 VAL A C 13
ATOM 25065 O O . VAL A 1 95 ? 4.302 -21.767 8.784 1.00 0.00 95 VAL A O 13
ATOM 25078 N N . ALA A 1 96 ? 6.470 -22.094 8.203 1.00 0.00 96 ALA A N 13
ATOM 25079 C CA . ALA A 1 96 ? 6.676 -20.800 7.543 1.00 0.00 96 ALA A CA 13
ATOM 25080 C C . ALA A 1 96 ? 6.490 -20.968 6.021 1.00 0.00 96 ALA A C 13
ATOM 25081 O O . ALA A 1 96 ? 7.381 -21.466 5.325 1.00 0.00 96 ALA A O 13
ATOM 25088 N N . CYS A 1 97 ? 5.305 -20.589 5.533 1.00 0.00 97 CYS A N 13
ATOM 25089 C CA . CYS A 1 97 ? 4.935 -20.648 4.116 1.00 0.00 97 CYS A CA 13
ATOM 25090 C C . CYS A 1 97 ? 5.219 -19.277 3.482 1.00 0.00 97 CYS A C 13
ATOM 25091 O O . CYS A 1 97 ? 4.528 -18.295 3.762 1.00 0.00 97 CYS A O 13
ATOM 25099 N N . ILE A 1 98 ? 6.260 -19.219 2.648 1.00 0.00 98 ILE A N 13
ATOM 25100 C CA . ILE A 1 98 ? 6.761 -17.974 2.045 1.00 0.00 98 ILE A CA 13
ATOM 25101 C C . ILE A 1 98 ? 6.377 -17.913 0.551 1.00 0.00 98 ILE A C 13
ATOM 25102 O O . ILE A 1 98 ? 6.817 -18.744 -0.251 1.00 0.00 98 ILE A O 13
ATOM 25118 N N . TYR A 1 99 ? 5.526 -16.931 0.184 1.00 0.00 99 TYR A N 13
ATOM 25119 C CA . TYR A 1 99 ? 5.039 -16.753 -1.202 1.00 0.00 99 TYR A CA 13
ATOM 25120 C C . TYR A 1 99 ? 5.602 -15.459 -1.793 1.00 0.00 99 TYR A C 13
ATOM 25121 O O . TYR A 1 99 ? 5.555 -14.408 -1.143 1.00 0.00 99 TYR A O 13
ATOM 25139 N N . GLU A 1 100 ? 6.104 -15.542 -3.027 1.00 0.00 100 GLU A N 13
ATOM 25140 C CA . GLU A 1 100 ? 6.569 -14.387 -3.795 1.00 0.00 100 GLU A CA 13
ATOM 25141 C C . GLU A 1 100 ? 5.551 -14.090 -4.909 1.00 0.00 100 GLU A C 13
ATOM 25142 O O . GLU A 1 100 ? 5.370 -14.889 -5.841 1.00 0.00 100 GLU A O 13
ATOM 25154 N N . VAL A 1 101 ? 4.889 -12.944 -4.777 1.00 0.00 101 VAL A N 13
ATOM 25155 C CA . VAL A 1 101 ? 3.856 -12.454 -5.698 1.00 0.00 101 VAL A CA 13
ATOM 25156 C C . VAL A 1 101 ? 4.503 -11.702 -6.877 1.00 0.00 101 VAL A C 13
ATOM 25157 O O . VAL A 1 101 ? 5.471 -10.953 -6.696 1.00 0.00 101 VAL A O 13
ATOM 25170 N N . GLU A 1 102 ? 3.948 -11.920 -8.075 1.00 0.00 102 GLU A N 13
ATOM 25171 C CA . GLU A 1 102 ? 4.495 -11.418 -9.346 1.00 0.00 102 GLU A CA 13
ATOM 25172 C C . GLU A 1 102 ? 3.326 -10.974 -10.252 1.00 0.00 102 GLU A C 13
ATOM 25173 O O . GLU A 1 102 ? 2.591 -11.816 -10.777 1.00 0.00 102 GLU A O 13
ATOM 25185 N N . ASN A 1 103 ? 3.146 -9.644 -10.385 1.00 0.00 103 ASN A N 13
ATOM 25186 C CA . ASN A 1 103 ? 2.061 -9.012 -11.187 1.00 0.00 103 ASN A CA 13
ATOM 25187 C C . ASN A 1 103 ? 0.649 -9.368 -10.644 1.00 0.00 103 ASN A C 13
ATOM 25188 O O . ASN A 1 103 ? -0.333 -9.424 -11.401 1.00 0.00 103 ASN A O 13
ATOM 25199 N N . GLY A 1 104 ? 0.556 -9.562 -9.309 1.00 0.00 104 GLY A N 13
ATOM 25200 C CA . GLY A 1 104 ? -0.719 -9.884 -8.641 1.00 0.00 104 GLY A CA 13
ATOM 25201 C C . GLY A 1 104 ? -0.936 -11.379 -8.416 1.00 0.00 104 GLY A C 13
ATOM 25202 O O . GLY A 1 104 ? -1.883 -11.781 -7.726 1.00 0.00 104 GLY A O 13
ATOM 25206 N N . ARG A 1 105 ? -0.040 -12.210 -8.982 1.00 0.00 105 ARG A N 13
ATOM 25207 C CA . ARG A 1 105 ? -0.152 -13.681 -8.949 1.00 0.00 105 ARG A CA 13
ATOM 25208 C C . ARG A 1 105 ? 1.188 -14.291 -8.517 1.00 0.00 105 ARG A C 13
ATOM 25209 O O . ARG A 1 105 ? 2.229 -13.934 -9.054 1.00 0.00 105 ARG A O 13
ATOM 25230 N N . ILE A 1 106 ? 1.138 -15.243 -7.581 1.00 0.00 106 ILE A N 13
ATOM 25231 C CA . ILE A 1 106 ? 2.336 -15.900 -7.022 1.00 0.00 106 ILE A CA 13
ATOM 25232 C C . ILE A 1 106 ? 3.016 -16.755 -8.091 1.00 0.00 106 ILE A C 13
ATOM 25233 O O . ILE A 1 106 ? 2.444 -17.738 -8.530 1.00 0.00 106 ILE A O 13
ATOM 25249 N N . ALA A 1 107 ? 4.216 -16.359 -8.528 1.00 0.00 107 ALA A N 13
ATOM 25250 C CA . ALA A 1 107 ? 4.973 -17.120 -9.539 1.00 0.00 107 ALA A CA 13
ATOM 25251 C C . ALA A 1 107 ? 6.001 -18.057 -8.886 1.00 0.00 107 ALA A C 13
ATOM 25252 O O . ALA A 1 107 ? 6.563 -18.921 -9.565 1.00 0.00 107 ALA A O 13
ATOM 25259 N N . LYS A 1 108 ? 6.233 -17.899 -7.567 1.00 0.00 108 LYS A N 13
ATOM 25260 C CA . LYS A 1 108 ? 7.197 -18.724 -6.809 1.00 0.00 108 LYS A CA 13
ATOM 25261 C C . LYS A 1 108 ? 6.727 -18.839 -5.362 1.00 0.00 108 LYS A C 13
ATOM 25262 O O . LYS A 1 108 ? 6.415 -17.831 -4.739 1.00 0.00 108 LYS A O 13
ATOM 25281 N N . ALA A 1 109 ? 6.702 -20.066 -4.838 1.00 0.00 109 ALA A N 13
ATOM 25282 C CA . ALA A 1 109 ? 6.236 -20.359 -3.481 1.00 0.00 109 ALA A CA 13
ATOM 25283 C C . ALA A 1 109 ? 7.106 -21.458 -2.877 1.00 0.00 109 ALA A C 13
ATOM 25284 O O . ALA A 1 109 ? 7.504 -22.398 -3.568 1.00 0.00 109 ALA A O 13
ATOM 25291 N N . TRP A 1 110 ? 7.428 -21.304 -1.596 1.00 0.00 110 TRP A N 13
ATOM 25292 C CA . TRP A 1 110 ? 8.272 -22.238 -0.833 1.00 0.00 110 TRP A CA 13
ATOM 25293 C C . TRP A 1 110 ? 7.634 -22.406 0.556 1.00 0.00 110 TRP A C 13
ATOM 25294 O O . TRP A 1 110 ? 6.868 -21.533 0.993 1.00 0.00 110 TRP A O 13
ATOM 25315 N N . PHE A 1 111 ? 7.918 -23.516 1.250 1.00 0.00 111 PHE A N 13
ATOM 25316 C CA . PHE A 1 111 ? 7.501 -23.683 2.655 1.00 0.00 111 PHE A CA 13
ATOM 25317 C C . PHE A 1 111 ? 8.580 -24.439 3.440 1.00 0.00 111 PHE A C 13
ATOM 25318 O O . PHE A 1 111 ? 9.282 -25.305 2.892 1.00 0.00 111 PHE A O 13
ATOM 25335 N N . LYS A 1 112 ? 8.704 -24.092 4.722 1.00 0.00 112 LYS A N 13
ATOM 25336 C CA . LYS A 1 112 ? 9.626 -24.732 5.664 1.00 0.00 112 LYS A CA 13
ATOM 25337 C C . LYS A 1 112 ? 8.839 -25.127 6.916 1.00 0.00 112 LYS A C 13
ATOM 25338 O O . LYS A 1 112 ? 8.251 -24.262 7.571 1.00 0.00 112 LYS A O 13
ATOM 25357 N N . ILE A 1 113 ? 8.855 -26.421 7.268 1.00 0.00 113 ILE A N 13
ATOM 25358 C CA . ILE A 1 113 ? 8.137 -26.934 8.446 1.00 0.00 113 ILE A CA 13
ATOM 25359 C C . ILE A 1 113 ? 9.053 -26.813 9.667 1.00 0.00 113 ILE A C 13
ATOM 25360 O O . ILE A 1 113 ? 10.215 -27.219 9.623 1.00 0.00 113 ILE A O 13
ATOM 25376 N N . GLY A 1 114 ? 8.511 -26.234 10.746 1.00 0.00 114 GLY A N 13
ATOM 25377 C CA . GLY A 1 114 ? 9.268 -26.006 11.978 1.00 0.00 114 GLY A CA 13
ATOM 25378 C C . GLY A 1 114 ? 9.409 -27.267 12.815 1.00 0.00 114 GLY A C 13
ATOM 25379 O O . GLY A 1 114 ? 9.805 -28.322 12.299 1.00 0.00 114 GLY A O 13
ATOM 25383 N N . GLU A 1 115 ? 9.087 -27.170 14.107 1.00 0.00 115 GLU A N 13
ATOM 25384 C CA . GLU A 1 115 ? 9.172 -28.305 15.031 1.00 0.00 115 GLU A CA 13
ATOM 25385 C C . GLU A 1 115 ? 7.820 -29.065 15.044 1.00 0.00 115 GLU A C 13
ATOM 25386 O O . GLU A 1 115 ? 6.791 -28.516 14.610 1.00 0.00 115 GLU A O 13
ATOM 25398 N N . PRO A 1 116 ? 7.800 -30.341 15.514 1.00 0.00 116 PRO A N 13
ATOM 25399 C CA . PRO A 1 116 ? 6.545 -31.048 15.811 1.00 0.00 116 PRO A CA 13
ATOM 25400 C C . PRO A 1 116 ? 6.007 -30.714 17.227 1.00 0.00 116 PRO A C 13
ATOM 25401 O O . PRO A 1 116 ? 6.661 -31.016 18.241 1.00 0.00 116 PRO A O 13
ATOM 25412 N N . ARG A 1 117 ? 4.825 -30.048 17.298 1.00 0.00 117 ARG A N 13
ATOM 25413 C CA . ARG A 1 117 ? 4.215 -29.664 18.585 1.00 0.00 117 ARG A CA 13
ATOM 25414 C C . ARG A 1 117 ? 2.998 -30.543 18.893 1.00 0.00 117 ARG A C 13
ATOM 25415 O O . ARG A 1 117 ? 2.277 -30.996 17.997 1.00 0.00 117 ARG A O 13
ATOM 25436 N N . ILE A 1 118 ? 2.793 -30.759 20.193 1.00 0.00 118 ILE A N 13
ATOM 25437 C CA . ILE A 1 118 ? 1.645 -31.462 20.767 1.00 0.00 118 ILE A CA 13
ATOM 25438 C C . ILE A 1 118 ? 1.065 -30.550 21.860 1.00 0.00 118 ILE A C 13
ATOM 25439 O O . ILE A 1 118 ? 1.821 -29.819 22.515 1.00 0.00 118 ILE A O 13
ATOM 25455 N N . VAL A 1 119 ? -0.264 -30.596 22.048 1.00 0.00 119 VAL A N 13
ATOM 25456 C CA . VAL A 1 119 ? -0.986 -29.736 23.021 1.00 0.00 119 VAL A CA 13
ATOM 25457 C C . VAL A 1 119 ? -0.417 -29.862 24.463 1.00 0.00 119 VAL A C 13
ATOM 25458 O O . VAL A 1 119 ? -0.439 -28.896 25.234 1.00 0.00 119 VAL A O 13
ATOM 25471 N N . SER A 1 120 ? 0.135 -31.045 24.782 1.00 0.00 120 SER A N 13
ATOM 25472 C CA . SER A 1 120 ? 0.719 -31.347 26.098 1.00 0.00 120 SER A CA 13
ATOM 25473 C C . SER A 1 120 ? 2.078 -30.632 26.318 1.00 0.00 120 SER A C 13
ATOM 25474 O O . SER A 1 120 ? 2.312 -30.044 27.375 1.00 0.00 120 SER A O 13
ATOM 25482 N N . GLN A 1 121 ? 2.960 -30.679 25.295 1.00 0.00 121 GLN A N 13
ATOM 25483 C CA . GLN A 1 121 ? 4.387 -30.272 25.428 1.00 0.00 121 GLN A CA 13
ATOM 25484 C C . GLN A 1 121 ? 4.699 -28.891 24.797 1.00 0.00 121 GLN A C 13
ATOM 25485 O O . GLN A 1 121 ? 5.834 -28.423 24.912 1.00 0.00 121 GLN A O 13
ATOM 25499 N N . LYS A 1 122 ? 3.711 -28.253 24.131 1.00 0.00 122 LYS A N 13
ATOM 25500 C CA . LYS A 1 122 ? 3.929 -26.991 23.359 1.00 0.00 122 LYS A CA 13
ATOM 25501 C C . LYS A 1 122 ? 4.423 -25.820 24.255 1.00 0.00 122 LYS A C 13
ATOM 25502 O O . LYS A 1 122 ? 4.065 -25.733 25.435 1.00 0.00 122 LYS A O 13
ATOM 25521 N N . SER A 1 123 ? 5.227 -24.916 23.664 1.00 0.00 123 SER A N 13
ATOM 25522 C CA . SER A 1 123 ? 5.823 -23.769 24.368 1.00 0.00 123 SER A CA 13
ATOM 25523 C C . SER A 1 123 ? 5.845 -22.523 23.432 1.00 0.00 123 SER A C 13
ATOM 25524 O O . SER A 1 123 ? 4.963 -21.644 23.571 1.00 0.00 123 SER A O 13
ATOM 25533 N N . MET A 1 1 ? 2.615 0.848 -1.959 1.00 0.00 1 MET A N 14
ATOM 25534 C CA . MET A 1 1 ? 1.845 -0.126 -1.145 1.00 0.00 1 MET A CA 14
ATOM 25535 C C . MET A 1 1 ? 2.411 -1.547 -1.326 1.00 0.00 1 MET A C 14
ATOM 25536 O O . MET A 1 1 ? 3.214 -1.807 -2.228 1.00 0.00 1 MET A O 14
ATOM 25552 N N . ASN A 1 2 ? 1.981 -2.460 -0.444 1.00 0.00 2 ASN A N 14
ATOM 25553 C CA . ASN A 1 2 ? 2.341 -3.893 -0.492 1.00 0.00 2 ASN A CA 14
ATOM 25554 C C . ASN A 1 2 ? 1.069 -4.750 -0.332 1.00 0.00 2 ASN A C 14
ATOM 25555 O O . ASN A 1 2 ? 1.137 -5.940 0.003 1.00 0.00 2 ASN A O 14
ATOM 25566 N N . SER A 1 3 ? -0.089 -4.125 -0.638 1.00 0.00 3 SER A N 14
ATOM 25567 C CA . SER A 1 3 ? -1.418 -4.725 -0.458 1.00 0.00 3 SER A CA 14
ATOM 25568 C C . SER A 1 3 ? -1.635 -5.881 -1.444 1.00 0.00 3 SER A C 14
ATOM 25569 O O . SER A 1 3 ? -2.067 -6.956 -1.042 1.00 0.00 3 SER A O 14
ATOM 25577 N N . GLU A 1 4 ? -1.277 -5.650 -2.726 1.00 0.00 4 GLU A N 14
ATOM 25578 C CA . GLU A 1 4 ? -1.457 -6.634 -3.828 1.00 0.00 4 GLU A CA 14
ATOM 25579 C C . GLU A 1 4 ? -0.684 -7.948 -3.592 1.00 0.00 4 GLU A C 14
ATOM 25580 O O . GLU A 1 4 ? -0.931 -8.947 -4.273 1.00 0.00 4 GLU A O 14
ATOM 25592 N N . ILE A 1 5 ? 0.292 -7.911 -2.675 1.00 0.00 5 ILE A N 14
ATOM 25593 C CA . ILE A 1 5 ? 1.095 -9.082 -2.308 1.00 0.00 5 ILE A CA 14
ATOM 25594 C C . ILE A 1 5 ? 0.383 -9.866 -1.189 1.00 0.00 5 ILE A C 14
ATOM 25595 O O . ILE A 1 5 ? 0.436 -11.094 -1.143 1.00 0.00 5 ILE A O 14
ATOM 25611 N N . GLU A 1 6 ? -0.299 -9.129 -0.300 1.00 0.00 6 GLU A N 14
ATOM 25612 C CA . GLU A 1 6 ? -1.042 -9.717 0.826 1.00 0.00 6 GLU A CA 14
ATOM 25613 C C . GLU A 1 6 ? -2.474 -10.110 0.430 1.00 0.00 6 GLU A C 14
ATOM 25614 O O . GLU A 1 6 ? -3.081 -10.894 1.137 1.00 0.00 6 GLU A O 14
ATOM 25626 N N . LEU A 1 7 ? -3.003 -9.574 -0.694 1.00 0.00 7 LEU A N 14
ATOM 25627 C CA . LEU A 1 7 ? -4.377 -9.900 -1.164 1.00 0.00 7 LEU A CA 14
ATOM 25628 C C . LEU A 1 7 ? -4.495 -11.414 -1.506 1.00 0.00 7 LEU A C 14
ATOM 25629 O O . LEU A 1 7 ? -5.424 -12.060 -1.018 1.00 0.00 7 LEU A O 14
ATOM 25645 N N . PRO A 1 8 ? -3.557 -12.014 -2.335 1.00 0.00 8 PRO A N 14
ATOM 25646 C CA . PRO A 1 8 ? -3.525 -13.474 -2.556 1.00 0.00 8 PRO A CA 14
ATOM 25647 C C . PRO A 1 8 ? -3.374 -14.250 -1.246 1.00 0.00 8 PRO A C 14
ATOM 25648 O O . PRO A 1 8 ? -4.195 -15.105 -0.926 1.00 0.00 8 PRO A O 14
ATOM 25659 N N . VAL A 1 9 ? -2.357 -13.858 -0.473 1.00 0.00 9 VAL A N 14
ATOM 25660 C CA . VAL A 1 9 ? -1.919 -14.554 0.742 1.00 0.00 9 VAL A CA 14
ATOM 25661 C C . VAL A 1 9 ? -3.003 -14.553 1.860 1.00 0.00 9 VAL A C 14
ATOM 25662 O O . VAL A 1 9 ? -3.134 -15.524 2.621 1.00 0.00 9 VAL A O 14
ATOM 25675 N N . GLN A 1 10 ? -3.813 -13.491 1.894 1.00 0.00 10 GLN A N 14
ATOM 25676 C CA . GLN A 1 10 ? -4.919 -13.327 2.869 1.00 0.00 10 GLN A CA 14
ATOM 25677 C C . GLN A 1 10 ? -6.068 -14.285 2.509 1.00 0.00 10 GLN A C 14
ATOM 25678 O O . GLN A 1 10 ? -6.567 -15.026 3.365 1.00 0.00 10 GLN A O 14
ATOM 25692 N N . LYS A 1 11 ? -6.444 -14.291 1.215 1.00 0.00 11 LYS A N 14
ATOM 25693 C CA . LYS A 1 11 ? -7.540 -15.141 0.696 1.00 0.00 11 LYS A CA 14
ATOM 25694 C C . LYS A 1 11 ? -7.129 -16.624 0.687 1.00 0.00 11 LYS A C 14
ATOM 25695 O O . LYS A 1 11 ? -7.989 -17.504 0.736 1.00 0.00 11 LYS A O 14
ATOM 25714 N N . GLN A 1 12 ? -5.802 -16.876 0.606 1.00 0.00 12 GLN A N 14
ATOM 25715 C CA . GLN A 1 12 ? -5.231 -18.236 0.684 1.00 0.00 12 GLN A CA 14
ATOM 25716 C C . GLN A 1 12 ? -5.563 -18.875 2.027 1.00 0.00 12 GLN A C 14
ATOM 25717 O O . GLN A 1 12 ? -5.960 -20.026 2.071 1.00 0.00 12 GLN A O 14
ATOM 25731 N N . LEU A 1 13 ? -5.357 -18.103 3.114 1.00 0.00 13 LEU A N 14
ATOM 25732 C CA . LEU A 1 13 ? -5.653 -18.546 4.491 1.00 0.00 13 LEU A CA 14
ATOM 25733 C C . LEU A 1 13 ? -7.108 -18.963 4.588 1.00 0.00 13 LEU A C 14
ATOM 25734 O O . LEU A 1 13 ? -7.411 -20.057 5.084 1.00 0.00 13 LEU A O 14
ATOM 25750 N N . GLU A 1 14 ? -7.991 -18.071 4.107 1.00 0.00 14 GLU A N 14
ATOM 25751 C CA . GLU A 1 14 ? -9.440 -18.275 4.181 1.00 0.00 14 GLU A CA 14
ATOM 25752 C C . GLU A 1 14 ? -9.810 -19.589 3.477 1.00 0.00 14 GLU A C 14
ATOM 25753 O O . GLU A 1 14 ? -10.521 -20.425 4.017 1.00 0.00 14 GLU A O 14
ATOM 25765 N N . ALA A 1 15 ? -9.219 -19.753 2.290 1.00 0.00 15 ALA A N 14
ATOM 25766 C CA . ALA A 1 15 ? -9.368 -20.928 1.429 1.00 0.00 15 ALA A CA 14
ATOM 25767 C C . ALA A 1 15 ? -8.698 -22.183 2.034 1.00 0.00 15 ALA A C 14
ATOM 25768 O O . ALA A 1 15 ? -9.116 -23.305 1.743 1.00 0.00 15 ALA A O 14
ATOM 25775 N N . TYR A 1 16 ? -7.662 -21.976 2.879 1.00 0.00 16 TYR A N 14
ATOM 25776 C CA . TYR A 1 16 ? -6.846 -23.076 3.439 1.00 0.00 16 TYR A CA 14
ATOM 25777 C C . TYR A 1 16 ? -7.656 -23.828 4.512 1.00 0.00 16 TYR A C 14
ATOM 25778 O O . TYR A 1 16 ? -7.621 -25.064 4.587 1.00 0.00 16 TYR A O 14
ATOM 25796 N N . ASN A 1 17 ? -8.428 -23.062 5.307 1.00 0.00 17 ASN A N 14
ATOM 25797 C CA . ASN A 1 17 ? -9.273 -23.621 6.374 1.00 0.00 17 ASN A CA 14
ATOM 25798 C C . ASN A 1 17 ? -10.696 -23.943 5.862 1.00 0.00 17 ASN A C 14
ATOM 25799 O O . ASN A 1 17 ? -11.329 -24.880 6.356 1.00 0.00 17 ASN A O 14
ATOM 25810 N N . ALA A 1 18 ? -11.176 -23.176 4.855 1.00 0.00 18 ALA A N 14
ATOM 25811 C CA . ALA A 1 18 ? -12.538 -23.348 4.270 1.00 0.00 18 ALA A CA 14
ATOM 25812 C C . ALA A 1 18 ? -12.535 -24.324 3.080 1.00 0.00 18 ALA A C 14
ATOM 25813 O O . ALA A 1 18 ? -13.580 -24.540 2.454 1.00 0.00 18 ALA A O 14
ATOM 25820 N N . ARG A 1 19 ? -11.340 -24.865 2.759 1.00 0.00 19 ARG A N 14
ATOM 25821 C CA . ARG A 1 19 ? -11.147 -25.942 1.760 1.00 0.00 19 ARG A CA 14
ATOM 25822 C C . ARG A 1 19 ? -11.486 -25.498 0.312 1.00 0.00 19 ARG A C 14
ATOM 25823 O O . ARG A 1 19 ? -11.763 -26.343 -0.552 1.00 0.00 19 ARG A O 14
ATOM 25844 N N . ASP A 1 20 ? -11.411 -24.184 0.039 1.00 0.00 20 ASP A N 14
ATOM 25845 C CA . ASP A 1 20 ? -11.706 -23.639 -1.298 1.00 0.00 20 ASP A CA 14
ATOM 25846 C C . ASP A 1 20 ? -10.442 -23.640 -2.178 1.00 0.00 20 ASP A C 14
ATOM 25847 O O . ASP A 1 20 ? -9.633 -22.717 -2.123 1.00 0.00 20 ASP A O 14
ATOM 25856 N N . ILE A 1 21 ? -10.290 -24.702 -2.988 1.00 0.00 21 ILE A N 14
ATOM 25857 C CA . ILE A 1 21 ? -9.195 -24.828 -3.975 1.00 0.00 21 ILE A CA 14
ATOM 25858 C C . ILE A 1 21 ? -9.294 -23.744 -5.061 1.00 0.00 21 ILE A C 14
ATOM 25859 O O . ILE A 1 21 ? -8.269 -23.297 -5.579 1.00 0.00 21 ILE A O 14
ATOM 25875 N N . ASP A 1 22 ? -10.527 -23.308 -5.369 1.00 0.00 22 ASP A N 14
ATOM 25876 C CA . ASP A 1 22 ? -10.774 -22.311 -6.424 1.00 0.00 22 ASP A CA 14
ATOM 25877 C C . ASP A 1 22 ? -10.086 -20.973 -6.095 1.00 0.00 22 ASP A C 14
ATOM 25878 O O . ASP A 1 22 ? -9.426 -20.394 -6.950 1.00 0.00 22 ASP A O 14
ATOM 25887 N N . ALA A 1 23 ? -10.228 -20.515 -4.835 1.00 0.00 23 ALA A N 14
ATOM 25888 C CA . ALA A 1 23 ? -9.552 -19.293 -4.332 1.00 0.00 23 ALA A CA 14
ATOM 25889 C C . ALA A 1 23 ? -8.057 -19.561 -4.084 1.00 0.00 23 ALA A C 14
ATOM 25890 O O . ALA A 1 23 ? -7.203 -18.700 -4.331 1.00 0.00 23 ALA A O 14
ATOM 25897 N N . PHE A 1 24 ? -7.758 -20.787 -3.616 1.00 0.00 24 PHE A N 14
ATOM 25898 C CA . PHE A 1 24 ? -6.380 -21.252 -3.345 1.00 0.00 24 PHE A CA 14
ATOM 25899 C C . PHE A 1 24 ? -5.603 -21.494 -4.667 1.00 0.00 24 PHE A C 14
ATOM 25900 O O . PHE A 1 24 ? -4.445 -21.906 -4.636 1.00 0.00 24 PHE A O 14
ATOM 25917 N N . MET A 1 25 ? -6.285 -21.347 -5.827 1.00 0.00 25 MET A N 14
ATOM 25918 C CA . MET A 1 25 ? -5.626 -21.383 -7.153 1.00 0.00 25 MET A CA 14
ATOM 25919 C C . MET A 1 25 ? -5.846 -20.071 -7.953 1.00 0.00 25 MET A C 14
ATOM 25920 O O . MET A 1 25 ? -5.031 -19.737 -8.827 1.00 0.00 25 MET A O 14
ATOM 25934 N N . ALA A 1 26 ? -6.921 -19.319 -7.628 1.00 0.00 26 ALA A N 14
ATOM 25935 C CA . ALA A 1 26 ? -7.346 -18.108 -8.392 1.00 0.00 26 ALA A CA 14
ATOM 25936 C C . ALA A 1 26 ? -6.265 -17.019 -8.431 1.00 0.00 26 ALA A C 14
ATOM 25937 O O . ALA A 1 26 ? -6.113 -16.315 -9.429 1.00 0.00 26 ALA A O 14
ATOM 25944 N N . TRP A 1 27 ? -5.530 -16.895 -7.328 1.00 0.00 27 TRP A N 14
ATOM 25945 C CA . TRP A 1 27 ? -4.523 -15.839 -7.142 1.00 0.00 27 TRP A CA 14
ATOM 25946 C C . TRP A 1 27 ? -3.125 -16.250 -7.632 1.00 0.00 27 TRP A C 14
ATOM 25947 O O . TRP A 1 27 ? -2.213 -15.420 -7.661 1.00 0.00 27 TRP A O 14
ATOM 25968 N N . TRP A 1 28 ? -2.961 -17.522 -8.002 1.00 0.00 28 TRP A N 14
ATOM 25969 C CA . TRP A 1 28 ? -1.655 -18.096 -8.364 1.00 0.00 28 TRP A CA 14
ATOM 25970 C C . TRP A 1 28 ? -1.427 -17.972 -9.875 1.00 0.00 28 TRP A C 14
ATOM 25971 O O . TRP A 1 28 ? -2.375 -18.088 -10.661 1.00 0.00 28 TRP A O 14
ATOM 25992 N N . ALA A 1 29 ? -0.169 -17.721 -10.266 1.00 0.00 29 ALA A N 14
ATOM 25993 C CA . ALA A 1 29 ? 0.248 -17.701 -11.678 1.00 0.00 29 ALA A CA 14
ATOM 25994 C C . ALA A 1 29 ? 0.189 -19.124 -12.267 1.00 0.00 29 ALA A C 14
ATOM 25995 O O . ALA A 1 29 ? 0.344 -20.106 -11.539 1.00 0.00 29 ALA A O 14
ATOM 26002 N N . ASP A 1 30 ? -0.027 -19.224 -13.586 1.00 0.00 30 ASP A N 14
ATOM 26003 C CA . ASP A 1 30 ? -0.062 -20.528 -14.293 1.00 0.00 30 ASP A CA 14
ATOM 26004 C C . ASP A 1 30 ? 1.350 -21.172 -14.326 1.00 0.00 30 ASP A C 14
ATOM 26005 O O . ASP A 1 30 ? 1.487 -22.389 -14.428 1.00 0.00 30 ASP A O 14
ATOM 26014 N N . ASP A 1 31 ? 2.385 -20.318 -14.214 1.00 0.00 31 ASP A N 14
ATOM 26015 C CA . ASP A 1 31 ? 3.810 -20.720 -14.173 1.00 0.00 31 ASP A CA 14
ATOM 26016 C C . ASP A 1 31 ? 4.335 -20.739 -12.705 1.00 0.00 31 ASP A C 14
ATOM 26017 O O . ASP A 1 31 ? 5.548 -20.715 -12.464 1.00 0.00 31 ASP A O 14
ATOM 26026 N N . CYS A 1 32 ? 3.406 -20.804 -11.719 1.00 0.00 32 CYS A N 14
ATOM 26027 C CA . CYS A 1 32 ? 3.767 -20.763 -10.283 1.00 0.00 32 CYS A CA 14
ATOM 26028 C C . CYS A 1 32 ? 4.591 -21.995 -9.870 1.00 0.00 32 CYS A C 14
ATOM 26029 O O . CYS A 1 32 ? 4.155 -23.132 -10.040 1.00 0.00 32 CYS A O 14
ATOM 26037 N N . GLN A 1 33 ? 5.790 -21.742 -9.338 1.00 0.00 33 GLN A N 14
ATOM 26038 C CA . GLN A 1 33 ? 6.696 -22.784 -8.834 1.00 0.00 33 GLN A CA 14
ATOM 26039 C C . GLN A 1 33 ? 6.361 -23.082 -7.366 1.00 0.00 33 GLN A C 14
ATOM 26040 O O . GLN A 1 33 ? 5.806 -22.224 -6.671 1.00 0.00 33 GLN A O 14
ATOM 26054 N N . TYR A 1 34 ? 6.684 -24.296 -6.906 1.00 0.00 34 TYR A N 14
ATOM 26055 C CA . TYR A 1 34 ? 6.388 -24.732 -5.533 1.00 0.00 34 TYR A CA 14
ATOM 26056 C C . TYR A 1 34 ? 7.510 -25.644 -5.034 1.00 0.00 34 TYR A C 14
ATOM 26057 O O . TYR A 1 34 ? 7.707 -26.727 -5.578 1.00 0.00 34 TYR A O 14
ATOM 26075 N N . TYR A 1 35 ? 8.254 -25.180 -4.010 1.00 0.00 35 TYR A N 14
ATOM 26076 C CA . TYR A 1 35 ? 9.329 -25.961 -3.363 1.00 0.00 35 TYR A CA 14
ATOM 26077 C C . TYR A 1 35 ? 8.901 -26.388 -1.950 1.00 0.00 35 TYR A C 14
ATOM 26078 O O . TYR A 1 35 ? 8.063 -25.739 -1.307 1.00 0.00 35 TYR A O 14
ATOM 26096 N N . ALA A 1 36 ? 9.497 -27.497 -1.497 1.00 0.00 36 ALA A N 14
ATOM 26097 C CA . ALA A 1 36 ? 9.354 -28.022 -0.131 1.00 0.00 36 ALA A CA 14
ATOM 26098 C C . ALA A 1 36 ? 10.701 -27.904 0.595 1.00 0.00 36 ALA A C 14
ATOM 26099 O O . ALA A 1 36 ? 11.750 -27.954 -0.058 1.00 0.00 36 ALA A O 14
ATOM 26106 N N . PHE A 1 37 ? 10.658 -27.757 1.935 1.00 0.00 37 PHE A N 14
ATOM 26107 C CA . PHE A 1 37 ? 11.862 -27.581 2.781 1.00 0.00 37 PHE A CA 14
ATOM 26108 C C . PHE A 1 37 ? 12.859 -28.767 2.613 1.00 0.00 37 PHE A C 14
ATOM 26109 O O . PHE A 1 37 ? 12.439 -29.922 2.746 1.00 0.00 37 PHE A O 14
ATOM 26126 N N . PRO A 1 38 ? 14.198 -28.527 2.334 1.00 0.00 38 PRO A N 14
ATOM 26127 C CA . PRO A 1 38 ? 14.822 -27.175 2.173 1.00 0.00 38 PRO A CA 14
ATOM 26128 C C . PRO A 1 38 ? 14.484 -26.477 0.823 1.00 0.00 38 PRO A C 14
ATOM 26129 O O . PRO A 1 38 ? 14.040 -25.320 0.812 1.00 0.00 38 PRO A O 14
ATOM 26140 N N . ALA A 1 39 ? 14.671 -27.198 -0.301 1.00 0.00 39 ALA A N 14
ATOM 26141 C CA . ALA A 1 39 ? 14.400 -26.692 -1.658 1.00 0.00 39 ALA A CA 14
ATOM 26142 C C . ALA A 1 39 ? 14.250 -27.890 -2.612 1.00 0.00 39 ALA A C 14
ATOM 26143 O O . ALA A 1 39 ? 15.243 -28.419 -3.124 1.00 0.00 39 ALA A O 14
ATOM 26150 N N . THR A 1 40 ? 13.000 -28.358 -2.778 1.00 0.00 40 THR A N 14
ATOM 26151 C CA . THR A 1 40 ? 12.650 -29.453 -3.703 1.00 0.00 40 THR A CA 14
ATOM 26152 C C . THR A 1 40 ? 11.370 -29.073 -4.451 1.00 0.00 40 THR A C 14
ATOM 26153 O O . THR A 1 40 ? 10.289 -29.045 -3.854 1.00 0.00 40 THR A O 14
ATOM 26164 N N . LEU A 1 41 ? 11.506 -28.751 -5.745 1.00 0.00 41 LEU A N 14
ATOM 26165 C CA . LEU A 1 41 ? 10.389 -28.304 -6.585 1.00 0.00 41 LEU A CA 14
ATOM 26166 C C . LEU A 1 41 ? 9.407 -29.477 -6.814 1.00 0.00 41 LEU A C 14
ATOM 26167 O O . LEU A 1 41 ? 9.695 -30.403 -7.574 1.00 0.00 41 LEU A O 14
ATOM 26183 N N . LEU A 1 42 ? 8.267 -29.433 -6.100 1.00 0.00 42 LEU A N 14
ATOM 26184 C CA . LEU A 1 42 ? 7.184 -30.421 -6.220 1.00 0.00 42 LEU A CA 14
ATOM 26185 C C . LEU A 1 42 ? 6.299 -30.114 -7.445 1.00 0.00 42 LEU A C 14
ATOM 26186 O O . LEU A 1 42 ? 5.825 -31.032 -8.130 1.00 0.00 42 LEU A O 14
ATOM 26202 N N . ALA A 1 43 ? 6.089 -28.810 -7.714 1.00 0.00 43 ALA A N 14
ATOM 26203 C CA . ALA A 1 43 ? 5.130 -28.340 -8.734 1.00 0.00 43 ALA A CA 14
ATOM 26204 C C . ALA A 1 43 ? 5.691 -27.142 -9.525 1.00 0.00 43 ALA A C 14
ATOM 26205 O O . ALA A 1 43 ? 6.031 -26.116 -8.937 1.00 0.00 43 ALA A O 14
ATOM 26212 N N . GLY A 1 44 ? 5.800 -27.298 -10.861 1.00 0.00 44 GLY A N 14
ATOM 26213 C CA . GLY A 1 44 ? 6.400 -26.285 -11.751 1.00 0.00 44 GLY A CA 14
ATOM 26214 C C . GLY A 1 44 ? 5.373 -25.562 -12.607 1.00 0.00 44 GLY A C 14
ATOM 26215 O O . GLY A 1 44 ? 5.649 -25.231 -13.768 1.00 0.00 44 GLY A O 14
ATOM 26219 N N . ASN A 1 45 ? 4.228 -25.259 -11.980 1.00 0.00 45 ASN A N 14
ATOM 26220 C CA . ASN A 1 45 ? 3.004 -24.703 -12.615 1.00 0.00 45 ASN A CA 14
ATOM 26221 C C . ASN A 1 45 ? 1.825 -24.840 -11.634 1.00 0.00 45 ASN A C 14
ATOM 26222 O O . ASN A 1 45 ? 1.899 -25.620 -10.672 1.00 0.00 45 ASN A O 14
ATOM 26233 N N . ALA A 1 46 ? 0.730 -24.110 -11.914 1.00 0.00 46 ALA A N 14
ATOM 26234 C CA . ALA A 1 46 ? -0.447 -24.016 -11.021 1.00 0.00 46 ALA A CA 14
ATOM 26235 C C . ALA A 1 46 ? -1.180 -25.366 -10.863 1.00 0.00 46 ALA A C 14
ATOM 26236 O O . ALA A 1 46 ? -1.623 -25.702 -9.767 1.00 0.00 46 ALA A O 14
ATOM 26243 N N . ALA A 1 47 ? -1.266 -26.144 -11.957 1.00 0.00 47 ALA A N 14
ATOM 26244 C CA . ALA A 1 47 ? -2.052 -27.404 -12.002 1.00 0.00 47 ALA A CA 14
ATOM 26245 C C . ALA A 1 47 ? -1.540 -28.449 -10.995 1.00 0.00 47 ALA A C 14
ATOM 26246 O O . ALA A 1 47 ? -2.333 -29.102 -10.306 1.00 0.00 47 ALA A O 14
ATOM 26253 N N . GLU A 1 48 ? -0.205 -28.589 -10.918 1.00 0.00 48 GLU A N 14
ATOM 26254 C CA . GLU A 1 48 ? 0.450 -29.580 -10.038 1.00 0.00 48 GLU A CA 14
ATOM 26255 C C . GLU A 1 48 ? 0.354 -29.144 -8.556 1.00 0.00 48 GLU A C 14
ATOM 26256 O O . GLU A 1 48 ? 0.320 -29.989 -7.647 1.00 0.00 48 GLU A O 14
ATOM 26268 N N . ILE A 1 49 ? 0.320 -27.817 -8.331 1.00 0.00 49 ILE A N 14
ATOM 26269 C CA . ILE A 1 49 ? 0.092 -27.220 -6.996 1.00 0.00 49 ILE A CA 14
ATOM 26270 C C . ILE A 1 49 ? -1.340 -27.531 -6.521 1.00 0.00 49 ILE A C 14
ATOM 26271 O O . ILE A 1 49 ? -1.556 -27.942 -5.370 1.00 0.00 49 ILE A O 14
ATOM 26287 N N . ARG A 1 50 ? -2.289 -27.326 -7.450 1.00 0.00 50 ARG A N 14
ATOM 26288 C CA . ARG A 1 50 ? -3.732 -27.471 -7.217 1.00 0.00 50 ARG A CA 14
ATOM 26289 C C . ARG A 1 50 ? -4.060 -28.867 -6.695 1.00 0.00 50 ARG A C 14
ATOM 26290 O O . ARG A 1 50 ? -4.585 -29.010 -5.597 1.00 0.00 50 ARG A O 14
ATOM 26311 N N . VAL A 1 51 ? -3.650 -29.875 -7.479 1.00 0.00 51 VAL A N 14
ATOM 26312 C CA . VAL A 1 51 ? -3.997 -31.287 -7.240 1.00 0.00 51 VAL A CA 14
ATOM 26313 C C . VAL A 1 51 ? -3.432 -31.834 -5.913 1.00 0.00 51 VAL A C 14
ATOM 26314 O O . VAL A 1 51 ? -4.106 -32.606 -5.226 1.00 0.00 51 VAL A O 14
ATOM 26327 N N . ARG A 1 52 ? -2.207 -31.406 -5.551 1.00 0.00 52 ARG A N 14
ATOM 26328 C CA . ARG A 1 52 ? -1.551 -31.845 -4.305 1.00 0.00 52 ARG A CA 14
ATOM 26329 C C . ARG A 1 52 ? -2.239 -31.217 -3.074 1.00 0.00 52 ARG A C 14
ATOM 26330 O O . ARG A 1 52 ? -2.334 -31.842 -2.006 1.00 0.00 52 ARG A O 14
ATOM 26351 N N . HIS A 1 53 ? -2.719 -29.970 -3.237 1.00 0.00 53 HIS A N 14
ATOM 26352 C CA . HIS A 1 53 ? -3.482 -29.267 -2.192 1.00 0.00 53 HIS A CA 14
ATOM 26353 C C . HIS A 1 53 ? -4.923 -29.790 -2.110 1.00 0.00 53 HIS A C 14
ATOM 26354 O O . HIS A 1 53 ? -5.521 -29.705 -1.055 1.00 0.00 53 HIS A O 14
ATOM 26369 N N . ILE A 1 54 ? -5.477 -30.323 -3.224 1.00 0.00 54 ILE A N 14
ATOM 26370 C CA . ILE A 1 54 ? -6.799 -30.993 -3.215 1.00 0.00 54 ILE A CA 14
ATOM 26371 C C . ILE A 1 54 ? -6.757 -32.189 -2.244 1.00 0.00 54 ILE A C 14
ATOM 26372 O O . ILE A 1 54 ? -7.625 -32.322 -1.377 1.00 0.00 54 ILE A O 14
ATOM 26388 N N . GLU A 1 55 ? -5.693 -33.007 -2.377 1.00 0.00 55 GLU A N 14
ATOM 26389 C CA . GLU A 1 55 ? -5.415 -34.160 -1.483 1.00 0.00 55 GLU A CA 14
ATOM 26390 C C . GLU A 1 55 ? -5.264 -33.703 -0.011 1.00 0.00 55 GLU A C 14
ATOM 26391 O O . GLU A 1 55 ? -5.790 -34.337 0.910 1.00 0.00 55 GLU A O 14
ATOM 26403 N N . ARG A 1 56 ? -4.553 -32.578 0.173 1.00 0.00 56 ARG A N 14
ATOM 26404 C CA . ARG A 1 56 ? -4.313 -31.967 1.498 1.00 0.00 56 ARG A CA 14
ATOM 26405 C C . ARG A 1 56 ? -5.632 -31.439 2.116 1.00 0.00 56 ARG A C 14
ATOM 26406 O O . ARG A 1 56 ? -5.813 -31.472 3.330 1.00 0.00 56 ARG A O 14
ATOM 26427 N N . PHE A 1 57 ? -6.546 -30.976 1.252 1.00 0.00 57 PHE A N 14
ATOM 26428 C CA . PHE A 1 57 ? -7.850 -30.424 1.671 1.00 0.00 57 PHE A CA 14
ATOM 26429 C C . PHE A 1 57 ? -8.882 -31.552 1.937 1.00 0.00 57 PHE A C 14
ATOM 26430 O O . PHE A 1 57 ? -9.940 -31.295 2.520 1.00 0.00 57 PHE A O 14
ATOM 26447 N N . LYS A 1 58 ? -8.571 -32.795 1.501 1.00 0.00 58 LYS A N 14
ATOM 26448 C CA . LYS A 1 58 ? -9.367 -33.994 1.861 1.00 0.00 58 LYS A CA 14
ATOM 26449 C C . LYS A 1 58 ? -9.122 -34.382 3.330 1.00 0.00 58 LYS A C 14
ATOM 26450 O O . LYS A 1 58 ? -10.004 -34.959 3.981 1.00 0.00 58 LYS A O 14
ATOM 26469 N N . GLU A 1 59 ? -7.912 -34.056 3.828 1.00 0.00 59 GLU A N 14
ATOM 26470 C CA . GLU A 1 59 ? -7.513 -34.272 5.229 1.00 0.00 59 GLU A CA 14
ATOM 26471 C C . GLU A 1 59 ? -8.367 -33.380 6.167 1.00 0.00 59 GLU A C 14
ATOM 26472 O O . GLU A 1 59 ? -8.292 -32.150 6.072 1.00 0.00 59 GLU A O 14
ATOM 26484 N N . PRO A 1 60 ? -9.220 -33.981 7.068 1.00 0.00 60 PRO A N 14
ATOM 26485 C CA . PRO A 1 60 ? -10.100 -33.203 7.978 1.00 0.00 60 PRO A CA 14
ATOM 26486 C C . PRO A 1 60 ? -9.321 -32.526 9.124 1.00 0.00 60 PRO A C 14
ATOM 26487 O O . PRO A 1 60 ? -9.767 -31.524 9.691 1.00 0.00 60 PRO A O 14
ATOM 26498 N N . ASP A 1 61 ? -8.137 -33.078 9.429 1.00 0.00 61 ASP A N 14
ATOM 26499 C CA . ASP A 1 61 ? -7.272 -32.608 10.525 1.00 0.00 61 ASP A CA 14
ATOM 26500 C C . ASP A 1 61 ? -6.453 -31.383 10.108 1.00 0.00 61 ASP A C 14
ATOM 26501 O O . ASP A 1 61 ? -5.853 -30.735 10.965 1.00 0.00 61 ASP A O 14
ATOM 26510 N N . LEU A 1 62 ? -6.435 -31.076 8.791 1.00 0.00 62 LEU A N 14
ATOM 26511 C CA . LEU A 1 62 ? -5.777 -29.873 8.263 1.00 0.00 62 LEU A CA 14
ATOM 26512 C C . LEU A 1 62 ? -6.412 -28.612 8.880 1.00 0.00 62 LEU A C 14
ATOM 26513 O O . LEU A 1 62 ? -7.607 -28.359 8.695 1.00 0.00 62 LEU A O 14
ATOM 26529 N N . TYR A 1 63 ? -5.612 -27.845 9.628 1.00 0.00 63 TYR A N 14
ATOM 26530 C CA . TYR A 1 63 ? -6.055 -26.580 10.228 1.00 0.00 63 TYR A CA 14
ATOM 26531 C C . TYR A 1 63 ? -4.857 -25.632 10.341 1.00 0.00 63 TYR A C 14
ATOM 26532 O O . TYR A 1 63 ? -3.904 -25.930 11.063 1.00 0.00 63 TYR A O 14
ATOM 26550 N N . GLY A 1 64 ? -4.920 -24.492 9.637 1.00 0.00 64 GLY A N 14
ATOM 26551 C CA . GLY A 1 64 ? -3.869 -23.478 9.699 1.00 0.00 64 GLY A CA 14
ATOM 26552 C C . GLY A 1 64 ? -4.210 -22.396 10.699 1.00 0.00 64 GLY A C 14
ATOM 26553 O O . GLY A 1 64 ? -5.062 -21.539 10.428 1.00 0.00 64 GLY A O 14
ATOM 26557 N N . GLU A 1 65 ? -3.573 -22.453 11.876 1.00 0.00 65 GLU A N 14
ATOM 26558 C CA . GLU A 1 65 ? -3.719 -21.429 12.912 1.00 0.00 65 GLU A CA 14
ATOM 26559 C C . GLU A 1 65 ? -2.589 -20.404 12.770 1.00 0.00 65 GLU A C 14
ATOM 26560 O O . GLU A 1 65 ? -1.452 -20.670 13.162 1.00 0.00 65 GLU A O 14
ATOM 26572 N N . LEU A 1 66 ? -2.906 -19.242 12.188 1.00 0.00 66 LEU A N 14
ATOM 26573 C CA . LEU A 1 66 ? -1.938 -18.152 12.003 1.00 0.00 66 LEU A CA 14
ATOM 26574 C C . LEU A 1 66 ? -1.851 -17.342 13.307 1.00 0.00 66 LEU A C 14
ATOM 26575 O O . LEU A 1 66 ? -2.873 -16.878 13.828 1.00 0.00 66 LEU A O 14
ATOM 26591 N N . LEU A 1 67 ? -0.623 -17.194 13.834 1.00 0.00 67 LEU A N 14
ATOM 26592 C CA . LEU A 1 67 ? -0.339 -16.430 15.068 1.00 0.00 67 LEU A CA 14
ATOM 26593 C C . LEU A 1 67 ? 0.568 -15.212 14.772 1.00 0.00 67 LEU A C 14
ATOM 26594 O O . LEU A 1 67 ? 0.479 -14.181 15.447 1.00 0.00 67 LEU A O 14
ATOM 26610 N N . THR A 1 68 ? 1.429 -15.335 13.747 1.00 0.00 68 THR A N 14
ATOM 26611 C CA . THR A 1 68 ? 2.365 -14.263 13.334 1.00 0.00 68 THR A CA 14
ATOM 26612 C C . THR A 1 68 ? 2.538 -14.276 11.806 1.00 0.00 68 THR A C 14
ATOM 26613 O O . THR A 1 68 ? 2.707 -15.343 11.210 1.00 0.00 68 THR A O 14
ATOM 26624 N N . ARG A 1 69 ? 2.461 -13.087 11.178 1.00 0.00 69 ARG A N 14
ATOM 26625 C CA . ARG A 1 69 ? 2.795 -12.910 9.750 1.00 0.00 69 ARG A CA 14
ATOM 26626 C C . ARG A 1 69 ? 3.500 -11.553 9.525 1.00 0.00 69 ARG A C 14
ATOM 26627 O O . ARG A 1 69 ? 3.124 -10.539 10.129 1.00 0.00 69 ARG A O 14
ATOM 26648 N N . VAL A 1 70 ? 4.549 -11.566 8.677 1.00 0.00 70 VAL A N 14
ATOM 26649 C CA . VAL A 1 70 ? 5.315 -10.362 8.268 1.00 0.00 70 VAL A CA 14
ATOM 26650 C C . VAL A 1 70 ? 5.399 -10.327 6.731 1.00 0.00 70 VAL A C 14
ATOM 26651 O O . VAL A 1 70 ? 5.236 -11.359 6.092 1.00 0.00 70 VAL A O 14
ATOM 26664 N N . ILE A 1 71 ? 5.642 -9.148 6.141 1.00 0.00 71 ILE A N 14
ATOM 26665 C CA . ILE A 1 71 ? 5.852 -9.017 4.678 1.00 0.00 71 ILE A CA 14
ATOM 26666 C C . ILE A 1 71 ? 7.138 -8.209 4.397 1.00 0.00 71 ILE A C 14
ATOM 26667 O O . ILE A 1 71 ? 7.464 -7.259 5.118 1.00 0.00 71 ILE A O 14
ATOM 26683 N N . VAL A 1 72 ? 7.867 -8.620 3.348 1.00 0.00 72 VAL A N 14
ATOM 26684 C CA . VAL A 1 72 ? 9.116 -7.989 2.905 1.00 0.00 72 VAL A CA 14
ATOM 26685 C C . VAL A 1 72 ? 9.105 -7.882 1.354 1.00 0.00 72 VAL A C 14
ATOM 26686 O O . VAL A 1 72 ? 9.411 -8.838 0.641 1.00 0.00 72 VAL A O 14
ATOM 26699 N N . GLY A 1 73 ? 8.692 -6.703 0.845 1.00 0.00 73 GLY A N 14
ATOM 26700 C CA . GLY A 1 73 ? 8.627 -6.446 -0.600 1.00 0.00 73 GLY A CA 14
ATOM 26701 C C . GLY A 1 73 ? 7.504 -7.220 -1.300 1.00 0.00 73 GLY A C 14
ATOM 26702 O O . GLY A 1 73 ? 6.327 -7.068 -0.944 1.00 0.00 73 GLY A O 14
ATOM 26706 N N . ASN A 1 74 ? 7.875 -8.077 -2.280 1.00 0.00 74 ASN A N 14
ATOM 26707 C CA . ASN A 1 74 ? 6.901 -8.849 -3.095 1.00 0.00 74 ASN A CA 14
ATOM 26708 C C . ASN A 1 74 ? 6.710 -10.287 -2.563 1.00 0.00 74 ASN A C 14
ATOM 26709 O O . ASN A 1 74 ? 6.131 -11.135 -3.247 1.00 0.00 74 ASN A O 14
ATOM 26720 N N . VAL A 1 75 ? 7.164 -10.540 -1.328 1.00 0.00 75 VAL A N 14
ATOM 26721 C CA . VAL A 1 75 ? 7.086 -11.871 -0.685 1.00 0.00 75 VAL A CA 14
ATOM 26722 C C . VAL A 1 75 ? 6.614 -11.731 0.777 1.00 0.00 75 VAL A C 14
ATOM 26723 O O . VAL A 1 75 ? 7.074 -10.838 1.496 1.00 0.00 75 VAL A O 14
ATOM 26736 N N . VAL A 1 76 ? 5.672 -12.604 1.202 1.00 0.00 76 VAL A N 14
ATOM 26737 C CA . VAL A 1 76 ? 5.103 -12.585 2.565 1.00 0.00 76 VAL A CA 14
ATOM 26738 C C . VAL A 1 76 ? 5.505 -13.868 3.331 1.00 0.00 76 VAL A C 14
ATOM 26739 O O . VAL A 1 76 ? 5.569 -14.951 2.743 1.00 0.00 76 VAL A O 14
ATOM 26752 N N . ILE A 1 77 ? 5.789 -13.710 4.635 1.00 0.00 77 ILE A N 14
ATOM 26753 C CA . ILE A 1 77 ? 5.947 -14.808 5.602 1.00 0.00 77 ILE A CA 14
ATOM 26754 C C . ILE A 1 77 ? 4.635 -14.936 6.389 1.00 0.00 77 ILE A C 14
ATOM 26755 O O . ILE A 1 77 ? 4.255 -14.005 7.098 1.00 0.00 77 ILE A O 14
ATOM 26771 N N . ASP A 1 78 ? 3.931 -16.059 6.234 1.00 0.00 78 ASP A N 14
ATOM 26772 C CA . ASP A 1 78 ? 2.771 -16.410 7.075 1.00 0.00 78 ASP A CA 14
ATOM 26773 C C . ASP A 1 78 ? 3.144 -17.614 7.924 1.00 0.00 78 ASP A C 14
ATOM 26774 O O . ASP A 1 78 ? 3.229 -18.728 7.421 1.00 0.00 78 ASP A O 14
ATOM 26783 N N . HIS A 1 79 ? 3.377 -17.385 9.222 1.00 0.00 79 HIS A N 14
ATOM 26784 C CA . HIS A 1 79 ? 3.800 -18.441 10.139 1.00 0.00 79 HIS A CA 14
ATOM 26785 C C . HIS A 1 79 ? 2.567 -18.961 10.891 1.00 0.00 79 HIS A C 14
ATOM 26786 O O . HIS A 1 79 ? 2.014 -18.290 11.781 1.00 0.00 79 HIS A O 14
ATOM 26801 N N . GLU A 1 80 ? 2.164 -20.171 10.503 1.00 0.00 80 GLU A N 14
ATOM 26802 C CA . GLU A 1 80 ? 1.003 -20.876 11.037 1.00 0.00 80 GLU A CA 14
ATOM 26803 C C . GLU A 1 80 ? 1.477 -22.108 11.817 1.00 0.00 80 GLU A C 14
ATOM 26804 O O . GLU A 1 80 ? 2.480 -22.731 11.451 1.00 0.00 80 GLU A O 14
ATOM 26816 N N . THR A 1 81 ? 0.779 -22.442 12.905 1.00 0.00 81 THR A N 14
ATOM 26817 C CA . THR A 1 81 ? 0.880 -23.763 13.516 1.00 0.00 81 THR A CA 14
ATOM 26818 C C . THR A 1 81 ? -0.212 -24.644 12.885 1.00 0.00 81 THR A C 14
ATOM 26819 O O . THR A 1 81 ? -1.402 -24.502 13.207 1.00 0.00 81 THR A O 14
ATOM 26830 N N . VAL A 1 82 ? 0.191 -25.515 11.938 1.00 0.00 82 VAL A N 14
ATOM 26831 C CA . VAL A 1 82 ? -0.749 -26.364 11.189 1.00 0.00 82 VAL A CA 14
ATOM 26832 C C . VAL A 1 82 ? -0.913 -27.730 11.872 1.00 0.00 82 VAL A C 14
ATOM 26833 O O . VAL A 1 82 ? 0.069 -28.368 12.268 1.00 0.00 82 VAL A O 14
ATOM 26846 N N . THR A 1 83 ? -2.170 -28.155 12.012 1.00 0.00 83 THR A N 14
ATOM 26847 C CA . THR A 1 83 ? -2.531 -29.400 12.683 1.00 0.00 83 THR A CA 14
ATOM 26848 C C . THR A 1 83 ? -2.358 -30.605 11.732 1.00 0.00 83 THR A C 14
ATOM 26849 O O . THR A 1 83 ? -2.935 -30.640 10.641 1.00 0.00 83 THR A O 14
ATOM 26860 N N . ARG A 1 84 ? -1.496 -31.550 12.151 1.00 0.00 84 ARG A N 14
ATOM 26861 C CA . ARG A 1 84 ? -1.323 -32.871 11.515 1.00 0.00 84 ARG A CA 14
ATOM 26862 C C . ARG A 1 84 ? -1.685 -33.959 12.566 1.00 0.00 84 ARG A C 14
ATOM 26863 O O . ARG A 1 84 ? -2.350 -33.649 13.565 1.00 0.00 84 ARG A O 14
ATOM 26884 N N . ASN A 1 85 ? -1.276 -35.230 12.346 1.00 0.00 85 ASN A N 14
ATOM 26885 C CA . ASN A 1 85 ? -1.567 -36.345 13.291 1.00 0.00 85 ASN A CA 14
ATOM 26886 C C . ASN A 1 85 ? -0.274 -37.058 13.716 1.00 0.00 85 ASN A C 14
ATOM 26887 O O . ASN A 1 85 ? 0.352 -37.754 12.907 1.00 0.00 85 ASN A O 14
ATOM 26898 N N . PHE A 1 86 ? 0.132 -36.854 14.985 1.00 0.00 86 PHE A N 14
ATOM 26899 C CA . PHE A 1 86 ? 1.309 -37.520 15.591 1.00 0.00 86 PHE A CA 14
ATOM 26900 C C . PHE A 1 86 ? 0.842 -38.547 16.656 1.00 0.00 86 PHE A C 14
ATOM 26901 O O . PHE A 1 86 ? -0.153 -38.299 17.347 1.00 0.00 86 PHE A O 14
ATOM 26918 N N . PRO A 1 87 ? 1.560 -39.716 16.809 1.00 0.00 87 PRO A N 14
ATOM 26919 C CA . PRO A 1 87 ? 1.198 -40.779 17.792 1.00 0.00 87 PRO A CA 14
ATOM 26920 C C . PRO A 1 87 ? 1.263 -40.322 19.276 1.00 0.00 87 PRO A C 14
ATOM 26921 O O . PRO A 1 87 ? 0.667 -40.969 20.150 1.00 0.00 87 PRO A O 14
ATOM 26932 N N . GLU A 1 88 ? 1.985 -39.217 19.556 1.00 0.00 88 GLU A N 14
ATOM 26933 C CA . GLU A 1 88 ? 2.104 -38.657 20.931 1.00 0.00 88 GLU A CA 14
ATOM 26934 C C . GLU A 1 88 ? 0.867 -37.828 21.336 1.00 0.00 88 GLU A C 14
ATOM 26935 O O . GLU A 1 88 ? 0.642 -37.599 22.533 1.00 0.00 88 GLU A O 14
ATOM 26947 N N . GLY A 1 89 ? 0.078 -37.366 20.345 1.00 0.00 89 GLY A N 14
ATOM 26948 C CA . GLY A 1 89 ? -1.165 -36.642 20.633 1.00 0.00 89 GLY A CA 14
ATOM 26949 C C . GLY A 1 89 ? -1.714 -35.906 19.415 1.00 0.00 89 GLY A C 14
ATOM 26950 O O . GLY A 1 89 ? -2.166 -36.542 18.462 1.00 0.00 89 GLY A O 14
ATOM 26954 N N . LYS A 1 90 ? -1.670 -34.560 19.462 1.00 0.00 90 LYS A N 14
ATOM 26955 C CA . LYS A 1 90 ? -2.210 -33.682 18.410 1.00 0.00 90 LYS A CA 14
ATOM 26956 C C . LYS A 1 90 ? -1.485 -33.892 17.064 1.00 0.00 90 LYS A C 14
ATOM 26957 O O . LYS A 1 90 ? -1.958 -34.642 16.204 1.00 0.00 90 LYS A O 14
ATOM 26976 N N . GLY A 1 91 ? -0.321 -33.243 16.911 1.00 0.00 91 GLY A N 14
ATOM 26977 C CA . GLY A 1 91 ? 0.445 -33.276 15.677 1.00 0.00 91 GLY A CA 14
ATOM 26978 C C . GLY A 1 91 ? 0.586 -31.914 15.032 1.00 0.00 91 GLY A C 14
ATOM 26979 O O . GLY A 1 91 ? 0.852 -31.814 13.833 1.00 0.00 91 GLY A O 14
ATOM 26983 N N . GLU A 1 92 ? 0.511 -30.860 15.848 1.00 0.00 92 GLU A N 14
ATOM 26984 C CA . GLU A 1 92 ? 0.519 -29.473 15.356 1.00 0.00 92 GLU A CA 14
ATOM 26985 C C . GLU A 1 92 ? 1.981 -29.026 15.231 1.00 0.00 92 GLU A C 14
ATOM 26986 O O . GLU A 1 92 ? 2.809 -29.405 16.047 1.00 0.00 92 GLU A O 14
ATOM 26998 N N . VAL A 1 93 ? 2.324 -28.304 14.153 1.00 0.00 93 VAL A N 14
ATOM 26999 C CA . VAL A 1 93 ? 3.728 -27.942 13.856 1.00 0.00 93 VAL A CA 14
ATOM 27000 C C . VAL A 1 93 ? 3.842 -26.489 13.399 1.00 0.00 93 VAL A C 14
ATOM 27001 O O . VAL A 1 93 ? 2.998 -25.997 12.646 1.00 0.00 93 VAL A O 14
ATOM 27014 N N . ASP A 1 94 ? 4.912 -25.820 13.857 1.00 0.00 94 ASP A N 14
ATOM 27015 C CA . ASP A 1 94 ? 5.248 -24.460 13.432 1.00 0.00 94 ASP A CA 14
ATOM 27016 C C . ASP A 1 94 ? 5.844 -24.530 12.025 1.00 0.00 94 ASP A C 14
ATOM 27017 O O . ASP A 1 94 ? 6.893 -25.126 11.849 1.00 0.00 94 ASP A O 14
ATOM 27026 N N . VAL A 1 95 ? 5.131 -23.986 11.029 1.00 0.00 95 VAL A N 14
ATOM 27027 C CA . VAL A 1 95 ? 5.578 -23.937 9.622 1.00 0.00 95 VAL A CA 14
ATOM 27028 C C . VAL A 1 95 ? 5.438 -22.493 9.116 1.00 0.00 95 VAL A C 14
ATOM 27029 O O . VAL A 1 95 ? 4.414 -21.844 9.363 1.00 0.00 95 VAL A O 14
ATOM 27042 N N . ALA A 1 96 ? 6.479 -21.983 8.441 1.00 0.00 96 ALA A N 14
ATOM 27043 C CA . ALA A 1 96 ? 6.439 -20.659 7.805 1.00 0.00 96 ALA A CA 14
ATOM 27044 C C . ALA A 1 96 ? 6.166 -20.834 6.304 1.00 0.00 96 ALA A C 14
ATOM 27045 O O . ALA A 1 96 ? 7.009 -21.362 5.567 1.00 0.00 96 ALA A O 14
ATOM 27052 N N . CYS A 1 97 ? 4.976 -20.412 5.875 1.00 0.00 97 CYS A N 14
ATOM 27053 C CA . CYS A 1 97 ? 4.527 -20.500 4.488 1.00 0.00 97 CYS A CA 14
ATOM 27054 C C . CYS A 1 97 ? 4.854 -19.168 3.800 1.00 0.00 97 CYS A C 14
ATOM 27055 O O . CYS A 1 97 ? 4.228 -18.138 4.069 1.00 0.00 97 CYS A O 14
ATOM 27063 N N . ILE A 1 98 ? 5.863 -19.210 2.928 1.00 0.00 98 ILE A N 14
ATOM 27064 C CA . ILE A 1 98 ? 6.493 -18.024 2.331 1.00 0.00 98 ILE A CA 14
ATOM 27065 C C . ILE A 1 98 ? 6.192 -17.978 0.810 1.00 0.00 98 ILE A C 14
ATOM 27066 O O . ILE A 1 98 ? 6.701 -18.791 0.031 1.00 0.00 98 ILE A O 14
ATOM 27082 N N . TYR A 1 99 ? 5.316 -17.029 0.412 1.00 0.00 99 TYR A N 14
ATOM 27083 C CA . TYR A 1 99 ? 4.804 -16.908 -0.974 1.00 0.00 99 TYR A CA 14
ATOM 27084 C C . TYR A 1 99 ? 5.378 -15.659 -1.648 1.00 0.00 99 TYR A C 14
ATOM 27085 O O . TYR A 1 99 ? 5.266 -14.560 -1.097 1.00 0.00 99 TYR A O 14
ATOM 27103 N N . GLU A 1 100 ? 5.966 -15.825 -2.845 1.00 0.00 100 GLU A N 14
ATOM 27104 C CA . GLU A 1 100 ? 6.432 -14.697 -3.662 1.00 0.00 100 GLU A CA 14
ATOM 27105 C C . GLU A 1 100 ? 5.388 -14.389 -4.746 1.00 0.00 100 GLU A C 14
ATOM 27106 O O . GLU A 1 100 ? 5.148 -15.199 -5.653 1.00 0.00 100 GLU A O 14
ATOM 27118 N N . VAL A 1 101 ? 4.765 -13.216 -4.613 1.00 0.00 101 VAL A N 14
ATOM 27119 C CA . VAL A 1 101 ? 3.768 -12.700 -5.552 1.00 0.00 101 VAL A CA 14
ATOM 27120 C C . VAL A 1 101 ? 4.445 -11.733 -6.540 1.00 0.00 101 VAL A C 14
ATOM 27121 O O . VAL A 1 101 ? 4.912 -10.657 -6.152 1.00 0.00 101 VAL A O 14
ATOM 27134 N N . GLU A 1 102 ? 4.495 -12.138 -7.817 1.00 0.00 102 GLU A N 14
ATOM 27135 C CA . GLU A 1 102 ? 5.066 -11.336 -8.908 1.00 0.00 102 GLU A CA 14
ATOM 27136 C C . GLU A 1 102 ? 3.941 -10.938 -9.876 1.00 0.00 102 GLU A C 14
ATOM 27137 O O . GLU A 1 102 ? 3.185 -11.804 -10.344 1.00 0.00 102 GLU A O 14
ATOM 27149 N N . ASN A 1 103 ? 3.833 -9.625 -10.150 1.00 0.00 103 ASN A N 14
ATOM 27150 C CA . ASN A 1 103 ? 2.865 -9.051 -11.113 1.00 0.00 103 ASN A CA 14
ATOM 27151 C C . ASN A 1 103 ? 1.394 -9.296 -10.679 1.00 0.00 103 ASN A C 14
ATOM 27152 O O . ASN A 1 103 ? 0.493 -9.441 -11.519 1.00 0.00 103 ASN A O 14
ATOM 27163 N N . GLY A 1 104 ? 1.166 -9.296 -9.348 1.00 0.00 104 GLY A N 14
ATOM 27164 C CA . GLY A 1 104 ? -0.177 -9.470 -8.776 1.00 0.00 104 GLY A CA 14
ATOM 27165 C C . GLY A 1 104 ? -0.658 -10.925 -8.724 1.00 0.00 104 GLY A C 14
ATOM 27166 O O . GLY A 1 104 ? -1.822 -11.186 -8.387 1.00 0.00 104 GLY A O 14
ATOM 27170 N N . ARG A 1 105 ? 0.234 -11.877 -9.056 1.00 0.00 105 ARG A N 14
ATOM 27171 C CA . ARG A 1 105 ? -0.050 -13.332 -9.023 1.00 0.00 105 ARG A CA 14
ATOM 27172 C C . ARG A 1 105 ? 1.115 -14.048 -8.334 1.00 0.00 105 ARG A C 14
ATOM 27173 O O . ARG A 1 105 ? 2.265 -13.659 -8.509 1.00 0.00 105 ARG A O 14
ATOM 27194 N N . ILE A 1 106 ? 0.806 -15.097 -7.565 1.00 0.00 106 ILE A N 14
ATOM 27195 C CA . ILE A 1 106 ? 1.815 -15.898 -6.854 1.00 0.00 106 ILE A CA 14
ATOM 27196 C C . ILE A 1 106 ? 2.658 -16.666 -7.881 1.00 0.00 106 ILE A C 14
ATOM 27197 O O . ILE A 1 106 ? 2.187 -17.634 -8.473 1.00 0.00 106 ILE A O 14
ATOM 27213 N N . ALA A 1 107 ? 3.875 -16.169 -8.134 1.00 0.00 107 ALA A N 14
ATOM 27214 C CA . ALA A 1 107 ? 4.796 -16.757 -9.121 1.00 0.00 107 ALA A CA 14
ATOM 27215 C C . ALA A 1 107 ? 5.591 -17.916 -8.509 1.00 0.00 107 ALA A C 14
ATOM 27216 O O . ALA A 1 107 ? 6.092 -18.784 -9.233 1.00 0.00 107 ALA A O 14
ATOM 27223 N N . LYS A 1 108 ? 5.712 -17.909 -7.169 1.00 0.00 108 LYS A N 14
ATOM 27224 C CA . LYS A 1 108 ? 6.458 -18.926 -6.402 1.00 0.00 108 LYS A CA 14
ATOM 27225 C C . LYS A 1 108 ? 5.809 -19.091 -5.030 1.00 0.00 108 LYS A C 14
ATOM 27226 O O . LYS A 1 108 ? 5.310 -18.120 -4.457 1.00 0.00 108 LYS A O 14
ATOM 27245 N N . ALA A 1 109 ? 5.845 -20.316 -4.506 1.00 0.00 109 ALA A N 14
ATOM 27246 C CA . ALA A 1 109 ? 5.349 -20.632 -3.168 1.00 0.00 109 ALA A CA 14
ATOM 27247 C C . ALA A 1 109 ? 6.263 -21.674 -2.534 1.00 0.00 109 ALA A C 14
ATOM 27248 O O . ALA A 1 109 ? 6.614 -22.670 -3.164 1.00 0.00 109 ALA A O 14
ATOM 27255 N N . TRP A 1 110 ? 6.647 -21.430 -1.282 1.00 0.00 110 TRP A N 14
ATOM 27256 C CA . TRP A 1 110 ? 7.546 -22.308 -0.525 1.00 0.00 110 TRP A CA 14
ATOM 27257 C C . TRP A 1 110 ? 6.970 -22.471 0.889 1.00 0.00 110 TRP A C 14
ATOM 27258 O O . TRP A 1 110 ? 6.153 -21.652 1.330 1.00 0.00 110 TRP A O 14
ATOM 27279 N N . PHE A 1 111 ? 7.380 -23.529 1.587 1.00 0.00 111 PHE A N 14
ATOM 27280 C CA . PHE A 1 111 ? 7.083 -23.693 3.015 1.00 0.00 111 PHE A CA 14
ATOM 27281 C C . PHE A 1 111 ? 8.300 -24.332 3.693 1.00 0.00 111 PHE A C 14
ATOM 27282 O O . PHE A 1 111 ? 9.010 -25.148 3.084 1.00 0.00 111 PHE A O 14
ATOM 27299 N N . LYS A 1 112 ? 8.544 -23.938 4.944 1.00 0.00 112 LYS A N 14
ATOM 27300 C CA . LYS A 1 112 ? 9.615 -24.500 5.770 1.00 0.00 112 LYS A CA 14
ATOM 27301 C C . LYS A 1 112 ? 9.013 -24.973 7.105 1.00 0.00 112 LYS A C 14
ATOM 27302 O O . LYS A 1 112 ? 8.355 -24.198 7.803 1.00 0.00 112 LYS A O 14
ATOM 27321 N N . ILE A 1 113 ? 9.206 -26.265 7.438 1.00 0.00 113 ILE A N 14
ATOM 27322 C CA . ILE A 1 113 ? 8.676 -26.857 8.680 1.00 0.00 113 ILE A CA 14
ATOM 27323 C C . ILE A 1 113 ? 9.714 -26.679 9.794 1.00 0.00 113 ILE A C 14
ATOM 27324 O O . ILE A 1 113 ? 10.839 -27.193 9.717 1.00 0.00 113 ILE A O 14
ATOM 27340 N N . GLY A 1 114 ? 9.310 -25.908 10.798 1.00 0.00 114 GLY A N 14
ATOM 27341 C CA . GLY A 1 114 ? 10.165 -25.525 11.918 1.00 0.00 114 GLY A CA 14
ATOM 27342 C C . GLY A 1 114 ? 10.446 -26.665 12.888 1.00 0.00 114 GLY A C 14
ATOM 27343 O O . GLY A 1 114 ? 11.565 -27.196 12.918 1.00 0.00 114 GLY A O 14
ATOM 27347 N N . GLU A 1 115 ? 9.422 -27.063 13.674 1.00 0.00 115 GLU A N 14
ATOM 27348 C CA . GLU A 1 115 ? 9.598 -28.062 14.744 1.00 0.00 115 GLU A CA 14
ATOM 27349 C C . GLU A 1 115 ? 8.250 -28.744 15.084 1.00 0.00 115 GLU A C 14
ATOM 27350 O O . GLU A 1 115 ? 7.184 -28.222 14.718 1.00 0.00 115 GLU A O 14
ATOM 27362 N N . PRO A 1 116 ? 8.279 -29.928 15.784 1.00 0.00 116 PRO A N 14
ATOM 27363 C CA . PRO A 1 116 ? 7.056 -30.569 16.318 1.00 0.00 116 PRO A CA 14
ATOM 27364 C C . PRO A 1 116 ? 6.518 -29.900 17.615 1.00 0.00 116 PRO A C 14
ATOM 27365 O O . PRO A 1 116 ? 7.287 -29.537 18.516 1.00 0.00 116 PRO A O 14
ATOM 27376 N N . ARG A 1 117 ? 5.183 -29.725 17.673 1.00 0.00 117 ARG A N 14
ATOM 27377 C CA . ARG A 1 117 ? 4.458 -29.184 18.849 1.00 0.00 117 ARG A CA 14
ATOM 27378 C C . ARG A 1 117 ? 3.282 -30.121 19.223 1.00 0.00 117 ARG A C 14
ATOM 27379 O O . ARG A 1 117 ? 2.746 -30.838 18.370 1.00 0.00 117 ARG A O 14
ATOM 27400 N N . ILE A 1 118 ? 2.895 -30.098 20.507 1.00 0.00 118 ILE A N 14
ATOM 27401 C CA . ILE A 1 118 ? 1.709 -30.816 21.045 1.00 0.00 118 ILE A CA 14
ATOM 27402 C C . ILE A 1 118 ? 1.010 -29.874 22.048 1.00 0.00 118 ILE A C 14
ATOM 27403 O O . ILE A 1 118 ? 1.676 -29.022 22.645 1.00 0.00 118 ILE A O 14
ATOM 27419 N N . VAL A 1 119 ? -0.321 -30.011 22.219 1.00 0.00 119 VAL A N 14
ATOM 27420 C CA . VAL A 1 119 ? -1.103 -29.188 23.179 1.00 0.00 119 VAL A CA 14
ATOM 27421 C C . VAL A 1 119 ? -0.543 -29.322 24.623 1.00 0.00 119 VAL A C 14
ATOM 27422 O O . VAL A 1 119 ? -0.345 -28.320 25.320 1.00 0.00 119 VAL A O 14
ATOM 27435 N N . SER A 1 120 ? -0.271 -30.576 25.033 1.00 0.00 120 SER A N 14
ATOM 27436 C CA . SER A 1 120 ? 0.230 -30.911 26.386 1.00 0.00 120 SER A CA 14
ATOM 27437 C C . SER A 1 120 ? 1.746 -30.636 26.549 1.00 0.00 120 SER A C 14
ATOM 27438 O O . SER A 1 120 ? 2.245 -30.655 27.680 1.00 0.00 120 SER A O 14
ATOM 27446 N N . GLN A 1 121 ? 2.458 -30.369 25.419 1.00 0.00 121 GLN A N 14
ATOM 27447 C CA . GLN A 1 121 ? 3.937 -30.155 25.402 1.00 0.00 121 GLN A CA 14
ATOM 27448 C C . GLN A 1 121 ? 4.366 -29.089 26.436 1.00 0.00 121 GLN A C 14
ATOM 27449 O O . GLN A 1 121 ? 5.244 -29.332 27.274 1.00 0.00 121 GLN A O 14
ATOM 27463 N N . LYS A 1 122 ? 3.725 -27.910 26.352 1.00 0.00 122 LYS A N 14
ATOM 27464 C CA . LYS A 1 122 ? 3.891 -26.834 27.338 1.00 0.00 122 LYS A CA 14
ATOM 27465 C C . LYS A 1 122 ? 2.925 -27.109 28.507 1.00 0.00 122 LYS A C 14
ATOM 27466 O O . LYS A 1 122 ? 1.720 -26.854 28.402 1.00 0.00 122 LYS A O 14
ATOM 27485 N N . SER A 1 123 ? 3.460 -27.667 29.602 1.00 0.00 123 SER A N 14
ATOM 27486 C CA . SER A 1 123 ? 2.701 -27.906 30.833 1.00 0.00 123 SER A CA 14
ATOM 27487 C C . SER A 1 123 ? 2.916 -26.712 31.803 1.00 0.00 123 SER A C 14
ATOM 27488 O O . SER A 1 123 ? 2.047 -25.808 31.856 1.00 0.00 123 SER A O 14
ATOM 27497 N N . MET A 1 1 ? 3.176 1.054 -1.950 1.00 0.00 1 MET A N 15
ATOM 27498 C CA . MET A 1 1 ? 2.732 0.207 -0.812 1.00 0.00 1 MET A CA 15
ATOM 27499 C C . MET A 1 1 ? 2.627 -1.266 -1.251 1.00 0.00 1 MET A C 15
ATOM 27500 O O . MET A 1 1 ? 2.593 -1.566 -2.445 1.00 0.00 1 MET A O 15
ATOM 27516 N N . ASN A 1 2 ? 2.562 -2.176 -0.266 1.00 0.00 2 ASN A N 15
ATOM 27517 C CA . ASN A 1 2 ? 2.657 -3.634 -0.492 1.00 0.00 2 ASN A CA 15
ATOM 27518 C C . ASN A 1 2 ? 1.255 -4.298 -0.419 1.00 0.00 2 ASN A C 15
ATOM 27519 O O . ASN A 1 2 ? 1.131 -5.496 -0.138 1.00 0.00 2 ASN A O 15
ATOM 27530 N N . SER A 1 3 ? 0.207 -3.516 -0.736 1.00 0.00 3 SER A N 15
ATOM 27531 C CA . SER A 1 3 ? -1.200 -3.910 -0.511 1.00 0.00 3 SER A CA 15
ATOM 27532 C C . SER A 1 3 ? -1.673 -5.013 -1.484 1.00 0.00 3 SER A C 15
ATOM 27533 O O . SER A 1 3 ? -2.465 -5.882 -1.096 1.00 0.00 3 SER A O 15
ATOM 27541 N N . GLU A 1 4 ? -1.182 -4.983 -2.743 1.00 0.00 4 GLU A N 15
ATOM 27542 C CA . GLU A 1 4 ? -1.537 -6.004 -3.769 1.00 0.00 4 GLU A CA 15
ATOM 27543 C C . GLU A 1 4 ? -0.882 -7.365 -3.469 1.00 0.00 4 GLU A C 15
ATOM 27544 O O . GLU A 1 4 ? -1.235 -8.376 -4.081 1.00 0.00 4 GLU A O 15
ATOM 27556 N N . ILE A 1 5 ? 0.105 -7.364 -2.561 1.00 0.00 5 ILE A N 15
ATOM 27557 C CA . ILE A 1 5 ? 0.813 -8.579 -2.115 1.00 0.00 5 ILE A CA 15
ATOM 27558 C C . ILE A 1 5 ? 0.103 -9.186 -0.884 1.00 0.00 5 ILE A C 15
ATOM 27559 O O . ILE A 1 5 ? 0.145 -10.402 -0.652 1.00 0.00 5 ILE A O 15
ATOM 27575 N N . GLU A 1 6 ? -0.555 -8.314 -0.108 1.00 0.00 6 GLU A N 15
ATOM 27576 C CA . GLU A 1 6 ? -1.399 -8.711 1.035 1.00 0.00 6 GLU A CA 15
ATOM 27577 C C . GLU A 1 6 ? -2.682 -9.431 0.571 1.00 0.00 6 GLU A C 15
ATOM 27578 O O . GLU A 1 6 ? -3.181 -10.307 1.280 1.00 0.00 6 GLU A O 15
ATOM 27590 N N . LEU A 1 7 ? -3.207 -9.052 -0.613 1.00 0.00 7 LEU A N 15
ATOM 27591 C CA . LEU A 1 7 ? -4.486 -9.599 -1.129 1.00 0.00 7 LEU A CA 15
ATOM 27592 C C . LEU A 1 7 ? -4.421 -11.149 -1.363 1.00 0.00 7 LEU A C 15
ATOM 27593 O O . LEU A 1 7 ? -5.302 -11.864 -0.862 1.00 0.00 7 LEU A O 15
ATOM 27609 N N . PRO A 1 8 ? -3.394 -11.708 -2.126 1.00 0.00 8 PRO A N 15
ATOM 27610 C CA . PRO A 1 8 ? -3.257 -13.172 -2.328 1.00 0.00 8 PRO A CA 15
ATOM 27611 C C . PRO A 1 8 ? -3.064 -13.959 -1.027 1.00 0.00 8 PRO A C 15
ATOM 27612 O O . PRO A 1 8 ? -3.801 -14.903 -0.764 1.00 0.00 8 PRO A O 15
ATOM 27623 N N . VAL A 1 9 ? -2.097 -13.528 -0.202 1.00 0.00 9 VAL A N 15
ATOM 27624 C CA . VAL A 1 9 ? -1.651 -14.299 0.976 1.00 0.00 9 VAL A CA 15
ATOM 27625 C C . VAL A 1 9 ? -2.743 -14.376 2.065 1.00 0.00 9 VAL A C 15
ATOM 27626 O O . VAL A 1 9 ? -2.862 -15.386 2.766 1.00 0.00 9 VAL A O 15
ATOM 27639 N N . GLN A 1 10 ? -3.553 -13.307 2.170 1.00 0.00 10 GLN A N 15
ATOM 27640 C CA . GLN A 1 10 ? -4.667 -13.228 3.133 1.00 0.00 10 GLN A CA 15
ATOM 27641 C C . GLN A 1 10 ? -5.846 -14.129 2.695 1.00 0.00 10 GLN A C 15
ATOM 27642 O O . GLN A 1 10 ? -6.334 -14.944 3.475 1.00 0.00 10 GLN A O 15
ATOM 27656 N N . LYS A 1 11 ? -6.274 -13.983 1.428 1.00 0.00 11 LYS A N 15
ATOM 27657 C CA . LYS A 1 11 ? -7.447 -14.712 0.886 1.00 0.00 11 LYS A CA 15
ATOM 27658 C C . LYS A 1 11 ? -7.169 -16.211 0.695 1.00 0.00 11 LYS A C 15
ATOM 27659 O O . LYS A 1 11 ? -8.085 -17.038 0.808 1.00 0.00 11 LYS A O 15
ATOM 27678 N N . GLN A 1 12 ? -5.904 -16.545 0.407 1.00 0.00 12 GLN A N 15
ATOM 27679 C CA . GLN A 1 12 ? -5.457 -17.939 0.240 1.00 0.00 12 GLN A CA 15
ATOM 27680 C C . GLN A 1 12 ? -5.487 -18.654 1.602 1.00 0.00 12 GLN A C 15
ATOM 27681 O O . GLN A 1 12 ? -5.872 -19.821 1.694 1.00 0.00 12 GLN A O 15
ATOM 27695 N N . LEU A 1 13 ? -5.074 -17.917 2.652 1.00 0.00 13 LEU A N 15
ATOM 27696 C CA . LEU A 1 13 ? -5.181 -18.364 4.054 1.00 0.00 13 LEU A CA 15
ATOM 27697 C C . LEU A 1 13 ? -6.644 -18.648 4.409 1.00 0.00 13 LEU A C 15
ATOM 27698 O O . LEU A 1 13 ? -6.965 -19.726 4.920 1.00 0.00 13 LEU A O 15
ATOM 27714 N N . GLU A 1 14 ? -7.515 -17.658 4.139 1.00 0.00 14 GLU A N 15
ATOM 27715 C CA . GLU A 1 14 ? -8.955 -17.753 4.449 1.00 0.00 14 GLU A CA 15
ATOM 27716 C C . GLU A 1 14 ? -9.595 -18.978 3.760 1.00 0.00 14 GLU A C 15
ATOM 27717 O O . GLU A 1 14 ? -10.541 -19.567 4.281 1.00 0.00 14 GLU A O 15
ATOM 27729 N N . ALA A 1 15 ? -9.025 -19.351 2.604 1.00 0.00 15 ALA A N 15
ATOM 27730 C CA . ALA A 1 15 ? -9.431 -20.532 1.832 1.00 0.00 15 ALA A CA 15
ATOM 27731 C C . ALA A 1 15 ? -8.842 -21.838 2.422 1.00 0.00 15 ALA A C 15
ATOM 27732 O O . ALA A 1 15 ? -9.484 -22.889 2.354 1.00 0.00 15 ALA A O 15
ATOM 27739 N N . TYR A 1 16 ? -7.634 -21.751 3.030 1.00 0.00 16 TYR A N 15
ATOM 27740 C CA . TYR A 1 16 ? -6.876 -22.941 3.513 1.00 0.00 16 TYR A CA 15
ATOM 27741 C C . TYR A 1 16 ? -7.650 -23.686 4.620 1.00 0.00 16 TYR A C 15
ATOM 27742 O O . TYR A 1 16 ? -7.882 -24.901 4.535 1.00 0.00 16 TYR A O 15
ATOM 27760 N N . ASN A 1 17 ? -8.076 -22.921 5.634 1.00 0.00 17 ASN A N 15
ATOM 27761 C CA . ASN A 1 17 ? -8.851 -23.444 6.783 1.00 0.00 17 ASN A CA 15
ATOM 27762 C C . ASN A 1 17 ? -10.328 -23.717 6.401 1.00 0.00 17 ASN A C 15
ATOM 27763 O O . ASN A 1 17 ? -11.016 -24.493 7.077 1.00 0.00 17 ASN A O 15
ATOM 27774 N N . ALA A 1 18 ? -10.803 -23.073 5.315 1.00 0.00 18 ALA A N 15
ATOM 27775 C CA . ALA A 1 18 ? -12.198 -23.206 4.829 1.00 0.00 18 ALA A CA 15
ATOM 27776 C C . ALA A 1 18 ? -12.370 -24.385 3.857 1.00 0.00 18 ALA A C 15
ATOM 27777 O O . ALA A 1 18 ? -13.476 -24.599 3.336 1.00 0.00 18 ALA A O 15
ATOM 27784 N N . ARG A 1 19 ? -11.263 -25.129 3.610 1.00 0.00 19 ARG A N 15
ATOM 27785 C CA . ARG A 1 19 ? -11.219 -26.303 2.697 1.00 0.00 19 ARG A CA 15
ATOM 27786 C C . ARG A 1 19 ? -11.538 -25.911 1.237 1.00 0.00 19 ARG A C 15
ATOM 27787 O O . ARG A 1 19 ? -11.905 -26.761 0.414 1.00 0.00 19 ARG A O 15
ATOM 27808 N N . ASP A 1 20 ? -11.331 -24.625 0.924 1.00 0.00 20 ASP A N 15
ATOM 27809 C CA . ASP A 1 20 ? -11.552 -24.065 -0.411 1.00 0.00 20 ASP A CA 15
ATOM 27810 C C . ASP A 1 20 ? -10.253 -24.189 -1.215 1.00 0.00 20 ASP A C 15
ATOM 27811 O O . ASP A 1 20 ? -9.187 -23.848 -0.703 1.00 0.00 20 ASP A O 15
ATOM 27820 N N . ILE A 1 21 ? -10.346 -24.694 -2.446 1.00 0.00 21 ILE A N 15
ATOM 27821 C CA . ILE A 1 21 ? -9.202 -24.772 -3.380 1.00 0.00 21 ILE A CA 15
ATOM 27822 C C . ILE A 1 21 ? -9.305 -23.676 -4.469 1.00 0.00 21 ILE A C 15
ATOM 27823 O O . ILE A 1 21 ? -8.277 -23.202 -4.968 1.00 0.00 21 ILE A O 15
ATOM 27839 N N . ASP A 1 22 ? -10.539 -23.239 -4.791 1.00 0.00 22 ASP A N 15
ATOM 27840 C CA . ASP A 1 22 ? -10.787 -22.245 -5.869 1.00 0.00 22 ASP A CA 15
ATOM 27841 C C . ASP A 1 22 ? -10.092 -20.901 -5.572 1.00 0.00 22 ASP A C 15
ATOM 27842 O O . ASP A 1 22 ? -9.373 -20.385 -6.421 1.00 0.00 22 ASP A O 15
ATOM 27851 N N . ALA A 1 23 ? -10.266 -20.388 -4.347 1.00 0.00 23 ALA A N 15
ATOM 27852 C CA . ALA A 1 23 ? -9.626 -19.132 -3.880 1.00 0.00 23 ALA A CA 15
ATOM 27853 C C . ALA A 1 23 ? -8.184 -19.389 -3.456 1.00 0.00 23 ALA A C 15
ATOM 27854 O O . ALA A 1 23 ? -7.309 -18.529 -3.624 1.00 0.00 23 ALA A O 15
ATOM 27861 N N . PHE A 1 24 ? -7.957 -20.591 -2.901 1.00 0.00 24 PHE A N 15
ATOM 27862 C CA . PHE A 1 24 ? -6.615 -21.056 -2.515 1.00 0.00 24 PHE A CA 15
ATOM 27863 C C . PHE A 1 24 ? -5.663 -21.105 -3.733 1.00 0.00 24 PHE A C 15
ATOM 27864 O O . PHE A 1 24 ? -4.456 -21.035 -3.564 1.00 0.00 24 PHE A O 15
ATOM 27881 N N . MET A 1 25 ? -6.225 -21.242 -4.956 1.00 0.00 25 MET A N 15
ATOM 27882 C CA . MET A 1 25 ? -5.435 -21.335 -6.208 1.00 0.00 25 MET A CA 15
ATOM 27883 C C . MET A 1 25 ? -5.770 -20.208 -7.210 1.00 0.00 25 MET A C 15
ATOM 27884 O O . MET A 1 25 ? -5.176 -20.149 -8.294 1.00 0.00 25 MET A O 15
ATOM 27898 N N . ALA A 1 26 ? -6.693 -19.308 -6.832 1.00 0.00 26 ALA A N 15
ATOM 27899 C CA . ALA A 1 26 ? -7.152 -18.195 -7.708 1.00 0.00 26 ALA A CA 15
ATOM 27900 C C . ALA A 1 26 ? -6.051 -17.152 -7.918 1.00 0.00 26 ALA A C 15
ATOM 27901 O O . ALA A 1 26 ? -5.854 -16.639 -9.024 1.00 0.00 26 ALA A O 15
ATOM 27908 N N . TRP A 1 27 ? -5.339 -16.855 -6.830 1.00 0.00 27 TRP A N 15
ATOM 27909 C CA . TRP A 1 27 ? -4.333 -15.781 -6.783 1.00 0.00 27 TRP A CA 15
ATOM 27910 C C . TRP A 1 27 ? -2.970 -16.226 -7.319 1.00 0.00 27 TRP A C 15
ATOM 27911 O O . TRP A 1 27 ? -2.036 -15.438 -7.327 1.00 0.00 27 TRP A O 15
ATOM 27932 N N . TRP A 1 28 ? -2.863 -17.482 -7.746 1.00 0.00 28 TRP A N 15
ATOM 27933 C CA . TRP A 1 28 ? -1.594 -18.076 -8.192 1.00 0.00 28 TRP A CA 15
ATOM 27934 C C . TRP A 1 28 ? -1.418 -17.885 -9.699 1.00 0.00 28 TRP A C 15
ATOM 27935 O O . TRP A 1 28 ? -2.397 -17.908 -10.455 1.00 0.00 28 TRP A O 15
ATOM 27956 N N . ALA A 1 29 ? -0.166 -17.644 -10.111 1.00 0.00 29 ALA A N 15
ATOM 27957 C CA . ALA A 1 29 ? 0.217 -17.579 -11.530 1.00 0.00 29 ALA A CA 15
ATOM 27958 C C . ALA A 1 29 ? 0.157 -18.983 -12.153 1.00 0.00 29 ALA A C 15
ATOM 27959 O O . ALA A 1 29 ? 0.402 -19.971 -11.463 1.00 0.00 29 ALA A O 15
ATOM 27966 N N . ASP A 1 30 ? -0.166 -19.069 -13.455 1.00 0.00 30 ASP A N 15
ATOM 27967 C CA . ASP A 1 30 ? -0.252 -20.366 -14.170 1.00 0.00 30 ASP A CA 15
ATOM 27968 C C . ASP A 1 30 ? 1.122 -21.096 -14.199 1.00 0.00 30 ASP A C 15
ATOM 27969 O O . ASP A 1 30 ? 1.183 -22.322 -14.220 1.00 0.00 30 ASP A O 15
ATOM 27978 N N . ASP A 1 31 ? 2.211 -20.310 -14.166 1.00 0.00 31 ASP A N 15
ATOM 27979 C CA . ASP A 1 31 ? 3.608 -20.817 -14.179 1.00 0.00 31 ASP A CA 15
ATOM 27980 C C . ASP A 1 31 ? 4.191 -20.884 -12.734 1.00 0.00 31 ASP A C 15
ATOM 27981 O O . ASP A 1 31 ? 5.412 -20.966 -12.543 1.00 0.00 31 ASP A O 15
ATOM 27990 N N . CYS A 1 32 ? 3.303 -20.882 -11.708 1.00 0.00 32 CYS A N 15
ATOM 27991 C CA . CYS A 1 32 ? 3.731 -20.816 -10.297 1.00 0.00 32 CYS A CA 15
ATOM 27992 C C . CYS A 1 32 ? 4.574 -22.038 -9.893 1.00 0.00 32 CYS A C 15
ATOM 27993 O O . CYS A 1 32 ? 4.143 -23.178 -10.029 1.00 0.00 32 CYS A O 15
ATOM 28001 N N . GLN A 1 33 ? 5.784 -21.767 -9.403 1.00 0.00 33 GLN A N 15
ATOM 28002 C CA . GLN A 1 33 ? 6.732 -22.784 -8.930 1.00 0.00 33 GLN A CA 15
ATOM 28003 C C . GLN A 1 33 ? 6.494 -23.044 -7.436 1.00 0.00 33 GLN A C 15
ATOM 28004 O O . GLN A 1 33 ? 6.030 -22.154 -6.720 1.00 0.00 33 GLN A O 15
ATOM 28018 N N . TYR A 1 34 ? 6.798 -24.264 -6.974 1.00 0.00 34 TYR A N 15
ATOM 28019 C CA . TYR A 1 34 ? 6.498 -24.694 -5.596 1.00 0.00 34 TYR A CA 15
ATOM 28020 C C . TYR A 1 34 ? 7.675 -25.510 -5.044 1.00 0.00 34 TYR A C 15
ATOM 28021 O O . TYR A 1 34 ? 8.031 -26.550 -5.608 1.00 0.00 34 TYR A O 15
ATOM 28039 N N . TYR A 1 35 ? 8.284 -25.014 -3.946 1.00 0.00 35 TYR A N 15
ATOM 28040 C CA . TYR A 1 35 ? 9.447 -25.645 -3.286 1.00 0.00 35 TYR A CA 15
ATOM 28041 C C . TYR A 1 35 ? 9.146 -25.961 -1.814 1.00 0.00 35 TYR A C 15
ATOM 28042 O O . TYR A 1 35 ? 8.289 -25.331 -1.181 1.00 0.00 35 TYR A O 15
ATOM 28060 N N . ALA A 1 36 ? 9.874 -26.961 -1.297 1.00 0.00 36 ALA A N 15
ATOM 28061 C CA . ALA A 1 36 ? 9.810 -27.408 0.101 1.00 0.00 36 ALA A CA 15
ATOM 28062 C C . ALA A 1 36 ? 11.224 -27.463 0.689 1.00 0.00 36 ALA A C 15
ATOM 28063 O O . ALA A 1 36 ? 12.214 -27.510 -0.053 1.00 0.00 36 ALA A O 15
ATOM 28070 N N . PHE A 1 37 ? 11.296 -27.446 2.025 1.00 0.00 37 PHE A N 15
ATOM 28071 C CA . PHE A 1 37 ? 12.555 -27.547 2.787 1.00 0.00 37 PHE A CA 15
ATOM 28072 C C . PHE A 1 37 ? 13.263 -28.917 2.545 1.00 0.00 37 PHE A C 15
ATOM 28073 O O . PHE A 1 37 ? 12.579 -29.947 2.458 1.00 0.00 37 PHE A O 15
ATOM 28090 N N . PRO A 1 38 ? 14.636 -28.973 2.403 1.00 0.00 38 PRO A N 15
ATOM 28091 C CA . PRO A 1 38 ? 15.524 -27.788 2.259 1.00 0.00 38 PRO A CA 15
ATOM 28092 C C . PRO A 1 38 ? 15.376 -27.076 0.886 1.00 0.00 38 PRO A C 15
ATOM 28093 O O . PRO A 1 38 ? 15.258 -25.847 0.834 1.00 0.00 38 PRO A O 15
ATOM 28104 N N . ALA A 1 39 ? 15.332 -27.862 -0.213 1.00 0.00 39 ALA A N 15
ATOM 28105 C CA . ALA A 1 39 ? 15.232 -27.324 -1.590 1.00 0.00 39 ALA A CA 15
ATOM 28106 C C . ALA A 1 39 ? 14.770 -28.426 -2.565 1.00 0.00 39 ALA A C 15
ATOM 28107 O O . ALA A 1 39 ? 15.593 -29.048 -3.249 1.00 0.00 39 ALA A O 15
ATOM 28114 N N . THR A 1 40 ? 13.457 -28.698 -2.581 1.00 0.00 40 THR A N 15
ATOM 28115 C CA . THR A 1 40 ? 12.834 -29.678 -3.495 1.00 0.00 40 THR A CA 15
ATOM 28116 C C . THR A 1 40 ? 11.734 -28.991 -4.313 1.00 0.00 40 THR A C 15
ATOM 28117 O O . THR A 1 40 ? 10.844 -28.387 -3.728 1.00 0.00 40 THR A O 15
ATOM 28128 N N . LEU A 1 41 ? 11.802 -29.076 -5.653 1.00 0.00 41 LEU A N 15
ATOM 28129 C CA . LEU A 1 41 ? 10.734 -28.578 -6.541 1.00 0.00 41 LEU A CA 15
ATOM 28130 C C . LEU A 1 41 ? 9.667 -29.684 -6.658 1.00 0.00 41 LEU A C 15
ATOM 28131 O O . LEU A 1 41 ? 9.931 -30.748 -7.230 1.00 0.00 41 LEU A O 15
ATOM 28147 N N . LEU A 1 42 ? 8.480 -29.436 -6.076 1.00 0.00 42 LEU A N 15
ATOM 28148 C CA . LEU A 1 42 ? 7.341 -30.371 -6.131 1.00 0.00 42 LEU A CA 15
ATOM 28149 C C . LEU A 1 42 ? 6.547 -30.131 -7.424 1.00 0.00 42 LEU A C 15
ATOM 28150 O O . LEU A 1 42 ? 6.282 -31.062 -8.193 1.00 0.00 42 LEU A O 15
ATOM 28166 N N . ALA A 1 43 ? 6.194 -28.854 -7.656 1.00 0.00 43 ALA A N 15
ATOM 28167 C CA . ALA A 1 43 ? 5.221 -28.465 -8.698 1.00 0.00 43 ALA A CA 15
ATOM 28168 C C . ALA A 1 43 ? 5.665 -27.180 -9.424 1.00 0.00 43 ALA A C 15
ATOM 28169 O O . ALA A 1 43 ? 5.837 -26.143 -8.789 1.00 0.00 43 ALA A O 15
ATOM 28176 N N . GLY A 1 44 ? 5.852 -27.268 -10.758 1.00 0.00 44 GLY A N 15
ATOM 28177 C CA . GLY A 1 44 ? 6.383 -26.152 -11.566 1.00 0.00 44 GLY A CA 15
ATOM 28178 C C . GLY A 1 44 ? 5.326 -25.466 -12.427 1.00 0.00 44 GLY A C 15
ATOM 28179 O O . GLY A 1 44 ? 5.616 -25.045 -13.553 1.00 0.00 44 GLY A O 15
ATOM 28183 N N . ASN A 1 45 ? 4.119 -25.349 -11.857 1.00 0.00 45 ASN A N 15
ATOM 28184 C CA . ASN A 1 45 ? 2.916 -24.725 -12.474 1.00 0.00 45 ASN A CA 15
ATOM 28185 C C . ASN A 1 45 ? 1.717 -24.907 -11.517 1.00 0.00 45 ASN A C 15
ATOM 28186 O O . ASN A 1 45 ? 1.693 -25.861 -10.721 1.00 0.00 45 ASN A O 15
ATOM 28197 N N . ALA A 1 46 ? 0.717 -24.010 -11.630 1.00 0.00 46 ALA A N 15
ATOM 28198 C CA . ALA A 1 46 ? -0.434 -23.931 -10.691 1.00 0.00 46 ALA A CA 15
ATOM 28199 C C . ALA A 1 46 ? -1.324 -25.192 -10.714 1.00 0.00 46 ALA A C 15
ATOM 28200 O O . ALA A 1 46 ? -1.982 -25.498 -9.711 1.00 0.00 46 ALA A O 15
ATOM 28207 N N . ALA A 1 47 ? -1.329 -25.919 -11.849 1.00 0.00 47 ALA A N 15
ATOM 28208 C CA . ALA A 1 47 ? -2.143 -27.147 -12.016 1.00 0.00 47 ALA A CA 15
ATOM 28209 C C . ALA A 1 47 ? -1.685 -28.242 -11.039 1.00 0.00 47 ALA A C 15
ATOM 28210 O O . ALA A 1 47 ? -2.504 -28.850 -10.338 1.00 0.00 47 ALA A O 15
ATOM 28217 N N . GLU A 1 48 ? -0.356 -28.446 -10.983 1.00 0.00 48 GLU A N 15
ATOM 28218 C CA . GLU A 1 48 ? 0.272 -29.478 -10.135 1.00 0.00 48 GLU A CA 15
ATOM 28219 C C . GLU A 1 48 ? 0.172 -29.096 -8.644 1.00 0.00 48 GLU A C 15
ATOM 28220 O O . GLU A 1 48 ? -0.045 -29.958 -7.784 1.00 0.00 48 GLU A O 15
ATOM 28232 N N . ILE A 1 49 ? 0.329 -27.783 -8.362 1.00 0.00 49 ILE A N 15
ATOM 28233 C CA . ILE A 1 49 ? 0.217 -27.226 -6.993 1.00 0.00 49 ILE A CA 15
ATOM 28234 C C . ILE A 1 49 ? -1.195 -27.465 -6.435 1.00 0.00 49 ILE A C 15
ATOM 28235 O O . ILE A 1 49 ? -1.361 -27.859 -5.271 1.00 0.00 49 ILE A O 15
ATOM 28251 N N . ARG A 1 50 ? -2.197 -27.229 -7.302 1.00 0.00 50 ARG A N 15
ATOM 28252 C CA . ARG A 1 50 ? -3.613 -27.393 -6.963 1.00 0.00 50 ARG A CA 15
ATOM 28253 C C . ARG A 1 50 ? -3.897 -28.842 -6.557 1.00 0.00 50 ARG A C 15
ATOM 28254 O O . ARG A 1 50 ? -4.334 -29.090 -5.440 1.00 0.00 50 ARG A O 15
ATOM 28275 N N . VAL A 1 51 ? -3.558 -29.773 -7.468 1.00 0.00 51 VAL A N 15
ATOM 28276 C CA . VAL A 1 51 ? -3.767 -31.229 -7.296 1.00 0.00 51 VAL A CA 15
ATOM 28277 C C . VAL A 1 51 ? -3.144 -31.751 -5.984 1.00 0.00 51 VAL A C 15
ATOM 28278 O O . VAL A 1 51 ? -3.825 -32.408 -5.191 1.00 0.00 51 VAL A O 15
ATOM 28291 N N . ARG A 1 52 ? -1.870 -31.384 -5.745 1.00 0.00 52 ARG A N 15
ATOM 28292 C CA . ARG A 1 52 ? -1.121 -31.797 -4.537 1.00 0.00 52 ARG A CA 15
ATOM 28293 C C . ARG A 1 52 ? -1.800 -31.280 -3.249 1.00 0.00 52 ARG A C 15
ATOM 28294 O O . ARG A 1 52 ? -1.826 -31.975 -2.225 1.00 0.00 52 ARG A O 15
ATOM 28315 N N . HIS A 1 53 ? -2.371 -30.062 -3.324 1.00 0.00 53 HIS A N 15
ATOM 28316 C CA . HIS A 1 53 ? -3.076 -29.440 -2.188 1.00 0.00 53 HIS A CA 15
ATOM 28317 C C . HIS A 1 53 ? -4.467 -30.060 -1.972 1.00 0.00 53 HIS A C 15
ATOM 28318 O O . HIS A 1 53 ? -4.895 -30.161 -0.836 1.00 0.00 53 HIS A O 15
ATOM 28333 N N . ILE A 1 54 ? -5.158 -30.502 -3.046 1.00 0.00 54 ILE A N 15
ATOM 28334 C CA . ILE A 1 54 ? -6.482 -31.158 -2.913 1.00 0.00 54 ILE A CA 15
ATOM 28335 C C . ILE A 1 54 ? -6.305 -32.484 -2.145 1.00 0.00 54 ILE A C 15
ATOM 28336 O O . ILE A 1 54 ? -7.080 -32.803 -1.238 1.00 0.00 54 ILE A O 15
ATOM 28352 N N . GLU A 1 55 ? -5.237 -33.213 -2.507 1.00 0.00 55 GLU A N 15
ATOM 28353 C CA . GLU A 1 55 ? -4.818 -34.458 -1.831 1.00 0.00 55 GLU A CA 15
ATOM 28354 C C . GLU A 1 55 ? -4.425 -34.187 -0.356 1.00 0.00 55 GLU A C 15
ATOM 28355 O O . GLU A 1 55 ? -4.621 -35.033 0.524 1.00 0.00 55 GLU A O 15
ATOM 28367 N N . ARG A 1 56 ? -3.897 -32.980 -0.099 1.00 0.00 56 ARG A N 15
ATOM 28368 C CA . ARG A 1 56 ? -3.524 -32.528 1.261 1.00 0.00 56 ARG A CA 15
ATOM 28369 C C . ARG A 1 56 ? -4.744 -31.915 2.015 1.00 0.00 56 ARG A C 15
ATOM 28370 O O . ARG A 1 56 ? -4.677 -31.669 3.220 1.00 0.00 56 ARG A O 15
ATOM 28391 N N . PHE A 1 57 ? -5.853 -31.666 1.295 1.00 0.00 57 PHE A N 15
ATOM 28392 C CA . PHE A 1 57 ? -7.146 -31.239 1.899 1.00 0.00 57 PHE A CA 15
ATOM 28393 C C . PHE A 1 57 ? -8.021 -32.466 2.254 1.00 0.00 57 PHE A C 15
ATOM 28394 O O . PHE A 1 57 ? -9.138 -32.309 2.765 1.00 0.00 57 PHE A O 15
ATOM 28411 N N . LYS A 1 58 ? -7.515 -33.688 1.964 1.00 0.00 58 LYS A N 15
ATOM 28412 C CA . LYS A 1 58 ? -8.174 -34.957 2.360 1.00 0.00 58 LYS A CA 15
ATOM 28413 C C . LYS A 1 58 ? -7.849 -35.350 3.818 1.00 0.00 58 LYS A C 15
ATOM 28414 O O . LYS A 1 58 ? -8.366 -36.362 4.323 1.00 0.00 58 LYS A O 15
ATOM 28433 N N . GLU A 1 59 ? -6.976 -34.565 4.474 1.00 0.00 59 GLU A N 15
ATOM 28434 C CA . GLU A 1 59 ? -6.665 -34.732 5.904 1.00 0.00 59 GLU A CA 15
ATOM 28435 C C . GLU A 1 59 ? -7.918 -34.366 6.739 1.00 0.00 59 GLU A C 15
ATOM 28436 O O . GLU A 1 59 ? -8.369 -33.220 6.660 1.00 0.00 59 GLU A O 15
ATOM 28448 N N . PRO A 1 60 ? -8.493 -35.298 7.567 1.00 0.00 60 PRO A N 15
ATOM 28449 C CA . PRO A 1 60 ? -9.738 -35.012 8.337 1.00 0.00 60 PRO A CA 15
ATOM 28450 C C . PRO A 1 60 ? -9.538 -33.914 9.409 1.00 0.00 60 PRO A C 15
ATOM 28451 O O . PRO A 1 60 ? -10.487 -33.218 9.788 1.00 0.00 60 PRO A O 15
ATOM 28462 N N . ASP A 1 61 ? -8.281 -33.748 9.851 1.00 0.00 61 ASP A N 15
ATOM 28463 C CA . ASP A 1 61 ? -7.908 -32.792 10.910 1.00 0.00 61 ASP A CA 15
ATOM 28464 C C . ASP A 1 61 ? -7.063 -31.631 10.354 1.00 0.00 61 ASP A C 15
ATOM 28465 O O . ASP A 1 61 ? -6.358 -30.957 11.120 1.00 0.00 61 ASP A O 15
ATOM 28474 N N . LEU A 1 62 ? -7.152 -31.371 9.026 1.00 0.00 62 LEU A N 15
ATOM 28475 C CA . LEU A 1 62 ? -6.455 -30.227 8.407 1.00 0.00 62 LEU A CA 15
ATOM 28476 C C . LEU A 1 62 ? -7.058 -28.907 8.903 1.00 0.00 62 LEU A C 15
ATOM 28477 O O . LEU A 1 62 ? -8.210 -28.573 8.580 1.00 0.00 62 LEU A O 15
ATOM 28493 N N . TYR A 1 63 ? -6.271 -28.169 9.686 1.00 0.00 63 TYR A N 15
ATOM 28494 C CA . TYR A 1 63 ? -6.648 -26.855 10.199 1.00 0.00 63 TYR A CA 15
ATOM 28495 C C . TYR A 1 63 ? -5.444 -25.909 10.104 1.00 0.00 63 TYR A C 15
ATOM 28496 O O . TYR A 1 63 ? -4.309 -26.298 10.410 1.00 0.00 63 TYR A O 15
ATOM 28514 N N . GLY A 1 64 ? -5.716 -24.681 9.649 1.00 0.00 64 GLY A N 15
ATOM 28515 C CA . GLY A 1 64 ? -4.729 -23.612 9.611 1.00 0.00 64 GLY A CA 15
ATOM 28516 C C . GLY A 1 64 ? -5.020 -22.555 10.659 1.00 0.00 64 GLY A C 15
ATOM 28517 O O . GLY A 1 64 ? -6.152 -22.066 10.746 1.00 0.00 64 GLY A O 15
ATOM 28521 N N . GLU A 1 65 ? -4.011 -22.226 11.473 1.00 0.00 65 GLU A N 15
ATOM 28522 C CA . GLU A 1 65 ? -4.112 -21.192 12.514 1.00 0.00 65 GLU A CA 15
ATOM 28523 C C . GLU A 1 65 ? -2.947 -20.214 12.328 1.00 0.00 65 GLU A C 15
ATOM 28524 O O . GLU A 1 65 ? -1.829 -20.510 12.747 1.00 0.00 65 GLU A O 15
ATOM 28536 N N . LEU A 1 66 ? -3.198 -19.049 11.698 1.00 0.00 66 LEU A N 15
ATOM 28537 C CA . LEU A 1 66 ? -2.123 -18.086 11.425 1.00 0.00 66 LEU A CA 15
ATOM 28538 C C . LEU A 1 66 ? -1.833 -17.246 12.669 1.00 0.00 66 LEU A C 15
ATOM 28539 O O . LEU A 1 66 ? -2.744 -16.747 13.336 1.00 0.00 66 LEU A O 15
ATOM 28555 N N . LEU A 1 67 ? -0.540 -17.098 12.948 1.00 0.00 67 LEU A N 15
ATOM 28556 C CA . LEU A 1 67 ? -0.015 -16.494 14.184 1.00 0.00 67 LEU A CA 15
ATOM 28557 C C . LEU A 1 67 ? 0.547 -15.109 13.866 1.00 0.00 67 LEU A C 15
ATOM 28558 O O . LEU A 1 67 ? 0.235 -14.110 14.518 1.00 0.00 67 LEU A O 15
ATOM 28574 N N . THR A 1 68 ? 1.400 -15.109 12.833 1.00 0.00 68 THR A N 15
ATOM 28575 C CA . THR A 1 68 ? 2.199 -13.959 12.407 1.00 0.00 68 THR A CA 15
ATOM 28576 C C . THR A 1 68 ? 2.488 -14.076 10.901 1.00 0.00 68 THR A C 15
ATOM 28577 O O . THR A 1 68 ? 2.978 -15.113 10.454 1.00 0.00 68 THR A O 15
ATOM 28588 N N . ARG A 1 69 ? 2.153 -13.031 10.121 1.00 0.00 69 ARG A N 15
ATOM 28589 C CA . ARG A 1 69 ? 2.617 -12.900 8.725 1.00 0.00 69 ARG A CA 15
ATOM 28590 C C . ARG A 1 69 ? 3.473 -11.622 8.606 1.00 0.00 69 ARG A C 15
ATOM 28591 O O . ARG A 1 69 ? 3.098 -10.559 9.125 1.00 0.00 69 ARG A O 15
ATOM 28612 N N . VAL A 1 70 ? 4.644 -11.742 7.961 1.00 0.00 70 VAL A N 15
ATOM 28613 C CA . VAL A 1 70 ? 5.599 -10.638 7.777 1.00 0.00 70 VAL A CA 15
ATOM 28614 C C . VAL A 1 70 ? 5.788 -10.375 6.273 1.00 0.00 70 VAL A C 15
ATOM 28615 O O . VAL A 1 70 ? 6.142 -11.279 5.509 1.00 0.00 70 VAL A O 15
ATOM 28628 N N . ILE A 1 71 ? 5.514 -9.136 5.845 1.00 0.00 71 ILE A N 15
ATOM 28629 C CA . ILE A 1 71 ? 5.555 -8.756 4.421 1.00 0.00 71 ILE A CA 15
ATOM 28630 C C . ILE A 1 71 ? 6.808 -7.908 4.116 1.00 0.00 71 ILE A C 15
ATOM 28631 O O . ILE A 1 71 ? 7.188 -7.026 4.900 1.00 0.00 71 ILE A O 15
ATOM 28647 N N . VAL A 1 72 ? 7.455 -8.224 2.984 1.00 0.00 72 VAL A N 15
ATOM 28648 C CA . VAL A 1 72 ? 8.671 -7.550 2.506 1.00 0.00 72 VAL A CA 15
ATOM 28649 C C . VAL A 1 72 ? 8.666 -7.512 0.959 1.00 0.00 72 VAL A C 15
ATOM 28650 O O . VAL A 1 72 ? 8.731 -8.550 0.307 1.00 0.00 72 VAL A O 15
ATOM 28663 N N . GLY A 1 73 ? 8.545 -6.298 0.391 1.00 0.00 73 GLY A N 15
ATOM 28664 C CA . GLY A 1 73 ? 8.560 -6.096 -1.063 1.00 0.00 73 GLY A CA 15
ATOM 28665 C C . GLY A 1 73 ? 7.353 -6.726 -1.760 1.00 0.00 73 GLY A C 15
ATOM 28666 O O . GLY A 1 73 ? 6.233 -6.207 -1.661 1.00 0.00 73 GLY A O 15
ATOM 28670 N N . ASN A 1 74 ? 7.578 -7.865 -2.434 1.00 0.00 74 ASN A N 15
ATOM 28671 C CA . ASN A 1 74 ? 6.518 -8.591 -3.173 1.00 0.00 74 ASN A CA 15
ATOM 28672 C C . ASN A 1 74 ? 6.381 -10.039 -2.665 1.00 0.00 74 ASN A C 15
ATOM 28673 O O . ASN A 1 74 ? 5.732 -10.866 -3.298 1.00 0.00 74 ASN A O 15
ATOM 28684 N N . VAL A 1 75 ? 6.956 -10.308 -1.490 1.00 0.00 75 VAL A N 15
ATOM 28685 C CA . VAL A 1 75 ? 7.042 -11.664 -0.909 1.00 0.00 75 VAL A CA 15
ATOM 28686 C C . VAL A 1 75 ? 6.674 -11.625 0.595 1.00 0.00 75 VAL A C 15
ATOM 28687 O O . VAL A 1 75 ? 7.131 -10.742 1.327 1.00 0.00 75 VAL A O 15
ATOM 28700 N N . VAL A 1 76 ? 5.797 -12.558 1.041 1.00 0.00 76 VAL A N 15
ATOM 28701 C CA . VAL A 1 76 ? 5.305 -12.623 2.443 1.00 0.00 76 VAL A CA 15
ATOM 28702 C C . VAL A 1 76 ? 5.657 -13.984 3.068 1.00 0.00 76 VAL A C 15
ATOM 28703 O O . VAL A 1 76 ? 5.592 -15.003 2.387 1.00 0.00 76 VAL A O 15
ATOM 28716 N N . ILE A 1 77 ? 6.041 -13.978 4.357 1.00 0.00 77 ILE A N 15
ATOM 28717 C CA . ILE A 1 77 ? 6.108 -15.191 5.177 1.00 0.00 77 ILE A CA 15
ATOM 28718 C C . ILE A 1 77 ? 4.860 -15.252 6.059 1.00 0.00 77 ILE A C 15
ATOM 28719 O O . ILE A 1 77 ? 4.733 -14.507 7.028 1.00 0.00 77 ILE A O 15
ATOM 28735 N N . ASP A 1 78 ? 3.927 -16.113 5.676 1.00 0.00 78 ASP A N 15
ATOM 28736 C CA . ASP A 1 78 ? 2.733 -16.427 6.461 1.00 0.00 78 ASP A CA 15
ATOM 28737 C C . ASP A 1 78 ? 3.037 -17.665 7.325 1.00 0.00 78 ASP A C 15
ATOM 28738 O O . ASP A 1 78 ? 3.172 -18.789 6.826 1.00 0.00 78 ASP A O 15
ATOM 28747 N N . HIS A 1 79 ? 3.219 -17.421 8.637 1.00 0.00 79 HIS A N 15
ATOM 28748 C CA . HIS A 1 79 ? 3.600 -18.452 9.613 1.00 0.00 79 HIS A CA 15
ATOM 28749 C C . HIS A 1 79 ? 2.356 -18.920 10.384 1.00 0.00 79 HIS A C 15
ATOM 28750 O O . HIS A 1 79 ? 1.790 -18.171 11.203 1.00 0.00 79 HIS A O 15
ATOM 28765 N N . GLU A 1 80 ? 1.940 -20.160 10.095 1.00 0.00 80 GLU A N 15
ATOM 28766 C CA . GLU A 1 80 ? 0.782 -20.806 10.722 1.00 0.00 80 GLU A CA 15
ATOM 28767 C C . GLU A 1 80 ? 1.223 -21.928 11.669 1.00 0.00 80 GLU A C 15
ATOM 28768 O O . GLU A 1 80 ? 2.409 -22.271 11.743 1.00 0.00 80 GLU A O 15
ATOM 28780 N N . THR A 1 81 ? 0.249 -22.451 12.426 1.00 0.00 81 THR A N 15
ATOM 28781 C CA . THR A 1 81 ? 0.344 -23.746 13.086 1.00 0.00 81 THR A CA 15
ATOM 28782 C C . THR A 1 81 ? -0.613 -24.696 12.348 1.00 0.00 81 THR A C 15
ATOM 28783 O O . THR A 1 81 ? -1.841 -24.616 12.504 1.00 0.00 81 THR A O 15
ATOM 28794 N N . VAL A 1 82 ? -0.030 -25.541 11.506 1.00 0.00 82 VAL A N 15
ATOM 28795 C CA . VAL A 1 82 ? -0.738 -26.533 10.702 1.00 0.00 82 VAL A CA 15
ATOM 28796 C C . VAL A 1 82 ? -1.029 -27.786 11.547 1.00 0.00 82 VAL A C 15
ATOM 28797 O O . VAL A 1 82 ? -0.110 -28.539 11.885 1.00 0.00 82 VAL A O 15
ATOM 28810 N N . THR A 1 83 ? -2.307 -27.994 11.893 1.00 0.00 83 THR A N 15
ATOM 28811 C CA . THR A 1 83 ? -2.748 -29.173 12.648 1.00 0.00 83 THR A CA 15
ATOM 28812 C C . THR A 1 83 ? -2.618 -30.448 11.785 1.00 0.00 83 THR A C 15
ATOM 28813 O O . THR A 1 83 ? -3.225 -30.534 10.717 1.00 0.00 83 THR A O 15
ATOM 28824 N N . ARG A 1 84 ? -1.789 -31.402 12.253 1.00 0.00 84 ARG A N 15
ATOM 28825 C CA . ARG A 1 84 ? -1.610 -32.735 11.630 1.00 0.00 84 ARG A CA 15
ATOM 28826 C C . ARG A 1 84 ? -2.064 -33.834 12.610 1.00 0.00 84 ARG A C 15
ATOM 28827 O O . ARG A 1 84 ? -2.686 -33.537 13.640 1.00 0.00 84 ARG A O 15
ATOM 28848 N N . ASN A 1 85 ? -1.755 -35.102 12.281 1.00 0.00 85 ASN A N 15
ATOM 28849 C CA . ASN A 1 85 ? -2.109 -36.268 13.107 1.00 0.00 85 ASN A CA 15
ATOM 28850 C C . ASN A 1 85 ? -0.841 -37.000 13.574 1.00 0.00 85 ASN A C 15
ATOM 28851 O O . ASN A 1 85 ? -0.195 -37.705 12.788 1.00 0.00 85 ASN A O 15
ATOM 28862 N N . PHE A 1 86 ? -0.471 -36.790 14.847 1.00 0.00 86 PHE A N 15
ATOM 28863 C CA . PHE A 1 86 ? 0.601 -37.540 15.525 1.00 0.00 86 PHE A CA 15
ATOM 28864 C C . PHE A 1 86 ? -0.037 -38.415 16.621 1.00 0.00 86 PHE A C 15
ATOM 28865 O O . PHE A 1 86 ? -0.860 -37.911 17.385 1.00 0.00 86 PHE A O 15
ATOM 28882 N N . PRO A 1 87 ? 0.348 -39.729 16.739 1.00 0.00 87 PRO A N 15
ATOM 28883 C CA . PRO A 1 87 ? -0.263 -40.663 17.722 1.00 0.00 87 PRO A CA 15
ATOM 28884 C C . PRO A 1 87 ? 0.107 -40.339 19.191 1.00 0.00 87 PRO A C 15
ATOM 28885 O O . PRO A 1 87 ? -0.511 -40.879 20.116 1.00 0.00 87 PRO A O 15
ATOM 28896 N N . GLU A 1 88 ? 1.109 -39.453 19.400 1.00 0.00 88 GLU A N 15
ATOM 28897 C CA . GLU A 1 88 ? 1.526 -39.022 20.756 1.00 0.00 88 GLU A CA 15
ATOM 28898 C C . GLU A 1 88 ? 0.630 -37.883 21.301 1.00 0.00 88 GLU A C 15
ATOM 28899 O O . GLU A 1 88 ? 0.729 -37.528 22.486 1.00 0.00 88 GLU A O 15
ATOM 28911 N N . GLY A 1 89 ? -0.219 -37.297 20.432 1.00 0.00 89 GLY A N 15
ATOM 28912 C CA . GLY A 1 89 ? -1.220 -36.324 20.882 1.00 0.00 89 GLY A CA 15
ATOM 28913 C C . GLY A 1 89 ? -2.004 -35.713 19.730 1.00 0.00 89 GLY A C 15
ATOM 28914 O O . GLY A 1 89 ? -2.618 -36.442 18.949 1.00 0.00 89 GLY A O 15
ATOM 28918 N N . LYS A 1 90 ? -2.022 -34.367 19.657 1.00 0.00 90 LYS A N 15
ATOM 28919 C CA . LYS A 1 90 ? -2.635 -33.617 18.556 1.00 0.00 90 LYS A CA 15
ATOM 28920 C C . LYS A 1 90 ? -1.797 -33.763 17.260 1.00 0.00 90 LYS A C 15
ATOM 28921 O O . LYS A 1 90 ? -2.133 -34.581 16.394 1.00 0.00 90 LYS A O 15
ATOM 28940 N N . GLY A 1 91 ? -0.700 -32.989 17.141 1.00 0.00 91 GLY A N 15
ATOM 28941 C CA . GLY A 1 91 ? 0.192 -33.075 15.977 1.00 0.00 91 GLY A CA 15
ATOM 28942 C C . GLY A 1 91 ? 0.314 -31.772 15.213 1.00 0.00 91 GLY A C 15
ATOM 28943 O O . GLY A 1 91 ? 0.640 -31.773 14.029 1.00 0.00 91 GLY A O 15
ATOM 28947 N N . GLU A 1 92 ? 0.120 -30.656 15.903 1.00 0.00 92 GLU A N 15
ATOM 28948 C CA . GLU A 1 92 ? 0.032 -29.331 15.278 1.00 0.00 92 GLU A CA 15
ATOM 28949 C C . GLU A 1 92 ? 1.449 -28.712 15.176 1.00 0.00 92 GLU A C 15
ATOM 28950 O O . GLU A 1 92 ? 2.104 -28.429 16.175 1.00 0.00 92 GLU A O 15
ATOM 28962 N N . VAL A 1 93 ? 1.947 -28.567 13.930 1.00 0.00 93 VAL A N 15
ATOM 28963 C CA . VAL A 1 93 ? 3.329 -28.141 13.649 1.00 0.00 93 VAL A CA 15
ATOM 28964 C C . VAL A 1 93 ? 3.347 -26.694 13.138 1.00 0.00 93 VAL A C 15
ATOM 28965 O O . VAL A 1 93 ? 2.458 -26.295 12.390 1.00 0.00 93 VAL A O 15
ATOM 28978 N N . ASP A 1 94 ? 4.346 -25.903 13.562 1.00 0.00 94 ASP A N 15
ATOM 28979 C CA . ASP A 1 94 ? 4.499 -24.509 13.104 1.00 0.00 94 ASP A CA 15
ATOM 28980 C C . ASP A 1 94 ? 5.247 -24.516 11.752 1.00 0.00 94 ASP A C 15
ATOM 28981 O O . ASP A 1 94 ? 6.310 -25.111 11.647 1.00 0.00 94 ASP A O 15
ATOM 28990 N N . VAL A 1 95 ? 4.658 -23.915 10.699 1.00 0.00 95 VAL A N 15
ATOM 28991 C CA . VAL A 1 95 ? 5.249 -23.906 9.337 1.00 0.00 95 VAL A CA 15
ATOM 28992 C C . VAL A 1 95 ? 5.356 -22.455 8.828 1.00 0.00 95 VAL A C 15
ATOM 28993 O O . VAL A 1 95 ? 4.373 -21.705 8.874 1.00 0.00 95 VAL A O 15
ATOM 29006 N N . ALA A 1 96 ? 6.564 -22.065 8.379 1.00 0.00 96 ALA A N 15
ATOM 29007 C CA . ALA A 1 96 ? 6.824 -20.746 7.780 1.00 0.00 96 ALA A CA 15
ATOM 29008 C C . ALA A 1 96 ? 6.732 -20.858 6.247 1.00 0.00 96 ALA A C 15
ATOM 29009 O O . ALA A 1 96 ? 7.646 -21.387 5.598 1.00 0.00 96 ALA A O 15
ATOM 29016 N N . CYS A 1 97 ? 5.604 -20.396 5.687 1.00 0.00 97 CYS A N 15
ATOM 29017 C CA . CYS A 1 97 ? 5.333 -20.447 4.245 1.00 0.00 97 CYS A CA 15
ATOM 29018 C C . CYS A 1 97 ? 5.664 -19.081 3.631 1.00 0.00 97 CYS A C 15
ATOM 29019 O O . CYS A 1 97 ? 5.094 -18.079 4.023 1.00 0.00 97 CYS A O 15
ATOM 29027 N N . ILE A 1 98 ? 6.627 -19.050 2.707 1.00 0.00 98 ILE A N 15
ATOM 29028 C CA . ILE A 1 98 ? 7.103 -17.818 2.057 1.00 0.00 98 ILE A CA 15
ATOM 29029 C C . ILE A 1 98 ? 6.706 -17.798 0.551 1.00 0.00 98 ILE A C 15
ATOM 29030 O O . ILE A 1 98 ? 7.277 -18.517 -0.275 1.00 0.00 98 ILE A O 15
ATOM 29046 N N . TYR A 1 99 ? 5.695 -16.964 0.214 1.00 0.00 99 TYR A N 15
ATOM 29047 C CA . TYR A 1 99 ? 5.144 -16.835 -1.161 1.00 0.00 99 TYR A CA 15
ATOM 29048 C C . TYR A 1 99 ? 5.733 -15.605 -1.861 1.00 0.00 99 TYR A C 15
ATOM 29049 O O . TYR A 1 99 ? 5.657 -14.505 -1.312 1.00 0.00 99 TYR A O 15
ATOM 29067 N N . GLU A 1 100 ? 6.259 -15.781 -3.082 1.00 0.00 100 GLU A N 15
ATOM 29068 C CA . GLU A 1 100 ? 6.673 -14.662 -3.947 1.00 0.00 100 GLU A CA 15
ATOM 29069 C C . GLU A 1 100 ? 5.561 -14.352 -4.959 1.00 0.00 100 GLU A C 15
ATOM 29070 O O . GLU A 1 100 ? 5.233 -15.173 -5.822 1.00 0.00 100 GLU A O 15
ATOM 29082 N N . VAL A 1 101 ? 4.985 -13.160 -4.817 1.00 0.00 101 VAL A N 15
ATOM 29083 C CA . VAL A 1 101 ? 3.884 -12.666 -5.645 1.00 0.00 101 VAL A CA 15
ATOM 29084 C C . VAL A 1 101 ? 4.425 -11.708 -6.735 1.00 0.00 101 VAL A C 15
ATOM 29085 O O . VAL A 1 101 ? 4.893 -10.609 -6.429 1.00 0.00 101 VAL A O 15
ATOM 29098 N N . GLU A 1 102 ? 4.357 -12.141 -8.003 1.00 0.00 102 GLU A N 15
ATOM 29099 C CA . GLU A 1 102 ? 4.721 -11.326 -9.181 1.00 0.00 102 GLU A CA 15
ATOM 29100 C C . GLU A 1 102 ? 3.459 -11.011 -10.014 1.00 0.00 102 GLU A C 15
ATOM 29101 O O . GLU A 1 102 ? 2.673 -11.917 -10.303 1.00 0.00 102 GLU A O 15
ATOM 29113 N N . ASN A 1 103 ? 3.297 -9.728 -10.407 1.00 0.00 103 ASN A N 15
ATOM 29114 C CA . ASN A 1 103 ? 2.157 -9.232 -11.233 1.00 0.00 103 ASN A CA 15
ATOM 29115 C C . ASN A 1 103 ? 0.806 -9.395 -10.491 1.00 0.00 103 ASN A C 15
ATOM 29116 O O . ASN A 1 103 ? -0.253 -9.530 -11.121 1.00 0.00 103 ASN A O 15
ATOM 29127 N N . GLY A 1 104 ? 0.856 -9.316 -9.143 1.00 0.00 104 GLY A N 15
ATOM 29128 C CA . GLY A 1 104 ? -0.324 -9.528 -8.288 1.00 0.00 104 GLY A CA 15
ATOM 29129 C C . GLY A 1 104 ? -0.774 -10.992 -8.221 1.00 0.00 104 GLY A C 15
ATOM 29130 O O . GLY A 1 104 ? -1.872 -11.295 -7.739 1.00 0.00 104 GLY A O 15
ATOM 29134 N N . ARG A 1 105 ? 0.104 -11.895 -8.685 1.00 0.00 105 ARG A N 15
ATOM 29135 C CA . ARG A 1 105 ? -0.133 -13.348 -8.738 1.00 0.00 105 ARG A CA 15
ATOM 29136 C C . ARG A 1 105 ? 1.060 -14.071 -8.101 1.00 0.00 105 ARG A C 15
ATOM 29137 O O . ARG A 1 105 ? 2.194 -13.727 -8.386 1.00 0.00 105 ARG A O 15
ATOM 29158 N N . ILE A 1 106 ? 0.800 -15.063 -7.242 1.00 0.00 106 ILE A N 15
ATOM 29159 C CA . ILE A 1 106 ? 1.851 -15.879 -6.609 1.00 0.00 106 ILE A CA 15
ATOM 29160 C C . ILE A 1 106 ? 2.597 -16.668 -7.703 1.00 0.00 106 ILE A C 15
ATOM 29161 O O . ILE A 1 106 ? 2.090 -17.668 -8.207 1.00 0.00 106 ILE A O 15
ATOM 29177 N N . ALA A 1 107 ? 3.771 -16.150 -8.106 1.00 0.00 107 ALA A N 15
ATOM 29178 C CA . ALA A 1 107 ? 4.596 -16.741 -9.184 1.00 0.00 107 ALA A CA 15
ATOM 29179 C C . ALA A 1 107 ? 5.454 -17.883 -8.649 1.00 0.00 107 ALA A C 15
ATOM 29180 O O . ALA A 1 107 ? 5.890 -18.752 -9.409 1.00 0.00 107 ALA A O 15
ATOM 29187 N N . LYS A 1 108 ? 5.726 -17.844 -7.345 1.00 0.00 108 LYS A N 15
ATOM 29188 C CA . LYS A 1 108 ? 6.510 -18.861 -6.630 1.00 0.00 108 LYS A CA 15
ATOM 29189 C C . LYS A 1 108 ? 5.975 -18.961 -5.206 1.00 0.00 108 LYS A C 15
ATOM 29190 O O . LYS A 1 108 ? 5.500 -17.968 -4.655 1.00 0.00 108 LYS A O 15
ATOM 29209 N N . ALA A 1 109 ? 6.051 -20.152 -4.628 1.00 0.00 109 ALA A N 15
ATOM 29210 C CA . ALA A 1 109 ? 5.726 -20.378 -3.223 1.00 0.00 109 ALA A CA 15
ATOM 29211 C C . ALA A 1 109 ? 6.664 -21.446 -2.683 1.00 0.00 109 ALA A C 15
ATOM 29212 O O . ALA A 1 109 ? 6.856 -22.493 -3.301 1.00 0.00 109 ALA A O 15
ATOM 29219 N N . TRP A 1 110 ? 7.241 -21.162 -1.528 1.00 0.00 110 TRP A N 15
ATOM 29220 C CA . TRP A 1 110 ? 8.219 -22.016 -0.862 1.00 0.00 110 TRP A CA 15
ATOM 29221 C C . TRP A 1 110 ? 7.719 -22.197 0.577 1.00 0.00 110 TRP A C 15
ATOM 29222 O O . TRP A 1 110 ? 7.080 -21.287 1.103 1.00 0.00 110 TRP A O 15
ATOM 29243 N N . PHE A 1 111 ? 7.949 -23.356 1.213 1.00 0.00 111 PHE A N 15
ATOM 29244 C CA . PHE A 1 111 ? 7.545 -23.547 2.624 1.00 0.00 111 PHE A CA 15
ATOM 29245 C C . PHE A 1 111 ? 8.584 -24.375 3.384 1.00 0.00 111 PHE A C 15
ATOM 29246 O O . PHE A 1 111 ? 9.236 -25.266 2.814 1.00 0.00 111 PHE A O 15
ATOM 29263 N N . LYS A 1 112 ? 8.730 -24.058 4.676 1.00 0.00 112 LYS A N 15
ATOM 29264 C CA . LYS A 1 112 ? 9.622 -24.760 5.595 1.00 0.00 112 LYS A CA 15
ATOM 29265 C C . LYS A 1 112 ? 8.835 -25.127 6.858 1.00 0.00 112 LYS A C 15
ATOM 29266 O O . LYS A 1 112 ? 8.285 -24.250 7.530 1.00 0.00 112 LYS A O 15
ATOM 29285 N N . ILE A 1 113 ? 8.788 -26.428 7.174 1.00 0.00 113 ILE A N 15
ATOM 29286 C CA . ILE A 1 113 ? 8.088 -26.940 8.354 1.00 0.00 113 ILE A CA 15
ATOM 29287 C C . ILE A 1 113 ? 9.062 -26.950 9.537 1.00 0.00 113 ILE A C 15
ATOM 29288 O O . ILE A 1 113 ? 10.184 -27.461 9.430 1.00 0.00 113 ILE A O 15
ATOM 29304 N N . GLY A 1 114 ? 8.613 -26.359 10.644 1.00 0.00 114 GLY A N 15
ATOM 29305 C CA . GLY A 1 114 ? 9.423 -26.187 11.849 1.00 0.00 114 GLY A CA 15
ATOM 29306 C C . GLY A 1 114 ? 9.475 -27.432 12.728 1.00 0.00 114 GLY A C 15
ATOM 29307 O O . GLY A 1 114 ? 9.888 -28.510 12.280 1.00 0.00 114 GLY A O 15
ATOM 29311 N N . GLU A 1 115 ? 9.033 -27.284 13.980 1.00 0.00 115 GLU A N 15
ATOM 29312 C CA . GLU A 1 115 ? 9.151 -28.299 15.014 1.00 0.00 115 GLU A CA 15
ATOM 29313 C C . GLU A 1 115 ? 7.829 -29.097 15.143 1.00 0.00 115 GLU A C 15
ATOM 29314 O O . GLU A 1 115 ? 6.740 -28.519 15.021 1.00 0.00 115 GLU A O 15
ATOM 29326 N N . PRO A 1 116 ? 7.910 -30.447 15.365 1.00 0.00 116 PRO A N 15
ATOM 29327 C CA . PRO A 1 116 ? 6.740 -31.276 15.712 1.00 0.00 116 PRO A CA 15
ATOM 29328 C C . PRO A 1 116 ? 6.272 -30.975 17.155 1.00 0.00 116 PRO A C 15
ATOM 29329 O O . PRO A 1 116 ? 7.030 -31.165 18.112 1.00 0.00 116 PRO A O 15
ATOM 29340 N N . ARG A 1 117 ? 5.045 -30.437 17.297 1.00 0.00 117 ARG A N 15
ATOM 29341 C CA . ARG A 1 117 ? 4.499 -29.989 18.601 1.00 0.00 117 ARG A CA 15
ATOM 29342 C C . ARG A 1 117 ? 3.191 -30.731 18.948 1.00 0.00 117 ARG A C 15
ATOM 29343 O O . ARG A 1 117 ? 2.474 -31.201 18.052 1.00 0.00 117 ARG A O 15
ATOM 29364 N N . ILE A 1 118 ? 2.907 -30.834 20.268 1.00 0.00 118 ILE A N 15
ATOM 29365 C CA . ILE A 1 118 ? 1.658 -31.406 20.822 1.00 0.00 118 ILE A CA 15
ATOM 29366 C C . ILE A 1 118 ? 1.068 -30.419 21.853 1.00 0.00 118 ILE A C 15
ATOM 29367 O O . ILE A 1 118 ? 1.803 -29.917 22.715 1.00 0.00 118 ILE A O 15
ATOM 29383 N N . VAL A 1 119 ? -0.256 -30.159 21.744 1.00 0.00 119 VAL A N 15
ATOM 29384 C CA . VAL A 1 119 ? -1.004 -29.244 22.654 1.00 0.00 119 VAL A CA 15
ATOM 29385 C C . VAL A 1 119 ? -0.843 -29.640 24.145 1.00 0.00 119 VAL A C 15
ATOM 29386 O O . VAL A 1 119 ? -0.724 -28.771 25.019 1.00 0.00 119 VAL A O 15
ATOM 29399 N N . SER A 1 120 ? -0.843 -30.953 24.419 1.00 0.00 120 SER A N 15
ATOM 29400 C CA . SER A 1 120 ? -0.698 -31.493 25.786 1.00 0.00 120 SER A CA 15
ATOM 29401 C C . SER A 1 120 ? 0.753 -31.334 26.315 1.00 0.00 120 SER A C 15
ATOM 29402 O O . SER A 1 120 ? 0.962 -31.149 27.521 1.00 0.00 120 SER A O 15
ATOM 29410 N N . GLN A 1 121 ? 1.741 -31.402 25.408 1.00 0.00 121 GLN A N 15
ATOM 29411 C CA . GLN A 1 121 ? 3.175 -31.412 25.766 1.00 0.00 121 GLN A CA 15
ATOM 29412 C C . GLN A 1 121 ? 3.730 -29.973 25.773 1.00 0.00 121 GLN A C 15
ATOM 29413 O O . GLN A 1 121 ? 4.334 -29.516 24.795 1.00 0.00 121 GLN A O 15
ATOM 29427 N N . LYS A 1 122 ? 3.466 -29.241 26.869 1.00 0.00 122 LYS A N 15
ATOM 29428 C CA . LYS A 1 122 ? 3.874 -27.828 27.020 1.00 0.00 122 LYS A CA 15
ATOM 29429 C C . LYS A 1 122 ? 4.501 -27.597 28.405 1.00 0.00 122 LYS A C 15
ATOM 29430 O O . LYS A 1 122 ? 4.004 -28.117 29.414 1.00 0.00 122 LYS A O 15
ATOM 29449 N N . SER A 1 123 ? 5.590 -26.805 28.436 1.00 0.00 123 SER A N 15
ATOM 29450 C CA . SER A 1 123 ? 6.358 -26.511 29.659 1.00 0.00 123 SER A CA 15
ATOM 29451 C C . SER A 1 123 ? 6.756 -25.006 29.667 1.00 0.00 123 SER A C 15
ATOM 29452 O O . SER A 1 123 ? 5.990 -24.183 30.215 1.00 0.00 123 SER A O 15
ATOM 29461 N N . MET A 1 1 ? 2.030 0.523 2.319 1.00 0.00 1 MET A N 16
ATOM 29462 C CA . MET A 1 1 ? 1.916 -0.922 2.627 1.00 0.00 1 MET A CA 16
ATOM 29463 C C . MET A 1 1 ? 1.588 -1.710 1.340 1.00 0.00 1 MET A C 16
ATOM 29464 O O . MET A 1 1 ? 0.901 -1.201 0.447 1.00 0.00 1 MET A O 16
ATOM 29480 N N . ASN A 1 2 ? 2.105 -2.943 1.252 1.00 0.00 2 ASN A N 16
ATOM 29481 C CA . ASN A 1 2 ? 1.901 -3.838 0.095 1.00 0.00 2 ASN A CA 16
ATOM 29482 C C . ASN A 1 2 ? 0.630 -4.697 0.303 1.00 0.00 2 ASN A C 16
ATOM 29483 O O . ASN A 1 2 ? 0.703 -5.876 0.690 1.00 0.00 2 ASN A O 16
ATOM 29494 N N . SER A 1 3 ? -0.537 -4.063 0.094 1.00 0.00 3 SER A N 16
ATOM 29495 C CA . SER A 1 3 ? -1.854 -4.684 0.301 1.00 0.00 3 SER A CA 16
ATOM 29496 C C . SER A 1 3 ? -2.141 -5.773 -0.746 1.00 0.00 3 SER A C 16
ATOM 29497 O O . SER A 1 3 ? -2.647 -6.837 -0.394 1.00 0.00 3 SER A O 16
ATOM 29505 N N . GLU A 1 4 ? -1.775 -5.508 -2.025 1.00 0.00 4 GLU A N 16
ATOM 29506 C CA . GLU A 1 4 ? -2.005 -6.459 -3.150 1.00 0.00 4 GLU A CA 16
ATOM 29507 C C . GLU A 1 4 ? -1.153 -7.735 -3.017 1.00 0.00 4 GLU A C 16
ATOM 29508 O O . GLU A 1 4 ? -1.350 -8.694 -3.765 1.00 0.00 4 GLU A O 16
ATOM 29520 N N . ILE A 1 5 ? -0.183 -7.710 -2.093 1.00 0.00 5 ILE A N 16
ATOM 29521 C CA . ILE A 1 5 ? 0.657 -8.868 -1.767 1.00 0.00 5 ILE A CA 16
ATOM 29522 C C . ILE A 1 5 ? 0.020 -9.671 -0.624 1.00 0.00 5 ILE A C 16
ATOM 29523 O O . ILE A 1 5 ? 0.124 -10.892 -0.586 1.00 0.00 5 ILE A O 16
ATOM 29539 N N . GLU A 1 6 ? -0.665 -8.972 0.296 1.00 0.00 6 GLU A N 16
ATOM 29540 C CA . GLU A 1 6 ? -1.421 -9.627 1.387 1.00 0.00 6 GLU A CA 16
ATOM 29541 C C . GLU A 1 6 ? -2.789 -10.152 0.914 1.00 0.00 6 GLU A C 16
ATOM 29542 O O . GLU A 1 6 ? -3.390 -10.973 1.611 1.00 0.00 6 GLU A O 16
ATOM 29554 N N . LEU A 1 7 ? -3.288 -9.667 -0.243 1.00 0.00 7 LEU A N 16
ATOM 29555 C CA . LEU A 1 7 ? -4.579 -10.135 -0.805 1.00 0.00 7 LEU A CA 16
ATOM 29556 C C . LEU A 1 7 ? -4.517 -11.651 -1.156 1.00 0.00 7 LEU A C 16
ATOM 29557 O O . LEU A 1 7 ? -5.382 -12.395 -0.690 1.00 0.00 7 LEU A O 16
ATOM 29573 N N . PRO A 1 8 ? -3.491 -12.160 -1.952 1.00 0.00 8 PRO A N 16
ATOM 29574 C CA . PRO A 1 8 ? -3.331 -13.613 -2.183 1.00 0.00 8 PRO A CA 16
ATOM 29575 C C . PRO A 1 8 ? -3.088 -14.379 -0.871 1.00 0.00 8 PRO A C 16
ATOM 29576 O O . PRO A 1 8 ? -3.758 -15.366 -0.603 1.00 0.00 8 PRO A O 16
ATOM 29587 N N . VAL A 1 9 ? -2.163 -13.857 -0.051 1.00 0.00 9 VAL A N 16
ATOM 29588 C CA . VAL A 1 9 ? -1.684 -14.511 1.187 1.00 0.00 9 VAL A CA 16
ATOM 29589 C C . VAL A 1 9 ? -2.834 -14.777 2.195 1.00 0.00 9 VAL A C 16
ATOM 29590 O O . VAL A 1 9 ? -2.944 -15.877 2.754 1.00 0.00 9 VAL A O 16
ATOM 29603 N N . GLN A 1 10 ? -3.710 -13.779 2.368 1.00 0.00 10 GLN A N 16
ATOM 29604 C CA . GLN A 1 10 ? -4.921 -13.904 3.209 1.00 0.00 10 GLN A CA 16
ATOM 29605 C C . GLN A 1 10 ? -5.948 -14.870 2.591 1.00 0.00 10 GLN A C 16
ATOM 29606 O O . GLN A 1 10 ? -6.435 -15.767 3.275 1.00 0.00 10 GLN A O 16
ATOM 29620 N N . LYS A 1 11 ? -6.255 -14.681 1.295 1.00 0.00 11 LYS A N 16
ATOM 29621 C CA . LYS A 1 11 ? -7.291 -15.477 0.593 1.00 0.00 11 LYS A CA 16
ATOM 29622 C C . LYS A 1 11 ? -6.928 -16.965 0.509 1.00 0.00 11 LYS A C 16
ATOM 29623 O O . LYS A 1 11 ? -7.821 -17.806 0.445 1.00 0.00 11 LYS A O 16
ATOM 29642 N N . GLN A 1 12 ? -5.617 -17.272 0.510 1.00 0.00 12 GLN A N 16
ATOM 29643 C CA . GLN A 1 12 ? -5.128 -18.660 0.552 1.00 0.00 12 GLN A CA 16
ATOM 29644 C C . GLN A 1 12 ? -5.434 -19.276 1.921 1.00 0.00 12 GLN A C 16
ATOM 29645 O O . GLN A 1 12 ? -5.919 -20.390 2.000 1.00 0.00 12 GLN A O 16
ATOM 29659 N N . LEU A 1 13 ? -5.105 -18.503 2.977 1.00 0.00 13 LEU A N 16
ATOM 29660 C CA . LEU A 1 13 ? -5.250 -18.911 4.387 1.00 0.00 13 LEU A CA 16
ATOM 29661 C C . LEU A 1 13 ? -6.705 -19.289 4.660 1.00 0.00 13 LEU A C 16
ATOM 29662 O O . LEU A 1 13 ? -6.995 -20.388 5.155 1.00 0.00 13 LEU A O 16
ATOM 29678 N N . GLU A 1 14 ? -7.607 -18.353 4.336 1.00 0.00 14 GLU A N 16
ATOM 29679 C CA . GLU A 1 14 ? -9.039 -18.515 4.589 1.00 0.00 14 GLU A CA 16
ATOM 29680 C C . GLU A 1 14 ? -9.570 -19.729 3.818 1.00 0.00 14 GLU A C 16
ATOM 29681 O O . GLU A 1 14 ? -10.364 -20.502 4.334 1.00 0.00 14 GLU A O 16
ATOM 29693 N N . ALA A 1 15 ? -9.036 -19.893 2.605 1.00 0.00 15 ALA A N 16
ATOM 29694 C CA . ALA A 1 15 ? -9.361 -21.006 1.699 1.00 0.00 15 ALA A CA 16
ATOM 29695 C C . ALA A 1 15 ? -8.777 -22.340 2.208 1.00 0.00 15 ALA A C 16
ATOM 29696 O O . ALA A 1 15 ? -9.303 -23.410 1.914 1.00 0.00 15 ALA A O 16
ATOM 29703 N N . TYR A 1 16 ? -7.678 -22.243 2.962 1.00 0.00 16 TYR A N 16
ATOM 29704 C CA . TYR A 1 16 ? -6.919 -23.399 3.462 1.00 0.00 16 TYR A CA 16
ATOM 29705 C C . TYR A 1 16 ? -7.691 -24.103 4.596 1.00 0.00 16 TYR A C 16
ATOM 29706 O O . TYR A 1 16 ? -7.709 -25.342 4.673 1.00 0.00 16 TYR A O 16
ATOM 29724 N N . ASN A 1 17 ? -8.349 -23.297 5.460 1.00 0.00 17 ASN A N 16
ATOM 29725 C CA . ASN A 1 17 ? -9.177 -23.821 6.569 1.00 0.00 17 ASN A CA 16
ATOM 29726 C C . ASN A 1 17 ? -10.634 -24.067 6.105 1.00 0.00 17 ASN A C 16
ATOM 29727 O O . ASN A 1 17 ? -11.309 -24.944 6.646 1.00 0.00 17 ASN A O 16
ATOM 29738 N N . ALA A 1 18 ? -11.105 -23.297 5.097 1.00 0.00 18 ALA A N 16
ATOM 29739 C CA . ALA A 1 18 ? -12.491 -23.418 4.548 1.00 0.00 18 ALA A CA 16
ATOM 29740 C C . ALA A 1 18 ? -12.564 -24.394 3.353 1.00 0.00 18 ALA A C 16
ATOM 29741 O O . ALA A 1 18 ? -13.638 -24.575 2.761 1.00 0.00 18 ALA A O 16
ATOM 29748 N N . ARG A 1 19 ? -11.404 -24.991 3.001 1.00 0.00 19 ARG A N 16
ATOM 29749 C CA . ARG A 1 19 ? -11.271 -26.064 1.980 1.00 0.00 19 ARG A CA 16
ATOM 29750 C C . ARG A 1 19 ? -11.475 -25.564 0.519 1.00 0.00 19 ARG A C 16
ATOM 29751 O O . ARG A 1 19 ? -11.572 -26.382 -0.406 1.00 0.00 19 ARG A O 16
ATOM 29772 N N . ASP A 1 20 ? -11.482 -24.232 0.311 1.00 0.00 20 ASP A N 16
ATOM 29773 C CA . ASP A 1 20 ? -11.627 -23.631 -1.033 1.00 0.00 20 ASP A CA 16
ATOM 29774 C C . ASP A 1 20 ? -10.326 -23.779 -1.845 1.00 0.00 20 ASP A C 16
ATOM 29775 O O . ASP A 1 20 ? -9.412 -22.972 -1.721 1.00 0.00 20 ASP A O 16
ATOM 29784 N N . ILE A 1 21 ? -10.248 -24.831 -2.670 1.00 0.00 21 ILE A N 16
ATOM 29785 C CA . ILE A 1 21 ? -9.173 -24.990 -3.668 1.00 0.00 21 ILE A CA 16
ATOM 29786 C C . ILE A 1 21 ? -9.276 -23.896 -4.757 1.00 0.00 21 ILE A C 16
ATOM 29787 O O . ILE A 1 21 ? -8.261 -23.504 -5.345 1.00 0.00 21 ILE A O 16
ATOM 29803 N N . ASP A 1 22 ? -10.510 -23.374 -4.973 1.00 0.00 22 ASP A N 16
ATOM 29804 C CA . ASP A 1 22 ? -10.777 -22.312 -5.969 1.00 0.00 22 ASP A CA 16
ATOM 29805 C C . ASP A 1 22 ? -9.970 -21.040 -5.654 1.00 0.00 22 ASP A C 16
ATOM 29806 O O . ASP A 1 22 ? -9.269 -20.527 -6.520 1.00 0.00 22 ASP A O 16
ATOM 29815 N N . ALA A 1 23 ? -10.022 -20.592 -4.387 1.00 0.00 23 ALA A N 16
ATOM 29816 C CA . ALA A 1 23 ? -9.295 -19.385 -3.922 1.00 0.00 23 ALA A CA 16
ATOM 29817 C C . ALA A 1 23 ? -7.820 -19.713 -3.637 1.00 0.00 23 ALA A C 16
ATOM 29818 O O . ALA A 1 23 ? -6.938 -18.863 -3.806 1.00 0.00 23 ALA A O 16
ATOM 29825 N N . PHE A 1 24 ? -7.564 -20.971 -3.226 1.00 0.00 24 PHE A N 16
ATOM 29826 C CA . PHE A 1 24 ? -6.203 -21.473 -2.960 1.00 0.00 24 PHE A CA 16
ATOM 29827 C C . PHE A 1 24 ? -5.419 -21.683 -4.285 1.00 0.00 24 PHE A C 16
ATOM 29828 O O . PHE A 1 24 ? -4.245 -22.049 -4.257 1.00 0.00 24 PHE A O 16
ATOM 29845 N N . MET A 1 25 ? -6.095 -21.529 -5.450 1.00 0.00 25 MET A N 16
ATOM 29846 C CA . MET A 1 25 ? -5.427 -21.570 -6.774 1.00 0.00 25 MET A CA 16
ATOM 29847 C C . MET A 1 25 ? -5.589 -20.247 -7.564 1.00 0.00 25 MET A C 16
ATOM 29848 O O . MET A 1 25 ? -4.722 -19.908 -8.379 1.00 0.00 25 MET A O 16
ATOM 29862 N N . ALA A 1 26 ? -6.685 -19.498 -7.301 1.00 0.00 26 ALA A N 16
ATOM 29863 C CA . ALA A 1 26 ? -7.067 -18.292 -8.095 1.00 0.00 26 ALA A CA 16
ATOM 29864 C C . ALA A 1 26 ? -6.001 -17.181 -8.058 1.00 0.00 26 ALA A C 16
ATOM 29865 O O . ALA A 1 26 ? -5.857 -16.414 -9.012 1.00 0.00 26 ALA A O 16
ATOM 29872 N N . TRP A 1 27 ? -5.263 -17.111 -6.950 1.00 0.00 27 TRP A N 16
ATOM 29873 C CA . TRP A 1 27 ? -4.273 -16.053 -6.704 1.00 0.00 27 TRP A CA 16
ATOM 29874 C C . TRP A 1 27 ? -2.853 -16.472 -7.101 1.00 0.00 27 TRP A C 16
ATOM 29875 O O . TRP A 1 27 ? -1.914 -15.685 -6.953 1.00 0.00 27 TRP A O 16
ATOM 29896 N N . TRP A 1 28 ? -2.707 -17.703 -7.599 1.00 0.00 28 TRP A N 16
ATOM 29897 C CA . TRP A 1 28 ? -1.414 -18.262 -8.005 1.00 0.00 28 TRP A CA 16
ATOM 29898 C C . TRP A 1 28 ? -1.249 -18.103 -9.522 1.00 0.00 28 TRP A C 16
ATOM 29899 O O . TRP A 1 28 ? -2.237 -18.116 -10.269 1.00 0.00 28 TRP A O 16
ATOM 29920 N N . ALA A 1 29 ? 0.002 -17.937 -9.954 1.00 0.00 29 ALA A N 16
ATOM 29921 C CA . ALA A 1 29 ? 0.372 -17.923 -11.376 1.00 0.00 29 ALA A CA 16
ATOM 29922 C C . ALA A 1 29 ? 0.428 -19.365 -11.903 1.00 0.00 29 ALA A C 16
ATOM 29923 O O . ALA A 1 29 ? 0.647 -20.303 -11.129 1.00 0.00 29 ALA A O 16
ATOM 29930 N N . ASP A 1 30 ? 0.232 -19.537 -13.216 1.00 0.00 30 ASP A N 16
ATOM 29931 C CA . ASP A 1 30 ? 0.273 -20.867 -13.866 1.00 0.00 30 ASP A CA 16
ATOM 29932 C C . ASP A 1 30 ? 1.705 -21.438 -13.893 1.00 0.00 30 ASP A C 16
ATOM 29933 O O . ASP A 1 30 ? 1.897 -22.650 -13.958 1.00 0.00 30 ASP A O 16
ATOM 29942 N N . ASP A 1 31 ? 2.698 -20.548 -13.819 1.00 0.00 31 ASP A N 16
ATOM 29943 C CA . ASP A 1 31 ? 4.128 -20.907 -13.773 1.00 0.00 31 ASP A CA 16
ATOM 29944 C C . ASP A 1 31 ? 4.641 -20.959 -12.317 1.00 0.00 31 ASP A C 16
ATOM 29945 O O . ASP A 1 31 ? 5.861 -20.927 -12.096 1.00 0.00 31 ASP A O 16
ATOM 29954 N N . CYS A 1 32 ? 3.717 -21.056 -11.332 1.00 0.00 32 CYS A N 16
ATOM 29955 C CA . CYS A 1 32 ? 4.075 -20.984 -9.902 1.00 0.00 32 CYS A CA 16
ATOM 29956 C C . CYS A 1 32 ? 4.971 -22.158 -9.474 1.00 0.00 32 CYS A C 16
ATOM 29957 O O . CYS A 1 32 ? 4.609 -23.326 -9.637 1.00 0.00 32 CYS A O 16
ATOM 29965 N N . GLN A 1 33 ? 6.145 -21.820 -8.929 1.00 0.00 33 GLN A N 16
ATOM 29966 C CA . GLN A 1 33 ? 7.176 -22.784 -8.539 1.00 0.00 33 GLN A CA 16
ATOM 29967 C C . GLN A 1 33 ? 7.050 -23.101 -7.042 1.00 0.00 33 GLN A C 16
ATOM 29968 O O . GLN A 1 33 ? 7.435 -22.291 -6.188 1.00 0.00 33 GLN A O 16
ATOM 29982 N N . TYR A 1 34 ? 6.493 -24.285 -6.747 1.00 0.00 34 TYR A N 16
ATOM 29983 C CA . TYR A 1 34 ? 6.236 -24.752 -5.383 1.00 0.00 34 TYR A CA 16
ATOM 29984 C C . TYR A 1 34 ? 7.379 -25.658 -4.907 1.00 0.00 34 TYR A C 16
ATOM 29985 O O . TYR A 1 34 ? 7.562 -26.775 -5.421 1.00 0.00 34 TYR A O 16
ATOM 30003 N N . TYR A 1 35 ? 8.141 -25.162 -3.926 1.00 0.00 35 TYR A N 16
ATOM 30004 C CA . TYR A 1 35 ? 9.251 -25.899 -3.302 1.00 0.00 35 TYR A CA 16
ATOM 30005 C C . TYR A 1 35 ? 8.956 -26.160 -1.817 1.00 0.00 35 TYR A C 16
ATOM 30006 O O . TYR A 1 35 ? 8.164 -25.461 -1.184 1.00 0.00 35 TYR A O 16
ATOM 30024 N N . ALA A 1 36 ? 9.586 -27.209 -1.299 1.00 0.00 36 ALA A N 16
ATOM 30025 C CA . ALA A 1 36 ? 9.675 -27.505 0.135 1.00 0.00 36 ALA A CA 16
ATOM 30026 C C . ALA A 1 36 ? 11.130 -27.326 0.574 1.00 0.00 36 ALA A C 16
ATOM 30027 O O . ALA A 1 36 ? 12.032 -27.313 -0.268 1.00 0.00 36 ALA A O 16
ATOM 30034 N N . PHE A 1 37 ? 11.337 -27.160 1.882 1.00 0.00 37 PHE A N 16
ATOM 30035 C CA . PHE A 1 37 ? 12.681 -27.061 2.492 1.00 0.00 37 PHE A CA 16
ATOM 30036 C C . PHE A 1 37 ? 13.616 -28.248 2.075 1.00 0.00 37 PHE A C 16
ATOM 30037 O O . PHE A 1 37 ? 13.174 -29.405 2.077 1.00 0.00 37 PHE A O 16
ATOM 30054 N N . PRO A 1 38 ? 14.910 -27.988 1.660 1.00 0.00 38 PRO A N 16
ATOM 30055 C CA . PRO A 1 38 ? 15.468 -26.626 1.418 1.00 0.00 38 PRO A CA 16
ATOM 30056 C C . PRO A 1 38 ? 14.988 -26.003 0.075 1.00 0.00 38 PRO A C 16
ATOM 30057 O O . PRO A 1 38 ? 14.645 -24.815 0.027 1.00 0.00 38 PRO A O 16
ATOM 30068 N N . ALA A 1 39 ? 14.933 -26.830 -0.990 1.00 0.00 39 ALA A N 16
ATOM 30069 C CA . ALA A 1 39 ? 14.537 -26.394 -2.345 1.00 0.00 39 ALA A CA 16
ATOM 30070 C C . ALA A 1 39 ? 14.167 -27.621 -3.203 1.00 0.00 39 ALA A C 16
ATOM 30071 O O . ALA A 1 39 ? 14.737 -27.853 -4.279 1.00 0.00 39 ALA A O 16
ATOM 30078 N N . THR A 1 40 ? 13.199 -28.403 -2.711 1.00 0.00 40 THR A N 16
ATOM 30079 C CA . THR A 1 40 ? 12.653 -29.584 -3.409 1.00 0.00 40 THR A CA 16
ATOM 30080 C C . THR A 1 40 ? 11.419 -29.170 -4.230 1.00 0.00 40 THR A C 16
ATOM 30081 O O . THR A 1 40 ? 10.422 -28.768 -3.643 1.00 0.00 40 THR A O 16
ATOM 30092 N N . LEU A 1 41 ? 11.485 -29.251 -5.571 1.00 0.00 41 LEU A N 16
ATOM 30093 C CA . LEU A 1 41 ? 10.361 -28.849 -6.443 1.00 0.00 41 LEU A CA 16
ATOM 30094 C C . LEU A 1 41 ? 9.293 -29.958 -6.453 1.00 0.00 41 LEU A C 16
ATOM 30095 O O . LEU A 1 41 ? 9.499 -31.009 -7.061 1.00 0.00 41 LEU A O 16
ATOM 30111 N N . LEU A 1 42 ? 8.179 -29.740 -5.723 1.00 0.00 42 LEU A N 16
ATOM 30112 C CA . LEU A 1 42 ? 7.022 -30.664 -5.747 1.00 0.00 42 LEU A CA 16
ATOM 30113 C C . LEU A 1 42 ? 6.178 -30.402 -6.990 1.00 0.00 42 LEU A C 16
ATOM 30114 O O . LEU A 1 42 ? 5.642 -31.336 -7.601 1.00 0.00 42 LEU A O 16
ATOM 30130 N N . ALA A 1 43 ? 6.059 -29.116 -7.343 1.00 0.00 43 ALA A N 16
ATOM 30131 C CA . ALA A 1 43 ? 5.158 -28.672 -8.413 1.00 0.00 43 ALA A CA 16
ATOM 30132 C C . ALA A 1 43 ? 5.741 -27.470 -9.163 1.00 0.00 43 ALA A C 16
ATOM 30133 O O . ALA A 1 43 ? 5.922 -26.412 -8.577 1.00 0.00 43 ALA A O 16
ATOM 30140 N N . GLY A 1 44 ? 6.017 -27.641 -10.469 1.00 0.00 44 GLY A N 16
ATOM 30141 C CA . GLY A 1 44 ? 6.655 -26.604 -11.290 1.00 0.00 44 GLY A CA 16
ATOM 30142 C C . GLY A 1 44 ? 5.658 -25.875 -12.177 1.00 0.00 44 GLY A C 16
ATOM 30143 O O . GLY A 1 44 ? 5.956 -25.600 -13.347 1.00 0.00 44 GLY A O 16
ATOM 30147 N N . ASN A 1 45 ? 4.516 -25.509 -11.566 1.00 0.00 45 ASN A N 16
ATOM 30148 C CA . ASN A 1 45 ? 3.302 -24.950 -12.228 1.00 0.00 45 ASN A CA 16
ATOM 30149 C C . ASN A 1 45 ? 2.096 -25.106 -11.282 1.00 0.00 45 ASN A C 16
ATOM 30150 O O . ASN A 1 45 ? 2.119 -25.953 -10.384 1.00 0.00 45 ASN A O 16
ATOM 30161 N N . ALA A 1 46 ? 1.025 -24.328 -11.549 1.00 0.00 46 ALA A N 16
ATOM 30162 C CA . ALA A 1 46 ? -0.179 -24.256 -10.687 1.00 0.00 46 ALA A CA 16
ATOM 30163 C C . ALA A 1 46 ? -0.956 -25.592 -10.619 1.00 0.00 46 ALA A C 16
ATOM 30164 O O . ALA A 1 46 ? -1.488 -25.945 -9.564 1.00 0.00 46 ALA A O 16
ATOM 30171 N N . ALA A 1 47 ? -0.989 -26.333 -11.744 1.00 0.00 47 ALA A N 16
ATOM 30172 C CA . ALA A 1 47 ? -1.800 -27.572 -11.875 1.00 0.00 47 ALA A CA 16
ATOM 30173 C C . ALA A 1 47 ? -1.400 -28.638 -10.839 1.00 0.00 47 ALA A C 16
ATOM 30174 O O . ALA A 1 47 ? -2.259 -29.231 -10.175 1.00 0.00 47 ALA A O 16
ATOM 30181 N N . GLU A 1 48 ? -0.079 -28.859 -10.709 1.00 0.00 48 GLU A N 16
ATOM 30182 C CA . GLU A 1 48 ? 0.484 -29.886 -9.809 1.00 0.00 48 GLU A CA 16
ATOM 30183 C C . GLU A 1 48 ? 0.345 -29.456 -8.328 1.00 0.00 48 GLU A C 16
ATOM 30184 O O . GLU A 1 48 ? 0.233 -30.299 -7.429 1.00 0.00 48 GLU A O 16
ATOM 30196 N N . ILE A 1 49 ? 0.357 -28.127 -8.099 1.00 0.00 49 ILE A N 16
ATOM 30197 C CA . ILE A 1 49 ? 0.145 -27.519 -6.765 1.00 0.00 49 ILE A CA 16
ATOM 30198 C C . ILE A 1 49 ? -1.271 -27.826 -6.260 1.00 0.00 49 ILE A C 16
ATOM 30199 O O . ILE A 1 49 ? -1.460 -28.279 -5.121 1.00 0.00 49 ILE A O 16
ATOM 30215 N N . ARG A 1 50 ? -2.239 -27.572 -7.149 1.00 0.00 50 ARG A N 16
ATOM 30216 C CA . ARG A 1 50 ? -3.674 -27.705 -6.884 1.00 0.00 50 ARG A CA 16
ATOM 30217 C C . ARG A 1 50 ? -4.017 -29.114 -6.395 1.00 0.00 50 ARG A C 16
ATOM 30218 O O . ARG A 1 50 ? -4.510 -29.279 -5.282 1.00 0.00 50 ARG A O 16
ATOM 30239 N N . VAL A 1 51 ? -3.651 -30.109 -7.218 1.00 0.00 51 VAL A N 16
ATOM 30240 C CA . VAL A 1 51 ? -4.014 -31.526 -6.999 1.00 0.00 51 VAL A CA 16
ATOM 30241 C C . VAL A 1 51 ? -3.374 -32.113 -5.731 1.00 0.00 51 VAL A C 16
ATOM 30242 O O . VAL A 1 51 ? -4.004 -32.911 -5.034 1.00 0.00 51 VAL A O 16
ATOM 30255 N N . ARG A 1 52 ? -2.136 -31.689 -5.436 1.00 0.00 52 ARG A N 16
ATOM 30256 C CA . ARG A 1 52 ? -1.393 -32.136 -4.246 1.00 0.00 52 ARG A CA 16
ATOM 30257 C C . ARG A 1 52 ? -2.039 -31.574 -2.967 1.00 0.00 52 ARG A C 16
ATOM 30258 O O . ARG A 1 52 ? -2.063 -32.234 -1.922 1.00 0.00 52 ARG A O 16
ATOM 30279 N N . HIS A 1 53 ? -2.571 -30.343 -3.064 1.00 0.00 53 HIS A N 16
ATOM 30280 C CA . HIS A 1 53 ? -3.289 -29.704 -1.949 1.00 0.00 53 HIS A CA 16
ATOM 30281 C C . HIS A 1 53 ? -4.720 -30.242 -1.810 1.00 0.00 53 HIS A C 16
ATOM 30282 O O . HIS A 1 53 ? -5.227 -30.261 -0.705 1.00 0.00 53 HIS A O 16
ATOM 30297 N N . ILE A 1 54 ? -5.351 -30.700 -2.918 1.00 0.00 54 ILE A N 16
ATOM 30298 C CA . ILE A 1 54 ? -6.676 -31.375 -2.861 1.00 0.00 54 ILE A CA 16
ATOM 30299 C C . ILE A 1 54 ? -6.589 -32.605 -1.930 1.00 0.00 54 ILE A C 16
ATOM 30300 O O . ILE A 1 54 ? -7.475 -32.833 -1.102 1.00 0.00 54 ILE A O 16
ATOM 30316 N N . GLU A 1 55 ? -5.464 -33.335 -2.054 1.00 0.00 55 GLU A N 16
ATOM 30317 C CA . GLU A 1 55 ? -5.142 -34.518 -1.228 1.00 0.00 55 GLU A CA 16
ATOM 30318 C C . GLU A 1 55 ? -5.017 -34.154 0.269 1.00 0.00 55 GLU A C 16
ATOM 30319 O O . GLU A 1 55 ? -5.436 -34.919 1.144 1.00 0.00 55 GLU A O 16
ATOM 30331 N N . ARG A 1 56 ? -4.443 -32.974 0.542 1.00 0.00 56 ARG A N 16
ATOM 30332 C CA . ARG A 1 56 ? -4.257 -32.458 1.915 1.00 0.00 56 ARG A CA 16
ATOM 30333 C C . ARG A 1 56 ? -5.573 -31.849 2.463 1.00 0.00 56 ARG A C 16
ATOM 30334 O O . ARG A 1 56 ? -5.790 -31.827 3.673 1.00 0.00 56 ARG A O 16
ATOM 30355 N N . PHE A 1 57 ? -6.455 -31.380 1.568 1.00 0.00 57 PHE A N 16
ATOM 30356 C CA . PHE A 1 57 ? -7.766 -30.808 1.956 1.00 0.00 57 PHE A CA 16
ATOM 30357 C C . PHE A 1 57 ? -8.788 -31.935 2.252 1.00 0.00 57 PHE A C 16
ATOM 30358 O O . PHE A 1 57 ? -9.824 -31.683 2.884 1.00 0.00 57 PHE A O 16
ATOM 30375 N N . LYS A 1 58 ? -8.476 -33.179 1.808 1.00 0.00 58 LYS A N 16
ATOM 30376 C CA . LYS A 1 58 ? -9.216 -34.396 2.229 1.00 0.00 58 LYS A CA 16
ATOM 30377 C C . LYS A 1 58 ? -9.080 -34.622 3.747 1.00 0.00 58 LYS A C 16
ATOM 30378 O O . LYS A 1 58 ? -9.972 -35.206 4.369 1.00 0.00 58 LYS A O 16
ATOM 30397 N N . GLU A 1 59 ? -7.952 -34.154 4.318 1.00 0.00 59 GLU A N 16
ATOM 30398 C CA . GLU A 1 59 ? -7.657 -34.271 5.756 1.00 0.00 59 GLU A CA 16
ATOM 30399 C C . GLU A 1 59 ? -8.650 -33.422 6.586 1.00 0.00 59 GLU A C 16
ATOM 30400 O O . GLU A 1 59 ? -8.726 -32.205 6.392 1.00 0.00 59 GLU A O 16
ATOM 30412 N N . PRO A 1 60 ? -9.466 -34.059 7.494 1.00 0.00 60 PRO A N 16
ATOM 30413 C CA . PRO A 1 60 ? -10.375 -33.321 8.405 1.00 0.00 60 PRO A CA 16
ATOM 30414 C C . PRO A 1 60 ? -9.594 -32.573 9.509 1.00 0.00 60 PRO A C 16
ATOM 30415 O O . PRO A 1 60 ? -10.025 -31.520 9.987 1.00 0.00 60 PRO A O 16
ATOM 30426 N N . ASP A 1 61 ? -8.426 -33.129 9.876 1.00 0.00 61 ASP A N 16
ATOM 30427 C CA . ASP A 1 61 ? -7.531 -32.578 10.914 1.00 0.00 61 ASP A CA 16
ATOM 30428 C C . ASP A 1 61 ? -6.861 -31.277 10.447 1.00 0.00 61 ASP A C 16
ATOM 30429 O O . ASP A 1 61 ? -6.360 -30.517 11.274 1.00 0.00 61 ASP A O 16
ATOM 30438 N N . LEU A 1 62 ? -6.866 -31.044 9.117 1.00 0.00 62 LEU A N 16
ATOM 30439 C CA . LEU A 1 62 ? -6.252 -29.864 8.497 1.00 0.00 62 LEU A CA 16
ATOM 30440 C C . LEU A 1 62 ? -6.871 -28.558 9.032 1.00 0.00 62 LEU A C 16
ATOM 30441 O O . LEU A 1 62 ? -8.093 -28.363 8.957 1.00 0.00 62 LEU A O 16
ATOM 30457 N N . TYR A 1 63 ? -6.021 -27.679 9.573 1.00 0.00 63 TYR A N 16
ATOM 30458 C CA . TYR A 1 63 ? -6.455 -26.392 10.122 1.00 0.00 63 TYR A CA 16
ATOM 30459 C C . TYR A 1 63 ? -5.307 -25.373 10.018 1.00 0.00 63 TYR A C 16
ATOM 30460 O O . TYR A 1 63 ? -4.212 -25.641 10.498 1.00 0.00 63 TYR A O 16
ATOM 30478 N N . GLY A 1 64 ? -5.566 -24.214 9.390 1.00 0.00 64 GLY A N 16
ATOM 30479 C CA . GLY A 1 64 ? -4.571 -23.138 9.282 1.00 0.00 64 GLY A CA 16
ATOM 30480 C C . GLY A 1 64 ? -4.870 -22.014 10.255 1.00 0.00 64 GLY A C 16
ATOM 30481 O O . GLY A 1 64 ? -5.861 -21.298 10.078 1.00 0.00 64 GLY A O 16
ATOM 30485 N N . GLU A 1 65 ? -4.034 -21.877 11.303 1.00 0.00 65 GLU A N 16
ATOM 30486 C CA . GLU A 1 65 ? -4.159 -20.799 12.305 1.00 0.00 65 GLU A CA 16
ATOM 30487 C C . GLU A 1 65 ? -2.898 -19.928 12.288 1.00 0.00 65 GLU A C 16
ATOM 30488 O O . GLU A 1 65 ? -1.827 -20.393 12.687 1.00 0.00 65 GLU A O 16
ATOM 30500 N N . LEU A 1 66 ? -3.033 -18.673 11.819 1.00 0.00 66 LEU A N 16
ATOM 30501 C CA . LEU A 1 66 ? -1.895 -17.740 11.702 1.00 0.00 66 LEU A CA 16
ATOM 30502 C C . LEU A 1 66 ? -1.511 -17.159 13.072 1.00 0.00 66 LEU A C 16
ATOM 30503 O O . LEU A 1 66 ? -2.370 -16.959 13.935 1.00 0.00 66 LEU A O 16
ATOM 30519 N N . LEU A 1 67 ? -0.207 -16.909 13.252 1.00 0.00 67 LEU A N 16
ATOM 30520 C CA . LEU A 1 67 ? 0.355 -16.333 14.487 1.00 0.00 67 LEU A CA 16
ATOM 30521 C C . LEU A 1 67 ? 0.893 -14.928 14.193 1.00 0.00 67 LEU A C 16
ATOM 30522 O O . LEU A 1 67 ? 0.578 -13.952 14.882 1.00 0.00 67 LEU A O 16
ATOM 30538 N N . THR A 1 68 ? 1.725 -14.877 13.143 1.00 0.00 68 THR A N 16
ATOM 30539 C CA . THR A 1 68 ? 2.529 -13.703 12.759 1.00 0.00 68 THR A CA 16
ATOM 30540 C C . THR A 1 68 ? 2.889 -13.811 11.264 1.00 0.00 68 THR A C 16
ATOM 30541 O O . THR A 1 68 ? 2.937 -14.912 10.725 1.00 0.00 68 THR A O 16
ATOM 30552 N N . ARG A 1 69 ? 3.111 -12.663 10.597 1.00 0.00 69 ARG A N 16
ATOM 30553 C CA . ARG A 1 69 ? 3.687 -12.623 9.240 1.00 0.00 69 ARG A CA 16
ATOM 30554 C C . ARG A 1 69 ? 4.640 -11.423 9.111 1.00 0.00 69 ARG A C 16
ATOM 30555 O O . ARG A 1 69 ? 4.359 -10.345 9.643 1.00 0.00 69 ARG A O 16
ATOM 30576 N N . VAL A 1 70 ? 5.791 -11.626 8.437 1.00 0.00 70 VAL A N 16
ATOM 30577 C CA . VAL A 1 70 ? 6.731 -10.535 8.123 1.00 0.00 70 VAL A CA 16
ATOM 30578 C C . VAL A 1 70 ? 6.737 -10.315 6.595 1.00 0.00 70 VAL A C 16
ATOM 30579 O O . VAL A 1 70 ? 7.149 -11.171 5.811 1.00 0.00 70 VAL A O 16
ATOM 30592 N N . ILE A 1 71 ? 6.201 -9.167 6.186 1.00 0.00 71 ILE A N 16
ATOM 30593 C CA . ILE A 1 71 ? 6.060 -8.799 4.766 1.00 0.00 71 ILE A CA 16
ATOM 30594 C C . ILE A 1 71 ? 7.194 -7.837 4.354 1.00 0.00 71 ILE A C 16
ATOM 30595 O O . ILE A 1 71 ? 7.586 -6.948 5.122 1.00 0.00 71 ILE A O 16
ATOM 30611 N N . VAL A 1 72 ? 7.728 -8.062 3.146 1.00 0.00 72 VAL A N 16
ATOM 30612 C CA . VAL A 1 72 ? 8.804 -7.268 2.546 1.00 0.00 72 VAL A CA 16
ATOM 30613 C C . VAL A 1 72 ? 8.580 -7.206 1.018 1.00 0.00 72 VAL A C 16
ATOM 30614 O O . VAL A 1 72 ? 8.860 -8.165 0.294 1.00 0.00 72 VAL A O 16
ATOM 30627 N N . GLY A 1 73 ? 8.005 -6.085 0.549 1.00 0.00 73 GLY A N 16
ATOM 30628 C CA . GLY A 1 73 ? 7.748 -5.876 -0.880 1.00 0.00 73 GLY A CA 16
ATOM 30629 C C . GLY A 1 73 ? 6.743 -6.875 -1.459 1.00 0.00 73 GLY A C 16
ATOM 30630 O O . GLY A 1 73 ? 5.618 -6.983 -0.958 1.00 0.00 73 GLY A O 16
ATOM 30634 N N . ASN A 1 74 ? 7.180 -7.645 -2.475 1.00 0.00 74 ASN A N 16
ATOM 30635 C CA . ASN A 1 74 ? 6.316 -8.603 -3.206 1.00 0.00 74 ASN A CA 16
ATOM 30636 C C . ASN A 1 74 ? 6.249 -9.990 -2.524 1.00 0.00 74 ASN A C 16
ATOM 30637 O O . ASN A 1 74 ? 5.575 -10.890 -3.028 1.00 0.00 74 ASN A O 16
ATOM 30648 N N . VAL A 1 75 ? 6.911 -10.142 -1.371 1.00 0.00 75 VAL A N 16
ATOM 30649 C CA . VAL A 1 75 ? 7.060 -11.445 -0.685 1.00 0.00 75 VAL A CA 16
ATOM 30650 C C . VAL A 1 75 ? 6.649 -11.331 0.800 1.00 0.00 75 VAL A C 16
ATOM 30651 O O . VAL A 1 75 ? 7.057 -10.403 1.495 1.00 0.00 75 VAL A O 16
ATOM 30664 N N . VAL A 1 76 ? 5.818 -12.292 1.264 1.00 0.00 76 VAL A N 16
ATOM 30665 C CA . VAL A 1 76 ? 5.406 -12.413 2.675 1.00 0.00 76 VAL A CA 16
ATOM 30666 C C . VAL A 1 76 ? 5.941 -13.743 3.244 1.00 0.00 76 VAL A C 16
ATOM 30667 O O . VAL A 1 76 ? 5.897 -14.767 2.562 1.00 0.00 76 VAL A O 16
ATOM 30680 N N . ILE A 1 77 ? 6.439 -13.706 4.493 1.00 0.00 77 ILE A N 16
ATOM 30681 C CA . ILE A 1 77 ? 6.682 -14.907 5.306 1.00 0.00 77 ILE A CA 16
ATOM 30682 C C . ILE A 1 77 ? 5.455 -15.044 6.204 1.00 0.00 77 ILE A C 16
ATOM 30683 O O . ILE A 1 77 ? 5.293 -14.281 7.158 1.00 0.00 77 ILE A O 16
ATOM 30699 N N . ASP A 1 78 ? 4.572 -15.975 5.848 1.00 0.00 78 ASP A N 16
ATOM 30700 C CA . ASP A 1 78 ? 3.313 -16.197 6.559 1.00 0.00 78 ASP A CA 16
ATOM 30701 C C . ASP A 1 78 ? 3.542 -17.336 7.565 1.00 0.00 78 ASP A C 16
ATOM 30702 O O . ASP A 1 78 ? 3.671 -18.491 7.174 1.00 0.00 78 ASP A O 16
ATOM 30711 N N . HIS A 1 79 ? 3.671 -16.980 8.860 1.00 0.00 79 HIS A N 16
ATOM 30712 C CA . HIS A 1 79 ? 4.034 -17.944 9.922 1.00 0.00 79 HIS A CA 16
ATOM 30713 C C . HIS A 1 79 ? 2.775 -18.383 10.679 1.00 0.00 79 HIS A C 16
ATOM 30714 O O . HIS A 1 79 ? 2.205 -17.630 11.484 1.00 0.00 79 HIS A O 16
ATOM 30729 N N . GLU A 1 80 ? 2.393 -19.628 10.426 1.00 0.00 80 GLU A N 16
ATOM 30730 C CA . GLU A 1 80 ? 1.196 -20.263 10.978 1.00 0.00 80 GLU A CA 16
ATOM 30731 C C . GLU A 1 80 ? 1.578 -21.549 11.730 1.00 0.00 80 GLU A C 16
ATOM 30732 O O . GLU A 1 80 ? 2.726 -22.011 11.678 1.00 0.00 80 GLU A O 16
ATOM 30744 N N . THR A 1 81 ? 0.601 -22.074 12.471 1.00 0.00 81 THR A N 16
ATOM 30745 C CA . THR A 1 81 ? 0.660 -23.399 13.076 1.00 0.00 81 THR A CA 16
ATOM 30746 C C . THR A 1 81 ? -0.471 -24.238 12.464 1.00 0.00 81 THR A C 16
ATOM 30747 O O . THR A 1 81 ? -1.652 -24.017 12.782 1.00 0.00 81 THR A O 16
ATOM 30758 N N . VAL A 1 82 ? -0.123 -25.154 11.545 1.00 0.00 82 VAL A N 16
ATOM 30759 C CA . VAL A 1 82 ? -1.114 -26.015 10.883 1.00 0.00 82 VAL A CA 16
ATOM 30760 C C . VAL A 1 82 ? -1.312 -27.329 11.644 1.00 0.00 82 VAL A C 16
ATOM 30761 O O . VAL A 1 82 ? -0.354 -28.054 11.932 1.00 0.00 82 VAL A O 16
ATOM 30774 N N . THR A 1 83 ? -2.575 -27.598 11.985 1.00 0.00 83 THR A N 16
ATOM 30775 C CA . THR A 1 83 ? -2.992 -28.827 12.647 1.00 0.00 83 THR A CA 16
ATOM 30776 C C . THR A 1 83 ? -3.042 -29.983 11.632 1.00 0.00 83 THR A C 16
ATOM 30777 O O . THR A 1 83 ? -3.540 -29.819 10.510 1.00 0.00 83 THR A O 16
ATOM 30788 N N . ARG A 1 84 ? -2.471 -31.126 12.028 1.00 0.00 84 ARG A N 16
ATOM 30789 C CA . ARG A 1 84 ? -2.437 -32.368 11.241 1.00 0.00 84 ARG A CA 16
ATOM 30790 C C . ARG A 1 84 ? -2.846 -33.512 12.186 1.00 0.00 84 ARG A C 16
ATOM 30791 O O . ARG A 1 84 ? -3.465 -33.249 13.236 1.00 0.00 84 ARG A O 16
ATOM 30812 N N . ASN A 1 85 ? -2.524 -34.773 11.843 1.00 0.00 85 ASN A N 16
ATOM 30813 C CA . ASN A 1 85 ? -2.768 -35.909 12.754 1.00 0.00 85 ASN A CA 16
ATOM 30814 C C . ASN A 1 85 ? -1.491 -36.744 12.913 1.00 0.00 85 ASN A C 16
ATOM 30815 O O . ASN A 1 85 ? -1.081 -37.461 11.992 1.00 0.00 85 ASN A O 16
ATOM 30826 N N . PHE A 1 86 ? -0.844 -36.603 14.080 1.00 0.00 86 PHE A N 16
ATOM 30827 C CA . PHE A 1 86 ? 0.320 -37.411 14.479 1.00 0.00 86 PHE A CA 16
ATOM 30828 C C . PHE A 1 86 ? -0.138 -38.413 15.554 1.00 0.00 86 PHE A C 16
ATOM 30829 O O . PHE A 1 86 ? -0.853 -38.014 16.481 1.00 0.00 86 PHE A O 16
ATOM 30846 N N . PRO A 1 87 ? 0.268 -39.725 15.464 1.00 0.00 87 PRO A N 16
ATOM 30847 C CA . PRO A 1 87 ? -0.227 -40.791 16.381 1.00 0.00 87 PRO A CA 16
ATOM 30848 C C . PRO A 1 87 ? 0.134 -40.543 17.865 1.00 0.00 87 PRO A C 16
ATOM 30849 O O . PRO A 1 87 ? -0.530 -41.081 18.761 1.00 0.00 87 PRO A O 16
ATOM 30860 N N . GLU A 1 88 ? 1.169 -39.709 18.110 1.00 0.00 88 GLU A N 16
ATOM 30861 C CA . GLU A 1 88 ? 1.640 -39.388 19.476 1.00 0.00 88 GLU A CA 16
ATOM 30862 C C . GLU A 1 88 ? 0.679 -38.420 20.198 1.00 0.00 88 GLU A C 16
ATOM 30863 O O . GLU A 1 88 ? 0.634 -38.413 21.434 1.00 0.00 88 GLU A O 16
ATOM 30875 N N . GLY A 1 89 ? -0.080 -37.603 19.433 1.00 0.00 89 GLY A N 16
ATOM 30876 C CA . GLY A 1 89 ? -1.063 -36.692 20.032 1.00 0.00 89 GLY A CA 16
ATOM 30877 C C . GLY A 1 89 ? -1.872 -35.933 18.990 1.00 0.00 89 GLY A C 16
ATOM 30878 O O . GLY A 1 89 ? -2.584 -36.552 18.195 1.00 0.00 89 GLY A O 16
ATOM 30882 N N . LYS A 1 90 ? -1.783 -34.588 19.026 1.00 0.00 90 LYS A N 16
ATOM 30883 C CA . LYS A 1 90 ? -2.463 -33.705 18.076 1.00 0.00 90 LYS A CA 16
ATOM 30884 C C . LYS A 1 90 ? -1.799 -33.761 16.685 1.00 0.00 90 LYS A C 16
ATOM 30885 O O . LYS A 1 90 ? -2.272 -34.485 15.803 1.00 0.00 90 LYS A O 16
ATOM 30904 N N . GLY A 1 91 ? -0.689 -33.021 16.503 1.00 0.00 91 GLY A N 16
ATOM 30905 C CA . GLY A 1 91 ? 0.032 -33.007 15.230 1.00 0.00 91 GLY A CA 16
ATOM 30906 C C . GLY A 1 91 ? 0.122 -31.633 14.595 1.00 0.00 91 GLY A C 16
ATOM 30907 O O . GLY A 1 91 ? 0.265 -31.520 13.374 1.00 0.00 91 GLY A O 16
ATOM 30911 N N . GLU A 1 92 ? 0.082 -30.585 15.425 1.00 0.00 92 GLU A N 16
ATOM 30912 C CA . GLU A 1 92 ? 0.111 -29.191 14.947 1.00 0.00 92 GLU A CA 16
ATOM 30913 C C . GLU A 1 92 ? 1.577 -28.733 14.883 1.00 0.00 92 GLU A C 16
ATOM 30914 O O . GLU A 1 92 ? 2.361 -29.016 15.791 1.00 0.00 92 GLU A O 16
ATOM 30926 N N . VAL A 1 93 ? 1.969 -28.097 13.770 1.00 0.00 93 VAL A N 16
ATOM 30927 C CA . VAL A 1 93 ? 3.379 -27.755 13.509 1.00 0.00 93 VAL A CA 16
ATOM 30928 C C . VAL A 1 93 ? 3.515 -26.284 13.096 1.00 0.00 93 VAL A C 16
ATOM 30929 O O . VAL A 1 93 ? 2.728 -25.781 12.289 1.00 0.00 93 VAL A O 16
ATOM 30942 N N . ASP A 1 94 ? 4.507 -25.605 13.693 1.00 0.00 94 ASP A N 16
ATOM 30943 C CA . ASP A 1 94 ? 4.885 -24.229 13.326 1.00 0.00 94 ASP A CA 16
ATOM 30944 C C . ASP A 1 94 ? 5.677 -24.276 12.017 1.00 0.00 94 ASP A C 16
ATOM 30945 O O . ASP A 1 94 ? 6.723 -24.918 11.961 1.00 0.00 94 ASP A O 16
ATOM 30954 N N . VAL A 1 95 ? 5.129 -23.650 10.967 1.00 0.00 95 VAL A N 16
ATOM 30955 C CA . VAL A 1 95 ? 5.733 -23.582 9.621 1.00 0.00 95 VAL A CA 16
ATOM 30956 C C . VAL A 1 95 ? 5.879 -22.098 9.216 1.00 0.00 95 VAL A C 16
ATOM 30957 O O . VAL A 1 95 ? 5.210 -21.228 9.778 1.00 0.00 95 VAL A O 16
ATOM 30970 N N . ALA A 1 96 ? 6.772 -21.823 8.264 1.00 0.00 96 ALA A N 16
ATOM 30971 C CA . ALA A 1 96 ? 6.883 -20.518 7.603 1.00 0.00 96 ALA A CA 16
ATOM 30972 C C . ALA A 1 96 ? 6.599 -20.727 6.112 1.00 0.00 96 ALA A C 16
ATOM 30973 O O . ALA A 1 96 ? 7.461 -21.225 5.374 1.00 0.00 96 ALA A O 16
ATOM 30980 N N . CYS A 1 97 ? 5.368 -20.412 5.688 1.00 0.00 97 CYS A N 16
ATOM 30981 C CA . CYS A 1 97 ? 4.945 -20.542 4.291 1.00 0.00 97 CYS A CA 16
ATOM 30982 C C . CYS A 1 97 ? 5.123 -19.184 3.594 1.00 0.00 97 CYS A C 16
ATOM 30983 O O . CYS A 1 97 ? 4.391 -18.228 3.859 1.00 0.00 97 CYS A O 16
ATOM 30991 N N . ILE A 1 98 ? 6.136 -19.112 2.727 1.00 0.00 98 ILE A N 16
ATOM 30992 C CA . ILE A 1 98 ? 6.506 -17.893 1.996 1.00 0.00 98 ILE A CA 16
ATOM 30993 C C . ILE A 1 98 ? 5.861 -17.918 0.602 1.00 0.00 98 ILE A C 16
ATOM 30994 O O . ILE A 1 98 ? 5.835 -18.957 -0.062 1.00 0.00 98 ILE A O 16
ATOM 31010 N N . TYR A 1 99 ? 5.334 -16.761 0.168 1.00 0.00 99 TYR A N 16
ATOM 31011 C CA . TYR A 1 99 ? 4.749 -16.583 -1.173 1.00 0.00 99 TYR A CA 16
ATOM 31012 C C . TYR A 1 99 ? 5.397 -15.368 -1.842 1.00 0.00 99 TYR A C 16
ATOM 31013 O O . TYR A 1 99 ? 5.333 -14.256 -1.300 1.00 0.00 99 TYR A O 16
ATOM 31031 N N . GLU A 1 100 ? 6.047 -15.592 -2.992 1.00 0.00 100 GLU A N 16
ATOM 31032 C CA . GLU A 1 100 ? 6.574 -14.518 -3.840 1.00 0.00 100 GLU A CA 16
ATOM 31033 C C . GLU A 1 100 ? 5.561 -14.233 -4.958 1.00 0.00 100 GLU A C 16
ATOM 31034 O O . GLU A 1 100 ? 5.314 -15.074 -5.839 1.00 0.00 100 GLU A O 16
ATOM 31046 N N . VAL A 1 101 ? 4.969 -13.042 -4.884 1.00 0.00 101 VAL A N 16
ATOM 31047 C CA . VAL A 1 101 ? 3.896 -12.577 -5.766 1.00 0.00 101 VAL A CA 16
ATOM 31048 C C . VAL A 1 101 ? 4.492 -11.746 -6.919 1.00 0.00 101 VAL A C 16
ATOM 31049 O O . VAL A 1 101 ? 5.411 -10.948 -6.720 1.00 0.00 101 VAL A O 16
ATOM 31062 N N . GLU A 1 102 ? 3.947 -11.952 -8.120 1.00 0.00 102 GLU A N 16
ATOM 31063 C CA . GLU A 1 102 ? 4.423 -11.337 -9.369 1.00 0.00 102 GLU A CA 16
ATOM 31064 C C . GLU A 1 102 ? 3.216 -10.708 -10.093 1.00 0.00 102 GLU A C 16
ATOM 31065 O O . GLU A 1 102 ? 2.404 -11.425 -10.691 1.00 0.00 102 GLU A O 16
ATOM 31077 N N . ASN A 1 103 ? 3.075 -9.374 -9.955 1.00 0.00 103 ASN A N 16
ATOM 31078 C CA . ASN A 1 103 ? 2.006 -8.561 -10.598 1.00 0.00 103 ASN A CA 16
ATOM 31079 C C . ASN A 1 103 ? 0.585 -9.019 -10.169 1.00 0.00 103 ASN A C 16
ATOM 31080 O O . ASN A 1 103 ? -0.378 -8.913 -10.941 1.00 0.00 103 ASN A O 16
ATOM 31091 N N . GLY A 1 104 ? 0.466 -9.498 -8.915 1.00 0.00 104 GLY A N 16
ATOM 31092 C CA . GLY A 1 104 ? -0.829 -9.908 -8.341 1.00 0.00 104 GLY A CA 16
ATOM 31093 C C . GLY A 1 104 ? -1.053 -11.423 -8.308 1.00 0.00 104 GLY A C 16
ATOM 31094 O O . GLY A 1 104 ? -2.039 -11.892 -7.719 1.00 0.00 104 GLY A O 16
ATOM 31098 N N . ARG A 1 105 ? -0.142 -12.202 -8.936 1.00 0.00 105 ARG A N 16
ATOM 31099 C CA . ARG A 1 105 ? -0.245 -13.683 -8.990 1.00 0.00 105 ARG A CA 16
ATOM 31100 C C . ARG A 1 105 ? 1.065 -14.313 -8.505 1.00 0.00 105 ARG A C 16
ATOM 31101 O O . ARG A 1 105 ? 2.135 -13.941 -8.966 1.00 0.00 105 ARG A O 16
ATOM 31122 N N . ILE A 1 106 ? 0.945 -15.316 -7.623 1.00 0.00 106 ILE A N 16
ATOM 31123 C CA . ILE A 1 106 ? 2.082 -15.958 -6.939 1.00 0.00 106 ILE A CA 16
ATOM 31124 C C . ILE A 1 106 ? 2.905 -16.789 -7.932 1.00 0.00 106 ILE A C 16
ATOM 31125 O O . ILE A 1 106 ? 2.464 -17.844 -8.372 1.00 0.00 106 ILE A O 16
ATOM 31141 N N . ALA A 1 107 ? 4.088 -16.281 -8.296 1.00 0.00 107 ALA A N 16
ATOM 31142 C CA . ALA A 1 107 ? 4.981 -16.942 -9.262 1.00 0.00 107 ALA A CA 16
ATOM 31143 C C . ALA A 1 107 ? 5.829 -18.029 -8.596 1.00 0.00 107 ALA A C 16
ATOM 31144 O O . ALA A 1 107 ? 6.386 -18.890 -9.288 1.00 0.00 107 ALA A O 16
ATOM 31151 N N . LYS A 1 108 ? 5.950 -17.969 -7.256 1.00 0.00 108 LYS A N 16
ATOM 31152 C CA . LYS A 1 108 ? 6.765 -18.909 -6.462 1.00 0.00 108 LYS A CA 16
ATOM 31153 C C . LYS A 1 108 ? 6.154 -19.008 -5.068 1.00 0.00 108 LYS A C 16
ATOM 31154 O O . LYS A 1 108 ? 5.826 -17.983 -4.480 1.00 0.00 108 LYS A O 16
ATOM 31173 N N . ALA A 1 109 ? 6.003 -20.226 -4.540 1.00 0.00 109 ALA A N 16
ATOM 31174 C CA . ALA A 1 109 ? 5.580 -20.432 -3.147 1.00 0.00 109 ALA A CA 16
ATOM 31175 C C . ALA A 1 109 ? 6.381 -21.576 -2.547 1.00 0.00 109 ALA A C 16
ATOM 31176 O O . ALA A 1 109 ? 6.446 -22.659 -3.121 1.00 0.00 109 ALA A O 16
ATOM 31183 N N . TRP A 1 110 ? 6.973 -21.339 -1.379 1.00 0.00 110 TRP A N 16
ATOM 31184 C CA . TRP A 1 110 ? 7.847 -22.311 -0.701 1.00 0.00 110 TRP A CA 16
ATOM 31185 C C . TRP A 1 110 ? 7.378 -22.423 0.753 1.00 0.00 110 TRP A C 16
ATOM 31186 O O . TRP A 1 110 ? 6.689 -21.526 1.256 1.00 0.00 110 TRP A O 16
ATOM 31207 N N . PHE A 1 111 ? 7.719 -23.517 1.433 1.00 0.00 111 PHE A N 16
ATOM 31208 C CA . PHE A 1 111 ? 7.437 -23.658 2.873 1.00 0.00 111 PHE A CA 16
ATOM 31209 C C . PHE A 1 111 ? 8.593 -24.390 3.548 1.00 0.00 111 PHE A C 16
ATOM 31210 O O . PHE A 1 111 ? 9.234 -25.264 2.943 1.00 0.00 111 PHE A O 16
ATOM 31227 N N . LYS A 1 112 ? 8.859 -24.016 4.799 1.00 0.00 112 LYS A N 16
ATOM 31228 C CA . LYS A 1 112 ? 9.840 -24.690 5.645 1.00 0.00 112 LYS A CA 16
ATOM 31229 C C . LYS A 1 112 ? 9.254 -24.842 7.050 1.00 0.00 112 LYS A C 16
ATOM 31230 O O . LYS A 1 112 ? 8.781 -23.869 7.637 1.00 0.00 112 LYS A O 16
ATOM 31249 N N . ILE A 1 113 ? 9.265 -26.076 7.580 1.00 0.00 113 ILE A N 16
ATOM 31250 C CA . ILE A 1 113 ? 8.637 -26.386 8.870 1.00 0.00 113 ILE A CA 16
ATOM 31251 C C . ILE A 1 113 ? 9.659 -26.159 9.994 1.00 0.00 113 ILE A C 16
ATOM 31252 O O . ILE A 1 113 ? 10.778 -26.685 9.949 1.00 0.00 113 ILE A O 16
ATOM 31268 N N . GLY A 1 114 ? 9.252 -25.334 10.967 1.00 0.00 114 GLY A N 16
ATOM 31269 C CA . GLY A 1 114 ? 10.062 -25.028 12.150 1.00 0.00 114 GLY A CA 16
ATOM 31270 C C . GLY A 1 114 ? 10.409 -26.267 12.976 1.00 0.00 114 GLY A C 16
ATOM 31271 O O . GLY A 1 114 ? 11.587 -26.599 13.145 1.00 0.00 114 GLY A O 16
ATOM 31275 N N . GLU A 1 115 ? 9.368 -26.953 13.476 1.00 0.00 115 GLU A N 16
ATOM 31276 C CA . GLU A 1 115 ? 9.513 -28.202 14.255 1.00 0.00 115 GLU A CA 16
ATOM 31277 C C . GLU A 1 115 ? 8.168 -28.981 14.257 1.00 0.00 115 GLU A C 16
ATOM 31278 O O . GLU A 1 115 ? 7.139 -28.429 13.840 1.00 0.00 115 GLU A O 16
ATOM 31290 N N . PRO A 1 116 ? 8.154 -30.278 14.716 1.00 0.00 116 PRO A N 16
ATOM 31291 C CA . PRO A 1 116 ? 6.908 -30.978 15.096 1.00 0.00 116 PRO A CA 16
ATOM 31292 C C . PRO A 1 116 ? 6.501 -30.694 16.569 1.00 0.00 116 PRO A C 16
ATOM 31293 O O . PRO A 1 116 ? 7.332 -30.777 17.486 1.00 0.00 116 PRO A O 16
ATOM 31304 N N . ARG A 1 117 ? 5.211 -30.324 16.794 1.00 0.00 117 ARG A N 16
ATOM 31305 C CA . ARG A 1 117 ? 4.694 -29.978 18.143 1.00 0.00 117 ARG A CA 16
ATOM 31306 C C . ARG A 1 117 ? 3.427 -30.793 18.466 1.00 0.00 117 ARG A C 16
ATOM 31307 O O . ARG A 1 117 ? 2.743 -31.294 17.561 1.00 0.00 117 ARG A O 16
ATOM 31328 N N . ILE A 1 118 ? 3.140 -30.922 19.772 1.00 0.00 118 ILE A N 16
ATOM 31329 C CA . ILE A 1 118 ? 1.905 -31.536 20.301 1.00 0.00 118 ILE A CA 16
ATOM 31330 C C . ILE A 1 118 ? 1.355 -30.614 21.403 1.00 0.00 118 ILE A C 16
ATOM 31331 O O . ILE A 1 118 ? 2.101 -30.243 22.319 1.00 0.00 118 ILE A O 16
ATOM 31347 N N . VAL A 1 119 ? 0.058 -30.240 21.283 1.00 0.00 119 VAL A N 16
ATOM 31348 C CA . VAL A 1 119 ? -0.652 -29.374 22.268 1.00 0.00 119 VAL A CA 16
ATOM 31349 C C . VAL A 1 119 ? -0.574 -29.970 23.689 1.00 0.00 119 VAL A C 16
ATOM 31350 O O . VAL A 1 119 ? -0.335 -29.251 24.665 1.00 0.00 119 VAL A O 16
ATOM 31363 N N . SER A 1 120 ? -0.744 -31.302 23.773 1.00 0.00 120 SER A N 16
ATOM 31364 C CA . SER A 1 120 ? -0.765 -32.049 25.048 1.00 0.00 120 SER A CA 16
ATOM 31365 C C . SER A 1 120 ? 0.594 -31.981 25.789 1.00 0.00 120 SER A C 16
ATOM 31366 O O . SER A 1 120 ? 0.652 -32.195 27.005 1.00 0.00 120 SER A O 16
ATOM 31374 N N . GLN A 1 121 ? 1.678 -31.679 25.045 1.00 0.00 121 GLN A N 16
ATOM 31375 C CA . GLN A 1 121 ? 3.027 -31.532 25.616 1.00 0.00 121 GLN A CA 16
ATOM 31376 C C . GLN A 1 121 ? 3.302 -30.051 25.934 1.00 0.00 121 GLN A C 16
ATOM 31377 O O . GLN A 1 121 ? 3.815 -29.303 25.091 1.00 0.00 121 GLN A O 16
ATOM 31391 N N . LYS A 1 122 ? 2.882 -29.624 27.140 1.00 0.00 122 LYS A N 16
ATOM 31392 C CA . LYS A 1 122 ? 3.175 -28.282 27.665 1.00 0.00 122 LYS A CA 16
ATOM 31393 C C . LYS A 1 122 ? 4.591 -28.284 28.271 1.00 0.00 122 LYS A C 16
ATOM 31394 O O . LYS A 1 122 ? 4.780 -28.636 29.445 1.00 0.00 122 LYS A O 16
ATOM 31413 N N . SER A 1 123 ? 5.588 -27.960 27.439 1.00 0.00 123 SER A N 16
ATOM 31414 C CA . SER A 1 123 ? 6.997 -27.923 27.845 1.00 0.00 123 SER A CA 16
ATOM 31415 C C . SER A 1 123 ? 7.341 -26.519 28.419 1.00 0.00 123 SER A C 16
ATOM 31416 O O . SER A 1 123 ? 7.346 -26.349 29.662 1.00 0.00 123 SER A O 16
ATOM 31425 N N . MET A 1 1 ? 0.223 0.615 -0.833 1.00 0.00 1 MET A N 17
ATOM 31426 C CA . MET A 1 1 ? 1.483 -0.116 -0.566 1.00 0.00 1 MET A CA 17
ATOM 31427 C C . MET A 1 1 ? 1.167 -1.495 0.036 1.00 0.00 1 MET A C 17
ATOM 31428 O O . MET A 1 1 ? 0.315 -1.603 0.932 1.00 0.00 1 MET A O 17
ATOM 31444 N N . ASN A 1 2 ? 1.790 -2.557 -0.534 1.00 0.00 2 ASN A N 17
ATOM 31445 C CA . ASN A 1 2 ? 1.818 -3.935 0.041 1.00 0.00 2 ASN A CA 17
ATOM 31446 C C . ASN A 1 2 ? 0.468 -4.680 -0.021 1.00 0.00 2 ASN A C 17
ATOM 31447 O O . ASN A 1 2 ? 0.433 -5.895 0.204 1.00 0.00 2 ASN A O 17
ATOM 31458 N N . SER A 1 3 ? -0.621 -3.959 -0.320 1.00 0.00 3 SER A N 17
ATOM 31459 C CA . SER A 1 3 ? -1.991 -4.500 -0.303 1.00 0.00 3 SER A CA 17
ATOM 31460 C C . SER A 1 3 ? -2.186 -5.557 -1.400 1.00 0.00 3 SER A C 17
ATOM 31461 O O . SER A 1 3 ? -2.776 -6.595 -1.140 1.00 0.00 3 SER A O 17
ATOM 31469 N N . GLU A 1 4 ? -1.627 -5.304 -2.602 1.00 0.00 4 GLU A N 17
ATOM 31470 C CA . GLU A 1 4 ? -1.699 -6.256 -3.747 1.00 0.00 4 GLU A CA 17
ATOM 31471 C C . GLU A 1 4 ? -0.867 -7.536 -3.481 1.00 0.00 4 GLU A C 17
ATOM 31472 O O . GLU A 1 4 ? -0.994 -8.528 -4.207 1.00 0.00 4 GLU A O 17
ATOM 31484 N N . ILE A 1 5 ? 0.001 -7.481 -2.455 1.00 0.00 5 ILE A N 17
ATOM 31485 C CA . ILE A 1 5 ? 0.811 -8.630 -2.001 1.00 0.00 5 ILE A CA 17
ATOM 31486 C C . ILE A 1 5 ? 0.095 -9.348 -0.834 1.00 0.00 5 ILE A C 17
ATOM 31487 O O . ILE A 1 5 ? 0.225 -10.561 -0.649 1.00 0.00 5 ILE A O 17
ATOM 31503 N N . GLU A 1 6 ? -0.680 -8.570 -0.067 1.00 0.00 6 GLU A N 17
ATOM 31504 C CA . GLU A 1 6 ? -1.472 -9.063 1.078 1.00 0.00 6 GLU A CA 17
ATOM 31505 C C . GLU A 1 6 ? -2.835 -9.632 0.640 1.00 0.00 6 GLU A C 17
ATOM 31506 O O . GLU A 1 6 ? -3.441 -10.396 1.385 1.00 0.00 6 GLU A O 17
ATOM 31518 N N . LEU A 1 7 ? -3.322 -9.244 -0.555 1.00 0.00 7 LEU A N 17
ATOM 31519 C CA . LEU A 1 7 ? -4.630 -9.713 -1.081 1.00 0.00 7 LEU A CA 17
ATOM 31520 C C . LEU A 1 7 ? -4.592 -11.231 -1.399 1.00 0.00 7 LEU A C 17
ATOM 31521 O O . LEU A 1 7 ? -5.514 -11.941 -0.979 1.00 0.00 7 LEU A O 17
ATOM 31537 N N . PRO A 1 8 ? -3.551 -11.766 -2.150 1.00 0.00 8 PRO A N 17
ATOM 31538 C CA . PRO A 1 8 ? -3.394 -13.221 -2.331 1.00 0.00 8 PRO A CA 17
ATOM 31539 C C . PRO A 1 8 ? -3.347 -13.949 -0.980 1.00 0.00 8 PRO A C 17
ATOM 31540 O O . PRO A 1 8 ? -4.172 -14.810 -0.723 1.00 0.00 8 PRO A O 17
ATOM 31551 N N . VAL A 1 9 ? -2.448 -13.489 -0.102 1.00 0.00 9 VAL A N 17
ATOM 31552 C CA . VAL A 1 9 ? -2.184 -14.100 1.219 1.00 0.00 9 VAL A CA 17
ATOM 31553 C C . VAL A 1 9 ? -3.449 -14.169 2.113 1.00 0.00 9 VAL A C 17
ATOM 31554 O O . VAL A 1 9 ? -3.717 -15.199 2.745 1.00 0.00 9 VAL A O 17
ATOM 31567 N N . GLN A 1 10 ? -4.226 -13.074 2.125 1.00 0.00 10 GLN A N 17
ATOM 31568 C CA . GLN A 1 10 ? -5.429 -12.937 2.982 1.00 0.00 10 GLN A CA 17
ATOM 31569 C C . GLN A 1 10 ? -6.498 -13.958 2.563 1.00 0.00 10 GLN A C 17
ATOM 31570 O O . GLN A 1 10 ? -6.935 -14.781 3.373 1.00 0.00 10 GLN A O 17
ATOM 31584 N N . LYS A 1 11 ? -6.860 -13.927 1.270 1.00 0.00 11 LYS A N 17
ATOM 31585 C CA . LYS A 1 11 ? -7.967 -14.739 0.722 1.00 0.00 11 LYS A CA 17
ATOM 31586 C C . LYS A 1 11 ? -7.574 -16.230 0.654 1.00 0.00 11 LYS A C 17
ATOM 31587 O O . LYS A 1 11 ? -8.399 -17.110 0.883 1.00 0.00 11 LYS A O 17
ATOM 31606 N N . GLN A 1 12 ? -6.293 -16.483 0.362 1.00 0.00 12 GLN A N 17
ATOM 31607 C CA . GLN A 1 12 ? -5.746 -17.843 0.178 1.00 0.00 12 GLN A CA 17
ATOM 31608 C C . GLN A 1 12 ? -5.635 -18.581 1.530 1.00 0.00 12 GLN A C 17
ATOM 31609 O O . GLN A 1 12 ? -5.724 -19.813 1.580 1.00 0.00 12 GLN A O 17
ATOM 31623 N N . LEU A 1 13 ? -5.409 -17.805 2.613 1.00 0.00 13 LEU A N 17
ATOM 31624 C CA . LEU A 1 13 ? -5.405 -18.327 3.995 1.00 0.00 13 LEU A CA 17
ATOM 31625 C C . LEU A 1 13 ? -6.788 -18.887 4.338 1.00 0.00 13 LEU A C 17
ATOM 31626 O O . LEU A 1 13 ? -6.915 -20.034 4.793 1.00 0.00 13 LEU A O 17
ATOM 31642 N N . GLU A 1 14 ? -7.813 -18.040 4.106 1.00 0.00 14 GLU A N 17
ATOM 31643 C CA . GLU A 1 14 ? -9.235 -18.404 4.281 1.00 0.00 14 GLU A CA 17
ATOM 31644 C C . GLU A 1 14 ? -9.553 -19.681 3.489 1.00 0.00 14 GLU A C 17
ATOM 31645 O O . GLU A 1 14 ? -10.153 -20.616 4.005 1.00 0.00 14 GLU A O 17
ATOM 31657 N N . ALA A 1 15 ? -9.073 -19.695 2.240 1.00 0.00 15 ALA A N 17
ATOM 31658 C CA . ALA A 1 15 ? -9.276 -20.789 1.284 1.00 0.00 15 ALA A CA 17
ATOM 31659 C C . ALA A 1 15 ? -8.595 -22.102 1.739 1.00 0.00 15 ALA A C 17
ATOM 31660 O O . ALA A 1 15 ? -9.072 -23.195 1.421 1.00 0.00 15 ALA A O 17
ATOM 31667 N N . TYR A 1 16 ? -7.477 -21.977 2.484 1.00 0.00 16 TYR A N 17
ATOM 31668 C CA . TYR A 1 16 ? -6.686 -23.134 2.955 1.00 0.00 16 TYR A CA 17
ATOM 31669 C C . TYR A 1 16 ? -7.473 -23.933 4.022 1.00 0.00 16 TYR A C 17
ATOM 31670 O O . TYR A 1 16 ? -7.568 -25.165 3.944 1.00 0.00 16 TYR A O 17
ATOM 31688 N N . ASN A 1 17 ? -8.061 -23.206 4.995 1.00 0.00 17 ASN A N 17
ATOM 31689 C CA . ASN A 1 17 ? -8.814 -23.819 6.118 1.00 0.00 17 ASN A CA 17
ATOM 31690 C C . ASN A 1 17 ? -10.277 -24.123 5.721 1.00 0.00 17 ASN A C 17
ATOM 31691 O O . ASN A 1 17 ? -10.911 -24.997 6.317 1.00 0.00 17 ASN A O 17
ATOM 31702 N N . ALA A 1 18 ? -10.805 -23.396 4.716 1.00 0.00 18 ALA A N 17
ATOM 31703 C CA . ALA A 1 18 ? -12.203 -23.566 4.232 1.00 0.00 18 ALA A CA 17
ATOM 31704 C C . ALA A 1 18 ? -12.287 -24.516 3.019 1.00 0.00 18 ALA A C 17
ATOM 31705 O O . ALA A 1 18 ? -13.375 -24.715 2.460 1.00 0.00 18 ALA A O 17
ATOM 31712 N N . ARG A 1 19 ? -11.122 -25.072 2.614 1.00 0.00 19 ARG A N 17
ATOM 31713 C CA . ARG A 1 19 ? -10.995 -26.094 1.543 1.00 0.00 19 ARG A CA 17
ATOM 31714 C C . ARG A 1 19 ? -11.316 -25.532 0.126 1.00 0.00 19 ARG A C 17
ATOM 31715 O O . ARG A 1 19 ? -11.485 -26.308 -0.829 1.00 0.00 19 ARG A O 17
ATOM 31736 N N . ASP A 1 20 ? -11.353 -24.189 -0.013 1.00 0.00 20 ASP A N 17
ATOM 31737 C CA . ASP A 1 20 ? -11.621 -23.523 -1.306 1.00 0.00 20 ASP A CA 17
ATOM 31738 C C . ASP A 1 20 ? -10.373 -23.555 -2.204 1.00 0.00 20 ASP A C 17
ATOM 31739 O O . ASP A 1 20 ? -9.474 -22.724 -2.070 1.00 0.00 20 ASP A O 17
ATOM 31748 N N . ILE A 1 21 ? -10.329 -24.545 -3.106 1.00 0.00 21 ILE A N 17
ATOM 31749 C CA . ILE A 1 21 ? -9.270 -24.674 -4.123 1.00 0.00 21 ILE A CA 17
ATOM 31750 C C . ILE A 1 21 ? -9.300 -23.488 -5.111 1.00 0.00 21 ILE A C 17
ATOM 31751 O O . ILE A 1 21 ? -8.244 -23.039 -5.563 1.00 0.00 21 ILE A O 17
ATOM 31767 N N . ASP A 1 22 ? -10.513 -22.969 -5.396 1.00 0.00 22 ASP A N 17
ATOM 31768 C CA . ASP A 1 22 ? -10.720 -21.895 -6.395 1.00 0.00 22 ASP A CA 17
ATOM 31769 C C . ASP A 1 22 ? -9.901 -20.632 -6.052 1.00 0.00 22 ASP A C 17
ATOM 31770 O O . ASP A 1 22 ? -9.189 -20.106 -6.904 1.00 0.00 22 ASP A O 17
ATOM 31779 N N . ALA A 1 23 ? -9.988 -20.185 -4.785 1.00 0.00 23 ALA A N 17
ATOM 31780 C CA . ALA A 1 23 ? -9.272 -18.983 -4.298 1.00 0.00 23 ALA A CA 17
ATOM 31781 C C . ALA A 1 23 ? -7.801 -19.312 -3.992 1.00 0.00 23 ALA A C 17
ATOM 31782 O O . ALA A 1 23 ? -6.921 -18.454 -4.124 1.00 0.00 23 ALA A O 17
ATOM 31789 N N . PHE A 1 24 ? -7.555 -20.575 -3.600 1.00 0.00 24 PHE A N 17
ATOM 31790 C CA . PHE A 1 24 ? -6.197 -21.091 -3.349 1.00 0.00 24 PHE A CA 17
ATOM 31791 C C . PHE A 1 24 ? -5.396 -21.211 -4.679 1.00 0.00 24 PHE A C 17
ATOM 31792 O O . PHE A 1 24 ? -4.187 -21.414 -4.660 1.00 0.00 24 PHE A O 17
ATOM 31809 N N . MET A 1 25 ? -6.096 -21.108 -5.828 1.00 0.00 25 MET A N 17
ATOM 31810 C CA . MET A 1 25 ? -5.469 -21.103 -7.176 1.00 0.00 25 MET A CA 17
ATOM 31811 C C . MET A 1 25 ? -5.697 -19.773 -7.924 1.00 0.00 25 MET A C 17
ATOM 31812 O O . MET A 1 25 ? -5.001 -19.491 -8.906 1.00 0.00 25 MET A O 17
ATOM 31826 N N . ALA A 1 26 ? -6.658 -18.957 -7.445 1.00 0.00 26 ALA A N 17
ATOM 31827 C CA . ALA A 1 26 ? -7.081 -17.702 -8.116 1.00 0.00 26 ALA A CA 17
ATOM 31828 C C . ALA A 1 26 ? -5.943 -16.677 -8.204 1.00 0.00 26 ALA A C 17
ATOM 31829 O O . ALA A 1 26 ? -5.735 -16.038 -9.242 1.00 0.00 26 ALA A O 17
ATOM 31836 N N . TRP A 1 27 ? -5.208 -16.549 -7.099 1.00 0.00 27 TRP A N 17
ATOM 31837 C CA . TRP A 1 27 ? -4.189 -15.509 -6.925 1.00 0.00 27 TRP A CA 17
ATOM 31838 C C . TRP A 1 27 ? -2.794 -15.985 -7.338 1.00 0.00 27 TRP A C 17
ATOM 31839 O O . TRP A 1 27 ? -1.838 -15.230 -7.224 1.00 0.00 27 TRP A O 17
ATOM 31860 N N . TRP A 1 28 ? -2.688 -17.232 -7.806 1.00 0.00 28 TRP A N 17
ATOM 31861 C CA . TRP A 1 28 ? -1.405 -17.853 -8.191 1.00 0.00 28 TRP A CA 17
ATOM 31862 C C . TRP A 1 28 ? -1.195 -17.727 -9.704 1.00 0.00 28 TRP A C 17
ATOM 31863 O O . TRP A 1 28 ? -2.162 -17.698 -10.475 1.00 0.00 28 TRP A O 17
ATOM 31884 N N . ALA A 1 29 ? 0.080 -17.625 -10.110 1.00 0.00 29 ALA A N 17
ATOM 31885 C CA . ALA A 1 29 ? 0.478 -17.663 -11.531 1.00 0.00 29 ALA A CA 17
ATOM 31886 C C . ALA A 1 29 ? 0.392 -19.108 -12.058 1.00 0.00 29 ALA A C 17
ATOM 31887 O O . ALA A 1 29 ? 0.615 -20.055 -11.299 1.00 0.00 29 ALA A O 17
ATOM 31894 N N . ASP A 1 30 ? 0.094 -19.271 -13.364 1.00 0.00 30 ASP A N 17
ATOM 31895 C CA . ASP A 1 30 ? -0.106 -20.610 -13.975 1.00 0.00 30 ASP A CA 17
ATOM 31896 C C . ASP A 1 30 ? 1.210 -21.417 -14.029 1.00 0.00 30 ASP A C 17
ATOM 31897 O O . ASP A 1 30 ? 1.189 -22.646 -14.119 1.00 0.00 30 ASP A O 17
ATOM 31906 N N . ASP A 1 31 ? 2.351 -20.709 -13.952 1.00 0.00 31 ASP A N 17
ATOM 31907 C CA . ASP A 1 31 ? 3.701 -21.316 -13.982 1.00 0.00 31 ASP A CA 17
ATOM 31908 C C . ASP A 1 31 ? 4.354 -21.333 -12.581 1.00 0.00 31 ASP A C 17
ATOM 31909 O O . ASP A 1 31 ? 5.576 -21.501 -12.478 1.00 0.00 31 ASP A O 17
ATOM 31918 N N . CYS A 1 32 ? 3.537 -21.189 -11.513 1.00 0.00 32 CYS A N 17
ATOM 31919 C CA . CYS A 1 32 ? 4.047 -21.033 -10.128 1.00 0.00 32 CYS A CA 17
ATOM 31920 C C . CYS A 1 32 ? 4.843 -22.270 -9.649 1.00 0.00 32 CYS A C 17
ATOM 31921 O O . CYS A 1 32 ? 4.360 -23.401 -9.726 1.00 0.00 32 CYS A O 17
ATOM 31929 N N . GLN A 1 33 ? 6.075 -22.027 -9.167 1.00 0.00 33 GLN A N 17
ATOM 31930 C CA . GLN A 1 33 ? 7.008 -23.082 -8.727 1.00 0.00 33 GLN A CA 17
ATOM 31931 C C . GLN A 1 33 ? 6.908 -23.268 -7.204 1.00 0.00 33 GLN A C 17
ATOM 31932 O O . GLN A 1 33 ? 7.394 -22.432 -6.430 1.00 0.00 33 GLN A O 17
ATOM 31946 N N . TYR A 1 34 ? 6.244 -24.362 -6.802 1.00 0.00 34 TYR A N 17
ATOM 31947 C CA . TYR A 1 34 ? 5.999 -24.716 -5.399 1.00 0.00 34 TYR A CA 17
ATOM 31948 C C . TYR A 1 34 ? 7.041 -25.748 -4.928 1.00 0.00 34 TYR A C 17
ATOM 31949 O O . TYR A 1 34 ? 7.088 -26.880 -5.437 1.00 0.00 34 TYR A O 17
ATOM 31967 N N . TYR A 1 35 ? 7.875 -25.333 -3.961 1.00 0.00 35 TYR A N 17
ATOM 31968 C CA . TYR A 1 35 ? 8.906 -26.183 -3.344 1.00 0.00 35 TYR A CA 17
ATOM 31969 C C . TYR A 1 35 ? 8.598 -26.429 -1.857 1.00 0.00 35 TYR A C 17
ATOM 31970 O O . TYR A 1 35 ? 7.914 -25.634 -1.200 1.00 0.00 35 TYR A O 17
ATOM 31988 N N . ALA A 1 36 ? 9.122 -27.555 -1.363 1.00 0.00 36 ALA A N 17
ATOM 31989 C CA . ALA A 1 36 ? 9.190 -27.881 0.063 1.00 0.00 36 ALA A CA 17
ATOM 31990 C C . ALA A 1 36 ? 10.646 -27.751 0.531 1.00 0.00 36 ALA A C 17
ATOM 31991 O O . ALA A 1 36 ? 11.569 -27.856 -0.285 1.00 0.00 36 ALA A O 17
ATOM 31998 N N . PHE A 1 37 ? 10.835 -27.519 1.839 1.00 0.00 37 PHE A N 17
ATOM 31999 C CA . PHE A 1 37 ? 12.174 -27.381 2.454 1.00 0.00 37 PHE A CA 17
ATOM 32000 C C . PHE A 1 37 ? 12.998 -28.693 2.296 1.00 0.00 37 PHE A C 17
ATOM 32001 O O . PHE A 1 37 ? 12.458 -29.774 2.561 1.00 0.00 37 PHE A O 17
ATOM 32018 N N . PRO A 1 38 ? 14.311 -28.643 1.865 1.00 0.00 38 PRO A N 17
ATOM 32019 C CA . PRO A 1 38 ? 15.024 -27.407 1.440 1.00 0.00 38 PRO A CA 17
ATOM 32020 C C . PRO A 1 38 ? 14.671 -26.938 -0.001 1.00 0.00 38 PRO A C 17
ATOM 32021 O O . PRO A 1 38 ? 14.418 -25.744 -0.216 1.00 0.00 38 PRO A O 17
ATOM 32032 N N . ALA A 1 39 ? 14.638 -27.877 -0.975 1.00 0.00 39 ALA A N 17
ATOM 32033 C CA . ALA A 1 39 ? 14.356 -27.557 -2.390 1.00 0.00 39 ALA A CA 17
ATOM 32034 C C . ALA A 1 39 ? 13.870 -28.814 -3.135 1.00 0.00 39 ALA A C 17
ATOM 32035 O O . ALA A 1 39 ? 14.575 -29.372 -3.981 1.00 0.00 39 ALA A O 17
ATOM 32042 N N . THR A 1 40 ? 12.675 -29.286 -2.758 1.00 0.00 40 THR A N 17
ATOM 32043 C CA . THR A 1 40 ? 11.980 -30.386 -3.448 1.00 0.00 40 THR A CA 17
ATOM 32044 C C . THR A 1 40 ? 10.819 -29.795 -4.254 1.00 0.00 40 THR A C 17
ATOM 32045 O O . THR A 1 40 ? 9.908 -29.220 -3.663 1.00 0.00 40 THR A O 17
ATOM 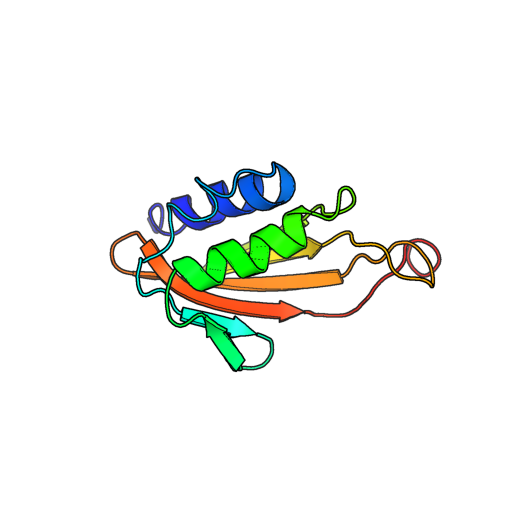32056 N N . LEU A 1 41 ? 10.865 -29.906 -5.591 1.00 0.00 41 LEU A N 17
ATOM 32057 C CA . LEU A 1 41 ? 9.790 -29.386 -6.447 1.00 0.00 41 LEU A CA 17
ATOM 32058 C C . LEU A 1 41 ? 8.570 -30.321 -6.369 1.00 0.00 41 LEU A C 17
ATOM 32059 O O . LEU A 1 41 ? 8.582 -31.423 -6.929 1.00 0.00 41 LEU A O 17
ATOM 32075 N N . LEU A 1 42 ? 7.543 -29.882 -5.619 1.00 0.00 42 LEU A N 17
ATOM 32076 C CA . LEU A 1 42 ? 6.261 -30.602 -5.493 1.00 0.00 42 LEU A CA 17
ATOM 32077 C C . LEU A 1 42 ? 5.413 -30.361 -6.745 1.00 0.00 42 LEU A C 17
ATOM 32078 O O . LEU A 1 42 ? 4.705 -31.264 -7.213 1.00 0.00 42 LEU A O 17
ATOM 32094 N N . ALA A 1 43 ? 5.506 -29.132 -7.276 1.00 0.00 43 ALA A N 17
ATOM 32095 C CA . ALA A 1 43 ? 4.704 -28.707 -8.431 1.00 0.00 43 ALA A CA 17
ATOM 32096 C C . ALA A 1 43 ? 5.356 -27.528 -9.161 1.00 0.00 43 ALA A C 17
ATOM 32097 O O . ALA A 1 43 ? 5.574 -26.492 -8.557 1.00 0.00 43 ALA A O 17
ATOM 32104 N N . GLY A 1 44 ? 5.644 -27.696 -10.465 1.00 0.00 44 GLY A N 17
ATOM 32105 C CA . GLY A 1 44 ? 6.307 -26.652 -11.272 1.00 0.00 44 GLY A CA 17
ATOM 32106 C C . GLY A 1 44 ? 5.338 -25.787 -12.085 1.00 0.00 44 GLY A C 17
ATOM 32107 O O . GLY A 1 44 ? 5.728 -25.198 -13.103 1.00 0.00 44 GLY A O 17
ATOM 32111 N N . ASN A 1 45 ? 4.093 -25.689 -11.593 1.00 0.00 45 ASN A N 17
ATOM 32112 C CA . ASN A 1 45 ? 2.976 -24.962 -12.238 1.00 0.00 45 ASN A CA 17
ATOM 32113 C C . ASN A 1 45 ? 1.702 -25.103 -11.380 1.00 0.00 45 ASN A C 17
ATOM 32114 O O . ASN A 1 45 ? 1.565 -26.080 -10.629 1.00 0.00 45 ASN A O 17
ATOM 32125 N N . ALA A 1 46 ? 0.766 -24.143 -11.545 1.00 0.00 46 ALA A N 17
ATOM 32126 C CA . ALA A 1 46 ? -0.455 -24.014 -10.709 1.00 0.00 46 ALA A CA 17
ATOM 32127 C C . ALA A 1 46 ? -1.353 -25.266 -10.751 1.00 0.00 46 ALA A C 17
ATOM 32128 O O . ALA A 1 46 ? -1.965 -25.619 -9.739 1.00 0.00 46 ALA A O 17
ATOM 32135 N N . ALA A 1 47 ? -1.401 -25.948 -11.912 1.00 0.00 47 ALA A N 17
ATOM 32136 C CA . ALA A 1 47 ? -2.263 -27.137 -12.109 1.00 0.00 47 ALA A CA 17
ATOM 32137 C C . ALA A 1 47 ? -1.877 -28.267 -11.144 1.00 0.00 47 ALA A C 17
ATOM 32138 O O . ALA A 1 47 ? -2.742 -28.897 -10.534 1.00 0.00 47 ALA A O 17
ATOM 32145 N N . GLU A 1 48 ? -0.562 -28.499 -11.013 1.00 0.00 48 GLU A N 17
ATOM 32146 C CA . GLU A 1 48 ? -0.018 -29.557 -10.145 1.00 0.00 48 GLU A CA 17
ATOM 32147 C C . GLU A 1 48 ? -0.096 -29.137 -8.658 1.00 0.00 48 GLU A C 17
ATOM 32148 O O . GLU A 1 48 ? -0.215 -29.993 -7.778 1.00 0.00 48 GLU A O 17
ATOM 32160 N N . ILE A 1 49 ? -0.009 -27.807 -8.392 1.00 0.00 49 ILE A N 17
ATOM 32161 C CA . ILE A 1 49 ? -0.146 -27.240 -7.021 1.00 0.00 49 ILE A CA 17
ATOM 32162 C C . ILE A 1 49 ? -1.557 -27.524 -6.488 1.00 0.00 49 ILE A C 17
ATOM 32163 O O . ILE A 1 49 ? -1.732 -27.887 -5.316 1.00 0.00 49 ILE A O 17
ATOM 32179 N N . ARG A 1 50 ? -2.543 -27.373 -7.390 1.00 0.00 50 ARG A N 17
ATOM 32180 C CA . ARG A 1 50 ? -3.951 -27.678 -7.119 1.00 0.00 50 ARG A CA 17
ATOM 32181 C C . ARG A 1 50 ? -4.101 -29.124 -6.636 1.00 0.00 50 ARG A C 17
ATOM 32182 O O . ARG A 1 50 ? -4.568 -29.353 -5.534 1.00 0.00 50 ARG A O 17
ATOM 32203 N N . VAL A 1 51 ? -3.605 -30.061 -7.462 1.00 0.00 51 VAL A N 17
ATOM 32204 C CA . VAL A 1 51 ? -3.757 -31.519 -7.257 1.00 0.00 51 VAL A CA 17
ATOM 32205 C C . VAL A 1 51 ? -3.061 -31.975 -5.957 1.00 0.00 51 VAL A C 17
ATOM 32206 O O . VAL A 1 51 ? -3.634 -32.723 -5.160 1.00 0.00 51 VAL A O 17
ATOM 32219 N N . ARG A 1 52 ? -1.841 -31.454 -5.751 1.00 0.00 52 ARG A N 17
ATOM 32220 C CA . ARG A 1 52 ? -1.002 -31.756 -4.574 1.00 0.00 52 ARG A CA 17
ATOM 32221 C C . ARG A 1 52 ? -1.710 -31.331 -3.272 1.00 0.00 52 ARG A C 17
ATOM 32222 O O . ARG A 1 52 ? -1.684 -32.050 -2.264 1.00 0.00 52 ARG A O 17
ATOM 32243 N N . HIS A 1 53 ? -2.330 -30.139 -3.313 1.00 0.00 53 HIS A N 17
ATOM 32244 C CA . HIS A 1 53 ? -3.064 -29.570 -2.175 1.00 0.00 53 HIS A CA 17
ATOM 32245 C C . HIS A 1 53 ? -4.457 -30.183 -2.016 1.00 0.00 53 HIS A C 17
ATOM 32246 O O . HIS A 1 53 ? -4.964 -30.186 -0.916 1.00 0.00 53 HIS A O 17
ATOM 32261 N N . ILE A 1 54 ? -5.082 -30.685 -3.103 1.00 0.00 54 ILE A N 17
ATOM 32262 C CA . ILE A 1 54 ? -6.362 -31.425 -3.010 1.00 0.00 54 ILE A CA 17
ATOM 32263 C C . ILE A 1 54 ? -6.177 -32.628 -2.069 1.00 0.00 54 ILE A C 17
ATOM 32264 O O . ILE A 1 54 ? -6.995 -32.862 -1.183 1.00 0.00 54 ILE A O 17
ATOM 32280 N N . GLU A 1 55 ? -5.042 -33.318 -2.240 1.00 0.00 55 GLU A N 17
ATOM 32281 C CA . GLU A 1 55 ? -4.638 -34.468 -1.405 1.00 0.00 55 GLU A CA 17
ATOM 32282 C C . GLU A 1 55 ? -4.443 -34.051 0.073 1.00 0.00 55 GLU A C 17
ATOM 32283 O O . GLU A 1 55 ? -4.750 -34.816 0.996 1.00 0.00 55 GLU A O 17
ATOM 32295 N N . ARG A 1 56 ? -3.951 -32.819 0.273 1.00 0.00 56 ARG A N 17
ATOM 32296 C CA . ARG A 1 56 ? -3.792 -32.213 1.613 1.00 0.00 56 ARG A CA 17
ATOM 32297 C C . ARG A 1 56 ? -5.154 -31.704 2.160 1.00 0.00 56 ARG A C 17
ATOM 32298 O O . ARG A 1 56 ? -5.343 -31.620 3.369 1.00 0.00 56 ARG A O 17
ATOM 32319 N N . PHE A 1 57 ? -6.098 -31.389 1.260 1.00 0.00 57 PHE A N 17
ATOM 32320 C CA . PHE A 1 57 ? -7.458 -30.925 1.632 1.00 0.00 57 PHE A CA 17
ATOM 32321 C C . PHE A 1 57 ? -8.383 -32.133 1.920 1.00 0.00 57 PHE A C 17
ATOM 32322 O O . PHE A 1 57 ? -9.467 -31.968 2.498 1.00 0.00 57 PHE A O 17
ATOM 32339 N N . LYS A 1 58 ? -7.936 -33.350 1.511 1.00 0.00 58 LYS A N 17
ATOM 32340 C CA . LYS A 1 58 ? -8.601 -34.624 1.875 1.00 0.00 58 LYS A CA 17
ATOM 32341 C C . LYS A 1 58 ? -8.425 -34.918 3.386 1.00 0.00 58 LYS A C 17
ATOM 32342 O O . LYS A 1 58 ? -9.192 -35.701 3.965 1.00 0.00 58 LYS A O 17
ATOM 32361 N N . GLU A 1 59 ? -7.398 -34.289 3.990 1.00 0.00 59 GLU A N 17
ATOM 32362 C CA . GLU A 1 59 ? -7.146 -34.322 5.443 1.00 0.00 59 GLU A CA 17
ATOM 32363 C C . GLU A 1 59 ? -8.324 -33.636 6.197 1.00 0.00 59 GLU A C 17
ATOM 32364 O O . GLU A 1 59 ? -8.531 -32.424 6.026 1.00 0.00 59 GLU A O 17
ATOM 32376 N N . PRO A 1 60 ? -9.129 -34.390 7.023 1.00 0.00 60 PRO A N 17
ATOM 32377 C CA . PRO A 1 60 ? -10.232 -33.794 7.826 1.00 0.00 60 PRO A CA 17
ATOM 32378 C C . PRO A 1 60 ? -9.697 -32.948 9.005 1.00 0.00 60 PRO A C 17
ATOM 32379 O O . PRO A 1 60 ? -10.381 -32.053 9.506 1.00 0.00 60 PRO A O 17
ATOM 32390 N N . ASP A 1 61 ? -8.447 -33.237 9.407 1.00 0.00 61 ASP A N 17
ATOM 32391 C CA . ASP A 1 61 ? -7.763 -32.571 10.528 1.00 0.00 61 ASP A CA 17
ATOM 32392 C C . ASP A 1 61 ? -6.894 -31.401 10.046 1.00 0.00 61 ASP A C 17
ATOM 32393 O O . ASP A 1 61 ? -6.150 -30.819 10.849 1.00 0.00 61 ASP A O 17
ATOM 32402 N N . LEU A 1 62 ? -6.984 -31.059 8.740 1.00 0.00 62 LEU A N 17
ATOM 32403 C CA . LEU A 1 62 ? -6.244 -29.923 8.180 1.00 0.00 62 LEU A CA 17
ATOM 32404 C C . LEU A 1 62 ? -6.776 -28.613 8.767 1.00 0.00 62 LEU A C 17
ATOM 32405 O O . LEU A 1 62 ? -7.927 -28.224 8.520 1.00 0.00 62 LEU A O 17
ATOM 32421 N N . TYR A 1 63 ? -5.934 -27.965 9.565 1.00 0.00 63 TYR A N 17
ATOM 32422 C CA . TYR A 1 63 ? -6.193 -26.630 10.083 1.00 0.00 63 TYR A CA 17
ATOM 32423 C C . TYR A 1 63 ? -4.861 -25.883 10.142 1.00 0.00 63 TYR A C 17
ATOM 32424 O O . TYR A 1 63 ? -3.950 -26.291 10.871 1.00 0.00 63 TYR A O 17
ATOM 32442 N N . GLY A 1 64 ? -4.749 -24.809 9.346 1.00 0.00 64 GLY A N 17
ATOM 32443 C CA . GLY A 1 64 ? -3.591 -23.929 9.388 1.00 0.00 64 GLY A CA 17
ATOM 32444 C C . GLY A 1 64 ? -3.932 -22.683 10.170 1.00 0.00 64 GLY A C 17
ATOM 32445 O O . GLY A 1 64 ? -4.599 -21.780 9.646 1.00 0.00 64 GLY A O 17
ATOM 32449 N N . GLU A 1 65 ? -3.495 -22.644 11.435 1.00 0.00 65 GLU A N 17
ATOM 32450 C CA . GLU A 1 65 ? -3.727 -21.500 12.321 1.00 0.00 65 GLU A CA 17
ATOM 32451 C C . GLU A 1 65 ? -2.592 -20.500 12.133 1.00 0.00 65 GLU A C 17
ATOM 32452 O O . GLU A 1 65 ? -1.498 -20.720 12.641 1.00 0.00 65 GLU A O 17
ATOM 32464 N N . LEU A 1 66 ? -2.847 -19.426 11.374 1.00 0.00 66 LEU A N 17
ATOM 32465 C CA . LEU A 1 66 ? -1.853 -18.366 11.145 1.00 0.00 66 LEU A CA 17
ATOM 32466 C C . LEU A 1 66 ? -1.759 -17.513 12.413 1.00 0.00 66 LEU A C 17
ATOM 32467 O O . LEU A 1 66 ? -2.732 -16.866 12.816 1.00 0.00 66 LEU A O 17
ATOM 32483 N N . LEU A 1 67 ? -0.574 -17.540 13.039 1.00 0.00 67 LEU A N 17
ATOM 32484 C CA . LEU A 1 67 ? -0.313 -16.862 14.328 1.00 0.00 67 LEU A CA 17
ATOM 32485 C C . LEU A 1 67 ? 0.530 -15.588 14.119 1.00 0.00 67 LEU A C 17
ATOM 32486 O O . LEU A 1 67 ? 0.351 -14.588 14.826 1.00 0.00 67 LEU A O 17
ATOM 32502 N N . THR A 1 68 ? 1.430 -15.628 13.125 1.00 0.00 68 THR A N 17
ATOM 32503 C CA . THR A 1 68 ? 2.339 -14.514 12.813 1.00 0.00 68 THR A CA 17
ATOM 32504 C C . THR A 1 68 ? 2.465 -14.356 11.289 1.00 0.00 68 THR A C 17
ATOM 32505 O O . THR A 1 68 ? 2.519 -15.347 10.566 1.00 0.00 68 THR A O 17
ATOM 32516 N N . ARG A 1 69 ? 2.462 -13.099 10.817 1.00 0.00 69 ARG A N 17
ATOM 32517 C CA . ARG A 1 69 ? 2.736 -12.752 9.414 1.00 0.00 69 ARG A CA 17
ATOM 32518 C C . ARG A 1 69 ? 3.537 -11.439 9.355 1.00 0.00 69 ARG A C 17
ATOM 32519 O O . ARG A 1 69 ? 3.217 -10.472 10.066 1.00 0.00 69 ARG A O 17
ATOM 32540 N N . VAL A 1 70 ? 4.602 -11.431 8.529 1.00 0.00 70 VAL A N 17
ATOM 32541 C CA . VAL A 1 70 ? 5.409 -10.228 8.221 1.00 0.00 70 VAL A CA 17
ATOM 32542 C C . VAL A 1 70 ? 5.483 -10.063 6.694 1.00 0.00 70 VAL A C 17
ATOM 32543 O O . VAL A 1 70 ? 5.329 -11.045 5.958 1.00 0.00 70 VAL A O 17
ATOM 32556 N N . ILE A 1 71 ? 5.714 -8.828 6.219 1.00 0.00 71 ILE A N 17
ATOM 32557 C CA . ILE A 1 71 ? 5.784 -8.535 4.772 1.00 0.00 71 ILE A CA 17
ATOM 32558 C C . ILE A 1 71 ? 6.949 -7.571 4.456 1.00 0.00 71 ILE A C 17
ATOM 32559 O O . ILE A 1 71 ? 7.222 -6.626 5.212 1.00 0.00 71 ILE A O 17
ATOM 32575 N N . VAL A 1 72 ? 7.629 -7.849 3.330 1.00 0.00 72 VAL A N 17
ATOM 32576 C CA . VAL A 1 72 ? 8.777 -7.087 2.827 1.00 0.00 72 VAL A CA 17
ATOM 32577 C C . VAL A 1 72 ? 8.713 -7.069 1.276 1.00 0.00 72 VAL A C 17
ATOM 32578 O O . VAL A 1 72 ? 8.906 -8.104 0.620 1.00 0.00 72 VAL A O 17
ATOM 32591 N N . GLY A 1 73 ? 8.361 -5.894 0.713 1.00 0.00 73 GLY A N 17
ATOM 32592 C CA . GLY A 1 73 ? 8.252 -5.708 -0.735 1.00 0.00 73 GLY A CA 17
ATOM 32593 C C . GLY A 1 73 ? 7.143 -6.554 -1.360 1.00 0.00 73 GLY A C 17
ATOM 32594 O O . GLY A 1 73 ? 5.970 -6.425 -0.981 1.00 0.00 73 GLY A O 17
ATOM 32598 N N . ASN A 1 74 ? 7.523 -7.455 -2.291 1.00 0.00 74 ASN A N 17
ATOM 32599 C CA . ASN A 1 74 ? 6.566 -8.333 -3.003 1.00 0.00 74 ASN A CA 17
ATOM 32600 C C . ASN A 1 74 ? 6.534 -9.753 -2.385 1.00 0.00 74 ASN A C 17
ATOM 32601 O O . ASN A 1 74 ? 6.034 -10.696 -2.998 1.00 0.00 74 ASN A O 17
ATOM 32612 N N . VAL A 1 75 ? 7.020 -9.871 -1.144 1.00 0.00 75 VAL A N 17
ATOM 32613 C CA . VAL A 1 75 ? 7.185 -11.156 -0.428 1.00 0.00 75 VAL A CA 17
ATOM 32614 C C . VAL A 1 75 ? 6.485 -11.091 0.947 1.00 0.00 75 VAL A C 17
ATOM 32615 O O . VAL A 1 75 ? 6.602 -10.089 1.649 1.00 0.00 75 VAL A O 17
ATOM 32628 N N . VAL A 1 76 ? 5.760 -12.168 1.318 1.00 0.00 76 VAL A N 17
ATOM 32629 C CA . VAL A 1 76 ? 5.147 -12.316 2.655 1.00 0.00 76 VAL A CA 17
ATOM 32630 C C . VAL A 1 76 ? 5.638 -13.621 3.308 1.00 0.00 76 VAL A C 17
ATOM 32631 O O . VAL A 1 76 ? 5.740 -14.653 2.640 1.00 0.00 76 VAL A O 17
ATOM 32644 N N . ILE A 1 77 ? 5.962 -13.540 4.605 1.00 0.00 77 ILE A N 17
ATOM 32645 C CA . ILE A 1 77 ? 6.159 -14.700 5.481 1.00 0.00 77 ILE A CA 17
ATOM 32646 C C . ILE A 1 77 ? 4.846 -14.896 6.251 1.00 0.00 77 ILE A C 17
ATOM 32647 O O . ILE A 1 77 ? 4.523 -14.101 7.143 1.00 0.00 77 ILE A O 17
ATOM 32663 N N . ASP A 1 78 ? 4.058 -15.890 5.852 1.00 0.00 78 ASP A N 17
ATOM 32664 C CA . ASP A 1 78 ? 2.848 -16.303 6.566 1.00 0.00 78 ASP A CA 17
ATOM 32665 C C . ASP A 1 78 ? 3.176 -17.563 7.382 1.00 0.00 78 ASP A C 17
ATOM 32666 O O . ASP A 1 78 ? 3.356 -18.656 6.845 1.00 0.00 78 ASP A O 17
ATOM 32675 N N . HIS A 1 79 ? 3.304 -17.376 8.704 1.00 0.00 79 HIS A N 17
ATOM 32676 C CA . HIS A 1 79 ? 3.698 -18.437 9.640 1.00 0.00 79 HIS A CA 17
ATOM 32677 C C . HIS A 1 79 ? 2.439 -18.989 10.330 1.00 0.00 79 HIS A C 17
ATOM 32678 O O . HIS A 1 79 ? 1.784 -18.293 11.124 1.00 0.00 79 HIS A O 17
ATOM 32693 N N . GLU A 1 80 ? 2.141 -20.258 10.029 1.00 0.00 80 GLU A N 17
ATOM 32694 C CA . GLU A 1 80 ? 0.950 -20.979 10.506 1.00 0.00 80 GLU A CA 17
ATOM 32695 C C . GLU A 1 80 ? 1.352 -22.323 11.152 1.00 0.00 80 GLU A C 17
ATOM 32696 O O . GLU A 1 80 ? 2.414 -22.870 10.864 1.00 0.00 80 GLU A O 17
ATOM 32708 N N . THR A 1 81 ? 0.508 -22.812 12.069 1.00 0.00 81 THR A N 17
ATOM 32709 C CA . THR A 1 81 ? 0.647 -24.139 12.677 1.00 0.00 81 THR A CA 17
ATOM 32710 C C . THR A 1 81 ? -0.328 -25.126 11.994 1.00 0.00 81 THR A C 17
ATOM 32711 O O . THR A 1 81 ? -1.552 -24.988 12.115 1.00 0.00 81 THR A O 17
ATOM 32722 N N . VAL A 1 82 ? 0.242 -26.086 11.252 1.00 0.00 82 VAL A N 17
ATOM 32723 C CA . VAL A 1 82 ? -0.498 -27.160 10.564 1.00 0.00 82 VAL A CA 17
ATOM 32724 C C . VAL A 1 82 ? -0.838 -28.286 11.557 1.00 0.00 82 VAL A C 17
ATOM 32725 O O . VAL A 1 82 ? 0.059 -28.940 12.084 1.00 0.00 82 VAL A O 17
ATOM 32738 N N . THR A 1 83 ? -2.137 -28.503 11.809 1.00 0.00 83 THR A N 17
ATOM 32739 C CA . THR A 1 83 ? -2.608 -29.581 12.689 1.00 0.00 83 THR A CA 17
ATOM 32740 C C . THR A 1 83 ? -2.563 -30.947 11.955 1.00 0.00 83 THR A C 17
ATOM 32741 O O . THR A 1 83 ? -3.157 -31.105 10.880 1.00 0.00 83 THR A O 17
ATOM 32752 N N . ARG A 1 84 ? -1.804 -31.903 12.529 1.00 0.00 84 ARG A N 17
ATOM 32753 C CA . ARG A 1 84 ? -1.754 -33.313 12.080 1.00 0.00 84 ARG A CA 17
ATOM 32754 C C . ARG A 1 84 ? -2.139 -34.217 13.275 1.00 0.00 84 ARG A C 17
ATOM 32755 O O . ARG A 1 84 ? -2.480 -33.713 14.354 1.00 0.00 84 ARG A O 17
ATOM 32776 N N . ASN A 1 85 ? -2.093 -35.548 13.083 1.00 0.00 85 ASN A N 17
ATOM 32777 C CA . ASN A 1 85 ? -2.409 -36.525 14.147 1.00 0.00 85 ASN A CA 17
ATOM 32778 C C . ASN A 1 85 ? -1.162 -37.353 14.491 1.00 0.00 85 ASN A C 17
ATOM 32779 O O . ASN A 1 85 ? -0.762 -38.229 13.716 1.00 0.00 85 ASN A O 17
ATOM 32790 N N . PHE A 1 86 ? -0.522 -37.034 15.635 1.00 0.00 86 PHE A N 17
ATOM 32791 C CA . PHE A 1 86 ? 0.621 -37.802 16.173 1.00 0.00 86 PHE A CA 17
ATOM 32792 C C . PHE A 1 86 ? 0.170 -38.558 17.446 1.00 0.00 86 PHE A C 17
ATOM 32793 O O . PHE A 1 86 ? -0.564 -37.987 18.256 1.00 0.00 86 PHE A O 17
ATOM 32810 N N . PRO A 1 87 ? 0.595 -39.854 17.642 1.00 0.00 87 PRO A N 17
ATOM 32811 C CA . PRO A 1 87 ? 0.180 -40.685 18.811 1.00 0.00 87 PRO A CA 17
ATOM 32812 C C . PRO A 1 87 ? 0.653 -40.137 20.183 1.00 0.00 87 PRO A C 17
ATOM 32813 O O . PRO A 1 87 ? 0.113 -40.535 21.221 1.00 0.00 87 PRO A O 17
ATOM 32824 N N . GLU A 1 88 ? 1.654 -39.232 20.178 1.00 0.00 88 GLU A N 17
ATOM 32825 C CA . GLU A 1 88 ? 2.204 -38.630 21.422 1.00 0.00 88 GLU A CA 17
ATOM 32826 C C . GLU A 1 88 ? 1.353 -37.437 21.918 1.00 0.00 88 GLU A C 17
ATOM 32827 O O . GLU A 1 88 ? 1.564 -36.950 23.036 1.00 0.00 88 GLU A O 17
ATOM 32839 N N . GLY A 1 89 ? 0.406 -36.961 21.088 1.00 0.00 89 GLY A N 17
ATOM 32840 C CA . GLY A 1 89 ? -0.570 -35.958 21.534 1.00 0.00 89 GLY A CA 17
ATOM 32841 C C . GLY A 1 89 ? -1.407 -35.414 20.392 1.00 0.00 89 GLY A C 17
ATOM 32842 O O . GLY A 1 89 ? -2.071 -36.184 19.698 1.00 0.00 89 GLY A O 17
ATOM 32846 N N . LYS A 1 90 ? -1.394 -34.079 20.218 1.00 0.00 90 LYS A N 17
ATOM 32847 C CA . LYS A 1 90 ? -2.051 -33.394 19.102 1.00 0.00 90 LYS A CA 17
ATOM 32848 C C . LYS A 1 90 ? -1.363 -33.749 17.771 1.00 0.00 90 LYS A C 17
ATOM 32849 O O . LYS A 1 90 ? -1.859 -34.586 17.013 1.00 0.00 90 LYS A O 17
ATOM 32868 N N . GLY A 1 91 ? -0.197 -33.146 17.518 1.00 0.00 91 GLY A N 17
ATOM 32869 C CA . GLY A 1 91 ? 0.536 -33.356 16.272 1.00 0.00 91 GLY A CA 17
ATOM 32870 C C . GLY A 1 91 ? 0.582 -32.125 15.397 1.00 0.00 91 GLY A C 17
ATOM 32871 O O . GLY A 1 91 ? 0.758 -32.227 14.180 1.00 0.00 91 GLY A O 17
ATOM 32875 N N . GLU A 1 92 ? 0.493 -30.953 16.025 1.00 0.00 92 GLU A N 17
ATOM 32876 C CA . GLU A 1 92 ? 0.427 -29.677 15.306 1.00 0.00 92 GLU A CA 17
ATOM 32877 C C . GLU A 1 92 ? 1.857 -29.139 15.120 1.00 0.00 92 GLU A C 17
ATOM 32878 O O . GLU A 1 92 ? 2.558 -28.872 16.084 1.00 0.00 92 GLU A O 17
ATOM 32890 N N . VAL A 1 93 ? 2.302 -29.033 13.861 1.00 0.00 93 VAL A N 17
ATOM 32891 C CA . VAL A 1 93 ? 3.677 -28.630 13.535 1.00 0.00 93 VAL A CA 17
ATOM 32892 C C . VAL A 1 93 ? 3.663 -27.175 13.053 1.00 0.00 93 VAL A C 17
ATOM 32893 O O . VAL A 1 93 ? 2.773 -26.785 12.286 1.00 0.00 93 VAL A O 17
ATOM 32906 N N . ASP A 1 94 ? 4.600 -26.354 13.556 1.00 0.00 94 ASP A N 17
ATOM 32907 C CA . ASP A 1 94 ? 4.699 -24.953 13.124 1.00 0.00 94 ASP A CA 17
ATOM 32908 C C . ASP A 1 94 ? 5.474 -24.907 11.801 1.00 0.00 94 ASP A C 17
ATOM 32909 O O . ASP A 1 94 ? 6.373 -25.721 11.577 1.00 0.00 94 ASP A O 17
ATOM 32918 N N . VAL A 1 95 ? 5.076 -23.998 10.913 1.00 0.00 95 VAL A N 17
ATOM 32919 C CA . VAL A 1 95 ? 5.663 -23.837 9.571 1.00 0.00 95 VAL A CA 17
ATOM 32920 C C . VAL A 1 95 ? 5.736 -22.330 9.255 1.00 0.00 95 VAL A C 17
ATOM 32921 O O . VAL A 1 95 ? 4.871 -21.565 9.689 1.00 0.00 95 VAL A O 17
ATOM 32934 N N . ALA A 1 96 ? 6.798 -21.905 8.561 1.00 0.00 96 ALA A N 17
ATOM 32935 C CA . ALA A 1 96 ? 6.862 -20.593 7.913 1.00 0.00 96 ALA A CA 17
ATOM 32936 C C . ALA A 1 96 ? 6.708 -20.806 6.410 1.00 0.00 96 ALA A C 17
ATOM 32937 O O . ALA A 1 96 ? 7.622 -21.334 5.762 1.00 0.00 96 ALA A O 17
ATOM 32944 N N . CYS A 1 97 ? 5.553 -20.434 5.865 1.00 0.00 97 CYS A N 17
ATOM 32945 C CA . CYS A 1 97 ? 5.321 -20.461 4.422 1.00 0.00 97 CYS A CA 17
ATOM 32946 C C . CYS A 1 97 ? 5.641 -19.058 3.881 1.00 0.00 97 CYS A C 17
ATOM 32947 O O . CYS A 1 97 ? 5.355 -18.057 4.536 1.00 0.00 97 CYS A O 17
ATOM 32955 N N . ILE A 1 98 ? 6.316 -19.002 2.736 1.00 0.00 98 ILE A N 17
ATOM 32956 C CA . ILE A 1 98 ? 6.783 -17.751 2.130 1.00 0.00 98 ILE A CA 17
ATOM 32957 C C . ILE A 1 98 ? 6.388 -17.718 0.643 1.00 0.00 98 ILE A C 17
ATOM 32958 O O . ILE A 1 98 ? 6.749 -18.611 -0.135 1.00 0.00 98 ILE A O 17
ATOM 32974 N N . TYR A 1 99 ? 5.612 -16.688 0.259 1.00 0.00 99 TYR A N 17
ATOM 32975 C CA . TYR A 1 99 ? 5.175 -16.481 -1.134 1.00 0.00 99 TYR A CA 17
ATOM 32976 C C . TYR A 1 99 ? 5.902 -15.279 -1.726 1.00 0.00 99 TYR A C 17
ATOM 32977 O O . TYR A 1 99 ? 6.095 -14.264 -1.049 1.00 0.00 99 TYR A O 17
ATOM 32995 N N . GLU A 1 100 ? 6.317 -15.412 -2.988 1.00 0.00 100 GLU A N 17
ATOM 32996 C CA . GLU A 1 100 ? 6.748 -14.281 -3.805 1.00 0.00 100 GLU A CA 17
ATOM 32997 C C . GLU A 1 100 ? 5.626 -13.968 -4.801 1.00 0.00 100 GLU A C 17
ATOM 32998 O O . GLU A 1 100 ? 5.339 -14.764 -5.703 1.00 0.00 100 GLU A O 17
ATOM 33010 N N . VAL A 1 101 ? 4.989 -12.816 -4.595 1.00 0.00 101 VAL A N 17
ATOM 33011 C CA . VAL A 1 101 ? 3.906 -12.322 -5.447 1.00 0.00 101 VAL A CA 17
ATOM 33012 C C . VAL A 1 101 ? 4.481 -11.341 -6.486 1.00 0.00 101 VAL A C 17
ATOM 33013 O O . VAL A 1 101 ? 4.902 -10.237 -6.143 1.00 0.00 101 VAL A O 17
ATOM 33026 N N . GLU A 1 102 ? 4.486 -11.756 -7.756 1.00 0.00 102 GLU A N 17
ATOM 33027 C CA . GLU A 1 102 ? 4.919 -10.921 -8.884 1.00 0.00 102 GLU A CA 17
ATOM 33028 C C . GLU A 1 102 ? 3.700 -10.575 -9.752 1.00 0.00 102 GLU A C 17
ATOM 33029 O O . GLU A 1 102 ? 2.951 -11.478 -10.145 1.00 0.00 102 GLU A O 17
ATOM 33041 N N . ASN A 1 103 ? 3.518 -9.270 -10.035 1.00 0.00 103 ASN A N 17
ATOM 33042 C CA . ASN A 1 103 ? 2.444 -8.757 -10.925 1.00 0.00 103 ASN A CA 17
ATOM 33043 C C . ASN A 1 103 ? 1.034 -9.065 -10.357 1.00 0.00 103 ASN A C 17
ATOM 33044 O O . ASN A 1 103 ? 0.062 -9.204 -11.113 1.00 0.00 103 ASN A O 17
ATOM 33055 N N . GLY A 1 104 ? 0.939 -9.118 -9.011 1.00 0.00 104 GLY A N 17
ATOM 33056 C CA . GLY A 1 104 ? -0.319 -9.410 -8.310 1.00 0.00 104 GLY A CA 17
ATOM 33057 C C . GLY A 1 104 ? -0.687 -10.897 -8.296 1.00 0.00 104 GLY A C 17
ATOM 33058 O O . GLY A 1 104 ? -1.801 -11.268 -7.898 1.00 0.00 104 GLY A O 17
ATOM 33062 N N . ARG A 1 105 ? 0.256 -11.749 -8.726 1.00 0.00 105 ARG A N 17
ATOM 33063 C CA . ARG A 1 105 ? 0.090 -13.212 -8.772 1.00 0.00 105 ARG A CA 17
ATOM 33064 C C . ARG A 1 105 ? 1.279 -13.875 -8.078 1.00 0.00 105 ARG A C 17
ATOM 33065 O O . ARG A 1 105 ? 2.414 -13.476 -8.308 1.00 0.00 105 ARG A O 17
ATOM 33086 N N . ILE A 1 106 ? 1.019 -14.879 -7.228 1.00 0.00 106 ILE A N 17
ATOM 33087 C CA . ILE A 1 106 ? 2.064 -15.677 -6.580 1.00 0.00 106 ILE A CA 17
ATOM 33088 C C . ILE A 1 106 ? 2.845 -16.433 -7.667 1.00 0.00 106 ILE A C 17
ATOM 33089 O O . ILE A 1 106 ? 2.374 -17.444 -8.203 1.00 0.00 106 ILE A O 17
ATOM 33105 N N . ALA A 1 107 ? 4.021 -15.890 -8.004 1.00 0.00 107 ALA A N 17
ATOM 33106 C CA . ALA A 1 107 ? 4.861 -16.377 -9.102 1.00 0.00 107 ALA A CA 17
ATOM 33107 C C . ALA A 1 107 ? 5.593 -17.651 -8.690 1.00 0.00 107 ALA A C 17
ATOM 33108 O O . ALA A 1 107 ? 5.861 -18.520 -9.523 1.00 0.00 107 ALA A O 17
ATOM 33115 N N . LYS A 1 108 ? 5.913 -17.732 -7.389 1.00 0.00 108 LYS A N 17
ATOM 33116 C CA . LYS A 1 108 ? 6.608 -18.875 -6.766 1.00 0.00 108 LYS A CA 17
ATOM 33117 C C . LYS A 1 108 ? 6.227 -18.928 -5.282 1.00 0.00 108 LYS A C 17
ATOM 33118 O O . LYS A 1 108 ? 5.910 -17.889 -4.682 1.00 0.00 108 LYS A O 17
ATOM 33137 N N . ALA A 1 109 ? 6.293 -20.129 -4.693 1.00 0.00 109 ALA A N 17
ATOM 33138 C CA . ALA A 1 109 ? 5.925 -20.352 -3.288 1.00 0.00 109 ALA A CA 17
ATOM 33139 C C . ALA A 1 109 ? 6.794 -21.470 -2.709 1.00 0.00 109 ALA A C 17
ATOM 33140 O O . ALA A 1 109 ? 7.013 -22.497 -3.346 1.00 0.00 109 ALA A O 17
ATOM 33147 N N . TRP A 1 110 ? 7.300 -21.240 -1.497 1.00 0.00 110 TRP A N 17
ATOM 33148 C CA . TRP A 1 110 ? 8.191 -22.167 -0.786 1.00 0.00 110 TRP A CA 17
ATOM 33149 C C . TRP A 1 110 ? 7.684 -22.273 0.663 1.00 0.00 110 TRP A C 17
ATOM 33150 O O . TRP A 1 110 ? 7.031 -21.350 1.145 1.00 0.00 110 TRP A O 17
ATOM 33171 N N . PHE A 1 111 ? 7.950 -23.393 1.359 1.00 0.00 111 PHE A N 17
ATOM 33172 C CA . PHE A 1 111 ? 7.614 -23.509 2.798 1.00 0.00 111 PHE A CA 17
ATOM 33173 C C . PHE A 1 111 ? 8.698 -24.293 3.543 1.00 0.00 111 PHE A C 17
ATOM 33174 O O . PHE A 1 111 ? 9.327 -25.202 2.982 1.00 0.00 111 PHE A O 17
ATOM 33191 N N . LYS A 1 112 ? 8.903 -23.915 4.811 1.00 0.00 112 LYS A N 17
ATOM 33192 C CA . LYS A 1 112 ? 9.891 -24.526 5.707 1.00 0.00 112 LYS A CA 17
ATOM 33193 C C . LYS A 1 112 ? 9.222 -24.846 7.057 1.00 0.00 112 LYS A C 17
ATOM 33194 O O . LYS A 1 112 ? 8.672 -23.956 7.706 1.00 0.00 112 LYS A O 17
ATOM 33213 N N . ILE A 1 113 ? 9.282 -26.120 7.484 1.00 0.00 113 ILE A N 17
ATOM 33214 C CA . ILE A 1 113 ? 8.622 -26.582 8.723 1.00 0.00 113 ILE A CA 17
ATOM 33215 C C . ILE A 1 113 ? 9.589 -26.410 9.905 1.00 0.00 113 ILE A C 17
ATOM 33216 O O . ILE A 1 113 ? 10.741 -26.853 9.837 1.00 0.00 113 ILE A O 17
ATOM 33232 N N . GLY A 1 114 ? 9.107 -25.729 10.960 1.00 0.00 114 GLY A N 17
ATOM 33233 C CA . GLY A 1 114 ? 9.886 -25.490 12.187 1.00 0.00 114 GLY A CA 17
ATOM 33234 C C . GLY A 1 114 ? 10.288 -26.786 12.899 1.00 0.00 114 GLY A C 17
ATOM 33235 O O . GLY A 1 114 ? 11.427 -27.240 12.759 1.00 0.00 114 GLY A O 17
ATOM 33239 N N . GLU A 1 115 ? 9.353 -27.357 13.678 1.00 0.00 115 GLU A N 17
ATOM 33240 C CA . GLU A 1 115 ? 9.467 -28.730 14.212 1.00 0.00 115 GLU A CA 17
ATOM 33241 C C . GLU A 1 115 ? 8.062 -29.239 14.621 1.00 0.00 115 GLU A C 17
ATOM 33242 O O . GLU A 1 115 ? 7.094 -28.459 14.588 1.00 0.00 115 GLU A O 17
ATOM 33254 N N . PRO A 1 116 ? 7.901 -30.561 14.983 1.00 0.00 116 PRO A N 17
ATOM 33255 C CA . PRO A 1 116 ? 6.661 -31.054 15.632 1.00 0.00 116 PRO A CA 17
ATOM 33256 C C . PRO A 1 116 ? 6.416 -30.413 17.016 1.00 0.00 116 PRO A C 17
ATOM 33257 O O . PRO A 1 116 ? 7.334 -30.338 17.845 1.00 0.00 116 PRO A O 17
ATOM 33268 N N . ARG A 1 117 ? 5.181 -29.923 17.244 1.00 0.00 117 ARG A N 17
ATOM 33269 C CA . ARG A 1 117 ? 4.741 -29.416 18.554 1.00 0.00 117 ARG A CA 17
ATOM 33270 C C . ARG A 1 117 ? 3.556 -30.256 19.072 1.00 0.00 117 ARG A C 17
ATOM 33271 O O . ARG A 1 117 ? 2.669 -30.655 18.304 1.00 0.00 117 ARG A O 17
ATOM 33292 N N . ILE A 1 118 ? 3.570 -30.543 20.382 1.00 0.00 118 ILE A N 17
ATOM 33293 C CA . ILE A 1 118 ? 2.493 -31.258 21.082 1.00 0.00 118 ILE A CA 17
ATOM 33294 C C . ILE A 1 118 ? 1.979 -30.364 22.212 1.00 0.00 118 ILE A C 17
ATOM 33295 O O . ILE A 1 118 ? 2.779 -29.775 22.944 1.00 0.00 118 ILE A O 17
ATOM 33311 N N . VAL A 1 119 ? 0.646 -30.273 22.345 1.00 0.00 119 VAL A N 17
ATOM 33312 C CA . VAL A 1 119 ? -0.006 -29.402 23.347 1.00 0.00 119 VAL A CA 17
ATOM 33313 C C . VAL A 1 119 ? 0.262 -29.922 24.780 1.00 0.00 119 VAL A C 17
ATOM 33314 O O . VAL A 1 119 ? 0.644 -29.157 25.660 1.00 0.00 119 VAL A O 17
ATOM 33327 N N . SER A 1 120 ? 0.125 -31.246 24.959 1.00 0.00 120 SER A N 17
ATOM 33328 C CA . SER A 1 120 ? 0.271 -31.919 26.272 1.00 0.00 120 SER A CA 17
ATOM 33329 C C . SER A 1 120 ? 1.753 -32.096 26.697 1.00 0.00 120 SER A C 17
ATOM 33330 O O . SER A 1 120 ? 2.036 -32.704 27.735 1.00 0.00 120 SER A O 17
ATOM 33338 N N . GLN A 1 121 ? 2.685 -31.544 25.896 1.00 0.00 121 GLN A N 17
ATOM 33339 C CA . GLN A 1 121 ? 4.136 -31.552 26.194 1.00 0.00 121 GLN A CA 17
ATOM 33340 C C . GLN A 1 121 ? 4.489 -30.525 27.314 1.00 0.00 121 GLN A C 17
ATOM 33341 O O . GLN A 1 121 ? 5.594 -30.552 27.872 1.00 0.00 121 GLN A O 17
ATOM 33355 N N . LYS A 1 122 ? 3.536 -29.621 27.632 1.00 0.00 122 LYS A N 17
ATOM 33356 C CA . LYS A 1 122 ? 3.722 -28.562 28.655 1.00 0.00 122 LYS A CA 17
ATOM 33357 C C . LYS A 1 122 ? 3.723 -29.163 30.082 1.00 0.00 122 LYS A C 17
ATOM 33358 O O . LYS A 1 122 ? 3.121 -30.220 30.319 1.00 0.00 122 LYS A O 17
ATOM 33377 N N . SER A 1 123 ? 4.388 -28.472 31.024 1.00 0.00 123 SER A N 17
ATOM 33378 C CA . SER A 1 123 ? 4.568 -28.946 32.405 1.00 0.00 123 SER A CA 17
ATOM 33379 C C . SER A 1 123 ? 4.468 -27.742 33.377 1.00 0.00 123 SER A C 17
ATOM 33380 O O . SER A 1 123 ? 3.392 -27.537 33.981 1.00 0.00 123 SER A O 17
ATOM 33389 N N . MET A 1 1 ? 2.652 0.250 1.202 1.00 0.00 1 MET A N 18
ATOM 33390 C CA . MET A 1 1 ? 1.671 -0.849 1.336 1.00 0.00 1 MET A CA 18
ATOM 33391 C C . MET A 1 1 ? 1.670 -1.669 0.040 1.00 0.00 1 MET A C 18
ATOM 33392 O O . MET A 1 1 ? 1.275 -1.169 -1.021 1.00 0.00 1 MET A O 18
ATOM 33408 N N . ASN A 1 2 ? 2.146 -2.918 0.138 1.00 0.00 2 ASN A N 18
ATOM 33409 C CA . ASN A 1 2 ? 2.256 -3.843 -1.000 1.00 0.00 2 ASN A CA 18
ATOM 33410 C C . ASN A 1 2 ? 0.948 -4.633 -1.126 1.00 0.00 2 ASN A C 18
ATOM 33411 O O . ASN A 1 2 ? 0.899 -5.837 -0.859 1.00 0.00 2 ASN A O 18
ATOM 33422 N N . SER A 1 3 ? -0.110 -3.906 -1.521 1.00 0.00 3 SER A N 18
ATOM 33423 C CA . SER A 1 3 ? -1.487 -4.418 -1.606 1.00 0.00 3 SER A CA 18
ATOM 33424 C C . SER A 1 3 ? -1.570 -5.640 -2.535 1.00 0.00 3 SER A C 18
ATOM 33425 O O . SER A 1 3 ? -2.079 -6.678 -2.139 1.00 0.00 3 SER A O 18
ATOM 33433 N N . GLU A 1 4 ? -0.993 -5.507 -3.744 1.00 0.00 4 GLU A N 18
ATOM 33434 C CA . GLU A 1 4 ? -0.968 -6.581 -4.779 1.00 0.00 4 GLU A CA 18
ATOM 33435 C C . GLU A 1 4 ? -0.315 -7.896 -4.277 1.00 0.00 4 GLU A C 18
ATOM 33436 O O . GLU A 1 4 ? -0.481 -8.948 -4.899 1.00 0.00 4 GLU A O 18
ATOM 33448 N N . ILE A 1 5 ? 0.448 -7.808 -3.173 1.00 0.00 5 ILE A N 18
ATOM 33449 C CA . ILE A 1 5 ? 1.127 -8.957 -2.548 1.00 0.00 5 ILE A CA 18
ATOM 33450 C C . ILE A 1 5 ? 0.271 -9.519 -1.392 1.00 0.00 5 ILE A C 18
ATOM 33451 O O . ILE A 1 5 ? 0.240 -10.728 -1.152 1.00 0.00 5 ILE A O 18
ATOM 33467 N N . GLU A 1 6 ? -0.432 -8.615 -0.696 1.00 0.00 6 GLU A N 18
ATOM 33468 C CA . GLU A 1 6 ? -1.206 -8.939 0.518 1.00 0.00 6 GLU A CA 18
ATOM 33469 C C . GLU A 1 6 ? -2.608 -9.487 0.192 1.00 0.00 6 GLU A C 18
ATOM 33470 O O . GLU A 1 6 ? -3.181 -10.220 1.012 1.00 0.00 6 GLU A O 18
ATOM 33482 N N . LEU A 1 7 ? -3.157 -9.143 -0.998 1.00 0.00 7 LEU A N 18
ATOM 33483 C CA . LEU A 1 7 ? -4.489 -9.636 -1.425 1.00 0.00 7 LEU A CA 18
ATOM 33484 C C . LEU A 1 7 ? -4.446 -11.179 -1.658 1.00 0.00 7 LEU A C 18
ATOM 33485 O O . LEU A 1 7 ? -5.254 -11.880 -1.047 1.00 0.00 7 LEU A O 18
ATOM 33501 N N . PRO A 1 8 ? -3.490 -11.747 -2.507 1.00 0.00 8 PRO A N 18
ATOM 33502 C CA . PRO A 1 8 ? -3.351 -13.219 -2.686 1.00 0.00 8 PRO A CA 18
ATOM 33503 C C . PRO A 1 8 ? -3.206 -13.956 -1.346 1.00 0.00 8 PRO A C 18
ATOM 33504 O O . PRO A 1 8 ? -3.958 -14.881 -1.050 1.00 0.00 8 PRO A O 18
ATOM 33515 N N . VAL A 1 9 ? -2.270 -13.457 -0.538 1.00 0.00 9 VAL A N 18
ATOM 33516 C CA . VAL A 1 9 ? -1.908 -14.007 0.775 1.00 0.00 9 VAL A CA 18
ATOM 33517 C C . VAL A 1 9 ? -3.118 -14.148 1.735 1.00 0.00 9 VAL A C 18
ATOM 33518 O O . VAL A 1 9 ? -3.335 -15.221 2.322 1.00 0.00 9 VAL A O 18
ATOM 33531 N N . GLN A 1 10 ? -3.918 -13.081 1.853 1.00 0.00 10 GLN A N 18
ATOM 33532 C CA . GLN A 1 10 ? -5.063 -13.044 2.795 1.00 0.00 10 GLN A CA 18
ATOM 33533 C C . GLN A 1 10 ? -6.196 -13.992 2.338 1.00 0.00 10 GLN A C 18
ATOM 33534 O O . GLN A 1 10 ? -6.741 -14.754 3.150 1.00 0.00 10 GLN A O 18
ATOM 33548 N N . LYS A 1 11 ? -6.521 -13.957 1.030 1.00 0.00 11 LYS A N 18
ATOM 33549 C CA . LYS A 1 11 ? -7.618 -14.774 0.453 1.00 0.00 11 LYS A CA 18
ATOM 33550 C C . LYS A 1 11 ? -7.288 -16.276 0.539 1.00 0.00 11 LYS A C 18
ATOM 33551 O O . LYS A 1 11 ? -8.183 -17.095 0.762 1.00 0.00 11 LYS A O 18
ATOM 33570 N N . GLN A 1 12 ? -5.987 -16.606 0.370 1.00 0.00 12 GLN A N 18
ATOM 33571 C CA . GLN A 1 12 ? -5.479 -17.984 0.510 1.00 0.00 12 GLN A CA 18
ATOM 33572 C C . GLN A 1 12 ? -5.759 -18.526 1.913 1.00 0.00 12 GLN A C 18
ATOM 33573 O O . GLN A 1 12 ? -6.235 -19.638 2.067 1.00 0.00 12 GLN A O 18
ATOM 33587 N N . LEU A 1 13 ? -5.388 -17.715 2.917 1.00 0.00 13 LEU A N 18
ATOM 33588 C CA . LEU A 1 13 ? -5.447 -18.087 4.337 1.00 0.00 13 LEU A CA 18
ATOM 33589 C C . LEU A 1 13 ? -6.860 -18.524 4.739 1.00 0.00 13 LEU A C 18
ATOM 33590 O O . LEU A 1 13 ? -7.056 -19.605 5.319 1.00 0.00 13 LEU A O 18
ATOM 33606 N N . GLU A 1 14 ? -7.823 -17.659 4.407 1.00 0.00 14 GLU A N 18
ATOM 33607 C CA . GLU A 1 14 ? -9.255 -17.916 4.607 1.00 0.00 14 GLU A CA 18
ATOM 33608 C C . GLU A 1 14 ? -9.676 -19.208 3.890 1.00 0.00 14 GLU A C 18
ATOM 33609 O O . GLU A 1 14 ? -10.298 -20.088 4.483 1.00 0.00 14 GLU A O 18
ATOM 33621 N N . ALA A 1 15 ? -9.239 -19.320 2.634 1.00 0.00 15 ALA A N 18
ATOM 33622 C CA . ALA A 1 15 ? -9.542 -20.451 1.749 1.00 0.00 15 ALA A CA 18
ATOM 33623 C C . ALA A 1 15 ? -8.882 -21.764 2.227 1.00 0.00 15 ALA A C 18
ATOM 33624 O O . ALA A 1 15 ? -9.374 -22.848 1.939 1.00 0.00 15 ALA A O 18
ATOM 33631 N N . TYR A 1 16 ? -7.761 -21.646 2.962 1.00 0.00 16 TYR A N 18
ATOM 33632 C CA . TYR A 1 16 ? -6.946 -22.803 3.380 1.00 0.00 16 TYR A CA 18
ATOM 33633 C C . TYR A 1 16 ? -7.671 -23.609 4.470 1.00 0.00 16 TYR A C 18
ATOM 33634 O O . TYR A 1 16 ? -7.796 -24.837 4.373 1.00 0.00 16 TYR A O 18
ATOM 33652 N N . ASN A 1 17 ? -8.167 -22.893 5.494 1.00 0.00 17 ASN A N 18
ATOM 33653 C CA . ASN A 1 17 ? -8.860 -23.519 6.638 1.00 0.00 17 ASN A CA 18
ATOM 33654 C C . ASN A 1 17 ? -10.328 -23.831 6.281 1.00 0.00 17 ASN A C 18
ATOM 33655 O O . ASN A 1 17 ? -10.906 -24.792 6.795 1.00 0.00 17 ASN A O 18
ATOM 33666 N N . ALA A 1 18 ? -10.908 -23.020 5.366 1.00 0.00 18 ALA A N 18
ATOM 33667 C CA . ALA A 1 18 ? -12.296 -23.200 4.880 1.00 0.00 18 ALA A CA 18
ATOM 33668 C C . ALA A 1 18 ? -12.362 -24.194 3.706 1.00 0.00 18 ALA A C 18
ATOM 33669 O O . ALA A 1 18 ? -13.453 -24.493 3.209 1.00 0.00 18 ALA A O 18
ATOM 33676 N N . ARG A 1 19 ? -11.173 -24.673 3.270 1.00 0.00 19 ARG A N 18
ATOM 33677 C CA . ARG A 1 19 ? -10.997 -25.747 2.259 1.00 0.00 19 ARG A CA 18
ATOM 33678 C C . ARG A 1 19 ? -11.352 -25.289 0.815 1.00 0.00 19 ARG A C 18
ATOM 33679 O O . ARG A 1 19 ? -11.433 -26.121 -0.099 1.00 0.00 19 ARG A O 18
ATOM 33700 N N . ASP A 1 20 ? -11.508 -23.967 0.612 1.00 0.00 20 ASP A N 18
ATOM 33701 C CA . ASP A 1 20 ? -11.816 -23.381 -0.708 1.00 0.00 20 ASP A CA 18
ATOM 33702 C C . ASP A 1 20 ? -10.585 -23.423 -1.635 1.00 0.00 20 ASP A C 18
ATOM 33703 O O . ASP A 1 20 ? -9.719 -22.553 -1.571 1.00 0.00 20 ASP A O 18
ATOM 33712 N N . ILE A 1 21 ? -10.520 -24.450 -2.489 1.00 0.00 21 ILE A N 18
ATOM 33713 C CA . ILE A 1 21 ? -9.459 -24.597 -3.507 1.00 0.00 21 ILE A CA 18
ATOM 33714 C C . ILE A 1 21 ? -9.542 -23.487 -4.585 1.00 0.00 21 ILE A C 18
ATOM 33715 O O . ILE A 1 21 ? -8.507 -23.075 -5.126 1.00 0.00 21 ILE A O 18
ATOM 33731 N N . ASP A 1 22 ? -10.766 -22.979 -4.857 1.00 0.00 22 ASP A N 18
ATOM 33732 C CA . ASP A 1 22 ? -10.998 -21.935 -5.886 1.00 0.00 22 ASP A CA 18
ATOM 33733 C C . ASP A 1 22 ? -10.196 -20.648 -5.599 1.00 0.00 22 ASP A C 18
ATOM 33734 O O . ASP A 1 22 ? -9.500 -20.148 -6.482 1.00 0.00 22 ASP A O 18
ATOM 33743 N N . ALA A 1 23 ? -10.263 -20.149 -4.352 1.00 0.00 23 ALA A N 18
ATOM 33744 C CA . ALA A 1 23 ? -9.527 -18.927 -3.931 1.00 0.00 23 ALA A CA 18
ATOM 33745 C C . ALA A 1 23 ? -8.069 -19.256 -3.594 1.00 0.00 23 ALA A C 18
ATOM 33746 O O . ALA A 1 23 ? -7.176 -18.423 -3.781 1.00 0.00 23 ALA A O 18
ATOM 33753 N N . PHE A 1 24 ? -7.835 -20.491 -3.117 1.00 0.00 24 PHE A N 18
ATOM 33754 C CA . PHE A 1 24 ? -6.483 -20.977 -2.788 1.00 0.00 24 PHE A CA 18
ATOM 33755 C C . PHE A 1 24 ? -5.667 -21.266 -4.080 1.00 0.00 24 PHE A C 18
ATOM 33756 O O . PHE A 1 24 ? -4.486 -21.593 -4.005 1.00 0.00 24 PHE A O 18
ATOM 33773 N N . MET A 1 25 ? -6.329 -21.200 -5.261 1.00 0.00 25 MET A N 18
ATOM 33774 C CA . MET A 1 25 ? -5.652 -21.306 -6.579 1.00 0.00 25 MET A CA 18
ATOM 33775 C C . MET A 1 25 ? -5.739 -19.989 -7.389 1.00 0.00 25 MET A C 18
ATOM 33776 O O . MET A 1 25 ? -4.820 -19.677 -8.157 1.00 0.00 25 MET A O 18
ATOM 33790 N N . ALA A 1 26 ? -6.829 -19.220 -7.191 1.00 0.00 26 ALA A N 18
ATOM 33791 C CA . ALA A 1 26 ? -7.172 -18.024 -8.021 1.00 0.00 26 ALA A CA 18
ATOM 33792 C C . ALA A 1 26 ? -6.042 -16.982 -8.098 1.00 0.00 26 ALA A C 18
ATOM 33793 O O . ALA A 1 26 ? -5.860 -16.310 -9.122 1.00 0.00 26 ALA A O 18
ATOM 33800 N N . TRP A 1 27 ? -5.291 -16.874 -7.003 1.00 0.00 27 TRP A N 18
ATOM 33801 C CA . TRP A 1 27 ? -4.297 -15.819 -6.795 1.00 0.00 27 TRP A CA 18
ATOM 33802 C C . TRP A 1 27 ? -2.862 -16.291 -7.087 1.00 0.00 27 TRP A C 18
ATOM 33803 O O . TRP A 1 27 ? -1.894 -15.603 -6.744 1.00 0.00 27 TRP A O 18
ATOM 33824 N N . TRP A 1 28 ? -2.737 -17.444 -7.750 1.00 0.00 28 TRP A N 18
ATOM 33825 C CA . TRP A 1 28 ? -1.442 -18.029 -8.142 1.00 0.00 28 TRP A CA 18
ATOM 33826 C C . TRP A 1 28 ? -1.220 -17.847 -9.651 1.00 0.00 28 TRP A C 18
ATOM 33827 O O . TRP A 1 28 ? -2.178 -17.690 -10.416 1.00 0.00 28 TRP A O 18
ATOM 33848 N N . ALA A 1 29 ? 0.056 -17.856 -10.064 1.00 0.00 29 ALA A N 18
ATOM 33849 C CA . ALA A 1 29 ? 0.453 -17.773 -11.483 1.00 0.00 29 ALA A CA 18
ATOM 33850 C C . ALA A 1 29 ? 0.439 -19.176 -12.109 1.00 0.00 29 ALA A C 18
ATOM 33851 O O . ALA A 1 29 ? 0.727 -20.155 -11.422 1.00 0.00 29 ALA A O 18
ATOM 33858 N N . ASP A 1 30 ? 0.125 -19.252 -13.415 1.00 0.00 30 ASP A N 18
ATOM 33859 C CA . ASP A 1 30 ? 0.069 -20.527 -14.183 1.00 0.00 30 ASP A CA 18
ATOM 33860 C C . ASP A 1 30 ? 1.420 -21.284 -14.148 1.00 0.00 30 ASP A C 18
ATOM 33861 O O . ASP A 1 30 ? 1.457 -22.514 -14.172 1.00 0.00 30 ASP A O 18
ATOM 33870 N N . ASP A 1 31 ? 2.513 -20.521 -14.062 1.00 0.00 31 ASP A N 18
ATOM 33871 C CA . ASP A 1 31 ? 3.895 -21.047 -14.103 1.00 0.00 31 ASP A CA 18
ATOM 33872 C C . ASP A 1 31 ? 4.533 -21.089 -12.697 1.00 0.00 31 ASP A C 18
ATOM 33873 O O . ASP A 1 31 ? 5.762 -21.177 -12.575 1.00 0.00 31 ASP A O 18
ATOM 33882 N N . CYS A 1 32 ? 3.691 -21.052 -11.641 1.00 0.00 32 CYS A N 18
ATOM 33883 C CA . CYS A 1 32 ? 4.162 -20.941 -10.242 1.00 0.00 32 CYS A CA 18
ATOM 33884 C C . CYS A 1 32 ? 4.992 -22.164 -9.794 1.00 0.00 32 CYS A C 18
ATOM 33885 O O . CYS A 1 32 ? 4.587 -23.309 -9.998 1.00 0.00 32 CYS A O 18
ATOM 33893 N N . GLN A 1 33 ? 6.155 -21.898 -9.172 1.00 0.00 33 GLN A N 18
ATOM 33894 C CA . GLN A 1 33 ? 7.105 -22.939 -8.735 1.00 0.00 33 GLN A CA 18
ATOM 33895 C C . GLN A 1 33 ? 6.968 -23.184 -7.216 1.00 0.00 33 GLN A C 18
ATOM 33896 O O . GLN A 1 33 ? 7.415 -22.366 -6.409 1.00 0.00 33 GLN A O 18
ATOM 33910 N N . TYR A 1 34 ? 6.344 -24.311 -6.847 1.00 0.00 34 TYR A N 18
ATOM 33911 C CA . TYR A 1 34 ? 6.090 -24.690 -5.445 1.00 0.00 34 TYR A CA 18
ATOM 33912 C C . TYR A 1 34 ? 7.186 -25.650 -4.945 1.00 0.00 34 TYR A C 18
ATOM 33913 O O . TYR A 1 34 ? 7.292 -26.792 -5.417 1.00 0.00 34 TYR A O 18
ATOM 33931 N N . TYR A 1 35 ? 8.001 -25.162 -3.996 1.00 0.00 35 TYR A N 18
ATOM 33932 C CA . TYR A 1 35 ? 9.087 -25.923 -3.370 1.00 0.00 35 TYR A CA 18
ATOM 33933 C C . TYR A 1 35 ? 8.769 -26.249 -1.903 1.00 0.00 35 TYR A C 18
ATOM 33934 O O . TYR A 1 35 ? 8.008 -25.543 -1.231 1.00 0.00 35 TYR A O 18
ATOM 33952 N N . ALA A 1 36 ? 9.376 -27.347 -1.447 1.00 0.00 36 ALA A N 18
ATOM 33953 C CA . ALA A 1 36 ? 9.481 -27.708 -0.035 1.00 0.00 36 ALA A CA 18
ATOM 33954 C C . ALA A 1 36 ? 10.902 -27.357 0.433 1.00 0.00 36 ALA A C 18
ATOM 33955 O O . ALA A 1 36 ? 11.838 -27.371 -0.369 1.00 0.00 36 ALA A O 18
ATOM 33962 N N . PHE A 1 37 ? 11.034 -27.039 1.720 1.00 0.00 37 PHE A N 18
ATOM 33963 C CA . PHE A 1 37 ? 12.296 -26.590 2.354 1.00 0.00 37 PHE A CA 18
ATOM 33964 C C . PHE A 1 37 ? 13.522 -27.515 2.061 1.00 0.00 37 PHE A C 18
ATOM 33965 O O . PHE A 1 37 ? 13.416 -28.735 2.229 1.00 0.00 37 PHE A O 18
ATOM 33982 N N . PRO A 1 38 ? 14.699 -26.962 1.584 1.00 0.00 38 PRO A N 18
ATOM 33983 C CA . PRO A 1 38 ? 14.853 -25.551 1.128 1.00 0.00 38 PRO A CA 18
ATOM 33984 C C . PRO A 1 38 ? 14.311 -25.313 -0.310 1.00 0.00 38 PRO A C 18
ATOM 33985 O O . PRO A 1 38 ? 13.712 -24.265 -0.593 1.00 0.00 38 PRO A O 18
ATOM 33996 N N . ALA A 1 39 ? 14.499 -26.312 -1.195 1.00 0.00 39 ALA A N 18
ATOM 33997 C CA . ALA A 1 39 ? 14.149 -26.211 -2.620 1.00 0.00 39 ALA A CA 18
ATOM 33998 C C . ALA A 1 39 ? 13.919 -27.616 -3.201 1.00 0.00 39 ALA A C 18
ATOM 33999 O O . ALA A 1 39 ? 14.829 -28.220 -3.778 1.00 0.00 39 ALA A O 18
ATOM 34006 N N . THR A 1 40 ? 12.713 -28.146 -2.975 1.00 0.00 40 THR A N 18
ATOM 34007 C CA . THR A 1 40 ? 12.262 -29.430 -3.526 1.00 0.00 40 THR A CA 18
ATOM 34008 C C . THR A 1 40 ? 10.995 -29.171 -4.352 1.00 0.00 40 THR A C 18
ATOM 34009 O O . THR A 1 40 ? 9.914 -29.019 -3.780 1.00 0.00 40 THR A O 18
ATOM 34020 N N . LEU A 1 41 ? 11.133 -29.092 -5.689 1.00 0.00 41 LEU A N 18
ATOM 34021 C CA . LEU A 1 41 ? 10.023 -28.699 -6.579 1.00 0.00 41 LEU A CA 18
ATOM 34022 C C . LEU A 1 41 ? 8.984 -29.830 -6.639 1.00 0.00 41 LEU A C 18
ATOM 34023 O O . LEU A 1 41 ? 9.187 -30.828 -7.340 1.00 0.00 41 LEU A O 18
ATOM 34039 N N . LEU A 1 42 ? 7.876 -29.677 -5.882 1.00 0.00 42 LEU A N 18
ATOM 34040 C CA . LEU A 1 42 ? 6.764 -30.646 -5.909 1.00 0.00 42 LEU A CA 18
ATOM 34041 C C . LEU A 1 42 ? 5.958 -30.396 -7.177 1.00 0.00 42 LEU A C 18
ATOM 34042 O O . LEU A 1 42 ? 5.625 -31.323 -7.926 1.00 0.00 42 LEU A O 18
ATOM 34058 N N . ALA A 1 43 ? 5.701 -29.106 -7.418 1.00 0.00 43 ALA A N 18
ATOM 34059 C CA . ALA A 1 43 ? 4.815 -28.646 -8.486 1.00 0.00 43 ALA A CA 18
ATOM 34060 C C . ALA A 1 43 ? 5.459 -27.499 -9.278 1.00 0.00 43 ALA A C 18
ATOM 34061 O O . ALA A 1 43 ? 5.686 -26.423 -8.728 1.00 0.00 43 ALA A O 18
ATOM 34068 N N . GLY A 1 44 ? 5.734 -27.734 -10.574 1.00 0.00 44 GLY A N 18
ATOM 34069 C CA . GLY A 1 44 ? 6.398 -26.745 -11.439 1.00 0.00 44 GLY A CA 18
ATOM 34070 C C . GLY A 1 44 ? 5.425 -25.997 -12.339 1.00 0.00 44 GLY A C 18
ATOM 34071 O O . GLY A 1 44 ? 5.713 -25.798 -13.527 1.00 0.00 44 GLY A O 18
ATOM 34075 N N . ASN A 1 45 ? 4.308 -25.545 -11.729 1.00 0.00 45 ASN A N 18
ATOM 34076 C CA . ASN A 1 45 ? 3.124 -24.916 -12.393 1.00 0.00 45 ASN A CA 18
ATOM 34077 C C . ASN A 1 45 ? 1.913 -25.005 -11.438 1.00 0.00 45 ASN A C 18
ATOM 34078 O O . ASN A 1 45 ? 1.881 -25.872 -10.555 1.00 0.00 45 ASN A O 18
ATOM 34089 N N . ALA A 1 46 ? 0.898 -24.150 -11.674 1.00 0.00 46 ALA A N 18
ATOM 34090 C CA . ALA A 1 46 ? -0.270 -23.982 -10.772 1.00 0.00 46 ALA A CA 18
ATOM 34091 C C . ALA A 1 46 ? -1.174 -25.232 -10.710 1.00 0.00 46 ALA A C 18
ATOM 34092 O O . ALA A 1 46 ? -1.780 -25.504 -9.668 1.00 0.00 46 ALA A O 18
ATOM 34099 N N . ALA A 1 47 ? -1.254 -25.985 -11.822 1.00 0.00 47 ALA A N 18
ATOM 34100 C CA . ALA A 1 47 ? -2.142 -27.169 -11.938 1.00 0.00 47 ALA A CA 18
ATOM 34101 C C . ALA A 1 47 ? -1.763 -28.249 -10.914 1.00 0.00 47 ALA A C 18
ATOM 34102 O O . ALA A 1 47 ? -2.630 -28.832 -10.248 1.00 0.00 47 ALA A O 18
ATOM 34109 N N . GLU A 1 48 ? -0.447 -28.482 -10.790 1.00 0.00 48 GLU A N 18
ATOM 34110 C CA . GLU A 1 48 ? 0.112 -29.487 -9.874 1.00 0.00 48 GLU A CA 18
ATOM 34111 C C . GLU A 1 48 ? 0.058 -28.992 -8.408 1.00 0.00 48 GLU A C 18
ATOM 34112 O O . GLU A 1 48 ? -0.074 -29.796 -7.481 1.00 0.00 48 GLU A O 18
ATOM 34124 N N . ILE A 1 49 ? 0.159 -27.662 -8.221 1.00 0.00 49 ILE A N 18
ATOM 34125 C CA . ILE A 1 49 ? 0.046 -27.009 -6.890 1.00 0.00 49 ILE A CA 18
ATOM 34126 C C . ILE A 1 49 ? -1.351 -27.237 -6.308 1.00 0.00 49 ILE A C 18
ATOM 34127 O O . ILE A 1 49 ? -1.507 -27.579 -5.126 1.00 0.00 49 ILE A O 18
ATOM 34143 N N . ARG A 1 50 ? -2.344 -27.043 -7.179 1.00 0.00 50 ARG A N 18
ATOM 34144 C CA . ARG A 1 50 ? -3.759 -27.158 -6.844 1.00 0.00 50 ARG A CA 18
ATOM 34145 C C . ARG A 1 50 ? -4.078 -28.556 -6.334 1.00 0.00 50 ARG A C 18
ATOM 34146 O O . ARG A 1 50 ? -4.562 -28.712 -5.217 1.00 0.00 50 ARG A O 18
ATOM 34167 N N . VAL A 1 51 ? -3.734 -29.558 -7.162 1.00 0.00 51 VAL A N 18
ATOM 34168 C CA . VAL A 1 51 ? -4.038 -30.972 -6.882 1.00 0.00 51 VAL A CA 18
ATOM 34169 C C . VAL A 1 51 ? -3.277 -31.515 -5.663 1.00 0.00 51 VAL A C 18
ATOM 34170 O O . VAL A 1 51 ? -3.818 -32.332 -4.920 1.00 0.00 51 VAL A O 18
ATOM 34183 N N . ARG A 1 52 ? -2.038 -31.043 -5.450 1.00 0.00 52 ARG A N 18
ATOM 34184 C CA . ARG A 1 52 ? -1.214 -31.483 -4.312 1.00 0.00 52 ARG A CA 18
ATOM 34185 C C . ARG A 1 52 ? -1.772 -30.914 -2.990 1.00 0.00 52 ARG A C 18
ATOM 34186 O O . ARG A 1 52 ? -1.682 -31.553 -1.933 1.00 0.00 52 ARG A O 18
ATOM 34207 N N . HIS A 1 53 ? -2.349 -29.703 -3.061 1.00 0.00 53 HIS A N 18
ATOM 34208 C CA . HIS A 1 53 ? -3.052 -29.095 -1.915 1.00 0.00 53 HIS A CA 18
ATOM 34209 C C . HIS A 1 53 ? -4.417 -29.763 -1.708 1.00 0.00 53 HIS A C 18
ATOM 34210 O O . HIS A 1 53 ? -4.842 -29.924 -0.578 1.00 0.00 53 HIS A O 18
ATOM 34225 N N . ILE A 1 54 ? -5.065 -30.184 -2.807 1.00 0.00 54 ILE A N 18
ATOM 34226 C CA . ILE A 1 54 ? -6.321 -30.959 -2.773 1.00 0.00 54 ILE A CA 18
ATOM 34227 C C . ILE A 1 54 ? -6.135 -32.246 -1.924 1.00 0.00 54 ILE A C 18
ATOM 34228 O O . ILE A 1 54 ? -7.017 -32.599 -1.136 1.00 0.00 54 ILE A O 18
ATOM 34244 N N . GLU A 1 55 ? -4.953 -32.893 -2.063 1.00 0.00 55 GLU A N 18
ATOM 34245 C CA . GLU A 1 55 ? -4.569 -34.074 -1.257 1.00 0.00 55 GLU A CA 18
ATOM 34246 C C . GLU A 1 55 ? -4.566 -33.742 0.248 1.00 0.00 55 GLU A C 18
ATOM 34247 O O . GLU A 1 55 ? -5.120 -34.483 1.065 1.00 0.00 55 GLU A O 18
ATOM 34259 N N . ARG A 1 56 ? -3.946 -32.605 0.587 1.00 0.00 56 ARG A N 18
ATOM 34260 C CA . ARG A 1 56 ? -3.852 -32.112 1.975 1.00 0.00 56 ARG A CA 18
ATOM 34261 C C . ARG A 1 56 ? -5.258 -31.730 2.514 1.00 0.00 56 ARG A C 18
ATOM 34262 O O . ARG A 1 56 ? -5.535 -31.874 3.708 1.00 0.00 56 ARG A O 18
ATOM 34283 N N . PHE A 1 57 ? -6.143 -31.294 1.599 1.00 0.00 57 PHE A N 18
ATOM 34284 C CA . PHE A 1 57 ? -7.538 -30.903 1.917 1.00 0.00 57 PHE A CA 18
ATOM 34285 C C . PHE A 1 57 ? -8.472 -32.144 2.025 1.00 0.00 57 PHE A C 18
ATOM 34286 O O . PHE A 1 57 ? -9.620 -32.009 2.462 1.00 0.00 57 PHE A O 18
ATOM 34303 N N . LYS A 1 58 ? -7.988 -33.341 1.604 1.00 0.00 58 LYS A N 18
ATOM 34304 C CA . LYS A 1 58 ? -8.698 -34.627 1.844 1.00 0.00 58 LYS A CA 18
ATOM 34305 C C . LYS A 1 58 ? -8.632 -35.036 3.324 1.00 0.00 58 LYS A C 18
ATOM 34306 O O . LYS A 1 58 ? -9.451 -35.838 3.793 1.00 0.00 58 LYS A O 18
ATOM 34325 N N . GLU A 1 59 ? -7.631 -34.504 4.036 1.00 0.00 59 GLU A N 18
ATOM 34326 C CA . GLU A 1 59 ? -7.361 -34.841 5.440 1.00 0.00 59 GLU A CA 18
ATOM 34327 C C . GLU A 1 59 ? -8.303 -34.041 6.379 1.00 0.00 59 GLU A C 18
ATOM 34328 O O . GLU A 1 59 ? -8.244 -32.807 6.399 1.00 0.00 59 GLU A O 18
ATOM 34340 N N . PRO A 1 60 ? -9.219 -34.739 7.145 1.00 0.00 60 PRO A N 18
ATOM 34341 C CA . PRO A 1 60 ? -10.253 -34.075 7.989 1.00 0.00 60 PRO A CA 18
ATOM 34342 C C . PRO A 1 60 ? -9.665 -33.197 9.120 1.00 0.00 60 PRO A C 18
ATOM 34343 O O . PRO A 1 60 ? -10.265 -32.186 9.501 1.00 0.00 60 PRO A O 18
ATOM 34354 N N . ASP A 1 61 ? -8.478 -33.578 9.619 1.00 0.00 61 ASP A N 18
ATOM 34355 C CA . ASP A 1 61 ? -7.818 -32.896 10.756 1.00 0.00 61 ASP A CA 18
ATOM 34356 C C . ASP A 1 61 ? -6.955 -31.700 10.308 1.00 0.00 61 ASP A C 18
ATOM 34357 O O . ASP A 1 61 ? -6.293 -31.077 11.145 1.00 0.00 61 ASP A O 18
ATOM 34366 N N . LEU A 1 62 ? -6.964 -31.377 8.997 1.00 0.00 62 LEU A N 18
ATOM 34367 C CA . LEU A 1 62 ? -6.251 -30.203 8.478 1.00 0.00 62 LEU A CA 18
ATOM 34368 C C . LEU A 1 62 ? -6.897 -28.899 8.990 1.00 0.00 62 LEU A C 18
ATOM 34369 O O . LEU A 1 62 ? -8.071 -28.619 8.704 1.00 0.00 62 LEU A O 18
ATOM 34385 N N . TYR A 1 63 ? -6.118 -28.119 9.744 1.00 0.00 63 TYR A N 18
ATOM 34386 C CA . TYR A 1 63 ? -6.467 -26.741 10.098 1.00 0.00 63 TYR A CA 18
ATOM 34387 C C . TYR A 1 63 ? -5.178 -25.932 10.284 1.00 0.00 63 TYR A C 18
ATOM 34388 O O . TYR A 1 63 ? -4.357 -26.261 11.143 1.00 0.00 63 TYR A O 18
ATOM 34406 N N . GLY A 1 64 ? -5.007 -24.884 9.464 1.00 0.00 64 GLY A N 18
ATOM 34407 C CA . GLY A 1 64 ? -3.889 -23.960 9.606 1.00 0.00 64 GLY A CA 18
ATOM 34408 C C . GLY A 1 64 ? -4.282 -22.761 10.441 1.00 0.00 64 GLY A C 18
ATOM 34409 O O . GLY A 1 64 ? -5.012 -21.883 9.961 1.00 0.00 64 GLY A O 18
ATOM 34413 N N . GLU A 1 65 ? -3.832 -22.736 11.703 1.00 0.00 65 GLU A N 18
ATOM 34414 C CA . GLU A 1 65 ? -4.062 -21.600 12.603 1.00 0.00 65 GLU A CA 18
ATOM 34415 C C . GLU A 1 65 ? -2.913 -20.609 12.438 1.00 0.00 65 GLU A C 18
ATOM 34416 O O . GLU A 1 65 ? -1.806 -20.901 12.874 1.00 0.00 65 GLU A O 18
ATOM 34428 N N . LEU A 1 66 ? -3.162 -19.469 11.781 1.00 0.00 66 LEU A N 18
ATOM 34429 C CA . LEU A 1 66 ? -2.145 -18.418 11.628 1.00 0.00 66 LEU A CA 18
ATOM 34430 C C . LEU A 1 66 ? -2.091 -17.583 12.911 1.00 0.00 66 LEU A C 18
ATOM 34431 O O . LEU A 1 66 ? -3.127 -17.122 13.407 1.00 0.00 66 LEU A O 18
ATOM 34447 N N . LEU A 1 67 ? -0.874 -17.418 13.453 1.00 0.00 67 LEU A N 18
ATOM 34448 C CA . LEU A 1 67 ? -0.619 -16.620 14.673 1.00 0.00 67 LEU A CA 18
ATOM 34449 C C . LEU A 1 67 ? 0.257 -15.383 14.358 1.00 0.00 67 LEU A C 18
ATOM 34450 O O . LEU A 1 67 ? 0.078 -14.312 14.950 1.00 0.00 67 LEU A O 18
ATOM 34466 N N . THR A 1 68 ? 1.194 -15.538 13.415 1.00 0.00 68 THR A N 18
ATOM 34467 C CA . THR A 1 68 ? 2.087 -14.451 12.964 1.00 0.00 68 THR A CA 18
ATOM 34468 C C . THR A 1 68 ? 2.115 -14.408 11.422 1.00 0.00 68 THR A C 18
ATOM 34469 O O . THR A 1 68 ? 2.110 -15.445 10.777 1.00 0.00 68 THR A O 18
ATOM 34480 N N . ARG A 1 69 ? 2.094 -13.197 10.847 1.00 0.00 69 ARG A N 18
ATOM 34481 C CA . ARG A 1 69 ? 2.374 -12.973 9.418 1.00 0.00 69 ARG A CA 18
ATOM 34482 C C . ARG A 1 69 ? 3.234 -11.713 9.276 1.00 0.00 69 ARG A C 18
ATOM 34483 O O . ARG A 1 69 ? 3.044 -10.738 10.012 1.00 0.00 69 ARG A O 18
ATOM 34504 N N . VAL A 1 70 ? 4.229 -11.773 8.375 1.00 0.00 70 VAL A N 18
ATOM 34505 C CA . VAL A 1 70 ? 5.201 -10.690 8.139 1.00 0.00 70 VAL A CA 18
ATOM 34506 C C . VAL A 1 70 ? 5.385 -10.491 6.623 1.00 0.00 70 VAL A C 18
ATOM 34507 O O . VAL A 1 70 ? 5.343 -11.463 5.865 1.00 0.00 70 VAL A O 18
ATOM 34520 N N . ILE A 1 71 ? 5.590 -9.237 6.184 1.00 0.00 71 ILE A N 18
ATOM 34521 C CA . ILE A 1 71 ? 5.782 -8.910 4.750 1.00 0.00 71 ILE A CA 18
ATOM 34522 C C . ILE A 1 71 ? 7.129 -8.184 4.525 1.00 0.00 71 ILE A C 18
ATOM 34523 O O . ILE A 1 71 ? 7.560 -7.364 5.340 1.00 0.00 71 ILE A O 18
ATOM 34539 N N . VAL A 1 72 ? 7.782 -8.529 3.408 1.00 0.00 72 VAL A N 18
ATOM 34540 C CA . VAL A 1 72 ? 9.051 -7.954 2.960 1.00 0.00 72 VAL A CA 18
ATOM 34541 C C . VAL A 1 72 ? 9.014 -7.851 1.412 1.00 0.00 72 VAL A C 18
ATOM 34542 O O . VAL A 1 72 ? 9.200 -8.848 0.699 1.00 0.00 72 VAL A O 18
ATOM 34555 N N . GLY A 1 73 ? 8.685 -6.640 0.917 1.00 0.00 73 GLY A N 18
ATOM 34556 C CA . GLY A 1 73 ? 8.603 -6.365 -0.522 1.00 0.00 73 GLY A CA 18
ATOM 34557 C C . GLY A 1 73 ? 7.487 -7.151 -1.225 1.00 0.00 73 GLY A C 18
ATOM 34558 O O . GLY A 1 73 ? 6.313 -7.040 -0.848 1.00 0.00 73 GLY A O 18
ATOM 34562 N N . ASN A 1 74 ? 7.871 -7.978 -2.224 1.00 0.00 74 ASN A N 18
ATOM 34563 C CA . ASN A 1 74 ? 6.921 -8.787 -3.028 1.00 0.00 74 ASN A CA 18
ATOM 34564 C C . ASN A 1 74 ? 6.745 -10.209 -2.453 1.00 0.00 74 ASN A C 18
ATOM 34565 O O . ASN A 1 74 ? 6.160 -11.082 -3.102 1.00 0.00 74 ASN A O 18
ATOM 34576 N N . VAL A 1 75 ? 7.219 -10.411 -1.218 1.00 0.00 75 VAL A N 18
ATOM 34577 C CA . VAL A 1 75 ? 7.248 -11.727 -0.542 1.00 0.00 75 VAL A CA 18
ATOM 34578 C C . VAL A 1 75 ? 6.637 -11.598 0.878 1.00 0.00 75 VAL A C 18
ATOM 34579 O O . VAL A 1 75 ? 6.918 -10.631 1.580 1.00 0.00 75 VAL A O 18
ATOM 34592 N N . VAL A 1 76 ? 5.780 -12.564 1.275 1.00 0.00 76 VAL A N 18
ATOM 34593 C CA . VAL A 1 76 ? 5.168 -12.621 2.630 1.00 0.00 76 VAL A CA 18
ATOM 34594 C C . VAL A 1 76 ? 5.459 -13.992 3.278 1.00 0.00 76 VAL A C 18
ATOM 34595 O O . VAL A 1 76 ? 5.344 -15.020 2.611 1.00 0.00 76 VAL A O 18
ATOM 34608 N N . ILE A 1 77 ? 5.845 -13.992 4.571 1.00 0.00 77 ILE A N 18
ATOM 34609 C CA . ILE A 1 77 ? 5.914 -15.209 5.392 1.00 0.00 77 ILE A CA 18
ATOM 34610 C C . ILE A 1 77 ? 4.658 -15.277 6.269 1.00 0.00 77 ILE A C 18
ATOM 34611 O O . ILE A 1 77 ? 4.489 -14.474 7.196 1.00 0.00 77 ILE A O 18
ATOM 34627 N N . ASP A 1 78 ? 3.768 -16.201 5.929 1.00 0.00 78 ASP A N 18
ATOM 34628 C CA . ASP A 1 78 ? 2.629 -16.578 6.768 1.00 0.00 78 ASP A CA 18
ATOM 34629 C C . ASP A 1 78 ? 3.081 -17.684 7.717 1.00 0.00 78 ASP A C 18
ATOM 34630 O O . ASP A 1 78 ? 3.354 -18.800 7.289 1.00 0.00 78 ASP A O 18
ATOM 34639 N N . HIS A 1 79 ? 3.202 -17.352 9.009 1.00 0.00 79 HIS A N 18
ATOM 34640 C CA . HIS A 1 79 ? 3.608 -18.312 10.041 1.00 0.00 79 HIS A CA 18
ATOM 34641 C C . HIS A 1 79 ? 2.354 -18.817 10.767 1.00 0.00 79 HIS A C 18
ATOM 34642 O O . HIS A 1 79 ? 1.687 -18.086 11.513 1.00 0.00 79 HIS A O 18
ATOM 34657 N N . GLU A 1 80 ? 2.065 -20.083 10.518 1.00 0.00 80 GLU A N 18
ATOM 34658 C CA . GLU A 1 80 ? 0.920 -20.810 11.069 1.00 0.00 80 GLU A CA 18
ATOM 34659 C C . GLU A 1 80 ? 1.411 -22.087 11.770 1.00 0.00 80 GLU A C 18
ATOM 34660 O O . GLU A 1 80 ? 2.576 -22.483 11.642 1.00 0.00 80 GLU A O 18
ATOM 34672 N N . THR A 1 81 ? 0.520 -22.677 12.566 1.00 0.00 81 THR A N 18
ATOM 34673 C CA . THR A 1 81 ? 0.681 -24.023 13.105 1.00 0.00 81 THR A CA 18
ATOM 34674 C C . THR A 1 81 ? -0.426 -24.906 12.499 1.00 0.00 81 THR A C 18
ATOM 34675 O O . THR A 1 81 ? -1.600 -24.787 12.881 1.00 0.00 81 THR A O 18
ATOM 34686 N N . VAL A 1 82 ? -0.061 -25.746 11.505 1.00 0.00 82 VAL A N 18
ATOM 34687 C CA . VAL A 1 82 ? -1.016 -26.657 10.839 1.00 0.00 82 VAL A CA 18
ATOM 34688 C C . VAL A 1 82 ? -1.150 -27.960 11.630 1.00 0.00 82 VAL A C 18
ATOM 34689 O O . VAL A 1 82 ? -0.151 -28.583 12.000 1.00 0.00 82 VAL A O 18
ATOM 34702 N N . THR A 1 83 ? -2.398 -28.359 11.889 1.00 0.00 83 THR A N 18
ATOM 34703 C CA . THR A 1 83 ? -2.705 -29.587 12.605 1.00 0.00 83 THR A CA 18
ATOM 34704 C C . THR A 1 83 ? -2.578 -30.799 11.665 1.00 0.00 83 THR A C 18
ATOM 34705 O O . THR A 1 83 ? -3.248 -30.868 10.625 1.00 0.00 83 THR A O 18
ATOM 34716 N N . ARG A 1 84 ? -1.660 -31.707 12.022 1.00 0.00 84 ARG A N 18
ATOM 34717 C CA . ARG A 1 84 ? -1.542 -33.043 11.418 1.00 0.00 84 ARG A CA 18
ATOM 34718 C C . ARG A 1 84 ? -1.942 -34.080 12.496 1.00 0.00 84 ARG A C 18
ATOM 34719 O O . ARG A 1 84 ? -2.504 -33.709 13.539 1.00 0.00 84 ARG A O 18
ATOM 34740 N N . ASN A 1 85 ? -1.658 -35.375 12.265 1.00 0.00 85 ASN A N 18
ATOM 34741 C CA . ASN A 1 85 ? -1.932 -36.442 13.254 1.00 0.00 85 ASN A CA 18
ATOM 34742 C C . ASN A 1 85 ? -0.648 -37.223 13.565 1.00 0.00 85 ASN A C 18
ATOM 34743 O O . ASN A 1 85 ? -0.143 -37.960 12.713 1.00 0.00 85 ASN A O 18
ATOM 34754 N N . PHE A 1 86 ? -0.100 -37.018 14.778 1.00 0.00 86 PHE A N 18
ATOM 34755 C CA . PHE A 1 86 ? 1.051 -37.788 15.295 1.00 0.00 86 PHE A CA 18
ATOM 34756 C C . PHE A 1 86 ? 0.553 -38.776 16.377 1.00 0.00 86 PHE A C 18
ATOM 34757 O O . PHE A 1 86 ? -0.356 -38.433 17.137 1.00 0.00 86 PHE A O 18
ATOM 34774 N N . PRO A 1 87 ? 1.148 -40.013 16.480 1.00 0.00 87 PRO A N 18
ATOM 34775 C CA . PRO A 1 87 ? 0.753 -41.014 17.512 1.00 0.00 87 PRO A CA 18
ATOM 34776 C C . PRO A 1 87 ? 1.168 -40.597 18.948 1.00 0.00 87 PRO A C 18
ATOM 34777 O O . PRO A 1 87 ? 0.717 -41.198 19.931 1.00 0.00 87 PRO A O 18
ATOM 34788 N N . GLU A 1 88 ? 2.026 -39.563 19.047 1.00 0.00 88 GLU A N 18
ATOM 34789 C CA . GLU A 1 88 ? 2.502 -39.012 20.336 1.00 0.00 88 GLU A CA 18
ATOM 34790 C C . GLU A 1 88 ? 1.553 -37.919 20.893 1.00 0.00 88 GLU A C 18
ATOM 34791 O O . GLU A 1 88 ? 1.803 -37.380 21.977 1.00 0.00 88 GLU A O 18
ATOM 34803 N N . GLY A 1 89 ? 0.488 -37.574 20.142 1.00 0.00 89 GLY A N 18
ATOM 34804 C CA . GLY A 1 89 ? -0.583 -36.713 20.667 1.00 0.00 89 GLY A CA 18
ATOM 34805 C C . GLY A 1 89 ? -1.391 -36.040 19.566 1.00 0.00 89 GLY A C 18
ATOM 34806 O O . GLY A 1 89 ? -2.016 -36.726 18.760 1.00 0.00 89 GLY A O 18
ATOM 34810 N N . LYS A 1 90 ? -1.389 -34.693 19.551 1.00 0.00 90 LYS A N 18
ATOM 34811 C CA . LYS A 1 90 ? -2.092 -33.885 18.547 1.00 0.00 90 LYS A CA 18
ATOM 34812 C C . LYS A 1 90 ? -1.475 -34.101 17.150 1.00 0.00 90 LYS A C 18
ATOM 34813 O O . LYS A 1 90 ? -2.003 -34.870 16.334 1.00 0.00 90 LYS A O 18
ATOM 34832 N N . GLY A 1 91 ? -0.339 -33.433 16.908 1.00 0.00 91 GLY A N 18
ATOM 34833 C CA . GLY A 1 91 ? 0.397 -33.547 15.660 1.00 0.00 91 GLY A CA 18
ATOM 34834 C C . GLY A 1 91 ? 0.489 -32.244 14.898 1.00 0.00 91 GLY A C 18
ATOM 34835 O O . GLY A 1 91 ? 0.766 -32.247 13.704 1.00 0.00 91 GLY A O 18
ATOM 34839 N N . GLU A 1 92 ? 0.341 -31.116 15.600 1.00 0.00 92 GLU A N 18
ATOM 34840 C CA . GLU A 1 92 ? 0.330 -29.789 14.955 1.00 0.00 92 GLU A CA 18
ATOM 34841 C C . GLU A 1 92 ? 1.761 -29.263 14.910 1.00 0.00 92 GLU A C 18
ATOM 34842 O O . GLU A 1 92 ? 2.526 -29.528 15.816 1.00 0.00 92 GLU A O 18
ATOM 34854 N N . VAL A 1 93 ? 2.151 -28.587 13.824 1.00 0.00 93 VAL A N 18
ATOM 34855 C CA . VAL A 1 93 ? 3.558 -28.198 13.595 1.00 0.00 93 VAL A CA 18
ATOM 34856 C C . VAL A 1 93 ? 3.666 -26.730 13.169 1.00 0.00 93 VAL A C 18
ATOM 34857 O O . VAL A 1 93 ? 2.859 -26.246 12.370 1.00 0.00 93 VAL A O 18
ATOM 34870 N N . ASP A 1 94 ? 4.677 -26.034 13.722 1.00 0.00 94 ASP A N 18
ATOM 34871 C CA . ASP A 1 94 ? 4.974 -24.632 13.385 1.00 0.00 94 ASP A CA 18
ATOM 34872 C C . ASP A 1 94 ? 5.653 -24.582 12.019 1.00 0.00 94 ASP A C 18
ATOM 34873 O O . ASP A 1 94 ? 6.778 -25.018 11.895 1.00 0.00 94 ASP A O 18
ATOM 34882 N N . VAL A 1 95 ? 4.951 -24.079 11.005 1.00 0.00 95 VAL A N 18
ATOM 34883 C CA . VAL A 1 95 ? 5.483 -23.925 9.639 1.00 0.00 95 VAL A CA 18
ATOM 34884 C C . VAL A 1 95 ? 5.560 -22.423 9.303 1.00 0.00 95 VAL A C 18
ATOM 34885 O O . VAL A 1 95 ? 4.866 -21.602 9.916 1.00 0.00 95 VAL A O 18
ATOM 34898 N N . ALA A 1 96 ? 6.447 -22.068 8.366 1.00 0.00 96 ALA A N 18
ATOM 34899 C CA . ALA A 1 96 ? 6.530 -20.723 7.794 1.00 0.00 96 ALA A CA 18
ATOM 34900 C C . ALA A 1 96 ? 6.395 -20.847 6.273 1.00 0.00 96 ALA A C 18
ATOM 34901 O O . ALA A 1 96 ? 7.315 -21.320 5.597 1.00 0.00 96 ALA A O 18
ATOM 34908 N N . CYS A 1 97 ? 5.228 -20.462 5.754 1.00 0.00 97 CYS A N 18
ATOM 34909 C CA . CYS A 1 97 ? 4.918 -20.531 4.325 1.00 0.00 97 CYS A CA 18
ATOM 34910 C C . CYS A 1 97 ? 5.221 -19.169 3.694 1.00 0.00 97 CYS A C 18
ATOM 34911 O O . CYS A 1 97 ? 4.514 -18.188 3.918 1.00 0.00 97 CYS A O 18
ATOM 34919 N N . ILE A 1 98 ? 6.309 -19.140 2.921 1.00 0.00 98 ILE A N 18
ATOM 34920 C CA . ILE A 1 98 ? 6.874 -17.923 2.331 1.00 0.00 98 ILE A CA 18
ATOM 34921 C C . ILE A 1 98 ? 6.547 -17.878 0.818 1.00 0.00 98 ILE A C 18
ATOM 34922 O O . ILE A 1 98 ? 7.091 -18.649 0.029 1.00 0.00 98 ILE A O 18
ATOM 34938 N N . TYR A 1 99 ? 5.603 -16.992 0.435 1.00 0.00 99 TYR A N 18
ATOM 34939 C CA . TYR A 1 99 ? 5.123 -16.855 -0.960 1.00 0.00 99 TYR A CA 18
ATOM 34940 C C . TYR A 1 99 ? 5.798 -15.665 -1.649 1.00 0.00 99 TYR A C 18
ATOM 34941 O O . TYR A 1 99 ? 5.937 -14.597 -1.058 1.00 0.00 99 TYR A O 18
ATOM 34959 N N . GLU A 1 100 ? 6.201 -15.878 -2.903 1.00 0.00 100 GLU A N 18
ATOM 34960 C CA . GLU A 1 100 ? 6.645 -14.824 -3.817 1.00 0.00 100 GLU A CA 18
ATOM 34961 C C . GLU A 1 100 ? 5.500 -14.475 -4.778 1.00 0.00 100 GLU A C 18
ATOM 34962 O O . GLU A 1 100 ? 5.083 -15.311 -5.586 1.00 0.00 100 GLU A O 18
ATOM 34974 N N . VAL A 1 101 ? 4.991 -13.248 -4.668 1.00 0.00 101 VAL A N 18
ATOM 34975 C CA . VAL A 1 101 ? 3.958 -12.719 -5.569 1.00 0.00 101 VAL A CA 18
ATOM 34976 C C . VAL A 1 101 ? 4.609 -11.765 -6.600 1.00 0.00 101 VAL A C 18
ATOM 34977 O O . VAL A 1 101 ? 5.209 -10.749 -6.234 1.00 0.00 101 VAL A O 18
ATOM 34990 N N . GLU A 1 102 ? 4.511 -12.135 -7.884 1.00 0.00 102 GLU A N 18
ATOM 34991 C CA . GLU A 1 102 ? 4.970 -11.329 -9.030 1.00 0.00 102 GLU A CA 18
ATOM 34992 C C . GLU A 1 102 ? 3.822 -11.210 -10.058 1.00 0.00 102 GLU A C 18
ATOM 34993 O O . GLU A 1 102 ? 3.141 -12.203 -10.332 1.00 0.00 102 GLU A O 18
ATOM 35005 N N . ASN A 1 103 ? 3.639 -10.006 -10.642 1.00 0.00 103 ASN A N 18
ATOM 35006 C CA . ASN A 1 103 ? 2.590 -9.729 -11.670 1.00 0.00 103 ASN A CA 18
ATOM 35007 C C . ASN A 1 103 ? 1.163 -9.911 -11.084 1.00 0.00 103 ASN A C 18
ATOM 35008 O O . ASN A 1 103 ? 0.216 -10.260 -11.799 1.00 0.00 103 ASN A O 18
ATOM 35019 N N . GLY A 1 104 ? 1.037 -9.632 -9.769 1.00 0.00 104 GLY A N 18
ATOM 35020 C CA . GLY A 1 104 ? -0.237 -9.721 -9.035 1.00 0.00 104 GLY A CA 18
ATOM 35021 C C . GLY A 1 104 ? -0.679 -11.155 -8.722 1.00 0.00 104 GLY A C 18
ATOM 35022 O O . GLY A 1 104 ? -1.793 -11.377 -8.229 1.00 0.00 104 GLY A O 18
ATOM 35026 N N . ARG A 1 105 ? 0.203 -12.126 -9.004 1.00 0.00 105 ARG A N 18
ATOM 35027 C CA . ARG A 1 105 ? -0.054 -13.573 -8.828 1.00 0.00 105 ARG A CA 18
ATOM 35028 C C . ARG A 1 105 ? 1.189 -14.227 -8.217 1.00 0.00 105 ARG A C 18
ATOM 35029 O O . ARG A 1 105 ? 2.285 -13.729 -8.388 1.00 0.00 105 ARG A O 18
ATOM 35050 N N . ILE A 1 106 ? 1.014 -15.337 -7.505 1.00 0.00 106 ILE A N 18
ATOM 35051 C CA . ILE A 1 106 ? 2.128 -16.036 -6.844 1.00 0.00 106 ILE A CA 18
ATOM 35052 C C . ILE A 1 106 ? 2.983 -16.763 -7.893 1.00 0.00 106 ILE A C 18
ATOM 35053 O O . ILE A 1 106 ? 2.555 -17.766 -8.454 1.00 0.00 106 ILE A O 18
ATOM 35069 N N . ALA A 1 107 ? 4.174 -16.206 -8.177 1.00 0.00 107 ALA A N 18
ATOM 35070 C CA . ALA A 1 107 ? 5.106 -16.748 -9.186 1.00 0.00 107 ALA A CA 18
ATOM 35071 C C . ALA A 1 107 ? 5.898 -17.939 -8.632 1.00 0.00 107 ALA A C 18
ATOM 35072 O O . ALA A 1 107 ? 6.303 -18.827 -9.388 1.00 0.00 107 ALA A O 18
ATOM 35079 N N . LYS A 1 108 ? 6.121 -17.944 -7.307 1.00 0.00 108 LYS A N 18
ATOM 35080 C CA . LYS A 1 108 ? 6.825 -19.033 -6.595 1.00 0.00 108 LYS A CA 18
ATOM 35081 C C . LYS A 1 108 ? 6.274 -19.103 -5.177 1.00 0.00 108 LYS A C 18
ATOM 35082 O O . LYS A 1 108 ? 5.821 -18.094 -4.646 1.00 0.00 108 LYS A O 18
ATOM 35101 N N . ALA A 1 109 ? 6.326 -20.283 -4.568 1.00 0.00 109 ALA A N 18
ATOM 35102 C CA . ALA A 1 109 ? 5.938 -20.467 -3.169 1.00 0.00 109 ALA A CA 18
ATOM 35103 C C . ALA A 1 109 ? 6.816 -21.535 -2.533 1.00 0.00 109 ALA A C 18
ATOM 35104 O O . ALA A 1 109 ? 7.049 -22.584 -3.118 1.00 0.00 109 ALA A O 18
ATOM 35111 N N . TRP A 1 110 ? 7.300 -21.240 -1.335 1.00 0.00 110 TRP A N 18
ATOM 35112 C CA . TRP A 1 110 ? 8.164 -22.123 -0.549 1.00 0.00 110 TRP A CA 18
ATOM 35113 C C . TRP A 1 110 ? 7.507 -22.292 0.834 1.00 0.00 110 TRP A C 18
ATOM 35114 O O . TRP A 1 110 ? 6.747 -21.418 1.265 1.00 0.00 110 TRP A O 18
ATOM 35135 N N . PHE A 1 111 ? 7.758 -23.415 1.514 1.00 0.00 111 PHE A N 18
ATOM 35136 C CA . PHE A 1 111 ? 7.309 -23.600 2.909 1.00 0.00 111 PHE A CA 18
ATOM 35137 C C . PHE A 1 111 ? 8.386 -24.369 3.682 1.00 0.00 111 PHE A C 18
ATOM 35138 O O . PHE A 1 111 ? 9.084 -25.213 3.103 1.00 0.00 111 PHE A O 18
ATOM 35155 N N . LYS A 1 112 ? 8.522 -24.064 4.982 1.00 0.00 112 LYS A N 18
ATOM 35156 C CA . LYS A 1 112 ? 9.519 -24.698 5.854 1.00 0.00 112 LYS A CA 18
ATOM 35157 C C . LYS A 1 112 ? 8.880 -25.095 7.193 1.00 0.00 112 LYS A C 18
ATOM 35158 O O . LYS A 1 112 ? 8.410 -24.236 7.944 1.00 0.00 112 LYS A O 18
ATOM 35177 N N . ILE A 1 113 ? 8.865 -26.413 7.493 1.00 0.00 113 ILE A N 18
ATOM 35178 C CA . ILE A 1 113 ? 8.227 -26.942 8.708 1.00 0.00 113 ILE A CA 18
ATOM 35179 C C . ILE A 1 113 ? 9.253 -26.948 9.846 1.00 0.00 113 ILE A C 18
ATOM 35180 O O . ILE A 1 113 ? 10.233 -27.697 9.822 1.00 0.00 113 ILE A O 18
ATOM 35196 N N . GLY A 1 114 ? 9.007 -26.066 10.808 1.00 0.00 114 GLY A N 18
ATOM 35197 C CA . GLY A 1 114 ? 9.888 -25.832 11.957 1.00 0.00 114 GLY A CA 18
ATOM 35198 C C . GLY A 1 114 ? 9.942 -26.992 12.958 1.00 0.00 114 GLY A C 18
ATOM 35199 O O . GLY A 1 114 ? 10.732 -27.930 12.778 1.00 0.00 114 GLY A O 18
ATOM 35203 N N . GLU A 1 115 ? 9.088 -26.940 14.005 1.00 0.00 115 GLU A N 18
ATOM 35204 C CA . GLU A 1 115 ? 9.162 -27.849 15.156 1.00 0.00 115 GLU A CA 18
ATOM 35205 C C . GLU A 1 115 ? 7.796 -28.546 15.413 1.00 0.00 115 GLU A C 18
ATOM 35206 O O . GLU A 1 115 ? 6.742 -27.914 15.270 1.00 0.00 115 GLU A O 18
ATOM 35218 N N . PRO A 1 116 ? 7.810 -29.879 15.776 1.00 0.00 116 PRO A N 18
ATOM 35219 C CA . PRO A 1 116 ? 6.593 -30.624 16.183 1.00 0.00 116 PRO A CA 18
ATOM 35220 C C . PRO A 1 116 ? 6.031 -30.120 17.535 1.00 0.00 116 PRO A C 18
ATOM 35221 O O . PRO A 1 116 ? 6.751 -30.043 18.534 1.00 0.00 116 PRO A O 18
ATOM 35232 N N . ARG A 1 117 ? 4.744 -29.750 17.523 1.00 0.00 117 ARG A N 18
ATOM 35233 C CA . ARG A 1 117 ? 4.001 -29.279 18.707 1.00 0.00 117 ARG A CA 18
ATOM 35234 C C . ARG A 1 117 ? 2.942 -30.325 19.092 1.00 0.00 117 ARG A C 18
ATOM 35235 O O . ARG A 1 117 ? 2.109 -30.721 18.266 1.00 0.00 117 ARG A O 18
ATOM 35256 N N . ILE A 1 118 ? 2.994 -30.778 20.339 1.00 0.00 118 ILE A N 18
ATOM 35257 C CA . ILE A 1 118 ? 2.001 -31.683 20.919 1.00 0.00 118 ILE A CA 18
ATOM 35258 C C . ILE A 1 118 ? 1.453 -31.013 22.178 1.00 0.00 118 ILE A C 18
ATOM 35259 O O . ILE A 1 118 ? 2.230 -30.639 23.061 1.00 0.00 118 ILE A O 18
ATOM 35275 N N . VAL A 1 119 ? 0.123 -30.862 22.237 1.00 0.00 119 VAL A N 18
ATOM 35276 C CA . VAL A 1 119 ? -0.568 -30.115 23.313 1.00 0.00 119 VAL A CA 18
ATOM 35277 C C . VAL A 1 119 ? -0.269 -30.725 24.700 1.00 0.00 119 VAL A C 18
ATOM 35278 O O . VAL A 1 119 ? 0.003 -29.999 25.662 1.00 0.00 119 VAL A O 18
ATOM 35291 N N . SER A 1 120 ? -0.293 -32.064 24.771 1.00 0.00 120 SER A N 18
ATOM 35292 C CA . SER A 1 120 ? -0.030 -32.811 26.011 1.00 0.00 120 SER A CA 18
ATOM 35293 C C . SER A 1 120 ? 1.496 -32.956 26.231 1.00 0.00 120 SER A C 18
ATOM 35294 O O . SER A 1 120 ? 2.068 -32.315 27.120 1.00 0.00 120 SER A O 18
ATOM 35302 N N . GLN A 1 121 ? 2.141 -33.786 25.387 1.00 0.00 121 GLN A N 18
ATOM 35303 C CA . GLN A 1 121 ? 3.586 -34.078 25.466 1.00 0.00 121 GLN A CA 18
ATOM 35304 C C . GLN A 1 121 ? 4.408 -32.883 24.927 1.00 0.00 121 GLN A C 18
ATOM 35305 O O . GLN A 1 121 ? 4.665 -32.782 23.718 1.00 0.00 121 GLN A O 18
ATOM 35319 N N . LYS A 1 122 ? 4.774 -31.959 25.827 1.00 0.00 122 LYS A N 18
ATOM 35320 C CA . LYS A 1 122 ? 5.592 -30.784 25.480 1.00 0.00 122 LYS A CA 18
ATOM 35321 C C . LYS A 1 122 ? 6.253 -30.214 26.742 1.00 0.00 122 LYS A C 18
ATOM 35322 O O . LYS A 1 122 ? 5.656 -30.230 27.826 1.00 0.00 122 LYS A O 18
ATOM 35341 N N . SER A 1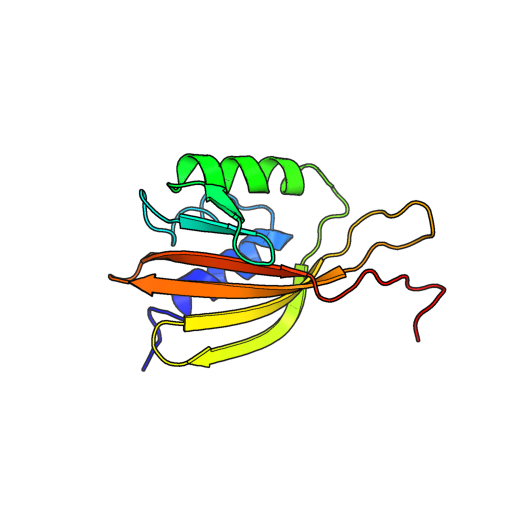 123 ? 7.490 -29.724 26.582 1.00 0.00 123 SER A N 18
ATOM 35342 C CA . SER A 1 123 ? 8.228 -29.026 27.637 1.00 0.00 123 SER A CA 18
ATOM 35343 C C . SER A 1 123 ? 7.736 -27.556 27.708 1.00 0.00 123 SER A C 18
ATOM 35344 O O . SER A 1 123 ? 7.135 -27.160 28.732 1.00 0.00 123 SER A O 18
ATOM 35353 N N . MET A 1 1 ? 1.052 1.154 -1.747 1.00 0.00 1 MET A N 19
ATOM 35354 C CA . MET A 1 1 ? 1.926 0.275 -0.927 1.00 0.00 1 MET A CA 19
ATOM 35355 C C . MET A 1 1 ? 1.826 -1.183 -1.416 1.00 0.00 1 MET A C 19
ATOM 35356 O O . MET A 1 1 ? 1.205 -1.459 -2.446 1.00 0.00 1 MET A O 19
ATOM 35372 N N . ASN A 1 2 ? 2.434 -2.119 -0.656 1.00 0.00 2 ASN A N 19
ATOM 35373 C CA . ASN A 1 2 ? 2.498 -3.555 -1.015 1.00 0.00 2 ASN A CA 19
ATOM 35374 C C . ASN A 1 2 ? 1.193 -4.310 -0.613 1.00 0.00 2 ASN A C 19
ATOM 35375 O O . ASN A 1 2 ? 1.229 -5.452 -0.144 1.00 0.00 2 ASN A O 19
ATOM 35386 N N . SER A 1 3 ? 0.033 -3.677 -0.878 1.00 0.00 3 SER A N 19
ATOM 35387 C CA . SER A 1 3 ? -1.290 -4.197 -0.486 1.00 0.00 3 SER A CA 19
ATOM 35388 C C . SER A 1 3 ? -1.706 -5.401 -1.356 1.00 0.00 3 SER A C 19
ATOM 35389 O O . SER A 1 3 ? -2.317 -6.350 -0.853 1.00 0.00 3 SER A O 19
ATOM 35397 N N . GLU A 1 4 ? -1.327 -5.378 -2.652 1.00 0.00 4 GLU A N 19
ATOM 35398 C CA . GLU A 1 4 ? -1.635 -6.480 -3.604 1.00 0.00 4 GLU A CA 19
ATOM 35399 C C . GLU A 1 4 ? -0.788 -7.742 -3.319 1.00 0.00 4 GLU A C 19
ATOM 35400 O O . GLU A 1 4 ? -0.951 -8.769 -3.986 1.00 0.00 4 GLU A O 19
ATOM 35412 N N . ILE A 1 5 ? 0.147 -7.634 -2.361 1.00 0.00 5 ILE A N 19
ATOM 35413 C CA . ILE A 1 5 ? 0.978 -8.759 -1.889 1.00 0.00 5 ILE A CA 19
ATOM 35414 C C . ILE A 1 5 ? 0.325 -9.403 -0.644 1.00 0.00 5 ILE A C 19
ATOM 35415 O O . ILE A 1 5 ? 0.447 -10.608 -0.410 1.00 0.00 5 ILE A O 19
ATOM 35431 N N . GLU A 1 6 ? -0.387 -8.572 0.130 1.00 0.00 6 GLU A N 19
ATOM 35432 C CA . GLU A 1 6 ? -1.179 -9.015 1.299 1.00 0.00 6 GLU A CA 19
ATOM 35433 C C . GLU A 1 6 ? -2.452 -9.768 0.870 1.00 0.00 6 GLU A C 19
ATOM 35434 O O . GLU A 1 6 ? -2.874 -10.710 1.546 1.00 0.00 6 GLU A O 19
ATOM 35446 N N . LEU A 1 7 ? -3.041 -9.345 -0.268 1.00 0.00 7 LEU A N 19
ATOM 35447 C CA . LEU A 1 7 ? -4.350 -9.850 -0.748 1.00 0.00 7 LEU A CA 19
ATOM 35448 C C . LEU A 1 7 ? -4.326 -11.380 -1.043 1.00 0.00 7 LEU A C 19
ATOM 35449 O O . LEU A 1 7 ? -5.222 -12.080 -0.559 1.00 0.00 7 LEU A O 19
ATOM 35465 N N . PRO A 1 8 ? -3.325 -11.933 -1.847 1.00 0.00 8 PRO A N 19
ATOM 35466 C CA . PRO A 1 8 ? -3.232 -13.387 -2.098 1.00 0.00 8 PRO A CA 19
ATOM 35467 C C . PRO A 1 8 ? -3.173 -14.169 -0.785 1.00 0.00 8 PRO A C 19
ATOM 35468 O O . PRO A 1 8 ? -4.049 -14.981 -0.505 1.00 0.00 8 PRO A O 19
ATOM 35479 N N . VAL A 1 9 ? -2.176 -13.814 0.032 1.00 0.00 9 VAL A N 19
ATOM 35480 C CA . VAL A 1 9 ? -1.854 -14.463 1.312 1.00 0.00 9 VAL A CA 19
ATOM 35481 C C . VAL A 1 9 ? -3.074 -14.541 2.256 1.00 0.00 9 VAL A C 19
ATOM 35482 O O . VAL A 1 9 ? -3.361 -15.592 2.853 1.00 0.00 9 VAL A O 19
ATOM 35495 N N . GLN A 1 10 ? -3.797 -13.418 2.335 1.00 0.00 10 GLN A N 19
ATOM 35496 C CA . GLN A 1 10 ? -4.980 -13.262 3.198 1.00 0.00 10 GLN A CA 19
ATOM 35497 C C . GLN A 1 10 ? -6.080 -14.249 2.765 1.00 0.00 10 GLN A C 19
ATOM 35498 O O . GLN A 1 10 ? -6.580 -15.026 3.587 1.00 0.00 10 GLN A O 19
ATOM 35512 N N . LYS A 1 11 ? -6.403 -14.241 1.459 1.00 0.00 11 LYS A N 19
ATOM 35513 C CA . LYS A 1 11 ? -7.486 -15.073 0.887 1.00 0.00 11 LYS A CA 19
ATOM 35514 C C . LYS A 1 11 ? -7.122 -16.567 0.916 1.00 0.00 11 LYS A C 19
ATOM 35515 O O . LYS A 1 11 ? -7.990 -17.412 1.126 1.00 0.00 11 LYS A O 19
ATOM 35534 N N . GLN A 1 12 ? -5.825 -16.859 0.730 1.00 0.00 12 GLN A N 19
ATOM 35535 C CA . GLN A 1 12 ? -5.285 -18.233 0.697 1.00 0.00 12 GLN A CA 19
ATOM 35536 C C . GLN A 1 12 ? -5.441 -18.920 2.047 1.00 0.00 12 GLN A C 19
ATOM 35537 O O . GLN A 1 12 ? -5.786 -20.093 2.097 1.00 0.00 12 GLN A O 19
ATOM 35551 N N . LEU A 1 13 ? -5.138 -18.182 3.134 1.00 0.00 13 LEU A N 19
ATOM 35552 C CA . LEU A 1 13 ? -5.272 -18.704 4.502 1.00 0.00 13 LEU A CA 19
ATOM 35553 C C . LEU A 1 13 ? -6.710 -19.096 4.751 1.00 0.00 13 LEU A C 19
ATOM 35554 O O . LEU A 1 13 ? -6.984 -20.222 5.198 1.00 0.00 13 LEU A O 19
ATOM 35570 N N . GLU A 1 14 ? -7.616 -18.140 4.468 1.00 0.00 14 GLU A N 19
ATOM 35571 C CA . GLU A 1 14 ? -9.051 -18.331 4.671 1.00 0.00 14 GLU A CA 19
ATOM 35572 C C . GLU A 1 14 ? -9.502 -19.601 3.935 1.00 0.00 14 GLU A C 19
ATOM 35573 O O . GLU A 1 14 ? -10.151 -20.470 4.502 1.00 0.00 14 GLU A O 19
ATOM 35585 N N . ALA A 1 15 ? -9.030 -19.699 2.693 1.00 0.00 15 ALA A N 19
ATOM 35586 C CA . ALA A 1 15 ? -9.306 -20.795 1.769 1.00 0.00 15 ALA A CA 19
ATOM 35587 C C . ALA A 1 15 ? -8.649 -22.121 2.211 1.00 0.00 15 ALA A C 19
ATOM 35588 O O . ALA A 1 15 ? -9.157 -23.197 1.879 1.00 0.00 15 ALA A O 19
ATOM 35595 N N . TYR A 1 16 ? -7.527 -22.040 2.966 1.00 0.00 16 TYR A N 19
ATOM 35596 C CA . TYR A 1 16 ? -6.740 -23.231 3.351 1.00 0.00 16 TYR A CA 19
ATOM 35597 C C . TYR A 1 16 ? -7.501 -24.057 4.410 1.00 0.00 16 TYR A C 19
ATOM 35598 O O . TYR A 1 16 ? -7.542 -25.290 4.338 1.00 0.00 16 TYR A O 19
ATOM 35616 N N . ASN A 1 17 ? -8.127 -23.350 5.371 1.00 0.00 17 ASN A N 19
ATOM 35617 C CA . ASN A 1 17 ? -8.894 -23.986 6.464 1.00 0.00 17 ASN A CA 19
ATOM 35618 C C . ASN A 1 17 ? -10.381 -24.164 6.075 1.00 0.00 17 ASN A C 19
ATOM 35619 O O . ASN A 1 17 ? -11.035 -25.103 6.540 1.00 0.00 17 ASN A O 19
ATOM 35630 N N . ALA A 1 18 ? -10.899 -23.268 5.203 1.00 0.00 18 ALA A N 19
ATOM 35631 C CA . ALA A 1 18 ? -12.305 -23.326 4.710 1.00 0.00 18 ALA A CA 19
ATOM 35632 C C . ALA A 1 18 ? -12.447 -24.279 3.506 1.00 0.00 18 ALA A C 19
ATOM 35633 O O . ALA A 1 18 ? -13.553 -24.461 2.979 1.00 0.00 18 ALA A O 19
ATOM 35640 N N . ARG A 1 19 ? -11.301 -24.850 3.080 1.00 0.00 19 ARG A N 19
ATOM 35641 C CA . ARG A 1 19 ? -11.212 -25.922 2.068 1.00 0.00 19 ARG A CA 19
ATOM 35642 C C . ARG A 1 19 ? -11.603 -25.445 0.646 1.00 0.00 19 ARG A C 19
ATOM 35643 O O . ARG A 1 19 ? -11.953 -26.258 -0.220 1.00 0.00 19 ARG A O 19
ATOM 35664 N N . ASP A 1 20 ? -11.476 -24.131 0.403 1.00 0.00 20 ASP A N 19
ATOM 35665 C CA . ASP A 1 20 ? -11.712 -23.530 -0.919 1.00 0.00 20 ASP A CA 19
ATOM 35666 C C . ASP A 1 20 ? -10.410 -23.559 -1.745 1.00 0.00 20 ASP A C 19
ATOM 35667 O O . ASP A 1 20 ? -9.559 -22.685 -1.605 1.00 0.00 20 ASP A O 19
ATOM 35676 N N . ILE A 1 21 ? -10.249 -24.587 -2.593 1.00 0.00 21 ILE A N 19
ATOM 35677 C CA . ILE A 1 21 ? -9.111 -24.676 -3.534 1.00 0.00 21 ILE A CA 19
ATOM 35678 C C . ILE A 1 21 ? -9.181 -23.554 -4.591 1.00 0.00 21 ILE A C 19
ATOM 35679 O O . ILE A 1 21 ? -8.145 -23.091 -5.066 1.00 0.00 21 ILE A O 19
ATOM 35695 N N . ASP A 1 22 ? -10.409 -23.091 -4.902 1.00 0.00 22 ASP A N 19
ATOM 35696 C CA . ASP A 1 22 ? -10.646 -22.044 -5.920 1.00 0.00 22 ASP A CA 19
ATOM 35697 C C . ASP A 1 22 ? -9.885 -20.742 -5.587 1.00 0.00 22 ASP A C 19
ATOM 35698 O O . ASP A 1 22 ? -9.172 -20.208 -6.435 1.00 0.00 22 ASP A O 19
ATOM 35707 N N . ALA A 1 23 ? -9.996 -20.279 -4.329 1.00 0.00 23 ALA A N 19
ATOM 35708 C CA . ALA A 1 23 ? -9.309 -19.046 -3.860 1.00 0.00 23 ALA A CA 19
ATOM 35709 C C . ALA A 1 23 ? -7.840 -19.336 -3.516 1.00 0.00 23 ALA A C 19
ATOM 35710 O O . ALA A 1 23 ? -6.968 -18.475 -3.686 1.00 0.00 23 ALA A O 19
ATOM 35717 N N . PHE A 1 24 ? -7.577 -20.574 -3.062 1.00 0.00 24 PHE A N 19
ATOM 35718 C CA . PHE A 1 24 ? -6.214 -21.054 -2.765 1.00 0.00 24 PHE A CA 19
ATOM 35719 C C . PHE A 1 24 ? -5.417 -21.307 -4.077 1.00 0.00 24 PHE A C 19
ATOM 35720 O O . PHE A 1 24 ? -4.235 -21.633 -4.030 1.00 0.00 24 PHE A O 19
ATOM 35737 N N . MET A 1 25 ? -6.098 -21.216 -5.241 1.00 0.00 25 MET A N 19
ATOM 35738 C CA . MET A 1 25 ? -5.453 -21.313 -6.575 1.00 0.00 25 MET A CA 19
ATOM 35739 C C . MET A 1 25 ? -5.524 -19.982 -7.360 1.00 0.00 25 MET A C 19
ATOM 35740 O O . MET A 1 25 ? -4.627 -19.685 -8.162 1.00 0.00 25 MET A O 19
ATOM 35754 N N . ALA A 1 26 ? -6.582 -19.185 -7.108 1.00 0.00 26 ALA A N 19
ATOM 35755 C CA . ALA A 1 26 ? -6.926 -17.981 -7.916 1.00 0.00 26 ALA A CA 19
ATOM 35756 C C . ALA A 1 26 ? -5.793 -16.939 -7.964 1.00 0.00 26 ALA A C 19
ATOM 35757 O O . ALA A 1 26 ? -5.585 -16.275 -8.985 1.00 0.00 26 ALA A O 19
ATOM 35764 N N . TRP A 1 27 ? -5.064 -16.824 -6.851 1.00 0.00 27 TRP A N 19
ATOM 35765 C CA . TRP A 1 27 ? -4.037 -15.791 -6.651 1.00 0.00 27 TRP A CA 19
ATOM 35766 C C . TRP A 1 27 ? -2.625 -16.268 -7.035 1.00 0.00 27 TRP A C 19
ATOM 35767 O O . TRP A 1 27 ? -1.645 -15.566 -6.783 1.00 0.00 27 TRP A O 19
ATOM 35788 N N . TRP A 1 28 ? -2.528 -17.453 -7.645 1.00 0.00 28 TRP A N 19
ATOM 35789 C CA . TRP A 1 28 ? -1.248 -18.057 -8.059 1.00 0.00 28 TRP A CA 19
ATOM 35790 C C . TRP A 1 28 ? -1.069 -17.883 -9.575 1.00 0.00 28 TRP A C 19
ATOM 35791 O O . TRP A 1 28 ? -2.046 -17.660 -10.302 1.00 0.00 28 TRP A O 19
ATOM 35812 N N . ALA A 1 29 ? 0.187 -17.967 -10.043 1.00 0.00 29 ALA A N 19
ATOM 35813 C CA . ALA A 1 29 ? 0.521 -17.873 -11.479 1.00 0.00 29 ALA A CA 19
ATOM 35814 C C . ALA A 1 29 ? 0.418 -19.255 -12.145 1.00 0.00 29 ALA A C 19
ATOM 35815 O O . ALA A 1 29 ? 0.441 -20.280 -11.461 1.00 0.00 29 ALA A O 19
ATOM 35822 N N . ASP A 1 30 ? 0.330 -19.272 -13.482 1.00 0.00 30 ASP A N 19
ATOM 35823 C CA . ASP A 1 30 ? 0.209 -20.521 -14.270 1.00 0.00 30 ASP A CA 19
ATOM 35824 C C . ASP A 1 30 ? 1.511 -21.351 -14.212 1.00 0.00 30 ASP A C 19
ATOM 35825 O O . ASP A 1 30 ? 1.470 -22.582 -14.204 1.00 0.00 30 ASP A O 19
ATOM 35834 N N . ASP A 1 31 ? 2.655 -20.649 -14.155 1.00 0.00 31 ASP A N 19
ATOM 35835 C CA . ASP A 1 31 ? 3.997 -21.272 -14.091 1.00 0.00 31 ASP A CA 19
ATOM 35836 C C . ASP A 1 31 ? 4.507 -21.319 -12.623 1.00 0.00 31 ASP A C 19
ATOM 35837 O O . ASP A 1 31 ? 5.697 -21.557 -12.376 1.00 0.00 31 ASP A O 19
ATOM 35846 N N . CYS A 1 32 ? 3.583 -21.122 -11.648 1.00 0.00 32 CYS A N 19
ATOM 35847 C CA . CYS A 1 32 ? 3.949 -20.999 -10.224 1.00 0.00 32 CYS A CA 19
ATOM 35848 C C . CYS A 1 32 ? 4.662 -22.258 -9.709 1.00 0.00 32 CYS A C 19
ATOM 35849 O O . CYS A 1 32 ? 4.102 -23.352 -9.713 1.00 0.00 32 CYS A O 19
ATOM 35857 N N . GLN A 1 33 ? 5.916 -22.078 -9.292 1.00 0.00 33 GLN A N 19
ATOM 35858 C CA . GLN A 1 33 ? 6.741 -23.145 -8.723 1.00 0.00 33 GLN A CA 19
ATOM 35859 C C . GLN A 1 33 ? 6.431 -23.297 -7.227 1.00 0.00 33 GLN A C 19
ATOM 35860 O O . GLN A 1 33 ? 5.978 -22.346 -6.581 1.00 0.00 33 GLN A O 19
ATOM 35874 N N . TYR A 1 34 ? 6.666 -24.500 -6.699 1.00 0.00 34 TYR A N 19
ATOM 35875 C CA . TYR A 1 34 ? 6.346 -24.852 -5.311 1.00 0.00 34 TYR A CA 19
ATOM 35876 C C . TYR A 1 34 ? 7.428 -25.811 -4.797 1.00 0.00 34 TYR A C 19
ATOM 35877 O O . TYR A 1 34 ? 7.544 -26.949 -5.281 1.00 0.00 34 TYR A O 19
ATOM 35895 N N . TYR A 1 35 ? 8.240 -25.321 -3.842 1.00 0.00 35 TYR A N 19
ATOM 35896 C CA . TYR A 1 35 ? 9.369 -26.066 -3.260 1.00 0.00 35 TYR A CA 19
ATOM 35897 C C . TYR A 1 35 ? 9.160 -26.279 -1.757 1.00 0.00 35 TYR A C 19
ATOM 35898 O O . TYR A 1 35 ? 8.572 -25.444 -1.059 1.00 0.00 35 TYR A O 19
ATOM 35916 N N . ALA A 1 36 ? 9.653 -27.425 -1.296 1.00 0.00 36 ALA A N 19
ATOM 35917 C CA . ALA A 1 36 ? 9.764 -27.765 0.121 1.00 0.00 36 ALA A CA 19
ATOM 35918 C C . ALA A 1 36 ? 11.184 -27.419 0.587 1.00 0.00 36 ALA A C 19
ATOM 35919 O O . ALA A 1 36 ? 12.093 -27.327 -0.235 1.00 0.00 36 ALA A O 19
ATOM 35926 N N . PHE A 1 37 ? 11.351 -27.214 1.895 1.00 0.00 37 PHE A N 19
ATOM 35927 C CA . PHE A 1 37 ? 12.652 -26.867 2.512 1.00 0.00 37 PHE A CA 19
ATOM 35928 C C . PHE A 1 37 ? 13.765 -27.912 2.174 1.00 0.00 37 PHE A C 19
ATOM 35929 O O . PHE A 1 37 ? 13.526 -29.117 2.307 1.00 0.00 37 PHE A O 19
ATOM 35946 N N . PRO A 1 38 ? 14.992 -27.484 1.695 1.00 0.00 38 PRO A N 19
ATOM 35947 C CA . PRO A 1 38 ? 15.334 -26.067 1.381 1.00 0.00 38 PRO A CA 19
ATOM 35948 C C . PRO A 1 38 ? 14.728 -25.577 0.034 1.00 0.00 38 PRO A C 19
ATOM 35949 O O . PRO A 1 38 ? 14.183 -24.469 -0.041 1.00 0.00 38 PRO A O 19
ATOM 35960 N N . ALA A 1 39 ? 14.795 -26.440 -1.001 1.00 0.00 39 ALA A N 19
ATOM 35961 C CA . ALA A 1 39 ? 14.340 -26.117 -2.367 1.00 0.00 39 ALA A CA 19
ATOM 35962 C C . ALA A 1 39 ? 14.187 -27.419 -3.184 1.00 0.00 39 ALA A C 19
ATOM 35963 O O . ALA A 1 39 ? 14.935 -27.665 -4.132 1.00 0.00 39 ALA A O 19
ATOM 35970 N N . THR A 1 40 ? 13.234 -28.270 -2.765 1.00 0.00 40 THR A N 19
ATOM 35971 C CA . THR A 1 40 ? 12.896 -29.535 -3.453 1.00 0.00 40 THR A CA 19
ATOM 35972 C C . THR A 1 40 ? 11.554 -29.373 -4.199 1.00 0.00 40 THR A C 19
ATOM 35973 O O . THR A 1 40 ? 10.521 -29.126 -3.571 1.00 0.00 40 THR A O 19
ATOM 35984 N N . LEU A 1 41 ? 11.590 -29.520 -5.532 1.00 0.00 41 LEU A N 19
ATOM 35985 C CA . LEU A 1 41 ? 10.460 -29.186 -6.424 1.00 0.00 41 LEU A CA 19
ATOM 35986 C C . LEU A 1 41 ? 9.333 -30.242 -6.310 1.00 0.00 41 LEU A C 19
ATOM 35987 O O . LEU A 1 41 ? 9.512 -31.387 -6.741 1.00 0.00 41 LEU A O 19
ATOM 36003 N N . LEU A 1 42 ? 8.176 -29.855 -5.728 1.00 0.00 42 LEU A N 19
ATOM 36004 C CA . LEU A 1 42 ? 6.964 -30.706 -5.743 1.00 0.00 42 LEU A CA 19
ATOM 36005 C C . LEU A 1 42 ? 6.152 -30.405 -7.016 1.00 0.00 42 LEU A C 19
ATOM 36006 O O . LEU A 1 42 ? 5.824 -31.310 -7.790 1.00 0.00 42 LEU A O 19
ATOM 36022 N N . ALA A 1 43 ? 5.880 -29.108 -7.238 1.00 0.00 43 ALA A N 19
ATOM 36023 C CA . ALA A 1 43 ? 4.906 -28.644 -8.254 1.00 0.00 43 ALA A CA 19
ATOM 36024 C C . ALA A 1 43 ? 5.451 -27.431 -9.038 1.00 0.00 43 ALA A C 19
ATOM 36025 O O . ALA A 1 43 ? 5.693 -26.381 -8.454 1.00 0.00 43 ALA A O 19
ATOM 36032 N N . GLY A 1 44 ? 5.649 -27.604 -10.363 1.00 0.00 44 GLY A N 19
ATOM 36033 C CA . GLY A 1 44 ? 6.299 -26.595 -11.226 1.00 0.00 44 GLY A CA 19
ATOM 36034 C C . GLY A 1 44 ? 5.333 -25.738 -12.037 1.00 0.00 44 GLY A C 19
ATOM 36035 O O . GLY A 1 44 ? 5.729 -25.138 -13.049 1.00 0.00 44 GLY A O 19
ATOM 36039 N N . ASN A 1 45 ? 4.089 -25.662 -11.555 1.00 0.00 45 ASN A N 19
ATOM 36040 C CA . ASN A 1 45 ? 2.965 -24.942 -12.199 1.00 0.00 45 ASN A CA 19
ATOM 36041 C C . ASN A 1 45 ? 1.713 -25.045 -11.310 1.00 0.00 45 ASN A C 19
ATOM 36042 O O . ASN A 1 45 ? 1.637 -25.930 -10.441 1.00 0.00 45 ASN A O 19
ATOM 36053 N N . ALA A 1 46 ? 0.723 -24.169 -11.582 1.00 0.00 46 ALA A N 19
ATOM 36054 C CA . ALA A 1 46 ? -0.512 -24.037 -10.771 1.00 0.00 46 ALA A CA 19
ATOM 36055 C C . ALA A 1 46 ? -1.327 -25.346 -10.710 1.00 0.00 46 ALA A C 19
ATOM 36056 O O . ALA A 1 46 ? -1.890 -25.673 -9.665 1.00 0.00 46 ALA A O 19
ATOM 36063 N N . ALA A 1 47 ? -1.355 -26.099 -11.827 1.00 0.00 47 ALA A N 19
ATOM 36064 C CA . ALA A 1 47 ? -2.166 -27.334 -11.949 1.00 0.00 47 ALA A CA 19
ATOM 36065 C C . ALA A 1 47 ? -1.746 -28.396 -10.922 1.00 0.00 47 ALA A C 19
ATOM 36066 O O . ALA A 1 47 ? -2.597 -29.012 -10.276 1.00 0.00 47 ALA A O 19
ATOM 36073 N N . GLU A 1 48 ? -0.421 -28.578 -10.773 1.00 0.00 48 GLU A N 19
ATOM 36074 C CA . GLU A 1 48 ? 0.158 -29.585 -9.860 1.00 0.00 48 GLU A CA 19
ATOM 36075 C C . GLU A 1 48 ? -0.009 -29.142 -8.392 1.00 0.00 48 GLU A C 19
ATOM 36076 O O . GLU A 1 48 ? -0.249 -29.971 -7.509 1.00 0.00 48 GLU A O 19
ATOM 36088 N N . ILE A 1 49 ? 0.106 -27.818 -8.158 1.00 0.00 49 ILE A N 19
ATOM 36089 C CA . ILE A 1 49 ? -0.139 -27.202 -6.831 1.00 0.00 49 ILE A CA 19
ATOM 36090 C C . ILE A 1 49 ? -1.598 -27.448 -6.396 1.00 0.00 49 ILE A C 19
ATOM 36091 O O . ILE A 1 49 ? -1.863 -27.808 -5.243 1.00 0.00 49 ILE A O 19
ATOM 36107 N N . ARG A 1 50 ? -2.514 -27.285 -7.364 1.00 0.00 50 ARG A N 19
ATOM 36108 C CA . ARG A 1 50 ? -3.962 -27.385 -7.150 1.00 0.00 50 ARG A CA 19
ATOM 36109 C C . ARG A 1 50 ? -4.340 -28.792 -6.686 1.00 0.00 50 ARG A C 19
ATOM 36110 O O . ARG A 1 50 ? -4.822 -28.964 -5.572 1.00 0.00 50 ARG A O 19
ATOM 36131 N N . VAL A 1 51 ? -3.991 -29.786 -7.521 1.00 0.00 51 VAL A N 19
ATOM 36132 C CA . VAL A 1 51 ? -4.433 -31.185 -7.349 1.00 0.00 51 VAL A CA 19
ATOM 36133 C C . VAL A 1 51 ? -3.786 -31.871 -6.136 1.00 0.00 51 VAL A C 19
ATOM 36134 O O . VAL A 1 51 ? -4.434 -32.679 -5.465 1.00 0.00 51 VAL A O 19
ATOM 36147 N N . ARG A 1 52 ? -2.515 -31.531 -5.849 1.00 0.00 52 ARG A N 19
ATOM 36148 C CA . ARG A 1 52 ? -1.793 -32.065 -4.677 1.00 0.00 52 ARG A CA 19
ATOM 36149 C C . ARG A 1 52 ? -2.422 -31.529 -3.376 1.00 0.00 52 ARG A C 19
ATOM 36150 O O . ARG A 1 52 ? -2.510 -32.248 -2.371 1.00 0.00 52 ARG A O 19
ATOM 36171 N N . HIS A 1 53 ? -2.875 -30.258 -3.410 1.00 0.00 53 HIS A N 19
ATOM 36172 C CA . HIS A 1 53 ? -3.558 -29.637 -2.263 1.00 0.00 53 HIS A CA 19
ATOM 36173 C C . HIS A 1 53 ? -5.014 -30.122 -2.148 1.00 0.00 53 HIS A C 19
ATOM 36174 O O . HIS A 1 53 ? -5.517 -30.204 -1.045 1.00 0.00 53 HIS A O 19
ATOM 36189 N N . ILE A 1 54 ? -5.678 -30.471 -3.277 1.00 0.00 54 ILE A N 19
ATOM 36190 C CA . ILE A 1 54 ? -7.045 -31.053 -3.249 1.00 0.00 54 ILE A CA 19
ATOM 36191 C C . ILE A 1 54 ? -7.050 -32.345 -2.401 1.00 0.00 54 ILE A C 19
ATOM 36192 O O . ILE A 1 54 ? -7.934 -32.541 -1.560 1.00 0.00 54 ILE A O 19
ATOM 36208 N N . GLU A 1 55 ? -6.004 -33.172 -2.592 1.00 0.00 55 GLU A N 19
ATOM 36209 C CA . GLU A 1 55 ? -5.813 -34.436 -1.846 1.00 0.00 55 GLU A CA 19
ATOM 36210 C C . GLU A 1 55 ? -5.506 -34.175 -0.350 1.00 0.00 55 GLU A C 19
ATOM 36211 O O . GLU A 1 55 ? -5.894 -34.961 0.523 1.00 0.00 55 GLU A O 19
ATOM 36223 N N . ARG A 1 56 ? -4.811 -33.060 -0.071 1.00 0.00 56 ARG A N 19
ATOM 36224 C CA . ARG A 1 56 ? -4.500 -32.630 1.311 1.00 0.00 56 ARG A CA 19
ATOM 36225 C C . ARG A 1 56 ? -5.760 -32.041 1.999 1.00 0.00 56 ARG A C 19
ATOM 36226 O O . ARG A 1 56 ? -5.912 -32.144 3.215 1.00 0.00 56 ARG A O 19
ATOM 36247 N N . PHE A 1 57 ? -6.669 -31.462 1.199 1.00 0.00 57 PHE A N 19
ATOM 36248 C CA . PHE A 1 57 ? -7.930 -30.869 1.700 1.00 0.00 57 PHE A CA 19
ATOM 36249 C C . PHE A 1 57 ? -9.006 -31.964 1.932 1.00 0.00 57 PHE A C 19
ATOM 36250 O O . PHE A 1 57 ? -10.114 -31.659 2.396 1.00 0.00 57 PHE A O 19
ATOM 36267 N N . LYS A 1 58 ? -8.684 -33.232 1.585 1.00 0.00 58 LYS A N 19
ATOM 36268 C CA . LYS A 1 58 ? -9.507 -34.404 1.959 1.00 0.00 58 LYS A CA 19
ATOM 36269 C C . LYS A 1 58 ? -9.284 -34.780 3.435 1.00 0.00 58 LYS A C 19
ATOM 36270 O O . LYS A 1 58 ? -10.190 -35.318 4.087 1.00 0.00 58 LYS A O 19
ATOM 36289 N N . GLU A 1 59 ? -8.069 -34.488 3.937 1.00 0.00 59 GLU A N 19
ATOM 36290 C CA . GLU A 1 59 ? -7.674 -34.741 5.335 1.00 0.00 59 GLU A CA 19
ATOM 36291 C C . GLU A 1 59 ? -8.593 -33.967 6.314 1.00 0.00 59 GLU A C 19
ATOM 36292 O O . GLU A 1 59 ? -8.639 -32.735 6.255 1.00 0.00 59 GLU A O 19
ATOM 36304 N N . PRO A 1 60 ? -9.347 -34.680 7.219 1.00 0.00 60 PRO A N 19
ATOM 36305 C CA . PRO A 1 60 ? -10.339 -34.041 8.121 1.00 0.00 60 PRO A CA 19
ATOM 36306 C C . PRO A 1 60 ? -9.698 -33.069 9.136 1.00 0.00 60 PRO A C 19
ATOM 36307 O O . PRO A 1 60 ? -10.262 -32.014 9.444 1.00 0.00 60 PRO A O 19
ATOM 36318 N N . ASP A 1 61 ? -8.491 -33.416 9.615 1.00 0.00 61 ASP A N 19
ATOM 36319 C CA . ASP A 1 61 ? -7.808 -32.669 10.693 1.00 0.00 61 ASP A CA 19
ATOM 36320 C C . ASP A 1 61 ? -6.856 -31.595 10.141 1.00 0.00 61 ASP A C 19
ATOM 36321 O O . ASP A 1 61 ? -6.113 -30.984 10.912 1.00 0.00 61 ASP A O 19
ATOM 36330 N N . LEU A 1 62 ? -6.892 -31.351 8.811 1.00 0.00 62 LEU A N 19
ATOM 36331 C CA . LEU A 1 62 ? -6.134 -30.250 8.195 1.00 0.00 62 LEU A CA 19
ATOM 36332 C C . LEU A 1 62 ? -6.716 -28.896 8.645 1.00 0.00 62 LEU A C 19
ATOM 36333 O O . LEU A 1 62 ? -7.861 -28.563 8.309 1.00 0.00 62 LEU A O 19
ATOM 36349 N N . TYR A 1 63 ? -5.933 -28.129 9.407 1.00 0.00 63 TYR A N 19
ATOM 36350 C CA . TYR A 1 63 ? -6.311 -26.767 9.798 1.00 0.00 63 TYR A CA 19
ATOM 36351 C C . TYR A 1 63 ? -5.047 -25.913 9.933 1.00 0.00 63 TYR A C 19
ATOM 36352 O O . TYR A 1 63 ? -4.205 -26.180 10.788 1.00 0.00 63 TYR A O 19
ATOM 36370 N N . GLY A 1 64 ? -4.935 -24.885 9.080 1.00 0.00 64 GLY A N 19
ATOM 36371 C CA . GLY A 1 64 ? -3.847 -23.915 9.158 1.00 0.00 64 GLY A CA 19
ATOM 36372 C C . GLY A 1 64 ? -4.289 -22.683 9.917 1.00 0.00 64 GLY A C 19
ATOM 36373 O O . GLY A 1 64 ? -5.079 -21.885 9.396 1.00 0.00 64 GLY A O 19
ATOM 36377 N N . GLU A 1 65 ? -3.826 -22.554 11.168 1.00 0.00 65 GLU A N 19
ATOM 36378 C CA . GLU A 1 65 ? -4.111 -21.380 12.008 1.00 0.00 65 GLU A CA 19
ATOM 36379 C C . GLU A 1 65 ? -2.929 -20.413 11.934 1.00 0.00 65 GLU A C 19
ATOM 36380 O O . GLU A 1 65 ? -1.877 -20.684 12.518 1.00 0.00 65 GLU A O 19
ATOM 36392 N N . LEU A 1 66 ? -3.087 -19.301 11.197 1.00 0.00 66 LEU A N 19
ATOM 36393 C CA . LEU A 1 66 ? -2.004 -18.328 11.010 1.00 0.00 66 LEU A CA 19
ATOM 36394 C C . LEU A 1 66 ? -1.880 -17.434 12.248 1.00 0.00 66 LEU A C 19
ATOM 36395 O O . LEU A 1 66 ? -2.867 -16.852 12.716 1.00 0.00 66 LEU A O 19
ATOM 36411 N N . LEU A 1 67 ? -0.652 -17.359 12.778 1.00 0.00 67 LEU A N 19
ATOM 36412 C CA . LEU A 1 67 ? -0.343 -16.606 14.016 1.00 0.00 67 LEU A CA 19
ATOM 36413 C C . LEU A 1 67 ? 0.177 -15.215 13.630 1.00 0.00 67 LEU A C 19
ATOM 36414 O O . LEU A 1 67 ? -0.254 -14.183 14.153 1.00 0.00 67 LEU A O 19
ATOM 36430 N N . THR A 1 68 ? 1.125 -15.234 12.688 1.00 0.00 68 THR A N 19
ATOM 36431 C CA . THR A 1 68 ? 1.920 -14.071 12.290 1.00 0.00 68 THR A CA 19
ATOM 36432 C C . THR A 1 68 ? 2.188 -14.122 10.780 1.00 0.00 68 THR A C 19
ATOM 36433 O O . THR A 1 68 ? 2.528 -15.182 10.260 1.00 0.00 68 THR A O 19
ATOM 36444 N N . ARG A 1 69 ? 2.006 -12.988 10.080 1.00 0.00 69 ARG A N 19
ATOM 36445 C CA . ARG A 1 69 ? 2.495 -12.828 8.698 1.00 0.00 69 ARG A CA 19
ATOM 36446 C C . ARG A 1 69 ? 3.254 -11.493 8.578 1.00 0.00 69 ARG A C 19
ATOM 36447 O O . ARG A 1 69 ? 2.771 -10.451 9.033 1.00 0.00 69 ARG A O 19
ATOM 36468 N N . VAL A 1 70 ? 4.484 -11.550 8.024 1.00 0.00 70 VAL A N 19
ATOM 36469 C CA . VAL A 1 70 ? 5.339 -10.361 7.793 1.00 0.00 70 VAL A CA 19
ATOM 36470 C C . VAL A 1 70 ? 5.356 -10.077 6.285 1.00 0.00 70 VAL A C 19
ATOM 36471 O O . VAL A 1 70 ? 5.129 -10.992 5.489 1.00 0.00 70 VAL A O 19
ATOM 36484 N N . ILE A 1 71 ? 5.635 -8.832 5.886 1.00 0.00 71 ILE A N 19
ATOM 36485 C CA . ILE A 1 71 ? 5.695 -8.461 4.461 1.00 0.00 71 ILE A CA 19
ATOM 36486 C C . ILE A 1 71 ? 6.940 -7.598 4.173 1.00 0.00 71 ILE A C 19
ATOM 36487 O O . ILE A 1 71 ? 7.299 -6.713 4.957 1.00 0.00 71 ILE A O 19
ATOM 36503 N N . VAL A 1 72 ? 7.602 -7.896 3.048 1.00 0.00 72 VAL A N 19
ATOM 36504 C CA . VAL A 1 72 ? 8.819 -7.217 2.596 1.00 0.00 72 VAL A CA 19
ATOM 36505 C C . VAL A 1 72 ? 8.823 -7.187 1.044 1.00 0.00 72 VAL A C 19
ATOM 36506 O O . VAL A 1 72 ? 9.068 -8.209 0.383 1.00 0.00 72 VAL A O 19
ATOM 36519 N N . GLY A 1 73 ? 8.480 -6.013 0.476 1.00 0.00 73 GLY A N 19
ATOM 36520 C CA . GLY A 1 73 ? 8.406 -5.826 -0.975 1.00 0.00 73 GLY A CA 19
ATOM 36521 C C . GLY A 1 73 ? 7.292 -6.658 -1.617 1.00 0.00 73 GLY A C 19
ATOM 36522 O O . GLY A 1 73 ? 6.112 -6.463 -1.309 1.00 0.00 73 GLY A O 19
ATOM 36526 N N . ASN A 1 74 ? 7.673 -7.613 -2.483 1.00 0.00 74 ASN A N 19
ATOM 36527 C CA . ASN A 1 74 ? 6.712 -8.486 -3.200 1.00 0.00 74 ASN A CA 19
ATOM 36528 C C . ASN A 1 74 ? 6.583 -9.868 -2.526 1.00 0.00 74 ASN A C 19
ATOM 36529 O O . ASN A 1 74 ? 5.976 -10.782 -3.085 1.00 0.00 74 ASN A O 19
ATOM 36540 N N . VAL A 1 75 ? 7.118 -9.996 -1.306 1.00 0.00 75 VAL A N 19
ATOM 36541 C CA . VAL A 1 75 ? 7.272 -11.291 -0.603 1.00 0.00 75 VAL A CA 19
ATOM 36542 C C . VAL A 1 75 ? 6.617 -11.219 0.786 1.00 0.00 75 VAL A C 19
ATOM 36543 O O . VAL A 1 75 ? 6.724 -10.199 1.461 1.00 0.00 75 VAL A O 19
ATOM 36556 N N . VAL A 1 76 ? 5.922 -12.298 1.196 1.00 0.00 76 VAL A N 19
ATOM 36557 C CA . VAL A 1 76 ? 5.328 -12.423 2.545 1.00 0.00 76 VAL A CA 19
ATOM 36558 C C . VAL A 1 76 ? 5.806 -13.727 3.205 1.00 0.00 76 VAL A C 19
ATOM 36559 O O . VAL A 1 76 ? 5.930 -14.754 2.533 1.00 0.00 76 VAL A O 19
ATOM 36572 N N . ILE A 1 77 ? 6.097 -13.653 4.515 1.00 0.00 77 ILE A N 19
ATOM 36573 C CA . ILE A 1 77 ? 6.270 -14.833 5.372 1.00 0.00 77 ILE A CA 19
ATOM 36574 C C . ILE A 1 77 ? 4.948 -15.044 6.106 1.00 0.00 77 ILE A C 19
ATOM 36575 O O . ILE A 1 77 ? 4.641 -14.318 7.050 1.00 0.00 77 ILE A O 19
ATOM 36591 N N . ASP A 1 78 ? 4.151 -15.998 5.644 1.00 0.00 78 ASP A N 19
ATOM 36592 C CA . ASP A 1 78 ? 2.921 -16.407 6.319 1.00 0.00 78 ASP A CA 19
ATOM 36593 C C . ASP A 1 78 ? 3.238 -17.623 7.203 1.00 0.00 78 ASP A C 19
ATOM 36594 O O . ASP A 1 78 ? 3.454 -18.736 6.723 1.00 0.00 78 ASP A O 19
ATOM 36603 N N . HIS A 1 79 ? 3.318 -17.362 8.515 1.00 0.00 79 HIS A N 19
ATOM 36604 C CA . HIS A 1 79 ? 3.673 -18.360 9.526 1.00 0.00 79 HIS A CA 19
ATOM 36605 C C . HIS A 1 79 ? 2.389 -18.850 10.206 1.00 0.00 79 HIS A C 19
ATOM 36606 O O . HIS A 1 79 ? 1.744 -18.108 10.967 1.00 0.00 79 HIS A O 19
ATOM 36621 N N . GLU A 1 80 ? 2.029 -20.100 9.902 1.00 0.00 80 GLU A N 19
ATOM 36622 C CA . GLU A 1 80 ? 0.831 -20.778 10.426 1.00 0.00 80 GLU A CA 19
ATOM 36623 C C . GLU A 1 80 ? 1.228 -22.047 11.200 1.00 0.00 80 GLU A C 19
ATOM 36624 O O . GLU A 1 80 ? 2.368 -22.490 11.147 1.00 0.00 80 GLU A O 19
ATOM 36636 N N . THR A 1 81 ? 0.276 -22.578 11.965 1.00 0.00 81 THR A N 19
ATOM 36637 C CA . THR A 1 81 ? 0.401 -23.856 12.672 1.00 0.00 81 THR A CA 19
ATOM 36638 C C . THR A 1 81 ? -0.636 -24.843 12.113 1.00 0.00 81 THR A C 19
ATOM 36639 O O . THR A 1 81 ? -1.841 -24.688 12.357 1.00 0.00 81 THR A O 19
ATOM 36650 N N . VAL A 1 82 ? -0.162 -25.818 11.308 1.00 0.00 82 VAL A N 19
ATOM 36651 C CA . VAL A 1 82 ? -1.024 -26.855 10.714 1.00 0.00 82 VAL A CA 19
ATOM 36652 C C . VAL A 1 82 ? -1.245 -28.021 11.696 1.00 0.00 82 VAL A C 19
ATOM 36653 O O . VAL A 1 82 ? -0.292 -28.606 12.223 1.00 0.00 82 VAL A O 19
ATOM 36666 N N . THR A 1 83 ? -2.523 -28.323 11.939 1.00 0.00 83 THR A N 19
ATOM 36667 C CA . THR A 1 83 ? -2.963 -29.448 12.763 1.00 0.00 83 THR A CA 19
ATOM 36668 C C . THR A 1 83 ? -2.778 -30.777 11.994 1.00 0.00 83 THR A C 19
ATOM 36669 O O . THR A 1 83 ? -3.147 -30.870 10.815 1.00 0.00 83 THR A O 19
ATOM 36680 N N . ARG A 1 84 ? -2.173 -31.781 12.663 1.00 0.00 84 ARG A N 19
ATOM 36681 C CA . ARG A 1 84 ? -1.891 -33.113 12.086 1.00 0.00 84 ARG A CA 19
ATOM 36682 C C . ARG A 1 84 ? -2.395 -34.205 13.054 1.00 0.00 84 ARG A C 19
ATOM 36683 O O . ARG A 1 84 ? -3.128 -33.904 14.005 1.00 0.00 84 ARG A O 19
ATOM 36704 N N . ASN A 1 85 ? -2.003 -35.474 12.803 1.00 0.00 85 ASN A N 19
ATOM 36705 C CA . ASN A 1 85 ? -2.414 -36.638 13.623 1.00 0.00 85 ASN A CA 19
ATOM 36706 C C . ASN A 1 85 ? -1.167 -37.436 14.039 1.00 0.00 85 ASN A C 19
ATOM 36707 O O . ASN A 1 85 ? -0.619 -38.197 13.232 1.00 0.00 85 ASN A O 19
ATOM 36718 N N . PHE A 1 86 ? -0.697 -37.242 15.285 1.00 0.00 86 PHE A N 19
ATOM 36719 C CA . PHE A 1 86 ? 0.526 -37.892 15.804 1.00 0.00 86 PHE A CA 19
ATOM 36720 C C . PHE A 1 86 ? 0.159 -38.974 16.857 1.00 0.00 86 PHE A C 19
ATOM 36721 O O . PHE A 1 86 ? -0.870 -38.861 17.527 1.00 0.00 86 PHE A O 19
ATOM 36738 N N . PRO A 1 87 ? 0.979 -40.072 16.990 1.00 0.00 87 PRO A N 19
ATOM 36739 C CA . PRO A 1 87 ? 0.790 -41.095 18.055 1.00 0.00 87 PRO A CA 19
ATOM 36740 C C . PRO A 1 87 ? 1.031 -40.544 19.480 1.00 0.00 87 PRO A C 19
ATOM 36741 O O . PRO A 1 87 ? 0.449 -41.047 20.451 1.00 0.00 87 PRO A O 19
ATOM 36752 N N . GLU A 1 88 ? 1.875 -39.498 19.593 1.00 0.00 88 GLU A N 19
ATOM 36753 C CA . GLU A 1 88 ? 2.257 -38.919 20.904 1.00 0.00 88 GLU A CA 19
ATOM 36754 C C . GLU A 1 88 ? 1.255 -37.843 21.381 1.00 0.00 88 GLU A C 19
ATOM 36755 O O . GLU A 1 88 ? 1.341 -37.384 22.530 1.00 0.00 88 GLU A O 19
ATOM 36767 N N . GLY A 1 89 ? 0.321 -37.441 20.498 1.00 0.00 89 GLY A N 19
ATOM 36768 C CA . GLY A 1 89 ? -0.691 -36.439 20.844 1.00 0.00 89 GLY A CA 19
ATOM 36769 C C . GLY A 1 89 ? -1.401 -35.873 19.621 1.00 0.00 89 GLY A C 19
ATOM 36770 O O . GLY A 1 89 ? -1.722 -36.614 18.699 1.00 0.00 89 GLY A O 19
ATOM 36774 N N . LYS A 1 90 ? -1.663 -34.553 19.633 1.00 0.00 90 LYS A N 19
ATOM 36775 C CA . LYS A 1 90 ? -2.326 -33.847 18.536 1.00 0.00 90 LYS A CA 19
ATOM 36776 C C . LYS A 1 90 ? -1.456 -33.836 17.261 1.00 0.00 90 LYS A C 19
ATOM 36777 O O . LYS A 1 90 ? -1.667 -34.665 16.374 1.00 0.00 90 LYS A O 19
ATOM 36796 N N . GLY A 1 91 ? -0.471 -32.921 17.172 1.00 0.00 91 GLY A N 19
ATOM 36797 C CA . GLY A 1 91 ? 0.401 -32.851 15.995 1.00 0.00 91 GLY A CA 19
ATOM 36798 C C . GLY A 1 91 ? 0.371 -31.512 15.293 1.00 0.00 91 GLY A C 19
ATOM 36799 O O . GLY A 1 91 ? 0.644 -31.427 14.097 1.00 0.00 91 GLY A O 19
ATOM 36803 N N . GLU A 1 92 ? 0.093 -30.447 16.038 1.00 0.00 92 GLU A N 19
ATOM 36804 C CA . GLU A 1 92 ? -0.084 -29.108 15.457 1.00 0.00 92 GLU A CA 19
ATOM 36805 C C . GLU A 1 92 ? 1.305 -28.415 15.401 1.00 0.00 92 GLU A C 19
ATOM 36806 O O . GLU A 1 92 ? 1.828 -27.915 16.388 1.00 0.00 92 GLU A O 19
ATOM 36818 N N . VAL A 1 93 ? 1.920 -28.429 14.199 1.00 0.00 93 VAL A N 19
ATOM 36819 C CA . VAL A 1 93 ? 3.328 -28.022 14.004 1.00 0.00 93 VAL A CA 19
ATOM 36820 C C . VAL A 1 93 ? 3.380 -26.643 13.342 1.00 0.00 93 VAL A C 19
ATOM 36821 O O . VAL A 1 93 ? 2.527 -26.326 12.497 1.00 0.00 93 VAL A O 19
ATOM 36834 N N . ASP A 1 94 ? 4.362 -25.817 13.738 1.00 0.00 94 ASP A N 19
ATOM 36835 C CA . ASP A 1 94 ? 4.543 -24.483 13.151 1.00 0.00 94 ASP A CA 19
ATOM 36836 C C . ASP A 1 94 ? 5.306 -24.625 11.823 1.00 0.00 94 ASP A C 19
ATOM 36837 O O . ASP A 1 94 ? 6.181 -25.486 11.694 1.00 0.00 94 ASP A O 19
ATOM 36846 N N . VAL A 1 95 ? 4.912 -23.827 10.830 1.00 0.00 95 VAL A N 19
ATOM 36847 C CA . VAL A 1 95 ? 5.536 -23.767 9.504 1.00 0.00 95 VAL A CA 19
ATOM 36848 C C . VAL A 1 95 ? 5.624 -22.279 9.106 1.00 0.00 95 VAL A C 19
ATOM 36849 O O . VAL A 1 95 ? 4.739 -21.495 9.458 1.00 0.00 95 VAL A O 19
ATOM 36862 N N . ALA A 1 96 ? 6.719 -21.883 8.448 1.00 0.00 96 ALA A N 19
ATOM 36863 C CA . ALA A 1 96 ? 6.859 -20.571 7.823 1.00 0.00 96 ALA A CA 19
ATOM 36864 C C . ALA A 1 96 ? 6.843 -20.756 6.305 1.00 0.00 96 ALA A C 19
ATOM 36865 O O . ALA A 1 96 ? 7.827 -21.238 5.723 1.00 0.00 96 ALA A O 19
ATOM 36872 N N . CYS A 1 97 ? 5.725 -20.398 5.670 1.00 0.00 97 CYS A N 19
ATOM 36873 C CA . CYS A 1 97 ? 5.610 -20.398 4.214 1.00 0.00 97 CYS A CA 19
ATOM 36874 C C . CYS A 1 97 ? 5.968 -19.001 3.710 1.00 0.00 97 CYS A C 19
ATOM 36875 O O . CYS A 1 97 ? 5.620 -17.999 4.325 1.00 0.00 97 CYS A O 19
ATOM 36883 N N . ILE A 1 98 ? 6.750 -18.965 2.640 1.00 0.00 98 ILE A N 19
ATOM 36884 C CA . ILE A 1 98 ? 7.208 -17.736 1.993 1.00 0.00 98 ILE A CA 19
ATOM 36885 C C . ILE A 1 98 ? 6.765 -17.728 0.515 1.00 0.00 98 ILE A C 19
ATOM 36886 O O . ILE A 1 98 ? 7.222 -18.544 -0.291 1.00 0.00 98 ILE A O 19
ATOM 36902 N N . TYR A 1 99 ? 5.835 -16.821 0.178 1.00 0.00 99 TYR A N 19
ATOM 36903 C CA . TYR A 1 99 ? 5.360 -16.638 -1.206 1.00 0.00 99 TYR A CA 19
ATOM 36904 C C . TYR A 1 99 ? 6.059 -15.434 -1.840 1.00 0.00 99 TYR A C 19
ATOM 36905 O O . TYR A 1 99 ? 6.308 -14.428 -1.169 1.00 0.00 99 TYR A O 19
ATOM 36923 N N . GLU A 1 100 ? 6.369 -15.554 -3.130 1.00 0.00 100 GLU A N 19
ATOM 36924 C CA . GLU A 1 100 ? 6.834 -14.448 -3.963 1.00 0.00 100 GLU A CA 19
ATOM 36925 C C . GLU A 1 100 ? 5.745 -14.127 -4.993 1.00 0.00 100 GLU A C 19
ATOM 36926 O O . GLU A 1 100 ? 5.430 -14.947 -5.861 1.00 0.00 100 GLU A O 19
ATOM 36938 N N . VAL A 1 101 ? 5.173 -12.934 -4.853 1.00 0.00 101 VAL A N 19
ATOM 36939 C CA . VAL A 1 101 ? 4.054 -12.445 -5.666 1.00 0.00 101 VAL A CA 19
ATOM 36940 C C . VAL A 1 101 ? 4.576 -11.542 -6.808 1.00 0.00 101 VAL A C 19
ATOM 36941 O O . VAL A 1 101 ? 5.520 -10.765 -6.634 1.00 0.00 101 VAL A O 19
ATOM 36954 N N . GLU A 1 102 ? 3.943 -11.672 -7.974 1.00 0.00 102 GLU A N 19
ATOM 36955 C CA . GLU A 1 102 ? 4.366 -11.046 -9.236 1.00 0.00 102 GLU A CA 19
ATOM 36956 C C . GLU A 1 102 ? 3.106 -10.589 -9.992 1.00 0.00 102 GLU A C 19
ATOM 36957 O O . GLU A 1 102 ? 2.359 -11.425 -10.514 1.00 0.00 102 GLU A O 19
ATOM 36969 N N . ASN A 1 103 ? 2.857 -9.264 -9.996 1.00 0.00 103 ASN A N 19
ATOM 36970 C CA . ASN A 1 103 ? 1.676 -8.629 -10.643 1.00 0.00 103 ASN A CA 19
ATOM 36971 C C . ASN A 1 103 ? 0.340 -9.122 -10.019 1.00 0.00 103 ASN A C 19
ATOM 36972 O O . ASN A 1 103 ? -0.701 -9.159 -10.688 1.00 0.00 103 ASN A O 19
ATOM 36983 N N . GLY A 1 104 ? 0.384 -9.454 -8.715 1.00 0.00 104 GLY A N 19
ATOM 36984 C CA . GLY A 1 104 ? -0.793 -9.937 -7.977 1.00 0.00 104 GLY A CA 19
ATOM 36985 C C . GLY A 1 104 ? -0.981 -11.455 -8.061 1.00 0.00 104 GLY A C 19
ATOM 36986 O O . GLY A 1 104 ? -1.978 -11.990 -7.559 1.00 0.00 104 GLY A O 19
ATOM 36990 N N . ARG A 1 105 ? -0.016 -12.151 -8.699 1.00 0.00 105 ARG A N 19
ATOM 36991 C CA . ARG A 1 105 ? -0.038 -13.619 -8.863 1.00 0.00 105 ARG A CA 19
ATOM 36992 C C . ARG A 1 105 ? 1.271 -14.215 -8.345 1.00 0.00 105 ARG A C 19
ATOM 36993 O O . ARG A 1 105 ? 2.341 -13.758 -8.723 1.00 0.00 105 ARG A O 19
ATOM 37014 N N . ILE A 1 106 ? 1.180 -15.273 -7.534 1.00 0.00 106 ILE A N 19
ATOM 37015 C CA . ILE A 1 106 ? 2.351 -15.920 -6.930 1.00 0.00 106 ILE A CA 19
ATOM 37016 C C . ILE A 1 106 ? 3.179 -16.621 -8.009 1.00 0.00 106 ILE A C 19
ATOM 37017 O O . ILE A 1 106 ? 2.723 -17.585 -8.615 1.00 0.00 106 ILE A O 19
ATOM 37033 N N . ALA A 1 107 ? 4.385 -16.097 -8.247 1.00 0.00 107 ALA A N 19
ATOM 37034 C CA . ALA A 1 107 ? 5.307 -16.624 -9.254 1.00 0.00 107 ALA A CA 19
ATOM 37035 C C . ALA A 1 107 ? 5.987 -17.899 -8.742 1.00 0.00 107 ALA A C 19
ATOM 37036 O O . ALA A 1 107 ? 6.201 -18.848 -9.504 1.00 0.00 107 ALA A O 19
ATOM 37043 N N . LYS A 1 108 ? 6.311 -17.908 -7.434 1.00 0.00 108 LYS A N 19
ATOM 37044 C CA . LYS A 1 108 ? 6.982 -19.041 -6.760 1.00 0.00 108 LYS A CA 19
ATOM 37045 C C . LYS A 1 108 ? 6.581 -19.060 -5.285 1.00 0.00 108 LYS A C 19
ATOM 37046 O O . LYS A 1 108 ? 6.329 -18.009 -4.697 1.00 0.00 108 LYS A O 19
ATOM 37065 N N . ALA A 1 109 ? 6.558 -20.258 -4.696 1.00 0.00 109 ALA A N 19
ATOM 37066 C CA . ALA A 1 109 ? 6.202 -20.464 -3.286 1.00 0.00 109 ALA A CA 19
ATOM 37067 C C . ALA A 1 109 ? 7.131 -21.524 -2.690 1.00 0.00 109 ALA A C 19
ATOM 37068 O O . ALA A 1 109 ? 7.409 -22.541 -3.321 1.00 0.00 109 ALA A O 19
ATOM 37075 N N . TRP A 1 110 ? 7.632 -21.248 -1.486 1.00 0.00 110 TRP A N 19
ATOM 37076 C CA . TRP A 1 110 ? 8.537 -22.140 -0.743 1.00 0.00 110 TRP A CA 19
ATOM 37077 C C . TRP A 1 110 ? 8.004 -22.236 0.697 1.00 0.00 110 TRP A C 19
ATOM 37078 O O . TRP A 1 110 ? 7.270 -21.353 1.128 1.00 0.00 110 TRP A O 19
ATOM 37099 N N . PHE A 1 111 ? 8.323 -23.315 1.428 1.00 0.00 111 PHE A N 19
ATOM 37100 C CA . PHE A 1 111 ? 7.977 -23.403 2.865 1.00 0.00 111 PHE A CA 19
ATOM 37101 C C . PHE A 1 111 ? 9.058 -24.162 3.644 1.00 0.00 111 PHE A C 19
ATOM 37102 O O . PHE A 1 111 ? 9.722 -25.051 3.094 1.00 0.00 111 PHE A O 19
ATOM 37119 N N . LYS A 1 112 ? 9.230 -23.775 4.914 1.00 0.00 112 LYS A N 19
ATOM 37120 C CA . LYS A 1 112 ? 10.097 -24.467 5.877 1.00 0.00 112 LYS A CA 19
ATOM 37121 C C . LYS A 1 112 ? 9.278 -24.794 7.136 1.00 0.00 112 LYS A C 19
ATOM 37122 O O . LYS A 1 112 ? 8.599 -23.920 7.671 1.00 0.00 112 LYS A O 19
ATOM 37141 N N . ILE A 1 113 ? 9.322 -26.054 7.603 1.00 0.00 113 ILE A N 19
ATOM 37142 C CA . ILE A 1 113 ? 8.587 -26.473 8.808 1.00 0.00 113 ILE A CA 19
ATOM 37143 C C . ILE A 1 113 ? 9.487 -26.294 10.039 1.00 0.00 113 ILE A C 19
ATOM 37144 O O . ILE A 1 113 ? 10.651 -26.712 10.031 1.00 0.00 113 ILE A O 19
ATOM 37160 N N . GLY A 1 114 ? 8.940 -25.620 11.068 1.00 0.00 114 GLY A N 19
ATOM 37161 C CA . GLY A 1 114 ? 9.662 -25.343 12.315 1.00 0.00 114 GLY A CA 19
ATOM 37162 C C . GLY A 1 114 ? 10.066 -26.602 13.082 1.00 0.00 114 GLY A C 19
ATOM 37163 O O . GLY A 1 114 ? 11.217 -27.048 12.986 1.00 0.00 114 GLY A O 19
ATOM 37167 N N . GLU A 1 115 ? 9.114 -27.186 13.827 1.00 0.00 115 GLU A N 19
ATOM 37168 C CA . GLU A 1 115 ? 9.359 -28.408 14.618 1.00 0.00 115 GLU A CA 19
ATOM 37169 C C . GLU A 1 115 ? 8.022 -29.152 14.860 1.00 0.00 115 GLU A C 19
ATOM 37170 O O . GLU A 1 115 ? 6.953 -28.540 14.731 1.00 0.00 115 GLU A O 19
ATOM 37182 N N . PRO A 1 116 ? 8.062 -30.477 15.219 1.00 0.00 116 PRO A N 19
ATOM 37183 C CA . PRO A 1 116 ? 6.856 -31.219 15.664 1.00 0.00 116 PRO A CA 19
ATOM 37184 C C . PRO A 1 116 ? 6.397 -30.797 17.088 1.00 0.00 116 PRO A C 19
ATOM 37185 O O . PRO A 1 116 ? 7.167 -30.897 18.049 1.00 0.00 116 PRO A O 19
ATOM 37196 N N . ARG A 1 117 ? 5.142 -30.301 17.213 1.00 0.00 117 ARG A N 19
ATOM 37197 C CA . ARG A 1 117 ? 4.582 -29.802 18.493 1.00 0.00 117 ARG A CA 19
ATOM 37198 C C . ARG A 1 117 ? 3.294 -30.565 18.857 1.00 0.00 117 ARG A C 19
ATOM 37199 O O . ARG A 1 117 ? 2.585 -31.063 17.971 1.00 0.00 117 ARG A O 19
ATOM 37220 N N . ILE A 1 118 ? 3.000 -30.629 20.175 1.00 0.00 118 ILE A N 19
ATOM 37221 C CA . ILE A 1 118 ? 1.851 -31.368 20.745 1.00 0.00 118 ILE A CA 19
ATOM 37222 C C . ILE A 1 118 ? 1.162 -30.503 21.831 1.00 0.00 118 ILE A C 19
ATOM 37223 O O . ILE A 1 118 ? 1.842 -29.827 22.613 1.00 0.00 118 ILE A O 19
ATOM 37239 N N . VAL A 1 119 ? -0.191 -30.528 21.854 1.00 0.00 119 VAL A N 19
ATOM 37240 C CA . VAL A 1 119 ? -1.012 -29.849 22.896 1.00 0.00 119 VAL A CA 19
ATOM 37241 C C . VAL A 1 119 ? -0.779 -30.486 24.290 1.00 0.00 119 VAL A C 19
ATOM 37242 O O . VAL A 1 119 ? -0.657 -29.776 25.289 1.00 0.00 119 VAL A O 19
ATOM 37255 N N . SER A 1 120 ? -0.709 -31.832 24.326 1.00 0.00 120 SER A N 19
ATOM 37256 C CA . SER A 1 120 ? -0.476 -32.612 25.567 1.00 0.00 120 SER A CA 19
ATOM 37257 C C . SER A 1 120 ? 0.908 -32.310 26.193 1.00 0.00 120 SER A C 19
ATOM 37258 O O . SER A 1 120 ? 1.092 -32.474 27.404 1.00 0.00 120 SER A O 19
ATOM 37266 N N . GLN A 1 121 ? 1.879 -31.855 25.367 1.00 0.00 121 GLN A N 19
ATOM 37267 C CA . GLN A 1 121 ? 3.251 -31.527 25.835 1.00 0.00 121 GLN A CA 19
ATOM 37268 C C . GLN A 1 121 ? 3.440 -29.992 25.933 1.00 0.00 121 GLN A C 19
ATOM 37269 O O . GLN A 1 121 ? 4.572 -29.496 25.967 1.00 0.00 121 GLN A O 19
ATOM 37283 N N . LYS A 1 122 ? 2.314 -29.255 26.008 1.00 0.00 122 LYS A N 19
ATOM 37284 C CA . LYS A 1 122 ? 2.293 -27.776 26.079 1.00 0.00 122 LYS A CA 19
ATOM 37285 C C . LYS A 1 122 ? 1.164 -27.309 27.019 1.00 0.00 122 LYS A C 19
ATOM 37286 O O . LYS A 1 122 ? 0.175 -28.029 27.223 1.00 0.00 122 LYS A O 19
ATOM 37305 N N . SER A 1 123 ? 1.343 -26.125 27.629 1.00 0.00 123 SER A N 19
ATOM 37306 C CA . SER A 1 123 ? 0.297 -25.463 28.417 1.00 0.00 123 SER A CA 19
ATOM 37307 C C . SER A 1 123 ? -0.786 -24.873 27.460 1.00 0.00 123 SER A C 19
ATOM 37308 O O . SER A 1 123 ? -0.494 -23.885 26.749 1.00 0.00 123 SER A O 19
ATOM 37317 N N . MET A 1 1 ? 1.448 0.347 -1.982 1.00 0.00 1 MET A N 20
ATOM 37318 C CA . MET A 1 1 ? 2.804 -0.143 -1.631 1.00 0.00 1 MET A CA 20
ATOM 37319 C C . MET A 1 1 ? 2.916 -1.650 -1.909 1.00 0.00 1 MET A C 20
ATOM 37320 O O . MET A 1 1 ? 3.649 -2.067 -2.812 1.00 0.00 1 MET A O 20
ATOM 37336 N N . ASN A 1 2 ? 2.165 -2.463 -1.137 1.00 0.00 2 ASN A N 20
ATOM 37337 C CA . ASN A 1 2 ? 2.246 -3.931 -1.218 1.00 0.00 2 ASN A CA 20
ATOM 37338 C C . ASN A 1 2 ? 0.944 -4.598 -0.741 1.00 0.00 2 ASN A C 20
ATOM 37339 O O . ASN A 1 2 ? 0.954 -5.771 -0.347 1.00 0.00 2 ASN A O 20
ATOM 37350 N N . SER A 1 3 ? -0.186 -3.861 -0.822 1.00 0.00 3 SER A N 20
ATOM 37351 C CA . SER A 1 3 ? -1.525 -4.401 -0.485 1.00 0.00 3 SER A CA 20
ATOM 37352 C C . SER A 1 3 ? -1.904 -5.518 -1.467 1.00 0.00 3 SER A C 20
ATOM 37353 O O . SER A 1 3 ? -2.470 -6.540 -1.077 1.00 0.00 3 SER A O 20
ATOM 37361 N N . GLU A 1 4 ? -1.518 -5.306 -2.731 1.00 0.00 4 GLU A N 20
ATOM 37362 C CA . GLU A 1 4 ? -1.672 -6.272 -3.842 1.00 0.00 4 GLU A CA 20
ATOM 37363 C C . GLU A 1 4 ? -0.947 -7.618 -3.579 1.00 0.00 4 GLU A C 20
ATOM 37364 O O . GLU A 1 4 ? -1.281 -8.638 -4.187 1.00 0.00 4 GLU A O 20
ATOM 37376 N N . ILE A 1 5 ? 0.067 -7.585 -2.698 1.00 0.00 5 ILE A N 20
ATOM 37377 C CA . ILE A 1 5 ? 0.889 -8.754 -2.329 1.00 0.00 5 ILE A CA 20
ATOM 37378 C C . ILE A 1 5 ? 0.299 -9.432 -1.073 1.00 0.00 5 ILE A C 20
ATOM 37379 O O . ILE A 1 5 ? 0.425 -10.648 -0.876 1.00 0.00 5 ILE A O 20
ATOM 37395 N N . GLU A 1 6 ? -0.355 -8.616 -0.233 1.00 0.00 6 GLU A N 20
ATOM 37396 C CA . GLU A 1 6 ? -1.037 -9.076 0.984 1.00 0.00 6 GLU A CA 20
ATOM 37397 C C . GLU A 1 6 ? -2.397 -9.726 0.664 1.00 0.00 6 GLU A C 20
ATOM 37398 O O . GLU A 1 6 ? -2.881 -10.536 1.457 1.00 0.00 6 GLU A O 20
ATOM 37410 N N . LEU A 1 7 ? -3.005 -9.368 -0.488 1.00 0.00 7 LEU A N 20
ATOM 37411 C CA . LEU A 1 7 ? -4.304 -9.939 -0.916 1.00 0.00 7 LEU A CA 20
ATOM 37412 C C . LEU A 1 7 ? -4.222 -11.484 -1.131 1.00 0.00 7 LEU A C 20
ATOM 37413 O O . LEU A 1 7 ? -4.964 -12.204 -0.461 1.00 0.00 7 LEU A O 20
ATOM 37429 N N . PRO A 1 8 ? -3.311 -12.030 -2.034 1.00 0.00 8 PRO A N 20
ATOM 37430 C CA . PRO A 1 8 ? -3.226 -13.487 -2.308 1.00 0.00 8 PRO A CA 20
ATOM 37431 C C . PRO A 1 8 ? -3.032 -14.318 -1.035 1.00 0.00 8 PRO A C 20
ATOM 37432 O O . PRO A 1 8 ? -3.791 -15.250 -0.776 1.00 0.00 8 PRO A O 20
ATOM 37443 N N . VAL A 1 9 ? -2.047 -13.912 -0.225 1.00 0.00 9 VAL A N 20
ATOM 37444 C CA . VAL A 1 9 ? -1.642 -14.650 0.979 1.00 0.00 9 VAL A CA 20
ATOM 37445 C C . VAL A 1 9 ? -2.761 -14.667 2.050 1.00 0.00 9 VAL A C 20
ATOM 37446 O O . VAL A 1 9 ? -2.933 -15.657 2.771 1.00 0.00 9 VAL A O 20
ATOM 37459 N N . GLN A 1 10 ? -3.552 -13.578 2.096 1.00 0.00 10 GLN A N 20
ATOM 37460 C CA . GLN A 1 10 ? -4.670 -13.420 3.048 1.00 0.00 10 GLN A CA 20
ATOM 37461 C C . GLN A 1 10 ? -5.827 -14.358 2.673 1.00 0.00 10 GLN A C 20
ATOM 37462 O O . GLN A 1 10 ? -6.318 -15.124 3.512 1.00 0.00 10 GLN A O 20
ATOM 37476 N N . LYS A 1 11 ? -6.228 -14.307 1.392 1.00 0.00 11 LYS A N 20
ATOM 37477 C CA . LYS A 1 11 ? -7.379 -15.076 0.872 1.00 0.00 11 LYS A CA 20
ATOM 37478 C C . LYS A 1 11 ? -7.091 -16.587 0.900 1.00 0.00 11 LYS A C 20
ATOM 37479 O O . LYS A 1 11 ? -8.012 -17.398 1.067 1.00 0.00 11 LYS A O 20
ATOM 37498 N N . GLN A 1 12 ? -5.796 -16.936 0.740 1.00 0.00 12 GLN A N 20
ATOM 37499 C CA . GLN A 1 12 ? -5.322 -18.326 0.810 1.00 0.00 12 GLN A CA 20
ATOM 37500 C C . GLN A 1 12 ? -5.644 -18.955 2.167 1.00 0.00 12 GLN A C 20
ATOM 37501 O O . GLN A 1 12 ? -6.133 -20.074 2.222 1.00 0.00 12 GLN A O 20
ATOM 37515 N N . LEU A 1 13 ? -5.302 -18.232 3.253 1.00 0.00 13 LEU A N 20
ATOM 37516 C CA . LEU A 1 13 ? -5.464 -18.735 4.632 1.00 0.00 13 LEU A CA 20
ATOM 37517 C C . LEU A 1 13 ? -6.911 -19.097 4.886 1.00 0.00 13 LEU A C 20
ATOM 37518 O O . LEU A 1 13 ? -7.205 -20.191 5.405 1.00 0.00 13 LEU A O 20
ATOM 37534 N N . GLU A 1 14 ? -7.794 -18.164 4.516 1.00 0.00 14 GLU A N 20
ATOM 37535 C CA . GLU A 1 14 ? -9.234 -18.310 4.735 1.00 0.00 14 GLU A CA 20
ATOM 37536 C C . GLU A 1 14 ? -9.723 -19.589 4.029 1.00 0.00 14 GLU A C 20
ATOM 37537 O O . GLU A 1 14 ? -10.458 -20.396 4.594 1.00 0.00 14 GLU A O 20
ATOM 37549 N N . ALA A 1 15 ? -9.203 -19.763 2.806 1.00 0.00 15 ALA A N 20
ATOM 37550 C CA . ALA A 1 15 ? -9.483 -20.901 1.927 1.00 0.00 15 ALA A CA 20
ATOM 37551 C C . ALA A 1 15 ? -8.802 -22.206 2.401 1.00 0.00 15 ALA A C 20
ATOM 37552 O O . ALA A 1 15 ? -9.282 -23.298 2.089 1.00 0.00 15 ALA A O 20
ATOM 37559 N N . TYR A 1 16 ? -7.680 -22.086 3.151 1.00 0.00 16 TYR A N 20
ATOM 37560 C CA . TYR A 1 16 ? -6.858 -23.252 3.554 1.00 0.00 16 TYR A CA 20
ATOM 37561 C C . TYR A 1 16 ? -7.630 -24.130 4.554 1.00 0.00 16 TYR A C 20
ATOM 37562 O O . TYR A 1 16 ? -7.666 -25.361 4.428 1.00 0.00 16 TYR A O 20
ATOM 37580 N N . ASN A 1 17 ? -8.269 -23.464 5.529 1.00 0.00 17 ASN A N 20
ATOM 37581 C CA . ASN A 1 17 ? -9.048 -24.133 6.588 1.00 0.00 17 ASN A CA 20
ATOM 37582 C C . ASN A 1 17 ? -10.490 -24.409 6.111 1.00 0.00 17 ASN A C 20
ATOM 37583 O O . ASN A 1 17 ? -11.117 -25.382 6.538 1.00 0.00 17 ASN A O 20
ATOM 37594 N N . ALA A 1 18 ? -10.994 -23.541 5.205 1.00 0.00 18 ALA A N 20
ATOM 37595 C CA . ALA A 1 18 ? -12.363 -23.655 4.638 1.00 0.00 18 ALA A CA 20
ATOM 37596 C C . ALA A 1 18 ? -12.407 -24.653 3.465 1.00 0.00 18 ALA A C 20
ATOM 37597 O O . ALA A 1 18 ? -13.479 -24.920 2.905 1.00 0.00 18 ALA A O 20
ATOM 37604 N N . ARG A 1 19 ? -11.215 -25.173 3.100 1.00 0.00 19 ARG A N 20
ATOM 37605 C CA . ARG A 1 19 ? -11.025 -26.272 2.127 1.00 0.00 19 ARG A CA 20
ATOM 37606 C C . ARG A 1 19 ? -11.346 -25.847 0.670 1.00 0.00 19 ARG A C 20
ATOM 37607 O O . ARG A 1 19 ? -11.604 -26.698 -0.196 1.00 0.00 19 ARG A O 20
ATOM 37628 N N . ASP A 1 20 ? -11.260 -24.531 0.399 1.00 0.00 20 ASP A N 20
ATOM 37629 C CA . ASP A 1 20 ? -11.478 -23.972 -0.946 1.00 0.00 20 ASP A CA 20
ATOM 37630 C C . ASP A 1 20 ? -10.152 -23.890 -1.717 1.00 0.00 20 ASP A C 20
ATOM 37631 O O . ASP A 1 20 ? -9.401 -22.926 -1.587 1.00 0.00 20 ASP A O 20
ATOM 37640 N N . ILE A 1 21 ? -9.880 -24.929 -2.515 1.00 0.00 21 ILE A N 20
ATOM 37641 C CA . ILE A 1 21 ? -8.723 -24.973 -3.429 1.00 0.00 21 ILE A CA 20
ATOM 37642 C C . ILE A 1 21 ? -8.859 -23.921 -4.555 1.00 0.00 21 ILE A C 20
ATOM 37643 O O . ILE A 1 21 ? -7.848 -23.415 -5.050 1.00 0.00 21 ILE A O 20
ATOM 37659 N N . ASP A 1 22 ? -10.114 -23.582 -4.924 1.00 0.00 22 ASP A N 20
ATOM 37660 C CA . ASP A 1 22 ? -10.401 -22.597 -5.991 1.00 0.00 22 ASP A CA 20
ATOM 37661 C C . ASP A 1 22 ? -9.780 -21.222 -5.668 1.00 0.00 22 ASP A C 20
ATOM 37662 O O . ASP A 1 22 ? -9.106 -20.638 -6.509 1.00 0.00 22 ASP A O 20
ATOM 37671 N N . ALA A 1 23 ? -9.976 -20.743 -4.424 1.00 0.00 23 ALA A N 20
ATOM 37672 C CA . ALA A 1 23 ? -9.416 -19.450 -3.946 1.00 0.00 23 ALA A CA 20
ATOM 37673 C C . ALA A 1 23 ? -7.950 -19.606 -3.528 1.00 0.00 23 ALA A C 20
ATOM 37674 O O . ALA A 1 23 ? -7.136 -18.695 -3.724 1.00 0.00 23 ALA A O 20
ATOM 37681 N N . PHE A 1 24 ? -7.622 -20.787 -2.979 1.00 0.00 24 PHE A N 20
ATOM 37682 C CA . PHE A 1 24 ? -6.244 -21.141 -2.585 1.00 0.00 24 PHE A CA 20
ATOM 37683 C C . PHE A 1 24 ? -5.334 -21.301 -3.840 1.00 0.00 24 PHE A C 20
ATOM 37684 O O . PHE A 1 24 ? -4.129 -21.490 -3.710 1.00 0.00 24 PHE A O 20
ATOM 37701 N N . MET A 1 25 ? -5.943 -21.286 -5.051 1.00 0.00 25 MET A N 20
ATOM 37702 C CA . MET A 1 25 ? -5.213 -21.313 -6.343 1.00 0.00 25 MET A CA 20
ATOM 37703 C C . MET A 1 25 ? -5.501 -20.077 -7.243 1.00 0.00 25 MET A C 20
ATOM 37704 O O . MET A 1 25 ? -4.679 -19.736 -8.103 1.00 0.00 25 MET A O 20
ATOM 37718 N N . ALA A 1 26 ? -6.639 -19.394 -7.031 1.00 0.00 26 ALA A N 20
ATOM 37719 C CA . ALA A 1 26 ? -7.075 -18.256 -7.900 1.00 0.00 26 ALA A CA 20
ATOM 37720 C C . ALA A 1 26 ? -6.079 -17.081 -7.874 1.00 0.00 26 ALA A C 20
ATOM 37721 O O . ALA A 1 26 ? -5.951 -16.333 -8.851 1.00 0.00 26 ALA A O 20
ATOM 37728 N N . TRP A 1 27 ? -5.377 -16.943 -6.747 1.00 0.00 27 TRP A N 20
ATOM 37729 C CA . TRP A 1 27 ? -4.416 -15.855 -6.510 1.00 0.00 27 TRP A CA 20
ATOM 37730 C C . TRP A 1 27 ? -2.971 -16.254 -6.870 1.00 0.00 27 TRP A C 20
ATOM 37731 O O . TRP A 1 27 ? -2.029 -15.507 -6.575 1.00 0.00 27 TRP A O 20
ATOM 37752 N N . TRP A 1 28 ? -2.807 -17.412 -7.516 1.00 0.00 28 TRP A N 20
ATOM 37753 C CA . TRP A 1 28 ? -1.500 -17.918 -7.964 1.00 0.00 28 TRP A CA 20
ATOM 37754 C C . TRP A 1 28 ? -1.341 -17.696 -9.467 1.00 0.00 28 TRP A C 20
ATOM 37755 O O . TRP A 1 28 ? -2.330 -17.604 -10.207 1.00 0.00 28 TRP A O 20
ATOM 37776 N N . ALA A 1 29 ? -0.076 -17.574 -9.896 1.00 0.00 29 ALA A N 20
ATOM 37777 C CA . ALA A 1 29 ? 0.297 -17.606 -11.312 1.00 0.00 29 ALA A CA 20
ATOM 37778 C C . ALA A 1 29 ? 0.206 -19.060 -11.810 1.00 0.00 29 ALA A C 20
ATOM 37779 O O . ALA A 1 29 ? 0.597 -19.982 -11.090 1.00 0.00 29 ALA A O 20
ATOM 37786 N N . ASP A 1 30 ? -0.291 -19.253 -13.039 1.00 0.00 30 ASP A N 20
ATOM 37787 C CA . ASP A 1 30 ? -0.544 -20.596 -13.613 1.00 0.00 30 ASP A CA 20
ATOM 37788 C C . ASP A 1 30 ? 0.773 -21.384 -13.881 1.00 0.00 30 ASP A C 20
ATOM 37789 O O . ASP A 1 30 ? 0.751 -22.599 -14.118 1.00 0.00 30 ASP A O 20
ATOM 37798 N N . ASP A 1 31 ? 1.920 -20.689 -13.800 1.00 0.00 31 ASP A N 20
ATOM 37799 C CA . ASP A 1 31 ? 3.259 -21.273 -14.020 1.00 0.00 31 ASP A CA 20
ATOM 37800 C C . ASP A 1 31 ? 4.117 -21.211 -12.731 1.00 0.00 31 ASP A C 20
ATOM 37801 O O . ASP A 1 31 ? 5.350 -21.292 -12.797 1.00 0.00 31 ASP A O 20
ATOM 37810 N N . CYS A 1 32 ? 3.442 -21.081 -11.566 1.00 0.00 32 CYS A N 20
ATOM 37811 C CA . CYS A 1 32 ? 4.099 -20.891 -10.248 1.00 0.00 32 CYS A CA 20
ATOM 37812 C C . CYS A 1 32 ? 5.052 -22.047 -9.853 1.00 0.00 32 CYS A C 20
ATOM 37813 O O . CYS A 1 32 ? 4.810 -23.207 -10.184 1.00 0.00 32 CYS A O 20
ATOM 37821 N N . GLN A 1 33 ? 6.126 -21.694 -9.115 1.00 0.00 33 GLN A N 20
ATOM 37822 C CA . GLN A 1 33 ? 7.201 -22.628 -8.712 1.00 0.00 33 GLN A CA 20
ATOM 37823 C C . GLN A 1 33 ? 7.090 -22.943 -7.213 1.00 0.00 33 GLN A C 20
ATOM 37824 O O . GLN A 1 33 ? 7.439 -22.112 -6.374 1.00 0.00 33 GLN A O 20
ATOM 37838 N N . TYR A 1 34 ? 6.613 -24.151 -6.896 1.00 0.00 34 TYR A N 20
ATOM 37839 C CA . TYR A 1 34 ? 6.318 -24.574 -5.517 1.00 0.00 34 TYR A CA 20
ATOM 37840 C C . TYR A 1 34 ? 7.429 -25.491 -4.986 1.00 0.00 34 TYR A C 20
ATOM 37841 O O . TYR A 1 34 ? 7.608 -26.607 -5.478 1.00 0.00 34 TYR A O 20
ATOM 37859 N N . TYR A 1 35 ? 8.176 -24.997 -3.992 1.00 0.00 35 TYR A N 20
ATOM 37860 C CA . TYR A 1 35 ? 9.215 -25.762 -3.291 1.00 0.00 35 TYR A CA 20
ATOM 37861 C C . TYR A 1 35 ? 8.736 -26.146 -1.882 1.00 0.00 35 TYR A C 20
ATOM 37862 O O . TYR A 1 35 ? 7.903 -25.457 -1.275 1.00 0.00 35 TYR A O 20
ATOM 37880 N N . ALA A 1 36 ? 9.286 -27.259 -1.385 1.00 0.00 36 ALA A N 20
ATOM 37881 C CA . ALA A 1 36 ? 9.043 -27.770 -0.028 1.00 0.00 36 ALA A CA 20
ATOM 37882 C C . ALA A 1 36 ? 10.341 -27.760 0.766 1.00 0.00 36 ALA A C 20
ATOM 37883 O O . ALA A 1 36 ? 11.415 -27.675 0.183 1.00 0.00 36 ALA A O 20
ATOM 37890 N N . PHE A 1 37 ? 10.222 -27.835 2.096 1.00 0.00 37 PHE A N 20
ATOM 37891 C CA . PHE A 1 37 ? 11.370 -27.960 3.015 1.00 0.00 37 PHE A CA 20
ATOM 37892 C C . PHE A 1 37 ? 12.218 -29.225 2.654 1.00 0.00 37 PHE A C 20
ATOM 37893 O O . PHE A 1 37 ? 11.649 -30.323 2.577 1.00 0.00 37 PHE A O 20
ATOM 37910 N N . PRO A 1 38 ? 13.578 -29.116 2.408 1.00 0.00 38 PRO A N 20
ATOM 37911 C CA . PRO A 1 38 ? 14.379 -27.859 2.504 1.00 0.00 38 PRO A CA 20
ATOM 37912 C C . PRO A 1 38 ? 14.120 -26.852 1.336 1.00 0.00 38 PRO A C 20
ATOM 37913 O O . PRO A 1 38 ? 13.705 -25.714 1.588 1.00 0.00 38 PRO A O 20
ATOM 37924 N N . ALA A 1 39 ? 14.318 -27.296 0.070 1.00 0.00 39 ALA A N 20
ATOM 37925 C CA . ALA A 1 39 ? 14.065 -26.474 -1.134 1.00 0.00 39 ALA A CA 20
ATOM 37926 C C . ALA A 1 39 ? 13.900 -27.396 -2.363 1.00 0.00 39 ALA A C 20
ATOM 37927 O O . ALA A 1 39 ? 14.641 -27.298 -3.346 1.00 0.00 39 ALA A O 20
ATOM 37934 N N . THR A 1 40 ? 12.923 -28.314 -2.273 1.00 0.00 40 THR A N 20
ATOM 37935 C CA . THR A 1 40 ? 12.630 -29.317 -3.318 1.00 0.00 40 THR A CA 20
ATOM 37936 C C . THR A 1 40 ? 11.446 -28.856 -4.194 1.00 0.00 40 THR A C 20
ATOM 37937 O O . THR A 1 40 ? 10.322 -28.760 -3.689 1.00 0.00 40 THR A O 20
ATOM 37948 N N . LEU A 1 41 ? 11.697 -28.566 -5.494 1.00 0.00 41 LEU A N 20
ATOM 37949 C CA . LEU A 1 41 ? 10.629 -28.168 -6.440 1.00 0.00 41 LEU A CA 20
ATOM 37950 C C . LEU A 1 41 ? 9.657 -29.344 -6.651 1.00 0.00 41 LEU A C 20
ATOM 37951 O O . LEU A 1 41 ? 9.978 -30.318 -7.344 1.00 0.00 41 LEU A O 20
ATOM 37967 N N . LEU A 1 42 ? 8.491 -29.255 -5.988 1.00 0.00 42 LEU A N 20
ATOM 37968 C CA . LEU A 1 42 ? 7.419 -30.248 -6.102 1.00 0.00 42 LEU A CA 20
ATOM 37969 C C . LEU A 1 42 ? 6.631 -30.045 -7.401 1.00 0.00 42 LEU A C 20
ATOM 37970 O O . LEU A 1 42 ? 6.284 -31.009 -8.085 1.00 0.00 42 LEU A O 20
ATOM 37986 N N . ALA A 1 43 ? 6.350 -28.773 -7.719 1.00 0.00 43 ALA A N 20
ATOM 37987 C CA . ALA A 1 43 ? 5.422 -28.407 -8.793 1.00 0.00 43 ALA A CA 20
ATOM 37988 C C . ALA A 1 43 ? 5.944 -27.202 -9.583 1.00 0.00 43 ALA A C 20
ATOM 37989 O O . ALA A 1 43 ? 6.043 -26.101 -9.040 1.00 0.00 43 ALA A O 20
ATOM 37996 N N . GLY A 1 44 ? 6.248 -27.420 -10.874 1.00 0.00 44 GLY A N 20
ATOM 37997 C CA . GLY A 1 44 ? 6.771 -26.369 -11.753 1.00 0.00 44 GLY A CA 20
ATOM 37998 C C . GLY A 1 44 ? 5.681 -25.735 -12.607 1.00 0.00 44 GLY A C 20
ATOM 37999 O O . GLY A 1 44 ? 5.879 -25.513 -13.808 1.00 0.00 44 GLY A O 20
ATOM 38003 N N . ASN A 1 45 ? 4.559 -25.413 -11.942 1.00 0.00 45 ASN A N 20
ATOM 38004 C CA . ASN A 1 45 ? 3.285 -24.922 -12.539 1.00 0.00 45 ASN A CA 20
ATOM 38005 C C . ASN A 1 45 ? 2.161 -25.081 -11.496 1.00 0.00 45 ASN A C 20
ATOM 38006 O O . ASN A 1 45 ? 2.221 -25.981 -10.644 1.00 0.00 45 ASN A O 20
ATOM 38017 N N . ALA A 1 46 ? 1.125 -24.234 -11.600 1.00 0.00 46 ALA A N 20
ATOM 38018 C CA . ALA A 1 46 ? 0.020 -24.156 -10.616 1.00 0.00 46 ALA A CA 20
ATOM 38019 C C . ALA A 1 46 ? -0.887 -25.407 -10.614 1.00 0.00 46 ALA A C 20
ATOM 38020 O O . ALA A 1 46 ? -1.560 -25.674 -9.602 1.00 0.00 46 ALA A O 20
ATOM 38027 N N . ALA A 1 47 ? -0.919 -26.154 -11.743 1.00 0.00 47 ALA A N 20
ATOM 38028 C CA . ALA A 1 47 ? -1.760 -27.370 -11.878 1.00 0.00 47 ALA A CA 20
ATOM 38029 C C . ALA A 1 47 ? -1.376 -28.428 -10.840 1.00 0.00 47 ALA A C 20
ATOM 38030 O O . ALA A 1 47 ? -2.233 -28.956 -10.140 1.00 0.00 47 ALA A O 20
ATOM 38037 N N . GLU A 1 48 ? -0.071 -28.708 -10.727 1.00 0.00 48 GLU A N 20
ATOM 38038 C CA . GLU A 1 48 ? 0.441 -29.728 -9.790 1.00 0.00 48 GLU A CA 20
ATOM 38039 C C . GLU A 1 48 ? 0.303 -29.243 -8.326 1.00 0.00 48 GLU A C 20
ATOM 38040 O O . GLU A 1 48 ? 0.114 -30.055 -7.414 1.00 0.00 48 GLU A O 20
ATOM 38052 N N . ILE A 1 49 ? 0.381 -27.907 -8.130 1.00 0.00 49 ILE A N 20
ATOM 38053 C CA . ILE A 1 49 ? 0.281 -27.269 -6.796 1.00 0.00 49 ILE A CA 20
ATOM 38054 C C . ILE A 1 49 ? -1.115 -27.493 -6.190 1.00 0.00 49 ILE A C 20
ATOM 38055 O O . ILE A 1 49 ? -1.242 -27.971 -5.055 1.00 0.00 49 ILE A O 20
ATOM 38071 N N . ARG A 1 50 ? -2.156 -27.146 -6.975 1.00 0.00 50 ARG A N 20
ATOM 38072 C CA . ARG A 1 50 ? -3.556 -27.202 -6.520 1.00 0.00 50 ARG A CA 20
ATOM 38073 C C . ARG A 1 50 ? -3.966 -28.658 -6.216 1.00 0.00 50 ARG A C 20
ATOM 38074 O O . ARG A 1 50 ? -4.540 -28.931 -5.163 1.00 0.00 50 ARG A O 20
ATOM 38095 N N . VAL A 1 51 ? -3.563 -29.582 -7.112 1.00 0.00 51 VAL A N 20
ATOM 38096 C CA . VAL A 1 51 ? -3.921 -31.015 -7.044 1.00 0.00 51 VAL A CA 20
ATOM 38097 C C . VAL A 1 51 ? -3.257 -31.715 -5.834 1.00 0.00 51 VAL A C 20
ATOM 38098 O O . VAL A 1 51 ? -3.894 -32.531 -5.152 1.00 0.00 51 VAL A O 20
ATOM 38111 N N . ARG A 1 52 ? -1.991 -31.355 -5.551 1.00 0.00 52 ARG A N 20
ATOM 38112 C CA . ARG A 1 52 ? -1.233 -31.926 -4.411 1.00 0.00 52 ARG A CA 20
ATOM 38113 C C . ARG A 1 52 ? -1.781 -31.400 -3.069 1.00 0.00 52 ARG A C 20
ATOM 38114 O O . ARG A 1 52 ? -1.713 -32.086 -2.045 1.00 0.00 52 ARG A O 20
ATOM 38135 N N . HIS A 1 53 ? -2.325 -30.168 -3.091 1.00 0.00 53 HIS A N 20
ATOM 38136 C CA . HIS A 1 53 ? -2.961 -29.559 -1.908 1.00 0.00 53 HIS A CA 20
ATOM 38137 C C . HIS A 1 53 ? -4.324 -30.198 -1.616 1.00 0.00 53 HIS A C 20
ATOM 38138 O O . HIS A 1 53 ? -4.712 -30.271 -0.456 1.00 0.00 53 HIS A O 20
ATOM 38153 N N . ILE A 1 54 ? -5.038 -30.674 -2.660 1.00 0.00 54 ILE A N 20
ATOM 38154 C CA . ILE A 1 54 ? -6.328 -31.381 -2.479 1.00 0.00 54 ILE A CA 20
ATOM 38155 C C . ILE A 1 54 ? -6.119 -32.627 -1.582 1.00 0.00 54 ILE A C 20
ATOM 38156 O O . ILE A 1 54 ? -6.949 -32.919 -0.709 1.00 0.00 54 ILE A O 20
ATOM 38172 N N . GLU A 1 55 ? -4.971 -33.310 -1.790 1.00 0.00 55 GLU A N 20
ATOM 38173 C CA . GLU A 1 55 ? -4.538 -34.459 -0.959 1.00 0.00 55 GLU A CA 20
ATOM 38174 C C . GLU A 1 55 ? -4.430 -34.076 0.535 1.00 0.00 55 GLU A C 20
ATOM 38175 O O . GLU A 1 55 ? -4.841 -34.836 1.413 1.00 0.00 55 GLU A O 20
ATOM 38187 N N . ARG A 1 56 ? -3.877 -32.884 0.797 1.00 0.00 56 ARG A N 20
ATOM 38188 C CA . ARG A 1 56 ? -3.661 -32.377 2.171 1.00 0.00 56 ARG A CA 20
ATOM 38189 C C . ARG A 1 56 ? -5.001 -31.945 2.812 1.00 0.00 56 ARG A C 20
ATOM 38190 O O . ARG A 1 56 ? -5.199 -32.083 4.024 1.00 0.00 56 ARG A O 20
ATOM 38211 N N . PHE A 1 57 ? -5.932 -31.476 1.972 1.00 0.00 57 PHE A N 20
ATOM 38212 C CA . PHE A 1 57 ? -7.266 -31.008 2.414 1.00 0.00 57 PHE A CA 20
ATOM 38213 C C . PHE A 1 57 ? -8.224 -32.202 2.697 1.00 0.00 57 PHE A C 20
ATOM 38214 O O . PHE A 1 57 ? -9.399 -31.993 3.016 1.00 0.00 57 PHE A O 20
ATOM 38231 N N . LYS A 1 58 ? -7.715 -33.453 2.575 1.00 0.00 58 LYS A N 20
ATOM 38232 C CA . LYS A 1 58 ? -8.445 -34.673 2.993 1.00 0.00 58 LYS A CA 20
ATOM 38233 C C . LYS A 1 58 ? -8.327 -34.931 4.504 1.00 0.00 58 LYS A C 20
ATOM 38234 O O . LYS A 1 58 ? -9.114 -35.712 5.056 1.00 0.00 58 LYS A O 20
ATOM 38253 N N . GLU A 1 59 ? -7.330 -34.309 5.160 1.00 0.00 59 GLU A N 20
ATOM 38254 C CA . GLU A 1 59 ? -7.131 -34.446 6.622 1.00 0.00 59 GLU A CA 20
ATOM 38255 C C . GLU A 1 59 ? -8.279 -33.751 7.383 1.00 0.00 59 GLU A C 20
ATOM 38256 O O . GLU A 1 59 ? -8.474 -32.549 7.208 1.00 0.00 59 GLU A O 20
ATOM 38268 N N . PRO A 1 60 ? -9.058 -34.488 8.243 1.00 0.00 60 PRO A N 20
ATOM 38269 C CA . PRO A 1 60 ? -10.141 -33.877 9.057 1.00 0.00 60 PRO A CA 20
ATOM 38270 C C . PRO A 1 60 ? -9.575 -32.970 10.171 1.00 0.00 60 PRO A C 20
ATOM 38271 O O . PRO A 1 60 ? -10.271 -32.095 10.690 1.00 0.00 60 PRO A O 20
ATOM 38282 N N . ASP A 1 61 ? -8.294 -33.191 10.504 1.00 0.00 61 ASP A N 20
ATOM 38283 C CA . ASP A 1 61 ? -7.571 -32.426 11.525 1.00 0.00 61 ASP A CA 20
ATOM 38284 C C . ASP A 1 61 ? -6.977 -31.130 10.949 1.00 0.00 61 ASP A C 20
ATOM 38285 O O . ASP A 1 61 ? -6.570 -30.263 11.720 1.00 0.00 61 ASP A O 20
ATOM 38294 N N . LEU A 1 62 ? -6.941 -31.000 9.598 1.00 0.00 62 LEU A N 20
ATOM 38295 C CA . LEU A 1 62 ? -6.266 -29.871 8.931 1.00 0.00 62 LEU A CA 20
ATOM 38296 C C . LEU A 1 62 ? -6.915 -28.519 9.287 1.00 0.00 62 LEU A C 20
ATOM 38297 O O . LEU A 1 62 ? -8.059 -28.246 8.908 1.00 0.00 62 LEU A O 20
ATOM 38313 N N . TYR A 1 63 ? -6.166 -27.687 10.022 1.00 0.00 63 TYR A N 20
ATOM 38314 C CA . TYR A 1 63 ? -6.559 -26.308 10.334 1.00 0.00 63 TYR A CA 20
ATOM 38315 C C . TYR A 1 63 ? -5.299 -25.434 10.376 1.00 0.00 63 TYR A C 20
ATOM 38316 O O . TYR A 1 63 ? -4.406 -25.668 11.200 1.00 0.00 63 TYR A O 20
ATOM 38334 N N . GLY A 1 64 ? -5.235 -24.440 9.478 1.00 0.00 64 GLY A N 20
ATOM 38335 C CA . GLY A 1 64 ? -4.132 -23.484 9.447 1.00 0.00 64 GLY A CA 20
ATOM 38336 C C . GLY A 1 64 ? -4.457 -22.246 10.257 1.00 0.00 64 GLY A C 20
ATOM 38337 O O . GLY A 1 64 ? -5.289 -21.432 9.839 1.00 0.00 64 GLY A O 20
ATOM 38341 N N . GLU A 1 65 ? -3.844 -22.125 11.444 1.00 0.00 65 GLU A N 20
ATOM 38342 C CA . GLU A 1 65 ? -3.970 -20.928 12.290 1.00 0.00 65 GLU A CA 20
ATOM 38343 C C . GLU A 1 65 ? -2.771 -20.008 12.034 1.00 0.00 65 GLU A C 20
ATOM 38344 O O . GLU A 1 65 ? -1.660 -20.313 12.466 1.00 0.00 65 GLU A O 20
ATOM 38356 N N . LEU A 1 66 ? -2.996 -18.902 11.312 1.00 0.00 66 LEU A N 20
ATOM 38357 C CA . LEU A 1 66 ? -1.947 -17.906 11.044 1.00 0.00 66 LEU A CA 20
ATOM 38358 C C . LEU A 1 66 ? -1.894 -16.918 12.211 1.00 0.00 66 LEU A C 20
ATOM 38359 O O . LEU A 1 66 ? -2.883 -16.240 12.498 1.00 0.00 66 LEU A O 20
ATOM 38375 N N . LEU A 1 67 ? -0.732 -16.847 12.872 1.00 0.00 67 LEU A N 20
ATOM 38376 C CA . LEU A 1 67 ? -0.529 -16.032 14.096 1.00 0.00 67 LEU A CA 20
ATOM 38377 C C . LEU A 1 67 ? 0.331 -14.789 13.802 1.00 0.00 67 LEU A C 20
ATOM 38378 O O . LEU A 1 67 ? 0.167 -13.736 14.427 1.00 0.00 67 LEU A O 20
ATOM 38394 N N . THR A 1 68 ? 1.247 -14.935 12.836 1.00 0.00 68 THR A N 20
ATOM 38395 C CA . THR A 1 68 ? 2.173 -13.873 12.416 1.00 0.00 68 THR A CA 20
ATOM 38396 C C . THR A 1 68 ? 2.382 -13.936 10.895 1.00 0.00 68 THR A C 20
ATOM 38397 O O . THR A 1 68 ? 2.590 -15.015 10.351 1.00 0.00 68 THR A O 20
ATOM 38408 N N . ARG A 1 69 ? 2.283 -12.782 10.217 1.00 0.00 69 ARG A N 20
ATOM 38409 C CA . ARG A 1 69 ? 2.776 -12.625 8.838 1.00 0.00 69 ARG A CA 20
ATOM 38410 C C . ARG A 1 69 ? 3.537 -11.299 8.711 1.00 0.00 69 ARG A C 20
ATOM 38411 O O . ARG A 1 69 ? 3.092 -10.263 9.221 1.00 0.00 69 ARG A O 20
ATOM 38432 N N . VAL A 1 70 ? 4.708 -11.352 8.051 1.00 0.00 70 VAL A N 20
ATOM 38433 C CA . VAL A 1 70 ? 5.570 -10.177 7.804 1.00 0.00 70 VAL A CA 20
ATOM 38434 C C . VAL A 1 70 ? 5.783 -10.037 6.288 1.00 0.00 70 VAL A C 20
ATOM 38435 O O . VAL A 1 70 ? 5.893 -11.043 5.592 1.00 0.00 70 VAL A O 20
ATOM 38448 N N . ILE A 1 71 ? 5.818 -8.801 5.769 1.00 0.00 71 ILE A N 20
ATOM 38449 C CA . ILE A 1 71 ? 5.960 -8.560 4.314 1.00 0.00 71 ILE A CA 20
ATOM 38450 C C . ILE A 1 71 ? 7.167 -7.640 4.014 1.00 0.00 71 ILE A C 20
ATOM 38451 O O . ILE A 1 71 ? 7.426 -6.666 4.733 1.00 0.00 71 ILE A O 20
ATOM 38467 N N . VAL A 1 72 ? 7.905 -8.001 2.953 1.00 0.00 72 VAL A N 20
ATOM 38468 C CA . VAL A 1 72 ? 9.107 -7.309 2.484 1.00 0.00 72 VAL A CA 20
ATOM 38469 C C . VAL A 1 72 ? 9.068 -7.278 0.929 1.00 0.00 72 VAL A C 20
ATOM 38470 O O . VAL A 1 72 ? 9.350 -8.278 0.254 1.00 0.00 72 VAL A O 20
ATOM 38483 N N . GLY A 1 73 ? 8.638 -6.121 0.384 1.00 0.00 73 GLY A N 20
ATOM 38484 C CA . GLY A 1 73 ? 8.458 -5.936 -1.060 1.00 0.00 73 GLY A CA 20
ATOM 38485 C C . GLY A 1 73 ? 7.303 -6.765 -1.622 1.00 0.00 73 GLY A C 20
ATOM 38486 O O . GLY A 1 73 ? 6.179 -6.712 -1.098 1.00 0.00 73 GLY A O 20
ATOM 38490 N N . ASN A 1 74 ? 7.589 -7.563 -2.676 1.00 0.00 74 ASN A N 20
ATOM 38491 C CA . ASN A 1 74 ? 6.585 -8.428 -3.334 1.00 0.00 74 ASN A CA 20
ATOM 38492 C C . ASN A 1 74 ? 6.617 -9.868 -2.762 1.00 0.00 74 ASN A C 20
ATOM 38493 O O . ASN A 1 74 ? 6.161 -10.816 -3.402 1.00 0.00 74 ASN A O 20
ATOM 38504 N N . VAL A 1 75 ? 7.105 -9.997 -1.517 1.00 0.00 75 VAL A N 20
ATOM 38505 C CA . VAL A 1 75 ? 7.323 -11.294 -0.833 1.00 0.00 75 VAL A CA 20
ATOM 38506 C C . VAL A 1 75 ? 6.713 -11.237 0.580 1.00 0.00 75 VAL A C 20
ATOM 38507 O O . VAL A 1 75 ? 6.972 -10.287 1.312 1.00 0.00 75 VAL A O 20
ATOM 38520 N N . VAL A 1 76 ? 5.906 -12.254 0.960 1.00 0.00 76 VAL A N 20
ATOM 38521 C CA . VAL A 1 76 ? 5.318 -12.354 2.318 1.00 0.00 76 VAL A CA 20
ATOM 38522 C C . VAL A 1 76 ? 5.763 -13.671 2.992 1.00 0.00 76 VAL A C 20
ATOM 38523 O O . VAL A 1 76 ? 5.868 -14.702 2.334 1.00 0.00 76 VAL A O 20
ATOM 38536 N N . ILE A 1 77 ? 6.013 -13.600 4.304 1.00 0.00 77 ILE A N 20
ATOM 38537 C CA . ILE A 1 77 ? 6.150 -14.755 5.195 1.00 0.00 77 ILE A CA 20
ATOM 38538 C C . ILE A 1 77 ? 4.798 -14.932 5.895 1.00 0.00 77 ILE A C 20
ATOM 38539 O O . ILE A 1 77 ? 4.424 -14.092 6.710 1.00 0.00 77 ILE A O 20
ATOM 38555 N N . ASP A 1 78 ? 4.047 -15.966 5.524 1.00 0.00 78 ASP A N 20
ATOM 38556 C CA . ASP A 1 78 ? 2.873 -16.412 6.286 1.00 0.00 78 ASP A CA 20
ATOM 38557 C C . ASP A 1 78 ? 3.336 -17.472 7.277 1.00 0.00 78 ASP A C 20
ATOM 38558 O O . ASP A 1 78 ? 3.723 -18.551 6.869 1.00 0.00 78 ASP A O 20
ATOM 38567 N N . HIS A 1 79 ? 3.349 -17.148 8.576 1.00 0.00 79 HIS A N 20
ATOM 38568 C CA . HIS A 1 79 ? 3.685 -18.133 9.617 1.00 0.00 79 HIS A CA 20
ATOM 38569 C C . HIS A 1 79 ? 2.382 -18.630 10.255 1.00 0.00 79 HIS A C 20
ATOM 38570 O O . HIS A 1 79 ? 1.725 -17.909 11.023 1.00 0.00 79 HIS A O 20
ATOM 38585 N N . GLU A 1 80 ? 2.053 -19.884 9.940 1.00 0.00 80 GLU A N 20
ATOM 38586 C CA . GLU A 1 80 ? 0.804 -20.544 10.332 1.00 0.00 80 GLU A CA 20
ATOM 38587 C C . GLU A 1 80 ? 1.115 -21.921 10.951 1.00 0.00 80 GLU A C 20
ATOM 38588 O O . GLU A 1 80 ? 1.877 -22.716 10.388 1.00 0.00 80 GLU A O 20
ATOM 38600 N N . THR A 1 81 ? 0.542 -22.167 12.135 1.00 0.00 81 THR A N 20
ATOM 38601 C CA . THR A 1 81 ? 0.589 -23.472 12.786 1.00 0.00 81 THR A CA 20
ATOM 38602 C C . THR A 1 81 ? -0.538 -24.339 12.212 1.00 0.00 81 THR A C 20
ATOM 38603 O O . THR A 1 81 ? -1.720 -24.131 12.535 1.00 0.00 81 THR A O 20
ATOM 38614 N N . VAL A 1 82 ? -0.179 -25.273 11.314 1.00 0.00 82 VAL A N 20
ATOM 38615 C CA . VAL A 1 82 ? -1.151 -26.181 10.695 1.00 0.00 82 VAL A CA 20
ATOM 38616 C C . VAL A 1 82 ? -1.303 -27.439 11.548 1.00 0.00 82 VAL A C 20
ATOM 38617 O O . VAL A 1 82 ? -0.323 -27.977 12.057 1.00 0.00 82 VAL A O 20
ATOM 38630 N N . THR A 1 83 ? -2.543 -27.886 11.713 1.00 0.00 83 THR A N 20
ATOM 38631 C CA . THR A 1 83 ? -2.869 -29.060 12.517 1.00 0.00 83 THR A CA 20
ATOM 38632 C C . THR A 1 83 ? -2.974 -30.297 11.609 1.00 0.00 83 THR A C 20
ATOM 38633 O O . THR A 1 83 ? -3.542 -30.228 10.519 1.00 0.00 83 THR A O 20
ATOM 38644 N N . ARG A 1 84 ? -2.376 -31.408 12.052 1.00 0.00 84 ARG A N 20
ATOM 38645 C CA . ARG A 1 84 ? -2.432 -32.708 11.370 1.00 0.00 84 ARG A CA 20
ATOM 38646 C C . ARG A 1 84 ? -2.803 -33.762 12.429 1.00 0.00 84 ARG A C 20
ATOM 38647 O O . ARG A 1 84 ? -3.229 -33.403 13.537 1.00 0.00 84 ARG A O 20
ATOM 38668 N N . ASN A 1 85 ? -2.638 -35.059 12.112 1.00 0.00 85 ASN A N 20
ATOM 38669 C CA . ASN A 1 85 ? -2.906 -36.140 13.075 1.00 0.00 85 ASN A CA 20
ATOM 38670 C C . ASN A 1 85 ? -1.669 -37.043 13.212 1.00 0.00 85 ASN A C 20
ATOM 38671 O O . ASN A 1 85 ? -1.396 -37.877 12.337 1.00 0.00 85 ASN A O 20
ATOM 38682 N N . PHE A 1 86 ? -0.887 -36.816 14.283 1.00 0.00 86 PHE A N 20
ATOM 38683 C CA . PHE A 1 86 ? 0.249 -37.675 14.659 1.00 0.00 86 PHE A CA 20
ATOM 38684 C C . PHE A 1 86 ? -0.210 -38.625 15.789 1.00 0.00 86 PHE A C 20
ATOM 38685 O O . PHE A 1 86 ? -0.873 -38.169 16.726 1.00 0.00 86 PHE A O 20
ATOM 38702 N N . PRO A 1 87 ? 0.139 -39.954 15.726 1.00 0.00 87 PRO A N 20
ATOM 38703 C CA . PRO A 1 87 ? -0.305 -40.958 16.733 1.00 0.00 87 PRO A CA 20
ATOM 38704 C C . PRO A 1 87 ? 0.280 -40.724 18.151 1.00 0.00 87 PRO A C 20
ATOM 38705 O O . PRO A 1 87 ? -0.188 -41.343 19.117 1.00 0.00 87 PRO A O 20
ATOM 38716 N N . GLU A 1 88 ? 1.298 -39.838 18.276 1.00 0.00 88 GLU A N 20
ATOM 38717 C CA . GLU A 1 88 ? 1.894 -39.491 19.591 1.00 0.00 88 GLU A CA 20
ATOM 38718 C C . GLU A 1 88 ? 1.088 -38.388 20.318 1.00 0.00 88 GLU A C 20
ATOM 38719 O O . GLU A 1 88 ? 1.333 -38.125 21.506 1.00 0.00 88 GLU A O 20
ATOM 38731 N N . GLY A 1 89 ? 0.140 -37.741 19.607 1.00 0.00 89 GLY A N 20
ATOM 38732 C CA . GLY A 1 89 ? -0.804 -36.820 20.255 1.00 0.00 89 GLY A CA 20
ATOM 38733 C C . GLY A 1 89 ? -1.682 -36.066 19.270 1.00 0.00 89 GLY A C 20
ATOM 38734 O O . GLY A 1 89 ? -2.469 -36.683 18.545 1.00 0.00 89 GLY A O 20
ATOM 38738 N N . LYS A 1 90 ? -1.581 -34.720 19.277 1.00 0.00 90 LYS A N 20
ATOM 38739 C CA . LYS A 1 90 ? -2.320 -33.856 18.356 1.00 0.00 90 LYS A CA 20
ATOM 38740 C C . LYS A 1 90 ? -1.763 -33.972 16.922 1.00 0.00 90 LYS A C 20
ATOM 38741 O O . LYS A 1 90 ? -2.322 -34.714 16.101 1.00 0.00 90 LYS A O 20
ATOM 38760 N N . GLY A 1 91 ? -0.656 -33.270 16.627 1.00 0.00 91 GLY A N 20
ATOM 38761 C CA . GLY A 1 91 ? -0.035 -33.322 15.301 1.00 0.00 91 GLY A CA 20
ATOM 38762 C C . GLY A 1 91 ? 0.106 -31.973 14.634 1.00 0.00 91 GLY A C 20
ATOM 38763 O O . GLY A 1 91 ? 0.192 -31.891 13.405 1.00 0.00 91 GLY A O 20
ATOM 38767 N N . GLU A 1 92 ? 0.201 -30.913 15.441 1.00 0.00 92 GLU A N 20
ATOM 38768 C CA . GLU A 1 92 ? 0.300 -29.539 14.927 1.00 0.00 92 GLU A CA 20
ATOM 38769 C C . GLU A 1 92 ? 1.782 -29.187 14.718 1.00 0.00 92 GLU A C 20
ATOM 38770 O O . GLU A 1 92 ? 2.644 -29.627 15.478 1.00 0.00 92 GLU A O 20
ATOM 38782 N N . VAL A 1 93 ? 2.087 -28.459 13.628 1.00 0.00 93 VAL A N 20
ATOM 38783 C CA . VAL A 1 93 ? 3.457 -28.035 13.300 1.00 0.00 93 VAL A CA 20
ATOM 38784 C C . VAL A 1 93 ? 3.457 -26.549 12.917 1.00 0.00 93 VAL A C 20
ATOM 38785 O O . VAL A 1 93 ? 2.596 -26.092 12.155 1.00 0.00 93 VAL A O 20
ATOM 38798 N N . ASP A 1 94 ? 4.409 -25.797 13.487 1.00 0.00 94 ASP A N 20
ATOM 38799 C CA . ASP A 1 94 ? 4.580 -24.362 13.207 1.00 0.00 94 ASP A CA 20
ATOM 38800 C C . ASP A 1 94 ? 5.367 -24.212 11.900 1.00 0.00 94 ASP A C 20
ATOM 38801 O O . ASP A 1 94 ? 6.557 -24.519 11.856 1.00 0.00 94 ASP A O 20
ATOM 38810 N N . VAL A 1 95 ? 4.691 -23.760 10.839 1.00 0.00 95 VAL A N 20
ATOM 38811 C CA . VAL A 1 95 ? 5.265 -23.646 9.485 1.00 0.00 95 VAL A CA 20
ATOM 38812 C C . VAL A 1 95 ? 5.375 -22.152 9.125 1.00 0.00 95 VAL A C 20
ATOM 38813 O O . VAL A 1 95 ? 4.689 -21.307 9.720 1.00 0.00 95 VAL A O 20
ATOM 38826 N N . ALA A 1 96 ? 6.278 -21.831 8.195 1.00 0.00 96 ALA A N 20
ATOM 38827 C CA . ALA A 1 96 ? 6.394 -20.506 7.595 1.00 0.00 96 ALA A CA 20
ATOM 38828 C C . ALA A 1 96 ? 6.394 -20.671 6.073 1.00 0.00 96 ALA A C 20
ATOM 38829 O O . ALA A 1 96 ? 7.402 -21.076 5.483 1.00 0.00 96 ALA A O 20
ATOM 38836 N N . CYS A 1 97 ? 5.252 -20.394 5.444 1.00 0.00 97 CYS A N 20
ATOM 38837 C CA . CYS A 1 97 ? 5.106 -20.452 3.995 1.00 0.00 97 CYS A CA 20
ATOM 38838 C C . CYS A 1 97 ? 5.398 -19.060 3.421 1.00 0.00 97 CYS A C 20
ATOM 38839 O O . CYS A 1 97 ? 4.603 -18.129 3.562 1.00 0.00 97 CYS A O 20
ATOM 38847 N N . ILE A 1 98 ? 6.580 -18.935 2.802 1.00 0.00 98 ILE A N 20
ATOM 38848 C CA . ILE A 1 98 ? 7.050 -17.698 2.174 1.00 0.00 98 ILE A CA 20
ATOM 38849 C C . ILE A 1 98 ? 6.650 -17.690 0.686 1.00 0.00 98 ILE A C 20
ATOM 38850 O O . ILE A 1 98 ? 7.113 -18.512 -0.101 1.00 0.00 98 ILE A O 20
ATOM 38866 N N . TYR A 1 99 ? 5.733 -16.782 0.333 1.00 0.00 99 TYR A N 20
ATOM 38867 C CA . TYR A 1 99 ? 5.254 -16.604 -1.045 1.00 0.00 99 TYR A CA 20
ATOM 38868 C C . TYR A 1 99 ? 5.959 -15.412 -1.698 1.00 0.00 99 TYR A C 20
ATOM 38869 O O . TYR A 1 99 ? 6.319 -14.450 -1.025 1.00 0.00 99 TYR A O 20
ATOM 38887 N N . GLU A 1 100 ? 6.142 -15.503 -3.011 1.00 0.00 100 GLU A N 20
ATOM 38888 C CA . GLU A 1 100 ? 6.583 -14.399 -3.856 1.00 0.00 100 GLU A CA 20
ATOM 38889 C C . GLU A 1 100 ? 5.481 -14.123 -4.881 1.00 0.00 100 GLU A C 20
ATOM 38890 O O . GLU A 1 100 ? 5.201 -14.953 -5.763 1.00 0.00 100 GLU A O 20
ATOM 38902 N N . VAL A 1 101 ? 4.852 -12.969 -4.731 1.00 0.00 101 VAL A N 20
ATOM 38903 C CA . VAL A 1 101 ? 3.766 -12.515 -5.587 1.00 0.00 101 VAL A CA 20
ATOM 38904 C C . VAL A 1 101 ? 4.329 -11.551 -6.640 1.00 0.00 101 VAL A C 20
ATOM 38905 O O . VAL A 1 101 ? 4.765 -10.448 -6.314 1.00 0.00 101 VAL A O 20
ATOM 38918 N N . GLU A 1 102 ? 4.313 -11.983 -7.899 1.00 0.00 102 GLU A N 20
ATOM 38919 C CA . GLU A 1 102 ? 4.788 -11.192 -9.042 1.00 0.00 102 GLU A CA 20
ATOM 38920 C C . GLU A 1 102 ? 3.605 -10.939 -9.983 1.00 0.00 102 GLU A C 20
ATOM 38921 O O . GLU A 1 102 ? 2.872 -11.879 -10.312 1.00 0.00 102 GLU A O 20
ATOM 38933 N N . ASN A 1 103 ? 3.415 -9.669 -10.390 1.00 0.00 103 ASN A N 20
ATOM 38934 C CA . ASN A 1 103 ? 2.331 -9.257 -11.322 1.00 0.00 103 ASN A CA 20
ATOM 38935 C C . ASN A 1 103 ? 0.926 -9.526 -10.712 1.00 0.00 103 ASN A C 20
ATOM 38936 O O . ASN A 1 103 ? -0.046 -9.807 -11.432 1.00 0.00 103 ASN A O 20
ATOM 38947 N N . GLY A 1 104 ? 0.840 -9.412 -9.369 1.00 0.00 104 GLY A N 20
ATOM 38948 C CA . GLY A 1 104 ? -0.423 -9.566 -8.629 1.00 0.00 104 GLY A CA 20
ATOM 38949 C C . GLY A 1 104 ? -0.778 -11.011 -8.269 1.00 0.00 104 GLY A C 20
ATOM 38950 O O . GLY A 1 104 ? -1.743 -11.247 -7.530 1.00 0.00 104 GLY A O 20
ATOM 38954 N N . ARG A 1 105 ? 0.014 -11.982 -8.759 1.00 0.00 105 ARG A N 20
ATOM 38955 C CA . ARG A 1 105 ? -0.254 -13.426 -8.579 1.00 0.00 105 ARG A CA 20
ATOM 38956 C C . ARG A 1 105 ? 1.031 -14.126 -8.113 1.00 0.00 105 ARG A C 20
ATOM 38957 O O . ARG A 1 105 ? 2.128 -13.719 -8.487 1.00 0.00 105 ARG A O 20
ATOM 38978 N N . ILE A 1 106 ? 0.880 -15.174 -7.295 1.00 0.00 106 ILE A N 20
ATOM 38979 C CA . ILE A 1 106 ? 2.013 -15.896 -6.681 1.00 0.00 106 ILE A CA 20
ATOM 38980 C C . ILE A 1 106 ? 2.796 -16.668 -7.754 1.00 0.00 106 ILE A C 20
ATOM 38981 O O . ILE A 1 106 ? 2.358 -17.727 -8.206 1.00 0.00 106 ILE A O 20
ATOM 38997 N N . ALA A 1 107 ? 3.934 -16.095 -8.183 1.00 0.00 107 ALA A N 20
ATOM 38998 C CA . ALA A 1 107 ? 4.795 -16.676 -9.229 1.00 0.00 107 ALA A CA 20
ATOM 38999 C C . ALA A 1 107 ? 5.716 -17.757 -8.655 1.00 0.00 107 ALA A C 20
ATOM 39000 O O . ALA A 1 107 ? 6.160 -18.650 -9.380 1.00 0.00 107 ALA A O 20
ATOM 39007 N N . LYS A 1 108 ? 6.013 -17.658 -7.352 1.00 0.00 108 LYS A N 20
ATOM 39008 C CA . LYS A 1 108 ? 6.863 -18.627 -6.626 1.00 0.00 108 LYS A CA 20
ATOM 39009 C C . LYS A 1 108 ? 6.343 -18.762 -5.198 1.00 0.00 108 LYS A C 20
ATOM 39010 O O . LYS A 1 108 ? 5.788 -17.815 -4.658 1.00 0.00 108 LYS A O 20
ATOM 39029 N N . ALA A 1 109 ? 6.525 -19.939 -4.601 1.00 0.00 109 ALA A N 20
ATOM 39030 C CA . ALA A 1 109 ? 6.133 -20.213 -3.212 1.00 0.00 109 ALA A CA 20
ATOM 39031 C C . ALA A 1 109 ? 7.018 -21.320 -2.644 1.00 0.00 109 ALA A C 20
ATOM 39032 O O . ALA A 1 109 ? 7.266 -22.322 -3.304 1.00 0.00 109 ALA A O 20
ATOM 39039 N N . TRP A 1 110 ? 7.492 -21.110 -1.419 1.00 0.00 110 TRP A N 20
ATOM 39040 C CA . TRP A 1 110 ? 8.365 -22.037 -0.696 1.00 0.00 110 TRP A CA 20
ATOM 39041 C C . TRP A 1 110 ? 7.789 -22.174 0.721 1.00 0.00 110 TRP A C 20
ATOM 39042 O O . TRP A 1 110 ? 7.482 -21.159 1.340 1.00 0.00 110 TRP A O 20
ATOM 39063 N N . PHE A 1 111 ? 7.603 -23.397 1.237 1.00 0.00 111 PHE A N 20
ATOM 39064 C CA . PHE A 1 111 ? 7.137 -23.577 2.629 1.00 0.00 111 PHE A CA 20
ATOM 39065 C C . PHE A 1 111 ? 8.184 -24.361 3.423 1.00 0.00 111 PHE A C 20
ATOM 39066 O O . PHE A 1 111 ? 8.772 -25.326 2.912 1.00 0.00 111 PHE A O 20
ATOM 39083 N N . LYS A 1 112 ? 8.411 -23.934 4.672 1.00 0.00 112 LYS A N 20
ATOM 39084 C CA . LYS A 1 112 ? 9.394 -24.548 5.567 1.00 0.00 112 LYS A CA 20
ATOM 39085 C C . LYS A 1 112 ? 8.714 -24.902 6.898 1.00 0.00 112 LYS A C 20
ATOM 39086 O O . LYS A 1 112 ? 8.182 -24.028 7.594 1.00 0.00 112 LYS A O 20
ATOM 39105 N N . ILE A 1 113 ? 8.722 -26.195 7.247 1.00 0.00 113 ILE A N 20
ATOM 39106 C CA . ILE A 1 113 ? 8.094 -26.688 8.473 1.00 0.00 113 ILE A CA 20
ATOM 39107 C C . ILE A 1 113 ? 9.120 -26.621 9.606 1.00 0.00 113 ILE A C 20
ATOM 39108 O O . ILE A 1 113 ? 10.269 -27.056 9.447 1.00 0.00 113 ILE A O 20
ATOM 39124 N N . GLY A 1 114 ? 8.689 -26.023 10.727 1.00 0.00 114 GLY A N 20
ATOM 39125 C CA . GLY A 1 114 ? 9.541 -25.842 11.901 1.00 0.00 114 GLY A CA 20
ATOM 39126 C C . GLY A 1 114 ? 9.993 -27.161 12.524 1.00 0.00 114 GLY A C 20
ATOM 39127 O O . GLY A 1 114 ? 11.123 -27.607 12.301 1.00 0.00 114 GLY A O 20
ATOM 39131 N N . GLU A 1 115 ? 9.094 -27.786 13.293 1.00 0.00 115 GLU A N 20
ATOM 39132 C CA . GLU A 1 115 ? 9.334 -29.094 13.935 1.00 0.00 115 GLU A CA 20
ATOM 39133 C C . GLU A 1 115 ? 7.968 -29.749 14.264 1.00 0.00 115 GLU A C 20
ATOM 39134 O O . GLU A 1 115 ? 6.945 -29.047 14.281 1.00 0.00 115 GLU A O 20
ATOM 39146 N N . PRO A 1 116 ? 7.920 -31.092 14.540 1.00 0.00 116 PRO A N 20
ATOM 39147 C CA . PRO A 1 116 ? 6.700 -31.749 15.057 1.00 0.00 116 PRO A CA 20
ATOM 39148 C C . PRO A 1 116 ? 6.400 -31.354 16.522 1.00 0.00 116 PRO A C 20
ATOM 39149 O O . PRO A 1 116 ? 7.186 -31.642 17.435 1.00 0.00 116 PRO A O 20
ATOM 39160 N N . ARG A 1 117 ? 5.273 -30.655 16.721 1.00 0.00 117 ARG A N 20
ATOM 39161 C CA . ARG A 1 117 ? 4.776 -30.257 18.052 1.00 0.00 117 ARG A CA 20
ATOM 39162 C C . ARG A 1 117 ? 3.557 -31.114 18.405 1.00 0.00 117 ARG A C 20
ATOM 39163 O O . ARG A 1 117 ? 2.830 -31.574 17.511 1.00 0.00 117 ARG A O 20
ATOM 39184 N N . ILE A 1 118 ? 3.351 -31.344 19.708 1.00 0.00 118 ILE A N 20
ATOM 39185 C CA . ILE A 1 118 ? 2.232 -32.142 20.233 1.00 0.00 118 ILE A CA 20
ATOM 39186 C C . ILE A 1 118 ? 1.656 -31.439 21.481 1.00 0.00 118 ILE A C 20
ATOM 39187 O O . ILE A 1 118 ? 2.386 -31.192 22.450 1.00 0.00 118 ILE A O 20
ATOM 39203 N N . VAL A 1 119 ? 0.351 -31.099 21.430 1.00 0.00 119 VAL A N 20
ATOM 39204 C CA . VAL A 1 119 ? -0.365 -30.459 22.566 1.00 0.00 119 VAL A CA 20
ATOM 39205 C C . VAL A 1 119 ? -0.480 -31.434 23.760 1.00 0.00 119 VAL A C 20
ATOM 39206 O O . VAL A 1 119 ? -0.317 -31.030 24.920 1.00 0.00 119 VAL A O 20
ATOM 39219 N N . SER A 1 120 ? -0.771 -32.715 23.443 1.00 0.00 120 SER A N 20
ATOM 39220 C CA . SER A 1 120 ? -0.963 -33.787 24.442 1.00 0.00 120 SER A CA 20
ATOM 39221 C C . SER A 1 120 ? 0.297 -33.952 25.328 1.00 0.00 120 SER A C 20
ATOM 39222 O O . SER A 1 120 ? 0.275 -33.655 26.528 1.00 0.00 120 SER A O 20
ATOM 39230 N N . GLN A 1 121 ? 1.397 -34.398 24.701 1.00 0.00 121 GLN A N 20
ATOM 39231 C CA . GLN A 1 121 ? 2.707 -34.527 25.344 1.00 0.00 121 GLN A CA 20
ATOM 39232 C C . GLN A 1 121 ? 3.470 -33.190 25.226 1.00 0.00 121 GLN A C 20
ATOM 39233 O O . GLN A 1 121 ? 4.088 -32.896 24.190 1.00 0.00 121 GLN A O 20
ATOM 39247 N N . LYS A 1 122 ? 3.357 -32.365 26.278 1.00 0.00 122 LYS A N 20
ATOM 39248 C CA . LYS A 1 122 ? 4.039 -31.066 26.374 1.00 0.00 122 LYS A CA 20
ATOM 39249 C C . LYS A 1 122 ? 4.387 -30.798 27.852 1.00 0.00 122 LYS A C 20
ATOM 39250 O O . LYS A 1 122 ? 3.493 -30.755 28.709 1.00 0.00 122 LYS A O 20
ATOM 39269 N N . SER A 1 123 ? 5.686 -30.625 28.141 1.00 0.00 123 SER A N 20
ATOM 39270 C CA . SER A 1 123 ? 6.188 -30.413 29.506 1.00 0.00 123 SER A CA 20
ATOM 39271 C C . SER A 1 123 ? 7.497 -29.587 29.434 1.00 0.00 123 SER A C 20
ATOM 39272 O O . SER A 1 123 ? 8.583 -30.177 29.234 1.00 0.00 123 SER A O 20
#

Solvent-accessible surface area: 7215 Å² total; per-residue (Å²): 223,66,51,84,14,79,88,0,6,59,102,2,25,81,4,28,48,60,85,76,35,129,33,10,22,44,70,11,16,128,103,0,40,17,56,16,130,114,78,74,87,71,2,32,48,8,41,85,0,99,82,121,18,54,82,89,22,145,51,125,40,5,106,4,100,53,87,71,130,74,63,112,37,71,36,4,48,1,59,6,8,4,31,54,113,53,144,113,41,86,0,18,4,16,3,16,21,47,26,38,4,108,145,27,119,0,20,89,0,63,38,114,57,64,79,92,92,9,82,105,143,90,164

Foldseek 3Di:
DAVLLVVLVVQLQVCLQVVNLVSVLVQADQQEFEAEPPGHGQDRGSVSVSVVSNVVSVFPQWHWAFDDKDDDPQKIWGFTFTWGDDPVATWTWTKTKMFGRDPSGGRYIYIYTDDTDHPVDDD

Nearest PDB structures (foldseek):
  2k54-assembly1_A  TM=9.873E-01  e=3.336E-24  Agrobacterium fabrum str. C58
  1ogz-assembly1_A-2  TM=8.752E-01  e=5.618E-09  Comamonas testosteroni
  8cho-assembly1_A-2  TM=8.876E-01  e=3.580E-08  Comamonas testosteroni
  6uae-assembly4_D  TM=8.819E-01  e=9.946E-08  Comamonas testosteroni
  3k0z-assembly1_B  TM=8.062E-01  e=7.649E-06  Bacillus cereus ATCC 10987

InterPro domains:
  IPR008317 Uncharacterised conserved protein UCP030561 [PIRSF030561] (1-112)
  IPR032710 NTF2-like domain superfamily [SSF54427] (1-120)
  IPR037401 SnoaL-like domain [PF12680] (9-108)

Organism: Agrobacterium fabrum (strain C58 / ATCC 33970) (NCBI:txid176299)